Protein 6U7G (pdb70)

Radius of gyration: 47.39 Å; Cα contacts (8 Å, |Δi|>4): 4151; chains: 4; bounding box: 155×133×92 Å

Foldseek 3Di:
DVVDQLVFQAHDPQKFWAEKEKEKEWDQAADPVRFTKMKMKMKIKMAGQHKDQKDKWAAAQKAWDDDPRAQKDKCFDPPFDAADWPYWDADHQNRIIMTGGPGIGDHGGMMMMMGIIMHTQDLFQAAFHWFWDDDPNDIGIKTKHACPPHRLNHHPIGRQFFQSWYKYKYKYKYFPQKDKDKQAAWPDDWAADVVDNRITMTIGDIDPRWHSRQIMIIIGNWDWDWDQAPQQAIEIETEHNVLVVLCQQVLVRLQLRVLLVVLCVLLVHHLPGRYAYEYETCRHFDAWAQRNRYIYGHLLQRTHDVQFADVVSSLSNLLVSQLSSQLSQQPTQEHANGLLLLLSRQLRSLQRSQVSSCVSVVQQNCNLCLCVPFQLVCLVVLQALLDAFNRHPRVVARGPLSSVLNVDSSSHRLSNLLVLLVCVLPPVSLLSQLVSVLRVVQGSRHDDPVSSQVSSQVSCVVVVPDDPDGSVVQCCLRGHGTAAWEWEAEQQFQKIAIDGRHLAPPHDNDDDDPVRNDHWWWKWKAKLLHTDDIDIDDDRMDGDNVRHDDDLIAMDICQSVSINYAYHYDPVNLVSLLVCLQVPPVSRPPSVLLNLQLRLLSCCSHVNDPNLSNVSSCQSLLVDQFQRNVVSNVVSCVLVCLQPVVHPLLLLQLLLLLNSLVSNQVVVCVVCVNPVRADPHPRNNNSNLVSLLSNLVSDVPVSLVSLLVQLVVCVVPVVDRSHRNSNLLRSLQSNQQVDDDVSLVVLLVCLVPPPRVSSNVSSLLSSLSHPDLVSLLVNLVQLPPCVRHNLSCSLVSLLSNCSHVSSLVVSLVVCLVCVVVPVVDVHPLQVNLLRSLSSQQDVVSLVSLVVSCVVCVVVHSRSNNSSSVSSNSNNVSSNVSCVVCVVVSSVSSNVSSD/DVVDQLVFQAHDPFKFWAEKEKEKEWDQAADPVRFTKMKMKMKIKIAGQDKDQKDKWAAAQKAWDQDPRARKDKAFDPPFDFAAFDDWDADHQNRIIMTGGPGIGDHGGMMMMMIIIMHTQDPPQAAFHWDWDDDDPDIFIKTKHQCPPPRVSHRPIGRQFFQSWYKYKYKYKYFPQKDKDWQAAFPDDWAADVVDNRITMTIGDIDFTWHSRQIMIIIGNWDWDWDQAPLREIEIETEHNVQVVLCQQVLLRLLLRQLQVQLCVLLVHHQPGRYAYEYAGCDRLDAWGLRNRHIYHHNQLRTHDQFFADLVSVVSNQLVSSLSSNCSQQDIQENANGLLQLLLRQLQSLQCSQVSSCSSVVQFVSNLCLCVPFLLVVLVVLQALPDWFSGDPRVVQRGPVSSVVNPDSCSHRVSNLLVLLLCVLPPVVLLSQLSNVLRVVQGSGHDHVVSSQVSSQVSCVVPVHDDPDRSVVQCCLRGQGTAAWEWEAEQAQQKTAIDGRHLQLPHDRDDDGPVNNFHFWWKWKAKQLHTDDIDTDRDRMDHDNVRHDDDLIAMAICQSVSTSYAYHYDVVSLVSLLVCLQVPVVSHDPSSLLRLLLRLLSCCSNVNDPNVSNVSSCQSLLVPQFQRNLVSNVVSCLLVCLQPVVHPLVLLVLLLLLNSLVSVQVVVCVVQVNVVRADDHSRNNNSNLSSLLSNLVSDVVVSLVSLLVLLVVCVVVVVDRPHRNSNLLSSLQSNQQVDDDVSLVSLLVCLQPPPNPSSNVSSLLSSLNHPDLVSNVVNLVQLPPCVRHNLSCSLVSLLSNCSHPSSLVVSLVVCLVCVLVVCVPSCPQLLVSLLSNLSSQAAPVSLVVLVCSCVVCVVVDRVNNNVSSVVSNSNNVSSNVSCVVPVVVSSVSSNVSSD/DEEWEKEWDFAFDDDDVTDPQDDGPGIDIDTPPDDVVVDWDKDPDPDYFYYYHWDDDDQKIKDKACAPHPDGGGPDDDFPMKTKDQDDDPPWGKIFIWIDRHPDDIGGDGIMTMDGDGD/DEWEWDFAADDDPPGDGPDDTDDIDIDDPPADVVVDWDKDALVGDAFYYHWDDDDQKIKDKAQAFHPDDRRHDDGMKTKDQDDDPPWGKIFIWIDGPPDDIDGDGIITMDD

Sequence (2027 aa):
DQSKAWNRYRLPNTLKPDSYRVTLRPYLTPNDRGLYVFKGSSTVRFTCKEATDVIIIHSKKLNYTLSQGHRVVLRGVGGSQPPDIDKTELVEPTEYLVVHLKGSLVKDSQYEMDSEFEGELADDLAGFYRSEYMEGNVRKVVATTQMQAADARKSFPCFDEPAMKAEFNITLIHPKDLTALSNMLPKGPSTPLPEDPNWNVTEFHTTPKMSTYLLAFIVSEFDYVEKQASNGVLIRIWARPSAIAAGHGDYALNVTGPILNFFAGHYDTPYPLPKSDQIGLPDFNAGAMENWGLVTYRENSLLFDPLSSSSSNKERVVTVIAHELAHQWFGNLVTIEWWNDLWLNEGFASYVEYLGADYAEPTWNLKDLMVLNDVYRVMAVDALASSHPLSTPASEINTPAQISELFDAISYSKGASVLRMLSSFLSEDVFKQGLASYLHTFAYQNTIYLNLWDHLQEAVNNRSIQLPTTVRDIMNRWTLQMGFPVITVDTSTGTLSQEHFLLDPDSNVTRPSEFNYVWIVPITSIRDGRQQQDYWLIDVRAQNDLFSTSGNEWVLLNLNVTGYYRVNYDEENWRKIQTQLQRDHSAIPVINRAQIINDAFNLASAHKVPVTLALNNTLFLIEERQYMPWEAALSSLSYFKLMFDRSEVYGPMKNYLKKQVTPLFIHFRNNTNNWREIPENLMDQYSEVNAISTACSNGVPECEEMVSGLFKQWMENPNNNPIHPNLRSTVYCNAIAQGGEEEWDFAWEQFRNATLVNEADKLRAALACSKELWILNRYLSYTLNPDLIRKQDATSTIISITNNVIGQGLVWDFVQSNWKKLFNDSFSFSNLIQAVTRRFSTEYELQQLEQFKKDNEETGFGSGTRALEQALEKTKANIKWVKENKEVVLQWFTENSKDQSKAWNRYRLPNTLKPDSYRVTLRPYLTPNDRGLYVFKGSSTVRFTCKEATDVIIIHSKKLNYTLSQGHRVVLRGVGGSQPPDIDKTELVEPTEYLVVHLKGSLVKDSQYEMDSEFEGELADDLAGFYRSEYMEGNVRKVVATTQMQAADARKSFPCFDEPAMKAEFNITLIHPKDLTALSNMLPKGPSTPLPEDPNWNVTEFHTTPKMSTYLLAFIVSEFDYVEKQASNGVLIRIWARPSAIAAGHGDYALNVTGPILNFFAGHYDTPYPLPKSDQIGLPDFNAGAMENWGLVTYRENSLLFDPLSSSSSNKERVVTVIAHELAHQWFGNLVTIEWWNDLWLNEGFASYVEYLGADYAEPTWNLKDLMVLNDVYRVMAVDALASSHPLSTPASEINTPAQISELFDAISYSKGASVLRMLSSFLSEDVFKQGLASYLHTFAYQNTIYLNLWDHLQEAVNNRSIQLPTTVRDIMNRWTLQMGFPVITVDTSTGTLSQEHFLLDPDSNVTRPSEFNYVWIVPITSIRDGRQQQDYWLIDVRAQNDLFSTSGNEWVLLNLNVTGYYRVNYDEENWRKIQTQLQRDHSAIPVINRAQIINDAFNLASAHKVPVTLALNNTLFLIEERQYMPWEAALSSLSYFKLMFDRSEVYGPMKNYLKKQVTPLFIHFRNNTNNWREIPENLMDQYSEVNAISTACSNGVPECEEMVSGLFKQWMENPNNNPIHPNLRSTVYCNAIAQGGEEEWDFAWEQFRNATLVNEADKLRAALACSKELWILNRYLSYTLNPDLIRKQDATSTIISITNNVIGQGLVWDFVQSNWKKLFNDYGFSFSNLIQAVTRRFSTEYELQQLEQFKKDNEETGFGSGTRALEQALEKTKANIKWVKENKEVVLQWFTENSKHMFIVLYVNFELRRGPGRCYNCRPAVVNITLANFNETKGPLCVDTSHFTTQFVGVKFDRWSASINTGNCPFSFGKVVKFGSVCFSLKDIPGGCAMPIMANLANLNSHNIGTLYVSWSDGIVLYVNFELRRGPGRCYNCRPAVVNITLANFNETKGPLCVDTSHFTTQFVGVKFDRWSASINTGNCPFSFGKVNGSVCFSLKDIPGGCAMPIMANLANLNSHNIGTLYVSW

CATH classification: 2.60.40.1730 (+3 more: 1.10.390.10, 2.60.40.1910, 1.25.50.20)

Organism: Homo sapiens (NCBI:txid9606)

Secondary structure (DSSP, 8-state):
-TTSGGGSSSPPSSEEEEEEEEEEEEE-S--TTS--EEEEEEEEEEEESS--SEEEEE--S-EEPPBTTBSEEEEESTT--PPPEEEEEEETTTTEEEEEESS-PPTT-EEEEEEEEEEE--SSSSEEEEEEEEETTEEEEEEEEE-TTTTGGGTS-B--STTS-BEEEEEEEEETTSEEEESS-BSSPPEEETTEEEEEEEEBPPPPSB-GGG--EEEE--EEEEEE-TTS-EEEEEE-HHHHHHTTTHHHHHHHHHHHHHHHHHTT----SSEEEEEEESS-SSSEE--TTEEEEEGGGT---TTTS-HHHHHHHHHHHHHHHHHTTBTTTEEESSGGGTHHHHHHHHHHHHHHHHHH-TTT-GGGGHIIIIIHHHHHHHTSTT---SS--GGG--SHHHHHHTSSHIIIIIHHHHHHHHHHHS-HHHHHHHHHHHHHHTTTEEE-HHHHHHHHHHHHHHTT---SS-HHHHHHHHHTS-S-EEEEEETTTTEEEEEE--SSTT----S--TT-S---EEE-EEESS-B---EEE-SSEEE-GGG---TT--EEESGGG-SS-EEEE-HHHHHHHHHHHHHHGGGS-HHHHHHHHHHHHHHHHTTSS-HHHHHHTTGGGGG---HHHHHHHHHHHHHHHHHHTTSTTHHHHHHHHHHHHHHHHHHHHHHTTTTTS--SSHHHHHHHHHHHHHHHHTT-HHHHHHHHHHHHHHHHSTTS--S-HHHHHHHHHHHHHHS-HHHHHHHHHHHHT-S-HHHHHHHHHHGGG-S-HHHHHHHHHHHT-TTTS-GGGHHHHHHHHHHSHHHHHHHHHHHHHHHHHHHH----HHHHHHHHHTT--SHHHHHHHHHHHHHTTTT--GGGHHHHHHHHHHHHHHHHHHHHHHHHHHHHHHHHT-/-TTSGGGSSSPPSSEEEEEEEEEEEE--S--TTS--EEEEEEEEEEEESS--SEEEEE--S-EE--BTTBS-EEEESTT-----EEEEEEETTTTEEEEEESS-PPTT-EEEEEEEEEEE--SSSSEEEEEEEEETTEEEEEEEEE-TTTTGGGTS-B--STT--BEEEEEEEEETTSEEE-SS-BSSPPEEETTEEEEEEEEBPPPPSB-GGG---EEE--EEEEEE-TTS-EEEEEE-HHHHHHTTTHHHHHHHHHHHHHHHHHTTS--SSSEEEEEEES--SS-EE--TTEEEEEHHHH---TTT--HHHHHHHHHHHHHHHHHTTBTTTEEESSGGGHHHHHHHHHHHHHHHHHHHSTTS-GGGGHIIIIIHHHHHHHTSTT---S---GGG--SHHHHHHTSSHIIIIIHHHHHHHHHHHS-HHHHHHHHHHHHHHHTTEEE-HHHHHHHHHHHHHTTT---SS-HHHHHHHHHSS-S-EEEEEETTTTEEEEEE--SSTT-------TTSS---EEE-EEETTEE---EEE-SSEEE-GGG---TT--EEESGGG-SS-EEEE-HHHHHHHHHHHHHHGGGS-HHHHHHHHHHHHHHHHTTSS-HHHHHHTTGGGGG---HHHHHHHHHHHHHHHHHHTTSTTHHHHHHHHHHHHHHHHHHHHHHTTTTTS--SSHHHHHHHHHHHHHHHHTT-HHHHHHHHHHHHHHHHSTTS--S-HHHHHHHHHHHHHHS-HHHHHHHHHHHHT---HHHHHHHHHHGGG---HHHHHHHHHHHT-TTTS-GGGHHHHHHHHHHSHHHHHHHHHHHHHHHHHHHHHH---HHHHHHHHHTT--SHHHHHHHHHHHHHTTTT--GGGHHHHHHHHHHHHHHHHHHHHHHHHHHHHHHHHT-/-EEEEEEEEEEPPPSSS-BTTSPPSEEEEEETT--TTT--EE--SSSEEEEEEE-EETTEEEEE--TT-SS-TTT----SEEEEESS--TTSEEEEEEEEETTS-EEEEEEEEEEEE--/-EEEEEEE---STT-BTTS--SEEEEEETT--TTT--EEEETTS---EEEE-EETTEEEEE--TT-SSBTTB---EEEEESS--TT-EEEEEEEEETTS-EEEEEEEEEE-

B-factor: mean 43.28, std 17.55, range [12.71, 149.15]

InterPro domains:
  IPR001930 Peptidase M1, alanine aminopeptidase/leukotriene A4 hydrolase [PR00756] (218-233)
  IPR001930 Peptidase M1, alanine aminopeptidase/leukotriene A4 hydrolase [PR00756] (269-284)
  IPR001930 Peptidase M1, alanine aminopeptidase/leukotriene A4 hydrolase [PR00756] (349-359)
  IPR001930 Peptidase M1, alanine aminopeptidase/leukotriene A4 hydrolase [PR00756] (385-400)
  IPR001930 Peptidase M1, alanine aminopeptidase/leukotriene A4 hydrolase [PR00756] (404-416)
  IPR014782 Peptidase M1, membrane alanine aminopeptidase [PF01433] (316-543)
  IPR024571 ERAP1-like C-terminal domain [PF11838] (619-945)
  IPR027268 Peptidase M4/M1, CTD superfamily [G3DSA:1.10.390.10] (288-548)
  IPR034016 Aminopeptidase N-type [cd09601] (84-545)
  IPR042097 Aminopeptidase N-like , N-terminal domain superfamliy [G3DSA:2.60.40.1730] (65-287)
  IPR042097 Aminopeptidase N-like , N-terminal domain superfamliy [SSF63737] (68-286)
  IPR045357 Aminopeptidase N-like , N-terminal domain [PF17900] (81-279)
  IPR050344 Peptidase M1 family aminopeptidases [PTHR11533] (34-963)

Solvent-accessible surface area: 79122 Å² total; per-residue (Å²): 101,71,90,105,25,55,55,112,80,85,19,35,114,19,6,78,3,37,22,1,117,1,40,0,38,0,50,22,101,73,67,164,194,51,50,34,17,2,101,7,44,9,11,5,75,0,19,0,95,84,59,19,77,18,0,3,0,4,7,54,152,5,108,26,73,114,45,146,58,43,66,2,28,19,86,27,38,87,70,21,156,33,28,96,23,80,109,15,53,68,18,132,101,6,23,1,0,0,0,27,13,141,27,67,1,94,118,101,31,56,4,15,4,36,10,98,6,66,8,78,0,15,44,43,6,22,0,0,0,39,0,26,10,110,56,72,140,73,127,49,24,1,0,0,0,19,0,27,14,11,20,0,15,18,0,0,5,0,2,6,12,3,29,18,12,0,60,0,42,1,21,0,23,4,28,120,73,20,32,7,10,1,1,16,58,54,98,39,123,49,69,84,20,130,140,38,95,91,35,24,31,8,78,2,89,55,5,28,71,0,0,1,1,0,0,0,0,0,0,0,46,0,6,22,1,51,99,119,10,100,50,46,6,43,2,28,0,5,0,34,21,71,3,1,22,53,7,20,0,17,21,0,4,74,8,0,4,50,0,0,50,46,0,11,52,34,2,100,8,100,13,61,11,75,3,0,0,0,0,0,1,7,17,0,66,52,19,14,4,4,0,1,0,0,0,0,0,30,9,27,0,0,5,10,25,97,151,29,5,7,23,63,27,58,27,104,0,0,26,14,0,0,18,8,0,1,1,3,4,4,0,0,7,4,1,1,74,13,4,16,3,1,0,6,2,3,0,0,0,5,14,0,18,15,8,0,0,32,108,25,33,86,104,31,86,2,82,60,4,3,0,20,64,11,2,16,123,0,1,48,34,0,1,5,16,26,3,2,2,3,6,4,66,45,95,73,10,46,32,45,36,65,5,57,27,5,59,40,17,1,3,60,1,0,0,0,1,0,0,30,2,0,10,58,38,1,60,47,69,2,0,52,65,1,0,12,32,4,0,92,72,33,23,84,84,30,2,67,41,67,36,0,3,82,18,0,37,93,4,6,96,112,86,99,54,167,23,59,53,43,0,100,63,0,0,16,49,0,0,44,3,0,0,0,0,0,0,46,1,48,4,91,62,0,43,1,32,6,93,25,0,29,26,12,78,103,22,124,47,115,57,124,16,136,44,121,29,27,0,10,0,16,1,24,0,6,35,58,40,149,101,32,138,80,40,55,0,98,83,60,160,26,95,46,112,38,0,30,28,83,62,138,48,8,0,1,0,1,31,54,1,30,2,0,3,3,1,11,12,36,123,96,0,5,135,40,0,30,68,15,3,98,167,72,32,83,38,0,38,55,12,0,8,0,5,3,0,12,2,0,12,24,0,6,25,5,104,62,15,84,11,47,24,0,0,48,1,2,52,6,4,59,130,3,137,69,29,9,0,5,44,0,0,35,59,14,8,52,50,5,77,36,14,2,4,58,31,50,0,25,0,24,3,41,50,2,19,69,83,7,0,37,56,7,0,70,44,5,68,116,81,1,110,99,31,171,91,54,13,177,66,10,24,45,16,23,1,0,35,27,1,0,39,6,0,6,57,10,22,8,78,59,0,59,122,27,0,44,37,34,2,105,96,5,36,123,73,61,145,93,44,50,3,69,8,12,4,15,58,13,0,0,37,23,3,4,23,82,36,24,46,114,40,2,59,34,0,26,106,52,25,124,128,38,113,14,39,5,21,14,31,17,0,18,46,1,0,2,28,4,89,48,25,8,1,0,46,34,0,7,65,37,2,77,58,66,94,38,1,81,58,20,13,6,16,51,0,0,32,25,0,1,65,23,37,16,0,5,40,26,0,13,54,32,1,44,56,52,2,101,160,17,47,131,112,52,23,38,24,27,72,0,2,90,4,1,6,74,4,1,14,63,101,35,16,22,117,25,0,50,96,7,46,106,85,8,79,168,70,18,13,26,35,0,62,57,11,1,61,18,6,10,28,64,1,90,20,4,14,70,12,28,161,87,10,75,124,60,0,40,107,21,0,62,118,40,26,186,143,112,90,103,25,54,43,100,75,81,20,34,112,15,7,84,2,41,18,1,114,0,31,0,38,0,48,22,100,69,60,157,180,52,61,36,17,2,84,11,39,6,12,5,80,0,19,0,98,90,58,19,77,16,0,3,0,4,8,52,167,4,114,24,74,122,44,156,59,50,67,3,25,20,87,27,37,88,75,20,158,26,30,96,26,54,126,21,64,74,24,141,96,6,26,1,0,0,0,32,13,147,28,70,2,91,127,99,32,57,3,15,6,37,8,98,2,73,9,81,0,16,90,60,58,16,0,0,2,37,5,48,17,89,55,70,149,80,146,63,29,4,0,0,0,17,0,39,18,12,22,0,14,22,0,0,6,0,3,5,10,3,25,22,12,0,50,0,43,1,23,0,22,3,27,115,86,25,32,6,9,1,1,14,50,53,123,34,125,50,74,85,10,126,142,42,98,87,31,22,32,6,80,4,83,67,4,31,88,0,0,1,3,0,0,0,0,0,0,1,48,0,6,22,0,41,110,111,14,128,80,54,11,26,0,24,0,4,0,52,37,65,1,1,28,52,9,40,0,14,24,0,10,81,6,0,11,46,0,2,69,46,0,23,47,8,0,92,20,107,17,31,6,65,2,1,0,0,0,0,0,31,59,1,85,38,40,22,2,4,1,0,0,0,0,0,0,72,24,26,5,1,17,19,15,95,149,9,7,8,20,67,20,54,26,72,0,0,24,28,0,0,18,7,0,0,0,1,0,7,1,0,4,4,1,7,72,13,6,20,4,2,2,3,3,3,0,0,1,6,16,0,18,8,11,0,0,38,111,19,32,91,93,20,84,0,95,38,5,1,0,26,64,16,2,16,123,0,1,49,67,0,0,37,30,84,5,52,18,6,18,20,72,44,92,101,10,43,32,53,75,72,6,72,94,20,64,45,23,2,4,62,0,0,0,0,2,0,0,29,1,0,7,51,28,3,45,85,93,0,2,62,72,0,0,11,42,4,0,95,73,35,25,90,88,26,4,76,19,46,37,0,1,56,20,0,43,88,4,4,99,118,91,109,48,163,25,53,52,60,0,95,65,0,0,26,48,0,0,79,3,0,0,0,0,1,0,51,1,58,5,84,74,0,23,1,38,9,94,21,0,29,29,32,71,88,39,118,46,106,100,122,18,165,55,128,25,29,0,11,0,17,1,22,0,5,39,52,33,160,114,29,140,86,42,53,0,86,81,77,171,24,97,46,109,38,0,28,21,87,68,132,57,6,0,0,0,1,29,54,2,32,3,1,2,3,1,12,10,41,78,102,0,3,113,30,0,30,69,39,4,88,204,72,38,78,37,0,40,40,8,0,13,0,5,2,0,12,3,0,10,24,0,7,26,6,128,69,14,66,8,40,9,0,0,48,0,1,54,4,4,51,111,3,133,72,31,8,0,5,44,1,1,37,65,15,7,54,41,5,77,32,12,2,4,59,27,55,0,24,1,20,4,40,40,2,14,63,83,7,0,40,57,7,2,57,52,5,90,121,79,1,84,93,44,164,115,59,12,172,46,6,15,49,15,21,1,1,32,26,1,1,38,7,0,8,65,10,23,2,68,68,0,55,118,28,0,40,28,26,2,126,93,5,48,130,74,64,146,92,42,55,3,71,12,15,7,19,51,14,0,0,36,18,3,4,17,70,31,24,54,130,47,2,57,32,0,24,106,51,25,120,123,32,133,57,75,12,17,17,52,23,1,19,44,2,0,2,27,4,91,37,25,8,1,0,46,30,0,6,55,41,2,36,55,64,118,43,1,161,135,83,32,0,17,52,0,0,32,24,0,1,68,22,38,16,0,4,41,24,0,15,60,26,1,43,53,50,2,135,81,0,43,108,92,40,85,69,42,7,35,79,0,2,100,3,1,7,82,3,1,7,61,110,31,16,21,109,20,0,62,104,7,48,108,100,18,114,181,42,20,14,47,73,0,67,166,17,1,76,44,8,10,97,80,1,107,19,1,20,102,18,10,135,93,19,32,104,61,0,36,103,17,0,54,92,35,30,182,142,45,111,1,17,0,98,3,61,2,96,26,113,218,41,49,8,62,8,4,2,41,128,6,67,74,58,81,38,61,4,24,136,42,73,108,130,178,21,61,31,58,21,96,27,94,54,33,59,22,74,68,70,18,34,165,59,130,51,1,43,13,33,31,63,69,36,114,12,113,40,42,21,53,76,39,125,90,66,37,45,10,20,1,3,42,122,97,25,122,84,33,3,28,0,37,0,32,0,34,4,43,148,45,46,71,32,70,13,19,37,0,48,0,22,106,54,139,70,40,31,0,111,3,70,5,93,33,94,209,49,64,14,45,3,7,4,25,114,4,63,76,56,96,33,60,6,25,140,37,62,105,132,175,20,62,53,58,56,50,66,113,64,45,113,34,100,60,60,27,34,158,61,132,53,1,29,12,32,36,68,65,54,112,15,95,89,52,10,54,62,19,143,90,68,10,24,1,0,50,105,104,8,124,82,19,8,24,3,28,0,28,0,38,3,42,143,48,48,53,38,76,11,18,35,0,41,7,19,182

Structure (mmCIF, N/CA/C/O backbone):
data_6U7G
#
_entry.id   6U7G
#
_cell.length_a   99.555
_cell.length_b   98.682
_cell.length_c   147.525
_cell.angle_alpha   90.000
_cell.angle_beta   104.600
_cell.angle_gamma   90.000
#
_symmetry.space_group_name_H-M   'P 1 21 1'
#
loop_
_entity.id
_entity.type
_entity.pdbx_description
1 polymer 'Aminopeptidase N'
2 polymer 'Spike protein'
3 branched 2-acetamido-2-deoxy-beta-D-glucopyranose-(1-4)-2-acetamido-2-deoxy-beta-D-glucopyranose
4 non-polymer 'ZINC ION'
5 non-polymer 2-acetamido-2-deoxy-beta-D-glucopyranose
6 water water
#
loop_
_atom_site.group_PDB
_atom_site.id
_atom_site.type_symbol
_atom_site.label_atom_id
_atom_site.label_alt_id
_atom_site.label_comp_id
_atom_site.label_asym_id
_atom_site.label_entity_id
_atom_site.label_seq_id
_atom_site.pdbx_PDB_ins_code
_atom_site.Cartn_x
_atom_site.Cartn_y
_atom_site.Cartn_z
_atom_site.occupancy
_atom_site.B_iso_or_equiv
_atom_site.auth_seq_id
_atom_site.auth_comp_id
_atom_site.auth_asym_id
_atom_site.auth_atom_id
_atom_site.pdbx_PDB_model_num
ATOM 1 N N . ASP A 1 5 ? 10.500 20.416 -55.908 1.00 68.52 66 ASP A N 1
ATOM 2 C CA . ASP A 1 5 ? 9.828 19.428 -55.064 1.00 66.66 66 ASP A CA 1
ATOM 3 C C . ASP A 1 5 ? 9.151 20.033 -53.821 1.00 62.70 66 ASP A C 1
ATOM 4 O O . ASP A 1 5 ? 7.961 20.319 -53.806 1.00 62.38 66 ASP A O 1
ATOM 7 N N . GLN A 1 6 ? 10.011 20.311 -52.840 1.00 58.97 67 GLN A N 1
ATOM 8 C CA . GLN A 1 6 ? 9.574 20.886 -51.567 1.00 53.92 67 GLN A CA 1
ATOM 9 C C . GLN A 1 6 ? 8.906 22.232 -51.754 1.00 51.38 67 GLN A C 1
ATOM 10 O O . GLN A 1 6 ? 8.220 22.706 -50.844 1.00 47.98 67 GLN A O 1
ATOM 14 N N . SER A 1 7 ? 9.091 22.854 -52.920 1.00 53.44 68 SER A N 1
ATOM 15 C CA . SER A 1 7 ? 8.405 24.109 -53.195 1.00 55.58 68 SER A CA 1
ATOM 16 C C . SER A 1 7 ? 6.893 23.916 -53.194 1.00 53.30 68 SER A C 1
ATOM 17 O O . SER A 1 7 ? 6.147 24.806 -52.771 1.00 53.43 68 SER A O 1
ATOM 25 N N . LYS A 1 8 ? 6.424 22.764 -53.668 1.00 48.14 69 LYS A N 1
ATOM 26 C CA . LYS A 1 8 ? 4.997 22.494 -53.774 1.00 43.26 69 LYS A CA 1
ATOM 27 C C . LYS A 1 8 ? 4.474 21.914 -52.467 1.00 36.60 69 LYS A C 1
ATOM 28 O O . LYS A 1 8 ? 5.118 21.065 -51.846 1.00 36.45 69 LYS A O 1
ATOM 47 N N . ALA A 1 9 ? 3.289 22.376 -52.059 1.00 32.62 70 ALA A N 1
ATOM 48 C CA . ALA A 1 9 ? 2.732 21.951 -50.781 1.00 30.39 70 ALA A CA 1
ATOM 49 C C . ALA A 1 9 ? 2.404 20.464 -50.772 1.00 32.87 70 ALA A C 1
ATOM 50 O O . ALA A 1 9 ? 2.529 19.813 -49.728 1.00 34.18 70 ALA A O 1
ATOM 57 N N . TRP A 1 10 ? 1.992 19.907 -51.912 1.00 33.47 71 TRP A N 1
ATOM 58 C CA . TRP A 1 10 ? 1.623 18.495 -51.945 1.00 31.22 71 TRP A CA 1
ATOM 59 C C . TRP A 1 10 ? 2.827 17.565 -51.897 1.00 30.58 71 TRP A C 1
ATOM 60 O O . TRP A 1 10 ? 2.638 16.343 -51.886 1.00 29.59 71 TRP A O 1
ATOM 81 N N . ASN A 1 11 ? 4.048 18.097 -51.873 1.00 30.08 72 ASN A N 1
ATOM 82 C CA . ASN A 1 11 ? 5.247 17.295 -51.674 1.00 27.71 72 ASN A CA 1
ATOM 83 C C . ASN A 1 11 ? 5.817 17.446 -50.268 1.00 26.20 72 ASN A C 1
ATOM 84 O O . ASN A 1 11 ? 6.917 16.954 -49.999 1.00 28.41 72 ASN A O 1
ATOM 95 N N . ARG A 1 12 ? 5.098 18.121 -49.375 1.00 29.10 73 ARG A N 1
ATOM 96 C CA . ARG A 1 12 ? 5.481 18.269 -47.979 1.00 35.07 73 ARG A CA 1
ATOM 97 C C . ARG A 1 12 ? 4.549 17.436 -47.108 1.00 33.23 73 ARG A C 1
ATOM 98 O O . ARG A 1 12 ? 3.379 17.229 -47.442 1.00 34.26 73 ARG A O 1
ATOM 119 N N . TYR A 1 13 ? 5.073 16.965 -45.978 1.00 27.56 74 TYR A N 1
ATOM 120 C CA . TYR A 1 13 ? 4.388 15.936 -45.209 1.00 28.75 74 TYR A CA 1
ATOM 121 C C . TYR A 1 13 ? 3.351 16.476 -44.233 1.00 30.47 74 TYR A C 1
ATOM 122 O O . TYR A 1 13 ? 2.437 15.732 -43.862 1.00 35.25 74 TYR A O 1
ATOM 140 N N . ARG A 1 14 ? 3.455 17.733 -43.812 1.00 28.05 75 ARG A N 1
ATOM 141 C CA . ARG A 1 14 ? 2.442 18.328 -42.952 1.00 27.66 75 ARG A CA 1
ATOM 142 C C . ARG A 1 14 ? 1.382 19.015 -43.803 1.00 30.20 75 ARG A C 1
ATOM 143 O O . ARG A 1 14 ? 1.692 19.628 -44.828 1.00 31.31 75 ARG A O 1
ATOM 164 N N . LEU A 1 15 ? 0.128 18.908 -43.371 1.00 31.72 76 LEU A N 1
ATOM 165 C CA . LEU A 1 15 ? -0.964 19.531 -44.098 1.00 31.24 76 LEU A CA 1
ATOM 166 C C . LEU A 1 15 ? -0.812 21.052 -44.079 1.00 36.29 76 LEU A C 1
ATOM 167 O O . LEU A 1 15 ? -0.252 21.616 -43.133 1.00 37.12 76 LEU A O 1
ATOM 183 N N . PRO A 1 16 ? -1.298 21.741 -45.109 1.00 36.33 77 PRO A N 1
ATOM 184 C CA . PRO A 1 16 ? -1.360 23.206 -45.044 1.00 39.06 77 PRO A CA 1
ATOM 185 C C . PRO A 1 16 ? -2.354 23.663 -43.985 1.00 39.73 77 PRO A C 1
ATOM 186 O O . PRO A 1 16 ? -3.226 22.912 -43.542 1.00 40.98 77 PRO A O 1
ATOM 197 N N . ASN A 1 17 ? -2.201 24.919 -43.570 1.00 40.76 78 ASN A N 1
ATOM 198 C CA . ASN A 1 17 ? -3.105 25.535 -42.607 1.00 41.27 78 ASN A CA 1
ATOM 199 C C . ASN A 1 17 ? -4.301 26.199 -43.275 1.00 38.18 78 ASN A C 1
ATOM 200 O O . ASN A 1 17 ? -5.083 26.872 -42.597 1.00 38.74 78 ASN A O 1
ATOM 211 N N . THR A 1 18 ? -4.459 26.021 -44.585 1.00 39.24 79 THR A N 1
ATOM 212 C CA . THR A 1 18 ? -5.446 26.788 -45.334 1.00 39.14 79 THR A CA 1
ATOM 213 C C . THR A 1 18 ? -6.865 26.277 -45.127 1.00 34.49 79 THR A C 1
ATOM 214 O O . THR A 1 18 ? -7.814 27.067 -45.191 1.00 36.84 79 THR A O 1
ATOM 225 N N . LEU A 1 19 ? -7.037 24.982 -44.878 1.00 34.79 80 LEU A N 1
ATOM 226 C CA . LEU A 1 19 ? -8.357 24.383 -44.744 1.00 37.16 80 LEU A CA 1
ATOM 227 C C . LEU A 1 19 ? -8.464 23.643 -43.419 1.00 35.15 80 LEU A C 1
ATOM 228 O O . LEU A 1 19 ? -7.493 23.041 -42.953 1.00 40.28 80 LEU A O 1
ATOM 244 N N . LYS A 1 20 ? -9.653 23.689 -42.820 1.00 34.66 81 LYS A N 1
ATOM 245 C CA . LYS A 1 20 ? -9.919 23.048 -41.538 1.00 37.86 81 LYS A CA 1
ATOM 246 C C . LYS A 1 20 ? -11.270 22.346 -41.591 1.00 33.80 81 LYS A C 1
ATOM 247 O O . LYS A 1 20 ? -12.301 23.008 -41.776 1.00 35.66 81 LYS A O 1
ATOM 266 N N . PRO A 1 21 ? -11.321 21.023 -41.434 1.00 31.20 82 PRO A N 1
ATOM 267 C CA . PRO A 1 21 ? -12.611 20.332 -41.538 1.00 30.46 82 PRO A CA 1
ATOM 268 C C . PRO A 1 21 ? -13.492 20.609 -40.332 1.00 31.68 82 PRO A C 1
ATOM 269 O O . PRO A 1 21 ? -13.014 20.852 -39.221 1.00 29.49 82 PRO A O 1
ATOM 280 N N . ASP A 1 22 ? -14.800 20.575 -40.572 1.00 34.27 83 ASP A N 1
ATOM 281 C CA . ASP A 1 22 ? -15.802 20.730 -39.527 1.00 37.89 83 ASP A CA 1
ATOM 282 C C . ASP A 1 22 ? -16.569 19.449 -39.241 1.00 34.69 83 ASP A C 1
ATOM 283 O O . ASP A 1 22 ? -16.884 19.172 -38.082 1.00 32.72 83 ASP A O 1
ATOM 292 N N . SER A 1 23 ? -16.872 18.654 -40.265 1.00 35.71 84 SER A N 1
ATOM 293 C CA . SER A 1 23 ? -17.766 17.518 -40.097 1.00 38.91 84 SER A CA 1
ATOM 294 C C . SER A 1 23 ? -17.675 16.619 -41.319 1.00 35.88 84 SER A C 1
ATOM 295 O O . SER A 1 23 ? -17.619 17.106 -42.453 1.00 35.93 84 SER A O 1
ATOM 303 N N . TYR A 1 24 ? -17.649 15.312 -41.075 1.00 33.81 85 TYR A N 1
ATOM 304 C CA . TYR A 1 24 ? -17.620 14.309 -42.128 1.00 32.60 85 TYR A CA 1
ATOM 305 C C . TYR A 1 24 ? -18.870 13.437 -42.061 1.00 32.78 85 TYR A C 1
ATOM 306 O O . TYR A 1 24 ? -19.487 13.282 -41.005 1.00 33.65 85 TYR A O 1
ATOM 324 N N . ARG A 1 25 ? -19.211 12.822 -43.194 1.00 34.00 86 ARG A N 1
ATOM 325 C CA . ARG A 1 25 ? -20.099 11.666 -43.225 1.00 35.72 86 ARG A CA 1
ATOM 326 C C . ARG A 1 25 ? -19.461 10.618 -44.124 1.00 34.02 86 ARG A C 1
ATOM 327 O O . ARG A 1 25 ? -18.950 10.941 -45.200 1.00 31.28 86 ARG A O 1
ATOM 348 N N . VAL A 1 26 ? -19.463 9.368 -43.665 1.00 33.54 87 VAL A N 1
ATOM 349 C CA . VAL A 1 26 ? -18.766 8.284 -44.349 1.00 30.32 87 VAL A CA 1
ATOM 350 C C . VAL A 1 26 ? -19.676 7.065 -44.405 1.00 31.18 87 VAL A C 1
ATOM 351 O O . VAL A 1 26 ? -20.288 6.694 -43.399 1.00 32.78 87 VAL A O 1
ATOM 364 N N . THR A 1 27 ? -19.753 6.437 -45.576 1.00 30.43 88 THR A N 1
ATOM 365 C CA . THR A 1 27 ? -20.451 5.174 -45.763 1.00 30.56 88 THR A CA 1
ATOM 366 C C . THR A 1 27 ? -19.450 4.154 -46.285 1.00 31.27 88 THR A C 1
ATOM 367 O O . THR A 1 27 ? -18.774 4.404 -47.288 1.00 33.44 88 THR A O 1
ATOM 378 N N . LEU A 1 28 ? -19.343 3.018 -45.598 1.00 29.16 89 LEU A N 1
ATOM 379 C CA . LEU A 1 28 ? -18.406 1.966 -45.968 1.00 28.02 89 LEU A CA 1
ATOM 380 C C . LEU A 1 28 ? -19.138 0.637 -46.072 1.00 27.76 89 LEU A C 1
ATOM 381 O O . LEU A 1 28 ? -20.039 0.350 -45.280 1.00 29.11 89 LEU A O 1
ATOM 397 N N . ARG A 1 29 ? -18.731 -0.178 -47.043 1.00 30.14 90 ARG A N 1
ATOM 398 C CA . ARG A 1 29 ? -19.382 -1.457 -47.319 1.00 30.25 90 ARG A CA 1
ATOM 399 C C . ARG A 1 29 ? -18.318 -2.524 -47.531 1.00 25.46 90 ARG A C 1
ATOM 400 O O . ARG A 1 29 ? -17.764 -2.648 -48.637 1.00 25.29 90 ARG A O 1
ATOM 421 N N . PRO A 1 30 ? -18.001 -3.309 -46.502 1.00 22.38 91 PRO A N 1
ATOM 422 C CA . PRO A 1 30 ? -17.036 -4.401 -46.682 1.00 23.73 91 PRO A CA 1
ATOM 423 C C . PRO A 1 30 ? -17.637 -5.578 -47.439 1.00 25.25 91 PRO A C 1
ATOM 424 O O . PRO A 1 30 ? -18.804 -5.932 -47.259 1.00 29.27 91 PRO A O 1
ATOM 435 N N . TYR A 1 31 ? -16.818 -6.186 -48.292 1.00 24.76 92 TYR A N 1
ATOM 436 C CA . TYR A 1 31 ? -17.188 -7.383 -49.043 1.00 26.47 92 TYR A CA 1
ATOM 437 C C . TYR A 1 31 ? -16.354 -8.534 -48.491 1.00 29.07 92 TYR A C 1
ATOM 438 O O . TYR A 1 31 ? -15.177 -8.681 -48.832 1.00 30.56 92 TYR A O 1
ATOM 456 N N . LEU A 1 32 ? -16.972 -9.348 -47.635 1.00 28.10 93 LEU A N 1
ATOM 457 C CA . LEU A 1 32 ? -16.274 -10.387 -46.889 1.00 27.89 93 LEU A CA 1
ATOM 458 C C . LEU A 1 32 ? -16.060 -11.664 -47.694 1.00 34.56 93 LEU A C 1
ATOM 459 O O . LEU A 1 32 ? -15.675 -12.686 -47.112 1.00 38.08 93 LEU A O 1
ATOM 475 N N . THR A 1 33 ? -16.294 -11.629 -49.004 1.00 35.70 94 THR A N 1
ATOM 476 C CA . THR A 1 33 ? -15.918 -12.704 -49.906 1.00 36.02 94 THR A CA 1
ATOM 477 C C . THR A 1 33 ? -15.016 -12.149 -51.004 1.00 36.01 94 THR A C 1
ATOM 478 O O . THR A 1 33 ? -15.207 -11.008 -51.439 1.00 34.99 94 THR A O 1
ATOM 489 N N . PRO A 1 34 ? -14.030 -12.916 -51.466 1.00 35.15 95 PRO A N 1
ATOM 490 C CA . PRO A 1 34 ? -13.107 -12.386 -52.479 1.00 36.95 95 PRO A CA 1
ATOM 491 C C . PRO A 1 34 ? -13.770 -12.268 -53.843 1.00 35.90 95 PRO A C 1
ATOM 492 O O . PRO A 1 34 ? -14.716 -12.990 -54.168 1.00 39.05 95 PRO A O 1
ATOM 503 N N . ASN A 1 35 ? -13.259 -11.332 -54.643 1.00 33.85 96 ASN A N 1
ATOM 504 C CA . ASN A 1 35 ? -13.763 -11.118 -55.990 1.00 32.99 96 ASN A CA 1
ATOM 505 C C . ASN A 1 35 ? -12.991 -11.988 -56.981 1.00 35.05 96 ASN A C 1
ATOM 506 O O . ASN A 1 35 ? -12.087 -12.743 -56.615 1.00 34.71 96 ASN A O 1
ATOM 517 N N . ASP A 1 36 ? -13.345 -11.873 -58.262 1.00 45.24 97 ASP A N 1
ATOM 518 C CA . ASP A 1 36 ? -12.750 -12.738 -59.275 1.00 51.91 97 ASP A CA 1
ATOM 519 C C . ASP A 1 36 ? -11.247 -12.533 -59.407 1.00 51.08 97 ASP A C 1
ATOM 520 O O . ASP A 1 36 ? -10.563 -13.401 -59.961 1.00 53.99 97 ASP A O 1
ATOM 529 N N . ARG A 1 37 ? -10.718 -11.416 -58.915 1.00 46.90 98 ARG A N 1
ATOM 530 C CA . ARG A 1 37 ? -9.278 -11.213 -58.845 1.00 45.07 98 ARG A CA 1
ATOM 531 C C . ARG A 1 37 ? -8.681 -11.736 -57.545 1.00 40.82 98 ARG A C 1
ATOM 532 O O . ARG A 1 37 ? -7.461 -11.663 -57.363 1.00 38.30 98 ARG A O 1
ATOM 553 N N . GLY A 1 38 ? -9.509 -12.257 -56.643 1.00 38.59 99 GLY A N 1
ATOM 554 C CA . GLY A 1 38 ? -9.024 -12.829 -55.405 1.00 31.28 99 GLY A CA 1
ATOM 555 C C . GLY A 1 38 ? -8.883 -11.857 -54.262 1.00 33.11 99 GLY A C 1
ATOM 556 O O . GLY A 1 38 ? -8.208 -12.177 -53.277 1.00 36.58 99 GLY A O 1
ATOM 560 N N . LEU A 1 39 ? -9.514 -10.693 -54.345 1.00 36.01 100 LEU A N 1
ATOM 561 C CA . LEU A 1 39 ? -9.317 -9.628 -53.377 1.00 35.27 100 LEU A CA 1
ATOM 562 C C . LEU A 1 39 ? -10.564 -9.424 -52.529 1.00 31.23 100 LEU A C 1
ATOM 563 O O . LEU A 1 39 ? -11.687 -9.439 -53.043 1.00 34.37 100 LEU A O 1
ATOM 579 N N . TYR A 1 40 ? -10.354 -9.250 -51.225 1.00 28.98 101 TYR A N 1
ATOM 580 C CA . TYR A 1 40 ? -11.376 -8.685 -50.356 1.00 26.02 101 TYR A CA 1
ATOM 581 C C . TYR A 1 40 ? -11.313 -7.168 -50.475 1.00 26.83 101 TYR A C 1
ATOM 582 O O . TYR A 1 40 ? -10.238 -6.574 -50.350 1.00 30.19 101 TYR A O 1
ATOM 600 N N . VAL A 1 41 ? -12.457 -6.538 -50.733 1.00 26.45 102 VAL A N 1
ATOM 601 C CA . VAL A 1 41 ? -12.497 -5.103 -50.974 1.00 24.16 102 VAL A CA 1
ATOM 602 C C . VAL A 1 41 ? -13.616 -4.480 -50.154 1.00 23.84 102 VAL A C 1
ATOM 603 O O . VAL A 1 41 ? -14.537 -5.157 -49.693 1.00 29.86 102 VAL A O 1
ATOM 616 N N . PHE A 1 42 ? -13.515 -3.165 -49.967 1.00 21.07 103 PHE A N 1
ATOM 617 C CA . PHE A 1 42 ? -14.588 -2.367 -49.395 1.00 22.09 103 PHE A CA 1
ATOM 618 C C . PHE A 1 42 ? -14.866 -1.196 -50.323 1.00 22.94 103 PHE A C 1
ATOM 619 O O . PHE A 1 42 ? -13.942 -0.616 -50.901 1.00 23.14 103 PHE A O 1
ATOM 636 N N . LYS A 1 43 ? -16.144 -0.872 -50.483 1.00 27.07 104 LYS A N 1
ATOM 637 C CA . LYS A 1 43 ? -16.582 0.279 -51.255 1.00 32.80 104 LYS A CA 1
ATOM 638 C C . LYS A 1 43 ? -17.103 1.341 -50.300 1.00 33.58 104 LYS A C 1
ATOM 639 O O . LYS A 1 43 ? -17.756 1.022 -49.300 1.00 34.74 104 LYS A O 1
ATOM 658 N N . GLY A 1 44 ? -16.807 2.604 -50.602 1.00 30.29 105 GLY A N 1
ATOM 659 C CA . GLY A 1 44 ? -17.204 3.679 -49.717 1.00 29.55 105 GLY A CA 1
ATOM 660 C C . GLY A 1 44 ? -17.442 4.980 -50.450 1.00 27.83 105 GLY A C 1
ATOM 661 O O . GLY A 1 44 ? -17.068 5.154 -51.612 1.00 30.25 105 GLY A O 1
ATOM 665 N N . SER A 1 45 ? -18.091 5.896 -49.738 1.00 25.34 106 SER A N 1
ATOM 666 C CA . SER A 1 45 ? -18.285 7.267 -50.177 1.00 30.89 106 SER A CA 1
ATOM 667 C C . SER A 1 45 ? -18.129 8.162 -48.958 1.00 34.25 106 SER A C 1
ATOM 668 O O . SER A 1 45 ? -18.156 7.696 -47.814 1.00 32.08 106 SER A O 1
ATOM 676 N N . SER A 1 46 ? -17.967 9.460 -49.199 1.00 32.19 107 SER A N 1
ATOM 677 C CA . SER A 1 46 ? -17.755 10.376 -48.091 1.00 32.08 107 SER A CA 1
ATOM 678 C C . SER A 1 46 ? -17.989 11.809 -48.541 1.00 32.67 107 SER A C 1
ATOM 679 O O . SER A 1 46 ? -17.740 12.166 -49.696 1.00 32.17 107 SER A O 1
ATOM 687 N N . THR A 1 47 ? -18.481 12.618 -47.606 1.00 30.61 108 THR A N 1
ATOM 688 C CA . THR A 1 47 ? -18.586 14.060 -47.771 1.00 32.18 108 THR A CA 1
ATOM 689 C C . THR A 1 47 ? -17.920 14.716 -46.573 1.00 32.04 108 THR A C 1
ATOM 690 O O . THR A 1 47 ? -18.263 14.409 -45.427 1.00 33.72 108 THR A O 1
ATOM 701 N N . VAL A 1 48 ? -16.970 15.608 -46.830 1.00 34.55 109 VAL A N 1
ATOM 702 C CA . VAL A 1 48 ? -16.321 16.388 -45.782 1.00 34.07 109 VAL A CA 1
ATOM 703 C C . VAL A 1 48 ? -16.740 17.842 -45.952 1.00 34.56 109 VAL A C 1
ATOM 704 O O . VAL A 1 48 ? -16.580 18.419 -47.035 1.00 34.39 109 VAL A O 1
ATOM 717 N N . ARG A 1 49 ? -17.298 18.423 -44.893 1.00 35.86 110 ARG A N 1
ATOM 718 C CA . ARG A 1 49 ? -17.542 19.858 -44.827 1.00 35.78 110 ARG A CA 1
ATOM 719 C C . ARG A 1 49 ? -16.345 20.512 -44.149 1.00 35.33 110 ARG A C 1
ATOM 720 O O . ARG A 1 49 ? -15.951 20.105 -43.051 1.00 35.05 110 ARG A O 1
ATOM 741 N N . PHE A 1 50 ? -15.755 21.506 -44.807 1.00 36.68 111 PHE A N 1
ATOM 742 C CA . PHE A 1 50 ? -14.570 22.163 -44.276 1.00 36.93 111 PHE A CA 1
ATOM 743 C C . PHE A 1 50 ? -14.688 23.666 -44.472 1.00 37.12 111 PHE A C 1
ATOM 744 O O . PHE A 1 50 ? -15.487 24.153 -45.276 1.00 38.23 111 PHE A O 1
ATOM 761 N N . THR A 1 51 ? -13.879 24.395 -43.710 1.00 39.08 112 THR A N 1
ATOM 762 C CA . THR A 1 51 ? -13.848 25.848 -43.729 1.00 39.44 112 THR A CA 1
ATOM 763 C C . THR A 1 51 ? -12.519 26.319 -44.300 1.00 39.34 112 THR A C 1
ATOM 764 O O . THR A 1 51 ? -11.461 25.778 -43.962 1.00 40.45 112 THR A O 1
ATOM 775 N N . CYS A 1 52 ? -12.576 27.328 -45.163 1.00 43.87 113 CYS A N 1
ATOM 776 C CA . CYS A 1 52 ? -11.369 27.933 -45.714 1.00 46.70 113 CYS A CA 1
ATOM 777 C C . CYS A 1 52 ? -10.859 28.981 -44.733 1.00 47.25 113 CYS A C 1
ATOM 778 O O . CYS A 1 52 ? -11.446 30.060 -44.606 1.00 48.78 113 CYS A O 1
ATOM 786 N N . LYS A 1 53 ? -9.774 28.660 -44.025 1.00 49.21 114 LYS A N 1
ATOM 787 C CA . LYS A 1 53 ? -9.171 29.626 -43.114 1.00 51.06 114 LYS A CA 1
ATOM 788 C C . LYS A 1 53 ? -8.300 30.634 -43.855 1.00 53.81 114 LYS A C 1
ATOM 789 O O . LYS A 1 53 ? -8.109 31.755 -43.373 1.00 56.74 114 LYS A O 1
ATOM 808 N N . GLU A 1 54 ? -7.771 30.256 -45.017 1.00 56.79 115 GLU A N 1
ATOM 809 C CA . GLU A 1 54 ? -6.903 31.119 -45.804 1.00 58.77 115 GLU A CA 1
ATOM 810 C C . GLU A 1 54 ? -7.118 30.787 -47.272 1.00 56.84 115 GLU A C 1
ATOM 811 O O . GLU A 1 54 ? -7.166 29.611 -47.639 1.00 56.81 115 GLU A O 1
ATOM 823 N N . ALA A 1 55 ? -7.255 31.821 -48.100 1.00 56.48 116 ALA A N 1
ATOM 824 C CA . ALA A 1 55 ? -7.561 31.617 -49.509 1.00 54.00 116 ALA A CA 1
ATOM 825 C C . ALA A 1 55 ? -6.506 30.737 -50.167 1.00 50.39 116 ALA A C 1
ATOM 826 O O . ALA A 1 55 ? -5.302 30.951 -49.994 1.00 49.40 116 ALA A O 1
ATOM 833 N N . THR A 1 56 ? -6.966 29.745 -50.925 1.00 49.37 117 THR A N 1
ATOM 834 C CA . THR A 1 56 ? -6.076 28.822 -51.613 1.00 46.40 117 THR A CA 1
ATOM 835 C C . THR A 1 56 ? -6.812 28.242 -52.812 1.00 46.89 117 THR A C 1
ATOM 836 O O . THR A 1 56 ? -8.039 28.114 -52.801 1.00 47.10 117 THR A O 1
ATOM 847 N N . ASP A 1 57 ? -6.046 27.903 -53.850 1.00 44.85 118 ASP A N 1
ATOM 848 C CA . ASP A 1 57 ? -6.588 27.336 -55.077 1.00 44.22 118 ASP A CA 1
ATOM 849 C C . ASP A 1 57 ? -6.338 25.836 -55.177 1.00 42.34 118 ASP A C 1
ATOM 850 O O . ASP A 1 57 ? -6.338 25.282 -56.282 1.00 39.96 118 ASP A O 1
ATOM 859 N N . VAL A 1 58 ? -6.120 25.171 -54.048 1.00 41.84 119 VAL A N 1
ATOM 860 C CA . VAL A 1 58 ? -5.856 23.738 -54.031 1.00 40.83 119 VAL A CA 1
ATOM 861 C C . VAL A 1 58 ? -6.448 23.161 -52.756 1.00 40.62 119 VAL A C 1
ATOM 862 O O . VAL A 1 58 ? -6.439 23.806 -51.703 1.00 41.45 119 VAL A O 1
ATOM 875 N N . ILE A 1 59 ? -6.975 21.945 -52.857 1.00 39.21 120 ILE A N 1
ATOM 876 C CA . ILE A 1 59 ? -7.427 21.178 -51.703 1.00 34.54 120 ILE A CA 1
ATOM 877 C C . ILE A 1 59 ? -6.495 19.985 -51.557 1.00 35.06 120 ILE A C 1
ATOM 878 O O . ILE A 1 59 ? -6.406 19.145 -52.461 1.00 36.06 120 ILE A O 1
ATOM 894 N N . ILE A 1 60 ? -5.792 19.916 -50.431 1.00 33.97 121 ILE A N 1
ATOM 895 C CA . ILE A 1 60 ? -4.883 18.816 -50.130 1.00 32.87 121 ILE A CA 1
ATOM 896 C C . ILE A 1 60 ? -5.462 18.043 -48.952 1.00 32.66 121 ILE A C 1
ATOM 897 O O . ILE A 1 60 ? -5.654 18.600 -47.864 1.00 31.23 121 ILE A O 1
ATOM 913 N N . ILE A 1 61 ? -5.743 16.762 -49.176 1.00 29.47 122 ILE A N 1
ATOM 914 C CA . ILE A 1 61 ? -6.360 15.888 -48.190 1.00 27.50 122 ILE A CA 1
ATOM 915 C C . ILE A 1 61 ? -5.679 14.533 -48.301 1.00 26.17 122 ILE A C 1
ATOM 916 O O . ILE A 1 61 ? -5.162 14.166 -49.360 1.00 26.77 122 ILE A O 1
ATOM 932 N N . HIS A 1 62 ? -5.658 13.794 -47.196 1.00 25.57 123 HIS A N 1
ATOM 933 C CA . HIS A 1 62 ? -4.928 12.535 -47.150 1.00 24.12 123 HIS A CA 1
ATOM 934 C C . HIS A 1 62 ? -5.713 11.419 -47.831 1.00 23.05 123 HIS A C 1
ATOM 935 O O . HIS A 1 62 ? -6.939 11.341 -47.718 1.00 26.59 123 HIS A O 1
ATOM 949 N N . SER A 1 63 ? -4.990 10.548 -48.536 1.00 23.50 124 SER A N 1
ATOM 950 C CA . SER A 1 63 ? -5.589 9.402 -49.211 1.00 25.34 124 SER A CA 1
ATOM 951 C C . SER A 1 63 ? -4.505 8.356 -49.419 1.00 25.33 124 SER A C 1
ATOM 952 O O . SER A 1 63 ? -3.416 8.682 -49.902 1.00 24.53 124 SER A O 1
ATOM 960 N N . LYS A 1 64 ? -4.806 7.106 -49.066 1.00 25.42 125 LYS A N 1
ATOM 961 C CA . LYS A 1 64 ? -3.815 6.033 -49.094 1.00 24.35 125 LYS A CA 1
ATOM 962 C C . LYS A 1 64 ? -4.463 4.749 -49.585 1.00 27.02 125 LYS A C 1
ATOM 963 O O . LYS A 1 64 ? -5.372 4.221 -48.936 1.00 28.96 125 LYS A O 1
ATOM 982 N N . LYS A 1 65 ? -3.987 4.248 -50.725 1.00 25.73 126 LYS A N 1
ATOM 983 C CA . LYS A 1 65 ? -4.422 2.962 -51.269 1.00 27.81 126 LYS A CA 1
ATOM 984 C C . LYS A 1 65 ? -5.925 2.945 -51.535 1.00 23.62 126 LYS A C 1
ATOM 985 O O . LYS A 1 65 ? -6.599 1.934 -51.331 1.00 29.39 126 LYS A O 1
ATOM 1004 N N . LEU A 1 66 ? -6.453 4.070 -52.003 1.00 21.92 127 LEU A N 1
ATOM 1005 C CA . LEU A 1 66 ? -7.862 4.199 -52.349 1.00 24.76 127 LEU A CA 1
ATOM 1006 C C . LEU A 1 66 ? -7.984 4.491 -53.836 1.00 28.35 127 LEU A C 1
ATOM 1007 O O . LEU A 1 66 ? -7.283 5.363 -54.361 1.00 29.22 127 LEU A O 1
ATOM 1023 N N . ASN A 1 67 ? -8.868 3.758 -54.509 1.00 28.19 128 ASN A N 1
ATOM 1024 C CA . ASN A 1 67 ? -9.143 3.942 -55.928 1.00 22.91 128 ASN A CA 1
ATOM 1025 C C . ASN A 1 67 ? -10.485 4.637 -56.077 1.00 25.20 128 ASN A C 1
ATOM 1026 O O . ASN A 1 67 ? -11.496 4.164 -55.545 1.00 26.28 128 ASN A O 1
ATOM 1036 N N . TYR A 1 68 ? -10.494 5.749 -56.802 1.00 24.37 129 TYR A N 1
ATOM 1037 C CA . TYR A 1 68 ? -11.644 6.637 -56.847 1.00 24.93 129 TYR A CA 1
ATOM 1038 C C . TYR A 1 68 ? -12.450 6.428 -58.120 1.00 31.76 129 TYR A C 1
ATOM 1039 O O . TYR A 1 68 ? -11.890 6.229 -59.203 1.00 34.28 129 TYR A O 1
ATOM 1057 N N . THR A 1 69 ? -13.772 6.458 -57.971 1.00 35.49 130 THR A N 1
ATOM 1058 C CA . THR A 1 69 ? -14.672 6.496 -59.111 1.00 36.17 130 THR A CA 1
ATOM 1059 C C . THR A 1 69 ? -14.762 7.930 -59.613 1.00 34.11 130 THR A C 1
ATOM 1060 O O . THR A 1 69 ? -14.993 8.856 -58.830 1.00 36.71 130 THR A O 1
ATOM 1071 N N . LEU A 1 70 ? -14.561 8.120 -60.911 1.00 34.63 131 LEU A N 1
ATOM 1072 C CA . LEU A 1 70 ? -14.589 9.458 -61.478 1.00 37.45 131 LEU A CA 1
ATOM 1073 C C . LEU A 1 70 ? -16.026 9.941 -61.620 1.00 37.96 131 LEU A C 1
ATOM 1074 O O . LEU A 1 70 ? -16.911 9.197 -62.051 1.00 38.08 131 LEU A O 1
ATOM 1090 N N . SER A 1 71 ? -16.253 11.192 -61.231 1.00 36.47 132 SER A N 1
ATOM 1091 C CA . SER A 1 71 ? -17.557 11.833 -61.331 1.00 40.06 132 SER A CA 1
ATOM 1092 C C . SER A 1 71 ? -17.362 13.164 -62.038 1.00 44.37 132 SER A C 1
ATOM 1093 O O . SER A 1 71 ? -16.680 14.052 -61.514 1.00 42.40 132 SER A O 1
ATOM 1101 N N . GLN A 1 72 ? -17.942 13.296 -63.230 1.00 47.64 133 GLN A N 1
ATOM 1102 C CA . GLN A 1 72 ? -17.798 14.513 -64.028 1.00 47.34 133 GLN A CA 1
ATOM 1103 C C . GLN A 1 72 ? -16.331 14.760 -64.368 1.00 42.43 133 GLN A C 1
ATOM 1104 O O . GLN A 1 72 ? -15.853 15.896 -64.364 1.00 45.79 133 GLN A O 1
ATOM 1118 N N . GLY A 1 73 ? -15.605 13.678 -64.640 1.00 37.64 134 GLY A N 1
ATOM 1119 C CA . GLY A 1 73 ? -14.225 13.758 -65.066 1.00 34.12 134 GLY A CA 1
ATOM 1120 C C . GLY A 1 73 ? -13.197 13.835 -63.960 1.00 35.32 134 GLY A C 1
ATOM 1121 O O . GLY A 1 73 ? -11.996 13.853 -64.260 1.00 37.67 134 GLY A O 1
ATOM 1125 N N . HIS A 1 74 ? -13.615 13.865 -62.696 1.00 35.83 135 HIS A N 1
ATOM 1126 C CA . HIS A 1 74 ? -12.686 14.088 -61.598 1.00 35.20 135 HIS A CA 1
ATOM 1127 C C . HIS A 1 74 ? -12.990 13.145 -60.442 1.00 34.50 135 HIS A C 1
ATOM 1128 O O . HIS A 1 74 ? -14.086 12.592 -60.326 1.00 33.44 135 HIS A O 1
ATOM 1142 N N . ARG A 1 75 ? -11.989 12.978 -59.575 1.00 34.24 136 ARG A N 1
ATOM 1143 C CA . ARG A 1 75 ? -12.093 12.059 -58.451 1.00 29.21 136 ARG A CA 1
ATOM 1144 C C . ARG A 1 75 ? -12.978 12.586 -57.333 1.00 30.43 136 ARG A C 1
ATOM 1145 O O . ARG A 1 75 ? -13.341 11.812 -56.441 1.00 28.94 136 ARG A O 1
ATOM 1166 N N . VAL A 1 76 ? -13.326 13.872 -57.345 1.00 32.06 137 VAL A N 1
ATOM 1167 C CA . VAL A 1 76 ? -14.216 14.440 -56.343 1.00 31.70 137 VAL A CA 1
ATOM 1168 C C . VAL A 1 76 ? -15.185 15.395 -57.024 1.00 32.01 137 VAL A C 1
ATOM 1169 O O . VAL A 1 76 ? -14.950 15.875 -58.134 1.00 38.50 137 VAL A O 1
ATOM 1182 N N . VAL A 1 77 ? -16.288 15.661 -56.333 1.00 33.35 138 VAL A N 1
ATOM 1183 C CA . VAL A 1 77 ? -17.200 16.747 -56.665 1.00 30.87 138 VAL A CA 1
ATOM 1184 C C . VAL A 1 77 ? -17.118 17.765 -55.537 1.00 36.26 138 VAL A C 1
ATOM 1185 O O . VAL A 1 77 ? -17.064 17.392 -54.359 1.00 33.36 138 VAL A O 1
ATOM 1198 N N . LEU A 1 78 ? -17.091 19.045 -55.895 1.00 45.18 139 LEU A N 1
ATOM 1199 C CA . LEU A 1 78 ? -17.010 20.132 -54.930 1.00 46.93 139 LEU A CA 1
ATOM 1200 C C . LEU A 1 78 ? -18.284 20.956 -55.011 1.00 51.47 139 LEU A C 1
ATOM 1201 O O . LEU A 1 78 ? -18.693 21.370 -56.101 1.00 53.68 139 LEU A O 1
ATOM 1217 N N . ARG A 1 79 ? -18.911 21.181 -53.860 1.00 51.65 140 ARG A N 1
ATOM 1218 C CA . ARG A 1 79 ? -20.157 21.923 -53.776 1.00 47.50 140 ARG A CA 1
ATOM 1219 C C . ARG A 1 79 ? -20.020 23.032 -52.744 1.00 45.57 140 ARG A C 1
ATOM 1220 O O . ARG A 1 79 ? -19.122 23.019 -51.897 1.00 43.76 140 ARG A O 1
ATOM 1241 N N . GLY A 1 80 ? -20.937 23.996 -52.823 1.00 45.33 141 GLY A N 1
ATOM 1242 C CA . GLY A 1 80 ? -20.945 25.103 -51.893 1.00 42.14 141 GLY A CA 1
ATOM 1243 C C . GLY A 1 80 ? -21.838 24.853 -50.695 1.00 44.20 141 GLY A C 1
ATOM 1244 O O . GLY A 1 80 ? -22.665 23.943 -50.681 1.00 47.54 141 GLY A O 1
ATOM 1248 N N . VAL A 1 81 ? -21.659 25.690 -49.675 1.00 43.46 142 VAL A N 1
ATOM 1249 C CA . VAL A 1 81 ? -22.421 25.602 -48.436 1.00 42.90 142 VAL A CA 1
ATOM 1250 C C . VAL A 1 81 ? -22.976 26.980 -48.113 1.00 46.95 142 VAL A C 1
ATOM 1251 O O . VAL A 1 81 ? -22.220 27.955 -48.028 1.00 45.73 142 VAL A O 1
ATOM 1264 N N . GLY A 1 82 ? -24.292 27.058 -47.935 1.00 48.94 143 GLY A N 1
ATOM 1265 C CA . GLY A 1 82 ? -24.939 28.290 -47.529 1.00 52.13 143 GLY A CA 1
ATOM 1266 C C . GLY A 1 82 ? -24.591 29.488 -48.384 1.00 53.71 143 GLY A C 1
ATOM 1267 O O . GLY A 1 82 ? -24.236 30.548 -47.859 1.00 56.68 143 GLY A O 1
ATOM 1271 N N . GLY A 1 83 ? -24.690 29.334 -49.701 1.00 52.01 144 GLY A N 1
ATOM 1272 C CA . GLY A 1 83 ? -24.432 30.405 -50.632 1.00 52.23 144 GLY A CA 1
ATOM 1273 C C . GLY A 1 83 ? -23.067 30.361 -51.284 1.00 51.10 144 GLY A C 1
ATOM 1274 O O . GLY A 1 83 ? -22.893 30.944 -52.361 1.00 51.90 144 GLY A O 1
ATOM 1278 N N . SER A 1 84 ? -22.096 29.698 -50.661 1.00 48.46 145 SER A N 1
ATOM 1279 C CA . SER A 1 84 ? -20.770 29.598 -51.248 1.00 50.12 145 SER A CA 1
ATOM 1280 C C . SER A 1 84 ? -20.853 28.996 -52.646 1.00 51.51 145 SER A C 1
ATOM 1281 O O . SER A 1 84 ? -21.733 28.185 -52.949 1.00 48.54 145 SER A O 1
ATOM 1289 N N . GLN A 1 85 ? -19.929 29.409 -53.505 1.00 59.07 146 GLN A N 1
ATOM 1290 C CA . GLN A 1 85 ? -19.881 28.955 -54.893 1.00 67.76 146 GLN A CA 1
ATOM 1291 C C . GLN A 1 85 ? -18.472 28.461 -55.185 1.00 64.85 146 GLN A C 1
ATOM 1292 O O . GLN A 1 85 ? -17.530 29.280 -55.235 1.00 63.72 146 GLN A O 1
ATOM 1306 N N . PRO A 1 86 ? -18.272 27.159 -55.378 1.00 60.32 147 PRO A N 1
ATOM 1307 C CA . PRO A 1 86 ? -16.911 26.627 -55.471 1.00 56.40 147 PRO A CA 1
ATOM 1308 C C . PRO A 1 86 ? -16.365 26.749 -56.881 1.00 48.43 147 PRO A C 1
ATOM 1309 O O . PRO A 1 86 ? -17.098 26.546 -57.862 1.00 47.35 147 PRO A O 1
ATOM 1320 N N . PRO A 1 87 ? -15.083 27.086 -57.027 1.00 42.90 148 PRO A N 1
ATOM 1321 C CA . PRO A 1 87 ? -14.485 27.116 -58.366 1.00 42.34 148 PRO A CA 1
ATOM 1322 C C . PRO A 1 87 ? -14.482 25.735 -59.009 1.00 42.85 148 PRO A C 1
ATOM 1323 O O . PRO A 1 87 ? -14.657 24.706 -58.352 1.00 42.42 148 PRO A O 1
ATOM 1334 N N . ASP A 1 88 ? -14.282 25.729 -60.323 1.00 42.58 149 ASP A N 1
ATOM 1335 C CA . ASP A 1 88 ? -14.222 24.481 -61.066 1.00 44.24 149 ASP A CA 1
ATOM 1336 C C . ASP A 1 88 ? -12.924 23.743 -60.765 1.00 46.56 149 ASP A C 1
ATOM 1337 O O . ASP A 1 88 ? -11.899 24.346 -60.436 1.00 49.11 149 ASP A O 1
ATOM 1346 N N . ILE A 1 89 ? -12.978 22.422 -60.883 1.00 42.49 150 ILE A N 1
ATOM 1347 C CA . ILE A 1 89 ? -11.791 21.595 -60.710 1.00 36.65 150 ILE A CA 1
ATOM 1348 C C . ILE A 1 89 ? -11.016 21.576 -62.019 1.00 37.69 150 ILE A C 1
ATOM 1349 O O . ILE A 1 89 ? -11.585 21.329 -63.089 1.00 38.94 150 ILE A O 1
ATOM 1365 N N . ASP A 1 90 ? -9.714 21.855 -61.940 1.00 37.97 151 ASP A N 1
ATOM 1366 C CA . ASP A 1 90 ? -8.854 21.704 -63.106 1.00 37.33 151 ASP A CA 1
ATOM 1367 C C . ASP A 1 90 ? -8.424 20.252 -63.273 1.00 37.84 151 ASP A C 1
ATOM 1368 O O . ASP A 1 90 ? -8.509 19.690 -64.371 1.00 35.23 151 ASP A O 1
ATOM 1377 N N . LYS A 1 91 ? -7.969 19.627 -62.190 1.00 41.88 152 LYS A N 1
ATOM 1378 C CA . LYS A 1 91 ? -7.619 18.215 -62.209 1.00 41.72 152 LYS A CA 1
ATOM 1379 C C . LYS A 1 91 ? -7.386 17.752 -60.778 1.00 39.03 152 LYS A C 1
ATOM 1380 O O . LYS A 1 91 ? -7.118 18.558 -59.882 1.00 38.62 152 LYS A O 1
ATOM 1399 N N . THR A 1 92 ? -7.489 16.441 -60.580 1.00 33.74 153 THR A N 1
ATOM 1400 C CA . THR A 1 92 ? -7.109 15.799 -59.333 1.00 32.85 153 THR A CA 1
ATOM 1401 C C . THR A 1 92 ? -5.942 14.860 -59.601 1.00 32.17 153 THR A C 1
ATOM 1402 O O . THR A 1 92 ? -5.758 14.374 -60.721 1.00 29.17 153 THR A O 1
ATOM 1413 N N . GLU A 1 93 ? -5.145 14.617 -58.564 1.00 32.72 154 GLU A N 1
ATOM 1414 C CA . GLU A 1 93 ? -4.033 13.687 -58.663 1.00 32.52 154 GLU A CA 1
ATOM 1415 C C . GLU A 1 93 ? -3.775 13.080 -57.293 1.00 29.81 154 GLU A C 1
ATOM 1416 O O . GLU A 1 93 ? -4.159 13.636 -56.262 1.00 30.60 154 GLU A O 1
ATOM 1428 N N . LEU A 1 94 ? -3.116 11.926 -57.298 1.00 26.28 155 LEU A N 1
ATOM 1429 C CA . LEU A 1 94 ? -2.688 11.252 -56.083 1.00 29.08 155 LEU A CA 1
ATOM 1430 C C . LEU A 1 94 ? -1.173 11.353 -55.981 1.00 30.63 155 LEU A C 1
ATOM 1431 O O . LEU A 1 94 ? -0.459 11.025 -56.935 1.00 35.09 155 LEU A O 1
ATOM 1447 N N . VAL A 1 95 ? -0.693 11.828 -54.838 1.00 29.11 156 VAL A N 1
ATOM 1448 C CA . VAL A 1 95 ? 0.732 11.961 -54.562 1.00 28.94 156 VAL A CA 1
ATOM 1449 C C . VAL A 1 95 ? 1.069 10.901 -53.521 1.00 30.19 156 VAL A C 1
ATOM 1450 O O . VAL A 1 95 ? 0.776 11.060 -52.331 1.00 32.56 156 VAL A O 1
ATOM 1463 N N . GLU A 1 96 ? 1.695 9.813 -53.970 1.00 31.11 157 GLU A N 1
ATOM 1464 C CA . GLU A 1 96 ? 1.828 8.643 -53.104 1.00 36.29 157 GLU A CA 1
ATOM 1465 C C . GLU A 1 96 ? 2.790 8.878 -51.948 1.00 34.95 157 GLU A C 1
ATOM 1466 O O . GLU A 1 96 ? 2.453 8.508 -50.809 1.00 34.47 157 GLU A O 1
ATOM 1478 N N . PRO A 1 97 ? 3.979 9.459 -52.147 1.00 33.72 158 PRO A N 1
ATOM 1479 C CA . PRO A 1 97 ? 4.911 9.589 -51.008 1.00 30.18 158 PRO A CA 1
ATOM 1480 C C . PRO A 1 97 ? 4.309 10.307 -49.812 1.00 29.10 158 PRO A C 1
ATOM 1481 O O . PRO A 1 97 ? 4.503 9.873 -48.670 1.00 30.40 158 PRO A O 1
ATOM 1492 N N . THR A 1 98 ? 3.582 11.397 -50.040 1.00 29.62 159 THR A N 1
ATOM 1493 C CA . THR A 1 98 ? 2.932 12.140 -48.968 1.00 28.57 159 THR A CA 1
ATOM 1494 C C . THR A 1 98 ? 1.506 11.670 -48.705 1.00 28.13 159 THR A C 1
ATOM 1495 O O . THR A 1 98 ? 0.846 12.209 -47.811 1.00 27.88 159 THR A O 1
ATOM 1506 N N . GLU A 1 99 ? 1.018 10.689 -49.463 1.00 27.98 160 GLU A N 1
ATOM 1507 C CA . GLU A 1 99 ? -0.312 10.117 -49.272 1.00 24.16 160 GLU A CA 1
ATOM 1508 C C . GLU A 1 99 ? -1.379 11.209 -49.297 1.00 22.11 160 GLU A C 1
ATOM 1509 O O . GLU A 1 99 ? -2.176 11.370 -48.369 1.00 22.28 160 GLU A O 1
ATOM 1521 N N . TYR A 1 100 ? -1.385 11.959 -50.397 1.00 24.13 161 TYR A N 1
ATOM 1522 C CA . TYR A 1 100 ? -2.324 13.052 -50.599 1.00 26.94 161 TYR A CA 1
ATOM 1523 C C . TYR A 1 100 ? -3.219 12.784 -51.802 1.00 28.40 161 TYR A C 1
ATOM 1524 O O . TYR A 1 100 ? -2.800 12.163 -52.784 1.00 28.68 161 TYR A O 1
ATOM 1542 N N . LEU A 1 101 ? -4.453 13.277 -51.718 1.00 29.09 162 LEU A N 1
ATOM 1543 C CA . LEU A 1 101 ? -5.312 13.515 -52.873 1.00 27.15 162 LEU A CA 1
ATOM 1544 C C . LEU A 1 101 ? -5.385 15.025 -53.053 1.00 28.71 162 LEU A C 1
ATOM 1545 O O . LEU A 1 101 ? -5.796 15.739 -52.132 1.00 30.08 162 LEU A O 1
ATOM 1561 N N . VAL A 1 102 ? -4.976 15.511 -54.222 1.00 29.56 163 VAL A N 1
ATOM 1562 C CA . VAL A 1 102 ? -4.809 16.940 -54.467 1.00 30.77 163 VAL A CA 1
ATOM 1563 C C . VAL A 1 102 ? -5.801 17.366 -55.536 1.00 33.69 163 VAL A C 1
ATOM 1564 O O . VAL A 1 102 ? -5.803 16.815 -56.643 1.00 34.90 163 VAL A O 1
ATOM 1577 N N . VAL A 1 103 ? -6.629 18.357 -55.212 1.00 33.26 164 VAL A N 1
ATOM 1578 C CA . VAL A 1 103 ? -7.626 18.897 -56.129 1.00 33.65 164 VAL A CA 1
ATOM 1579 C C . VAL A 1 103 ? -7.175 20.298 -56.525 1.00 37.80 164 VAL A C 1
ATOM 1580 O O . VAL A 1 103 ? -7.263 21.240 -55.726 1.00 36.99 164 VAL A O 1
ATOM 1593 N N . HIS A 1 104 ? -6.695 20.437 -57.758 1.00 36.57 165 HIS A N 1
ATOM 1594 C CA . HIS A 1 104 ? -6.251 21.726 -58.270 1.00 32.00 165 HIS A CA 1
ATOM 1595 C C . HIS A 1 104 ? -7.449 22.497 -58.807 1.00 34.72 165 HIS A C 1
ATOM 1596 O O . HIS A 1 104 ? -8.149 22.023 -59.709 1.00 34.15 165 HIS A O 1
ATOM 1610 N N . LEU A 1 105 ? -7.684 23.680 -58.256 1.00 36.95 166 LEU A N 1
ATOM 1611 C CA . LEU A 1 105 ? -8.830 24.495 -58.618 1.00 39.74 166 LEU A CA 1
ATOM 1612 C C . LEU A 1 105 ? -8.448 25.530 -59.668 1.00 41.25 166 LEU A C 1
ATOM 1613 O O . LEU A 1 105 ? -7.276 25.871 -59.848 1.00 38.96 166 LEU A O 1
ATOM 1629 N N . LYS A 1 106 ? -9.465 26.020 -60.375 1.00 44.82 167 LYS A N 1
ATOM 1630 C CA . LYS A 1 106 ? -9.285 27.100 -61.333 1.00 47.76 167 LYS A CA 1
ATOM 1631 C C . LYS A 1 106 ? -9.414 28.472 -60.692 1.00 48.74 167 LYS A C 1
ATOM 1632 O O . LYS A 1 106 ? -8.925 29.457 -61.257 1.00 49.01 167 LYS A O 1
ATOM 1651 N N . GLY A 1 107 ? -10.062 28.554 -59.535 1.00 49.90 168 GLY A N 1
ATOM 1652 C CA . GLY A 1 107 ? -10.109 29.777 -58.762 1.00 50.44 168 GLY A CA 1
ATOM 1653 C C . GLY A 1 107 ? -9.662 29.526 -57.338 1.00 46.90 168 GLY A C 1
ATOM 1654 O O . GLY A 1 107 ? -9.228 28.419 -57.007 1.00 45.89 168 GLY A O 1
ATOM 1658 N N . SER A 1 108 ? -9.762 30.540 -56.487 1.00 45.77 169 SER A N 1
ATOM 1659 C CA . SER A 1 108 ? -9.368 30.430 -55.091 1.00 44.00 169 SER A CA 1
ATOM 1660 C C . SER A 1 108 ? -10.603 30.320 -54.208 1.00 49.53 169 SER A C 1
ATOM 1661 O O . SER A 1 108 ? -11.623 30.966 -54.466 1.00 47.72 169 SER A O 1
ATOM 1669 N N . LEU A 1 109 ? -10.509 29.488 -53.174 1.00 56.00 170 LEU A N 1
ATOM 1670 C CA . LEU A 1 109 ? -11.554 29.432 -52.163 1.00 61.55 170 LEU A CA 1
ATOM 1671 C C . LEU A 1 109 ? -11.538 30.710 -51.331 1.00 57.58 170 LEU A C 1
ATOM 1672 O O . LEU A 1 109 ? -10.489 31.323 -51.114 1.00 61.83 170 LEU A O 1
ATOM 1688 N N . VAL A 1 110 ? -12.714 31.115 -50.868 1.00 51.66 171 VAL A N 1
ATOM 1689 C CA . VAL A 1 110 ? -12.879 32.399 -50.194 1.00 51.58 171 VAL A CA 1
ATOM 1690 C C . VAL A 1 110 ? -12.756 32.202 -48.689 1.00 53.78 171 VAL A C 1
ATOM 1691 O O . VAL A 1 110 ? -13.401 31.321 -48.109 1.00 53.31 171 VAL A O 1
ATOM 1704 N N . LYS A 1 111 ? -11.933 33.039 -48.058 1.00 53.94 172 LYS A N 1
ATOM 1705 C CA . LYS A 1 111 ? -11.675 32.933 -46.629 1.00 54.41 172 LYS A CA 1
ATOM 1706 C C . LYS A 1 111 ? -12.974 32.960 -45.835 1.00 53.80 172 LYS A C 1
ATOM 1707 O O . LYS A 1 111 ? -13.873 33.761 -46.102 1.00 53.65 172 LYS A O 1
ATOM 1726 N N . ASP A 1 112 ? -13.056 32.067 -44.849 1.00 50.41 173 ASP A N 1
ATOM 1727 C CA . ASP A 1 112 ? -14.152 31.935 -43.895 1.00 48.32 173 ASP A CA 1
ATOM 1728 C C . ASP A 1 112 ? -15.407 31.322 -44.502 1.00 42.31 173 ASP A C 1
ATOM 1729 O O . ASP A 1 112 ? -16.405 31.161 -43.786 1.00 40.49 173 ASP A O 1
ATOM 1738 N N . SER A 1 113 ? -15.402 30.979 -45.785 1.00 39.25 174 SER A N 1
ATOM 1739 C CA . SER A 1 113 ? -16.523 30.281 -46.393 1.00 43.09 174 SER A CA 1
ATOM 1740 C C . SER A 1 113 ? -16.366 28.774 -46.205 1.00 40.78 174 SER A C 1
ATOM 1741 O O . SER A 1 113 ? -15.267 28.259 -45.987 1.00 37.08 174 SER A O 1
ATOM 1749 N N . GLN A 1 114 ? -17.489 28.068 -46.290 1.00 41.35 175 GLN A N 1
ATOM 1750 C CA . GLN A 1 114 ? -17.527 26.626 -46.103 1.00 40.55 175 GLN A CA 1
ATOM 1751 C C . GLN A 1 114 ? -17.780 25.925 -47.431 1.00 36.41 175 GLN A C 1
ATOM 1752 O O . GLN A 1 114 ? -18.400 26.482 -48.341 1.00 34.55 175 GLN A O 1
ATOM 1766 N N . TYR A 1 115 ? -17.286 24.694 -47.530 1.00 35.39 176 TYR A N 1
ATOM 1767 C CA . TYR A 1 115 ? -17.415 23.894 -48.738 1.00 36.15 176 TYR A CA 1
ATOM 1768 C C . TYR A 1 115 ? -17.592 22.435 -48.346 1.00 36.06 176 TYR A C 1
ATOM 1769 O O . TYR A 1 115 ? -17.279 22.030 -47.224 1.00 40.47 176 TYR A O 1
ATOM 1787 N N . GLU A 1 116 ? -18.111 21.649 -49.285 1.00 37.91 177 GLU A N 1
ATOM 1788 C CA . GLU A 1 116 ? -18.323 20.222 -49.093 1.00 40.53 177 GLU A CA 1
ATOM 1789 C C . GLU A 1 116 ? -17.736 19.470 -50.278 1.00 37.31 177 GLU A C 1
ATOM 1790 O O . GLU A 1 116 ? -17.916 19.874 -51.431 1.00 35.37 177 GLU A O 1
ATOM 1802 N N . MET A 1 117 ? -17.036 18.376 -49.989 1.00 33.24 178 MET A N 1
ATOM 1803 C CA . MET A 1 117 ? -16.324 17.607 -51.002 1.00 37.72 178 MET A CA 1
ATOM 1804 C C . MET A 1 117 ? -16.807 16.165 -50.979 1.00 38.95 178 MET A C 1
ATOM 1805 O O . MET A 1 117 ? -16.609 15.455 -49.986 1.00 40.36 178 MET A O 1
ATOM 1819 N N . ASP A 1 118 ? -17.420 15.732 -52.076 1.00 35.44 179 ASP A N 1
ATOM 1820 C CA . ASP A 1 118 ? -17.923 14.374 -52.215 1.00 33.22 179 ASP A CA 1
ATOM 1821 C C . ASP A 1 118 ? -16.904 13.513 -52.948 1.00 36.31 179 ASP A C 1
ATOM 1822 O O . ASP A 1 118 ? -16.280 13.957 -53.917 1.00 38.03 179 ASP A O 1
ATOM 1831 N N . SER A 1 119 ? -16.747 12.274 -52.485 1.00 31.98 180 SER A N 1
ATOM 1832 C CA . SER A 1 119 ? -15.853 11.319 -53.120 1.00 31.29 180 SER A CA 1
ATOM 1833 C C . SER A 1 119 ? -16.477 9.931 -53.069 1.00 31.49 180 SER A C 1
ATOM 1834 O O . SER A 1 119 ? -17.297 9.631 -52.198 1.00 30.57 180 SER A O 1
ATOM 1842 N N . GLU A 1 120 ? -16.080 9.094 -54.026 1.00 33.52 181 GLU A N 1
ATOM 1843 C CA . GLU A 1 120 ? -16.524 7.710 -54.130 1.00 35.09 181 GLU A CA 1
ATOM 1844 C C . GLU A 1 120 ? -15.299 6.866 -54.436 1.00 34.23 181 GLU A C 1
ATOM 1845 O O . GLU A 1 120 ? -14.588 7.136 -55.409 1.00 30.89 181 GLU A O 1
ATOM 1857 N N . PHE A 1 121 ? -15.046 5.854 -53.610 1.00 32.97 182 PHE A N 1
ATOM 1858 C CA . PHE A 1 121 ? -13.751 5.192 -53.631 1.00 28.67 182 PHE A CA 1
ATOM 1859 C C . PHE A 1 121 ? -13.900 3.710 -53.322 1.00 28.22 182 PHE A C 1
ATOM 1860 O O . PHE A 1 121 ? -14.950 3.243 -52.876 1.00 28.38 182 PHE A O 1
ATOM 1877 N N . GLU A 1 122 ? -12.811 2.980 -53.560 1.00 29.69 183 GLU A N 1
ATOM 1878 C CA . GLU A 1 122 ? -12.716 1.554 -53.294 1.00 30.19 183 GLU A CA 1
ATOM 1879 C C . GLU A 1 122 ? -11.340 1.268 -52.713 1.00 28.78 183 GLU A C 1
ATOM 1880 O O . GLU A 1 122 ? -10.367 1.963 -53.017 1.00 28.53 183 GLU A O 1
ATOM 1892 N N . GLY A 1 123 ? -11.267 0.243 -51.865 1.00 30.42 184 GLY A N 1
ATOM 1893 C CA . GLY A 1 123 ? -10.010 -0.141 -51.255 1.00 25.69 184 GLY A CA 1
ATOM 1894 C C . GLY A 1 123 ? -9.999 -1.620 -50.941 1.00 24.92 184 GLY A C 1
ATOM 1895 O O . GLY A 1 123 ? -11.017 -2.308 -51.042 1.00 27.36 184 GLY A O 1
ATOM 1899 N N . GLU A 1 124 ? -8.825 -2.104 -50.548 1.00 25.71 185 GLU A N 1
ATOM 1900 C CA . GLU A 1 124 ? -8.646 -3.514 -50.230 1.00 27.33 185 GLU A CA 1
ATOM 1901 C C . GLU A 1 124 ? -8.861 -3.752 -48.741 1.00 26.89 185 GLU A C 1
ATOM 1902 O O . GLU A 1 124 ? -8.344 -3.005 -47.904 1.00 24.71 185 GLU A O 1
ATOM 1914 N N . LEU A 1 125 ? -9.628 -4.793 -48.418 1.00 27.88 186 LEU A N 1
ATOM 1915 C CA . LEU A 1 125 ? -9.698 -5.317 -47.054 1.00 26.32 186 LEU A CA 1
ATOM 1916 C C . LEU A 1 125 ? -8.561 -6.320 -46.860 1.00 24.94 186 LEU A C 1
ATOM 1917 O O . LEU A 1 125 ? -8.754 -7.535 -46.783 1.00 23.59 186 LEU A O 1
ATOM 1933 N N . ALA A 1 126 ? -7.347 -5.782 -46.809 1.00 24.42 187 ALA A N 1
ATOM 1934 C CA . ALA A 1 126 ? -6.156 -6.611 -46.751 1.00 23.65 187 ALA A CA 1
ATOM 1935 C C . ALA A 1 126 ? -5.974 -7.195 -45.353 1.00 22.39 187 ALA A C 1
ATOM 1936 O O . ALA A 1 126 ? -6.644 -6.808 -44.393 1.00 22.50 187 ALA A O 1
ATOM 1943 N N . ASP A 1 127 ? -5.052 -8.155 -45.246 1.00 23.63 188 ASP A N 1
ATOM 1944 C CA . ASP A 1 127 ? -4.682 -8.741 -43.963 1.00 28.40 188 ASP A CA 1
ATOM 1945 C C . ASP A 1 127 ? -3.488 -8.035 -43.331 1.00 25.86 188 ASP A C 1
ATOM 1946 O O . ASP A 1 127 ? -2.700 -8.670 -42.614 1.00 22.77 188 ASP A O 1
ATOM 1955 N N . ASP A 1 128 ? -3.343 -6.733 -43.574 1.00 24.05 189 ASP A N 1
ATOM 1956 C CA . ASP A 1 128 ? -2.183 -5.965 -43.141 1.00 19.60 189 ASP A CA 1
ATOM 1957 C C . ASP A 1 128 ? -2.370 -5.301 -41.784 1.00 20.08 189 ASP A C 1
ATOM 1958 O O . ASP A 1 128 ? -1.455 -4.617 -41.317 1.00 22.31 189 ASP A O 1
ATOM 1967 N N . LEU A 1 129 ? -3.530 -5.467 -41.150 1.00 22.18 190 LEU A N 1
ATOM 1968 C CA . LEU A 1 129 ? -3.784 -4.978 -39.799 1.00 22.95 190 LEU A CA 1
ATOM 1969 C C . LEU A 1 129 ? -3.776 -3.457 -39.704 1.00 23.48 190 LEU A C 1
ATOM 1970 O O . LEU A 1 129 ? -3.574 -2.907 -38.614 1.00 18.75 190 LEU A O 1
ATOM 1986 N N . ALA A 1 130 ? -4.006 -2.763 -40.818 1.00 23.16 191 ALA A N 1
ATOM 1987 C CA . ALA A 1 130 ? -3.966 -1.309 -40.856 1.00 23.81 191 ALA A CA 1
ATOM 1988 C C . ALA A 1 130 ? -5.123 -0.792 -41.698 1.00 24.39 191 ALA A C 1
ATOM 1989 O O . ALA A 1 130 ? -5.531 -1.422 -42.678 1.00 23.52 191 ALA A O 1
ATOM 1996 N N . GLY A 1 131 ? -5.642 0.370 -41.308 1.00 24.37 192 GLY A N 1
ATOM 1997 C CA . GLY A 1 131 ? -6.807 0.915 -41.983 1.00 26.27 192 GLY A CA 1
ATOM 1998 C C . GLY A 1 131 ? -8.022 0.031 -41.778 1.00 24.41 192 GLY A C 1
ATOM 1999 O O . GLY A 1 131 ? -8.220 -0.554 -40.709 1.00 23.39 192 GLY A O 1
ATOM 2003 N N . PHE A 1 132 ? -8.858 -0.054 -42.813 1.00 21.92 193 PHE A N 1
ATOM 2004 C CA . PHE A 1 132 ? -9.999 -0.964 -42.850 1.00 22.68 193 PHE A CA 1
ATOM 2005 C C . PHE A 1 132 ? -9.493 -2.304 -43.377 1.00 21.21 193 PHE A C 1
ATOM 2006 O O . PHE A 1 132 ? -9.221 -2.445 -44.574 1.00 25.22 193 PHE A O 1
ATOM 2023 N N . TYR A 1 133 ? -9.337 -3.280 -42.484 1.00 19.33 194 TYR A N 1
ATOM 2024 C CA . TYR A 1 133 ? -8.682 -4.538 -42.820 1.00 18.92 194 TYR A CA 1
ATOM 2025 C C . TYR A 1 133 ? -9.535 -5.712 -42.353 1.00 21.36 194 TYR A C 1
ATOM 2026 O O . TYR A 1 133 ? -10.581 -5.541 -41.720 1.00 21.50 194 TYR A O 1
ATOM 2044 N N . ARG A 1 134 ? -9.079 -6.919 -42.676 1.00 23.37 195 ARG A N 1
ATOM 2045 C CA . ARG A 1 134 ? -9.834 -8.131 -42.401 1.00 22.22 195 ARG A CA 1
ATOM 2046 C C . ARG A 1 134 ? -9.103 -9.010 -41.397 1.00 21.97 195 ARG A C 1
ATOM 2047 O O . ARG A 1 134 ? -7.870 -9.068 -41.373 1.00 25.06 195 ARG A O 1
ATOM 2068 N N . SER A 1 135 ? -9.894 -9.685 -40.563 1.00 22.00 196 SER A N 1
ATOM 2069 C CA . SER A 1 135 ? -9.425 -10.668 -39.599 1.00 21.18 196 SER A CA 1
ATOM 2070 C C . SER A 1 135 ? -10.237 -11.941 -39.794 1.00 19.95 196 SER A C 1
ATOM 2071 O O . SER A 1 135 ? -11.415 -11.889 -40.159 1.00 20.48 196 SER A O 1
ATOM 2079 N N . GLU A 1 136 ? -9.603 -13.088 -39.563 1.00 20.27 197 GLU A N 1
ATOM 2080 C CA . GLU A 1 136 ? -10.226 -14.374 -39.842 1.00 18.44 197 GLU A CA 1
ATOM 2081 C C . GLU A 1 136 ? -10.072 -15.317 -38.657 1.00 22.65 197 GLU A C 1
ATOM 2082 O O . GLU A 1 136 ? -9.145 -15.191 -37.853 1.00 26.52 197 GLU A O 1
ATOM 2094 N N . TYR A 1 137 ? -11.006 -16.260 -38.557 1.00 24.81 198 TYR A N 1
ATOM 2095 C CA . TYR A 1 137 ? -10.993 -17.263 -37.503 1.00 21.83 198 TYR A CA 1
ATOM 2096 C C . TYR A 1 137 ? -11.887 -18.418 -37.929 1.00 23.57 198 TYR A C 1
ATOM 2097 O O . TYR A 1 137 ? -12.770 -18.264 -38.777 1.00 22.96 198 TYR A O 1
ATOM 2115 N N . MET A 1 138 ? -11.645 -19.579 -37.328 1.00 22.71 199 MET A N 1
ATOM 2116 C CA . MET A 1 138 ? -12.415 -20.777 -37.631 1.00 24.68 199 MET A CA 1
ATOM 2117 C C . MET A 1 138 ? -13.564 -20.922 -36.641 1.00 25.05 199 MET A C 1
ATOM 2118 O O . MET A 1 138 ? -13.377 -20.753 -35.432 1.00 26.30 199 MET A O 1
ATOM 2132 N N . GLU A 1 139 ? -14.754 -21.219 -37.160 1.00 26.70 200 GLU A N 1
ATOM 2133 C CA . GLU A 1 139 ? -15.897 -21.630 -36.349 1.00 26.89 200 GLU A CA 1
ATOM 2134 C C . GLU A 1 139 ? -16.440 -22.906 -36.976 1.00 27.13 200 GLU A C 1
ATOM 2135 O O . GLU A 1 139 ? -17.057 -22.861 -38.045 1.00 26.21 200 GLU A O 1
ATOM 2147 N N . GLY A 1 140 ? -16.206 -24.041 -36.321 1.00 28.13 201 GLY A N 1
ATOM 2148 C CA . GLY A 1 140 ? -16.443 -25.310 -36.985 1.00 27.07 201 GLY A CA 1
ATOM 2149 C C . GLY A 1 140 ? -15.467 -25.464 -38.134 1.00 27.05 201 GLY A C 1
ATOM 2150 O O . GLY A 1 140 ? -14.273 -25.170 -38.008 1.00 28.70 201 GLY A O 1
ATOM 2154 N N . ASN A 1 141 ? -15.978 -25.907 -39.279 1.00 26.66 202 ASN A N 1
ATOM 2155 C CA . ASN A 1 141 ? -15.177 -26.035 -40.488 1.00 27.21 202 ASN A CA 1
ATOM 2156 C C . ASN A 1 141 ? -15.264 -24.804 -41.383 1.00 26.35 202 ASN A C 1
ATOM 2157 O O . ASN A 1 141 ? -14.823 -24.857 -42.534 1.00 26.98 202 ASN A O 1
ATOM 2168 N N . VAL A 1 142 ? -15.817 -23.701 -40.882 1.00 29.63 203 VAL A N 1
ATOM 2169 C CA . VAL A 1 142 ? -16.055 -22.498 -41.673 1.00 32.47 203 VAL A CA 1
ATOM 2170 C C . VAL A 1 142 ? -15.073 -21.421 -41.235 1.00 30.15 203 VAL A C 1
ATOM 2171 O O . VAL A 1 142 ? -14.952 -21.131 -40.038 1.00 28.73 203 VAL A O 1
ATOM 2184 N N . ARG A 1 143 ? -14.381 -20.823 -42.202 1.00 32.17 204 ARG A N 1
ATOM 2185 C CA . ARG A 1 143 ? -13.477 -19.707 -41.938 1.00 35.15 204 ARG A CA 1
ATOM 2186 C C . ARG A 1 143 ? -14.283 -18.414 -41.994 1.00 27.94 204 ARG A C 1
ATOM 2187 O O . ARG A 1 143 ? -14.720 -17.992 -43.069 1.00 29.33 204 ARG A O 1
ATOM 2208 N N . LYS A 1 144 ? -14.488 -17.792 -40.837 1.00 25.74 205 LYS A N 1
ATOM 2209 C CA . LYS A 1 144 ? -15.218 -16.536 -40.769 1.00 25.49 205 LYS A CA 1
ATOM 2210 C C . LYS A 1 144 ? -14.289 -15.367 -41.073 1.00 26.44 205 LYS A C 1
ATOM 2211 O O . LYS A 1 144 ? -13.099 -15.392 -40.746 1.00 24.65 205 LYS A O 1
ATOM 2230 N N . VAL A 1 145 ? -14.845 -14.335 -41.701 1.00 28.39 206 VAL A N 1
ATOM 2231 C CA . VAL A 1 145 ? -14.101 -13.138 -42.071 1.00 27.52 206 VAL A CA 1
ATOM 2232 C C . VAL A 1 145 ? -14.724 -11.947 -41.360 1.00 28.45 206 VAL A C 1
ATOM 2233 O O . VAL A 1 145 ? -15.948 -11.774 -41.382 1.00 30.12 206 VAL A O 1
ATOM 2246 N N . VAL A 1 146 ? -13.880 -11.129 -40.738 1.00 28.03 207 VAL A N 1
ATOM 2247 C CA . VAL A 1 146 ? -14.305 -9.960 -39.982 1.00 25.24 207 VAL A CA 1
ATOM 2248 C C . VAL A 1 146 ? -13.697 -8.723 -40.625 1.00 21.79 207 VAL A C 1
ATOM 2249 O O . VAL A 1 146 ? -12.527 -8.734 -41.018 1.00 25.27 207 VAL A O 1
ATOM 2262 N N . ALA A 1 147 ? -14.491 -7.662 -40.732 1.00 20.26 208 ALA A N 1
ATOM 2263 C CA . ALA A 1 147 ? -14.011 -6.354 -41.160 1.00 20.95 208 ALA A CA 1
ATOM 2264 C C . ALA A 1 147 ? -13.839 -5.488 -39.918 1.00 22.97 208 ALA A C 1
ATOM 2265 O O . ALA A 1 147 ? -14.785 -5.321 -39.141 1.00 25.15 208 ALA A O 1
ATOM 2272 N N . THR A 1 148 ? -12.636 -4.953 -39.725 1.00 23.93 209 THR A N 1
ATOM 2273 C CA . THR A 1 148 ? -12.314 -4.179 -38.534 1.00 23.43 209 THR A CA 1
ATOM 2274 C C . THR A 1 148 ? -11.293 -3.119 -38.924 1.00 21.88 209 THR A C 1
ATOM 2275 O O . THR A 1 148 ? -10.837 -3.063 -40.071 1.00 23.51 209 THR A O 1
ATOM 2286 N N . THR A 1 149 ? -10.932 -2.269 -37.965 1.00 20.12 210 THR A N 1
ATOM 2287 C CA . THR A 1 149 ? -10.149 -1.081 -38.264 1.00 22.74 210 THR A CA 1
ATOM 2288 C C . THR A 1 149 ? -9.006 -0.892 -37.278 1.00 25.80 210 THR A C 1
ATOM 2289 O O . THR A 1 149 ? -9.057 -1.352 -36.135 1.00 22.59 210 THR A O 1
ATOM 2300 N N . GLN A 1 150 ? -7.975 -0.191 -37.749 1.00 25.50 211 GLN A N 1
ATOM 2301 C CA . GLN A 1 150 ? -6.892 0.310 -36.907 1.00 25.76 211 GLN A CA 1
ATOM 2302 C C . GLN A 1 150 ? -6.326 1.526 -37.627 1.00 25.33 211 GLN A C 1
ATOM 2303 O O . GLN A 1 150 ? -5.669 1.378 -38.662 1.00 25.29 211 GLN A O 1
ATOM 2317 N N . MET A 1 151 ? -6.581 2.720 -37.094 1.00 26.62 212 MET A N 1
ATOM 2318 C CA . MET A 1 151 ? -6.215 3.954 -37.782 1.00 27.33 212 MET A CA 1
ATOM 2319 C C . MET A 1 151 ? -4.941 4.602 -37.256 1.00 25.71 212 MET A C 1
ATOM 2320 O O . MET A 1 151 ? -4.241 5.264 -38.027 1.00 26.56 212 MET A O 1
ATOM 2334 N N . GLN A 1 152 ? -4.628 4.459 -35.971 1.00 21.76 213 GLN A N 1
ATOM 2335 C CA . GLN A 1 152 ? -3.428 5.086 -35.433 1.00 24.69 213 GLN A CA 1
ATOM 2336 C C . GLN A 1 152 ? -2.182 4.495 -36.091 1.00 22.75 213 GLN A C 1
ATOM 2337 O O . GLN A 1 152 ? -2.073 3.278 -36.253 1.00 25.63 213 GLN A O 1
ATOM 2351 N N . ALA A 1 153 ? -1.239 5.353 -36.487 1.00 25.52 214 ALA A N 1
ATOM 2352 C CA . ALA A 1 153 ? -1.316 6.799 -36.303 1.00 28.96 214 ALA A CA 1
ATOM 2353 C C . ALA A 1 153 ? -1.971 7.491 -37.488 1.00 26.47 214 ALA A C 1
ATOM 2354 O O . ALA A 1 153 ? -2.762 8.423 -37.316 1.00 27.32 214 ALA A O 1
ATOM 2361 N N . ALA A 1 154 ? -1.638 7.034 -38.692 1.00 26.62 215 ALA A N 1
ATOM 2362 C CA . ALA A 1 154 ? -1.977 7.737 -39.925 1.00 28.95 215 ALA A CA 1
ATOM 2363 C C . ALA A 1 154 ? -2.541 6.781 -40.966 1.00 26.34 215 ALA A C 1
ATOM 2364 O O . ALA A 1 154 ? -2.123 6.770 -42.126 1.00 23.99 215 ALA A O 1
ATOM 2371 N N . ASP A 1 155 ? -3.532 5.982 -40.569 1.00 23.72 216 ASP A N 1
ATOM 2372 C CA . ASP A 1 155 ? -4.169 5.046 -41.483 1.00 24.83 216 ASP A CA 1
ATOM 2373 C C . ASP A 1 155 ? -5.661 5.290 -41.665 1.00 22.81 216 ASP A C 1
ATOM 2374 O O . ASP A 1 155 ? -6.295 4.574 -42.448 1.00 22.45 216 ASP A O 1
ATOM 2383 N N . ALA A 1 156 ? -6.247 6.267 -40.968 1.00 21.07 217 ALA A N 1
ATOM 2384 C CA . ALA A 1 156 ? -7.616 6.659 -41.285 1.00 22.36 217 ALA A CA 1
ATOM 2385 C C . ALA A 1 156 ? -7.737 7.026 -42.758 1.00 23.86 217 ALA A C 1
ATOM 2386 O O . ALA A 1 156 ? -8.753 6.739 -43.403 1.00 22.90 217 ALA A O 1
ATOM 2393 N N . ARG A 1 157 ? -6.692 7.647 -43.310 1.00 22.81 218 ARG A N 1
ATOM 2394 C CA . ARG A 1 157 ? -6.634 7.944 -44.734 1.00 22.55 218 ARG A CA 1
ATOM 2395 C C . ARG A 1 157 ? -6.709 6.692 -45.599 1.00 23.19 218 ARG A C 1
ATOM 2396 O O . ARG A 1 157 ? -6.998 6.797 -46.795 1.00 23.72 218 ARG A O 1
ATOM 2417 N N . LYS A 1 158 ? -6.448 5.514 -45.032 1.00 23.88 219 LYS A N 1
ATOM 2418 C CA . LYS A 1 158 ? -6.507 4.279 -45.805 1.00 22.81 219 LYS A CA 1
ATOM 2419 C C . LYS A 1 158 ? -7.923 3.734 -45.948 1.00 21.42 219 LYS A C 1
ATOM 2420 O O . LYS A 1 158 ? -8.134 2.811 -46.743 1.00 23.71 219 LYS A O 1
ATOM 2439 N N . SER A 1 159 ? -8.890 4.278 -45.210 1.00 21.15 220 SER A N 1
ATOM 2440 C CA . SER A 1 159 ? -10.281 3.853 -45.300 1.00 24.13 220 SER A CA 1
ATOM 2441 C C . SER A 1 159 ? -11.194 4.894 -45.929 1.00 24.90 220 SER A C 1
ATOM 2442 O O . SER A 1 159 ? -12.220 4.524 -46.506 1.00 22.24 220 SER A O 1
ATOM 2450 N N . PHE A 1 160 ? -10.855 6.180 -45.830 1.00 25.71 221 PHE A N 1
ATOM 2451 C CA . PHE A 1 160 ? -11.585 7.228 -46.531 1.00 26.68 221 PHE A CA 1
ATOM 2452 C C . PHE A 1 160 ? -10.739 8.491 -46.519 1.00 27.57 221 PHE A C 1
ATOM 2453 O O . PHE A 1 160 ? -9.892 8.652 -45.637 1.00 31.58 221 PHE A O 1
ATOM 2470 N N . PRO A 1 161 ? -10.923 9.389 -47.489 1.00 28.30 222 PRO A N 1
ATOM 2471 C CA . PRO A 1 161 ? -10.103 10.614 -47.525 1.00 25.06 222 PRO A CA 1
ATOM 2472 C C . PRO A 1 161 ? -10.481 11.560 -46.394 1.00 24.26 222 PRO A C 1
ATOM 2473 O O . PRO A 1 161 ? -11.662 11.807 -46.141 1.00 27.19 222 PRO A O 1
ATOM 2484 N N . CYS A 1 162 ? -9.466 12.094 -45.716 1.00 24.18 223 CYS A N 1
ATOM 2485 C CA . CYS A 1 162 ? -9.689 12.956 -44.563 1.00 26.24 223 CYS A CA 1
ATOM 2486 C C . CYS A 1 162 ? -8.437 13.781 -44.297 1.00 27.67 223 CYS A C 1
ATOM 2487 O O . CYS A 1 162 ? -7.346 13.454 -44.766 1.00 26.22 223 CYS A O 1
ATOM 2495 N N . PHE A 1 163 ? -8.614 14.867 -43.545 1.00 31.70 224 PHE A N 1
ATOM 2496 C CA . PHE A 1 163 ? -7.493 15.669 -43.053 1.00 30.46 224 PHE A CA 1
ATOM 2497 C C . PHE A 1 163 ? -6.942 14.935 -41.838 1.00 29.78 224 PHE A C 1
ATOM 2498 O O . PHE A 1 163 ? -7.366 15.149 -40.702 1.00 31.31 224 PHE A O 1
ATOM 2515 N N . ASP A 1 164 ? -5.979 14.051 -42.091 1.00 29.53 225 ASP A N 1
ATOM 2516 C CA . ASP A 1 164 ? -5.612 12.998 -41.146 1.00 27.22 225 ASP A CA 1
ATOM 2517 C C . ASP A 1 164 ? -4.429 13.438 -40.282 1.00 29.77 225 ASP A C 1
ATOM 2518 O O . ASP A 1 164 ? -3.323 12.900 -40.355 1.00 32.15 225 ASP A O 1
ATOM 2527 N N . GLU A 1 165 ? -4.696 14.433 -39.437 1.00 26.65 226 GLU A N 1
ATOM 2528 C CA . GLU A 1 165 ? -3.784 14.860 -38.388 1.00 26.67 226 GLU A CA 1
ATOM 2529 C C . GLU A 1 165 ? -4.578 15.026 -37.099 1.00 26.58 226 GLU A C 1
ATOM 2530 O O . GLU A 1 165 ? -5.731 15.476 -37.136 1.00 27.62 226 GLU A O 1
ATOM 2542 N N . PRO A 1 166 ? -4.002 14.668 -35.948 1.00 29.10 227 PRO A N 1
ATOM 2543 C CA . PRO A 1 166 ? -4.808 14.627 -34.712 1.00 29.46 227 PRO A CA 1
ATOM 2544 C C . PRO A 1 166 ? -5.415 15.963 -34.311 1.00 29.84 227 PRO A C 1
ATOM 2545 O O . PRO A 1 166 ? -6.407 15.972 -33.570 1.00 31.01 227 PRO A O 1
ATOM 2556 N N . ALA A 1 167 ? -4.864 17.086 -34.765 1.00 29.17 228 ALA A N 1
ATOM 2557 C CA . ALA A 1 167 ? -5.371 18.397 -34.381 1.00 31.32 228 ALA A CA 1
ATOM 2558 C C . ALA A 1 167 ? -6.475 18.904 -35.300 1.00 33.91 228 ALA A C 1
ATOM 2559 O O . ALA A 1 167 ? -7.008 19.992 -35.060 1.00 38.99 228 ALA A O 1
ATOM 2566 N N . MET A 1 168 ? -6.821 18.159 -36.343 1.00 31.60 229 MET A N 1
ATOM 2567 C CA . MET A 1 168 ? -7.952 18.503 -37.203 1.00 31.32 229 MET A CA 1
ATOM 2568 C C . MET A 1 168 ? -9.203 17.757 -36.742 1.00 27.87 229 MET A C 1
ATOM 2569 O O . MET A 1 168 ? -9.798 16.963 -37.469 1.00 26.65 229 MET A O 1
ATOM 2583 N N . LYS A 1 169 ? -9.586 18.014 -35.492 1.00 30.34 230 LYS A N 1
ATOM 2584 C CA . LYS A 1 169 ? -10.727 17.328 -34.903 1.00 36.06 230 LYS A CA 1
ATOM 2585 C C . LYS A 1 169 ? -12.009 17.683 -35.646 1.00 31.13 230 LYS A C 1
ATOM 2586 O O . LYS A 1 169 ? -12.147 18.770 -36.214 1.00 30.15 230 LYS A O 1
ATOM 2605 N N . ALA A 1 170 ? -12.954 16.748 -35.641 1.00 31.27 231 ALA A N 1
ATOM 2606 C CA . ALA A 1 170 ? -14.205 16.928 -36.362 1.00 34.19 231 ALA A CA 1
ATOM 2607 C C . ALA A 1 170 ? -15.221 15.916 -35.852 1.00 35.67 231 ALA A C 1
ATOM 2608 O O . ALA A 1 170 ? -14.892 14.998 -35.098 1.00 38.06 231 ALA A O 1
ATOM 2615 N N . GLU A 1 171 ? -16.468 16.105 -36.272 1.00 34.86 232 GLU A N 1
ATOM 2616 C CA . GLU A 1 171 ? -17.544 15.161 -36.015 1.00 37.01 232 GLU A CA 1
ATOM 2617 C C . GLU A 1 171 ? -17.710 14.245 -37.220 1.00 33.16 232 GLU A C 1
ATOM 2618 O O . GLU A 1 171 ? -17.464 14.643 -38.362 1.00 35.87 232 GLU A O 1
ATOM 2630 N N . PHE A 1 172 ? -18.139 13.012 -36.959 1.00 28.62 233 PHE A N 1
ATOM 2631 C CA . PHE A 1 172 ? -18.224 11.986 -37.990 1.00 29.17 233 PHE A CA 1
ATOM 2632 C C . PHE A 1 172 ? -19.577 11.295 -37.925 1.00 31.04 233 PHE A C 1
ATOM 2633 O O . PHE A 1 172 ? -20.036 10.916 -36.842 1.00 33.63 233 PHE A O 1
ATOM 2650 N N . ASN A 1 173 ? -20.210 11.144 -39.087 1.00 27.08 234 ASN A N 1
ATOM 2651 C CA . ASN A 1 173 ? -21.488 10.452 -39.237 1.00 27.26 234 ASN A CA 1
ATOM 2652 C C . ASN A 1 173 ? -21.220 9.172 -40.024 1.00 29.06 234 ASN A C 1
ATOM 2653 O O . ASN A 1 173 ? -21.081 9.203 -41.250 1.00 31.79 234 ASN A O 1
ATOM 2663 N N . ILE A 1 174 ? -21.152 8.052 -39.320 1.00 28.26 235 ILE A N 1
ATOM 2664 C CA . ILE A 1 174 ? -20.758 6.783 -39.919 1.00 30.41 235 ILE A CA 1
ATOM 2665 C C . ILE A 1 174 ? -21.996 6.006 -40.344 1.00 31.37 235 ILE A C 1
ATOM 2666 O O . ILE A 1 174 ? -22.984 5.924 -39.605 1.00 30.25 235 ILE A O 1
ATOM 2682 N N . THR A 1 175 ? -21.939 5.430 -41.543 1.00 29.61 236 THR A N 1
ATOM 2683 C CA . THR A 1 175 ? -22.920 4.459 -42.007 1.00 29.88 236 THR A CA 1
ATOM 2684 C C . THR A 1 175 ? -22.166 3.231 -42.492 1.00 30.62 236 THR A C 1
ATOM 2685 O O . THR A 1 175 ? -21.175 3.359 -43.217 1.00 26.57 236 THR A O 1
ATOM 2696 N N . LEU A 1 176 ? -22.623 2.049 -42.090 1.00 30.37 237 LEU A N 1
ATOM 2697 C CA . LEU A 1 176 ? -22.019 0.792 -42.510 1.00 27.92 237 LEU A CA 1
ATOM 2698 C C . LEU A 1 176 ? -23.065 -0.055 -43.220 1.00 28.03 237 LEU A C 1
ATOM 2699 O O . LEU A 1 176 ? -24.175 -0.233 -42.710 1.00 27.42 237 LEU A O 1
ATOM 2715 N N . ILE A 1 177 ? -22.710 -0.557 -44.400 1.00 28.69 238 ILE A N 1
ATOM 2716 C CA . ILE A 1 177 ? -23.539 -1.479 -45.167 1.00 28.66 238 ILE A CA 1
ATOM 2717 C C . ILE A 1 177 ? -22.898 -2.854 -45.052 1.00 30.21 238 ILE A C 1
ATOM 2718 O O . ILE A 1 177 ? -21.724 -3.029 -45.401 1.00 28.95 238 ILE A O 1
ATOM 2734 N N . HIS A 1 178 ? -23.663 -3.828 -44.570 1.00 32.41 239 HIS A N 1
ATOM 2735 C CA . HIS A 1 178 ? -23.100 -5.098 -44.139 1.00 32.98 239 HIS A CA 1
ATOM 2736 C C . HIS A 1 178 ? -24.085 -6.212 -44.447 1.00 31.78 239 HIS A C 1
ATOM 2737 O O . HIS A 1 178 ? -25.284 -5.958 -44.614 1.00 33.92 239 HIS A O 1
ATOM 2751 N N . PRO A 1 179 ? -23.614 -7.459 -44.521 1.00 31.07 240 PRO A N 1
ATOM 2752 C CA . PRO A 1 179 ? -24.541 -8.590 -44.653 1.00 31.05 240 PRO A CA 1
ATOM 2753 C C . PRO A 1 179 ? -25.588 -8.571 -43.546 1.00 31.90 240 PRO A C 1
ATOM 2754 O O . PRO A 1 179 ? -25.321 -8.157 -42.416 1.00 28.95 240 PRO A O 1
ATOM 2765 N N . LYS A 1 180 ? -26.792 -9.034 -43.887 1.00 33.68 241 LYS A N 1
ATOM 2766 C CA . LYS A 1 180 ? -27.917 -8.912 -42.966 1.00 38.86 241 LYS A CA 1
ATOM 2767 C C . LYS A 1 180 ? -27.715 -9.739 -41.704 1.00 40.56 241 LYS A C 1
ATOM 2768 O O . LYS A 1 180 ? -28.278 -9.407 -40.654 1.00 40.23 241 LYS A O 1
ATOM 2787 N N . ASP A 1 181 ? -26.924 -10.805 -41.779 1.00 43.73 242 ASP A N 1
ATOM 2788 C CA . ASP A 1 181 ? -26.702 -11.693 -40.647 1.00 52.58 242 ASP A CA 1
ATOM 2789 C C . ASP A 1 181 ? -25.511 -11.280 -39.790 1.00 53.03 242 ASP A C 1
ATOM 2790 O O . ASP A 1 181 ? -25.072 -12.067 -38.944 1.00 55.78 242 ASP A O 1
ATOM 2799 N N . LEU A 1 182 ? -24.984 -10.072 -39.977 1.00 44.07 243 LEU A N 1
ATOM 2800 C CA . LEU A 1 182 ? -23.825 -9.603 -39.232 1.00 36.77 243 LEU A CA 1
ATOM 2801 C C . LEU A 1 182 ? -24.152 -8.304 -38.510 1.00 35.88 243 LEU A C 1
ATOM 2802 O O . LEU A 1 182 ? -24.979 -7.510 -38.967 1.00 39.14 243 LEU A O 1
ATOM 2818 N N . THR A 1 183 ? -23.488 -8.092 -37.376 1.00 31.22 244 THR A N 1
ATOM 2819 C CA . THR A 1 183 ? -23.641 -6.864 -36.609 1.00 32.01 244 THR A CA 1
ATOM 2820 C C . THR A 1 183 ? -22.577 -5.858 -37.025 1.00 28.75 244 THR A C 1
ATOM 2821 O O . THR A 1 183 ? -21.434 -6.228 -37.307 1.00 29.56 244 THR A O 1
ATOM 2832 N N . ALA A 1 184 ? -22.960 -4.586 -37.064 1.00 27.47 245 ALA A N 1
ATOM 2833 C CA . ALA A 1 184 ? -22.050 -3.490 -37.363 1.00 27.00 245 ALA A CA 1
ATOM 2834 C C . ALA A 1 184 ? -21.873 -2.632 -36.118 1.00 29.53 245 ALA A C 1
ATOM 2835 O O . ALA A 1 184 ? -22.844 -2.336 -35.414 1.00 30.54 245 ALA A O 1
ATOM 2842 N N . LEU A 1 185 ? -20.630 -2.238 -35.852 1.00 26.17 246 LEU A N 1
ATOM 2843 C CA . LEU A 1 185 ? -20.292 -1.461 -34.671 1.00 24.06 246 LEU A CA 1
ATOM 2844 C C . LEU A 1 185 ? -19.407 -0.287 -35.060 1.00 26.49 246 LEU A C 1
ATOM 2845 O O . LEU A 1 185 ? -18.651 -0.352 -36.034 1.00 26.99 246 LEU A O 1
ATOM 2861 N N . SER A 1 186 ? -19.514 0.789 -34.287 1.00 26.37 247 SER A N 1
ATOM 2862 C CA . SER A 1 186 ? -18.697 1.976 -34.488 1.00 26.84 247 SER A CA 1
ATOM 2863 C C . SER A 1 186 ? -18.538 2.677 -33.143 1.00 28.52 247 SER A C 1
ATOM 2864 O O . SER A 1 186 ? -18.884 2.129 -32.093 1.00 29.62 247 SER A O 1
ATOM 2872 N N . ASN A 1 187 ? -18.018 3.905 -33.176 1.00 28.89 248 ASN A N 1
ATOM 2873 C CA . ASN A 1 187 ? -17.775 4.636 -31.936 1.00 29.57 248 ASN A CA 1
ATOM 2874 C C . ASN A 1 187 ? -19.070 4.863 -31.166 1.00 30.01 248 ASN A C 1
ATOM 2875 O O . ASN A 1 187 ? -19.124 4.663 -29.947 1.00 30.45 248 ASN A O 1
ATOM 2886 N N . MET A 1 188 ? -20.124 5.287 -31.857 1.00 31.49 249 MET A N 1
ATOM 2887 C CA . MET A 1 188 ? -21.386 5.619 -31.212 1.00 34.02 249 MET A CA 1
ATOM 2888 C C . MET A 1 188 ? -22.388 4.475 -31.340 1.00 32.90 249 MET A C 1
ATOM 2889 O O . MET A 1 188 ? -22.156 3.472 -32.018 1.00 32.60 249 MET A O 1
ATOM 2903 N N . LEU A 1 189 ? -23.529 4.650 -30.677 1.00 31.38 250 LEU A N 1
ATOM 2904 C CA . LEU A 1 189 ? -24.632 3.722 -30.821 1.00 32.79 250 LEU A CA 1
ATOM 2905 C C . LEU A 1 189 ? -25.327 3.941 -32.162 1.00 33.76 250 LEU A C 1
ATOM 2906 O O . LEU A 1 189 ? -25.246 5.025 -32.746 1.00 34.52 250 LEU A O 1
ATOM 2922 N N . PRO A 1 190 ? -26.003 2.918 -32.682 1.00 36.90 251 PRO A N 1
ATOM 2923 C CA . PRO A 1 190 ? -26.733 3.099 -33.944 1.00 40.98 251 PRO A CA 1
ATOM 2924 C C . PRO A 1 190 ? -27.863 4.108 -33.793 1.00 45.41 251 PRO A C 1
ATOM 2925 O O . PRO A 1 190 ? -28.498 4.213 -32.742 1.00 46.27 251 PRO A O 1
ATOM 2936 N N . LYS A 1 191 ? -28.098 4.865 -34.865 1.00 51.70 252 LYS A N 1
ATOM 2937 C CA . LYS A 1 191 ? -29.166 5.866 -34.901 1.00 61.33 252 LYS A CA 1
ATOM 2938 C C . LYS A 1 191 ? -30.429 5.218 -35.472 1.00 61.06 252 LYS A C 1
ATOM 2939 O O . LYS A 1 191 ? -30.897 5.527 -36.570 1.00 69.52 252 LYS A O 1
ATOM 2958 N N . GLY A 1 192 ? -30.973 4.287 -34.693 1.00 52.91 253 GLY A N 1
ATOM 2959 C CA . GLY A 1 192 ? -32.121 3.521 -35.114 1.00 49.32 253 GLY A CA 1
ATOM 2960 C C . GLY A 1 192 ? -31.744 2.099 -35.475 1.00 49.54 253 GLY A C 1
ATOM 2961 O O . GLY A 1 192 ? -30.563 1.758 -35.592 1.00 45.56 253 GLY A O 1
ATOM 2965 N N . PRO A 1 193 ? -32.743 1.239 -35.662 1.00 56.64 254 PRO A N 1
ATOM 2966 C CA . PRO A 1 193 ? -32.446 -0.168 -35.962 1.00 57.82 254 PRO A CA 1
ATOM 2967 C C . PRO A 1 193 ? -31.923 -0.358 -37.378 1.00 51.89 254 PRO A C 1
ATOM 2968 O O . PRO A 1 193 ? -32.209 0.424 -38.288 1.00 52.32 254 PRO A O 1
ATOM 2979 N N . SER A 1 194 ? -31.149 -1.425 -37.551 1.00 47.86 255 SER A N 1
ATOM 2980 C CA . SER A 1 194 ? -30.550 -1.743 -38.841 1.00 48.49 255 SER A CA 1
ATOM 2981 C C . SER A 1 194 ? -31.638 -2.092 -39.851 1.00 53.04 255 SER A C 1
ATOM 2982 O O . SER A 1 194 ? -32.431 -3.013 -39.628 1.00 54.59 255 SER A O 1
ATOM 2990 N N . THR A 1 195 ? -31.673 -1.355 -40.965 1.00 53.31 256 THR A N 1
ATOM 2991 C CA . THR A 1 195 ? -32.672 -1.527 -42.008 1.00 54.66 256 THR A CA 1
ATOM 2992 C C . THR A 1 195 ? -32.102 -2.310 -43.181 1.00 52.75 256 THR A C 1
ATOM 2993 O O . THR A 1 195 ? -30.887 -2.329 -43.401 1.00 52.96 256 THR A O 1
ATOM 3004 N N . PRO A 1 196 ? -32.954 -2.970 -43.964 1.00 48.14 257 PRO A N 1
ATOM 3005 C CA . PRO A 1 196 ? -32.461 -3.656 -45.165 1.00 45.79 257 PRO A CA 1
ATOM 3006 C C . PRO A 1 196 ? -32.096 -2.668 -46.264 1.00 44.38 257 PRO A C 1
ATOM 3007 O O . PRO A 1 196 ? -32.729 -1.623 -46.432 1.00 44.15 257 PRO A O 1
ATOM 3018 N N . LEU A 1 197 ? -31.051 -3.004 -47.007 1.00 42.49 258 LEU A N 1
ATOM 3019 C CA . LEU A 1 197 ? -30.623 -2.171 -48.125 1.00 41.30 258 LEU A CA 1
ATOM 3020 C C . LEU A 1 197 ? -31.637 -2.292 -49.254 1.00 41.36 258 LEU A C 1
ATOM 3021 O O . LEU A 1 197 ? -31.802 -3.388 -49.807 1.00 36.68 258 LEU A O 1
ATOM 3037 N N . PRO A 1 198 ? -32.337 -1.216 -49.626 1.00 50.03 259 PRO A N 1
ATOM 3038 C CA . PRO A 1 198 ? -33.385 -1.361 -50.655 1.00 53.40 259 PRO A CA 1
ATOM 3039 C C . PRO A 1 198 ? -32.885 -2.008 -51.936 1.00 52.89 259 PRO A C 1
ATOM 3040 O O . PRO A 1 198 ? -33.598 -2.823 -52.534 1.00 52.86 259 PRO A O 1
ATOM 3051 N N . GLU A 1 199 ? -31.667 -1.674 -52.371 1.00 55.29 260 GLU A N 1
ATOM 3052 C CA . GLU A 1 199 ? -31.134 -2.265 -53.595 1.00 58.31 260 GLU A CA 1
ATOM 3053 C C . GLU A 1 199 ? -31.006 -3.779 -53.469 1.00 57.80 260 GLU A C 1
ATOM 3054 O O . GLU A 1 199 ? -31.233 -4.510 -54.440 1.00 58.36 260 GLU A O 1
ATOM 3066 N N . ASP A 1 200 ? -30.644 -4.269 -52.283 1.00 54.73 261 ASP A N 1
ATOM 3067 C CA . ASP A 1 200 ? -30.433 -5.696 -52.070 1.00 52.69 261 ASP A CA 1
ATOM 3068 C C . ASP A 1 200 ? -30.796 -6.068 -50.637 1.00 56.06 261 ASP A C 1
ATOM 3069 O O . ASP A 1 200 ? -30.093 -5.669 -49.699 1.00 57.63 261 ASP A O 1
ATOM 3078 N N . PRO A 1 201 ? -31.868 -6.840 -50.422 1.00 56.58 262 PRO A N 1
ATOM 3079 C CA . PRO A 1 201 ? -32.266 -7.165 -49.041 1.00 53.44 262 PRO A CA 1
ATOM 3080 C C . PRO A 1 201 ? -31.275 -8.059 -48.314 1.00 47.58 262 PRO A C 1
ATOM 3081 O O . PRO A 1 201 ? -31.360 -8.169 -47.084 1.00 47.16 262 PRO A O 1
ATOM 3092 N N . ASN A 1 202 ? -30.344 -8.699 -49.025 1.00 43.56 263 ASN A N 1
ATOM 3093 C CA . ASN A 1 202 ? -29.323 -9.508 -48.371 1.00 42.93 263 ASN A CA 1
ATOM 3094 C C . ASN A 1 202 ? -28.318 -8.666 -47.598 1.00 41.26 263 ASN A C 1
ATOM 3095 O O . ASN A 1 202 ? -27.468 -9.232 -46.901 1.00 43.98 263 ASN A O 1
ATOM 3106 N N . TRP A 1 203 ? -28.392 -7.342 -47.705 1.00 37.47 264 TRP A N 1
ATOM 3107 C CA . TRP A 1 203 ? -27.557 -6.438 -46.932 1.00 35.46 264 TRP A CA 1
ATOM 3108 C C . TRP A 1 203 ? -28.440 -5.529 -46.086 1.00 32.83 264 TRP A C 1
ATOM 3109 O O . TRP A 1 203 ? -29.574 -5.218 -46.459 1.00 35.57 264 TRP A O 1
ATOM 3130 N N . ASN A 1 204 ? -27.908 -5.101 -44.943 1.00 32.39 265 ASN A N 1
ATOM 3131 C CA . ASN A 1 204 ? -28.562 -4.122 -44.089 1.00 34.28 265 ASN A CA 1
ATOM 3132 C C . ASN A 1 204 ? -27.719 -2.854 -44.037 1.00 34.16 265 ASN A C 1
ATOM 3133 O O . ASN A 1 204 ? -26.538 -2.851 -44.394 1.00 34.08 265 ASN A O 1
ATOM 3143 N N . VAL A 1 205 ? -28.344 -1.772 -43.583 1.00 37.69 266 VAL A N 1
ATOM 3144 C CA . VAL A 1 205 ? -27.684 -0.484 -43.408 1.00 39.21 266 VAL A CA 1
ATOM 3145 C C . VAL A 1 205 ? -27.817 -0.088 -41.945 1.00 39.27 266 VAL A C 1
ATOM 3146 O O . VAL A 1 205 ? -28.926 -0.079 -41.398 1.00 45.11 266 VAL A O 1
ATOM 3159 N N . THR A 1 206 ? -26.690 0.231 -41.313 1.00 33.60 267 THR A N 1
ATOM 3160 C CA . THR A 1 206 ? -26.665 0.704 -39.934 1.00 30.77 267 THR A CA 1
ATOM 3161 C C . THR A 1 206 ? -26.056 2.097 -39.915 1.00 28.83 267 THR A C 1
ATOM 3162 O O . THR A 1 206 ? -24.896 2.275 -40.302 1.00 34.01 267 THR A O 1
ATOM 3173 N N . GLU A 1 207 ? -26.839 3.079 -39.480 1.00 29.60 268 GLU A N 1
ATOM 3174 C CA . GLU A 1 207 ? -26.363 4.444 -39.306 1.00 34.68 268 GLU A CA 1
ATOM 3175 C C . GLU A 1 207 ? -26.112 4.688 -37.827 1.00 34.63 268 GLU A C 1
ATOM 3176 O O . GLU A 1 207 ? -26.873 4.221 -36.974 1.00 33.53 268 GLU A O 1
ATOM 3188 N N . PHE A 1 208 ? -25.036 5.408 -37.524 1.00 36.39 269 PHE A N 1
ATOM 3189 C CA . PHE A 1 208 ? -24.616 5.644 -36.152 1.00 34.77 269 PHE A CA 1
ATOM 3190 C C . PHE A 1 208 ? -24.721 7.124 -35.817 1.00 33.05 269 PHE A C 1
ATOM 3191 O O . PHE A 1 208 ? -24.558 7.988 -36.682 1.00 33.50 269 PHE A O 1
ATOM 3208 N N . HIS A 1 209 ? -24.999 7.404 -34.547 1.00 33.54 270 HIS A N 1
ATOM 3209 C CA . HIS A 1 209 ? -25.087 8.779 -34.090 1.00 35.10 270 HIS A CA 1
ATOM 3210 C C . HIS A 1 209 ? -23.790 9.522 -34.390 1.00 32.31 270 HIS A C 1
ATOM 3211 O O . HIS A 1 209 ? -22.717 8.929 -34.534 1.00 32.90 270 HIS A O 1
ATOM 3225 N N . THR A 1 210 ? -23.903 10.841 -34.490 1.00 30.33 271 THR A N 1
ATOM 3226 C CA . THR A 1 210 ? -22.739 11.674 -34.746 1.00 30.54 271 THR A CA 1
ATOM 3227 C C . THR A 1 210 ? -21.773 11.592 -33.571 1.00 33.45 271 THR A C 1
ATOM 3228 O O . THR A 1 210 ? -22.178 11.716 -32.410 1.00 34.80 271 THR A O 1
ATOM 3239 N N . THR A 1 211 ? -20.495 11.374 -33.871 1.00 30.34 272 THR A N 1
ATOM 3240 C CA . THR A 1 211 ? -19.482 11.338 -32.834 1.00 30.46 272 THR A CA 1
ATOM 3241 C C . THR A 1 211 ? -19.262 12.739 -32.268 1.00 32.63 272 THR A C 1
ATOM 3242 O O . THR A 1 211 ? -19.689 13.734 -32.860 1.00 32.71 272 THR A O 1
ATOM 3253 N N . PRO A 1 212 ? -18.606 12.843 -31.115 1.00 34.07 273 PRO A N 1
ATOM 3254 C CA . PRO A 1 212 ? -18.123 14.153 -30.654 1.00 31.98 273 PRO A CA 1
ATOM 3255 C C . PRO A 1 212 ? -16.943 14.617 -31.498 1.00 32.94 273 PRO A C 1
ATOM 3256 O O . PRO A 1 212 ? -16.385 13.869 -32.304 1.00 29.60 273 PRO A O 1
ATOM 3267 N N . LYS A 1 213 ? -16.567 15.883 -31.307 1.00 33.88 274 LYS A N 1
ATOM 3268 C CA . LYS A 1 213 ? -15.344 16.397 -31.914 1.00 35.38 274 LYS A CA 1
ATOM 3269 C C . LYS A 1 213 ? -14.183 15.477 -31.566 1.00 36.95 274 LYS A C 1
ATOM 3270 O O . LYS A 1 213 ? -13.880 15.262 -30.387 1.00 37.04 274 LYS A O 1
ATOM 3289 N N . MET A 1 214 ? -13.537 14.924 -32.592 1.00 38.84 275 MET A N 1
ATOM 3290 C CA . MET A 1 214 ? -12.653 13.784 -32.398 1.00 36.04 275 MET A CA 1
ATOM 3291 C C . MET A 1 214 ? -11.565 13.779 -33.462 1.00 30.48 275 MET A C 1
ATOM 3292 O O . MET A 1 214 ? -11.731 14.327 -34.554 1.00 29.48 275 MET A O 1
ATOM 3306 N N . SER A 1 215 ? -10.446 13.144 -33.120 1.00 27.64 276 SER A N 1
ATOM 3307 C CA . SER A 1 215 ? -9.369 12.914 -34.067 1.00 25.47 276 SER A CA 1
ATOM 3308 C C . SER A 1 215 ? -9.704 11.737 -34.976 1.00 25.73 276 SER A C 1
ATOM 3309 O O . SER A 1 215 ? -10.364 10.776 -34.569 1.00 27.55 276 SER A O 1
ATOM 3317 N N . THR A 1 216 ? -9.232 11.819 -36.222 1.00 24.18 277 THR A N 1
ATOM 3318 C CA . THR A 1 216 ? -9.509 10.759 -37.186 1.00 25.07 277 THR A CA 1
ATOM 3319 C C . THR A 1 216 ? -8.921 9.425 -36.746 1.00 24.80 277 THR A C 1
ATOM 3320 O O . THR A 1 216 ? -9.481 8.368 -37.060 1.00 22.80 277 THR A O 1
ATOM 3331 N N . TYR A 1 217 ? -7.790 9.444 -36.036 1.00 26.00 278 TYR A N 1
ATOM 3332 C CA . TYR A 1 217 ? -7.121 8.199 -35.670 1.00 24.19 278 TYR A CA 1
ATOM 3333 C C . TYR A 1 217 ? -7.873 7.413 -34.606 1.00 24.49 278 TYR A C 1
ATOM 3334 O O . TYR A 1 217 ? -7.415 6.327 -34.233 1.00 29.00 278 TYR A O 1
ATOM 3352 N N . LEU A 1 218 ? -9.007 7.915 -34.120 1.00 23.71 279 LEU A N 1
ATOM 3353 C CA . LEU A 1 218 ? -9.798 7.221 -33.114 1.00 23.18 279 LEU A CA 1
ATOM 3354 C C . LEU A 1 218 ? -11.083 6.627 -33.673 1.00 25.78 279 LEU A C 1
ATOM 3355 O O . LEU A 1 218 ? -11.884 6.088 -32.904 1.00 26.95 279 LEU A O 1
ATOM 3371 N N . LEU A 1 219 ? -11.300 6.706 -34.983 1.00 26.65 280 LEU A N 1
ATOM 3372 C CA . LEU A 1 219 ? -12.478 6.103 -35.585 1.00 23.81 280 LEU A CA 1
ATOM 3373 C C . LEU A 1 219 ? -12.336 4.586 -35.632 1.00 24.02 280 LEU A C 1
ATOM 3374 O O . LEU A 1 219 ? -11.228 4.045 -35.676 1.00 28.32 280 LEU A O 1
ATOM 3390 N N . ALA A 1 220 ? -13.476 3.896 -35.630 1.00 24.76 281 ALA A N 1
ATOM 3391 C CA . ALA A 1 220 ? -13.477 2.440 -35.673 1.00 24.15 281 ALA A CA 1
ATOM 3392 C C . ALA A 1 220 ? -14.748 1.947 -36.346 1.00 26.63 281 ALA A C 1
ATOM 3393 O O . ALA A 1 220 ? -15.844 2.428 -36.041 1.00 28.75 281 ALA A O 1
ATOM 3400 N N . PHE A 1 221 ? -14.588 1.002 -37.272 1.00 30.68 282 PHE A N 1
ATOM 3401 C CA . PHE A 1 221 ? -15.696 0.351 -37.962 1.00 31.56 282 PHE A CA 1
ATOM 3402 C C . PHE A 1 221 ? -15.480 -1.154 -37.895 1.00 28.30 282 PHE A C 1
ATOM 3403 O O . PHE A 1 221 ? -14.405 -1.639 -38.259 1.00 29.09 282 PHE A O 1
ATOM 3420 N N . ILE A 1 222 ? -16.493 -1.895 -37.447 1.00 26.73 283 ILE A N 1
ATOM 3421 C CA . ILE A 1 222 ? -16.374 -3.343 -37.297 1.00 27.21 283 ILE A CA 1
ATOM 3422 C C . ILE A 1 222 ? -17.659 -4.011 -37.768 1.00 27.06 283 ILE A C 1
ATOM 3423 O O . ILE A 1 222 ? -18.760 -3.577 -37.414 1.00 30.32 283 ILE A O 1
ATOM 3439 N N . VAL A 1 223 ? -17.512 -5.068 -38.564 1.00 26.70 284 VAL A N 1
ATOM 3440 C CA . VAL A 1 223 ? -18.619 -5.895 -39.029 1.00 23.54 284 VAL A CA 1
ATOM 3441 C C . VAL A 1 223 ? -18.264 -7.338 -38.707 1.00 23.76 284 VAL A C 1
ATOM 3442 O O . VAL A 1 223 ? -17.239 -7.847 -39.179 1.00 23.40 284 VAL A O 1
ATOM 3455 N N . SER A 1 224 ? -19.106 -7.999 -37.918 1.00 24.45 285 SER A N 1
ATOM 3456 C CA . SER A 1 224 ? -18.740 -9.301 -37.384 1.00 24.05 285 SER A CA 1
ATOM 3457 C C . SER A 1 224 ? -19.983 -10.079 -36.983 1.00 24.80 285 SER A C 1
ATOM 3458 O O . SER A 1 224 ? -21.069 -9.518 -36.815 1.00 24.30 285 SER A O 1
ATOM 3466 N N . GLU A 1 225 ? -19.792 -11.389 -36.820 1.00 24.09 286 GLU A N 1
ATOM 3467 C CA . GLU A 1 225 ? -20.782 -12.289 -36.249 1.00 29.97 286 GLU A CA 1
ATOM 3468 C C . GLU A 1 225 ? -20.573 -12.493 -34.753 1.00 28.20 286 GLU A C 1
ATOM 3469 O O . GLU A 1 225 ? -21.041 -13.493 -34.196 1.00 25.79 286 GLU A O 1
ATOM 3481 N N . PHE A 1 226 ? -19.884 -11.564 -34.095 1.00 26.15 287 PHE A N 1
ATOM 3482 C CA . PHE A 1 226 ? -19.512 -11.731 -32.700 1.00 25.92 287 PHE A CA 1
ATOM 3483 C C . PHE A 1 226 ? -20.738 -11.662 -31.791 1.00 29.28 287 PHE A C 1
ATOM 3484 O O . PHE A 1 226 ? -21.771 -11.079 -32.132 1.00 28.99 287 PHE A O 1
ATOM 3501 N N . ASP A 1 227 ? -20.605 -12.272 -30.616 1.00 27.64 288 ASP A N 1
ATOM 3502 C CA . ASP A 1 227 ? -21.538 -12.130 -29.508 1.00 29.42 288 ASP A CA 1
ATOM 3503 C C . ASP A 1 227 ? -20.873 -11.302 -28.412 1.00 27.40 288 ASP A C 1
ATOM 3504 O O . ASP A 1 227 ? -19.739 -10.837 -28.557 1.00 28.03 288 ASP A O 1
ATOM 3513 N N . TYR A 1 228 ? -21.578 -11.124 -27.297 1.00 27.29 289 TYR A N 1
ATOM 3514 C CA . TYR A 1 228 ? -21.042 -10.296 -26.226 1.00 26.74 289 TYR A CA 1
ATOM 3515 C C . TYR A 1 228 ? -21.727 -10.629 -24.908 1.00 28.80 289 TYR A C 1
ATOM 3516 O O . TYR A 1 228 ? -22.740 -11.330 -24.862 1.00 31.09 289 TYR A O 1
ATOM 3534 N N . VAL A 1 229 ? -21.125 -10.131 -23.828 1.00 26.50 290 VAL A N 1
ATOM 3535 C CA . VAL A 1 229 ? -21.733 -10.051 -22.509 1.00 26.36 290 VAL A CA 1
ATOM 3536 C C . VAL A 1 229 ? -21.740 -8.580 -22.123 1.00 28.93 290 VAL A C 1
ATOM 3537 O O . VAL A 1 229 ? -20.865 -7.814 -22.538 1.00 24.59 290 VAL A O 1
ATOM 3550 N N . GLU A 1 230 ? -22.730 -8.176 -21.331 1.00 30.85 291 GLU A N 1
ATOM 3551 C CA . GLU A 1 230 ? -22.900 -6.768 -21.006 1.00 31.37 291 GLU A CA 1
ATOM 3552 C C . GLU A 1 230 ? -23.145 -6.579 -19.516 1.00 32.69 291 GLU A C 1
ATOM 3553 O O . GLU A 1 230 ? -23.640 -7.472 -18.825 1.00 27.84 291 GLU A O 1
ATOM 3565 N N . LYS A 1 231 ? -22.779 -5.391 -19.039 1.00 38.97 292 LYS A N 1
ATOM 3566 C CA . LYS A 1 231 ? -23.048 -4.963 -17.673 1.00 45.89 292 LYS A CA 1
ATOM 3567 C C . LYS A 1 231 ? -22.979 -3.444 -17.653 1.00 44.07 292 LYS A C 1
ATOM 3568 O O . LYS A 1 231 ? -22.046 -2.861 -18.215 1.00 42.26 292 LYS A O 1
ATOM 3587 N N . GLN A 1 232 ? -23.966 -2.810 -17.027 1.00 38.37 293 GLN A N 1
ATOM 3588 C CA . GLN A 1 232 ? -23.978 -1.359 -16.915 1.00 40.39 293 GLN A CA 1
ATOM 3589 C C . GLN A 1 232 ? -23.053 -0.923 -15.785 1.00 41.01 293 GLN A C 1
ATOM 3590 O O . GLN A 1 232 ? -23.142 -1.437 -14.666 1.00 42.89 293 GLN A O 1
ATOM 3604 N N . ALA A 1 233 ? -22.158 0.014 -16.084 1.00 38.65 294 ALA A N 1
ATOM 3605 C CA . ALA A 1 233 ? -21.249 0.525 -15.073 1.00 38.16 294 ALA A CA 1
ATOM 3606 C C . ALA A 1 233 ? -22.009 1.372 -14.057 1.00 42.31 294 ALA A C 1
ATOM 3607 O O . ALA A 1 233 ? -23.121 1.847 -14.308 1.00 41.88 294 ALA A O 1
ATOM 3614 N N . SER A 1 234 ? -21.386 1.565 -12.894 1.00 42.50 295 SER A N 1
ATOM 3615 C CA . SER A 1 234 ? -22.000 2.336 -11.820 1.00 44.41 295 SER A CA 1
ATOM 3616 C C . SER A 1 234 ? -22.104 3.820 -12.139 1.00 47.02 295 SER A C 1
ATOM 3617 O O . SER A 1 234 ? -22.675 4.566 -11.335 1.00 49.84 295 SER A O 1
ATOM 3625 N N . ASN A 1 235 ? -21.572 4.270 -13.276 1.00 45.22 296 ASN A N 1
ATOM 3626 C CA . ASN A 1 235 ? -21.702 5.657 -13.704 1.00 42.08 296 ASN A CA 1
ATOM 3627 C C . ASN A 1 235 ? -22.609 5.796 -14.921 1.00 41.76 296 ASN A C 1
ATOM 3628 O O . ASN A 1 235 ? -22.526 6.794 -15.644 1.00 43.13 296 ASN A O 1
ATOM 3639 N N . GLY A 1 236 ? -23.470 4.808 -15.167 1.00 44.48 297 GLY A N 1
ATOM 3640 C CA . GLY A 1 236 ? -24.439 4.867 -16.236 1.00 47.65 297 GLY A CA 1
ATOM 3641 C C . GLY A 1 236 ? -23.970 4.319 -17.567 1.00 45.81 297 GLY A C 1
ATOM 3642 O O . GLY A 1 236 ? -24.809 3.990 -18.413 1.00 49.47 297 GLY A O 1
ATOM 3646 N N . VAL A 1 237 ? -22.659 4.207 -17.776 1.00 41.21 298 VAL A N 1
ATOM 3647 C CA . VAL A 1 237 ? -22.139 3.775 -19.066 1.00 32.70 298 VAL A CA 1
ATOM 3648 C C . VAL A 1 237 ? -22.371 2.282 -19.246 1.00 30.29 298 VAL A C 1
ATOM 3649 O O . VAL A 1 237 ? -22.158 1.482 -18.324 1.00 30.05 298 VAL A O 1
ATOM 3662 N N . LEU A 1 238 ? -22.806 1.895 -20.442 1.00 32.49 299 LEU A N 1
ATOM 3663 C CA . LEU A 1 238 ? -23.011 0.491 -20.769 1.00 37.56 299 LEU A CA 1
ATOM 3664 C C . LEU A 1 238 ? -21.715 -0.111 -21.298 1.00 36.45 299 LEU A C 1
ATOM 3665 O O . LEU A 1 238 ? -21.117 0.418 -22.240 1.00 36.62 299 LEU A O 1
ATOM 3681 N N . ILE A 1 239 ? -21.298 -1.225 -20.701 1.00 34.02 300 ILE A N 1
ATOM 3682 C CA . ILE A 1 239 ? -20.091 -1.942 -21.099 1.00 32.02 300 ILE A CA 1
ATOM 3683 C C . ILE A 1 239 ? -20.507 -3.239 -21.777 1.00 29.23 300 ILE A C 1
ATOM 3684 O O . ILE A 1 239 ? -21.382 -3.954 -21.275 1.00 28.55 300 ILE A O 1
ATOM 3700 N N . ARG A 1 240 ? -19.879 -3.545 -22.911 1.00 30.01 301 ARG A N 1
ATOM 3701 C CA . ARG A 1 240 ? -20.072 -4.810 -23.606 1.00 29.84 301 ARG A CA 1
ATOM 3702 C C . ARG A 1 240 ? -18.713 -5.362 -24.012 1.00 28.55 301 ARG A C 1
ATOM 3703 O O . ARG A 1 240 ? -17.856 -4.621 -24.504 1.00 26.96 301 ARG A O 1
ATOM 3724 N N . ILE A 1 241 ? -18.519 -6.659 -23.794 1.00 27.44 302 ILE A N 1
ATOM 3725 C CA . ILE A 1 241 ? -17.302 -7.363 -24.182 1.00 26.79 302 ILE A CA 1
ATOM 3726 C C . ILE A 1 241 ? -17.649 -8.232 -25.382 1.00 27.68 302 ILE A C 1
ATOM 3727 O O . ILE A 1 241 ? -18.377 -9.223 -25.248 1.00 26.02 302 ILE A O 1
ATOM 3743 N N . TRP A 1 242 ? -17.129 -7.871 -26.553 1.00 26.45 303 TRP A N 1
ATOM 3744 C CA . TRP A 1 242 ? -17.410 -8.580 -27.794 1.00 25.98 303 TRP A CA 1
ATOM 3745 C C . TRP A 1 242 ? -16.266 -9.529 -28.135 1.00 24.54 303 TRP A C 1
ATOM 3746 O O . TRP A 1 242 ? -15.094 -9.210 -27.912 1.00 21.89 303 TRP A O 1
ATOM 3767 N N . ALA A 1 243 ? -16.609 -10.687 -28.695 1.00 22.28 304 ALA A N 1
ATOM 3768 C CA . ALA A 1 243 ? -15.606 -11.668 -29.097 1.00 23.17 304 ALA A CA 1
ATOM 3769 C C . ALA A 1 243 ? -16.294 -12.771 -29.891 1.00 24.26 304 ALA A C 1
ATOM 3770 O O . ALA A 1 243 ? -17.521 -12.800 -30.015 1.00 27.12 304 ALA A O 1
ATOM 3777 N N . ARG A 1 244 ? -15.481 -13.677 -30.429 1.00 21.54 305 ARG A N 1
ATOM 3778 C CA . ARG A 1 244 ? -16.012 -14.839 -31.125 1.00 22.56 305 ARG A CA 1
ATOM 3779 C C . ARG A 1 244 ? -17.086 -15.509 -30.268 1.00 26.77 305 ARG A C 1
ATOM 3780 O O . ARG A 1 244 ? -16.944 -15.573 -29.039 1.00 24.03 305 ARG A O 1
ATOM 3801 N N . PRO A 1 245 ? -18.165 -16.017 -30.872 1.00 26.17 306 PRO A N 1
ATOM 3802 C CA . PRO A 1 245 ? -19.238 -16.619 -30.056 1.00 24.63 306 PRO A CA 1
ATOM 3803 C C . PRO A 1 245 ? -18.759 -17.704 -29.103 1.00 25.75 306 PRO A C 1
ATOM 3804 O O . PRO A 1 245 ? -19.245 -17.779 -27.968 1.00 28.07 306 PRO A O 1
ATOM 3815 N N . SER A 1 246 ? -17.824 -18.554 -29.532 1.00 23.86 307 SER A N 1
ATOM 3816 C CA . SER A 1 246 ? -17.369 -19.634 -28.663 1.00 26.33 307 SER A CA 1
ATOM 3817 C C . SER A 1 246 ? -16.642 -19.091 -27.439 1.00 23.89 307 SER A C 1
ATOM 3818 O O . SER A 1 246 ? -16.786 -19.629 -26.335 1.00 26.38 307 SER A O 1
ATOM 3826 N N . ALA A 1 247 ? -15.852 -18.029 -27.613 1.00 22.79 308 ALA A N 1
ATOM 3827 C CA . ALA A 1 247 ? -15.134 -17.455 -26.480 1.00 24.76 308 ALA A CA 1
ATOM 3828 C C . ALA A 1 247 ? -16.098 -16.834 -25.478 1.00 23.29 308 ALA A C 1
ATOM 3829 O O . ALA A 1 247 ? -15.942 -17.010 -24.264 1.00 25.41 308 ALA A O 1
ATOM 3836 N N . ILE A 1 248 ? -17.104 -16.107 -25.970 1.00 22.95 309 ILE A N 1
ATOM 3837 C CA . ILE A 1 248 ? -18.092 -15.500 -25.081 1.00 23.88 309 ILE A CA 1
ATOM 3838 C C . ILE A 1 248 ? -18.841 -16.580 -24.311 1.00 24.61 309 ILE A C 1
ATOM 3839 O O . ILE A 1 248 ? -18.956 -16.527 -23.080 1.00 27.96 309 ILE A O 1
ATOM 3855 N N . ALA A 1 249 ? -19.358 -17.582 -25.026 1.00 25.72 310 ALA A N 1
ATOM 3856 C CA . ALA A 1 249 ? -20.102 -18.653 -24.368 1.00 28.88 310 ALA A CA 1
ATOM 3857 C C . ALA A 1 249 ? -19.260 -19.329 -23.295 1.00 26.88 310 ALA A C 1
ATOM 3858 O O . ALA A 1 249 ? -19.750 -19.610 -22.194 1.00 28.62 310 ALA A O 1
ATOM 3865 N N . ALA A 1 250 ? -17.991 -19.604 -23.598 1.00 25.33 311 ALA A N 1
ATOM 3866 C CA . ALA A 1 250 ? -17.108 -20.250 -22.636 1.00 23.50 311 ALA A CA 1
ATOM 3867 C C . ALA A 1 250 ? -16.782 -19.356 -21.449 1.00 26.54 311 ALA A C 1
ATOM 3868 O O . ALA A 1 250 ? -16.242 -19.852 -20.455 1.00 26.72 311 ALA A O 1
ATOM 3875 N N . GLY A 1 251 ? -17.097 -18.066 -21.525 1.00 26.96 312 GLY A N 1
ATOM 3876 C CA . GLY A 1 251 ? -16.843 -17.151 -20.436 1.00 26.72 312 GLY A CA 1
ATOM 3877 C C . GLY A 1 251 ? -15.508 -16.448 -20.483 1.00 26.22 312 GLY A C 1
ATOM 3878 O O . GLY A 1 251 ? -15.111 -15.843 -19.480 1.00 26.00 312 GLY A O 1
ATOM 3882 N N . HIS A 1 252 ? -14.804 -16.496 -21.612 1.00 25.24 313 HIS A N 1
ATOM 3883 C CA . HIS A 1 252 ? -13.477 -15.903 -21.687 1.00 26.46 313 HIS A CA 1
ATOM 3884 C C . HIS A 1 252 ? -13.509 -14.382 -21.665 1.00 27.19 313 HIS A C 1
ATOM 3885 O O . HIS A 1 252 ? -12.454 -13.761 -21.500 1.00 26.85 313 HIS A O 1
ATOM 3899 N N . GLY A 1 253 ? -14.680 -13.772 -21.811 1.00 25.30 314 GLY A N 1
ATOM 3900 C CA . GLY A 1 253 ? -14.827 -12.342 -21.661 1.00 22.13 314 GLY A CA 1
ATOM 3901 C C . GLY A 1 253 ? -15.358 -11.901 -20.318 1.00 24.39 314 GLY A C 1
ATOM 3902 O O . GLY A 1 253 ? -15.539 -10.699 -20.104 1.00 25.12 314 GLY A O 1
ATOM 3906 N N . ASP A 1 254 ? -15.644 -12.829 -19.412 1.00 22.76 315 ASP A N 1
ATOM 3907 C CA . ASP A 1 254 ? -16.274 -12.542 -18.100 1.00 25.48 315 ASP A CA 1
ATOM 3908 C C . ASP A 1 254 ? -15.374 -11.673 -17.219 1.00 27.21 315 ASP A C 1
ATOM 3909 O O . ASP A 1 254 ? -15.887 -10.756 -16.629 1.00 26.17 315 ASP A O 1
ATOM 3918 N N . TYR A 1 255 ? -14.067 -11.927 -17.175 1.00 27.73 316 TYR A N 1
ATOM 3919 C CA . TYR A 1 255 ? -13.105 -11.166 -16.347 1.00 24.23 316 TYR A CA 1
ATOM 3920 C C . TYR A 1 255 ? -13.034 -9.729 -16.856 1.00 23.43 316 TYR A C 1
ATOM 3921 O O . TYR A 1 255 ? -12.972 -8.843 -16.052 1.00 27.43 316 TYR A O 1
ATOM 3939 N N . ALA A 1 256 ? -13.001 -9.522 -18.163 1.00 22.50 317 ALA A N 1
ATOM 3940 C CA . ALA A 1 256 ? -13.015 -8.169 -18.708 1.00 24.27 317 ALA A CA 1
ATOM 3941 C C . ALA A 1 256 ? -14.274 -7.427 -18.282 1.00 23.12 317 ALA A C 1
ATOM 3942 O O . ALA A 1 256 ? -14.221 -6.241 -17.935 1.00 24.37 317 ALA A O 1
ATOM 3949 N N . LEU A 1 257 ? -15.419 -8.112 -18.298 1.00 23.62 318 LEU A N 1
ATOM 3950 C CA . LEU A 1 257 ? -16.657 -7.485 -17.851 1.00 26.96 318 LEU A CA 1
ATOM 3951 C C . LEU A 1 257 ? -16.579 -7.118 -16.376 1.00 28.15 318 LEU A C 1
ATOM 3952 O O . LEU A 1 257 ? -17.094 -6.075 -15.958 1.00 29.47 318 LEU A O 1
ATOM 3968 N N . ASN A 1 258 ? -15.991 -7.961 -15.568 1.00 26.96 319 ASN A N 1
ATOM 3969 C CA . ASN A 1 258 ? -15.880 -7.721 -14.116 1.00 28.49 319 ASN A CA 1
ATOM 3970 C C . ASN A 1 258 ? -15.062 -6.478 -13.789 1.00 28.08 319 ASN A C 1
ATOM 3971 O O . ASN A 1 258 ? -15.371 -5.869 -12.830 1.00 28.87 319 ASN A O 1
ATOM 3981 N N . VAL A 1 259 ? -14.075 -6.107 -14.580 1.00 27.48 320 VAL A N 1
ATOM 3982 C CA . VAL A 1 259 ? -13.170 -5.023 -14.218 1.00 25.98 320 VAL A CA 1
ATOM 3983 C C . VAL A 1 259 ? -13.347 -3.771 -15.071 1.00 25.97 320 VAL A C 1
ATOM 3984 O O . VAL A 1 259 ? -12.950 -2.683 -14.626 1.00 29.55 320 VAL A O 1
ATOM 3997 N N . THR A 1 260 ? -13.919 -3.876 -16.271 1.00 25.49 321 THR A N 1
ATOM 3998 C CA . THR A 1 260 ? -13.924 -2.731 -17.177 1.00 24.14 321 THR A CA 1
ATOM 3999 C C . THR A 1 260 ? -14.750 -1.581 -16.611 1.00 25.78 321 THR A C 1
ATOM 4000 O O . THR A 1 260 ? -14.256 -0.454 -16.480 1.00 24.96 321 THR A O 1
ATOM 4011 N N . GLY A 1 261 ? -16.007 -1.843 -16.268 1.00 29.82 322 GLY A N 1
ATOM 4012 C CA . GLY A 1 261 ? -16.877 -0.830 -15.723 1.00 30.62 322 GLY A CA 1
ATOM 4013 C C . GLY A 1 261 ? -16.295 -0.141 -14.505 1.00 28.29 322 GLY A C 1
ATOM 4014 O O . GLY A 1 261 ? -16.179 1.089 -14.454 1.00 26.55 322 GLY A O 1
ATOM 4018 N N . PRO A 1 262 ? -15.926 -0.926 -13.488 1.00 26.26 323 PRO A N 1
ATOM 4019 C CA . PRO A 1 262 ? -15.361 -0.309 -12.273 1.00 28.31 323 PRO A CA 1
ATOM 4020 C C . PRO A 1 262 ? -14.154 0.574 -12.544 1.00 30.54 323 PRO A C 1
ATOM 4021 O O . PRO A 1 262 ? -14.050 1.663 -11.966 1.00 36.40 323 PRO A O 1
ATOM 4032 N N . ILE A 1 263 ? -13.236 0.138 -13.408 1.00 27.13 324 ILE A N 1
ATOM 4033 C CA . ILE A 1 263 ? -12.058 0.950 -13.702 1.00 26.72 324 ILE A CA 1
ATOM 4034 C C . ILE A 1 263 ? -12.468 2.248 -14.381 1.00 28.81 324 ILE A C 1
ATOM 4035 O O . ILE A 1 263 ? -11.925 3.321 -14.088 1.00 27.83 324 ILE A O 1
ATOM 4051 N N . LEU A 1 264 ? -13.436 2.176 -15.297 1.00 32.89 325 LEU A N 1
ATOM 4052 C CA . LEU A 1 264 ? -13.885 3.385 -15.984 1.00 34.59 325 LEU A CA 1
ATOM 4053 C C . LEU A 1 264 ? -14.438 4.404 -14.997 1.00 32.61 325 LEU A C 1
ATOM 4054 O O . LEU A 1 264 ? -14.124 5.597 -15.082 1.00 32.96 325 LEU A O 1
ATOM 4070 N N . ASN A 1 265 ? -15.276 3.960 -14.053 1.00 34.30 326 ASN A N 1
ATOM 4071 C CA . ASN A 1 265 ? -15.832 4.928 -13.117 1.00 33.79 326 ASN A CA 1
ATOM 4072 C C . ASN A 1 265 ? -14.793 5.368 -12.100 1.00 30.16 326 ASN A C 1
ATOM 4073 O O . ASN A 1 265 ? -14.853 6.508 -11.612 1.00 30.22 326 ASN A O 1
ATOM 4084 N N . PHE A 1 266 ? -13.837 4.499 -11.745 1.00 31.65 327 PHE A N 1
ATOM 4085 C CA . PHE A 1 266 ? -12.745 4.927 -10.877 1.00 32.58 327 PHE A CA 1
ATOM 4086 C C . PHE A 1 266 ? -11.996 6.097 -11.502 1.00 33.58 327 PHE A C 1
ATOM 4087 O O . PHE A 1 266 ? -11.733 7.107 -10.836 1.00 32.33 327 PHE A O 1
ATOM 4104 N N . PHE A 1 267 ? -11.630 5.973 -12.782 1.00 32.11 328 PHE A N 1
ATOM 4105 C CA . PHE A 1 267 ? -10.947 7.064 -13.472 1.00 31.24 328 PHE A CA 1
ATOM 4106 C C . PHE A 1 267 ? -11.806 8.324 -13.483 1.00 29.37 328 PHE A C 1
ATOM 4107 O O . PHE A 1 267 ? -11.316 9.427 -13.211 1.00 29.94 328 PHE A O 1
ATOM 4124 N N . ALA A 1 268 ? -13.096 8.179 -13.804 1.00 28.19 329 ALA A N 1
ATOM 4125 C CA . ALA A 1 268 ? -13.988 9.336 -13.832 1.00 29.00 329 ALA A CA 1
ATOM 4126 C C . ALA A 1 268 ? -13.968 10.068 -12.497 1.00 32.81 329 ALA A C 1
ATOM 4127 O O . ALA A 1 268 ? -13.842 11.297 -12.449 1.00 34.66 329 ALA A O 1
ATOM 4134 N N . GLY A 1 269 ? -14.081 9.324 -11.397 1.00 36.76 330 GLY A N 1
ATOM 4135 C CA . GLY A 1 269 ? -14.064 9.954 -10.089 1.00 35.46 330 GLY A CA 1
ATOM 4136 C C . GLY A 1 269 ? -12.691 10.468 -9.706 1.00 36.14 330 GLY A C 1
ATOM 4137 O O . GLY A 1 269 ? -12.565 11.540 -9.107 1.00 37.39 330 GLY A O 1
ATOM 4141 N N . HIS A 1 270 ? -11.641 9.719 -10.050 1.00 39.36 331 HIS A N 1
ATOM 4142 C CA . HIS A 1 270 ? -10.296 10.106 -9.638 1.00 40.58 331 HIS A CA 1
ATOM 4143 C C . HIS A 1 270 ? -9.894 11.446 -10.242 1.00 38.74 331 HIS A C 1
ATOM 4144 O O . HIS A 1 270 ? -9.267 12.274 -9.570 1.00 40.33 331 HIS A O 1
ATOM 4158 N N . TYR A 1 271 ? -10.242 11.677 -11.506 1.00 34.10 332 TYR A N 1
ATOM 4159 C CA . TYR A 1 271 ? -9.903 12.914 -12.196 1.00 36.33 332 TYR A CA 1
ATOM 4160 C C . TYR A 1 271 ? -11.081 13.872 -12.292 1.00 38.49 332 TYR A C 1
ATOM 4161 O O . TYR A 1 271 ? -11.000 14.866 -13.022 1.00 41.54 332 TYR A O 1
ATOM 4179 N N . ASP A 1 272 ? -12.168 13.599 -11.569 1.00 38.52 333 ASP A N 1
ATOM 4180 C CA . ASP A 1 272 ? -13.309 14.511 -11.493 1.00 41.73 333 ASP A CA 1
ATOM 4181 C C . ASP A 1 272 ? -13.771 14.930 -12.886 1.00 37.30 333 ASP A C 1
ATOM 4182 O O . ASP A 1 272 ? -14.052 16.101 -13.146 1.00 33.35 333 ASP A O 1
ATOM 4191 N N . THR A 1 273 ? -13.855 13.956 -13.791 1.00 41.15 334 THR A N 1
ATOM 4192 C CA . THR A 1 273 ? -14.201 14.219 -15.182 1.00 41.56 334 THR A CA 1
ATOM 4193 C C . THR A 1 273 ? -15.052 13.080 -15.729 1.00 39.87 334 THR A C 1
ATOM 4194 O O . THR A 1 273 ? -14.584 11.936 -15.799 1.00 43.19 334 THR A O 1
ATOM 4205 N N . PRO A 1 274 ? -16.294 13.342 -16.130 1.00 37.48 335 PRO A N 1
ATOM 4206 C CA . PRO A 1 274 ? -17.150 12.245 -16.600 1.00 39.00 335 PRO A CA 1
ATOM 4207 C C . PRO A 1 274 ? -16.698 11.690 -17.946 1.00 37.99 335 PRO A C 1
ATOM 4208 O O . PRO A 1 274 ? -16.061 12.373 -18.751 1.00 40.29 335 PRO A O 1
ATOM 4219 N N . TYR A 1 275 ? -17.027 10.417 -18.172 1.00 35.85 336 TYR A N 1
ATOM 4220 C CA . TYR A 1 275 ? -16.885 9.778 -19.474 1.00 36.41 336 TYR A CA 1
ATOM 4221 C C . TYR A 1 275 ? -18.100 10.181 -20.304 1.00 39.72 336 TYR A C 1
ATOM 4222 O O . TYR A 1 275 ? -19.229 9.791 -19.972 1.00 41.37 336 TYR A O 1
ATOM 4240 N N . PRO A 1 276 ? -17.922 10.958 -21.380 1.00 40.10 337 PRO A N 1
ATOM 4241 C CA . PRO A 1 276 ? -19.079 11.626 -21.999 1.00 40.54 337 PRO A CA 1
ATOM 4242 C C . PRO A 1 276 ? -19.916 10.753 -22.917 1.00 42.30 337 PRO A C 1
ATOM 4243 O O . PRO A 1 276 ? -20.953 11.225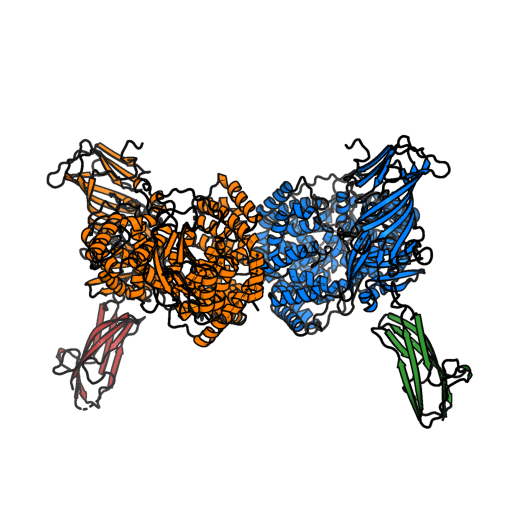 -23.397 1.00 45.42 337 PRO A O 1
ATOM 4254 N N . LEU A 1 277 ? -19.523 9.519 -23.174 1.00 40.20 338 LEU A N 1
ATOM 4255 C CA . LEU A 1 277 ? -20.261 8.678 -24.101 1.00 35.43 338 LEU A CA 1
ATOM 4256 C C . LEU A 1 277 ? -21.202 7.745 -23.355 1.00 36.93 338 LEU A C 1
ATOM 4257 O O . LEU A 1 277 ? -20.998 7.446 -22.174 1.00 37.22 338 LEU A O 1
ATOM 4273 N N . PRO A 1 278 ? -22.258 7.263 -24.021 1.00 38.59 339 PRO A N 1
ATOM 4274 C CA . PRO A 1 278 ? -23.225 6.390 -23.337 1.00 40.35 339 PRO A CA 1
ATOM 4275 C C . PRO A 1 278 ? -22.801 4.934 -23.258 1.00 39.17 339 PRO A C 1
ATOM 4276 O O . PRO A 1 278 ? -23.408 4.175 -22.490 1.00 34.58 339 PRO A O 1
ATOM 4287 N N . LYS A 1 279 ? -21.793 4.517 -24.021 1.00 37.46 340 LYS A N 1
ATOM 4288 C CA . LYS A 1 279 ? -21.331 3.139 -23.977 1.00 34.16 340 LYS A CA 1
ATOM 4289 C C . LYS A 1 279 ? -19.838 3.095 -24.263 1.00 33.29 340 LYS A C 1
ATOM 4290 O O . LYS A 1 279 ? -19.253 4.050 -24.781 1.00 31.89 340 LYS A O 1
ATOM 4309 N N . SER A 1 280 ? -19.228 1.963 -23.914 1.00 30.08 341 SER A N 1
ATOM 4310 C CA . SER A 1 280 ? -17.820 1.700 -24.206 1.00 29.44 341 SER A CA 1
ATOM 4311 C C . SER A 1 280 ? -17.706 0.212 -24.522 1.00 28.72 341 SER A C 1
ATOM 4312 O O . SER A 1 280 ? -17.737 -0.625 -23.614 1.00 27.88 341 SER A O 1
ATOM 4320 N N . ASP A 1 281 ? -17.595 -0.112 -25.807 1.00 26.16 342 ASP A N 1
ATOM 4321 C CA . ASP A 1 281 ? -17.475 -1.493 -26.251 1.00 28.63 342 ASP A CA 1
ATOM 4322 C C . ASP A 1 281 ? -16.015 -1.929 -26.201 1.00 28.45 342 ASP A C 1
ATOM 4323 O O . ASP A 1 281 ? -15.128 -1.203 -26.661 1.00 26.31 342 ASP A O 1
ATOM 4332 N N . GLN A 1 282 ? -15.773 -3.111 -25.641 1.00 26.55 343 GLN A N 1
ATOM 4333 C CA . GLN A 1 282 ? -14.480 -3.779 -25.708 1.00 26.12 343 GLN A CA 1
ATOM 4334 C C . GLN A 1 282 ? -14.623 -4.983 -26.628 1.00 26.44 343 GLN A C 1
ATOM 4335 O O . GLN A 1 282 ? -15.509 -5.819 -26.424 1.00 27.32 343 GLN A O 1
ATOM 4349 N N . ILE A 1 283 ? -13.763 -5.070 -27.642 1.00 23.41 344 ILE A N 1
ATOM 4350 C CA . ILE A 1 283 ? -13.857 -6.119 -28.651 1.00 22.18 344 ILE A CA 1
ATOM 4351 C C . ILE A 1 283 ? -12.473 -6.710 -28.877 1.00 21.03 344 ILE A C 1
ATOM 4352 O O . ILE A 1 283 ? -11.495 -5.978 -29.048 1.00 23.32 344 ILE A O 1
ATOM 4368 N N . GLY A 1 284 ? -12.394 -8.044 -28.867 1.00 20.35 345 GLY A N 1
ATOM 4369 C CA . GLY A 1 284 ? -11.150 -8.745 -29.112 1.00 24.22 345 GLY A CA 1
ATOM 4370 C C . GLY A 1 284 ? -11.120 -9.309 -30.525 1.00 22.57 345 GLY A C 1
ATOM 4371 O O . GLY A 1 284 ? -12.029 -10.032 -30.935 1.00 21.37 345 GLY A O 1
ATOM 4375 N N . LEU A 1 285 ? -10.059 -8.969 -31.253 1.00 19.66 346 LEU A N 1
ATOM 4376 C CA . LEU A 1 285 ? -9.945 -9.382 -32.644 1.00 20.11 346 LEU A CA 1
ATOM 4377 C C . LEU A 1 285 ? -8.952 -10.528 -32.789 1.00 21.60 346 LEU A C 1
ATOM 4378 O O . LEU A 1 285 ? -7.924 -10.550 -32.100 1.00 19.38 346 LEU A O 1
ATOM 4394 N N . PRO A 1 286 ? -9.230 -11.501 -33.665 1.00 22.42 347 PRO A N 1
ATOM 4395 C CA . PRO A 1 286 ? -8.236 -12.560 -33.909 1.00 19.16 347 PRO A CA 1
ATOM 4396 C C . PRO A 1 286 ? -6.957 -12.057 -34.557 1.00 20.14 347 PRO A C 1
ATOM 4397 O O . PRO A 1 286 ? -5.913 -12.705 -34.404 1.00 20.88 347 PRO A O 1
ATOM 4408 N N . ASP A 1 287 ? -6.999 -10.936 -35.278 1.00 19.21 348 ASP A N 1
ATOM 4409 C CA . ASP A 1 287 ? -5.828 -10.377 -35.949 1.00 20.45 348 ASP A CA 1
ATOM 4410 C C . ASP A 1 287 ? -5.714 -8.905 -35.581 1.00 19.99 348 ASP A C 1
ATOM 4411 O O . ASP A 1 287 ? -6.632 -8.126 -35.854 1.00 20.68 348 ASP A O 1
ATOM 4420 N N . PHE A 1 288 ? -4.586 -8.523 -34.980 1.00 17.47 349 PHE A N 1
ATOM 4421 C CA . PHE A 1 288 ? -4.430 -7.180 -34.439 1.00 17.65 349 PHE A CA 1
ATOM 4422 C C . PHE A 1 288 ? -2.956 -6.935 -34.165 1.00 21.21 349 PHE A C 1
ATOM 4423 O O . PHE A 1 288 ? -2.296 -7.764 -33.528 1.00 23.45 349 PHE A O 1
ATOM 4440 N N . ASN A 1 289 ? -2.452 -5.790 -34.629 1.00 20.56 350 ASN A N 1
ATOM 4441 C CA . ASN A 1 289 ? -1.014 -5.542 -34.613 1.00 24.53 350 ASN A CA 1
ATOM 4442 C C . ASN A 1 289 ? -0.510 -5.285 -33.198 1.00 24.73 350 ASN A C 1
ATOM 4443 O O . ASN A 1 289 ? 0.297 -6.054 -32.663 1.00 21.50 350 ASN A O 1
ATOM 4454 N N . ALA A 1 290 ? -0.961 -4.195 -32.578 1.00 21.92 351 ALA A N 1
ATOM 4455 C CA . ALA A 1 290 ? -0.511 -3.840 -31.237 1.00 20.50 351 ALA A CA 1
ATOM 4456 C C . ALA A 1 290 ? -1.238 -4.671 -30.186 1.00 21.03 351 ALA A C 1
ATOM 4457 O O . ALA A 1 290 ? -1.829 -5.706 -30.504 1.00 22.49 351 ALA A O 1
ATOM 4464 N N . GLY A 1 291 ? -1.189 -4.234 -28.931 1.00 20.27 352 GLY A N 1
ATOM 4465 C CA . GLY A 1 291 ? -1.888 -4.926 -27.867 1.00 18.65 352 GLY A CA 1
ATOM 4466 C C . GLY A 1 291 ? -3.355 -4.553 -27.812 1.00 20.63 352 GLY A C 1
ATOM 4467 O O . GLY A 1 291 ? -4.212 -5.401 -27.546 1.00 19.64 352 GLY A O 1
ATOM 4471 N N . ALA A 1 292 ? -3.653 -3.283 -28.069 1.00 21.63 353 ALA A N 1
ATOM 4472 C CA . ALA A 1 292 ? -5.018 -2.774 -28.056 1.00 25.73 353 ALA A CA 1
ATOM 4473 C C . ALA A 1 292 ? -4.986 -1.358 -28.615 1.00 24.75 353 ALA A C 1
ATOM 4474 O O . ALA A 1 292 ? -3.917 -0.785 -28.842 1.00 26.15 353 ALA A O 1
ATOM 4481 N N . MET A 1 293 ? -6.173 -0.799 -28.838 1.00 24.15 354 MET A N 1
ATOM 4482 C CA . MET A 1 293 ? -6.297 0.541 -29.395 1.00 26.12 354 MET A CA 1
ATOM 4483 C C . MET A 1 293 ? -7.514 1.217 -28.780 1.00 25.92 354 MET A C 1
ATOM 4484 O O . MET A 1 293 ? -8.590 0.617 -28.691 1.00 26.35 354 MET A O 1
ATOM 4498 N N . GLU A 1 294 ? -7.337 2.471 -28.377 1.00 25.42 355 GLU A N 1
ATOM 4499 C CA . GLU A 1 294 ? -8.288 3.180 -27.520 1.00 26.97 355 GLU A CA 1
ATOM 4500 C C . GLU A 1 294 ? -9.400 3.877 -28.292 1.00 29.63 355 GLU A C 1
ATOM 4501 O O . GLU A 1 294 ? -9.833 4.963 -27.893 1.00 29.93 355 GLU A O 1
ATOM 4513 N N . ASN A 1 295 ? -9.894 3.291 -29.381 1.00 30.70 356 ASN A N 1
ATOM 4514 C CA . ASN A 1 295 ? -10.927 3.947 -30.175 1.00 28.04 356 ASN A CA 1
ATOM 4515 C C . ASN A 1 295 ? -12.116 4.325 -29.299 1.00 30.07 356 ASN A C 1
ATOM 4516 O O . ASN A 1 295 ? -12.688 3.480 -28.606 1.00 32.12 356 ASN A O 1
ATOM 4527 N N . TRP A 1 296 ? -12.482 5.608 -29.340 1.00 29.35 357 TRP A N 1
ATOM 4528 C CA . TRP A 1 296 ? -13.482 6.182 -28.445 1.00 29.44 357 TRP A CA 1
ATOM 4529 C C . TRP A 1 296 ? -14.823 5.472 -28.561 1.00 27.21 357 TRP A C 1
ATOM 4530 O O . TRP A 1 296 ? -15.528 5.618 -29.565 1.00 27.60 357 TRP A O 1
ATOM 4551 N N . GLY A 1 297 ? -15.186 4.714 -27.529 1.00 26.83 358 GLY A N 1
ATOM 4552 C CA . GLY A 1 297 ? -16.435 3.988 -27.508 1.00 30.03 358 GLY A CA 1
ATOM 4553 C C . GLY A 1 297 ? -16.379 2.594 -28.094 1.00 31.79 358 GLY A C 1
ATOM 4554 O O . GLY A 1 297 ? -17.370 1.858 -27.990 1.00 31.22 358 GLY A O 1
ATOM 4558 N N . LEU A 1 298 ? -15.255 2.201 -28.701 1.00 28.66 359 LEU A N 1
ATOM 4559 C CA . LEU A 1 298 ? -15.120 0.908 -29.361 1.00 28.52 359 LEU A CA 1
ATOM 4560 C C . LEU A 1 298 ? -13.656 0.468 -29.254 1.00 28.47 359 LEU A C 1
ATOM 4561 O O . LEU A 1 298 ? -12.903 0.435 -30.222 1.00 28.43 359 LEU A O 1
ATOM 4577 N N . VAL A 1 299 ? -13.250 0.102 -28.043 1.00 28.58 360 VAL A N 1
ATOM 4578 C CA . VAL A 1 299 ? -11.860 -0.253 -27.773 1.00 25.84 360 VAL A CA 1
ATOM 4579 C C . VAL A 1 299 ? -11.573 -1.639 -28.334 1.00 25.64 360 VAL A C 1
ATOM 4580 O O . VAL A 1 299 ? -12.275 -2.610 -28.022 1.00 27.16 360 VAL A O 1
ATOM 4593 N N . THR A 1 300 ? -10.529 -1.737 -29.152 1.00 21.43 361 THR A N 1
ATOM 4594 C CA . THR A 1 300 ? -10.138 -2.979 -29.798 1.00 20.39 361 THR A CA 1
ATOM 4595 C C . THR A 1 300 ? -8.942 -3.591 -29.081 1.00 20.28 361 THR A C 1
ATOM 4596 O O . THR A 1 300 ? -8.072 -2.883 -28.564 1.00 20.02 361 THR A O 1
ATOM 4607 N N . TYR A 1 301 ? -8.905 -4.922 -29.061 1.00 20.42 362 TYR A N 1
ATOM 4608 C CA . TYR A 1 301 ? -7.892 -5.648 -28.310 1.00 19.56 362 TYR A CA 1
ATOM 4609 C C . TYR A 1 301 ? -7.382 -6.843 -29.101 1.00 22.34 362 TYR A C 1
ATOM 4610 O O . TYR A 1 301 ? -8.127 -7.471 -29.857 1.00 23.88 362 TYR A O 1
ATOM 4628 N N . ARG A 1 302 ? -6.108 -7.171 -28.892 1.00 26.34 363 ARG A N 1
ATOM 4629 C CA . ARG A 1 302 ? -5.646 -8.529 -29.138 1.00 23.47 363 ARG A CA 1
ATOM 4630 C C . ARG A 1 302 ? -6.402 -9.472 -28.212 1.00 25.04 363 ARG A C 1
ATOM 4631 O O . ARG A 1 302 ? -6.701 -9.124 -27.067 1.00 22.28 363 ARG A O 1
ATOM 4652 N N . GLU A 1 303 ? -6.720 -10.671 -28.705 1.00 22.20 364 GLU A N 1
ATOM 4653 C CA . GLU A 1 303 ? -7.426 -11.631 -27.861 1.00 23.47 364 GLU A CA 1
ATOM 4654 C C . GLU A 1 303 ? -6.660 -11.893 -26.568 1.00 22.79 364 GLU A C 1
ATOM 4655 O O . GLU A 1 303 ? -7.266 -12.053 -25.501 1.00 21.41 364 GLU A O 1
ATOM 4667 N N . ASN A 1 304 ? -5.329 -11.926 -26.637 1.00 22.21 365 ASN A N 1
ATOM 4668 C CA . ASN A 1 304 ? -4.522 -12.225 -25.459 1.00 22.05 365 ASN A CA 1
ATOM 4669 C C . ASN A 1 304 ? -4.377 -11.035 -24.519 1.00 20.08 365 ASN A C 1
ATOM 4670 O O . ASN A 1 304 ? -3.661 -11.142 -23.517 1.00 27.11 365 ASN A O 1
ATOM 4681 N N . SER A 1 305 ? -5.027 -9.913 -24.814 1.00 21.14 366 SER A N 1
ATOM 4682 C CA . SER A 1 305 ? -5.058 -8.766 -23.919 1.00 22.88 366 SER A CA 1
ATOM 4683 C C . SER A 1 305 ? -6.448 -8.503 -23.360 1.00 24.77 366 SER A C 1
ATOM 4684 O O . SER A 1 305 ? -6.627 -7.538 -22.608 1.00 29.37 366 SER A O 1
ATOM 4692 N N . LEU A 1 306 ? -7.429 -9.331 -23.701 1.00 23.62 367 LEU A N 1
ATOM 4693 C CA . LEU A 1 306 ? -8.807 -9.137 -23.259 1.00 24.17 367 LEU A CA 1
ATOM 4694 C C . LEU A 1 306 ? -9.467 -10.414 -22.763 1.00 22.18 367 LEU A C 1
ATOM 4695 O O . LEU A 1 306 ? -10.221 -10.364 -21.790 1.00 23.40 367 LEU A O 1
ATOM 4711 N N . LEU A 1 307 ? -9.210 -11.549 -23.405 1.00 21.32 368 LEU A N 1
ATOM 4712 C CA . LEU A 1 307 ? -9.861 -12.799 -23.047 1.00 23.24 368 LEU A CA 1
ATOM 4713 C C . LEU A 1 307 ? -9.038 -13.559 -22.014 1.00 31.37 368 LEU A C 1
ATOM 4714 O O . LEU A 1 307 ? -7.804 -13.515 -22.015 1.00 33.70 368 LEU A O 1
ATOM 4730 N N . PHE A 1 308 ? -9.711 -14.252 -21.098 1.00 30.08 369 PHE A N 1
ATOM 4731 C CA . PHE A 1 308 ? -9.089 -14.932 -19.953 1.00 29.11 369 PHE A CA 1
ATOM 4732 C C . PHE A 1 308 ? -9.847 -16.199 -19.566 1.00 27.40 369 PHE A C 1
ATOM 4733 O O . PHE A 1 308 ? -10.995 -16.121 -19.319 1.00 28.80 369 PHE A O 1
ATOM 4750 N N . ASP A 1 309 ? -9.214 -17.350 -19.543 1.00 25.76 370 ASP A N 1
ATOM 4751 C CA . ASP A 1 309 ? -9.843 -18.602 -19.102 1.00 30.20 370 ASP A CA 1
ATOM 4752 C C . ASP A 1 309 ? -9.341 -18.878 -17.679 1.00 26.37 370 ASP A C 1
ATOM 4753 O O . ASP A 1 309 ? -8.204 -19.092 -17.540 1.00 22.35 370 ASP A O 1
ATOM 4762 N N . PRO A 1 310 ? -10.141 -18.856 -16.599 1.00 24.49 371 PRO A N 1
ATOM 4763 C CA . PRO A 1 310 ? -9.627 -19.174 -15.260 1.00 26.27 371 PRO A CA 1
ATOM 4764 C C . PRO A 1 310 ? -8.866 -20.492 -15.087 1.00 29.57 371 PRO A C 1
ATOM 4765 O O . PRO A 1 310 ? -7.984 -20.517 -14.354 1.00 35.02 371 PRO A O 1
ATOM 4776 N N . LEU A 1 311 ? -9.219 -21.523 -15.822 1.00 32.73 372 LEU A N 1
ATOM 4777 C CA . LEU A 1 311 ? -8.597 -22.854 -15.715 1.00 33.83 372 LEU A CA 1
ATOM 4778 C C . LEU A 1 311 ? -7.367 -23.023 -16.599 1.00 32.34 372 LEU A C 1
ATOM 4779 O O . LEU A 1 311 ? -6.628 -23.902 -16.316 1.00 34.63 372 LEU A O 1
ATOM 4795 N N . SER A 1 312 ? -7.210 -22.261 -17.665 1.00 34.75 373 SER A N 1
ATOM 4796 C CA . SER A 1 312 ? -6.097 -22.405 -18.634 1.00 32.39 373 SER A CA 1
ATOM 4797 C C . SER A 1 312 ? -5.214 -21.164 -18.772 1.00 30.57 373 SER A C 1
ATOM 4798 O O . SER A 1 312 ? -4.154 -21.316 -19.256 1.00 29.23 373 SER A O 1
ATOM 4806 N N . SER A 1 313 ? -5.674 -19.975 -18.453 1.00 27.59 374 SER A N 1
ATOM 4807 C CA . SER A 1 313 ? -4.838 -18.786 -18.470 1.00 22.62 374 SER A CA 1
ATOM 4808 C C . SER A 1 313 ? -4.081 -18.670 -17.151 1.00 22.78 374 SER A C 1
ATOM 4809 O O . SER A 1 313 ? -4.523 -19.161 -16.109 1.00 20.37 374 SER A O 1
ATOM 4817 N N . SER A 1 314 ? -2.931 -18.011 -17.206 1.00 24.95 375 SER A N 1
ATOM 4818 C CA . SER A 1 314 ? -2.080 -17.860 -16.038 1.00 27.37 375 SER A CA 1
ATOM 4819 C C . SER A 1 314 ? -2.368 -16.539 -15.330 1.00 29.07 375 SER A C 1
ATOM 4820 O O . SER A 1 314 ? -3.087 -15.673 -15.834 1.00 28.04 375 SER A O 1
ATOM 4828 N N . SER A 1 315 ? -1.783 -16.391 -14.138 1.00 24.68 376 SER A N 1
ATOM 4829 C CA . SER A 1 315 ? -1.911 -15.137 -13.404 1.00 25.28 376 SER A CA 1
ATOM 4830 C C . SER A 1 315 ? -1.257 -13.986 -14.155 1.00 25.41 376 SER A C 1
ATOM 4831 O O . SER A 1 315 ? -1.735 -12.848 -14.089 1.00 26.58 376 SER A O 1
ATOM 4839 N N . SER A 1 316 ? -0.165 -14.259 -14.872 1.00 23.43 377 SER A N 1
ATOM 4840 C CA . SER A 1 316 ? 0.463 -13.218 -15.677 1.00 22.45 377 SER A CA 1
ATOM 4841 C C . SER A 1 316 ? -0.436 -12.804 -16.836 1.00 19.81 377 SER A C 1
ATOM 4842 O O . SER A 1 316 ? -0.472 -11.624 -17.207 1.00 21.72 377 SER A O 1
ATOM 4850 N N . ASN A 1 317 ? -1.168 -13.757 -17.425 1.00 19.27 378 ASN A N 1
ATOM 4851 C CA . ASN A 1 317 ? -2.169 -13.393 -18.427 1.00 19.24 378 ASN A CA 1
ATOM 4852 C C . ASN A 1 317 ? -3.239 -12.495 -17.818 1.00 23.03 378 ASN A C 1
ATOM 4853 O O . ASN A 1 317 ? -3.649 -11.499 -18.425 1.00 24.60 378 ASN A O 1
ATOM 4864 N N . LYS A 1 318 ? -3.678 -12.809 -16.606 1.00 22.64 379 LYS A N 1
ATOM 4865 C CA . LYS A 1 318 ? -4.727 -12.053 -15.893 1.00 26.26 379 LYS A CA 1
ATOM 4866 C C . LYS A 1 318 ? -4.228 -10.639 -15.655 1.00 27.27 379 LYS A C 1
ATOM 4867 O O . LYS A 1 318 ? -4.998 -9.748 -15.829 1.00 24.10 379 LYS A O 1
ATOM 4886 N N . GLU A 1 319 ? -2.982 -10.481 -15.234 1.00 26.68 380 GLU A N 1
ATOM 4887 C CA . GLU A 1 319 ? -2.401 -9.157 -15.042 1.00 27.94 380 GLU A CA 1
ATOM 4888 C C . GLU A 1 319 ? -2.386 -8.375 -16.348 1.00 23.42 380 GLU A C 1
ATOM 4889 O O . GLU A 1 319 ? -2.707 -7.181 -16.370 1.00 27.82 380 GLU A O 1
ATOM 4901 N N . ARG A 1 320 ? -2.014 -9.032 -17.447 1.00 22.44 381 ARG A N 1
ATOM 4902 C CA . ARG A 1 320 ? -1.991 -8.367 -18.744 1.00 20.07 381 ARG A CA 1
ATOM 4903 C C . ARG A 1 320 ? -3.374 -7.835 -19.106 1.00 19.93 381 ARG A C 1
ATOM 4904 O O . ARG A 1 320 ? -3.513 -6.693 -19.560 1.00 20.09 381 ARG A O 1
ATOM 4925 N N . VAL A 1 321 ? -4.411 -8.651 -18.910 1.00 20.12 382 VAL A N 1
ATOM 4926 C CA . VAL A 1 321 ? -5.759 -8.247 -19.303 1.00 24.49 382 VAL A CA 1
ATOM 4927 C C . VAL A 1 321 ? -6.181 -6.991 -18.549 1.00 25.18 382 VAL A C 1
ATOM 4928 O O . VAL A 1 321 ? -6.589 -5.991 -19.151 1.00 20.97 382 VAL A O 1
ATOM 4941 N N . VAL A 1 322 ? -6.093 -7.023 -17.217 1.00 28.21 383 VAL A N 1
ATOM 4942 C CA . VAL A 1 322 ? -6.564 -5.885 -16.433 1.00 27.23 383 VAL A CA 1
ATOM 4943 C C . VAL A 1 322 ? -5.671 -4.673 -16.652 1.00 23.64 383 VAL A C 1
ATOM 4944 O O . VAL A 1 322 ? -6.133 -3.528 -16.558 1.00 25.13 383 VAL A O 1
ATOM 4957 N N . THR A 1 323 ? -4.390 -4.892 -16.950 1.00 21.25 384 THR A N 1
ATOM 4958 C CA . THR A 1 323 ? -3.483 -3.770 -17.158 1.00 22.86 384 THR A CA 1
ATOM 4959 C C . THR A 1 323 ? -3.757 -3.076 -18.486 1.00 23.32 384 THR A C 1
ATOM 4960 O O . THR A 1 323 ? -3.753 -1.842 -18.560 1.00 27.82 384 THR A O 1
ATOM 4971 N N . VAL A 1 324 ? -3.990 -3.849 -19.548 1.00 20.67 385 VAL A N 1
ATOM 4972 C CA . VAL A 1 324 ? -4.247 -3.244 -20.851 1.00 20.53 385 VAL A CA 1
ATOM 4973 C C . VAL A 1 324 ? -5.597 -2.538 -20.854 1.00 22.27 385 VAL A C 1
ATOM 4974 O O . VAL A 1 324 ? -5.723 -1.415 -21.357 1.00 26.13 385 VAL A O 1
ATOM 4987 N N . ILE A 1 325 ? -6.627 -3.179 -20.296 1.00 24.60 386 ILE A N 1
ATOM 4988 C CA . ILE A 1 325 ? -7.925 -2.519 -20.160 1.00 23.78 386 ILE A CA 1
ATOM 4989 C C . ILE A 1 325 ? -7.756 -1.185 -19.444 1.00 23.81 386 ILE A C 1
ATOM 4990 O O . ILE A 1 325 ? -8.228 -0.141 -19.909 1.00 22.65 386 ILE A O 1
ATOM 5006 N N . ALA A 1 326 ? -7.075 -1.204 -18.295 1.00 24.50 387 ALA A N 1
ATOM 5007 C CA . ALA A 1 326 ? -6.816 0.033 -17.567 1.00 25.04 387 ALA A CA 1
ATOM 5008 C C . ALA A 1 326 ? -6.064 1.032 -18.436 1.00 25.03 387 ALA A C 1
ATOM 5009 O O . ALA A 1 326 ? -6.353 2.234 -18.408 1.00 26.18 387 ALA A O 1
ATOM 5016 N N . HIS A 1 327 ? -5.094 0.550 -19.218 1.00 26.53 388 HIS A N 1
ATOM 5017 C CA . HIS A 1 327 ? -4.352 1.431 -20.114 1.00 22.96 388 HIS A CA 1
ATOM 5018 C C . HIS A 1 327 ? -5.275 2.043 -21.160 1.00 22.05 388 HIS A C 1
ATOM 5019 O O . HIS A 1 327 ? -5.241 3.254 -21.405 1.00 23.27 388 HIS A O 1
ATOM 5033 N N . GLU A 1 328 ? -6.119 1.218 -21.782 1.00 21.85 389 GLU A N 1
ATOM 5034 C CA . GLU A 1 328 ? -7.001 1.724 -22.828 1.00 22.02 389 GLU A CA 1
ATOM 5035 C C . GLU A 1 328 ? -8.054 2.666 -22.257 1.00 26.48 389 GLU A C 1
ATOM 5036 O O . GLU A 1 328 ? -8.404 3.670 -22.889 1.00 28.12 389 GLU A O 1
ATOM 5048 N N . LEU A 1 329 ? -8.575 2.362 -21.066 1.00 26.08 390 LEU A N 1
ATOM 5049 C CA . LEU A 1 329 ? -9.585 3.230 -20.471 1.00 26.29 390 LEU A CA 1
ATOM 5050 C C . LEU A 1 329 ? -8.986 4.570 -20.060 1.00 27.47 390 LEU A C 1
ATOM 5051 O O . LEU A 1 329 ? -9.631 5.614 -20.203 1.00 29.44 390 LEU A O 1
ATOM 5067 N N . ALA A 1 330 ? -7.754 4.563 -19.543 1.00 26.96 391 ALA A N 1
ATOM 5068 C CA . ALA A 1 330 ? -7.094 5.827 -19.234 1.00 27.02 391 ALA A CA 1
ATOM 5069 C C . ALA A 1 330 ? -7.006 6.715 -20.468 1.00 27.34 391 ALA A C 1
ATOM 5070 O O . ALA A 1 330 ? -7.110 7.942 -20.361 1.00 28.45 391 ALA A O 1
ATOM 5077 N N . HIS A 1 331 ? -6.836 6.110 -21.648 1.00 27.38 392 HIS A N 1
ATOM 5078 C CA . HIS A 1 331 ? -6.738 6.889 -22.879 1.00 29.03 392 HIS A CA 1
ATOM 5079 C C . HIS A 1 331 ? -8.015 7.670 -23.156 1.00 29.77 392 HIS A C 1
ATOM 5080 O O . HIS A 1 331 ? -7.975 8.701 -23.840 1.00 26.05 392 HIS A O 1
ATOM 5094 N N . GLN A 1 332 ? -9.159 7.193 -22.652 1.00 29.62 393 GLN A N 1
ATOM 5095 C CA . GLN A 1 332 ? -10.410 7.913 -22.863 1.00 28.36 393 GLN A CA 1
ATOM 5096 C C . GLN A 1 332 ? -10.301 9.356 -22.390 1.00 27.26 393 GLN A C 1
ATOM 5097 O O . GLN A 1 332 ? -10.948 10.248 -22.951 1.00 26.63 393 GLN A O 1
ATOM 5111 N N . TRP A 1 333 ? -9.493 9.603 -21.360 1.00 28.08 394 TRP A N 1
ATOM 5112 C CA . TRP A 1 333 ? -9.240 10.957 -20.878 1.00 28.93 394 TRP A CA 1
ATOM 5113 C C . TRP A 1 333 ? -7.980 11.536 -21.515 1.00 29.71 394 TRP A C 1
ATOM 5114 O O . TRP A 1 333 ? -8.025 12.592 -22.155 1.00 28.56 394 TRP A O 1
ATOM 5135 N N . PHE A 1 334 ? -6.850 10.849 -21.353 1.00 30.96 395 PHE A N 1
ATOM 5136 C CA . PHE A 1 334 ? -5.568 11.310 -21.883 1.00 32.02 395 PHE A CA 1
ATOM 5137 C C . PHE A 1 334 ? -5.374 10.700 -23.264 1.00 31.65 395 PHE A C 1
ATOM 5138 O O . PHE A 1 334 ? -4.737 9.658 -23.429 1.00 31.86 395 PHE A O 1
ATOM 5155 N N . GLY A 1 335 ? -5.933 11.368 -24.270 1.00 32.29 396 GLY A N 1
ATOM 5156 C CA . GLY A 1 335 ? -5.822 10.909 -25.640 1.00 32.82 396 GLY A CA 1
ATOM 5157 C C . GLY A 1 335 ? -7.062 11.184 -26.466 1.00 30.99 396 GLY A C 1
ATOM 5158 O O . GLY A 1 335 ? -6.976 11.752 -27.559 1.00 32.52 396 GLY A O 1
ATOM 5162 N N . ASN A 1 336 ? -8.224 10.791 -25.949 1.00 30.10 397 ASN A N 1
ATOM 5163 C CA . ASN A 1 336 ? -9.472 10.930 -26.689 1.00 26.27 397 ASN A CA 1
ATOM 5164 C C . ASN A 1 336 ? -10.176 12.246 -26.377 1.00 31.58 397 ASN A C 1
ATOM 5165 O O . ASN A 1 336 ? -10.502 13.009 -27.293 1.00 30.45 397 ASN A O 1
ATOM 5176 N N . LEU A 1 337 ? -10.419 12.527 -25.095 1.00 32.36 398 LEU A N 1
ATOM 5177 C CA . LEU A 1 337 ? -11.017 13.806 -24.726 1.00 32.39 398 LEU A CA 1
ATOM 5178 C C . LEU A 1 337 ? -10.019 14.944 -24.896 1.00 30.59 398 LEU A C 1
ATOM 5179 O O . LEU A 1 337 ? -10.365 16.008 -25.423 1.00 27.90 398 LEU A O 1
ATOM 5195 N N . VAL A 1 338 ? -8.782 14.740 -24.450 1.00 30.63 399 VAL A N 1
ATOM 5196 C CA . VAL A 1 338 ? -7.686 15.683 -24.644 1.00 30.82 399 VAL A CA 1
ATOM 5197 C C . VAL A 1 338 ? -6.627 14.972 -25.471 1.00 32.11 399 VAL A C 1
ATOM 5198 O O . VAL A 1 338 ? -6.144 13.902 -25.080 1.00 31.98 399 VAL A O 1
ATOM 5211 N N . THR A 1 339 ? -6.264 15.561 -26.607 1.00 32.42 400 THR A N 1
ATOM 5212 C CA . THR A 1 339 ? -5.413 14.911 -27.591 1.00 30.09 400 THR A CA 1
ATOM 5213 C C . THR A 1 339 ? -4.136 15.710 -27.809 1.00 31.42 400 THR A C 1
ATOM 5214 O O . THR A 1 339 ? -4.112 16.932 -27.643 1.00 34.64 400 THR A O 1
ATOM 5225 N N . ILE A 1 340 ? -3.069 15.004 -28.188 1.00 30.04 401 ILE A N 1
ATOM 5226 C CA . ILE A 1 340 ? -1.818 15.677 -28.507 1.00 29.89 401 ILE A CA 1
ATOM 5227 C C . ILE A 1 340 ? -2.022 16.582 -29.719 1.00 28.74 401 ILE A C 1
ATOM 5228 O O . ILE A 1 340 ? -2.840 16.303 -30.604 1.00 29.99 401 ILE A O 1
ATOM 5244 N N . GLU A 1 341 ? -1.260 17.678 -29.761 1.00 30.54 402 GLU A N 1
ATOM 5245 C CA . GLU A 1 341 ? -1.295 18.558 -30.925 1.00 34.64 402 GLU A CA 1
ATOM 5246 C C . GLU A 1 341 ? -0.600 17.912 -32.121 1.00 32.95 402 GLU A C 1
ATOM 5247 O O . GLU A 1 341 ? -1.086 18.008 -33.253 1.00 32.61 402 GLU A O 1
ATOM 5259 N N . TRP A 1 342 ? 0.534 17.254 -31.888 1.00 31.74 403 TRP A N 1
ATOM 5260 C CA . TRP A 1 342 ? 1.263 16.546 -32.931 1.00 30.42 403 TRP A CA 1
ATOM 5261 C C . TRP A 1 342 ? 2.014 15.397 -32.271 1.00 28.34 403 TRP A C 1
ATOM 5262 O O . TRP A 1 342 ? 2.214 15.379 -31.054 1.00 27.25 403 TRP A O 1
ATOM 5283 N N . TRP A 1 343 ? 2.421 14.427 -33.091 1.00 26.24 404 TRP A N 1
ATOM 5284 C CA . TRP A 1 343 ? 2.959 13.179 -32.563 1.00 25.24 404 TRP A CA 1
ATOM 5285 C C . TRP A 1 343 ? 4.256 13.373 -31.793 1.00 26.70 404 TRP A C 1
ATOM 5286 O O . TRP A 1 343 ? 4.646 12.481 -31.031 1.00 23.83 404 TRP A O 1
ATOM 5307 N N . ASN A 1 344 ? 4.930 14.511 -31.962 1.00 30.48 405 ASN A N 1
ATOM 5308 C CA . ASN A 1 344 ? 6.165 14.748 -31.227 1.00 34.59 405 ASN A CA 1
ATOM 5309 C C . ASN A 1 344 ? 5.948 14.747 -29.719 1.00 39.30 405 ASN A C 1
ATOM 5310 O O . ASN A 1 344 ? 6.898 14.496 -28.968 1.00 39.59 405 ASN A O 1
ATOM 5321 N N . ASP A 1 345 ? 4.726 15.029 -29.260 1.00 37.72 406 ASP A N 1
ATOM 5322 C CA . ASP A 1 345 ? 4.389 15.034 -27.841 1.00 36.02 406 ASP A CA 1
ATOM 5323 C C . ASP A 1 345 ? 3.641 13.772 -27.424 1.00 34.82 406 ASP A C 1
ATOM 5324 O O . ASP A 1 345 ? 2.871 13.793 -26.458 1.00 33.30 406 ASP A O 1
ATOM 5333 N N . LEU A 1 346 ? 3.865 12.664 -28.134 1.00 33.19 407 LEU A N 1
ATOM 5334 C CA . LEU A 1 346 ? 3.066 11.461 -27.925 1.00 26.79 407 LEU A CA 1
ATOM 5335 C C . LEU A 1 346 ? 2.979 11.064 -26.457 1.00 30.02 407 LEU A C 1
ATOM 5336 O O . LEU A 1 346 ? 1.985 10.460 -26.038 1.00 27.07 407 LEU A O 1
ATOM 5352 N N . TRP A 1 347 ? 3.998 11.393 -25.660 1.00 28.55 408 TRP A N 1
ATOM 5353 C CA . TRP A 1 347 ? 3.995 10.971 -24.264 1.00 28.18 408 TRP A CA 1
ATOM 5354 C C . TRP A 1 347 ? 2.794 11.529 -23.507 1.00 28.61 408 TRP A C 1
ATOM 5355 O O . TRP A 1 347 ? 2.338 10.915 -22.535 1.00 28.28 408 TRP A O 1
ATOM 5376 N N . LEU A 1 348 ? 2.264 12.680 -23.931 1.00 28.10 409 LEU A N 1
ATOM 5377 C CA . LEU A 1 348 ? 1.050 13.191 -23.300 1.00 28.82 409 LEU A CA 1
ATOM 5378 C C . LEU A 1 348 ? -0.090 12.187 -23.408 1.00 29.03 409 LEU A C 1
ATOM 5379 O O . LEU A 1 348 ? -1.008 12.195 -22.581 1.00 30.09 409 LEU A O 1
ATOM 5395 N N . ASN A 1 349 ? -0.051 11.321 -24.421 1.00 29.83 410 ASN A N 1
ATOM 5396 C CA . ASN A 1 349 ? -1.013 10.234 -24.560 1.00 31.40 410 ASN A CA 1
ATOM 5397 C C . ASN A 1 349 ? -0.520 8.973 -23.853 1.00 31.06 410 ASN A C 1
ATOM 5398 O O . ASN A 1 349 ? -1.177 8.463 -22.939 1.00 30.45 410 ASN A O 1
ATOM 5409 N N . GLU A 1 350 ? 0.649 8.476 -24.260 1.00 31.11 411 GLU A N 1
ATOM 5410 C CA . GLU A 1 350 ? 1.105 7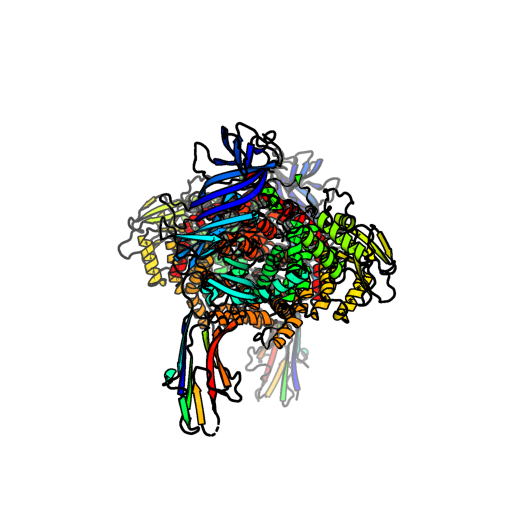.157 -23.844 1.00 24.55 411 GLU A CA 1
ATOM 5411 C C . GLU A 1 350 ? 1.831 7.183 -22.508 1.00 22.87 411 GLU A C 1
ATOM 5412 O O . GLU A 1 350 ? 1.828 6.179 -21.786 1.00 22.36 411 GLU A O 1
ATOM 5424 N N . GLY A 1 351 ? 2.475 8.298 -22.168 1.00 26.42 412 GLY A N 1
ATOM 5425 C CA . GLY A 1 351 ? 3.084 8.404 -20.852 1.00 28.66 412 GLY A CA 1
ATOM 5426 C C . GLY A 1 351 ? 2.053 8.359 -19.742 1.00 30.60 412 GLY A C 1
ATOM 5427 O O . GLY A 1 351 ? 2.212 7.640 -18.752 1.00 32.63 412 GLY A O 1
ATOM 5431 N N . PHE A 1 352 ? 0.972 9.125 -19.896 1.00 29.51 413 PHE A N 1
ATOM 5432 C CA . PHE A 1 352 ? -0.081 9.118 -18.888 1.00 30.96 413 PHE A CA 1
ATOM 5433 C C . PHE A 1 352 ? -0.788 7.771 -18.843 1.00 30.24 413 PHE A C 1
ATOM 5434 O O . PHE A 1 352 ? -1.050 7.238 -17.759 1.00 32.31 413 PHE A O 1
ATOM 5451 N N . ALA A 1 353 ? -1.103 7.204 -20.008 1.00 27.93 414 ALA A N 1
ATOM 5452 C CA . ALA A 1 353 ? -1.775 5.910 -20.034 1.00 26.24 414 ALA A CA 1
ATOM 5453 C C . ALA A 1 353 ? -0.918 4.834 -19.381 1.00 27.00 414 ALA A C 1
ATOM 5454 O O . ALA A 1 353 ? -1.430 3.986 -18.642 1.00 24.89 414 ALA A O 1
ATOM 5461 N N . SER A 1 354 ? 0.393 4.854 -19.637 1.00 25.04 415 SER A N 1
ATOM 5462 C CA . SER A 1 354 ? 1.271 3.846 -19.059 1.00 25.90 415 SER A CA 1
ATOM 5463 C C . SER A 1 354 ? 1.481 4.051 -17.565 1.00 27.99 415 SER A C 1
ATOM 5464 O O . SER A 1 354 ? 1.847 3.098 -16.868 1.00 32.37 415 SER A O 1
ATOM 5472 N N . TYR A 1 355 ? 1.262 5.263 -17.058 1.00 23.89 416 TYR A N 1
ATOM 5473 C CA . TYR A 1 355 ? 1.290 5.487 -15.618 1.00 26.64 416 TYR A CA 1
ATOM 5474 C C . TYR A 1 355 ? -0.077 5.233 -14.991 1.00 26.84 416 TYR A C 1
ATOM 5475 O O . TYR A 1 355 ? -0.186 4.506 -13.998 1.00 29.85 416 TYR A O 1
ATOM 5493 N N . VAL A 1 356 ? -1.127 5.820 -15.568 1.00 25.53 417 VAL A N 1
ATOM 5494 C CA . VAL A 1 356 ? -2.461 5.709 -14.988 1.00 26.60 417 VAL A CA 1
ATOM 5495 C C . VAL A 1 356 ? -2.953 4.270 -15.012 1.00 28.34 417 VAL A C 1
ATOM 5496 O O . VAL A 1 356 ? -3.769 3.873 -14.171 1.00 29.51 417 VAL A O 1
ATOM 5509 N N . GLU A 1 357 ? -2.467 3.463 -15.958 1.00 28.56 418 GLU A N 1
ATOM 5510 C CA . GLU A 1 357 ? -2.886 2.067 -16.019 1.00 26.46 418 GLU A CA 1
ATOM 5511 C C . GLU A 1 357 ? -2.677 1.359 -14.687 1.00 26.13 418 GLU A C 1
ATOM 5512 O O . GLU A 1 357 ? -3.433 0.442 -14.344 1.00 26.76 418 GLU A O 1
ATOM 5524 N N . TYR A 1 358 ? -1.659 1.763 -13.926 1.00 27.03 419 TYR A N 1
ATOM 5525 C CA . TYR A 1 358 ? -1.377 1.100 -12.658 1.00 23.71 419 TYR A CA 1
ATOM 5526 C C . TYR A 1 358 ? -2.377 1.504 -11.583 1.00 25.38 419 TYR A C 1
ATOM 5527 O O . TYR A 1 358 ? -2.755 0.678 -10.745 1.00 26.23 419 TYR A O 1
ATOM 5545 N N . LEU A 1 359 ? -2.816 2.764 -11.587 1.00 27.29 420 LEU A N 1
ATOM 5546 C CA . LEU A 1 359 ? -3.838 3.183 -10.635 1.00 28.47 420 LEU A CA 1
ATOM 5547 C C . LEU A 1 359 ? -5.144 2.436 -10.882 1.00 29.49 420 LEU A C 1
ATOM 5548 O O . LEU A 1 359 ? -5.763 1.915 -9.948 1.00 31.07 420 LEU A O 1
ATOM 5564 N N . GLY A 1 360 ? -5.572 2.363 -12.143 1.00 32.67 421 GLY A N 1
ATOM 5565 C CA . GLY A 1 360 ? -6.803 1.655 -12.454 1.00 32.43 421 GLY A CA 1
ATOM 5566 C C . GLY A 1 360 ? -6.713 0.168 -12.173 1.00 30.16 421 GLY A C 1
ATOM 5567 O O . GLY A 1 360 ? -7.641 -0.425 -11.614 1.00 28.63 421 GLY A O 1
ATOM 5571 N N . ALA A 1 361 ? -5.599 -0.459 -12.558 1.00 29.84 422 ALA A N 1
ATOM 5572 C CA . ALA A 1 361 ? -5.436 -1.886 -12.303 1.00 28.60 422 ALA A CA 1
ATOM 5573 C C . ALA A 1 361 ? -5.323 -2.168 -10.810 1.00 28.72 422 ALA A C 1
ATOM 5574 O O . ALA A 1 361 ? -5.806 -3.201 -10.330 1.00 29.10 422 ALA A O 1
ATOM 5581 N N . ASP A 1 362 ? -4.685 -1.265 -10.059 1.00 30.74 423 ASP A N 1
ATOM 5582 C CA . ASP A 1 362 ? -4.579 -1.451 -8.615 1.00 31.28 423 ASP A CA 1
ATOM 5583 C C . ASP A 1 362 ? -5.939 -1.338 -7.938 1.00 29.08 423 ASP A C 1
ATOM 5584 O O . ASP A 1 362 ? -6.202 -2.044 -6.957 1.00 29.78 423 ASP A O 1
ATOM 5593 N N . TYR A 1 363 ? -6.814 -0.466 -8.445 1.00 29.49 424 TYR A N 1
ATOM 5594 C CA . TYR A 1 363 ? -8.157 -0.363 -7.885 1.00 31.92 424 TYR A CA 1
ATOM 5595 C C . TYR A 1 363 ? -8.943 -1.648 -8.108 1.00 31.13 424 TYR A C 1
ATOM 5596 O O . TYR A 1 363 ? -9.728 -2.064 -7.248 1.00 29.79 424 TYR A O 1
ATOM 5614 N N . ALA A 1 364 ? -8.752 -2.287 -9.263 1.00 28.77 425 ALA A N 1
ATOM 5615 C CA . ALA A 1 364 ? -9.517 -3.488 -9.579 1.00 30.55 425 ALA A CA 1
ATOM 5616 C C . ALA A 1 364 ? -9.004 -4.701 -8.812 1.00 31.94 425 ALA A C 1
ATOM 5617 O O . ALA A 1 364 ? -9.799 -5.534 -8.361 1.00 30.05 425 ALA A O 1
ATOM 5624 N N . GLU A 1 365 ? -7.685 -4.820 -8.658 1.00 28.51 426 GLU A N 1
ATOM 5625 C CA . GLU A 1 365 ? -7.059 -5.942 -7.957 1.00 28.30 426 GLU A CA 1
ATOM 5626 C C . GLU A 1 365 ? -6.137 -5.372 -6.887 1.00 31.14 426 GLU A C 1
ATOM 5627 O O . GLU A 1 365 ? -4.907 -5.372 -7.040 1.00 30.38 426 GLU A O 1
ATOM 5639 N N . PRO A 1 366 ? -6.701 -4.881 -5.779 1.00 31.01 427 PRO A N 1
ATOM 5640 C CA . PRO A 1 366 ? -5.859 -4.222 -4.763 1.00 32.43 427 PRO A CA 1
ATOM 5641 C C . PRO A 1 366 ? -4.909 -5.163 -4.041 1.00 34.39 427 PRO A C 1
ATOM 5642 O O . PRO A 1 366 ? -3.928 -4.688 -3.455 1.00 33.90 427 PRO A O 1
ATOM 5653 N N . THR A 1 367 ? -5.160 -6.472 -4.060 1.00 36.35 428 THR A N 1
ATOM 5654 C CA . THR A 1 367 ? -4.307 -7.414 -3.346 1.00 35.64 428 THR A CA 1
ATOM 5655 C C . THR A 1 367 ? -3.009 -7.720 -4.082 1.00 38.27 428 THR A C 1
ATOM 5656 O O . THR A 1 367 ? -2.107 -8.324 -3.490 1.00 38.71 428 THR A O 1
ATOM 5667 N N . TRP A 1 368 ? -2.888 -7.321 -5.348 1.00 36.28 429 TRP A N 1
ATOM 5668 C CA . TRP A 1 368 ? -1.719 -7.693 -6.134 1.00 37.97 429 TRP A CA 1
ATOM 5669 C C . TRP A 1 368 ? -0.545 -6.748 -5.908 1.00 41.08 429 TRP A C 1
ATOM 5670 O O . TRP A 1 368 ? 0.611 -7.166 -6.042 1.00 37.40 429 TRP A O 1
ATOM 5691 N N . ASN A 1 369 ? -0.813 -5.490 -5.557 1.00 45.28 430 ASN A N 1
ATOM 5692 C CA . ASN A 1 369 ? 0.224 -4.469 -5.420 1.00 49.43 430 ASN A CA 1
ATOM 5693 C C . ASN A 1 369 ? 1.013 -4.332 -6.724 1.00 44.77 430 ASN A C 1
ATOM 5694 O O . ASN A 1 369 ? 2.236 -4.483 -6.771 1.00 41.51 430 ASN A O 1
ATOM 5705 N N . LEU A 1 370 ? 0.275 -4.038 -7.797 1.00 39.53 431 LEU A N 1
ATOM 5706 C CA . LEU A 1 370 ? 0.882 -3.935 -9.117 1.00 36.43 431 LEU A CA 1
ATOM 5707 C C . LEU A 1 370 ? 1.743 -2.689 -9.273 1.00 33.28 431 LEU A C 1
ATOM 5708 O O . LEU A 1 370 ? 2.647 -2.679 -10.115 1.00 33.14 431 LEU A O 1
ATOM 5724 N N . LYS A 1 371 ? 1.482 -1.639 -8.492 1.00 33.83 432 LYS A N 1
ATOM 5725 C CA . LYS A 1 371 ? 2.200 -0.383 -8.681 1.00 35.63 432 LYS A CA 1
ATOM 5726 C C . LYS A 1 371 ? 3.695 -0.548 -8.443 1.00 35.82 432 LYS A C 1
ATOM 5727 O O . LYS A 1 371 ? 4.500 0.195 -9.018 1.00 35.45 432 LYS A O 1
ATOM 5746 N N . ASP A 1 372 ? 4.089 -1.514 -7.611 1.00 36.96 433 ASP A N 1
ATOM 5747 C CA . ASP A 1 372 ? 5.510 -1.740 -7.376 1.00 41.80 433 ASP A CA 1
ATOM 5748 C C . ASP A 1 372 ? 6.210 -2.254 -8.627 1.00 42.70 433 ASP A C 1
ATOM 5749 O O . ASP A 1 372 ? 7.397 -1.974 -8.833 1.00 44.52 433 ASP A O 1
ATOM 5758 N N . LEU A 1 373 ? 5.498 -3.001 -9.472 1.00 38.96 434 LEU A N 1
ATOM 5759 C CA . LEU A 1 373 ? 6.101 -3.554 -10.676 1.00 35.22 434 LEU A CA 1
ATOM 5760 C C . LEU A 1 373 ? 6.499 -2.486 -11.684 1.00 33.71 434 LEU A C 1
ATOM 5761 O O . LEU A 1 373 ? 7.184 -2.806 -12.662 1.00 34.36 434 LEU A O 1
ATOM 5777 N N . MET A 1 374 ? 6.087 -1.234 -11.480 1.00 37.38 435 MET A N 1
ATOM 5778 C CA . MET A 1 374 ? 6.445 -0.174 -12.414 1.00 39.27 435 MET A CA 1
ATOM 5779 C C . MET A 1 374 ? 7.946 0.074 -12.451 1.00 33.43 435 MET A C 1
ATOM 5780 O O . MET A 1 374 ? 8.455 0.586 -13.454 1.00 32.48 435 MET A O 1
ATOM 5794 N N . VAL A 1 375 ? 8.668 -0.279 -11.386 1.00 27.97 436 VAL A N 1
ATOM 5795 C CA . VAL A 1 375 ? 10.108 -0.052 -11.366 1.00 28.52 436 VAL A CA 1
ATOM 5796 C C . VAL A 1 375 ? 10.811 -1.001 -12.327 1.00 26.96 436 VAL A C 1
ATOM 5797 O O . VAL A 1 375 ? 11.764 -0.617 -13.015 1.00 27.22 436 VAL A O 1
ATOM 5810 N N . LEU A 1 376 ? 10.355 -2.252 -12.393 1.00 31.33 437 LEU A N 1
ATOM 5811 C CA . LEU A 1 376 ? 10.963 -3.212 -13.307 1.00 34.54 437 LEU A CA 1
ATOM 5812 C C . LEU A 1 376 ? 10.444 -3.031 -14.729 1.00 34.45 437 LEU A C 1
ATOM 5813 O O . LEU A 1 376 ? 11.229 -2.936 -15.679 1.00 35.23 437 LEU A O 1
ATOM 5829 N N . ASN A 1 377 ? 9.123 -2.980 -14.893 1.00 31.88 438 ASN A N 1
ATOM 5830 C CA . ASN A 1 377 ? 8.513 -3.037 -16.214 1.00 31.31 438 ASN A CA 1
ATOM 5831 C C . ASN A 1 377 ? 8.557 -1.713 -16.962 1.00 32.53 438 ASN A C 1
ATOM 5832 O O . ASN A 1 377 ? 8.310 -1.703 -18.173 1.00 33.60 438 ASN A O 1
ATOM 5843 N N . ASP A 1 378 ? 8.876 -0.609 -16.288 1.00 31.50 439 ASP A N 1
ATOM 5844 C CA . ASP A 1 378 ? 8.903 0.686 -16.953 1.00 30.87 439 ASP A CA 1
ATOM 5845 C C . ASP A 1 378 ? 10.219 1.417 -16.713 1.00 31.12 439 ASP A C 1
ATOM 5846 O O . ASP A 1 378 ? 10.928 1.751 -17.667 1.00 30.35 439 ASP A O 1
ATOM 5855 N N . VAL A 1 379 ? 10.558 1.667 -15.447 1.00 29.01 440 VAL A N 1
ATOM 5856 C CA . VAL A 1 379 ? 11.713 2.511 -15.141 1.00 27.92 440 VAL A CA 1
ATOM 5857 C C . VAL A 1 379 ? 12.993 1.883 -15.683 1.00 31.31 440 VAL A C 1
ATOM 5858 O O . VAL A 1 379 ? 13.689 2.469 -16.521 1.00 32.21 440 VAL A O 1
ATOM 5871 N N . TYR A 1 380 ? 13.334 0.687 -15.197 1.00 29.18 441 TYR A N 1
ATOM 5872 C CA . TYR A 1 380 ? 14.574 0.049 -15.623 1.00 33.61 441 TYR A CA 1
ATOM 5873 C C . TYR A 1 380 ? 14.485 -0.489 -17.044 1.00 35.13 441 TYR A C 1
ATOM 5874 O O . TYR A 1 380 ? 15.524 -0.720 -17.673 1.00 35.98 441 TYR A O 1
ATOM 5892 N N . ARG A 1 381 ? 13.276 -0.692 -17.569 1.00 35.86 442 ARG A N 1
ATOM 5893 C CA . ARG A 1 381 ? 13.151 -1.122 -18.957 1.00 36.61 442 ARG A CA 1
ATOM 5894 C C . ARG A 1 381 ? 13.607 -0.028 -19.913 1.00 34.89 442 ARG A C 1
ATOM 5895 O O . ARG A 1 381 ? 14.314 -0.303 -20.889 1.00 37.14 442 ARG A O 1
ATOM 5916 N N . VAL A 1 382 ? 13.217 1.219 -19.650 1.00 28.23 443 VAL A N 1
ATOM 5917 C CA . VAL A 1 382 ? 13.561 2.308 -20.555 1.00 26.26 443 VAL A CA 1
ATOM 5918 C C . VAL A 1 382 ? 14.931 2.910 -20.263 1.00 26.73 443 VAL A C 1
ATOM 5919 O O . VAL A 1 382 ? 15.541 3.502 -21.166 1.00 26.00 443 VAL A O 1
ATOM 5932 N N . MET A 1 383 ? 15.433 2.784 -19.032 1.00 24.64 444 MET A N 1
ATOM 5933 C CA . MET A 1 383 ? 16.765 3.299 -18.736 1.00 30.57 444 MET A CA 1
ATOM 5934 C C . MET A 1 383 ? 17.826 2.598 -19.574 1.00 30.06 444 MET A C 1
ATOM 5935 O O . MET A 1 383 ? 18.891 3.171 -19.832 1.00 30.17 444 MET A O 1
ATOM 5949 N N . ALA A 1 384 ? 17.553 1.368 -20.019 1.00 26.99 445 ALA A N 1
ATOM 5950 C CA . ALA A 1 384 ? 18.506 0.668 -20.875 1.00 28.20 445 ALA A CA 1
ATOM 5951 C C . ALA A 1 384 ? 18.731 1.424 -22.179 1.00 25.90 445 ALA A C 1
ATOM 5952 O O . ALA A 1 384 ? 19.868 1.541 -22.650 1.00 27.97 445 ALA A O 1
ATOM 5959 N N . VAL A 1 385 ? 17.661 1.950 -22.770 1.00 24.36 446 VAL A N 1
ATOM 5960 C CA . VAL A 1 385 ? 17.774 2.692 -24.019 1.00 27.42 446 VAL A CA 1
ATOM 5961 C C . VAL A 1 385 ? 18.032 4.177 -23.777 1.00 28.74 446 VAL A C 1
ATOM 5962 O O . VAL A 1 385 ? 18.726 4.820 -24.572 1.00 30.26 446 VAL A O 1
ATOM 5975 N N . ASP A 1 386 ? 17.479 4.742 -22.704 1.00 26.56 447 ASP A N 1
ATOM 5976 C CA . ASP A 1 386 ? 17.685 6.155 -22.418 1.00 28.53 447 ASP A CA 1
ATOM 5977 C C . ASP A 1 386 ? 19.115 6.464 -21.994 1.00 27.35 447 ASP A C 1
ATOM 5978 O O . ASP A 1 386 ? 19.471 7.643 -21.898 1.00 27.20 447 ASP A O 1
ATOM 5987 N N . ALA A 1 387 ? 19.935 5.443 -21.740 1.00 30.27 448 ALA A N 1
ATOM 5988 C CA . ALA A 1 387 ? 21.342 5.625 -21.412 1.00 31.50 448 ALA A CA 1
ATOM 5989 C C . ALA A 1 387 ? 22.237 5.586 -22.646 1.00 32.23 448 ALA A C 1
ATOM 5990 O O . ALA A 1 387 ? 23.447 5.362 -22.521 1.00 31.60 448 ALA A O 1
ATOM 5997 N N . LEU A 1 388 ? 21.669 5.794 -23.829 1.00 31.53 449 LEU A N 1
ATOM 5998 C CA . LEU A 1 388 ? 22.418 5.823 -25.073 1.00 26.43 449 LEU A CA 1
ATOM 5999 C C . LEU A 1 388 ? 22.501 7.249 -25.596 1.00 29.03 449 LEU A C 1
ATOM 6000 O O . LEU A 1 388 ? 21.632 8.082 -25.323 1.00 28.56 449 LEU A O 1
ATOM 6016 N N . ALA A 1 389 ? 23.561 7.525 -26.357 1.00 29.50 450 ALA A N 1
ATOM 6017 C CA . ALA A 1 389 ? 23.648 8.795 -27.062 1.00 31.96 450 ALA A CA 1
ATOM 6018 C C . ALA A 1 389 ? 22.626 8.889 -28.187 1.00 30.04 450 ALA A C 1
ATOM 6019 O O . ALA A 1 389 ? 22.322 9.997 -28.641 1.00 31.42 450 ALA A O 1
ATOM 6026 N N . SER A 1 390 ? 22.084 7.757 -28.640 1.00 27.93 451 SER A N 1
ATOM 6027 C CA . SER A 1 390 ? 21.115 7.736 -29.727 1.00 28.21 451 SER A CA 1
ATOM 6028 C C . SER A 1 390 ? 19.676 7.654 -29.229 1.00 31.48 451 SER A C 1
ATOM 6029 O O . SER A 1 390 ? 18.773 7.339 -30.012 1.00 36.39 451 SER A O 1
ATOM 6037 N N . SER A 1 391 ? 19.441 7.923 -27.950 1.00 29.71 452 SER A N 1
ATOM 6038 C CA . SER A 1 391 ? 18.078 8.049 -27.452 1.00 29.93 452 SER A CA 1
ATOM 6039 C C . SER A 1 391 ? 17.490 9.352 -27.996 1.00 29.31 452 SER A C 1
ATOM 6040 O O . SER A 1 391 ? 18.040 9.984 -28.901 1.00 30.23 452 SER A O 1
ATOM 6048 N N . HIS A 1 392 ? 16.362 9.783 -27.434 1.00 31.83 453 HIS A N 1
ATOM 6049 C CA . HIS A 1 392 ? 15.728 11.018 -27.873 1.00 34.09 453 HIS A CA 1
ATOM 6050 C C . HIS A 1 392 ? 14.871 11.556 -26.741 1.00 33.39 453 HIS A C 1
ATOM 6051 O O . HIS A 1 392 ? 14.399 10.777 -25.903 1.00 29.82 453 HIS A O 1
ATOM 6066 N N . PRO A 1 393 ? 14.652 12.867 -26.683 1.00 35.31 454 PRO A N 1
ATOM 6067 C CA . PRO A 1 393 ? 13.886 13.437 -25.568 1.00 35.86 454 PRO A CA 1
ATOM 6068 C C . PRO A 1 393 ? 12.431 12.989 -25.582 1.00 32.23 454 PRO A C 1
ATOM 6069 O O . PRO A 1 393 ? 11.862 12.624 -26.616 1.00 26.18 454 PRO A O 1
ATOM 6080 N N . LEU A 1 394 ? 11.831 13.014 -24.391 1.00 31.97 455 LEU A N 1
ATOM 6081 C CA . LEU A 1 394 ? 10.413 12.699 -24.265 1.00 29.41 455 LEU A CA 1
ATOM 6082 C C . LEU A 1 394 ? 9.576 13.560 -25.202 1.00 31.39 455 LEU A C 1
ATOM 6083 O O . LEU A 1 394 ? 8.664 13.059 -25.871 1.00 29.83 455 LEU A O 1
ATOM 6099 N N . SER A 1 395 ? 9.878 14.854 -25.274 1.00 33.82 456 SER A N 1
ATOM 6100 C CA . SER A 1 395 ? 9.199 15.781 -26.176 1.00 37.75 456 SER A CA 1
ATOM 6101 C C . SER A 1 395 ? 10.196 16.212 -27.250 1.00 40.79 456 SER A C 1
ATOM 6102 O O . SER A 1 395 ? 11.001 17.121 -27.034 1.00 40.46 456 SER A O 1
ATOM 6110 N N . THR A 1 396 ? 10.142 15.546 -28.401 1.00 42.44 457 THR A N 1
ATOM 6111 C CA . THR A 1 396 ? 10.985 15.907 -29.528 1.00 44.67 457 THR A CA 1
ATOM 6112 C C . THR A 1 396 ? 10.465 17.189 -30.180 1.00 43.37 457 THR A C 1
ATOM 6113 O O . THR A 1 396 ? 9.268 17.480 -30.121 1.00 46.25 457 THR A O 1
ATOM 6124 N N . PRO A 1 397 ? 11.345 17.990 -30.782 1.00 38.81 458 PRO A N 1
ATOM 6125 C CA . PRO A 1 397 ? 10.862 19.165 -31.523 1.00 38.31 458 PRO A CA 1
ATOM 6126 C C . PRO A 1 397 ? 9.953 18.744 -32.670 1.00 38.00 458 PRO A C 1
ATOM 6127 O O . PRO A 1 397 ? 10.256 17.812 -33.418 1.00 39.14 458 PRO A O 1
ATOM 6138 N N . ALA A 1 398 ? 8.825 19.447 -32.800 1.00 37.31 459 ALA A N 1
ATOM 6139 C CA . ALA A 1 398 ? 7.818 19.064 -33.786 1.00 39.58 459 ALA A CA 1
ATOM 6140 C C . ALA A 1 398 ? 8.367 19.112 -35.205 1.00 42.17 459 ALA A C 1
ATOM 6141 O O . ALA A 1 398 ? 7.944 18.327 -36.061 1.00 38.62 459 ALA A O 1
ATOM 6148 N N . SER A 1 399 ? 9.304 20.023 -35.473 1.00 47.04 460 SER A N 1
ATOM 6149 C CA . SER A 1 399 ? 9.912 20.111 -36.795 1.00 51.29 460 SER A CA 1
ATOM 6150 C C . SER A 1 399 ? 10.549 18.797 -37.230 1.00 47.12 460 SER A C 1
ATOM 6151 O O . SER A 1 399 ? 10.694 18.560 -38.433 1.00 47.48 460 SER A O 1
ATOM 6159 N N . GLU A 1 400 ? 10.919 17.938 -36.283 1.00 43.95 461 GLU A N 1
ATOM 6160 C CA . GLU A 1 400 ? 11.666 16.726 -36.584 1.00 40.93 461 GLU A CA 1
ATOM 6161 C C . GLU A 1 400 ? 10.778 15.527 -36.890 1.00 38.50 461 GLU A C 1
ATOM 6162 O O . GLU A 1 400 ? 11.295 14.493 -37.325 1.00 38.49 461 GLU A O 1
ATOM 6174 N N . ILE A 1 401 ? 9.469 15.635 -36.682 1.00 39.20 462 ILE A N 1
ATOM 6175 C CA . ILE A 1 401 ? 8.544 14.517 -36.839 1.00 35.09 462 ILE A CA 1
ATOM 6176 C C . ILE A 1 401 ? 7.596 14.863 -37.977 1.00 31.32 462 ILE A C 1
ATOM 6177 O O . ILE A 1 401 ? 6.759 15.765 -37.841 1.00 30.02 462 ILE A O 1
ATOM 6193 N N . ASN A 1 402 ? 7.714 14.141 -39.092 1.00 31.35 463 ASN A N 1
ATOM 6194 C CA . ASN A 1 402 ? 6.930 14.471 -40.276 1.00 32.83 463 ASN A CA 1
ATOM 6195 C C . ASN A 1 402 ? 6.374 13.243 -40.988 1.00 28.60 463 ASN A C 1
ATOM 6196 O O . ASN A 1 402 ? 5.186 13.204 -41.323 1.00 31.47 463 ASN A O 1
ATOM 6207 N N . THR A 1 403 ? 7.213 12.246 -41.235 1.00 28.44 464 THR A N 1
ATOM 6208 C CA . THR A 1 403 ? 6.791 11.098 -42.020 1.00 27.87 464 THR A CA 1
ATOM 6209 C C . THR A 1 403 ? 6.073 10.069 -41.153 1.00 26.69 464 THR A C 1
ATOM 6210 O O . THR A 1 403 ? 6.214 10.063 -39.926 1.00 27.61 464 THR A O 1
ATOM 6221 N N . PRO A 1 404 ? 5.282 9.186 -41.771 1.00 27.31 465 PRO A N 1
ATOM 6222 C CA . PRO A 1 404 ? 4.679 8.089 -40.993 1.00 27.26 465 PRO A CA 1
ATOM 6223 C C . PRO A 1 404 ? 5.705 7.191 -40.322 1.00 27.37 465 PRO A C 1
ATOM 6224 O O . PRO A 1 404 ? 5.427 6.644 -39.248 1.00 24.79 465 PRO A O 1
ATOM 6235 N N . ALA A 1 405 ? 6.885 7.017 -40.923 1.00 26.85 466 ALA A N 1
ATOM 6236 C CA . ALA A 1 405 ? 7.915 6.202 -40.286 1.00 28.14 466 ALA A CA 1
ATOM 6237 C C . ALA A 1 405 ? 8.470 6.889 -39.044 1.00 27.02 466 ALA A C 1
ATOM 6238 O O . ALA A 1 405 ? 8.652 6.248 -38.002 1.00 26.58 466 ALA A O 1
ATOM 6245 N N . GLN A 1 406 ? 8.748 8.192 -39.135 1.00 25.45 467 GLN A N 1
ATOM 6246 C CA . GLN A 1 406 ? 9.187 8.932 -37.957 1.00 24.63 467 GLN A CA 1
ATOM 6247 C C . GLN A 1 406 ? 8.134 8.875 -36.858 1.00 24.62 467 GLN A C 1
ATOM 6248 O O . GLN A 1 406 ? 8.465 8.744 -35.675 1.00 28.81 467 GLN A O 1
ATOM 6262 N N . ILE A 1 407 ? 6.857 8.967 -37.234 1.00 26.84 468 ILE A N 1
ATOM 6263 C CA . ILE A 1 407 ? 5.782 8.949 -36.246 1.00 26.81 468 ILE A CA 1
ATOM 6264 C C . ILE A 1 407 ? 5.704 7.586 -35.570 1.00 25.95 468 ILE A C 1
ATOM 6265 O O . ILE A 1 407 ? 5.665 7.486 -34.338 1.00 24.38 468 ILE A O 1
ATOM 6281 N N . SER A 1 408 ? 5.654 6.517 -36.368 1.00 25.52 469 SER A N 1
ATOM 6282 C CA . SER A 1 408 ? 5.579 5.175 -35.798 1.00 27.93 469 SER A CA 1
ATOM 6283 C C . SER A 1 408 ? 6.753 4.911 -34.867 1.00 26.44 469 SER A C 1
ATOM 6284 O O . SER A 1 408 ? 6.609 4.227 -33.848 1.00 29.59 469 SER A O 1
ATOM 6292 N N . GLU A 1 409 ? 7.923 5.458 -35.197 1.00 24.71 470 GLU A N 1
ATOM 6293 C CA . GLU A 1 409 ? 9.117 5.192 -34.406 1.00 28.44 470 GLU A CA 1
ATOM 6294 C C . GLU A 1 409 ? 8.958 5.648 -32.962 1.00 25.55 470 GLU A C 1
ATOM 6295 O O . GLU A 1 409 ? 9.605 5.096 -32.066 1.00 26.44 470 GLU A O 1
ATOM 6307 N N . LEU A 1 410 ? 8.115 6.646 -32.711 1.00 22.77 471 LEU A N 1
ATOM 6308 C CA . LEU A 1 410 ? 7.994 7.208 -31.374 1.00 22.24 471 LEU A CA 1
ATOM 6309 C C . LEU A 1 410 ? 7.029 6.439 -30.483 1.00 21.07 471 LEU A C 1
ATOM 6310 O O . LEU A 1 410 ? 6.879 6.793 -29.309 1.00 22.51 471 LEU A O 1
ATOM 6326 N N . PHE A 1 411 ? 6.358 5.413 -31.006 1.00 20.46 472 PHE A N 1
ATOM 6327 C CA . PHE A 1 411 ? 5.622 4.467 -30.169 1.00 27.18 472 PHE A CA 1
ATOM 6328 C C . PHE A 1 411 ? 6.651 3.481 -29.624 1.00 29.55 472 PHE A C 1
ATOM 6329 O O . PHE A 1 411 ? 6.789 2.346 -30.085 1.00 30.78 472 PHE A O 1
ATOM 6346 N N . ASP A 1 412 ? 7.410 3.947 -28.632 1.00 30.04 473 ASP A N 1
ATOM 6347 C CA . ASP A 1 412 ? 8.597 3.239 -28.166 1.00 25.74 473 ASP A CA 1
ATOM 6348 C C . ASP A 1 412 ? 8.681 3.355 -26.646 1.00 22.87 473 ASP A C 1
ATOM 6349 O O . ASP A 1 412 ? 7.772 3.870 -25.988 1.00 28.04 473 ASP A O 1
ATOM 6358 N N . ALA A 1 413 ? 9.797 2.880 -26.085 1.00 18.77 474 ALA A N 1
ATOM 6359 C CA . ALA A 1 413 ? 9.940 2.828 -24.636 1.00 19.91 474 ALA A CA 1
ATOM 6360 C C . ALA A 1 413 ? 10.082 4.209 -24.016 1.00 19.64 474 ALA A C 1
ATOM 6361 O O . ALA A 1 413 ? 9.776 4.376 -22.831 1.00 24.63 474 ALA A O 1
ATOM 6368 N N . ILE A 1 414 ? 10.545 5.199 -24.778 1.00 22.25 475 ILE A N 1
ATOM 6369 C CA . ILE A 1 414 ? 10.607 6.561 -24.258 1.00 23.53 475 ILE A CA 1
ATOM 6370 C C . ILE A 1 414 ? 9.199 7.099 -24.028 1.00 26.54 475 ILE A C 1
ATOM 6371 O O . ILE A 1 414 ? 8.808 7.412 -22.898 1.00 25.13 475 ILE A O 1
ATOM 6387 N N . SER A 1 415 ? 8.411 7.198 -25.101 1.00 23.15 476 SER A N 1
ATOM 6388 C CA . SER A 1 415 ? 7.079 7.783 -24.988 1.00 28.70 476 SER A CA 1
ATOM 6389 C C . SER A 1 415 ? 6.212 7.030 -23.988 1.00 28.85 476 SER A C 1
ATOM 6390 O O . SER A 1 415 ? 5.373 7.638 -23.314 1.00 30.39 476 SER A O 1
ATOM 6398 N N . TYR A 1 416 ? 6.400 5.716 -23.867 1.00 27.71 477 TYR A N 1
ATOM 6399 C CA . TYR A 1 416 ? 5.598 4.907 -22.940 1.00 24.43 477 TYR A CA 1
ATOM 6400 C C . TYR A 1 416 ? 6.231 4.881 -21.551 1.00 25.11 477 TYR A C 1
ATOM 6401 O O . TYR A 1 416 ? 5.715 5.486 -20.607 1.00 27.14 477 TYR A O 1
ATOM 6419 N N . SER A 1 417 ? 7.357 4.177 -21.419 1.00 23.63 478 SER A N 1
ATOM 6420 C CA . SER A 1 417 ? 7.871 3.844 -20.096 1.00 24.11 478 SER A CA 1
ATOM 6421 C C . SER A 1 417 ? 8.549 5.031 -19.423 1.00 26.42 478 SER A C 1
ATOM 6422 O O . SER A 1 417 ? 8.366 5.243 -18.219 1.00 29.46 478 SER A O 1
ATOM 6430 N N . LYS A 1 418 ? 9.342 5.812 -20.162 1.00 28.27 479 LYS A N 1
ATOM 6431 C CA . LYS A 1 418 ? 9.927 6.998 -19.545 1.00 32.54 479 LYS A CA 1
ATOM 6432 C C . LYS A 1 418 ? 8.845 8.008 -19.188 1.00 30.19 479 LYS A C 1
ATOM 6433 O O . LYS A 1 418 ? 8.874 8.606 -18.105 1.00 34.52 479 LYS A O 1
ATOM 6452 N N . GLY A 1 419 ? 7.886 8.217 -20.090 1.00 27.16 480 GLY A N 1
ATOM 6453 C CA . GLY A 1 419 ? 6.750 9.058 -19.757 1.00 27.70 480 GLY A CA 1
ATOM 6454 C C . GLY A 1 419 ? 6.060 8.608 -18.488 1.00 25.42 480 GLY A C 1
ATOM 6455 O O . GLY A 1 419 ? 5.677 9.428 -17.652 1.00 30.70 480 GLY A O 1
ATOM 6459 N N . ALA A 1 420 ? 5.906 7.294 -18.318 1.00 23.17 481 ALA A N 1
ATOM 6460 C CA . ALA A 1 420 ? 5.327 6.775 -17.086 1.00 26.24 481 ALA A CA 1
ATOM 6461 C C . ALA A 1 420 ? 6.218 7.082 -15.889 1.00 28.32 481 ALA A C 1
ATOM 6462 O O . ALA A 1 420 ? 5.721 7.394 -14.801 1.00 23.89 481 ALA A O 1
ATOM 6469 N N . SER A 1 421 ? 7.538 7.006 -16.072 1.00 28.44 482 SER A N 1
ATOM 6470 C CA . SER A 1 421 ? 8.448 7.152 -14.941 1.00 29.51 482 SER A CA 1
ATOM 6471 C C . SER A 1 421 ? 8.580 8.605 -14.500 1.00 33.20 482 SER A C 1
ATOM 6472 O O . SER A 1 421 ? 8.717 8.880 -13.303 1.00 34.50 482 SER A O 1
ATOM 6480 N N . VAL A 1 422 ? 8.554 9.549 -15.444 1.00 32.87 483 VAL A N 1
ATOM 6481 C CA . VAL A 1 422 ? 8.597 10.954 -15.051 1.00 33.55 483 VAL A CA 1
ATOM 6482 C C . VAL A 1 422 ? 7.291 11.353 -14.379 1.00 36.36 483 VAL A C 1
ATOM 6483 O O . VAL A 1 422 ? 7.274 12.231 -13.507 1.00 41.86 483 VAL A O 1
ATOM 6496 N N . LEU A 1 423 ? 6.179 10.730 -14.770 1.00 36.09 484 LEU A N 1
ATOM 6497 C CA . LEU A 1 423 ? 4.918 10.978 -14.078 1.00 33.43 484 LEU A CA 1
ATOM 6498 C C . LEU A 1 423 ? 4.919 10.338 -12.695 1.00 35.49 484 LEU A C 1
ATOM 6499 O O . LEU A 1 423 ? 4.424 10.932 -11.730 1.00 35.95 484 LEU A O 1
ATOM 6515 N N . ARG A 1 424 ? 5.465 9.125 -12.582 1.00 36.88 485 ARG A N 1
ATOM 6516 C CA . ARG A 1 424 ? 5.616 8.501 -11.271 1.00 40.33 485 ARG A CA 1
ATOM 6517 C C . ARG A 1 424 ? 6.415 9.395 -10.333 1.00 41.58 485 ARG A C 1
ATOM 6518 O O . ARG A 1 424 ? 6.091 9.512 -9.146 1.00 41.72 485 ARG A O 1
ATOM 6539 N N . MET A 1 425 ? 7.468 10.033 -10.850 1.00 41.68 486 MET A N 1
ATOM 6540 C CA . MET A 1 425 ? 8.256 10.952 -10.037 1.00 39.58 486 MET A CA 1
ATOM 6541 C C . MET A 1 425 ? 7.522 12.271 -9.826 1.00 38.44 486 MET A C 1
ATOM 6542 O O . MET A 1 425 ? 7.495 12.796 -8.708 1.00 41.54 486 MET A O 1
ATOM 6556 N N . LEU A 1 426 ? 6.929 12.820 -10.889 1.00 37.57 487 LEU A N 1
ATOM 6557 C CA . LEU A 1 426 ? 6.162 14.053 -10.757 1.00 35.67 487 LEU A CA 1
ATOM 6558 C C . LEU A 1 426 ? 5.080 13.911 -9.699 1.00 37.06 487 LEU A C 1
ATOM 6559 O O . LEU A 1 426 ? 4.888 14.805 -8.866 1.00 37.15 487 LEU A O 1
ATOM 6575 N N . SER A 1 427 ? 4.337 12.812 -9.772 1.00 38.18 488 SER A N 1
ATOM 6576 C CA . SER A 1 427 ? 3.237 12.476 -8.841 1.00 44.12 488 SER A CA 1
ATOM 6577 C C . SER A 1 427 ? 3.779 12.055 -7.476 1.00 48.53 488 SER A C 1
ATOM 6578 O O . SER A 1 427 ? 2.961 11.663 -6.647 1.00 49.66 488 SER A O 1
ATOM 6586 N N . SER A 1 428 ? 5.092 12.126 -7.246 1.00 50.06 489 SER A N 1
ATOM 6587 C CA . SER A 1 428 ? 5.726 11.744 -5.961 1.00 49.15 489 SER A CA 1
ATOM 6588 C C . SER A 1 428 ? 6.203 12.980 -5.197 1.00 45.33 489 SER A C 1
ATOM 6589 O O . SER A 1 428 ? 5.891 13.044 -4.012 1.00 45.77 489 SER A O 1
ATOM 6597 N N . PHE A 1 429 ? 6.890 13.934 -5.833 1.00 42.01 490 PHE A N 1
ATOM 6598 C CA . PHE A 1 429 ? 7.359 15.165 -5.145 1.00 41.16 490 PHE A CA 1
ATOM 6599 C C . PHE A 1 429 ? 6.105 15.982 -4.801 1.00 45.29 490 PHE A C 1
ATOM 6600 O O . PHE A 1 429 ? 6.025 16.466 -3.673 1.00 45.50 490 PHE A O 1
ATOM 6617 N N . LEU A 1 430 ? 5.164 16.128 -5.732 1.00 48.53 491 LEU A N 1
ATOM 6618 C CA . LEU A 1 430 ? 3.813 16.660 -5.414 1.00 52.22 491 LEU A CA 1
ATOM 6619 C C . LEU A 1 430 ? 3.008 15.456 -4.912 1.00 57.59 491 LEU A C 1
ATOM 6620 O O . LEU A 1 430 ? 3.317 14.344 -5.279 1.00 67.28 491 LEU A O 1
ATOM 6636 N N . SER A 1 431 ? 1.922 15.608 -4.181 1.00 51.03 492 SER A N 1
ATOM 6637 C CA . SER A 1 431 ? 1.146 14.403 -3.787 1.00 46.52 492 SER A CA 1
ATOM 6638 C C . SER A 1 431 ? 0.316 13.908 -4.985 1.00 43.06 492 SER A C 1
ATOM 6639 O O . SER A 1 431 ? 0.078 14.682 -5.920 1.00 41.28 492 SER A O 1
ATOM 6647 N N . GLU A 1 432 ? -0.134 12.657 -4.964 1.00 39.82 493 GLU A N 1
ATOM 6648 C CA . GLU A 1 432 ? -1.016 12.134 -6.021 1.00 41.84 493 GLU A CA 1
ATOM 6649 C C . GLU A 1 432 ? -2.307 12.957 -5.970 1.00 44.76 493 GLU A C 1
ATOM 6650 O O . GLU A 1 432 ? -2.897 13.145 -6.997 1.00 38.41 493 GLU A O 1
ATOM 6662 N N . ASP A 1 433 ? -2.727 13.449 -4.809 1.00 48.58 494 ASP A N 1
ATOM 6663 C CA . ASP A 1 433 ? -3.952 14.239 -4.738 1.00 54.93 494 ASP A CA 1
ATOM 6664 C C . ASP A 1 433 ? -3.752 15.635 -5.317 1.00 49.39 494 ASP A C 1
ATOM 6665 O O . ASP A 1 433 ? -4.686 16.206 -5.892 1.00 48.34 494 ASP A O 1
ATOM 6674 N N . VAL A 1 434 ? -2.553 16.204 -5.173 1.00 45.41 495 VAL A N 1
ATOM 6675 C CA . VAL A 1 434 ? -2.252 17.463 -5.847 1.00 45.29 495 VAL A CA 1
ATOM 6676 C C . VAL A 1 434 ? -2.111 17.235 -7.347 1.00 46.81 495 VAL A C 1
ATOM 6677 O O . VAL A 1 434 ? -2.623 18.014 -8.160 1.00 45.96 495 VAL A O 1
ATOM 6690 N N . PHE A 1 435 ? -1.406 16.170 -7.733 1.00 43.60 496 PHE A N 1
ATOM 6691 C CA . PHE A 1 435 ? -1.266 15.811 -9.141 1.00 42.91 496 PHE A CA 1
ATOM 6692 C C . PHE A 1 435 ? -2.629 15.672 -9.809 1.00 42.42 496 PHE A C 1
ATOM 6693 O O . PHE A 1 435 ? -2.907 16.320 -10.825 1.00 36.34 496 PHE A O 1
ATOM 6710 N N . LYS A 1 436 ? -3.502 14.841 -9.236 1.00 42.59 497 LYS A N 1
ATOM 6711 C CA . LYS A 1 436 ? -4.795 14.595 -9.862 1.00 43.87 497 LYS A CA 1
ATOM 6712 C C . LYS A 1 436 ? -5.651 15.854 -9.900 1.00 45.54 497 LYS A C 1
ATOM 6713 O O . LYS A 1 436 ? -6.510 15.990 -10.779 1.00 45.72 497 LYS A O 1
ATOM 6732 N N . GLN A 1 437 ? -5.438 16.784 -8.966 1.00 43.72 498 GLN A N 1
ATOM 6733 C CA . GLN A 1 437 ? -6.181 18.039 -9.014 1.00 42.46 498 GLN A CA 1
ATOM 6734 C C . GLN A 1 437 ? -5.744 18.888 -10.202 1.00 42.56 498 GLN A C 1
ATOM 6735 O O . GLN A 1 437 ? -6.584 19.459 -10.908 1.00 40.48 498 GLN A O 1
ATOM 6749 N N . GLY A 1 438 ? -4.435 18.987 -10.435 1.00 41.24 499 GLY A N 1
ATOM 6750 C CA . GLY A 1 438 ? -3.959 19.724 -11.593 1.00 41.37 499 GLY A CA 1
ATOM 6751 C C . GLY A 1 438 ? -4.443 19.124 -12.898 1.00 41.29 499 GLY A C 1
ATOM 6752 O O . GLY A 1 438 ? -4.819 19.845 -13.825 1.00 42.12 499 GLY A O 1
ATOM 6756 N N . LEU A 1 439 ? -4.451 17.793 -12.984 1.00 39.41 500 LEU A N 1
ATOM 6757 C CA . LEU A 1 439 ? -4.914 17.140 -14.202 1.00 39.38 500 LEU A CA 1
ATOM 6758 C C . LEU A 1 439 ? -6.409 17.351 -14.410 1.00 40.40 500 LEU A C 1
ATOM 6759 O O . LEU A 1 439 ? -6.863 17.514 -15.549 1.00 38.91 500 LEU A O 1
ATOM 6775 N N . ALA A 1 440 ? -7.190 17.343 -13.326 1.00 39.62 501 ALA A N 1
ATOM 6776 C CA . ALA A 1 440 ? -8.621 17.599 -13.451 1.00 37.65 501 ALA A CA 1
ATOM 6777 C C . ALA A 1 440 ? -8.879 18.929 -14.147 1.00 35.49 501 ALA A C 1
ATOM 6778 O O . ALA A 1 440 ? -9.744 19.023 -15.027 1.00 32.10 501 ALA A O 1
ATOM 6785 N N . SER A 1 441 ? -8.134 19.971 -13.770 1.00 34.78 502 SER A N 1
ATOM 6786 C CA . SER A 1 441 ? -8.270 21.258 -14.444 1.00 39.46 502 SER A CA 1
ATOM 6787 C C . SER A 1 441 ? -7.789 21.174 -15.889 1.00 39.99 502 SER A C 1
ATOM 6788 O O . SER A 1 441 ? -8.437 21.708 -16.797 1.00 40.83 502 SER A O 1
ATOM 6796 N N . TYR A 1 442 ? -6.654 20.509 -16.114 1.00 40.59 503 TYR A N 1
ATOM 6797 C CA . TYR A 1 442 ? -6.126 20.332 -17.464 1.00 40.25 503 TYR A CA 1
ATOM 6798 C C . TYR A 1 442 ? -7.144 19.646 -18.366 1.00 39.36 503 TYR A C 1
ATOM 6799 O O . TYR A 1 442 ? -7.332 20.048 -19.521 1.00 36.56 503 TYR A O 1
ATOM 6817 N N . LEU A 1 443 ? -7.837 18.632 -17.847 1.00 39.01 504 LEU A N 1
ATOM 6818 C CA . LEU A 1 443 ? -8.816 17.921 -18.661 1.00 41.55 504 LEU A CA 1
ATOM 6819 C C . LEU A 1 443 ? -10.044 18.782 -18.932 1.00 43.47 504 LEU A C 1
ATOM 6820 O O . LEU A 1 443 ? -10.563 18.795 -20.055 1.00 42.58 504 LEU A O 1
ATOM 6836 N N . HIS A 1 444 ? -10.527 19.502 -17.916 1.00 41.09 505 HIS A N 1
ATOM 6837 C CA . HIS A 1 444 ? -11.720 20.323 -18.102 1.00 43.51 505 HIS A CA 1
ATOM 6838 C C . HIS A 1 444 ? -11.466 21.453 -19.092 1.00 38.64 505 HIS A C 1
ATOM 6839 O O . HIS A 1 444 ? -12.311 21.739 -19.947 1.00 41.42 505 HIS A O 1
ATOM 6853 N N . THR A 1 445 ? -10.309 22.110 -18.990 1.00 34.26 506 THR A N 1
ATOM 6854 C CA . THR A 1 445 ? -10.047 23.268 -19.838 1.00 36.98 506 THR A CA 1
ATOM 6855 C C . THR A 1 445 ? -9.869 22.862 -21.297 1.00 40.26 506 THR A C 1
ATOM 6856 O O . THR A 1 445 ? -10.307 23.581 -22.204 1.00 43.26 506 THR A O 1
ATOM 6867 N N . PHE A 1 446 ? -9.231 21.718 -21.549 1.00 36.36 507 PHE A N 1
ATOM 6868 C CA . PHE A 1 446 ? -8.855 21.324 -22.901 1.00 34.85 507 PHE A CA 1
ATOM 6869 C C . PHE A 1 446 ? -9.713 20.188 -23.447 1.00 35.19 507 PHE A C 1
ATOM 6870 O O . PHE A 1 446 ? -9.304 19.509 -24.394 1.00 36.41 507 PHE A O 1
ATOM 6887 N N . ALA A 1 447 ? -10.901 19.984 -22.889 1.00 38.59 508 ALA A N 1
ATOM 6888 C CA . ALA A 1 447 ? -11.796 18.957 -23.400 1.00 40.98 508 ALA A CA 1
ATOM 6889 C C . ALA A 1 447 ? -12.115 19.210 -24.869 1.00 34.71 508 ALA A C 1
ATOM 6890 O O . ALA A 1 447 ? -12.418 20.338 -25.269 1.00 32.92 508 ALA A O 1
ATOM 6897 N N . TYR A 1 448 ? -12.041 18.150 -25.675 1.00 34.99 509 TYR A N 1
ATOM 6898 C CA . TYR A 1 448 ? -12.319 18.221 -27.110 1.00 33.12 509 TYR A CA 1
ATOM 6899 C C . TYR A 1 448 ? -11.353 19.161 -27.825 1.00 32.71 509 TYR A C 1
ATOM 6900 O O . TYR A 1 448 ? -11.699 19.767 -28.842 1.00 35.61 509 TYR A O 1
ATOM 6918 N N . GLN A 1 449 ? -10.134 19.279 -27.307 1.00 33.39 510 GLN A N 1
ATOM 6919 C CA . GLN A 1 449 ? -9.132 20.166 -27.880 1.00 34.19 510 GLN A CA 1
ATOM 6920 C C . GLN A 1 449 ? -7.806 19.415 -27.941 1.00 31.02 510 GLN A C 1
ATOM 6921 O O . GLN A 1 449 ? -7.748 18.200 -27.737 1.00 30.95 510 GLN A O 1
ATOM 6935 N N . ASN A 1 450 ? -6.727 20.148 -28.215 1.00 32.99 511 ASN A N 1
ATOM 6936 C CA . ASN A 1 450 ? -5.391 19.584 -28.323 1.00 33.08 511 ASN A CA 1
ATOM 6937 C C . ASN A 1 450 ? -4.434 20.375 -27.447 1.00 37.24 511 ASN A C 1
ATOM 6938 O O . ASN A 1 450 ? -4.627 21.572 -27.210 1.00 38.57 511 ASN A O 1
ATOM 6949 N N . THR A 1 451 ? -3.394 19.695 -26.969 1.00 37.47 512 THR A N 1
ATOM 6950 C CA . THR A 1 451 ? -2.483 20.266 -25.991 1.00 37.10 512 THR A CA 1
ATOM 6951 C C . THR A 1 451 ? -1.034 20.007 -26.381 1.00 34.44 512 THR A C 1
ATOM 6952 O O . THR A 1 451 ? -0.717 19.058 -27.102 1.00 31.89 512 THR A O 1
ATOM 6963 N N . ILE A 1 452 ? -0.156 20.876 -25.881 1.00 33.10 513 ILE A N 1
ATOM 6964 C CA . ILE A 1 452 ? 1.281 20.651 -25.884 1.00 33.11 513 ILE A CA 1
ATOM 6965 C C . ILE A 1 452 ? 1.750 20.619 -24.432 1.00 37.71 513 ILE A C 1
ATOM 6966 O O . ILE A 1 452 ? 1.011 20.967 -23.510 1.00 39.09 513 ILE A O 1
ATOM 6982 N N . TYR A 1 453 ? 3.007 20.212 -24.240 1.00 38.91 514 TYR A N 1
ATOM 6983 C CA . TYR A 1 453 ? 3.497 19.940 -22.891 1.00 39.25 514 TYR A CA 1
ATOM 6984 C C . TYR A 1 453 ? 3.362 21.160 -21.985 1.00 40.82 514 TYR A C 1
ATOM 6985 O O . TYR A 1 453 ? 3.075 21.023 -20.790 1.00 42.52 514 TYR A O 1
ATOM 7003 N N . LEU A 1 454 ? 3.558 22.362 -22.530 1.00 39.60 515 LEU A N 1
ATOM 7004 C CA . LEU A 1 454 ? 3.470 23.555 -21.694 1.00 41.92 515 LEU A CA 1
ATOM 7005 C C . LEU A 1 454 ? 2.065 23.748 -21.136 1.00 44.87 515 LEU A C 1
ATOM 7006 O O . LEU A 1 454 ? 1.900 24.346 -20.066 1.00 47.05 515 LEU A O 1
ATOM 7022 N N . ASN A 1 455 ? 1.043 23.258 -21.843 1.00 44.12 516 ASN A N 1
ATOM 7023 C CA . ASN A 1 455 ? -0.321 23.379 -21.338 1.00 43.65 516 ASN A CA 1
ATOM 7024 C C . ASN A 1 455 ? -0.503 22.605 -20.039 1.00 44.85 516 ASN A C 1
ATOM 7025 O O . ASN A 1 455 ? -1.324 22.987 -19.198 1.00 46.34 516 ASN A O 1
ATOM 7036 N N . LEU A 1 456 ? 0.239 21.512 -19.862 1.00 41.67 517 LEU A N 1
ATOM 7037 C CA . LEU A 1 456 ? 0.085 20.702 -18.660 1.00 40.90 517 LEU A CA 1
ATOM 7038 C C . LEU A 1 456 ? 0.811 21.322 -17.475 1.00 41.25 517 LEU A C 1
ATOM 7039 O O . LEU A 1 456 ? 0.278 21.335 -16.359 1.00 36.26 517 LEU A O 1
ATOM 7055 N N . TRP A 1 457 ? 2.026 21.835 -17.690 1.00 40.43 518 TRP A N 1
ATOM 7056 C CA . TRP A 1 457 ? 2.739 22.486 -16.595 1.00 42.73 518 TRP A CA 1
ATOM 7057 C C . TRP A 1 457 ? 1.890 23.592 -15.977 1.00 43.76 518 TRP A C 1
ATOM 7058 O O . TRP A 1 457 ? 1.862 23.758 -14.751 1.00 46.06 518 TRP A O 1
ATOM 7079 N N . ASP A 1 458 ? 1.193 24.364 -16.816 1.00 42.49 519 ASP A N 1
ATOM 7080 C CA . ASP A 1 458 ? 0.417 25.498 -16.320 1.00 45.11 519 ASP A CA 1
ATOM 7081 C C . ASP A 1 458 ? -0.626 25.047 -15.305 1.00 41.78 519 ASP A C 1
ATOM 7082 O O . ASP A 1 458 ? -0.784 25.661 -14.244 1.00 40.76 519 ASP A O 1
ATOM 7091 N N . HIS A 1 459 ? -1.348 23.968 -15.613 1.00 39.31 520 HIS A N 1
ATOM 7092 C CA . HIS A 1 459 ? -2.411 23.513 -14.727 1.00 42.95 520 HIS A CA 1
ATOM 7093 C C . HIS A 1 459 ? -1.867 22.754 -13.523 1.00 44.90 520 HIS A C 1
ATOM 7094 O O . HIS A 1 459 ? -2.529 22.701 -12.479 1.00 44.68 520 HIS A O 1
ATOM 7108 N N . LEU A 1 460 ? -0.680 22.157 -13.643 1.00 41.09 521 LEU A N 1
ATOM 7109 C CA . LEU A 1 460 ? -0.024 21.619 -12.456 1.00 40.26 521 LEU A CA 1
ATOM 7110 C C . LEU A 1 460 ? 0.510 22.739 -11.572 1.00 39.11 521 LEU A C 1
ATOM 7111 O O . LEU A 1 460 ? 0.574 22.588 -10.346 1.00 40.10 521 LEU A O 1
ATOM 7127 N N . GLN A 1 461 ? 0.898 23.867 -12.173 1.00 38.83 522 GLN A N 1
ATOM 7128 C CA . GLN A 1 461 ? 1.276 25.031 -11.381 1.00 41.16 522 GLN A CA 1
ATOM 7129 C C . GLN A 1 461 ? 0.067 25.612 -10.658 1.00 41.39 522 GLN A C 1
ATOM 7130 O O . GLN A 1 461 ? 0.174 26.047 -9.506 1.00 40.94 522 GLN A O 1
ATOM 7144 N N . GLU A 1 462 ? -1.094 25.621 -11.317 1.00 45.75 523 GLU A N 1
ATOM 7145 C CA . GLU A 1 462 ? -2.308 26.097 -10.663 1.00 54.47 523 GLU A CA 1
ATOM 7146 C C . GLU A 1 462 ? -2.616 25.272 -9.421 1.00 53.09 523 GLU A C 1
ATOM 7147 O O . GLU A 1 462 ? -3.073 25.809 -8.404 1.00 50.65 523 GLU A O 1
ATOM 7159 N N . ALA A 1 463 ? -2.371 23.960 -9.483 1.00 52.49 524 ALA A N 1
ATOM 7160 C CA . ALA A 1 463 ? -2.598 23.109 -8.320 1.00 50.31 524 ALA A CA 1
ATOM 7161 C C . ALA A 1 463 ? -1.541 23.350 -7.251 1.00 49.91 524 ALA A C 1
ATOM 7162 O O . ALA A 1 463 ? -1.859 23.415 -6.058 1.00 49.23 524 ALA A O 1
ATOM 7169 N N . VAL A 1 464 ? -0.276 23.482 -7.659 1.00 49.78 525 VAL A N 1
ATOM 7170 C CA . VAL A 1 464 ? 0.787 23.796 -6.708 1.00 47.19 525 VAL A CA 1
ATOM 7171 C C . VAL A 1 464 ? 0.435 25.049 -5.919 1.00 50.20 525 VAL A C 1
ATOM 7172 O O . VAL A 1 464 ? 0.625 25.112 -4.697 1.00 52.15 525 VAL A O 1
ATOM 7185 N N . ASN A 1 465 ? -0.083 26.069 -6.606 1.00 49.35 526 ASN A N 1
ATOM 7186 C CA . ASN A 1 465 ? -0.358 27.342 -5.948 1.00 45.13 526 ASN A CA 1
ATOM 7187 C C . ASN A 1 465 ? -1.567 27.235 -5.027 1.00 44.67 526 ASN A C 1
ATOM 7188 O O . ASN A 1 465 ? -1.533 27.707 -3.885 1.00 45.18 526 ASN A O 1
ATOM 7199 N N . ASN A 1 466 ? -2.644 26.608 -5.503 1.00 48.39 527 ASN A N 1
ATOM 7200 C CA . ASN A 1 466 ? -3.858 26.517 -4.699 1.00 51.53 527 ASN A CA 1
ATOM 7201 C C . ASN A 1 466 ? -3.653 25.668 -3.452 1.00 55.70 527 ASN A C 1
ATOM 7202 O O . ASN A 1 466 ? -4.346 25.871 -2.448 1.00 53.96 527 ASN A O 1
ATOM 7212 N N . ARG A 1 467 ? -2.731 24.708 -3.498 1.00 53.37 528 ARG A N 1
ATOM 7213 C CA . ARG A 1 467 ? -2.488 23.803 -2.383 1.00 56.04 528 ARG A CA 1
ATOM 7214 C C . ARG A 1 467 ? -1.281 24.212 -1.543 1.00 55.90 528 ARG A C 1
ATOM 7215 O O . ARG A 1 467 ? -0.944 23.512 -0.582 1.00 58.06 528 ARG A O 1
ATOM 7236 N N . SER A 1 468 ? -0.630 25.329 -1.874 1.00 53.95 529 SER A N 1
ATOM 7237 C CA . SER A 1 468 ? 0.478 25.867 -1.082 1.00 54.53 529 SER A CA 1
ATOM 7238 C C . SER A 1 468 ? 1.648 24.885 -1.016 1.00 55.38 529 SER A C 1
ATOM 7239 O O . SER A 1 468 ? 2.204 24.614 0.050 1.00 55.31 529 SER A O 1
ATOM 7247 N N . ILE A 1 469 ? 2.028 24.357 -2.174 1.00 56.85 530 ILE A N 1
ATOM 7248 C CA . ILE A 1 469 ? 3.161 23.444 -2.276 1.00 56.97 530 ILE A CA 1
ATOM 7249 C C . ILE A 1 469 ? 4.408 24.252 -2.603 1.00 59.07 530 ILE A C 1
ATOM 7250 O O . ILE A 1 469 ? 4.411 25.054 -3.545 1.00 62.96 530 ILE A O 1
ATOM 7266 N N . GLN A 1 470 ? 5.472 24.039 -1.834 1.00 56.09 531 GLN A N 1
ATOM 7267 C CA . GLN A 1 470 ? 6.722 24.770 -2.006 1.00 55.86 531 GLN A CA 1
ATOM 7268 C C . GLN A 1 470 ? 7.699 23.902 -2.793 1.00 54.74 531 GLN A C 1
ATOM 7269 O O . GLN A 1 470 ? 8.144 22.856 -2.310 1.00 53.04 531 GLN A O 1
ATOM 7283 N N . LEU A 1 471 ? 8.020 24.336 -4.004 1.00 52.86 532 LEU A N 1
ATOM 7284 C CA . LEU A 1 471 ? 9.007 23.707 -4.861 1.00 49.88 532 LEU A CA 1
ATOM 7285 C C . LEU A 1 471 ? 10.197 24.638 -5.048 1.00 50.42 532 LEU A C 1
ATOM 7286 O O . LEU A 1 471 ? 10.093 25.848 -4.817 1.00 48.86 532 LEU A O 1
ATOM 7302 N N . PRO A 1 472 ? 11.357 24.110 -5.449 1.00 51.07 533 PRO A N 1
ATOM 7303 C CA . PRO A 1 472 ? 12.515 24.995 -5.675 1.00 48.59 533 PRO A CA 1
ATOM 7304 C C . PRO A 1 472 ? 12.300 25.992 -6.801 1.00 45.81 533 PRO A C 1
ATOM 7305 O O . PRO A 1 472 ? 13.008 27.006 -6.857 1.00 44.30 533 PRO A O 1
ATOM 7316 N N . THR A 1 473 ? 11.356 25.738 -7.700 1.00 43.50 534 THR A N 1
ATOM 7317 C CA . THR A 1 473 ? 11.042 26.674 -8.771 1.00 45.02 534 THR A CA 1
ATOM 7318 C C . THR A 1 473 ? 9.695 26.269 -9.367 1.00 45.63 534 THR A C 1
ATOM 7319 O O . THR A 1 473 ? 8.918 25.548 -8.731 1.00 47.18 534 THR A O 1
ATOM 7330 N N . THR A 1 474 ? 9.421 26.727 -10.585 1.00 44.94 535 THR A N 1
ATOM 7331 C CA . THR A 1 474 ? 8.160 26.407 -11.236 1.00 46.08 535 THR A CA 1
ATOM 7332 C C . THR A 1 474 ? 8.127 24.943 -11.664 1.00 42.24 535 THR A C 1
ATOM 7333 O O . THR A 1 474 ? 9.163 24.316 -11.901 1.00 40.84 535 THR A O 1
ATOM 7344 N N . VAL A 1 475 ? 6.912 24.399 -11.757 1.00 42.78 536 VAL A N 1
ATOM 7345 C CA . VAL A 1 475 ? 6.739 23.076 -12.349 1.00 43.96 536 VAL A CA 1
ATOM 7346 C C . VAL A 1 475 ? 7.327 23.053 -13.754 1.00 43.50 536 VAL A C 1
ATOM 7347 O O . VAL A 1 475 ? 7.914 22.053 -14.185 1.00 45.63 536 VAL A O 1
ATOM 7360 N N . ARG A 1 476 ? 7.178 24.159 -14.485 1.00 44.48 537 ARG A N 1
ATOM 7361 C CA . ARG A 1 476 ? 7.704 24.248 -15.843 1.00 45.14 537 ARG A CA 1
ATOM 7362 C C . ARG A 1 476 ? 9.209 24.010 -15.867 1.00 43.01 537 ARG A C 1
ATOM 7363 O O . ARG A 1 476 ? 9.702 23.151 -16.607 1.00 38.43 537 ARG A O 1
ATOM 7384 N N . ASP A 1 477 ? 9.957 24.764 -15.060 1.00 42.87 538 ASP A N 1
ATOM 7385 C CA . ASP A 1 477 ? 11.412 24.693 -15.138 1.00 44.13 538 ASP A CA 1
ATOM 7386 C C . ASP A 1 477 ? 11.948 23.379 -14.585 1.00 44.33 538 ASP A C 1
ATOM 7387 O O . ASP A 1 477 ? 13.010 22.917 -15.018 1.00 47.36 538 ASP A O 1
ATOM 7396 N N . ILE A 1 478 ? 11.239 22.762 -13.640 1.00 41.98 539 ILE A N 1
ATOM 7397 C CA . ILE A 1 478 ? 11.681 21.471 -13.120 1.00 37.49 539 ILE A CA 1
ATOM 7398 C C . ILE A 1 478 ? 11.484 20.383 -14.168 1.00 38.92 539 ILE A C 1
ATOM 7399 O O . ILE A 1 478 ? 12.393 19.594 -14.451 1.00 38.32 539 ILE A O 1
ATOM 7415 N N . MET A 1 479 ? 10.290 20.327 -14.762 1.00 39.43 540 MET A N 1
ATOM 7416 C CA . MET A 1 479 ? 9.926 19.206 -15.618 1.00 39.57 540 MET A CA 1
ATOM 7417 C C . MET A 1 479 ? 10.430 19.353 -17.046 1.00 37.38 540 MET A C 1
ATOM 7418 O O . MET A 1 479 ? 10.524 18.348 -17.757 1.00 37.14 540 MET A O 1
ATOM 7432 N N . ASN A 1 480 ? 10.755 20.570 -17.487 1.00 40.56 541 ASN A N 1
ATOM 7433 C CA . ASN A 1 480 ? 11.404 20.716 -18.785 1.00 40.44 541 ASN A CA 1
ATOM 7434 C C . ASN A 1 480 ? 12.740 19.985 -18.814 1.00 41.75 541 ASN A C 1
ATOM 7435 O O . ASN A 1 480 ? 13.157 19.491 -19.868 1.00 42.49 541 ASN A O 1
ATOM 7446 N N . ARG A 1 481 ? 13.421 19.904 -17.667 1.00 40.11 542 ARG A N 1
ATOM 7447 C CA . ARG A 1 481 ? 14.692 19.190 -17.609 1.00 37.26 542 ARG A CA 1
ATOM 7448 C C . ARG A 1 481 ? 14.514 17.713 -17.926 1.00 35.66 542 ARG A C 1
ATOM 7449 O O . ARG A 1 481 ? 15.433 17.073 -18.451 1.00 31.58 542 ARG A O 1
ATOM 7470 N N . TRP A 1 482 ? 13.351 17.153 -17.606 1.00 37.04 543 TRP A N 1
ATOM 7471 C CA . TRP A 1 482 ? 13.065 15.745 -17.834 1.00 33.11 543 TRP A CA 1
ATOM 7472 C C . TRP A 1 482 ? 12.286 15.504 -19.118 1.00 30.98 543 TRP A C 1
ATOM 7473 O O . TRP A 1 482 ? 12.025 14.347 -19.460 1.00 29.69 543 TRP A O 1
ATOM 7494 N N . THR A 1 483 ? 11.922 16.561 -19.836 1.00 30.71 544 THR A N 1
ATOM 7495 C CA . THR A 1 483 ? 11.056 16.455 -20.999 1.00 33.38 544 THR A CA 1
ATOM 7496 C C . THR A 1 483 ? 11.705 16.912 -22.294 1.00 31.75 544 THR A C 1
ATOM 7497 O O . THR A 1 483 ? 11.419 16.332 -23.342 1.00 29.75 544 THR A O 1
ATOM 7508 N N . LEU A 1 484 ? 12.571 17.923 -22.252 1.00 33.14 545 LEU A N 1
ATOM 7509 C CA . LEU A 1 484 ? 13.130 18.505 -23.464 1.00 32.34 545 LEU A CA 1
ATOM 7510 C C . LEU A 1 484 ? 14.534 18.011 -23.783 1.00 33.34 545 LEU A C 1
ATOM 7511 O O . LEU A 1 484 ? 14.997 18.207 -24.912 1.00 33.32 545 LEU A O 1
ATOM 7527 N N . GLN A 1 485 ? 15.216 17.382 -22.831 1.00 34.12 546 GLN A N 1
ATOM 7528 C CA . GLN A 1 485 ? 16.506 16.756 -23.068 1.00 34.58 546 GLN A CA 1
ATOM 7529 C C . GLN A 1 485 ? 16.402 15.268 -22.764 1.00 33.16 546 GLN A C 1
ATOM 7530 O O . GLN A 1 485 ? 15.637 14.847 -21.890 1.00 32.31 546 GLN A O 1
ATOM 7544 N N . MET A 1 486 ? 17.175 14.476 -23.498 1.00 33.05 547 MET A N 1
ATOM 7545 C CA . MET A 1 486 ? 17.117 13.031 -23.372 1.00 36.62 547 MET A CA 1
ATOM 7546 C C . MET A 1 486 ? 17.864 12.568 -22.124 1.00 34.29 547 MET A C 1
ATOM 7547 O O . MET A 1 486 ? 18.592 13.325 -21.478 1.00 36.48 547 MET A O 1
ATOM 7561 N N . GLY A 1 487 ? 17.666 11.301 -21.788 1.00 30.78 548 GLY A N 1
ATOM 7562 C CA . GLY A 1 487 ? 18.485 10.658 -20.787 1.00 27.06 548 GLY A CA 1
ATOM 7563 C C . GLY A 1 487 ? 18.073 10.967 -19.360 1.00 25.16 548 GLY A C 1
ATOM 7564 O O . GLY A 1 487 ? 16.973 11.449 -19.068 1.00 23.58 548 GLY A O 1
ATOM 7568 N N . PHE A 1 488 ? 18.999 10.669 -18.455 1.00 25.06 549 PHE A N 1
ATOM 7569 C CA . PHE A 1 488 ? 18.793 10.811 -17.023 1.00 29.35 549 PHE A CA 1
ATOM 7570 C C . PHE A 1 488 ? 20.155 10.926 -16.362 1.00 30.71 549 PHE A C 1
ATOM 7571 O O . PHE A 1 488 ? 21.176 10.592 -16.977 1.00 26.03 549 PHE A O 1
ATOM 7588 N N . PRO A 1 489 ? 20.209 11.385 -15.117 1.00 30.77 550 PRO A N 1
ATOM 7589 C CA . PRO A 1 489 ? 21.494 11.517 -14.430 1.00 30.67 550 PRO A CA 1
ATOM 7590 C C . PRO A 1 489 ? 21.834 10.293 -13.591 1.00 30.85 550 PRO A C 1
ATOM 7591 O O . PRO A 1 489 ? 20.986 9.455 -13.277 1.00 30.33 550 PRO A O 1
ATOM 7602 N N . VAL A 1 490 ? 23.113 10.202 -13.243 1.00 31.99 551 VAL A N 1
ATOM 7603 C CA . VAL A 1 490 ? 23.590 9.307 -12.197 1.00 32.70 551 VAL A CA 1
ATOM 7604 C C . VAL A 1 490 ? 24.009 10.188 -11.028 1.00 33.93 551 VAL A C 1
ATOM 7605 O O . VAL A 1 490 ? 24.835 11.095 -11.191 1.00 36.16 551 VAL A O 1
ATOM 7618 N N . ILE A 1 491 ? 23.418 9.949 -9.863 1.00 34.00 552 ILE A N 1
ATOM 7619 C CA . ILE A 1 491 ? 23.716 10.711 -8.657 1.00 35.58 552 ILE A CA 1
ATOM 7620 C C . ILE A 1 491 ? 24.762 9.933 -7.870 1.00 37.31 552 ILE A C 1
ATOM 7621 O O . ILE A 1 491 ? 24.471 8.863 -7.324 1.00 36.06 552 ILE A O 1
ATOM 7637 N N . THR A 1 492 ? 25.981 10.461 -7.813 1.00 36.81 553 THR A N 1
ATOM 7638 C CA . THR A 1 492 ? 27.070 9.843 -7.068 1.00 36.10 553 THR A CA 1
ATOM 7639 C C . THR A 1 492 ? 27.146 10.465 -5.681 1.00 39.91 553 THR A C 1
ATOM 7640 O O . THR A 1 492 ? 27.207 11.692 -5.547 1.00 38.19 553 THR A O 1
ATOM 7651 N N . VAL A 1 493 ? 27.145 9.618 -4.656 1.00 47.00 554 VAL A N 1
ATOM 7652 C CA . VAL A 1 493 ? 27.122 10.048 -3.264 1.00 52.02 554 VAL A CA 1
ATOM 7653 C C . VAL A 1 493 ? 28.479 9.753 -2.641 1.00 51.46 554 VAL A C 1
ATOM 7654 O O . VAL A 1 493 ? 29.013 8.648 -2.797 1.00 52.58 554 VAL A O 1
ATOM 7667 N N . ASP A 1 494 ? 29.033 10.739 -1.941 1.00 51.74 555 ASP A N 1
ATOM 7668 C CA . ASP A 1 494 ? 30.238 10.571 -1.131 1.00 52.55 555 ASP A CA 1
ATOM 7669 C C . ASP A 1 494 ? 29.814 10.748 0.325 1.00 48.53 555 ASP A C 1
ATOM 7670 O O . ASP A 1 494 ? 29.679 11.876 0.808 1.00 44.35 555 ASP A O 1
ATOM 7679 N N . THR A 1 495 ? 29.595 9.629 1.021 1.00 48.93 556 THR A N 1
ATOM 7680 C CA . THR A 1 495 ? 29.080 9.688 2.385 1.00 52.08 556 THR A CA 1
ATOM 7681 C C . THR A 1 495 ? 30.126 10.165 3.383 1.00 54.16 556 THR A C 1
ATOM 7682 O O . THR A 1 495 ? 29.764 10.581 4.489 1.00 55.00 556 THR A O 1
ATOM 7693 N N . SER A 1 496 ? 31.412 10.100 3.030 1.00 54.41 557 SER A N 1
ATOM 7694 C CA . SER A 1 496 ? 32.435 10.687 3.889 1.00 54.72 557 SER A CA 1
ATOM 7695 C C . SER A 1 496 ? 32.271 12.196 3.982 1.00 59.66 557 SER A C 1
ATOM 7696 O O . SER A 1 496 ? 32.538 12.789 5.034 1.00 61.06 557 SER A O 1
ATOM 7704 N N . THR A 1 497 ? 31.826 12.829 2.898 1.00 63.35 558 THR A N 1
ATOM 7705 C CA . THR A 1 497 ? 31.660 14.273 2.831 1.00 63.95 558 THR A CA 1
ATOM 7706 C C . THR A 1 497 ? 30.210 14.719 2.856 1.00 60.77 558 THR A C 1
ATOM 7707 O O . THR A 1 497 ? 29.921 15.810 3.350 1.00 58.11 558 THR A O 1
ATOM 7718 N N . GLY A 1 498 ? 29.296 13.905 2.334 1.00 61.60 559 GLY A N 1
ATOM 7719 C CA . GLY A 1 498 ? 27.930 14.342 2.146 1.00 59.65 559 GLY A CA 1
ATOM 7720 C C . GLY A 1 498 ? 27.701 15.119 0.873 1.00 56.89 559 GLY A C 1
ATOM 7721 O O . GLY A 1 498 ? 26.710 15.850 0.776 1.00 55.34 559 GLY A O 1
ATOM 7725 N N . THR A 1 499 ? 28.589 14.988 -0.109 1.00 52.61 560 THR A N 1
ATOM 7726 C CA . THR A 1 499 ? 28.469 15.719 -1.362 1.00 50.95 560 THR A CA 1
ATOM 7727 C C . THR A 1 499 ? 27.753 14.870 -2.403 1.00 48.57 560 THR A C 1
ATOM 7728 O O . THR A 1 499 ? 27.942 13.651 -2.468 1.00 45.70 560 THR A O 1
ATOM 7739 N N . LEU A 1 500 ? 26.932 15.525 -3.218 1.00 49.54 561 LEU A N 1
ATOM 7740 C CA . LEU A 1 500 ? 26.202 14.878 -4.298 1.00 48.90 561 LEU A CA 1
ATOM 7741 C C . LEU A 1 500 ? 26.684 15.434 -5.628 1.00 48.54 561 LEU A C 1
ATOM 7742 O O . LEU A 1 500 ? 26.940 16.636 -5.753 1.00 50.58 561 LEU A O 1
ATOM 7758 N N . SER A 1 501 ? 26.809 14.554 -6.619 1.00 44.14 562 SER A N 1
ATOM 7759 C CA . SER A 1 501 ? 27.260 14.933 -7.951 1.00 40.10 562 SER A CA 1
ATOM 7760 C C . SER A 1 501 ? 26.398 14.227 -8.984 1.00 41.68 562 SER A C 1
ATOM 7761 O O . SER A 1 501 ? 26.211 13.009 -8.910 1.00 40.02 562 SER A O 1
ATOM 7769 N N . GLN A 1 502 ? 25.882 14.989 -9.944 1.00 43.09 563 GLN A N 1
ATOM 7770 C CA . GLN A 1 502 ? 25.066 14.452 -11.020 1.00 42.51 563 GLN A CA 1
ATOM 7771 C C . GLN A 1 502 ? 25.776 14.647 -12.352 1.00 43.06 563 GLN A C 1
ATOM 7772 O O . GLN A 1 502 ? 26.571 15.576 -12.522 1.00 42.17 563 GLN A O 1
ATOM 7786 N N . GLU A 1 503 ? 25.479 13.760 -13.297 1.00 43.78 564 GLU A N 1
ATOM 7787 C CA . GLU A 1 503 ? 26.018 13.864 -14.645 1.00 43.71 564 GLU A CA 1
ATOM 7788 C C . GLU A 1 503 ? 25.226 12.931 -15.547 1.00 37.78 564 GLU A C 1
ATOM 7789 O O . GLU A 1 503 ? 24.640 11.946 -15.088 1.00 32.56 564 GLU A O 1
ATOM 7801 N N . HIS A 1 504 ? 25.215 13.258 -16.836 1.00 36.68 565 HIS A N 1
ATOM 7802 C CA . HIS A 1 504 ? 24.527 12.434 -17.819 1.00 34.61 565 HIS A CA 1
ATOM 7803 C C . HIS A 1 504 ? 25.091 11.021 -17.801 1.00 33.67 565 HIS A C 1
ATOM 7804 O O . HIS A 1 504 ? 26.274 10.813 -18.090 1.00 39.83 565 HIS A O 1
ATOM 7818 N N . PHE A 1 505 ? 24.249 10.049 -17.456 1.00 29.41 566 PHE A N 1
ATOM 7819 C CA . PHE A 1 505 ? 24.682 8.658 -17.440 1.00 31.41 566 PHE A CA 1
ATOM 7820 C C . PHE A 1 505 ? 24.633 8.078 -18.848 1.00 31.11 566 PHE A C 1
ATOM 7821 O O . PHE A 1 505 ? 23.595 8.126 -19.515 1.00 32.10 566 PHE A O 1
ATOM 7838 N N . LEU A 1 506 ? 25.757 7.520 -19.293 1.00 33.06 567 LEU A N 1
ATOM 7839 C CA . LEU A 1 506 ? 25.862 6.875 -20.595 1.00 36.65 567 LEU A CA 1
ATOM 7840 C C . LEU A 1 506 ? 26.463 5.493 -20.398 1.00 39.11 567 LEU A C 1
ATOM 7841 O O . LEU A 1 506 ? 27.494 5.353 -19.732 1.00 42.15 567 LEU A O 1
ATOM 7857 N N . LEU A 1 507 ? 25.811 4.473 -20.963 1.00 42.96 568 LEU A N 1
ATOM 7858 C CA . LEU A 1 507 ? 26.271 3.103 -20.753 1.00 49.87 568 LEU A CA 1
ATOM 7859 C C . LEU A 1 507 ? 27.704 2.912 -21.234 1.00 49.88 568 LEU A C 1
ATOM 7860 O O . LEU A 1 507 ? 28.417 2.039 -20.728 1.00 50.56 568 LEU A O 1
ATOM 7876 N N . ASP A 1 508 ? 28.140 3.712 -22.204 1.00 50.70 569 ASP A N 1
ATOM 7877 C CA . ASP A 1 508 ? 29.499 3.673 -22.727 1.00 53.87 569 ASP A CA 1
ATOM 7878 C C . ASP A 1 508 ? 30.123 5.047 -22.528 1.00 55.23 569 ASP A C 1
ATOM 7879 O O . ASP A 1 508 ? 29.638 6.029 -23.117 1.00 55.69 569 ASP A O 1
ATOM 7888 N N . PRO A 1 509 ? 31.175 5.184 -21.715 1.00 59.33 570 PRO A N 1
ATOM 7889 C CA . PRO A 1 509 ? 31.771 6.520 -21.537 1.00 60.99 570 PRO A CA 1
ATOM 7890 C C . PRO A 1 509 ? 32.222 7.153 -22.843 1.00 61.29 570 PRO A C 1
ATOM 7891 O O . PRO A 1 509 ? 32.225 8.385 -22.957 1.00 63.73 570 PRO A O 1
ATOM 7902 N N . ASP A 1 510 ? 32.586 6.349 -23.837 1.00 63.52 571 ASP A N 1
ATOM 7903 C CA . ASP A 1 510 ? 33.132 6.854 -25.088 1.00 66.80 571 ASP A CA 1
ATOM 7904 C C . ASP A 1 510 ? 32.064 7.214 -26.114 1.00 68.74 571 ASP A C 1
ATOM 7905 O O . ASP A 1 510 ? 32.409 7.698 -27.196 1.00 68.07 571 ASP A O 1
ATOM 7914 N N . SER A 1 511 ? 30.786 6.989 -25.815 1.00 69.63 572 SER A N 1
ATOM 7915 C CA . SER A 1 511 ? 29.736 7.382 -26.743 1.00 71.35 572 SER A CA 1
ATOM 7916 C C . SER A 1 511 ? 29.749 8.894 -26.937 1.00 69.28 572 SER A C 1
ATOM 7917 O O . SER A 1 511 ? 30.076 9.657 -26.024 1.00 67.25 572 SER A O 1
ATOM 7925 N N . ASN A 1 512 ? 29.393 9.327 -28.143 1.00 68.38 573 ASN A N 1
ATOM 7926 C CA . ASN A 1 512 ? 29.437 10.736 -28.519 1.00 68.74 573 ASN A CA 1
ATOM 7927 C C . ASN A 1 512 ? 28.016 11.285 -28.543 1.00 61.27 573 ASN A C 1
ATOM 7928 O O . ASN A 1 512 ? 27.224 10.938 -29.426 1.00 62.96 573 ASN A O 1
ATOM 7939 N N . VAL A 1 513 ? 27.701 12.141 -27.575 1.00 52.57 574 VAL A N 1
ATOM 7940 C CA . VAL A 1 513 ? 26.402 12.803 -27.518 1.00 45.36 574 VAL A CA 1
ATOM 7941 C C . VAL A 1 513 ? 26.428 13.962 -28.508 1.00 43.64 574 VAL A C 1
ATOM 7942 O O . VAL A 1 513 ? 27.165 14.933 -28.323 1.00 40.10 574 VAL A O 1
ATOM 7955 N N . THR A 1 514 ? 25.625 13.859 -29.566 1.00 44.42 575 THR A N 1
ATOM 7956 C CA . THR A 1 514 ? 25.558 14.893 -30.590 1.00 48.91 575 THR A CA 1
ATOM 7957 C C . THR A 1 514 ? 24.331 15.783 -30.464 1.00 48.30 575 THR A C 1
ATOM 7958 O O . THR A 1 514 ? 24.370 16.936 -30.905 1.00 51.22 575 THR A O 1
ATOM 7969 N N . ARG A 1 515 ? 23.249 15.285 -29.878 1.00 42.47 576 ARG A N 1
ATOM 7970 C CA . ARG A 1 515 ? 22.059 16.105 -29.684 1.00 38.70 576 ARG A CA 1
ATOM 7971 C C . ARG A 1 515 ? 22.344 17.179 -28.642 1.00 38.91 576 ARG A C 1
ATOM 7972 O O . ARG A 1 515 ? 22.705 16.841 -27.506 1.00 38.58 576 ARG A O 1
ATOM 7993 N N . PRO A 1 516 ? 22.209 18.462 -28.968 1.00 39.78 577 PRO A N 1
ATOM 7994 C CA . PRO A 1 516 ? 22.443 19.504 -27.964 1.00 39.53 577 PRO A CA 1
ATOM 7995 C C . PRO A 1 516 ? 21.276 19.619 -26.994 1.00 41.15 577 PRO A C 1
ATOM 7996 O O . PRO A 1 516 ? 20.136 19.257 -27.294 1.00 41.67 577 PRO A O 1
ATOM 8007 N N . SER A 1 517 ? 21.588 20.133 -25.807 1.00 40.40 578 SER A N 1
ATOM 8008 C CA . SER A 1 517 ? 20.603 20.336 -24.755 1.00 42.10 578 SER A CA 1
ATOM 8009 C C . SER A 1 517 ? 20.723 21.757 -24.231 1.00 42.01 578 SER A C 1
ATOM 8010 O O . SER A 1 517 ? 21.818 22.196 -23.864 1.00 41.60 578 SER A O 1
ATOM 8018 N N . GLU A 1 518 ? 19.598 22.472 -24.193 1.00 42.35 579 GLU A N 1
ATOM 8019 C CA . GLU A 1 518 ? 19.594 23.827 -23.660 1.00 46.88 579 GLU A CA 1
ATOM 8020 C C . GLU A 1 518 ? 19.902 23.872 -22.169 1.00 41.83 579 GLU A C 1
ATOM 8021 O O . GLU A 1 518 ? 20.139 24.961 -21.636 1.00 42.10 579 GLU A O 1
ATOM 8033 N N . PHE A 1 519 ? 19.898 22.727 -21.488 1.00 39.33 580 PHE A N 1
ATOM 8034 C CA . PHE A 1 519 ? 20.250 22.649 -20.077 1.00 37.06 580 PHE A CA 1
ATOM 8035 C C . PHE A 1 519 ? 21.597 21.975 -19.857 1.00 38.98 580 PHE A C 1
ATOM 8036 O O . PHE A 1 519 ? 21.985 21.746 -18.706 1.00 40.09 580 PHE A O 1
ATOM 8053 N N . ASN A 1 520 ? 22.314 21.648 -20.932 1.00 39.31 581 ASN A N 1
ATOM 8054 C CA . ASN A 1 520 ? 23.634 21.029 -20.832 1.00 39.29 581 ASN A CA 1
ATOM 8055 C C . ASN A 1 520 ? 23.585 19.774 -19.965 1.00 40.61 581 ASN A C 1
ATOM 8056 O O . ASN A 1 520 ? 24.503 19.483 -19.195 1.00 40.96 581 ASN A O 1
ATOM 8067 N N . TYR A 1 521 ? 22.490 19.027 -20.095 1.00 37.87 582 TYR A N 1
ATOM 8068 C CA . TYR A 1 521 ? 22.320 17.740 -19.428 1.00 37.09 582 TYR A CA 1
ATOM 8069 C C . TYR A 1 521 ? 22.570 17.856 -17.927 1.00 36.90 582 TYR A C 1
ATOM 8070 O O . TYR A 1 521 ? 23.375 17.130 -17.338 1.00 35.15 582 TYR A O 1
ATOM 8088 N N . VAL A 1 522 ? 21.856 18.793 -17.311 1.00 35.82 583 VAL A N 1
ATOM 8089 C CA . VAL A 1 522 ? 21.769 18.917 -15.864 1.00 36.85 583 VAL A CA 1
ATOM 8090 C C . VAL A 1 522 ? 20.293 18.960 -15.500 1.00 38.18 583 VAL A C 1
ATOM 8091 O O . VAL A 1 522 ? 19.504 19.656 -16.149 1.00 39.22 583 VAL A O 1
ATOM 8104 N N . TRP A 1 523 ? 19.917 18.205 -14.474 1.00 36.79 584 TRP A N 1
ATOM 8105 C CA . TRP A 1 523 ? 18.526 18.075 -14.072 1.00 37.62 584 TRP A CA 1
ATOM 8106 C C . TRP A 1 523 ? 18.300 18.696 -12.698 1.00 41.52 584 TRP A C 1
ATOM 8107 O O . TRP A 1 523 ? 19.236 18.923 -11.928 1.00 39.05 584 TRP A O 1
ATOM 8128 N N . ILE A 1 524 ? 17.032 18.973 -12.407 1.00 41.95 585 ILE A N 1
ATOM 8129 C CA . ILE A 1 524 ? 16.572 19.282 -11.058 1.00 43.86 585 ILE A CA 1
ATOM 8130 C C . ILE A 1 524 ? 15.934 18.006 -10.523 1.00 44.34 585 ILE A C 1
ATOM 8131 O O . ILE A 1 524 ? 14.875 17.585 -11.003 1.00 44.26 585 ILE A O 1
ATOM 8147 N N . VAL A 1 525 ? 16.572 17.384 -9.543 1.00 42.78 586 VAL A N 1
ATOM 8148 C CA . VAL A 1 525 ? 16.263 16.016 -9.130 1.00 39.48 586 VAL A CA 1
ATOM 8149 C C . VAL A 1 525 ? 15.643 16.062 -7.738 1.00 42.33 586 VAL A C 1
ATOM 8150 O O . VAL A 1 525 ? 16.257 16.624 -6.821 1.00 45.68 586 VAL A O 1
ATOM 8163 N N . PRO A 1 526 ? 14.453 15.494 -7.536 1.00 41.57 587 PRO A N 1
ATOM 8164 C CA . PRO A 1 526 ? 13.934 15.309 -6.170 1.00 41.69 587 PRO A CA 1
ATOM 8165 C C . PRO A 1 526 ? 14.511 14.035 -5.571 1.00 42.58 587 PRO A C 1
ATOM 8166 O O . PRO A 1 526 ? 14.314 12.941 -6.105 1.00 43.53 587 PRO A O 1
ATOM 8177 N N . ILE A 1 527 ? 15.229 14.176 -4.461 1.00 40.09 588 ILE A N 1
ATOM 8178 C CA . ILE A 1 527 ? 15.989 13.078 -3.876 1.00 40.13 588 ILE A CA 1
ATOM 8179 C C . ILE A 1 527 ? 15.364 12.703 -2.540 1.00 40.09 588 ILE A C 1
ATOM 8180 O O . ILE A 1 527 ? 15.267 13.536 -1.631 1.00 44.65 588 ILE A O 1
ATOM 8196 N N . THR A 1 528 ? 14.943 11.448 -2.430 1.00 40.22 589 THR A N 1
ATOM 8197 C CA . THR A 1 528 ? 14.555 10.835 -1.171 1.00 41.33 589 THR A CA 1
ATOM 8198 C C . THR A 1 528 ? 15.712 9.987 -0.651 1.00 46.22 589 THR A C 1
ATOM 8199 O O . THR A 1 528 ? 16.692 9.731 -1.356 1.00 48.44 589 THR A O 1
ATOM 8210 N N . SER A 1 529 ? 15.591 9.547 0.600 1.00 44.42 590 SER A N 1
ATOM 8211 C CA . SER A 1 529 ? 16.704 8.855 1.233 1.00 44.80 590 SER A CA 1
ATOM 8212 C C . SER A 1 529 ? 16.221 8.076 2.446 1.00 41.46 590 SER A C 1
ATOM 8213 O O . SER A 1 529 ? 15.214 8.425 3.066 1.00 41.02 590 SER A O 1
ATOM 8221 N N . ILE A 1 530 ? 16.956 7.013 2.770 1.00 38.98 591 ILE A N 1
ATOM 8222 C CA . ILE A 1 530 ? 16.782 6.283 4.018 1.00 43.94 591 ILE A CA 1
ATOM 8223 C C . ILE A 1 530 ? 18.143 6.139 4.683 1.00 48.37 591 ILE A C 1
ATOM 8224 O O . ILE A 1 530 ? 19.172 6.003 4.013 1.00 49.15 591 ILE A O 1
ATOM 8240 N N . ARG A 1 531 ? 18.143 6.171 6.014 1.00 49.86 592 ARG A N 1
ATOM 8241 C CA . ARG A 1 531 ? 19.346 5.984 6.822 1.00 48.64 592 ARG A CA 1
ATOM 8242 C C . ARG A 1 531 ? 19.123 4.765 7.707 1.00 51.10 592 ARG A C 1
ATOM 8243 O O . ARG A 1 531 ? 18.269 4.790 8.601 1.00 48.56 592 ARG A O 1
ATOM 8264 N N . ASP A 1 532 ? 19.879 3.697 7.450 1.00 53.49 593 ASP A N 1
ATOM 8265 C CA . ASP A 1 532 ? 19.737 2.444 8.191 1.00 56.80 593 ASP A CA 1
ATOM 8266 C C . ASP A 1 532 ? 18.290 1.957 8.166 1.00 58.03 593 ASP A C 1
ATOM 8267 O O . ASP A 1 532 ? 17.770 1.423 9.148 1.00 56.90 593 ASP A O 1
ATOM 8276 N N . GLY A 1 533 ? 17.631 2.152 7.025 1.00 59.35 594 GLY A N 1
ATOM 8277 C CA . GLY A 1 533 ? 16.257 1.723 6.865 1.00 61.13 594 GLY A CA 1
ATOM 8278 C C . GLY A 1 533 ? 15.217 2.690 7.380 1.00 63.35 594 GLY A C 1
ATOM 8279 O O . GLY A 1 533 ? 14.098 2.269 7.688 1.00 65.41 594 GLY A O 1
ATOM 8283 N N . ARG A 1 534 ? 15.545 3.978 7.465 1.00 63.51 595 ARG A N 1
ATOM 8284 C CA . ARG A 1 534 ? 14.668 4.979 8.062 1.00 62.17 595 ARG A CA 1
ATOM 8285 C C . ARG A 1 534 ? 14.692 6.219 7.183 1.00 53.34 595 ARG A C 1
ATOM 8286 O O . ARG A 1 534 ? 15.750 6.826 6.993 1.00 51.35 595 ARG A O 1
ATOM 8307 N N . GLN A 1 535 ? 13.529 6.595 6.657 1.00 47.53 596 GLN A N 1
ATOM 8308 C CA . GLN A 1 535 ? 13.470 7.674 5.680 1.00 44.77 596 GLN A CA 1
ATOM 8309 C C . GLN A 1 535 ? 13.893 8.997 6.302 1.00 42.81 596 GLN A C 1
ATOM 8310 O O . GLN A 1 535 ? 13.440 9.362 7.391 1.00 47.48 596 GLN A O 1
ATOM 8324 N N . GLN A 1 536 ? 14.760 9.718 5.597 1.00 44.28 597 GLN A N 1
ATOM 8325 C CA . GLN A 1 536 ? 15.173 11.051 6.001 1.00 49.41 597 GLN A CA 1
ATOM 8326 C C . GLN A 1 536 ? 14.256 12.085 5.345 1.00 55.33 597 GLN A C 1
ATOM 8327 O O . GLN A 1 536 ? 13.249 11.748 4.718 1.00 57.35 597 GLN A O 1
ATOM 8341 N N . GLN A 1 537 ? 14.607 13.362 5.467 1.00 58.84 598 GLN A N 1
ATOM 8342 C CA . GLN A 1 537 ? 13.835 14.418 4.829 1.00 60.62 598 GLN A CA 1
ATOM 8343 C C . GLN A 1 537 ? 14.170 14.502 3.345 1.00 56.50 598 GLN A C 1
ATOM 8344 O O . GLN A 1 537 ? 15.284 14.187 2.917 1.00 56.11 598 GLN A O 1
ATOM 8358 N N . ASP A 1 538 ? 13.187 14.931 2.557 1.00 53.59 599 ASP A N 1
ATOM 8359 C CA . ASP A 1 538 ? 13.394 15.103 1.128 1.00 51.66 599 ASP A CA 1
ATOM 8360 C C . ASP A 1 538 ? 14.389 16.231 0.866 1.00 50.57 599 ASP A C 1
ATOM 8361 O O . ASP A 1 538 ? 14.567 17.145 1.676 1.00 52.09 599 ASP A O 1
ATOM 8370 N N . TYR A 1 539 ? 15.043 16.155 -0.291 1.00 48.08 600 TYR A N 1
ATOM 8371 C CA . TYR A 1 539 ? 16.038 17.142 -0.679 1.00 48.02 600 TYR A CA 1
ATOM 8372 C C . TYR A 1 539 ? 15.974 17.346 -2.184 1.00 47.49 600 TYR A C 1
ATOM 8373 O O . TYR A 1 539 ? 15.724 16.400 -2.936 1.00 45.70 600 TYR A O 1
ATOM 8391 N N . TRP A 1 540 ? 16.204 18.583 -2.614 1.00 47.73 601 TRP A N 1
ATOM 8392 C CA . TRP A 1 540 ? 16.187 18.951 -4.023 1.00 46.81 601 TRP A CA 1
ATOM 8393 C C . TRP A 1 540 ? 17.608 19.270 -4.471 1.00 44.38 601 TRP A C 1
ATOM 8394 O O . TRP A 1 540 ? 18.231 20.200 -3.948 1.00 47.21 601 TRP A O 1
ATOM 8415 N N . LEU A 1 541 ? 18.116 18.505 -5.434 1.00 41.96 602 LEU A N 1
ATOM 8416 C CA . LEU A 1 541 ? 19.389 18.812 -6.072 1.00 43.30 602 LEU A CA 1
ATOM 8417 C C . LEU A 1 541 ? 19.118 19.724 -7.262 1.00 46.60 602 LEU A C 1
ATOM 8418 O O . LEU A 1 541 ? 18.451 19.318 -8.220 1.00 45.77 602 LEU A O 1
ATOM 8434 N N . ILE A 1 542 ? 19.631 20.952 -7.200 1.00 52.08 603 ILE A N 1
ATOM 8435 C CA . ILE A 1 542 ? 19.366 21.958 -8.222 1.00 54.78 603 ILE A CA 1
ATOM 8436 C C . ILE A 1 542 ? 20.613 22.358 -8.987 1.00 57.61 603 ILE A C 1
ATOM 8437 O O . ILE A 1 542 ? 20.537 23.247 -9.849 1.00 59.24 603 ILE A O 1
ATOM 8453 N N . ASP A 1 543 ? 21.759 21.744 -8.703 1.00 59.61 604 ASP A N 1
ATOM 8454 C CA . ASP A 1 543 ? 23.003 22.092 -9.369 1.00 61.39 604 ASP A CA 1
ATOM 8455 C C . ASP A 1 543 ? 23.808 20.827 -9.625 1.00 51.53 604 ASP A C 1
ATOM 8456 O O . ASP A 1 543 ? 23.461 19.735 -9.167 1.00 48.64 604 ASP A O 1
ATOM 8465 N N . VAL A 1 544 ? 24.904 20.990 -10.370 1.00 46.64 605 VAL A N 1
ATOM 8466 C CA . VAL A 1 544 ? 25.744 19.849 -10.717 1.00 44.18 605 VAL A CA 1
ATOM 8467 C C . VAL A 1 544 ? 26.328 19.204 -9.468 1.00 46.58 605 VAL A C 1
ATOM 8468 O O . VAL A 1 544 ? 26.506 17.981 -9.417 1.00 47.26 605 VAL A O 1
ATOM 8481 N N . ARG A 1 545 ? 26.635 20.003 -8.447 1.00 48.92 606 ARG A N 1
ATOM 8482 C CA . ARG A 1 545 ? 27.318 19.522 -7.255 1.00 52.35 606 ARG A CA 1
ATOM 8483 C C . ARG A 1 545 ? 26.784 20.259 -6.036 1.00 49.75 606 ARG A C 1
ATOM 8484 O O . ARG A 1 545 ? 26.616 21.482 -6.064 1.00 50.34 606 ARG A O 1
ATOM 8505 N N . ALA A 1 546 ? 26.515 19.508 -4.970 1.00 49.12 607 ALA A N 1
ATOM 8506 C CA . ALA A 1 546 ? 25.988 20.084 -3.742 1.00 50.72 607 ALA A CA 1
ATOM 8507 C C . ALA A 1 546 ? 26.524 19.301 -2.551 1.00 47.74 607 ALA A C 1
ATOM 8508 O O . ALA A 1 546 ? 27.210 18.287 -2.702 1.00 47.54 607 ALA A O 1
ATOM 8515 N N . GLN A 1 547 ? 26.202 19.792 -1.355 1.00 45.81 608 GLN A N 1
ATOM 8516 C CA . GLN A 1 547 ? 26.616 19.155 -0.113 1.00 45.49 608 GLN A CA 1
ATOM 8517 C C . GLN A 1 547 ? 25.515 19.330 0.921 1.00 47.28 608 GLN A C 1
ATOM 8518 O O . GLN A 1 547 ? 24.917 20.404 1.026 1.00 50.06 608 GLN A O 1
ATOM 8532 N N . ASN A 1 548 ? 25.259 18.272 1.686 1.00 47.08 609 ASN A N 1
ATOM 8533 C CA . ASN A 1 548 ? 24.246 18.307 2.730 1.00 50.45 609 ASN A CA 1
ATOM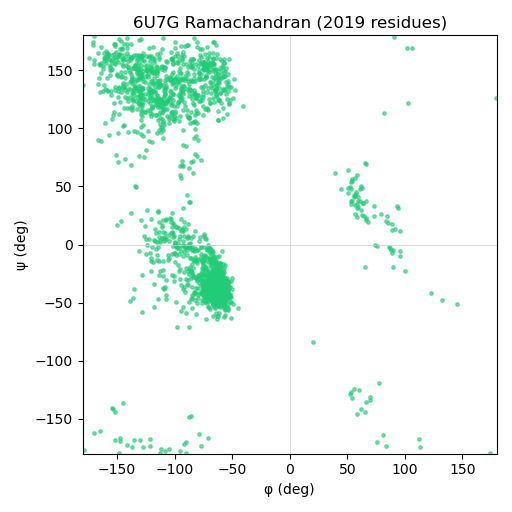 8534 C C . ASN A 1 548 ? 24.508 17.158 3.692 1.00 55.64 609 ASN A C 1
ATOM 8535 O O . ASN A 1 548 ? 24.805 16.041 3.263 1.00 55.09 609 ASN A O 1
ATOM 8546 N N . ASP A 1 549 ? 24.397 17.442 4.992 1.00 59.55 610 ASP A N 1
ATOM 8547 C CA . ASP A 1 549 ? 24.644 16.424 6.005 1.00 61.56 610 ASP A CA 1
ATOM 8548 C C . ASP A 1 549 ? 23.625 15.294 5.964 1.00 63.66 610 ASP A C 1
ATOM 8549 O O . ASP A 1 549 ? 23.822 14.281 6.644 1.00 64.98 610 ASP A O 1
ATOM 8558 N N . LEU A 1 550 ? 22.547 15.439 5.190 1.00 61.77 611 LEU A N 1
ATOM 8559 C CA . LEU A 1 550 ? 21.607 14.338 5.018 1.00 58.02 611 LEU A CA 1
ATOM 8560 C C . LEU A 1 550 ? 22.264 13.122 4.382 1.00 51.22 611 LEU A C 1
ATOM 8561 O O . LEU A 1 550 ? 21.759 12.005 4.535 1.00 50.83 611 LEU A O 1
ATOM 8577 N N . PHE A 1 551 ? 23.376 13.314 3.673 1.00 46.53 612 PHE A N 1
ATOM 8578 C CA . PHE A 1 551 ? 24.056 12.239 2.964 1.00 45.57 612 PHE A CA 1
ATOM 8579 C C . PHE A 1 551 ? 25.428 11.927 3.551 1.00 51.40 612 PHE A C 1
ATOM 8580 O O . PHE A 1 551 ? 26.199 11.183 2.938 1.00 53.35 612 PHE A O 1
ATOM 8597 N N . SER A 1 552 ? 25.744 12.470 4.724 1.00 54.18 613 SER A N 1
ATOM 8598 C CA . SER A 1 552 ? 26.968 12.143 5.437 1.00 55.65 613 SER A CA 1
ATOM 8599 C C . SER A 1 552 ? 26.697 11.034 6.445 1.00 53.76 613 SER A C 1
ATOM 8600 O O . SER A 1 552 ? 25.600 10.932 7.002 1.00 52.61 613 SER A O 1
ATOM 8608 N N . THR A 1 553 ? 27.706 10.196 6.678 1.00 55.15 614 THR A N 1
ATOM 8609 C CA . THR A 1 553 ? 27.530 9.045 7.553 1.00 55.97 614 THR A CA 1
ATOM 8610 C C . THR A 1 553 ? 28.707 8.906 8.507 1.00 58.37 614 THR A C 1
ATOM 8611 O O . THR A 1 553 ? 29.787 9.465 8.295 1.00 54.02 614 THR A O 1
ATOM 8622 N N . SER A 1 554 ? 28.473 8.121 9.558 1.00 63.74 615 SER A N 1
ATOM 8623 C CA . SER A 1 554 ? 29.420 7.926 10.648 1.00 66.94 615 SER A CA 1
ATOM 8624 C C . SER A 1 554 ? 29.372 6.472 11.089 1.00 67.52 615 SER A C 1
ATOM 8625 O O . SER A 1 554 ? 28.295 5.951 11.393 1.00 69.77 615 SER A O 1
ATOM 8633 N N . GLY A 1 555 ? 30.530 5.820 11.111 1.00 66.24 616 GLY A N 1
ATOM 8634 C CA . GLY A 1 555 ? 30.600 4.475 11.664 1.00 66.36 616 GLY A CA 1
ATOM 8635 C C . GLY A 1 555 ? 29.883 3.468 10.789 1.00 65.96 616 GLY A C 1
ATOM 8636 O O . GLY A 1 555 ? 30.087 3.413 9.572 1.00 68.81 616 GLY A O 1
ATOM 8640 N N . ASN A 1 556 ? 29.038 2.648 11.415 1.00 67.37 617 ASN A N 1
ATOM 8641 C CA . ASN A 1 556 ? 28.309 1.596 10.717 1.00 69.37 617 ASN A CA 1
ATOM 8642 C C . ASN A 1 556 ? 27.106 2.120 9.943 1.00 66.18 617 ASN A C 1
ATOM 8643 O O . ASN A 1 556 ? 26.334 1.316 9.407 1.00 66.80 617 ASN A O 1
ATOM 8654 N N . GLU A 1 557 ? 26.930 3.435 9.872 1.00 60.70 618 GLU A N 1
ATOM 8655 C CA . GLU A 1 557 ? 25.790 3.999 9.166 1.00 55.49 618 GLU A CA 1
ATOM 8656 C C . GLU A 1 557 ? 25.924 3.785 7.664 1.00 49.01 618 GLU A C 1
ATOM 8657 O O . GLU A 1 557 ? 27.013 3.906 7.097 1.00 47.21 618 GLU A O 1
ATOM 8669 N N . TRP A 1 558 ? 24.805 3.467 7.019 1.00 47.39 619 TRP A N 1
ATOM 8670 C CA . TRP A 1 558 ? 24.712 3.464 5.567 1.00 47.12 619 TRP A CA 1
ATOM 8671 C C . TRP A 1 558 ? 23.459 4.220 5.154 1.00 45.37 619 TRP A C 1
ATOM 8672 O O . TRP A 1 558 ? 22.467 4.259 5.889 1.00 43.02 619 TRP A O 1
ATOM 8693 N N . VAL A 1 559 ? 23.516 4.833 3.974 1.00 43.02 620 VAL A N 1
ATOM 8694 C CA . VAL A 1 559 ? 22.377 5.544 3.411 1.00 38.96 620 VAL A CA 1
ATOM 8695 C C . VAL A 1 559 ? 22.108 5.000 2.017 1.00 37.29 620 VAL A C 1
ATOM 8696 O O . VAL A 1 559 ? 23.006 4.482 1.346 1.00 36.90 620 VAL A O 1
ATOM 8709 N N . LEU A 1 560 ? 20.855 5.115 1.587 1.00 40.41 621 LEU A N 1
ATOM 8710 C CA . LEU A 1 560 ? 20.455 4.823 0.221 1.00 41.90 621 LEU A CA 1
ATOM 8711 C C . LEU A 1 560 ? 19.647 5.998 -0.306 1.00 38.78 621 LEU A C 1
ATOM 8712 O O . LEU A 1 560 ? 18.917 6.653 0.443 1.00 39.69 621 LEU A O 1
ATOM 8728 N N . LEU A 1 561 ? 19.790 6.268 -1.598 1.00 35.88 622 LEU A N 1
ATOM 8729 C CA . LEU A 1 561 ? 19.053 7.328 -2.266 1.00 35.93 622 LEU A CA 1
ATOM 8730 C C . LEU A 1 561 ? 17.974 6.728 -3.159 1.00 35.92 622 LEU A C 1
ATOM 8731 O O . LEU A 1 561 ? 18.056 5.572 -3.583 1.00 36.80 622 LEU A O 1
ATOM 8747 N N . ASN A 1 562 ? 16.951 7.538 -3.437 1.00 38.96 623 ASN A N 1
ATOM 8748 C CA . ASN A 1 562 ? 15.838 7.125 -4.285 1.00 36.18 623 ASN A CA 1
ATOM 8749 C C . ASN A 1 562 ? 15.046 5.999 -3.632 1.00 36.66 623 ASN A C 1
ATOM 8750 O O . ASN A 1 562 ? 15.081 4.852 -4.089 1.00 32.67 623 ASN A O 1
ATOM 8761 N N . LEU A 1 563 ? 14.328 6.325 -2.561 1.00 39.37 624 LEU A N 1
ATOM 8762 C CA . LEU A 1 563 ? 13.522 5.334 -1.863 1.00 38.14 624 LEU A CA 1
ATOM 8763 C C . LEU A 1 563 ? 12.424 4.803 -2.775 1.00 36.28 624 LEU A C 1
ATOM 8764 O O . LEU A 1 563 ? 11.653 5.573 -3.355 1.00 34.85 624 LEU A O 1
ATOM 8780 N N . ASN A 1 564 ? 12.361 3.477 -2.898 1.00 36.45 625 ASN A N 1
ATOM 8781 C CA . ASN A 1 564 ? 11.371 2.807 -3.741 1.00 35.70 625 ASN A CA 1
ATOM 8782 C C . ASN A 1 564 ? 11.444 3.287 -5.189 1.00 34.75 625 ASN A C 1
ATOM 8783 O O . ASN A 1 564 ? 10.456 3.220 -5.926 1.00 35.02 625 ASN A O 1
ATOM 8793 N N . VAL A 1 565 ? 12.621 3.761 -5.599 1.00 33.25 626 VAL A N 1
ATOM 8794 C CA . VAL A 1 565 ? 12.881 4.231 -6.957 1.00 36.35 626 VAL A CA 1
ATOM 8795 C C . VAL A 1 565 ? 11.691 5.004 -7.509 1.00 37.61 626 VAL A C 1
ATOM 8796 O O . VAL A 1 565 ? 11.090 4.609 -8.515 1.00 39.01 626 VAL A O 1
ATOM 8809 N N . THR A 1 566 ? 11.344 6.109 -6.852 1.00 37.20 627 THR A N 1
ATOM 8810 C CA . THR A 1 566 ? 10.319 6.996 -7.387 1.00 35.60 627 THR A CA 1
ATOM 8811 C C . THR A 1 566 ? 10.898 7.968 -8.406 1.00 34.43 627 THR A C 1
ATOM 8812 O O . THR A 1 566 ? 10.177 8.425 -9.302 1.00 36.33 627 THR A O 1
ATOM 8823 N N . GLY A 1 567 ? 12.182 8.289 -8.285 1.00 30.45 628 GLY A N 1
ATOM 8824 C CA . GLY A 1 567 ? 12.834 9.243 -9.157 1.00 28.53 628 GLY A CA 1
ATOM 8825 C C . GLY A 1 567 ? 13.539 8.559 -10.312 1.00 28.43 628 GLY A C 1
ATOM 8826 O O . GLY A 1 567 ? 13.984 7.420 -10.201 1.00 27.70 628 GLY A O 1
ATOM 8830 N N . TYR A 1 568 ? 13.648 9.283 -11.424 1.00 30.65 629 TYR A N 1
ATOM 8831 C CA . TYR A 1 568 ? 14.177 8.728 -12.670 1.00 30.97 629 TYR A CA 1
ATOM 8832 C C . TYR A 1 568 ? 15.677 9.015 -12.767 1.00 31.81 629 TYR A C 1
ATOM 8833 O O . TYR A 1 568 ? 16.146 9.829 -13.565 1.00 30.12 629 TYR A O 1
ATOM 8851 N N . TYR A 1 569 ? 16.436 8.311 -11.929 1.00 31.79 630 TYR A N 1
ATOM 8852 C CA . TYR A 1 569 ? 17.883 8.470 -11.917 1.00 29.26 630 TYR A CA 1
ATOM 8853 C C . TYR A 1 569 ? 18.524 7.257 -11.257 1.00 29.31 630 TYR A C 1
ATOM 8854 O O . TYR A 1 569 ? 17.875 6.508 -10.521 1.00 30.33 630 TYR A O 1
ATOM 8872 N N . ARG A 1 570 ? 19.810 7.075 -11.540 1.00 29.88 631 ARG A N 1
ATOM 8873 C CA . ARG A 1 570 ? 20.621 6.027 -10.939 1.00 30.59 631 ARG A CA 1
ATOM 8874 C C . ARG A 1 570 ? 21.504 6.618 -9.846 1.00 33.63 631 ARG A C 1
ATOM 8875 O O . ARG A 1 570 ? 21.772 7.822 -9.813 1.00 33.97 631 ARG A O 1
ATOM 8896 N N . VAL A 1 571 ? 21.962 5.751 -8.945 1.00 35.95 632 VAL A N 1
ATOM 8897 C CA . VAL A 1 571 ? 22.714 6.171 -7.768 1.00 38.38 632 VAL A CA 1
ATOM 8898 C C . VAL A 1 571 ? 24.002 5.366 -7.682 1.00 37.10 632 VAL A C 1
ATOM 8899 O O . VAL A 1 571 ? 23.986 4.141 -7.844 1.00 40.19 632 VAL A O 1
ATOM 8912 N N . ASN A 1 572 ? 25.110 6.054 -7.414 1.00 34.29 633 ASN A N 1
ATOM 8913 C CA . ASN A 1 572 ? 26.383 5.421 -7.112 1.00 34.54 633 ASN A CA 1
ATOM 8914 C C . ASN A 1 572 ? 26.886 5.916 -5.762 1.00 36.91 633 ASN A C 1
ATOM 8915 O O . ASN A 1 572 ? 26.606 7.048 -5.352 1.00 30.48 633 ASN A O 1
ATOM 8926 N N . TYR A 1 573 ? 27.633 5.058 -5.073 1.00 39.66 634 TYR A N 1
ATOM 8927 C CA . TYR A 1 573 ? 28.139 5.370 -3.746 1.00 42.86 634 TYR A CA 1
ATOM 8928 C C . TYR A 1 573 ? 29.648 5.180 -3.702 1.00 42.66 634 TYR A C 1
ATOM 8929 O O . TYR A 1 573 ? 30.230 4.455 -4.512 1.00 40.30 634 TYR A O 1
ATOM 8947 N N . ASP A 1 574 ? 30.273 5.847 -2.734 1.00 43.89 635 ASP A N 1
ATOM 8948 C CA . ASP A 1 574 ? 31.662 5.571 -2.408 1.00 44.02 635 ASP A CA 1
ATOM 8949 C C . ASP A 1 574 ? 31.820 4.106 -2.011 1.00 44.22 635 ASP A C 1
ATOM 8950 O O . ASP A 1 574 ? 30.866 3.438 -1.600 1.00 41.16 635 ASP A O 1
ATOM 8959 N N . GLU A 1 575 ? 33.052 3.608 -2.129 1.00 46.13 636 GLU A N 1
ATOM 8960 C CA . GLU A 1 575 ? 33.306 2.196 -1.864 1.00 50.87 636 GLU A CA 1
ATOM 8961 C C . GLU A 1 575 ? 32.781 1.784 -0.493 1.00 53.91 636 GLU A C 1
ATOM 8962 O O . GLU A 1 575 ? 32.126 0.746 -0.353 1.00 52.90 636 GLU A O 1
ATOM 8974 N N . GLU A 1 576 ? 33.050 2.593 0.534 1.00 57.82 637 GLU A N 1
ATOM 8975 C CA . GLU A 1 576 ? 32.741 2.167 1.897 1.00 62.58 637 GLU A CA 1
ATOM 8976 C C . GLU A 1 576 ? 31.241 1.988 2.103 1.00 55.58 637 GLU A C 1
ATOM 8977 O O . GLU A 1 576 ? 30.808 1.025 2.748 1.00 55.32 637 GLU A O 1
ATOM 8989 N N . ASN A 1 577 ? 30.427 2.898 1.565 1.00 49.86 638 ASN A N 1
ATOM 8990 C CA . ASN A 1 577 ? 28.981 2.736 1.687 1.00 46.53 638 ASN A CA 1
ATOM 8991 C C . ASN A 1 577 ? 28.523 1.451 1.007 1.00 43.91 638 ASN A C 1
ATOM 8992 O O . ASN A 1 577 ? 27.722 0.691 1.563 1.00 44.52 638 ASN A O 1
ATOM 9003 N N . TRP A 1 578 ? 29.027 1.191 -0.202 1.00 42.93 639 TRP A N 1
ATOM 9004 C CA . TRP A 1 578 ? 28.716 -0.062 -0.883 1.00 43.72 639 TRP A CA 1
ATOM 9005 C C . TRP A 1 578 ? 28.977 -1.252 0.031 1.00 47.10 639 TRP A C 1
ATOM 9006 O O . TRP A 1 578 ? 28.126 -2.134 0.189 1.00 47.59 639 TRP A O 1
ATOM 9027 N N . ARG A 1 579 ? 30.163 -1.288 0.646 1.00 50.70 640 ARG A N 1
ATOM 9028 C CA . ARG A 1 579 ? 30.535 -2.431 1.474 1.00 52.44 640 ARG A CA 1
ATOM 9029 C C . ARG A 1 579 ? 29.544 -2.632 2.613 1.00 48.24 640 ARG A C 1
ATOM 9030 O O . ARG A 1 579 ? 29.167 -3.768 2.924 1.00 51.95 640 ARG A O 1
ATOM 9051 N N . LYS A 1 580 ? 29.099 -1.540 3.241 1.00 41.75 641 LYS A N 1
ATOM 9052 C CA . LYS A 1 580 ? 28.128 -1.664 4.322 1.00 40.94 641 LYS A CA 1
ATOM 9053 C C . LYS A 1 580 ? 26.769 -2.108 3.800 1.00 41.25 641 LYS A C 1
ATOM 9054 O O . LYS A 1 580 ? 26.054 -2.845 4.487 1.00 43.21 641 LYS A O 1
ATOM 9073 N N . ILE A 1 581 ? 26.397 -1.679 2.592 1.00 41.06 642 ILE A N 1
ATOM 9074 C CA . ILE A 1 581 ? 25.199 -2.217 1.954 1.00 39.00 642 ILE A CA 1
ATOM 9075 C C . ILE A 1 581 ? 25.323 -3.727 1.807 1.00 38.27 642 ILE A C 1
ATOM 9076 O O . ILE A 1 581 ? 24.444 -4.489 2.230 1.00 36.29 642 ILE A O 1
ATOM 9092 N N . GLN A 1 582 ? 26.426 -4.180 1.207 1.00 37.91 643 GLN A N 1
ATOM 9093 C CA . GLN A 1 582 ? 26.633 -5.609 1.004 1.00 38.47 643 GLN A CA 1
ATOM 9094 C C . GLN A 1 582 ? 26.659 -6.357 2.329 1.00 42.70 643 GLN A C 1
ATOM 9095 O O . GLN A 1 582 ? 26.105 -7.457 2.441 1.00 44.10 643 GLN A O 1
ATOM 9109 N N . THR A 1 583 ? 27.296 -5.776 3.349 1.00 41.97 644 THR A N 1
ATOM 9110 C CA . THR A 1 583 ? 27.258 -6.386 4.673 1.00 40.91 644 THR A CA 1
ATOM 9111 C C . THR A 1 583 ? 25.829 -6.454 5.197 1.00 39.95 644 THR A C 1
ATOM 9112 O O . THR A 1 583 ? 25.438 -7.439 5.835 1.00 42.70 644 THR A O 1
ATOM 9123 N N . GLN A 1 584 ? 25.031 -5.416 4.933 1.00 39.71 645 GLN A N 1
ATOM 9124 C CA . GLN A 1 584 ? 23.636 -5.429 5.361 1.00 38.19 645 GLN A CA 1
ATOM 9125 C C . GLN A 1 584 ? 22.845 -6.501 4.622 1.00 40.04 645 GLN A C 1
ATOM 9126 O O . GLN A 1 584 ? 21.992 -7.172 5.215 1.00 39.34 645 GLN A O 1
ATOM 9140 N N . LEU A 1 585 ? 23.110 -6.673 3.326 1.00 40.17 646 LEU A N 1
ATOM 9141 C CA . LEU A 1 585 ? 22.407 -7.697 2.563 1.00 42.45 646 LEU A CA 1
ATOM 9142 C C . LEU A 1 585 ? 22.758 -9.097 3.048 1.00 45.62 646 LEU A C 1
ATOM 9143 O O . LEU A 1 585 ? 21.912 -9.997 3.003 1.00 46.22 646 LEU A O 1
ATOM 9159 N N . GLN A 1 586 ? 23.990 -9.302 3.516 1.00 47.18 647 GLN A N 1
ATOM 9160 C CA . GLN A 1 586 ? 24.388 -10.617 4.004 1.00 49.16 647 GLN A CA 1
ATOM 9161 C C . GLN A 1 586 ? 23.833 -10.887 5.398 1.00 48.19 647 GLN A C 1
ATOM 9162 O O . GLN A 1 586 ? 23.359 -11.994 5.676 1.00 44.01 647 GLN A O 1
ATOM 9176 N N . ARG A 1 587 ? 23.871 -9.887 6.282 1.00 52.13 648 ARG A N 1
ATOM 9177 C CA . ARG A 1 587 ? 23.407 -10.091 7.651 1.00 57.92 648 ARG A CA 1
ATOM 9178 C C . ARG A 1 587 ? 21.887 -10.199 7.711 1.00 58.09 648 ARG A C 1
ATOM 9179 O O . ARG A 1 587 ? 21.345 -11.117 8.337 1.00 58.55 648 ARG A O 1
ATOM 9200 N N . ASP A 1 588 ? 21.183 -9.266 7.070 1.00 57.82 649 ASP A N 1
ATOM 9201 C CA . ASP A 1 588 ? 19.726 -9.232 7.116 1.00 56.83 649 ASP A CA 1
ATOM 9202 C C . ASP A 1 588 ? 19.199 -8.288 6.041 1.00 52.68 649 ASP A C 1
ATOM 9203 O O . ASP A 1 588 ? 19.024 -7.089 6.287 1.00 50.81 649 ASP A O 1
ATOM 9212 N N . HIS A 1 589 ? 18.945 -8.819 4.844 1.00 48.38 650 HIS A N 1
ATOM 9213 C CA . HIS A 1 589 ? 18.561 -7.979 3.717 1.00 47.08 650 HIS A CA 1
ATOM 9214 C C . HIS A 1 589 ? 17.174 -7.371 3.871 1.00 49.88 650 HIS A C 1
ATOM 9215 O O . HIS A 1 589 ? 16.841 -6.441 3.128 1.00 50.89 650 HIS A O 1
ATOM 9229 N N . SER A 1 590 ? 16.362 -7.861 4.811 1.00 52.04 651 SER A N 1
ATOM 9230 C CA . SER A 1 590 ? 15.042 -7.278 5.020 1.00 51.46 651 SER A CA 1
ATOM 9231 C C . SER A 1 590 ? 15.119 -5.821 5.454 1.00 48.51 651 SER A C 1
ATOM 9232 O O . SER A 1 590 ? 14.145 -5.081 5.278 1.00 49.01 651 SER A O 1
ATOM 9240 N N . ALA A 1 591 ? 16.250 -5.392 6.019 1.00 47.95 652 ALA A N 1
ATOM 9241 C CA . ALA A 1 591 ? 16.378 -4.004 6.451 1.00 46.80 652 ALA A CA 1
ATOM 9242 C C . ALA A 1 591 ? 16.334 -3.039 5.272 1.00 46.52 652 ALA A C 1
ATOM 9243 O O . ALA A 1 591 ? 15.971 -1.871 5.444 1.00 45.63 652 ALA A O 1
ATOM 9250 N N . ILE A 1 592 ? 16.702 -3.499 4.081 1.00 47.35 653 ILE A N 1
ATOM 9251 C CA . ILE A 1 592 ? 16.615 -2.689 2.869 1.00 45.65 653 ILE A CA 1
ATOM 9252 C C . ILE A 1 592 ? 15.273 -2.981 2.206 1.00 42.51 653 ILE A C 1
ATOM 9253 O O . ILE A 1 592 ? 14.917 -4.158 2.038 1.00 40.71 653 ILE A O 1
ATOM 9269 N N . PRO A 1 593 ? 14.495 -1.966 1.824 1.00 42.86 654 PRO A N 1
ATOM 9270 C CA . PRO A 1 593 ? 13.206 -2.243 1.173 1.00 44.37 654 PRO A CA 1
ATOM 9271 C C . PRO A 1 593 ? 13.378 -3.126 -0.054 1.00 42.49 654 PRO A C 1
ATOM 9272 O O . PRO A 1 593 ? 14.423 -3.123 -0.709 1.00 38.68 654 PRO A O 1
ATOM 9283 N N . VAL A 1 594 ? 12.327 -3.887 -0.364 1.00 41.25 655 VAL A N 1
ATOM 9284 C CA . VAL A 1 594 ? 12.402 -4.848 -1.461 1.00 39.02 655 VAL A CA 1
ATOM 9285 C C . VAL A 1 594 ? 12.770 -4.143 -2.761 1.00 35.51 655 VAL A C 1
ATOM 9286 O O . VAL A 1 594 ? 13.653 -4.590 -3.503 1.00 32.11 655 VAL A O 1
ATOM 9299 N N . ILE A 1 595 ? 12.095 -3.031 -3.060 1.00 33.36 656 ILE A N 1
ATOM 9300 C CA . ILE A 1 595 ? 12.346 -2.341 -4.323 1.00 33.40 656 ILE A CA 1
ATOM 9301 C C . ILE A 1 595 ? 13.791 -1.865 -4.392 1.00 31.82 656 ILE A C 1
ATOM 9302 O O . ILE A 1 595 ? 14.419 -1.894 -5.457 1.00 30.74 656 ILE A O 1
ATOM 9318 N N . ASN A 1 596 ? 14.342 -1.413 -3.266 1.00 34.54 657 ASN A N 1
ATOM 9319 C CA . ASN A 1 596 ? 15.706 -0.901 -3.263 1.00 32.79 657 ASN A CA 1
ATOM 9320 C C . ASN A 1 596 ? 16.750 -2.009 -3.308 1.00 30.37 657 ASN A C 1
ATOM 9321 O O . ASN A 1 596 ? 17.894 -1.744 -3.692 1.00 31.37 657 ASN A O 1
ATOM 9332 N N . ARG A 1 597 ? 16.387 -3.239 -2.937 1.00 30.66 658 ARG A N 1
ATOM 9333 C CA . ARG A 1 597 ? 17.264 -4.371 -3.218 1.00 32.44 658 ARG A CA 1
ATOM 9334 C C . ARG A 1 597 ? 17.386 -4.597 -4.720 1.00 33.65 658 ARG A C 1
ATOM 9335 O O . ARG A 1 597 ? 18.473 -4.902 -5.225 1.00 35.79 658 ARG A O 1
ATOM 9356 N N . ALA A 1 598 ? 16.278 -4.445 -5.453 1.00 32.71 659 ALA A N 1
ATOM 9357 C CA . ALA A 1 598 ? 16.343 -4.499 -6.910 1.00 29.75 659 ALA A CA 1
ATOM 9358 C C . ALA A 1 598 ? 17.153 -3.333 -7.461 1.00 27.79 659 ALA A C 1
ATOM 9359 O O . ALA A 1 598 ? 17.899 -3.490 -8.436 1.00 25.42 659 ALA A O 1
ATOM 9366 N N . GLN A 1 599 ? 17.018 -2.156 -6.847 1.00 30.03 660 GLN A N 1
ATOM 9367 C CA . GLN A 1 599 ? 17.805 -1.000 -7.265 1.00 32.84 660 GLN A CA 1
ATOM 9368 C C . GLN A 1 599 ? 19.294 -1.262 -7.079 1.00 34.39 660 GLN A C 1
ATOM 9369 O O . GLN A 1 599 ? 20.101 -0.979 -7.971 1.00 35.24 660 GLN A O 1
ATOM 9383 N N . ILE A 1 600 ? 19.678 -1.797 -5.919 1.00 34.83 661 ILE A N 1
ATOM 9384 C CA . ILE A 1 600 ? 21.088 -2.075 -5.660 1.00 32.22 661 ILE A CA 1
ATOM 9385 C C . ILE A 1 600 ? 21.653 -2.993 -6.733 1.00 33.13 661 ILE A C 1
ATOM 9386 O O . ILE A 1 600 ? 22.774 -2.795 -7.217 1.00 34.30 661 ILE A O 1
ATOM 9402 N N . ILE A 1 601 ? 20.887 -4.011 -7.123 1.00 31.89 662 ILE A N 1
ATOM 9403 C CA . ILE A 1 601 ? 21.360 -4.957 -8.128 1.00 30.86 662 ILE A CA 1
ATOM 9404 C C . ILE A 1 601 ? 21.437 -4.284 -9.493 1.00 30.55 662 ILE A C 1
ATOM 9405 O O . ILE A 1 601 ? 22.489 -4.271 -10.142 1.00 30.20 662 ILE A O 1
ATOM 9421 N N . ASN A 1 602 ? 20.322 -3.705 -9.944 1.00 29.04 663 ASN A N 1
ATOM 9422 C CA . ASN A 1 602 ? 20.263 -3.182 -11.305 1.00 26.09 663 ASN A CA 1
ATOM 9423 C C . ASN A 1 602 ? 21.213 -2.006 -11.495 1.00 29.02 663 ASN A C 1
ATOM 9424 O O . ASN A 1 602 ? 21.885 -1.908 -12.528 1.00 29.18 663 ASN A O 1
ATOM 9435 N N . ASP A 1 603 ? 21.284 -1.101 -10.516 1.00 33.56 664 ASP A N 1
ATOM 9436 C CA . ASP A 1 603 ? 22.154 0.062 -10.660 1.00 32.21 664 ASP A CA 1
ATOM 9437 C C . ASP A 1 603 ? 23.616 -0.353 -10.774 1.00 31.91 664 ASP A C 1
ATOM 9438 O O . ASP A 1 603 ? 24.360 0.187 -11.601 1.00 34.12 664 ASP A O 1
ATOM 9447 N N . ALA A 1 604 ? 24.047 -1.311 -9.950 1.00 32.95 665 ALA A N 1
ATOM 9448 C CA . ALA A 1 604 ? 25.454 -1.700 -9.941 1.00 29.82 665 ALA A CA 1
ATOM 9449 C C . ALA A 1 604 ? 25.859 -2.352 -11.257 1.00 30.65 665 ALA A C 1
ATOM 9450 O O . ALA A 1 604 ? 26.949 -2.086 -11.779 1.00 29.35 665 ALA A O 1
ATOM 9457 N N . PHE A 1 605 ? 25.001 -3.213 -11.809 1.00 30.74 666 PHE A N 1
ATOM 9458 C CA . PHE A 1 605 ? 25.324 -3.847 -13.082 1.00 29.08 666 PHE A CA 1
ATOM 9459 C C . PHE A 1 605 ? 25.447 -2.814 -14.194 1.00 27.57 666 PHE A C 1
ATOM 9460 O O . PHE A 1 605 ? 26.341 -2.907 -15.043 1.00 27.89 666 PHE A O 1
ATOM 9477 N N . ASN A 1 606 ? 24.559 -1.819 -14.207 1.00 27.41 667 ASN A N 1
ATOM 9478 C CA . ASN A 1 606 ? 24.636 -0.784 -15.233 1.00 27.73 667 ASN A CA 1
ATOM 9479 C C . ASN A 1 606 ? 25.807 0.152 -14.976 1.00 29.27 667 ASN A C 1
ATOM 9480 O O . ASN A 1 606 ? 26.512 0.546 -15.913 1.00 30.17 667 ASN A O 1
ATOM 9491 N N . LEU A 1 607 ? 26.034 0.514 -13.712 1.00 29.02 668 LEU A N 1
ATOM 9492 C CA . LEU A 1 607 ? 27.217 1.297 -13.373 1.00 30.82 668 LEU A CA 1
ATOM 9493 C C . LEU A 1 607 ? 28.488 0.583 -13.815 1.00 26.31 668 LEU A C 1
ATOM 9494 O O . LEU A 1 607 ? 29.430 1.220 -14.300 1.00 25.55 668 LEU A O 1
ATOM 9510 N N . ALA A 1 608 ? 28.529 -0.743 -13.663 1.00 30.38 669 ALA A N 1
ATOM 9511 C CA . ALA A 1 608 ? 29.718 -1.497 -14.048 1.00 35.43 669 ALA A CA 1
ATOM 9512 C C . ALA A 1 608 ? 29.942 -1.444 -15.554 1.00 38.72 669 ALA A C 1
ATOM 9513 O O . ALA A 1 608 ? 31.084 -1.331 -16.014 1.00 40.06 669 ALA A O 1
ATOM 9520 N N . SER A 1 609 ? 28.866 -1.530 -16.340 1.00 39.69 670 SER A N 1
ATOM 9521 C CA . SER A 1 609 ? 29.009 -1.397 -17.786 1.00 42.63 670 SER A CA 1
ATOM 9522 C C . SER A 1 609 ? 29.544 -0.023 -18.165 1.00 44.02 670 SER A C 1
ATOM 9523 O O . SER A 1 609 ? 30.291 0.104 -19.143 1.00 49.52 670 SER A O 1
ATOM 9531 N N . ALA A 1 610 ? 29.183 1.010 -17.406 1.00 40.31 671 ALA A N 1
ATOM 9532 C CA . ALA A 1 610 ? 29.640 2.369 -17.661 1.00 39.73 671 ALA A CA 1
ATOM 9533 C C . ALA A 1 610 ? 31.009 2.656 -17.055 1.00 43.64 671 ALA A C 1
ATOM 9534 O O . ALA A 1 610 ? 31.452 3.809 -17.085 1.00 45.79 671 ALA A O 1
ATOM 9541 N N . HIS A 1 611 ? 31.683 1.645 -16.510 1.00 47.68 672 HIS A N 1
ATOM 9542 C CA . HIS A 1 611 ? 33.007 1.818 -15.912 1.00 54.03 672 HIS A CA 1
ATOM 9543 C C . HIS A 1 611 ? 32.971 2.826 -14.766 1.00 50.94 672 HIS A C 1
ATOM 9544 O O . HIS A 1 611 ? 33.869 3.657 -14.614 1.00 53.87 672 HIS A O 1
ATOM 9558 N N . LYS A 1 612 ? 31.923 2.749 -13.949 1.00 46.58 673 LYS A N 1
ATOM 9559 C CA . LYS A 1 612 ? 31.799 3.587 -12.767 1.00 42.02 673 LYS A CA 1
ATOM 9560 C C . LYS A 1 612 ? 31.872 2.794 -11.470 1.00 41.25 673 LYS A C 1
ATOM 9561 O O . LYS A 1 612 ? 32.059 3.395 -10.407 1.00 42.92 673 LYS A O 1
ATOM 9580 N N . VAL A 1 613 ? 31.738 1.473 -11.531 1.00 41.20 674 VAL A N 1
ATOM 9581 C CA . VAL A 1 613 ? 32.093 0.587 -10.424 1.00 38.75 674 VAL A CA 1
ATOM 9582 C C . VAL A 1 613 ? 32.689 -0.685 -11.003 1.00 37.70 674 VAL A C 1
ATOM 9583 O O . VAL A 1 613 ? 32.491 -1.001 -12.184 1.00 35.82 674 VAL A O 1
ATOM 9596 N N . PRO A 1 614 ? 33.438 -1.434 -10.195 1.00 37.90 675 PRO A N 1
ATOM 9597 C CA . PRO A 1 614 ? 33.985 -2.707 -10.686 1.00 35.08 675 PRO A CA 1
ATOM 9598 C C . PRO A 1 614 ? 32.875 -3.719 -10.918 1.00 32.40 675 PRO A C 1
ATOM 9599 O O . PRO A 1 614 ? 31.927 -3.816 -10.136 1.00 30.43 675 PRO A O 1
ATOM 9610 N N . VAL A 1 615 ? 33.001 -4.481 -12.007 1.00 32.61 676 VAL A N 1
ATOM 9611 C CA . VAL A 1 615 ? 31.995 -5.494 -12.306 1.00 32.41 676 VAL A CA 1
ATOM 9612 C C . VAL A 1 615 ? 31.873 -6.484 -11.156 1.00 32.37 676 VAL A C 1
ATOM 9613 O O . VAL A 1 615 ? 30.801 -7.064 -10.937 1.00 34.54 676 VAL A O 1
ATOM 9626 N N . THR A 1 616 ? 32.956 -6.697 -10.403 1.00 28.64 677 THR A N 1
ATOM 9627 C CA . THR A 1 616 ? 32.892 -7.633 -9.285 1.00 29.14 677 THR A CA 1
ATOM 9628 C C . THR A 1 616 ? 32.014 -7.099 -8.158 1.00 28.82 677 THR A C 1
ATOM 9629 O O . THR A 1 616 ? 31.463 -7.886 -7.381 1.00 29.01 677 THR A O 1
ATOM 9640 N N . LEU A 1 617 ? 31.878 -5.775 -8.045 1.00 33.50 678 LEU A N 1
ATOM 9641 C CA . LEU A 1 617 ? 30.946 -5.209 -7.074 1.00 38.63 678 LEU A CA 1
ATOM 9642 C C . LEU A 1 617 ? 29.509 -5.557 -7.440 1.00 37.42 678 LEU A C 1
ATOM 9643 O O . LEU A 1 617 ? 28.717 -5.961 -6.580 1.00 38.40 678 LEU A O 1
ATOM 9659 N N . ALA A 1 618 ? 29.152 -5.400 -8.717 1.00 34.90 679 ALA A N 1
ATOM 9660 C CA . ALA A 1 618 ? 27.803 -5.744 -9.153 1.00 32.25 679 ALA A CA 1
ATOM 9661 C C . ALA A 1 618 ? 27.514 -7.222 -8.926 1.00 34.47 679 ALA A C 1
ATOM 9662 O O . ALA A 1 618 ? 26.427 -7.588 -8.464 1.00 37.28 679 ALA A O 1
ATOM 9669 N N . LEU A 1 619 ? 28.478 -8.089 -9.241 1.00 31.70 680 LEU A N 1
ATOM 9670 C CA . LEU A 1 619 ? 28.265 -9.520 -9.056 1.00 25.37 680 LEU A CA 1
ATOM 9671 C C . LEU A 1 619 ? 28.194 -9.879 -7.578 1.00 26.55 680 LEU A C 1
ATOM 9672 O O . LEU A 1 619 ? 27.396 -10.736 -7.180 1.00 28.93 680 LEU A O 1
ATOM 9688 N N . ASN A 1 620 ? 29.013 -9.231 -6.746 1.00 27.13 681 ASN A N 1
ATOM 9689 C CA . ASN A 1 620 ? 28.939 -9.479 -5.310 1.00 34.24 681 ASN A CA 1
ATOM 9690 C C . ASN A 1 620 ? 27.566 -9.126 -4.753 1.00 31.37 681 ASN A C 1
ATOM 9691 O O . ASN A 1 620 ? 27.131 -9.713 -3.756 1.00 31.20 681 ASN A O 1
ATOM 9700 N N . ASN A 1 621 ? 26.869 -8.175 -5.380 1.00 30.67 682 ASN A N 1
ATOM 9701 C CA . ASN A 1 621 ? 25.528 -7.817 -4.936 1.00 33.41 682 ASN A CA 1
ATOM 9702 C C . ASN A 1 621 ? 24.513 -8.927 -5.174 1.00 33.91 682 ASN A C 1
ATOM 9703 O O . ASN A 1 621 ? 23.403 -8.851 -4.637 1.00 34.05 682 ASN A O 1
ATOM 9714 N N . THR A 1 622 ? 24.857 -9.945 -5.960 1.00 33.53 683 THR A N 1
ATOM 9715 C CA . THR A 1 622 ? 23.959 -11.063 -6.216 1.00 31.56 683 THR A CA 1
ATOM 9716 C C . THR A 1 622 ? 24.201 -12.242 -5.281 1.00 32.58 683 THR A C 1
ATOM 9717 O O . THR A 1 622 ? 23.482 -13.243 -5.370 1.00 32.78 683 THR A O 1
ATOM 9728 N N . LEU A 1 623 ? 25.188 -12.150 -4.388 1.00 29.59 684 LEU A N 1
ATOM 9729 C CA . LEU A 1 623 ? 25.514 -13.287 -3.534 1.00 30.25 684 LEU A CA 1
ATOM 9730 C C . LEU A 1 623 ? 24.405 -13.565 -2.526 1.00 32.09 684 LEU A C 1
ATOM 9731 O O . LEU A 1 623 ? 24.115 -14.727 -2.221 1.00 37.95 684 LEU A O 1
ATOM 9747 N N . PHE A 1 624 ? 23.773 -12.516 -1.997 1.00 30.49 685 PHE A N 1
ATOM 9748 C CA . PHE A 1 624 ? 22.706 -12.701 -1.019 1.00 31.57 685 PHE A CA 1
ATOM 9749 C C . PHE A 1 624 ? 21.455 -13.331 -1.620 1.00 34.01 685 PHE A C 1
ATOM 9750 O O . PHE A 1 624 ? 20.583 -13.772 -0.864 1.00 38.94 685 PHE A O 1
ATOM 9767 N N . LEU A 1 625 ? 21.345 -13.387 -2.948 1.00 32.65 686 LEU A N 1
ATOM 9768 C CA . LEU A 1 625 ? 20.134 -13.907 -3.569 1.00 31.29 686 LEU A CA 1
ATOM 9769 C C . LEU A 1 625 ? 19.863 -15.357 -3.194 1.00 27.16 686 LEU A C 1
ATOM 9770 O O . LEU A 1 625 ? 18.714 -15.802 -3.281 1.00 28.67 686 LEU A O 1
ATOM 9786 N N . ILE A 1 626 ? 20.888 -16.105 -2.780 1.00 27.57 687 ILE A N 1
ATOM 9787 C CA . ILE A 1 626 ? 20.678 -17.496 -2.402 1.00 30.36 687 ILE A CA 1
ATOM 9788 C C . ILE A 1 626 ? 19.767 -17.607 -1.187 1.00 32.54 687 ILE A C 1
ATOM 9789 O O . ILE A 1 626 ? 19.221 -18.682 -0.918 1.00 35.80 687 ILE A O 1
ATOM 9805 N N . GLU A 1 627 ? 19.588 -16.516 -0.443 1.00 30.67 688 GLU A N 1
ATOM 9806 C CA . GLU A 1 627 ? 18.644 -16.467 0.664 1.00 35.59 688 GLU A CA 1
ATOM 9807 C C . GLU A 1 627 ? 17.435 -15.589 0.363 1.00 36.79 688 GLU A C 1
ATOM 9808 O O . GLU A 1 627 ? 16.581 -15.412 1.239 1.00 32.71 688 GLU A O 1
ATOM 9820 N N . GLU A 1 628 ? 17.339 -15.040 -0.846 1.00 39.12 689 GLU A N 1
ATOM 9821 C CA . GLU A 1 628 ? 16.232 -14.172 -1.224 1.00 37.22 689 GLU A CA 1
ATOM 9822 C C . GLU A 1 628 ? 15.080 -15.007 -1.767 1.00 31.62 689 GLU A C 1
ATOM 9823 O O . GLU A 1 628 ? 15.288 -15.905 -2.590 1.00 30.46 689 GLU A O 1
ATOM 9835 N N . ARG A 1 629 ? 13.867 -14.697 -1.315 1.00 30.70 690 ARG A N 1
ATOM 9836 C CA . ARG A 1 629 ? 12.670 -15.372 -1.790 1.00 34.35 690 ARG A CA 1
ATOM 9837 C C . ARG A 1 629 ? 11.720 -14.455 -2.548 1.00 32.72 690 ARG A C 1
ATOM 9838 O O . ARG A 1 629 ? 10.811 -14.955 -3.218 1.00 28.13 690 ARG A O 1
ATOM 9859 N N . GLN A 1 630 ? 11.914 -13.140 -2.480 1.00 35.46 691 GLN A N 1
ATOM 9860 C CA . GLN A 1 630 ? 11.002 -12.206 -3.122 1.00 34.82 691 GLN A CA 1
ATOM 9861 C C . GLN A 1 630 ? 11.237 -12.158 -4.631 1.00 30.55 691 GLN A C 1
ATOM 9862 O O . GLN A 1 630 ? 12.318 -12.472 -5.136 1.00 28.27 691 GLN A O 1
ATOM 9876 N N . TYR A 1 631 ? 10.193 -11.743 -5.350 1.00 29.52 692 TYR A N 1
ATOM 9877 C CA . TYR A 1 631 ? 10.232 -11.761 -6.809 1.00 22.84 692 TYR A CA 1
ATOM 9878 C C . TYR A 1 631 ? 11.113 -10.645 -7.359 1.00 25.75 692 TYR A C 1
ATOM 9879 O O . TYR A 1 631 ? 11.954 -10.880 -8.234 1.00 25.83 692 TYR A O 1
ATOM 9897 N N . MET A 1 632 ? 10.935 -9.424 -6.856 1.00 28.26 693 MET A N 1
ATOM 9898 C CA . MET A 1 632 ? 11.548 -8.266 -7.502 1.00 32.28 693 MET A CA 1
ATOM 9899 C C . MET A 1 632 ? 13.069 -8.319 -7.495 1.00 28.40 693 MET A C 1
ATOM 9900 O O . MET A 1 632 ? 13.677 -8.084 -8.554 1.00 26.21 693 MET A O 1
ATOM 9914 N N . PRO A 1 633 ? 13.743 -8.595 -6.374 1.00 26.95 694 PRO A N 1
ATOM 9915 C CA . PRO A 1 633 ? 15.218 -8.635 -6.421 1.00 27.54 694 PRO A CA 1
ATOM 9916 C C . PRO A 1 633 ? 15.756 -9.712 -7.346 1.00 27.71 694 PRO A C 1
ATOM 9917 O O . PRO A 1 633 ? 16.727 -9.474 -8.076 1.00 26.13 694 PRO A O 1
ATOM 9928 N N . TRP A 1 634 ? 15.149 -10.900 -7.332 1.00 31.43 695 TRP A N 1
ATOM 9929 C CA . TRP A 1 634 ? 15.588 -11.961 -8.232 1.00 30.16 695 TRP A CA 1
ATOM 9930 C C . TRP A 1 634 ? 15.406 -11.554 -9.688 1.00 28.70 695 TRP A C 1
ATOM 9931 O O . TRP A 1 634 ? 16.299 -11.766 -10.517 1.00 27.15 695 TRP A O 1
ATOM 9952 N N . GLU A 1 635 ? 14.254 -10.962 -10.019 1.00 29.36 696 GLU A N 1
ATOM 9953 C CA . GLU A 1 635 ? 13.988 -10.576 -11.402 1.00 26.83 696 GLU A CA 1
ATOM 9954 C C . GLU A 1 635 ? 14.929 -9.467 -11.857 1.00 25.16 696 GLU A C 1
ATOM 9955 O O . GLU A 1 635 ? 15.339 -9.434 -13.023 1.00 25.82 696 GLU A O 1
ATOM 9967 N N . ALA A 1 636 ? 15.271 -8.541 -10.957 1.00 23.30 697 ALA A N 1
ATOM 9968 C CA . ALA A 1 636 ? 16.254 -7.519 -11.300 1.00 25.73 697 ALA A CA 1
ATOM 9969 C C . ALA A 1 636 ? 17.597 -8.152 -11.639 1.00 24.53 697 ALA A C 1
ATOM 9970 O O . ALA A 1 636 ? 18.260 -7.749 -12.602 1.00 29.98 697 ALA A O 1
ATOM 9977 N N . ALA A 1 637 ? 18.009 -9.156 -10.863 1.00 27.45 698 ALA A N 1
ATOM 9978 C CA . ALA A 1 637 ? 19.271 -9.835 -11.136 1.00 28.43 698 ALA A CA 1
ATOM 9979 C C . ALA A 1 637 ? 19.202 -10.613 -12.443 1.00 27.17 698 ALA A C 1
ATOM 9980 O O . ALA A 1 637 ? 20.109 -10.525 -13.279 1.00 28.05 698 ALA A O 1
ATOM 9987 N N . LEU A 1 638 ? 18.133 -11.388 -12.635 1.00 27.31 699 LEU A N 1
ATOM 9988 C CA . LEU A 1 638 ? 18.016 -12.183 -13.852 1.00 22.50 699 LEU A CA 1
ATOM 9989 C C . LEU A 1 638 ? 18.025 -11.298 -15.090 1.00 25.41 699 LEU A C 1
ATOM 9990 O O . LEU A 1 638 ? 18.614 -11.659 -16.116 1.00 28.80 699 LEU A O 1
ATOM 10006 N N . SER A 1 639 ? 17.386 -10.128 -15.014 1.00 27.42 700 SER A N 1
ATOM 10007 C CA . SER A 1 639 ? 17.329 -9.248 -16.176 1.00 31.25 700 SER A CA 1
ATOM 10008 C C . SER A 1 639 ? 18.689 -8.613 -16.446 1.00 29.19 700 SER A C 1
ATOM 10009 O O . SER A 1 639 ? 19.141 -8.550 -17.597 1.00 29.82 700 SER A O 1
ATOM 10017 N N . SER A 1 640 ? 19.355 -8.126 -15.397 1.00 22.36 701 SER A N 1
ATOM 10018 C CA . SER A 1 640 ? 20.692 -7.575 -15.579 1.00 22.95 701 SER A CA 1
ATOM 10019 C C . SER A 1 640 ? 21.646 -8.632 -16.122 1.00 19.47 701 SER A C 1
ATOM 10020 O O . SER A 1 640 ? 22.442 -8.357 -17.027 1.00 17.71 701 SER A O 1
ATOM 10028 N N . LEU A 1 641 ? 21.572 -9.853 -15.590 1.00 21.62 702 LEU A N 1
ATOM 10029 C CA . LEU A 1 641 ? 22.462 -10.920 -16.029 1.00 24.38 702 LEU A CA 1
ATOM 10030 C C . LEU A 1 641 ? 22.095 -11.472 -17.400 1.00 27.55 702 LEU A C 1
ATOM 10031 O O . LEU A 1 641 ? 22.903 -12.198 -17.988 1.00 30.44 702 LEU A O 1
ATOM 10047 N N . SER A 1 642 ? 20.905 -11.160 -17.922 1.00 25.71 703 SER A N 1
ATOM 10048 C CA . SER A 1 642 ? 20.592 -11.550 -19.293 1.00 25.32 703 SER A CA 1
ATOM 10049 C C . SER A 1 642 ? 21.560 -10.906 -20.277 1.00 24.22 703 SER A C 1
ATOM 10050 O O . SER A 1 642 ? 21.828 -11.467 -21.346 1.00 24.60 703 SER A O 1
ATOM 10058 N N . TYR A 1 643 ? 22.098 -9.733 -19.935 1.00 25.48 704 TYR A N 1
ATOM 10059 C CA . TYR A 1 643 ? 23.167 -9.152 -20.740 1.00 25.38 704 TYR A CA 1
ATOM 10060 C C . TYR A 1 643 ? 24.406 -10.040 -20.722 1.00 22.81 704 TYR A C 1
ATOM 10061 O O . TYR A 1 643 ? 25.044 -10.250 -21.760 1.00 22.85 704 TYR A O 1
ATOM 10079 N N . PHE A 1 644 ? 24.760 -10.573 -19.549 1.00 23.59 705 PHE A N 1
ATOM 10080 C CA . PHE A 1 644 ? 25.891 -11.494 -19.472 1.00 24.31 705 PHE A CA 1
ATOM 10081 C C . PHE A 1 644 ? 25.644 -12.732 -20.325 1.00 21.91 705 PHE A C 1
ATOM 10082 O O . PHE A 1 644 ? 26.554 -13.223 -21.005 1.00 20.96 705 PHE A O 1
ATOM 10099 N N . LYS A 1 645 ? 24.418 -13.257 -20.296 1.00 19.55 706 LYS A N 1
ATOM 10100 C CA . LYS A 1 645 ? 24.073 -14.383 -21.155 1.00 21.42 706 LYS A CA 1
ATOM 10101 C C . LYS A 1 645 ? 24.233 -14.010 -22.623 1.00 23.86 706 LYS A C 1
ATOM 10102 O O . LYS A 1 645 ? 24.808 -14.769 -23.413 1.00 21.00 706 LYS A O 1
ATOM 10121 N N . LEU A 1 646 ? 23.734 -12.834 -23.006 1.00 22.43 707 LEU A N 1
ATOM 10122 C CA . LEU A 1 646 ? 23.853 -12.404 -24.394 1.00 25.05 707 LEU A CA 1
ATOM 10123 C C . LEU A 1 646 ? 25.313 -12.318 -24.817 1.00 23.72 707 LEU A C 1
ATOM 10124 O O . LEU A 1 646 ? 25.664 -12.675 -25.948 1.00 21.87 707 LEU A O 1
ATOM 10140 N N . MET A 1 647 ? 26.180 -11.848 -23.922 1.00 21.74 708 MET A N 1
ATOM 10141 C CA . MET A 1 647 ? 27.577 -11.659 -24.287 1.00 22.26 708 MET A CA 1
ATOM 10142 C C . MET A 1 647 ? 28.363 -12.961 -24.244 1.00 23.88 708 MET A C 1
ATOM 10143 O O . MET A 1 647 ? 29.337 -13.113 -24.991 1.00 27.35 708 MET A O 1
ATOM 10157 N N . PHE A 1 648 ? 27.950 -13.918 -23.408 1.00 23.72 709 PHE A N 1
ATOM 10158 C CA . PHE A 1 648 ? 28.792 -15.062 -23.092 1.00 22.72 709 PHE A CA 1
ATOM 10159 C C . PHE A 1 648 ? 28.196 -16.426 -23.421 1.00 24.41 709 PHE A C 1
ATOM 10160 O O . PHE A 1 648 ? 28.915 -17.426 -23.307 1.00 23.92 709 PHE A O 1
ATOM 10177 N N . ASP A 1 649 ? 26.930 -16.514 -23.827 1.00 25.63 710 ASP A N 1
ATOM 10178 C CA . ASP A 1 649 ? 26.354 -17.859 -23.990 1.00 21.52 710 ASP A CA 1
ATOM 10179 C C . ASP A 1 649 ? 26.862 -18.593 -25.242 1.00 18.28 710 ASP A C 1
ATOM 10180 O O . ASP A 1 649 ? 26.352 -19.675 -25.560 1.00 23.81 710 ASP A O 1
ATOM 10189 N N . ARG A 1 650 ? 27.848 -18.047 -25.953 1.00 20.47 711 ARG A N 1
ATOM 10190 C CA . ARG A 1 650 ? 28.521 -18.750 -27.038 1.00 22.41 711 ARG A CA 1
ATOM 10191 C C . ARG A 1 650 ? 30.016 -18.890 -26.766 1.00 25.54 711 ARG A C 1
ATOM 10192 O O . ARG A 1 650 ? 30.800 -19.083 -27.700 1.00 26.58 711 ARG A O 1
ATOM 10213 N N . SER A 1 651 ? 30.422 -18.804 -25.499 1.00 24.88 712 SER A N 1
ATOM 10214 C CA . SER A 1 651 ? 31.829 -18.787 -25.128 1.00 24.29 712 SER A CA 1
ATOM 10215 C C . SER A 1 651 ? 32.053 -19.668 -23.907 1.00 24.94 712 SER A C 1
ATOM 10216 O O . SER A 1 651 ? 31.109 -20.144 -23.271 1.00 24.29 712 SER A O 1
ATOM 10224 N N . GLU A 1 652 ? 33.330 -19.861 -23.569 1.00 25.91 713 GLU A N 1
ATOM 10225 C CA . GLU A 1 652 ? 33.687 -20.711 -22.439 1.00 28.34 713 GLU A CA 1
ATOM 10226 C C . GLU A 1 652 ? 33.163 -20.168 -21.117 1.00 22.09 713 GLU A C 1
ATOM 10227 O O . GLU A 1 652 ? 33.098 -20.914 -20.133 1.00 23.83 713 GLU A O 1
ATOM 10239 N N . VAL A 1 653 ? 32.783 -18.891 -21.068 1.00 22.29 714 VAL A N 1
ATOM 10240 C CA . VAL A 1 653 ? 32.338 -18.310 -19.809 1.00 24.34 714 VAL A CA 1
ATOM 10241 C C . VAL A 1 653 ? 30.956 -18.806 -19.400 1.00 22.59 714 VAL A C 1
ATOM 10242 O O . VAL A 1 653 ? 30.602 -18.722 -18.218 1.00 24.80 714 VAL A O 1
ATOM 10255 N N . TYR A 1 654 ? 30.160 -19.328 -20.339 1.00 20.17 715 TYR A N 1
ATOM 10256 C CA . TYR A 1 654 ? 28.784 -19.686 -20.006 1.00 23.53 715 TYR A CA 1
ATOM 10257 C C . TYR A 1 654 ? 28.719 -20.835 -19.007 1.00 23.08 715 TYR A C 1
ATOM 10258 O O . TYR A 1 654 ? 27.815 -20.870 -18.165 1.00 23.51 715 TYR A O 1
ATOM 10276 N N . GLY A 1 655 ? 29.647 -21.783 -19.088 1.00 25.62 716 GLY A N 1
ATOM 10277 C CA . GLY A 1 655 ? 29.671 -22.893 -18.167 1.00 25.98 716 GLY A CA 1
ATOM 10278 C C . GLY A 1 655 ? 29.730 -22.419 -16.731 1.00 25.11 716 GLY A C 1
ATOM 10279 O O . GLY A 1 655 ? 28.843 -22.700 -15.918 1.00 29.86 716 GLY A O 1
ATOM 10283 N N . PRO A 1 656 ? 30.792 -21.684 -16.392 1.00 25.85 717 PRO A N 1
ATOM 10284 C CA . PRO A 1 656 ? 30.901 -21.167 -15.014 1.00 27.31 717 PRO A CA 1
ATOM 10285 C C . PRO A 1 656 ? 29.727 -20.300 -14.589 1.00 28.45 717 PRO A C 1
ATOM 10286 O O . PRO A 1 656 ? 29.314 -20.365 -13.424 1.00 23.99 717 PRO A O 1
ATOM 10297 N N . MET A 1 657 ? 29.172 -19.482 -15.489 1.00 28.71 718 MET A N 1
ATOM 10298 C CA . MET A 1 657 ? 28.025 -18.667 -15.100 1.00 31.32 718 MET A CA 1
ATOM 10299 C C . MET A 1 657 ? 26.827 -19.541 -14.751 1.00 25.82 718 MET A C 1
ATOM 10300 O O . MET A 1 657 ? 26.133 -19.290 -13.759 1.00 24.50 718 MET A O 1
ATOM 10314 N N . LYS A 1 658 ? 26.561 -20.568 -15.560 1.00 22.50 719 LYS A N 1
ATOM 10315 C CA . LYS A 1 658 ? 25.438 -21.455 -15.270 1.00 22.32 719 LYS A CA 1
ATOM 10316 C C . LYS A 1 658 ? 25.618 -22.136 -13.920 1.00 26.30 719 LYS A C 1
ATOM 10317 O O . LYS A 1 658 ? 24.665 -22.243 -13.139 1.00 28.45 719 LYS A O 1
ATOM 10336 N N . ASN A 1 659 ? 26.836 -22.597 -13.622 1.00 29.79 720 ASN A N 1
ATOM 10337 C CA . ASN A 1 659 ? 27.081 -23.236 -12.334 1.00 34.75 720 ASN A CA 1
ATOM 10338 C C . ASN A 1 659 ? 26.840 -22.264 -11.188 1.00 27.83 720 ASN A C 1
ATOM 10339 O O . ASN A 1 659 ? 26.320 -22.650 -10.134 1.00 24.46 720 ASN A O 1
ATOM 10350 N N . TYR A 1 660 ? 27.203 -20.993 -11.374 1.00 26.83 721 TYR A N 1
ATOM 10351 C CA . TYR A 1 660 ? 26.941 -20.003 -10.335 1.00 26.99 721 TYR A CA 1
ATOM 10352 C C . TYR A 1 660 ? 25.443 -19.824 -10.122 1.00 28.71 721 TYR A C 1
ATOM 10353 O O . TYR A 1 660 ? 24.959 -19.834 -8.984 1.00 31.22 721 TYR A O 1
ATOM 10371 N N . LEU A 1 661 ? 24.691 -19.644 -11.211 1.00 22.98 722 LEU A N 1
ATOM 10372 C CA . LEU A 1 661 ? 23.246 -19.487 -11.085 1.00 25.48 722 LEU A CA 1
ATOM 10373 C C . LEU A 1 661 ? 22.608 -20.747 -10.515 1.00 25.83 722 LEU A C 1
ATOM 10374 O O . LEU A 1 661 ? 21.673 -20.668 -9.710 1.00 23.69 722 LEU A O 1
ATOM 10390 N N . LYS A 1 662 ? 23.104 -21.920 -10.915 1.00 28.11 723 LYS A N 1
ATOM 10391 C CA . LYS A 1 662 ? 22.617 -23.164 -10.328 1.00 32.96 723 LYS A CA 1
ATOM 10392 C C . LYS A 1 662 ? 22.771 -23.139 -8.813 1.00 34.09 723 LYS A C 1
ATOM 10393 O O . LYS A 1 662 ? 21.824 -23.431 -8.073 1.00 30.35 723 LYS A O 1
ATOM 10412 N N . LYS A 1 663 ? 23.961 -22.778 -8.333 1.00 35.38 724 LYS A N 1
ATOM 10413 C CA . LYS A 1 663 ? 24.192 -22.712 -6.895 1.00 37.37 724 LYS A CA 1
ATOM 10414 C C . LYS A 1 663 ? 23.238 -21.727 -6.232 1.00 34.00 724 LYS A C 1
ATOM 10415 O O . LYS A 1 663 ? 22.652 -22.020 -5.184 1.00 34.71 724 LYS A O 1
ATOM 10434 N N . GLN A 1 664 ? 23.065 -20.551 -6.838 1.00 32.16 725 GLN A N 1
ATOM 10435 C CA . GLN A 1 664 ? 22.304 -19.491 -6.188 1.00 31.11 725 GLN A CA 1
ATOM 10436 C C . GLN A 1 664 ? 20.816 -19.807 -6.125 1.00 29.62 725 GLN A C 1
ATOM 10437 O O . GLN A 1 664 ? 20.138 -19.400 -5.174 1.00 29.01 725 GLN A O 1
ATOM 10451 N N . VAL A 1 665 ? 20.285 -20.521 -7.117 1.00 24.66 726 VAL A N 1
ATOM 10452 C CA . VAL A 1 665 ? 18.843 -20.717 -7.211 1.00 26.58 726 VAL A CA 1
ATOM 10453 C C . VAL A 1 665 ? 18.373 -22.043 -6.623 1.00 25.73 726 VAL A C 1
ATOM 10454 O O . VAL A 1 665 ? 17.172 -22.189 -6.346 1.00 26.63 726 VAL A O 1
ATOM 10467 N N . THR A 1 666 ? 19.268 -23.005 -6.420 1.00 25.84 727 THR A N 1
ATOM 10468 C CA . THR A 1 666 ? 18.821 -24.333 -6.007 1.00 29.92 727 THR A CA 1
ATOM 10469 C C . THR A 1 666 ? 18.068 -24.307 -4.685 1.00 31.47 727 THR A C 1
ATOM 10470 O O . THR A 1 666 ? 17.002 -24.940 -4.596 1.00 32.62 727 THR A O 1
ATOM 10481 N N . PRO A 1 667 ? 18.540 -23.623 -3.637 1.00 36.14 728 PRO A N 1
ATOM 10482 C CA . PRO A 1 667 ? 17.743 -23.585 -2.396 1.00 37.14 728 PRO A CA 1
ATOM 10483 C C . PRO A 1 667 ? 16.357 -22.999 -2.603 1.00 38.07 728 PRO A C 1
ATOM 10484 O O . PRO A 1 667 ? 15.382 -23.501 -2.028 1.00 39.64 728 PRO A O 1
ATOM 10495 N N . LEU A 1 668 ? 16.240 -21.944 -3.414 1.00 33.67 729 LEU A N 1
ATOM 10496 C CA . LEU A 1 668 ? 14.927 -21.371 -3.689 1.00 29.72 729 LEU A CA 1
ATOM 10497 C C . LEU A 1 668 ? 14.043 -22.363 -4.433 1.00 29.99 729 LEU A C 1
ATOM 10498 O O . LEU A 1 668 ? 12.851 -22.492 -4.133 1.00 31.30 729 LEU A O 1
ATOM 10514 N N . PHE A 1 669 ? 14.610 -23.069 -5.413 1.00 33.73 730 PHE A N 1
ATOM 10515 C CA . PHE A 1 669 ? 13.844 -24.076 -6.138 1.00 33.85 730 PHE A CA 1
ATOM 10516 C C . PHE A 1 669 ? 13.355 -25.172 -5.199 1.00 34.53 730 PHE A C 1
ATOM 10517 O O . PHE A 1 669 ? 12.198 -25.603 -5.282 1.00 28.30 730 PHE A O 1
ATOM 10534 N N . ILE A 1 670 ? 14.223 -25.638 -4.298 1.00 35.81 731 ILE A N 1
ATOM 10535 C CA . ILE A 1 670 ? 13.817 -26.662 -3.342 1.00 34.04 731 ILE A CA 1
ATOM 10536 C C . ILE A 1 670 ? 12.781 -26.108 -2.373 1.00 30.13 731 ILE A C 1
ATOM 10537 O O . ILE A 1 670 ? 11.869 -26.828 -1.949 1.00 27.07 731 ILE A O 1
ATOM 10553 N N . HIS A 1 671 ? 12.892 -24.828 -2.011 1.00 29.93 732 HIS A N 1
ATOM 10554 C CA . HIS A 1 671 ? 11.895 -24.215 -1.139 1.00 28.13 732 HIS A CA 1
ATOM 10555 C C . HIS A 1 671 ? 10.510 -24.271 -1.772 1.00 30.17 732 HIS A C 1
ATOM 10556 O O . HIS A 1 671 ? 9.534 -24.664 -1.122 1.00 31.16 732 HIS A O 1
ATOM 10570 N N . PHE A 1 672 ? 10.402 -23.882 -3.047 1.00 29.10 733 PHE A N 1
ATOM 10571 C CA . PHE A 1 672 ? 9.107 -23.933 -3.718 1.00 27.77 733 PHE A CA 1
ATOM 10572 C C . PHE A 1 672 ? 8.653 -25.369 -3.949 1.00 31.91 733 PHE A C 1
ATOM 10573 O O . PHE A 1 672 ? 7.453 -25.654 -3.885 1.00 34.66 733 PHE A O 1
ATOM 10590 N N . ARG A 1 673 ? 9.596 -26.277 -4.144 1.00 38.13 734 ARG A N 1
ATOM 10591 C CA . ARG A 1 673 ? 9.232 -27.697 -4.309 1.00 44.72 734 ARG A CA 1
ATOM 10592 C C . ARG A 1 673 ? 8.474 -28.133 -3.062 1.00 48.46 734 ARG A C 1
ATOM 10593 O O . ARG A 1 673 ? 7.492 -28.889 -3.200 1.00 45.20 734 ARG A O 1
ATOM 10614 N N . ASN A 1 674 ? 8.917 -27.670 -1.891 1.00 52.09 735 ASN A N 1
ATOM 10615 C CA . ASN A 1 674 ? 8.238 -27.990 -0.640 1.00 55.68 735 ASN A CA 1
ATOM 10616 C C . ASN A 1 674 ? 6.956 -27.178 -0.483 1.00 51.30 735 ASN A C 1
ATOM 10617 O O . ASN A 1 674 ? 5.888 -27.735 -0.209 1.00 51.44 735 ASN A O 1
ATOM 10628 N N . ASN A 1 675 ? 7.046 -25.860 -0.665 1.00 48.68 736 ASN A N 1
ATOM 10629 C CA . ASN A 1 675 ? 5.908 -24.979 -0.438 1.00 49.50 736 ASN A CA 1
ATOM 10630 C C . ASN A 1 675 ? 4.721 -25.306 -1.337 1.00 47.74 736 ASN A C 1
ATOM 10631 O O . ASN A 1 675 ? 3.602 -24.880 -1.034 1.00 51.38 736 ASN A O 1
ATOM 10642 N N . THR A 1 676 ? 4.920 -26.079 -2.406 1.00 40.81 737 THR A N 1
ATOM 10643 C CA . THR A 1 676 ? 3.850 -26.359 -3.357 1.00 37.84 737 THR A CA 1
ATOM 10644 C C . THR A 1 676 ? 3.399 -27.814 -3.369 1.00 45.80 73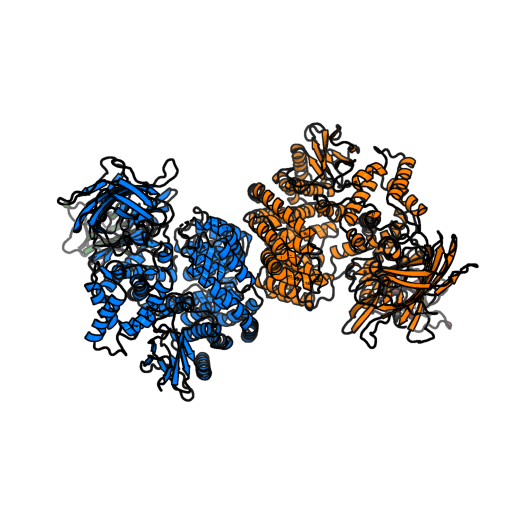7 THR A C 1
ATOM 10645 O O . THR A 1 676 ? 2.548 -28.173 -4.190 1.00 46.28 737 THR A O 1
ATOM 10656 N N . ASN A 1 677 ? 3.940 -28.662 -2.496 1.00 52.07 738 ASN A N 1
ATOM 10657 C CA . ASN A 1 677 ? 3.647 -30.096 -2.508 1.00 58.01 738 ASN A CA 1
ATOM 10658 C C . ASN A 1 677 ? 4.027 -30.713 -3.855 1.00 60.18 738 ASN A C 1
ATOM 10659 O O . ASN A 1 677 ? 3.193 -31.270 -4.572 1.00 62.50 738 ASN A O 1
ATOM 10670 N N . ASN A 1 678 ? 5.305 -30.607 -4.199 1.00 59.41 739 ASN A N 1
ATOM 10671 C CA . ASN A 1 678 ? 5.780 -31.103 -5.485 1.00 62.46 739 ASN A CA 1
ATOM 10672 C C . ASN A 1 678 ? 4.896 -30.573 -6.612 1.00 59.66 739 ASN A C 1
ATOM 10673 O O . ASN A 1 678 ? 4.411 -31.316 -7.468 1.00 60.49 739 ASN A O 1
ATOM 10684 N N . TRP A 1 679 ? 4.654 -29.264 -6.573 1.00 53.38 740 TRP A N 1
ATOM 10685 C CA . TRP A 1 679 ? 4.110 -28.501 -7.691 1.00 49.26 740 TRP A CA 1
ATOM 10686 C C . TRP A 1 679 ? 2.629 -28.756 -7.940 1.00 52.28 740 TRP A C 1
ATOM 10687 O O . TRP A 1 679 ? 2.149 -28.541 -9.057 1.00 50.87 740 TRP A O 1
ATOM 10708 N N . ARG A 1 680 ? 1.877 -29.183 -6.926 1.00 58.75 741 ARG A N 1
ATOM 10709 C CA . ARG A 1 680 ? 0.435 -29.339 -7.066 1.00 65.80 741 ARG A CA 1
ATOM 10710 C C . ARG A 1 680 ? -0.345 -28.134 -6.555 1.00 60.56 741 ARG A C 1
ATOM 10711 O O . ARG A 1 680 ? -1.563 -28.074 -6.753 1.00 65.65 741 ARG A O 1
ATOM 10732 N N . GLU A 1 681 ? 0.316 -27.182 -5.903 1.00 52.30 742 GLU A N 1
ATOM 10733 C CA . GLU A 1 681 ? -0.302 -25.930 -5.498 1.00 47.21 742 GLU A CA 1
ATOM 10734 C C . GLU A 1 681 ? 0.548 -24.776 -6.011 1.00 41.10 742 GLU A C 1
ATOM 10735 O O . GLU A 1 681 ? 1.699 -24.959 -6.413 1.00 39.66 742 GLU A O 1
ATOM 10747 N N . ILE A 1 682 ? -0.033 -23.580 -6.004 1.00 38.59 743 ILE A N 1
ATOM 10748 C CA . ILE A 1 682 ? 0.713 -22.370 -6.341 1.00 37.69 743 ILE A CA 1
ATOM 10749 C C . ILE A 1 682 ? 0.592 -21.395 -5.177 1.00 35.75 743 ILE A C 1
ATOM 10750 O O . ILE A 1 682 ? -0.410 -21.427 -4.447 1.00 33.48 743 ILE A O 1
ATOM 10766 N N . PRO A 1 683 ? 1.578 -20.525 -4.956 1.00 35.03 744 PRO A N 1
ATOM 10767 C CA . PRO A 1 683 ? 1.480 -19.577 -3.837 1.00 34.56 744 PRO A CA 1
ATOM 10768 C C . PRO A 1 683 ? 0.241 -18.701 -3.947 1.00 32.86 744 PRO A C 1
ATOM 10769 O O . PRO A 1 683 ? -0.270 -18.440 -5.039 1.00 32.38 744 PRO A O 1
ATOM 10780 N N . GLU A 1 684 ? -0.239 -18.240 -2.790 1.00 31.64 745 GLU A N 1
ATOM 10781 C CA . GLU A 1 684 ? -1.412 -17.372 -2.772 1.00 36.36 745 GLU A CA 1
ATOM 10782 C C . GLU A 1 684 ? -1.063 -15.962 -3.234 1.00 34.13 745 GLU A C 1
ATOM 10783 O O . GLU A 1 684 ? -1.830 -15.340 -3.977 1.00 33.54 745 GLU A O 1
ATOM 10795 N N . ASN A 1 685 ? 0.082 -15.440 -2.800 1.00 32.97 746 ASN A N 1
ATOM 10796 C CA . ASN A 1 685 ? 0.484 -14.087 -3.156 1.00 32.46 746 ASN A CA 1
ATOM 10797 C C . ASN A 1 685 ? 0.982 -14.041 -4.595 1.00 29.89 746 ASN A C 1
ATOM 10798 O O . ASN A 1 685 ? 1.750 -14.904 -5.031 1.00 22.96 746 ASN A O 1
ATOM 10809 N N . LEU A 1 686 ? 0.546 -13.017 -5.332 1.00 31.32 747 LEU A N 1
ATOM 10810 C CA . LEU A 1 686 ? 0.868 -12.940 -6.754 1.00 31.06 747 LEU A CA 1
ATOM 10811 C C . LEU A 1 686 ? 2.373 -12.850 -6.977 1.00 29.61 747 LEU A C 1
ATOM 10812 O O . LEU A 1 686 ? 2.928 -13.545 -7.834 1.00 27.36 747 LEU A O 1
ATOM 10828 N N . MET A 1 687 ? 3.053 -11.985 -6.223 1.00 30.94 748 MET A N 1
ATOM 10829 C CA . MET A 1 687 ? 4.494 -11.843 -6.396 1.00 33.37 748 MET A CA 1
ATOM 10830 C C . MET A 1 687 ? 5.211 -13.155 -6.109 1.00 29.81 748 MET A C 1
ATOM 10831 O O . MET A 1 687 ? 6.190 -13.499 -6.785 1.00 30.05 748 MET A O 1
ATOM 10845 N N . ASP A 1 688 ? 4.740 -13.902 -5.109 1.00 26.49 749 ASP A N 1
ATOM 10846 C CA . ASP A 1 688 ? 5.317 -15.212 -4.831 1.00 26.11 749 ASP A CA 1
ATOM 10847 C C . ASP A 1 688 ? 5.073 -16.185 -5.978 1.00 24.58 749 ASP A C 1
ATOM 10848 O O . ASP A 1 688 ? 5.913 -17.052 -6.241 1.00 28.81 749 ASP A O 1
ATOM 10857 N N . GLN A 1 689 ? 3.936 -16.063 -6.667 1.00 26.41 750 GLN A N 1
ATOM 10858 C CA . GLN A 1 689 ? 3.697 -16.896 -7.840 1.00 27.68 750 GLN A CA 1
ATOM 10859 C C . GLN A 1 689 ? 4.736 -16.622 -8.920 1.00 26.79 750 GLN A C 1
ATOM 10860 O O . GLN A 1 689 ? 5.233 -17.552 -9.567 1.00 26.74 750 GLN A O 1
ATOM 10874 N N . TYR A 1 690 ? 5.082 -15.348 -9.123 1.00 26.39 751 TYR A N 1
ATOM 10875 C CA . TYR A 1 690 ? 6.041 -14.995 -10.163 1.00 24.11 751 TYR A CA 1
ATOM 10876 C C . TYR A 1 690 ? 7.454 -15.416 -9.778 1.00 27.16 751 TYR A C 1
ATOM 10877 O O . TYR A 1 690 ? 8.246 -15.816 -10.640 1.00 26.78 751 TYR A O 1
ATOM 10895 N N . SER A 1 691 ? 7.797 -15.322 -8.491 1.00 29.98 752 SER A N 1
ATOM 10896 C CA . SER A 1 691 ? 9.108 -15.785 -8.055 1.00 34.68 752 SER A CA 1
ATOM 10897 C C . SER A 1 691 ? 9.238 -17.295 -8.208 1.00 26.19 752 SER A C 1
ATOM 10898 O O . SER A 1 691 ? 10.327 -17.795 -8.509 1.00 25.68 752 SER A O 1
ATOM 10906 N N . GLU A 1 692 ? 8.144 -18.035 -8.015 1.00 25.50 753 GLU A N 1
ATOM 10907 C CA . GLU A 1 692 ? 8.179 -19.472 -8.259 1.00 27.10 753 GLU A CA 1
ATOM 10908 C C . GLU A 1 692 ? 8.512 -19.763 -9.716 1.00 24.20 753 GLU A C 1
ATOM 10909 O O . GLU A 1 692 ? 9.352 -20.619 -10.016 1.00 23.96 753 GLU A O 1
ATOM 10921 N N . VAL A 1 693 ? 7.845 -19.068 -10.640 1.00 23.72 754 VAL A N 1
ATOM 10922 C CA . VAL A 1 693 ? 8.102 -19.295 -12.059 1.00 22.89 754 VAL A CA 1
ATOM 10923 C C . VAL A 1 693 ? 9.563 -19.013 -12.382 1.00 22.91 754 VAL A C 1
ATOM 10924 O O . VAL A 1 693 ? 10.214 -19.776 -13.104 1.00 24.57 754 VAL A O 1
ATOM 10937 N N . ASN A 1 694 ? 10.105 -17.916 -11.848 1.00 25.10 755 ASN A N 1
ATOM 10938 C CA . ASN A 1 694 ? 11.496 -17.579 -12.127 1.00 26.01 755 ASN A CA 1
ATOM 10939 C C . ASN A 1 694 ? 12.455 -18.571 -11.482 1.00 25.51 755 ASN A C 1
ATOM 10940 O O . ASN A 1 694 ? 13.512 -18.865 -12.050 1.00 24.57 755 ASN A O 1
ATOM 10951 N N . ALA A 1 695 ? 12.108 -19.098 -10.304 1.00 24.39 756 ALA A N 1
ATOM 10952 C CA . ALA A 1 695 ? 12.942 -20.121 -9.685 1.00 22.09 756 ALA A CA 1
ATOM 10953 C C . ALA A 1 695 ? 12.985 -21.377 -10.543 1.00 23.19 756 ALA A C 1
ATOM 10954 O O . ALA A 1 695 ? 14.056 -21.957 -10.761 1.00 20.82 756 ALA A O 1
ATOM 10961 N N . ILE A 1 696 ? 11.828 -21.807 -11.048 1.00 23.71 757 ILE A N 1
ATOM 10962 C CA . ILE A 1 696 ? 11.788 -22.975 -11.921 1.00 21.01 757 ILE A CA 1
ATOM 10963 C C . ILE A 1 696 ? 12.526 -22.685 -13.221 1.00 24.59 757 ILE A C 1
ATOM 10964 O O . ILE A 1 696 ? 13.334 -23.494 -13.691 1.00 26.68 757 ILE A O 1
ATOM 10980 N N . SER A 1 697 ? 12.256 -21.526 -13.823 1.00 26.86 758 SER A N 1
ATOM 10981 C CA . SER A 1 697 ? 12.887 -21.193 -15.096 1.00 25.49 758 SER A CA 1
ATOM 10982 C C . SER A 1 697 ? 14.400 -21.088 -14.950 1.00 22.06 758 SER A C 1
ATOM 10983 O O . SER A 1 697 ? 15.150 -21.589 -15.797 1.00 19.83 758 SER A O 1
ATOM 10991 N N . THR A 1 698 ? 14.868 -20.445 -13.878 1.00 21.53 759 THR A N 1
ATOM 10992 C CA . THR A 1 698 ? 16.305 -20.299 -13.673 1.00 22.39 759 THR A CA 1
ATOM 10993 C C . THR A 1 698 ? 16.955 -21.641 -13.356 1.00 21.21 759 THR A C 1
ATOM 10994 O O . THR A 1 698 ? 18.019 -21.965 -13.897 1.00 20.74 759 THR A O 1
ATOM 11005 N N . ALA A 1 699 ? 16.328 -22.436 -12.487 1.00 21.46 760 ALA A N 1
ATOM 11006 C CA . ALA A 1 699 ? 16.883 -23.741 -12.141 1.00 21.72 760 ALA A CA 1
ATOM 11007 C C . ALA A 1 699 ? 17.010 -24.629 -13.373 1.00 26.78 760 ALA A C 1
ATOM 11008 O O . ALA A 1 699 ? 18.062 -25.233 -13.615 1.00 27.69 760 ALA A O 1
ATOM 11015 N N . CYS A 1 700 ? 15.944 -24.723 -14.166 1.00 25.64 761 CYS A N 1
ATOM 11016 C CA . CYS A 1 700 ? 15.977 -25.573 -15.351 1.00 29.61 761 CYS A CA 1
ATOM 11017 C C . CYS A 1 700 ? 16.966 -25.045 -16.384 1.00 28.78 761 CYS A C 1
ATOM 11018 O O . CYS A 1 700 ? 17.715 -25.820 -16.990 1.00 29.31 761 CYS A O 1
ATOM 11025 N N . SER A 1 701 ? 16.988 -23.729 -16.592 1.00 29.10 762 SER A N 1
ATOM 11026 C CA . SER A 1 701 ? 17.836 -23.148 -17.625 1.00 29.85 762 SER A CA 1
ATOM 11027 C C . SER A 1 701 ? 19.320 -23.283 -17.308 1.00 30.52 762 SER A C 1
ATOM 11028 O O . SER A 1 701 ? 20.138 -23.273 -18.234 1.00 30.12 762 SER A O 1
ATOM 11036 N N . ASN A 1 702 ? 19.687 -23.421 -16.035 1.00 29.44 763 ASN A N 1
ATOM 11037 C CA . ASN A 1 702 ? 21.087 -23.513 -15.641 1.00 31.14 763 ASN A CA 1
ATOM 11038 C C . ASN A 1 702 ? 21.479 -24.910 -15.179 1.00 32.91 763 ASN A C 1
ATOM 11039 O O . ASN A 1 702 ? 22.575 -25.089 -14.637 1.00 30.54 763 ASN A O 1
ATOM 11050 N N . GLY A 1 703 ? 20.609 -25.898 -15.362 1.00 37.13 764 GLY A N 1
ATOM 11051 C CA . GLY A 1 703 ? 21.013 -27.282 -15.234 1.00 38.46 764 GLY A CA 1
ATOM 11052 C C . GLY A 1 703 ? 20.806 -27.939 -13.890 1.00 36.41 764 GLY A C 1
ATOM 11053 O O . GLY A 1 703 ? 21.587 -28.826 -13.527 1.00 37.24 764 GLY A O 1
ATOM 11057 N N . VAL A 1 704 ? 19.781 -27.549 -13.140 1.00 36.04 765 VAL A N 1
ATOM 11058 C CA . VAL A 1 704 ? 19.426 -28.264 -11.916 1.00 33.65 765 VAL A CA 1
ATOM 11059 C C . VAL A 1 704 ? 18.741 -29.561 -12.329 1.00 35.35 765 VAL A C 1
ATOM 11060 O O . VAL A 1 704 ? 17.623 -29.518 -12.866 1.00 31.79 765 VAL A O 1
ATOM 11073 N N . PRO A 1 705 ? 19.356 -30.729 -12.107 1.00 37.70 766 PRO A N 1
ATOM 11074 C CA . PRO A 1 705 ? 18.750 -31.970 -12.631 1.00 36.40 766 PRO A CA 1
ATOM 11075 C C . PRO A 1 705 ? 17.326 -32.206 -12.153 1.00 35.42 766 PRO A C 1
ATOM 11076 O O . PRO A 1 705 ? 16.504 -32.730 -12.916 1.00 35.18 766 PRO A O 1
ATOM 11087 N N . GLU A 1 706 ? 17.005 -31.839 -10.910 1.00 33.54 767 GLU A N 1
ATOM 11088 C CA . GLU A 1 706 ? 15.655 -32.072 -10.405 1.00 31.87 767 GLU A CA 1
ATOM 11089 C C . GLU A 1 706 ? 14.615 -31.351 -11.255 1.00 31.14 767 GLU A C 1
ATOM 11090 O O . GLU A 1 706 ? 13.563 -31.918 -11.570 1.00 32.12 767 GLU A O 1
ATOM 11102 N N . CYS A 1 707 ? 14.891 -30.099 -11.637 1.00 27.27 768 CYS A N 1
ATOM 11103 C CA . CYS A 1 707 ? 13.940 -29.349 -12.454 1.00 34.23 768 CYS A CA 1
ATOM 11104 C C . CYS A 1 707 ? 13.844 -29.931 -13.858 1.00 33.76 768 CYS A C 1
ATOM 11105 O O . CYS A 1 707 ? 12.749 -30.019 -14.426 1.00 26.47 768 CYS A O 1
ATOM 11112 N N . GLU A 1 708 ? 14.982 -30.329 -14.437 1.00 35.54 769 GLU A N 1
ATOM 11113 C CA . GLU A 1 708 ? 14.964 -30.937 -15.763 1.00 38.10 769 GLU A CA 1
ATOM 11114 C C . GLU A 1 708 ? 14.123 -32.206 -15.772 1.00 39.96 769 GLU A C 1
ATOM 11115 O O . GLU A 1 708 ? 13.369 -32.456 -16.720 1.00 38.11 769 GLU A O 1
ATOM 11127 N N . GLU A 1 709 ? 14.241 -33.025 -14.724 1.00 41.60 770 GLU A N 1
ATOM 11128 C CA . GLU A 1 709 ? 13.415 -34.223 -14.631 1.00 42.45 770 GLU A CA 1
ATOM 11129 C C . GLU A 1 709 ? 11.948 -33.861 -14.442 1.00 39.49 770 GLU A C 1
ATOM 11130 O O . GLU A 1 709 ? 11.061 -34.532 -14.982 1.00 40.06 770 GLU A O 1
ATOM 11142 N N . MET A 1 710 ? 11.673 -32.797 -13.686 1.00 33.30 771 MET A N 1
ATOM 11143 C CA . MET A 1 710 ? 10.292 -32.439 -13.389 1.00 32.84 771 MET A CA 1
ATOM 11144 C C . MET A 1 710 ? 9.557 -31.980 -14.643 1.00 33.03 771 MET A C 1
ATOM 11145 O O . MET A 1 710 ? 8.426 -32.409 -14.901 1.00 31.77 771 MET A O 1
ATOM 11159 N N . VAL A 1 711 ? 10.185 -31.111 -15.440 1.00 30.20 772 VAL A N 1
ATOM 11160 C CA . VAL A 1 711 ? 9.471 -30.510 -16.564 1.00 31.39 772 VAL A CA 1
ATOM 11161 C C . VAL A 1 711 ? 9.274 -31.525 -17.683 1.00 30.59 772 VAL A C 1
ATOM 11162 O O . VAL A 1 711 ? 8.220 -31.556 -18.328 1.00 33.95 772 VAL A O 1
ATOM 11175 N N . SER A 1 712 ? 10.279 -32.364 -17.942 1.00 31.06 773 SER A N 1
ATOM 11176 C CA . SER A 1 712 ? 10.104 -33.407 -18.947 1.00 34.13 773 SER A CA 1
ATOM 11177 C C . SER A 1 712 ? 9.103 -34.456 -18.484 1.00 34.55 773 SER A C 1
ATOM 11178 O O . SER A 1 712 ? 8.384 -35.036 -19.307 1.00 37.30 773 SER A O 1
ATOM 11186 N N . GLY A 1 713 ? 9.038 -34.711 -17.177 1.00 32.40 774 GLY A N 1
ATOM 11187 C CA . GLY A 1 713 ? 8.038 -35.633 -16.666 1.00 27.72 774 GLY A CA 1
ATOM 11188 C C . GLY A 1 713 ? 6.628 -35.102 -16.842 1.00 31.39 774 GLY A C 1
ATOM 11189 O O . GLY A 1 713 ? 5.731 -35.820 -17.294 1.00 33.88 774 GLY A O 1
ATOM 11193 N N . LEU A 1 714 ? 6.413 -33.833 -16.489 1.00 30.49 775 LEU A N 1
ATOM 11194 C CA . LEU A 1 714 ? 5.091 -33.240 -16.657 1.00 31.38 775 LEU A CA 1
ATOM 11195 C C . LEU A 1 714 ? 4.668 -33.251 -18.120 1.00 31.06 775 LEU A C 1
ATOM 11196 O O . LEU A 1 714 ? 3.512 -33.555 -18.438 1.00 28.57 775 LEU A O 1
ATOM 11212 N N . PHE A 1 715 ? 5.592 -32.925 -19.028 1.00 32.14 776 PHE A N 1
ATOM 11213 C CA . PHE A 1 715 ? 5.247 -32.869 -20.445 1.00 31.27 776 PHE A CA 1
ATOM 11214 C C . PHE A 1 715 ? 4.922 -34.254 -20.991 1.00 34.12 776 PHE A C 1
ATOM 11215 O O . PHE A 1 715 ? 3.958 -34.413 -21.750 1.00 34.78 776 PHE A O 1
ATOM 11232 N N . LYS A 1 716 ? 5.712 -35.269 -20.627 1.00 35.70 777 LYS A N 1
ATOM 11233 C CA . LYS A 1 716 ? 5.408 -36.623 -21.080 1.00 42.25 777 LYS A CA 1
ATOM 11234 C C . LYS A 1 716 ? 4.067 -37.094 -20.528 1.00 40.73 777 LYS A C 1
ATOM 11235 O O . LYS A 1 716 ? 3.275 -37.718 -21.244 1.00 42.08 777 LYS A O 1
ATOM 11254 N N . GLN A 1 717 ? 3.797 -36.805 -19.254 1.00 35.77 778 GLN A N 1
ATOM 11255 C CA . GLN A 1 717 ? 2.493 -37.119 -18.683 1.00 35.82 778 GLN A CA 1
ATOM 11256 C C . GLN A 1 717 ? 1.372 -36.447 -19.464 1.00 34.90 778 GLN A C 1
ATOM 11257 O O . GLN A 1 717 ? 0.288 -37.021 -19.612 1.00 33.48 778 GLN A O 1
ATOM 11271 N N . TRP A 1 718 ? 1.618 -35.244 -19.987 1.00 31.80 779 TRP A N 1
ATOM 11272 C CA . TRP A 1 718 ? 0.593 -34.563 -20.768 1.00 32.20 779 TRP A CA 1
ATOM 11273 C C . TRP A 1 718 ? 0.365 -35.258 -22.105 1.00 34.24 779 TRP A C 1
ATOM 11274 O O . TRP A 1 718 ? -0.784 -35.444 -22.524 1.00 33.13 779 TRP A O 1
ATOM 11295 N N . MET A 1 719 ? 1.441 -35.649 -22.794 1.00 33.52 780 MET A N 1
ATOM 11296 C CA . MET A 1 719 ? 1.272 -36.301 -24.090 1.00 38.48 780 MET A CA 1
ATOM 11297 C C . MET A 1 719 ? 0.531 -37.625 -23.954 1.00 41.71 780 MET A C 1
ATOM 11298 O O . MET A 1 719 ? -0.157 -38.051 -24.888 1.00 44.30 780 MET A O 1
ATOM 11312 N N . GLU A 1 720 ? 0.659 -38.291 -22.804 1.00 45.49 781 GLU A N 1
ATOM 11313 C CA . GLU A 1 720 ? -0.081 -39.521 -22.549 1.00 47.80 781 GLU A CA 1
ATOM 11314 C C . GLU A 1 720 ? -1.545 -39.269 -22.208 1.00 51.02 781 GLU A C 1
ATOM 11315 O O . GLU A 1 720 ? -2.341 -40.212 -22.244 1.00 52.89 781 GLU A O 1
ATOM 11327 N N . ASN A 1 721 ? -1.914 -38.030 -21.881 1.00 54.18 782 ASN A N 1
ATOM 11328 C CA . ASN A 1 721 ? -3.303 -37.654 -21.608 1.00 51.82 782 ASN A CA 1
ATOM 11329 C C . ASN A 1 721 ? -3.528 -36.253 -22.158 1.00 44.40 782 ASN A C 1
ATOM 11330 O O . ASN A 1 721 ? -3.629 -35.274 -21.408 1.00 42.83 782 ASN A O 1
ATOM 11341 N N . PRO A 1 722 ? -3.621 -36.121 -23.483 1.00 39.57 783 PRO A N 1
ATOM 11342 C CA . PRO A 1 722 ? -3.601 -34.773 -24.082 1.00 41.55 783 PRO A CA 1
ATOM 11343 C C . PRO A 1 722 ? -4.750 -33.880 -23.643 1.00 42.20 783 PRO A C 1
ATOM 11344 O O . PRO A 1 722 ? -4.568 -32.660 -23.545 1.00 42.31 783 PRO A O 1
ATOM 11355 N N . ASN A 1 723 ? -5.928 -34.441 -23.381 1.00 42.48 784 ASN A N 1
ATOM 11356 C CA . ASN A 1 723 ? -7.103 -33.635 -23.074 1.00 43.94 784 ASN A CA 1
ATOM 11357 C C . ASN A 1 723 ? -7.196 -33.236 -21.606 1.00 45.62 784 ASN A C 1
ATOM 11358 O O . ASN A 1 723 ? -8.136 -32.522 -21.237 1.00 45.24 784 ASN A O 1
ATOM 11369 N N . ASN A 1 724 ? -6.259 -33.671 -20.765 1.00 46.56 785 ASN A N 1
ATOM 11370 C CA . ASN A 1 724 ? -6.195 -33.266 -19.360 1.00 49.55 785 ASN A CA 1
ATOM 11371 C C . ASN A 1 724 ? -4.777 -32.760 -19.107 1.00 44.74 785 ASN A C 1
ATOM 11372 O O . ASN A 1 724 ? -3.872 -33.542 -18.806 1.00 46.52 785 ASN A O 1
ATOM 11383 N N . ASN A 1 725 ? -4.587 -31.457 -19.238 1.00 37.13 786 ASN A N 1
ATOM 11384 C CA . ASN A 1 725 ? -3.269 -30.861 -19.055 1.00 33.58 786 ASN A CA 1
ATOM 11385 C C . ASN A 1 725 ? -2.906 -30.843 -17.575 1.00 30.80 786 ASN A C 1
ATOM 11386 O O . ASN A 1 725 ? -3.590 -30.173 -16.790 1.00 31.70 786 ASN A O 1
ATOM 11397 N N . PRO A 1 726 ? -1.851 -31.543 -17.149 1.00 32.70 787 PRO A N 1
ATOM 11398 C CA . PRO A 1 726 ? -1.495 -31.551 -15.725 1.00 34.01 787 PRO A CA 1
ATOM 11399 C C . PRO A 1 726 ? -0.671 -30.354 -15.279 1.00 36.13 787 PRO A C 1
ATOM 11400 O O . PRO A 1 726 ? -0.395 -30.230 -14.081 1.00 40.80 787 PRO A O 1
ATOM 11411 N N . ILE A 1 727 ? -0.274 -29.477 -16.194 1.00 33.20 788 ILE A N 1
ATOM 11412 C CA . ILE A 1 727 ? 0.627 -28.374 -15.879 1.00 31.45 788 ILE A CA 1
ATOM 11413 C C . ILE A 1 727 ? -0.206 -27.138 -15.563 1.00 29.25 788 ILE A C 1
ATOM 11414 O O . ILE A 1 727 ? -1.025 -26.708 -16.381 1.00 30.97 788 ILE A O 1
ATOM 11430 N N . HIS A 1 728 ? 0.009 -26.561 -14.386 1.00 29.03 789 HIS A N 1
ATOM 11431 C CA . HIS A 1 728 ? -0.688 -25.333 -14.039 1.00 30.58 789 HIS A CA 1
ATOM 11432 C C . HIS A 1 728 ? -0.303 -24.230 -15.023 1.00 28.65 789 HIS A C 1
ATOM 11433 O O . HIS A 1 728 ? 0.861 -24.143 -15.433 1.00 24.07 789 HIS A O 1
ATOM 11447 N N . PRO A 1 729 ? -1.247 -23.374 -15.423 1.00 28.83 790 PRO A N 1
ATOM 11448 C CA . PRO A 1 729 ? -0.923 -22.357 -16.441 1.00 27.83 790 PRO A CA 1
ATOM 11449 C C . PRO A 1 729 ? 0.277 -21.491 -16.096 1.00 27.75 790 PRO A C 1
ATOM 11450 O O . PRO A 1 729 ? 0.963 -21.014 -17.010 1.00 26.07 790 PRO A O 1
ATOM 11461 N N . ASN A 1 730 ? 0.556 -21.267 -14.809 1.00 27.79 791 ASN A N 1
ATOM 11462 C CA . ASN A 1 730 ? 1.699 -20.436 -14.443 1.00 28.53 791 ASN A CA 1
ATOM 11463 C C . ASN A 1 730 ? 3.013 -21.058 -14.898 1.00 27.63 791 ASN A C 1
ATOM 11464 O O . ASN A 1 730 ? 3.969 -20.336 -15.208 1.00 25.73 791 ASN A O 1
ATOM 11475 N N . LEU A 1 731 ? 3.085 -22.386 -14.940 1.00 25.57 792 LEU A N 1
ATOM 11476 C CA . LEU A 1 731 ? 4.317 -23.095 -15.252 1.00 24.44 792 LEU A CA 1
ATOM 11477 C C . LEU A 1 731 ? 4.415 -23.516 -16.713 1.00 24.45 792 LEU A C 1
ATOM 11478 O O . LEU A 1 731 ? 5.409 -24.141 -17.097 1.00 26.39 792 LEU A O 1
ATOM 11494 N N . ARG A 1 732 ? 3.422 -23.184 -17.537 1.00 25.37 793 ARG A N 1
ATOM 11495 C CA . ARG A 1 732 ? 3.366 -23.751 -18.881 1.00 26.31 793 ARG A CA 1
ATOM 11496 C C . ARG A 1 732 ? 4.459 -23.185 -19.780 1.00 23.23 793 ARG A C 1
ATOM 11497 O O . ARG A 1 732 ? 5.094 -23.935 -20.531 1.00 23.63 793 ARG A O 1
ATOM 11518 N N . SER A 1 733 ? 4.703 -21.874 -19.722 1.00 25.47 794 SER A N 1
ATOM 11519 C CA . SER A 1 733 ? 5.749 -21.298 -20.562 1.00 29.85 794 SER A CA 1
ATOM 11520 C C . SER A 1 733 ? 7.095 -21.958 -20.290 1.00 29.71 794 SER A C 1
ATOM 11521 O O . SER A 1 733 ? 7.831 -22.297 -21.224 1.00 29.06 794 SER A O 1
ATOM 11529 N N . THR A 1 734 ? 7.433 -22.154 -19.014 1.00 25.96 795 THR A N 1
ATOM 11530 C CA . THR A 1 734 ? 8.726 -22.740 -18.678 1.00 28.01 795 THR A CA 1
ATOM 11531 C C . THR A 1 734 ? 8.753 -24.232 -18.990 1.00 21.53 795 THR A C 1
ATOM 11532 O O . THR A 1 734 ? 9.724 -24.738 -19.565 1.00 16.94 795 THR A O 1
ATOM 11543 N N . VAL A 1 735 ? 7.697 -24.955 -18.610 1.00 20.33 796 VAL A N 1
ATOM 11544 C CA . VAL A 1 735 ? 7.676 -26.401 -18.815 1.00 21.29 796 VAL A CA 1
ATOM 11545 C C . VAL A 1 735 ? 7.690 -26.728 -20.303 1.00 24.52 796 VAL A C 1
ATOM 11546 O O . VAL A 1 735 ? 8.421 -27.620 -20.751 1.00 26.53 796 VAL A O 1
ATOM 11559 N N . TYR A 1 736 ? 6.888 -26.011 -21.092 1.00 25.12 797 TYR A N 1
ATOM 11560 C CA . TYR A 1 736 ? 6.841 -26.271 -22.527 1.00 21.17 797 TYR A CA 1
ATOM 11561 C C . TYR A 1 736 ? 8.209 -26.064 -23.166 1.00 25.36 797 TYR A C 1
ATOM 11562 O O . TYR A 1 736 ? 8.702 -26.926 -23.905 1.00 21.93 797 TYR A O 1
ATOM 11580 N N . CYS A 1 737 ? 8.836 -24.914 -22.898 1.00 21.86 798 CYS A N 1
ATOM 11581 C CA . CYS A 1 737 ? 10.096 -24.588 -23.562 1.00 24.81 798 CYS A CA 1
ATOM 11582 C C . CYS A 1 737 ? 11.197 -25.566 -23.171 1.00 22.60 798 CYS A C 1
ATOM 11583 O O . CYS A 1 737 ? 11.971 -26.011 -24.027 1.00 20.41 798 CYS A O 1
ATOM 11590 N N . ASN A 1 738 ? 11.278 -25.927 -21.888 1.00 22.81 799 ASN A N 1
ATOM 11591 C CA . ASN A 1 738 ? 12.345 -26.824 -21.454 1.00 26.04 799 ASN A CA 1
ATOM 11592 C C . ASN A 1 738 ? 12.088 -28.262 -21.886 1.00 22.41 799 ASN A C 1
ATOM 11593 O O . ASN A 1 738 ? 13.037 -28.989 -22.201 1.00 19.45 799 ASN A O 1
ATOM 11604 N N . ALA A 1 739 ? 10.824 -28.693 -21.913 1.00 20.33 800 ALA A N 1
ATOM 11605 C CA . ALA A 1 739 ? 10.523 -30.021 -22.433 1.00 21.52 800 ALA A CA 1
ATOM 11606 C C . ALA A 1 739 ? 10.827 -30.114 -23.923 1.00 24.98 800 ALA A C 1
ATOM 11607 O O . ALA A 1 739 ? 11.244 -31.173 -24.406 1.00 27.19 800 ALA A O 1
ATOM 11614 N N . ILE A 1 740 ? 10.625 -29.022 -24.663 1.00 27.39 801 ILE A N 1
ATOM 11615 C CA . ILE A 1 740 ? 10.938 -29.022 -26.088 1.00 21.39 801 ILE A CA 1
ATOM 11616 C C . ILE A 1 740 ? 12.444 -29.090 -26.298 1.00 20.57 801 ILE A C 1
ATOM 11617 O O . ILE A 1 740 ? 12.935 -29.845 -27.146 1.00 18.31 801 ILE A O 1
ATOM 11633 N N . ALA A 1 741 ? 13.200 -28.295 -25.539 1.00 24.53 802 ALA A N 1
ATOM 11634 C CA . ALA A 1 741 ? 14.649 -28.276 -25.698 1.00 27.38 802 ALA A CA 1
ATOM 11635 C C . ALA A 1 741 ? 15.265 -29.616 -25.317 1.00 28.86 802 ALA A C 1
ATOM 11636 O O . ALA A 1 741 ? 16.212 -30.076 -25.965 1.00 30.62 802 ALA A O 1
ATOM 11643 N N . GLN A 1 742 ? 14.738 -30.259 -24.274 1.00 31.59 803 GLN A N 1
ATOM 11644 C CA . GLN A 1 742 ? 15.289 -31.534 -23.829 1.00 34.41 803 GLN A CA 1
ATOM 11645 C C . GLN A 1 742 ? 14.833 -32.692 -24.706 1.00 33.79 803 GLN A C 1
ATOM 11646 O O . GLN A 1 742 ? 15.539 -33.701 -24.809 1.00 36.51 803 GLN A O 1
ATOM 11660 N N . GLY A 1 743 ? 13.673 -32.572 -25.332 1.00 29.84 804 GLY A N 1
ATOM 11661 C CA . GLY A 1 743 ? 13.107 -33.630 -26.141 1.00 28.10 804 GLY A CA 1
ATOM 11662 C C . GLY A 1 743 ? 13.620 -33.618 -27.562 1.00 29.10 804 GLY A C 1
ATOM 11663 O O . GLY A 1 743 ? 14.764 -33.243 -27.834 1.00 31.47 804 GLY A O 1
ATOM 11667 N N . GLY A 1 744 ? 12.758 -34.036 -28.481 1.00 28.50 805 GLY A N 1
ATOM 11668 C CA . GLY A 1 744 ? 13.101 -34.090 -29.897 1.00 29.60 805 GLY A CA 1
ATOM 11669 C C . GLY A 1 744 ? 11.886 -33.921 -30.767 1.00 31.10 805 GLY A C 1
ATOM 11670 O O . GLY A 1 744 ? 10.962 -33.171 -30.425 1.00 31.24 805 GLY A O 1
ATOM 11674 N N . GLU A 1 745 ? 11.870 -34.632 -31.897 1.00 31.38 806 GLU A N 1
ATOM 11675 C CA . GLU A 1 745 ? 10.830 -34.427 -32.899 1.00 31.15 806 GLU A CA 1
ATOM 11676 C C . GLU A 1 745 ? 9.445 -34.762 -32.361 1.00 32.63 806 GLU A C 1
ATOM 11677 O O . GLU A 1 745 ? 8.460 -34.125 -32.750 1.00 30.05 806 GLU A O 1
ATOM 11689 N N . GLU A 1 746 ? 9.343 -35.756 -31.478 1.00 33.70 807 GLU A N 1
ATOM 11690 C CA . GLU A 1 746 ? 8.034 -36.152 -30.970 1.00 39.07 807 GLU A CA 1
ATOM 11691 C C . GLU A 1 746 ? 7.407 -35.042 -30.138 1.00 38.37 807 GLU A C 1
ATOM 11692 O O . GLU A 1 746 ? 6.218 -34.738 -30.289 1.00 39.75 807 GLU A O 1
ATOM 11704 N N . GLU A 1 747 ? 8.191 -34.428 -29.250 1.00 34.11 808 GLU A N 1
ATOM 11705 C CA . GLU A 1 747 ? 7.664 -33.351 -28.419 1.00 28.95 808 GLU A CA 1
ATOM 11706 C C . GLU A 1 747 ? 7.363 -32.111 -29.251 1.00 25.00 808 GLU A C 1
ATOM 11707 O O . GLU A 1 747 ? 6.371 -31.416 -29.002 1.00 23.29 808 GLU A O 1
ATOM 11719 N N . TRP A 1 748 ? 8.204 -31.817 -30.245 1.00 21.79 809 TRP A N 1
ATOM 11720 C CA . TRP A 1 748 ? 7.959 -30.651 -31.088 1.00 23.06 809 TRP A CA 1
ATOM 11721 C C . TRP A 1 748 ? 6.677 -30.818 -31.897 1.00 23.27 809 TRP A C 1
ATOM 11722 O O . TRP A 1 748 ? 5.874 -29.883 -31.997 1.00 23.43 809 TRP A O 1
ATOM 11743 N N . ASP A 1 749 ? 6.466 -32.004 -32.474 1.00 25.47 810 ASP A N 1
ATOM 11744 C CA . ASP A 1 749 ? 5.250 -32.246 -33.245 1.00 29.45 810 ASP A CA 1
ATOM 11745 C C . ASP A 1 749 ? 4.010 -32.159 -32.363 1.00 30.58 810 ASP A C 1
ATOM 11746 O O . ASP A 1 749 ? 2.998 -31.567 -32.758 1.00 24.01 810 ASP A O 1
ATOM 11755 N N . PHE A 1 750 ? 4.067 -32.748 -31.167 1.00 28.56 811 PHE A N 1
ATOM 11756 C CA . PHE A 1 750 ? 2.917 -32.713 -30.270 1.00 26.83 811 PHE A CA 1
ATOM 11757 C C . PHE A 1 750 ? 2.518 -31.277 -29.950 1.00 25.07 811 PHE A C 1
ATOM 11758 O O . PHE A 1 750 ? 1.333 -30.924 -29.990 1.00 27.96 811 PHE A O 1
ATOM 11775 N N . ALA A 1 751 ? 3.498 -30.432 -29.630 1.00 21.64 812 ALA A N 1
ATOM 11776 C CA . ALA A 1 751 ? 3.193 -29.041 -29.312 1.00 24.03 812 ALA A CA 1
ATOM 11777 C C . ALA A 1 751 ? 2.697 -28.288 -30.541 1.00 21.85 812 ALA A C 1
ATOM 11778 O O . ALA A 1 751 ? 1.817 -27.426 -30.433 1.00 21.20 812 ALA A O 1
ATOM 11785 N N . TRP A 1 752 ? 3.250 -28.597 -31.716 1.00 22.74 813 TRP A N 1
ATOM 11786 C CA . TRP A 1 752 ? 2.806 -27.942 -32.944 1.00 19.79 813 TRP A CA 1
ATOM 11787 C C . TRP A 1 752 ? 1.332 -28.226 -33.210 1.00 24.20 813 TRP A C 1
ATOM 11788 O O . TRP A 1 752 ? 0.562 -27.316 -33.542 1.00 21.76 813 TRP A O 1
ATOM 11809 N N . GLU A 1 753 ? 0.916 -29.488 -33.064 1.00 25.94 814 GLU A N 1
ATOM 11810 C CA . GLU A 1 753 ? -0.495 -29.813 -33.244 1.00 29.07 814 GLU A CA 1
ATOM 11811 C C . GLU A 1 753 ? -1.350 -29.118 -32.190 1.00 26.40 814 GLU A C 1
ATOM 11812 O O . GLU A 1 753 ? -2.438 -28.614 -32.495 1.00 25.18 814 GLU A O 1
ATOM 11824 N N . GLN A 1 754 ? -0.873 -29.075 -30.941 1.00 23.64 815 GLN A N 1
ATOM 11825 C CA . GLN A 1 754 ? -1.604 -28.360 -29.898 1.00 23.90 815 GLN A CA 1
ATOM 11826 C C . GLN A 1 754 ? -1.758 -26.886 -30.253 1.00 25.57 815 GLN A C 1
ATOM 11827 O O . GLN A 1 754 ? -2.794 -26.274 -29.968 1.00 23.56 815 GLN A O 1
ATOM 11841 N N . PHE A 1 755 ? -0.731 -26.297 -30.871 1.00 27.26 816 PHE A N 1
ATOM 11842 C CA . PHE A 1 755 ? -0.816 -24.899 -31.279 1.00 22.58 816 PHE A CA 1
ATOM 11843 C C . PHE A 1 755 ? -1.822 -24.721 -32.406 1.00 24.73 816 PHE A C 1
ATOM 11844 O O . PHE A 1 755 ? -2.592 -23.752 -32.414 1.00 27.24 816 PHE A O 1
ATOM 11861 N N . ARG A 1 756 ? -1.843 -25.656 -33.358 1.00 23.52 817 ARG A N 1
ATOM 11862 C CA . ARG A 1 756 ? -2.736 -25.529 -34.504 1.00 25.96 817 ARG A CA 1
ATOM 11863 C C . ARG A 1 756 ? -4.195 -25.672 -34.093 1.00 26.27 817 ARG A C 1
ATOM 11864 O O . ARG A 1 756 ? -5.070 -24.994 -34.643 1.00 25.31 817 ARG A O 1
ATOM 11885 N N . ASN A 1 757 ? -4.480 -26.554 -33.139 1.00 25.79 818 ASN A N 1
ATOM 11886 C CA . ASN A 1 757 ? -5.843 -26.816 -32.700 1.00 31.37 818 ASN A CA 1
ATOM 11887 C C . ASN A 1 757 ? -6.247 -25.968 -31.501 1.00 29.42 818 ASN A C 1
ATOM 11888 O O . ASN A 1 757 ? -7.280 -26.243 -30.881 1.00 30.75 818 ASN A O 1
ATOM 11899 N N . ALA A 1 758 ? -5.471 -24.942 -31.169 1.00 25.68 819 ALA A N 1
ATOM 11900 C CA . ALA A 1 758 ? -5.712 -24.186 -29.950 1.00 24.13 819 ALA A CA 1
ATOM 11901 C C . ALA A 1 758 ? -7.013 -23.398 -30.039 1.00 24.97 819 ALA A C 1
ATOM 11902 O O . ALA A 1 758 ? -7.318 -22.775 -31.059 1.00 25.34 819 ALA A O 1
ATOM 11909 N N . THR A 1 759 ? -7.780 -23.434 -28.952 1.00 25.64 820 THR A N 1
ATOM 11910 C CA . THR A 1 759 ? -8.997 -22.648 -28.814 1.00 28.74 820 THR A CA 1
ATOM 11911 C C . THR A 1 759 ? -8.797 -21.395 -27.969 1.00 28.35 820 THR A C 1
ATOM 11912 O O . THR A 1 759 ? -9.714 -20.571 -27.886 1.00 28.61 820 THR A O 1
ATOM 11923 N N . LEU A 1 760 ? -7.628 -21.237 -27.348 1.00 23.57 821 LEU A N 1
ATOM 11924 C CA . LEU A 1 760 ? -7.335 -20.120 -26.457 1.00 21.70 821 LEU A CA 1
ATOM 11925 C C . LEU A 1 760 ? -5.992 -19.529 -26.853 1.00 21.70 821 LEU A C 1
ATOM 11926 O O . LEU A 1 760 ? -4.977 -20.233 -26.847 1.00 26.79 821 LEU A O 1
ATOM 11942 N N . VAL A 1 761 ? -5.983 -18.238 -27.190 1.00 18.24 822 VAL A N 1
ATOM 11943 C CA . VAL A 1 761 ? -4.759 -17.618 -27.690 1.00 18.26 822 VAL A CA 1
ATOM 11944 C C . VAL A 1 761 ? -3.678 -17.621 -26.616 1.00 20.62 822 VAL A C 1
ATOM 11945 O O . VAL A 1 761 ? -2.486 -17.755 -26.919 1.00 22.54 822 VAL A O 1
ATOM 11958 N N . ASN A 1 762 ? -4.068 -17.456 -25.349 1.00 22.40 823 ASN A N 1
ATOM 11959 C CA . ASN A 1 762 ? -3.094 -17.546 -24.266 1.00 22.73 823 ASN A CA 1
ATOM 11960 C C . ASN A 1 762 ? -2.290 -18.837 -24.363 1.00 24.02 823 ASN A C 1
ATOM 11961 O O . ASN A 1 762 ? -1.063 -18.833 -24.199 1.00 22.40 823 ASN A O 1
ATOM 11972 N N . GLU A 1 763 ? -2.970 -19.957 -24.627 1.00 22.57 824 GLU A N 1
ATOM 11973 C CA . GLU A 1 763 ? -2.277 -21.234 -24.758 1.00 23.17 824 GLU A CA 1
ATOM 11974 C C . GLU A 1 763 ? -1.441 -21.273 -26.031 1.00 21.45 824 GLU A C 1
ATOM 11975 O O . GLU A 1 763 ? -0.301 -21.754 -26.018 1.00 20.50 824 GLU A O 1
ATOM 11987 N N . ALA A 1 764 ? -1.984 -20.764 -27.139 1.00 17.33 825 ALA A N 1
ATOM 11988 C CA . ALA A 1 764 ? -1.230 -20.755 -28.387 1.00 20.89 825 ALA A CA 1
ATOM 11989 C C . ALA A 1 764 ? 0.057 -19.953 -28.246 1.00 20.01 825 ALA A C 1
ATOM 11990 O O . ALA A 1 764 ? 1.106 -20.354 -28.764 1.00 24.82 825 ALA A O 1
ATOM 11997 N N . ASP A 1 765 ? -0.002 -18.820 -27.541 1.00 18.88 826 ASP A N 1
ATOM 11998 C CA . ASP A 1 765 ? 1.183 -17.985 -27.372 1.00 19.02 826 ASP A CA 1
ATOM 11999 C C . ASP A 1 765 ? 2.298 -18.753 -26.673 1.00 19.72 826 ASP A C 1
ATOM 12000 O O . ASP A 1 765 ? 3.463 -18.698 -27.087 1.00 20.52 826 ASP A O 1
ATOM 12009 N N . LYS A 1 766 ? 1.960 -19.470 -25.600 1.00 20.75 827 LYS A N 1
ATOM 12010 C CA . LYS A 1 766 ? 2.975 -20.221 -24.869 1.00 22.55 827 LYS A CA 1
ATOM 12011 C C . LYS A 1 766 ? 3.574 -21.317 -25.739 1.00 22.83 827 LYS A C 1
ATOM 12012 O O . LYS A 1 766 ? 4.791 -21.536 -25.727 1.00 24.14 827 LYS A O 1
ATOM 12031 N N . LEU A 1 767 ? 2.733 -22.020 -26.498 1.00 20.94 828 LEU A N 1
ATOM 12032 C CA . LEU A 1 767 ? 3.242 -23.060 -27.384 1.00 20.97 828 LEU A CA 1
ATOM 12033 C C . LEU A 1 767 ? 4.101 -22.465 -28.491 1.00 18.70 828 LEU A C 1
ATOM 12034 O O . LEU A 1 767 ? 5.182 -22.983 -28.791 1.00 19.74 828 LEU A O 1
ATOM 12050 N N . ARG A 1 768 ? 3.634 -21.374 -29.104 1.00 18.65 829 ARG A N 1
ATOM 12051 C CA . ARG A 1 768 ? 4.394 -20.718 -30.163 1.00 19.77 829 ARG A CA 1
ATOM 12052 C C . ARG A 1 768 ? 5.796 -20.357 -29.693 1.00 19.61 829 ARG A C 1
ATOM 12053 O O . ARG A 1 768 ? 6.771 -20.521 -30.436 1.00 18.50 829 ARG A O 1
ATOM 12074 N N . ALA A 1 769 ? 5.921 -19.875 -28.455 1.00 20.05 830 ALA A N 1
ATOM 12075 C CA . ALA A 1 769 ? 7.230 -19.475 -27.951 1.00 20.14 830 ALA A CA 1
ATOM 12076 C C . ALA A 1 769 ? 8.085 -20.687 -27.603 1.00 22.04 830 ALA A C 1
ATOM 12077 O O . ALA A 1 769 ? 9.297 -20.690 -27.850 1.00 24.94 830 ALA A O 1
ATOM 12084 N N . ALA A 1 770 ? 7.473 -21.725 -27.029 1.00 20.36 831 ALA A N 1
ATOM 12085 C CA . ALA A 1 770 ? 8.237 -22.899 -26.622 1.00 22.32 831 ALA A CA 1
ATOM 12086 C C . ALA A 1 770 ? 8.762 -23.679 -27.821 1.00 22.10 831 ALA A C 1
ATOM 12087 O O . ALA A 1 770 ? 9.805 -24.335 -27.721 1.00 17.01 831 ALA A O 1
ATOM 12094 N N . LEU A 1 771 ? 8.055 -23.634 -28.953 1.00 20.42 832 LEU A N 1
ATOM 12095 C CA . LEU A 1 771 ? 8.529 -24.340 -30.136 1.00 18.58 832 LEU A CA 1
ATOM 12096 C C . LEU A 1 771 ? 9.858 -23.788 -30.631 1.00 18.42 832 LEU A C 1
ATOM 12097 O O . LEU A 1 771 ? 10.582 -24.489 -31.346 1.00 16.88 832 LEU A O 1
ATOM 12113 N N . ALA A 1 772 ? 10.199 -22.555 -30.262 1.00 20.70 833 ALA A N 1
ATOM 12114 C CA . ALA A 1 772 ? 11.461 -21.954 -30.671 1.00 23.74 833 ALA A CA 1
ATOM 12115 C C . ALA A 1 772 ? 12.632 -22.372 -29.792 1.00 26.85 833 ALA A C 1
ATOM 12116 O O . ALA A 1 772 ? 13.766 -21.968 -30.069 1.00 25.80 833 ALA A O 1
ATOM 12123 N N . CYS A 1 773 ? 12.396 -23.161 -28.747 1.00 25.94 834 CYS A N 1
ATOM 12124 C CA . CYS A 1 773 ? 13.464 -23.609 -27.867 1.00 25.42 834 CYS A CA 1
ATOM 12125 C C . CYS A 1 773 ? 14.098 -24.920 -28.326 1.00 23.21 834 CYS A C 1
ATOM 12126 O O . CYS A 1 773 ? 14.939 -25.474 -27.609 1.00 25.19 834 CYS A O 1
ATOM 12133 N N . SER A 1 774 ? 13.712 -25.431 -29.493 1.00 22.56 835 SER A N 1
ATOM 12134 C CA . SER A 1 774 ? 14.295 -26.669 -29.989 1.00 22.51 835 SER A CA 1
ATOM 12135 C C . SER A 1 774 ? 15.802 -26.524 -30.157 1.00 21.93 835 SER A C 1
ATOM 12136 O O . SER A 1 774 ? 16.302 -25.469 -30.556 1.00 21.27 835 SER A O 1
ATOM 12144 N N . LYS A 1 775 ? 16.525 -27.598 -29.856 1.00 23.69 836 LYS A N 1
ATOM 12145 C CA . LYS A 1 775 ? 17.969 -27.644 -30.038 1.00 28.12 836 LYS A CA 1
ATOM 12146 C C . LYS A 1 775 ? 18.373 -28.173 -31.408 1.00 29.41 836 LYS A C 1
ATOM 12147 O O . LYS A 1 775 ? 19.570 -28.220 -31.710 1.00 32.10 836 LYS A O 1
ATOM 12166 N N . GLU A 1 776 ? 17.411 -28.575 -32.238 1.00 22.28 837 GLU A N 1
ATOM 12167 C CA . GLU A 1 776 ? 17.698 -29.119 -33.559 1.00 19.29 837 GLU A CA 1
ATOM 12168 C C . GLU A 1 776 ? 17.654 -27.995 -34.588 1.00 22.03 837 GLU A C 1
ATOM 12169 O O . GLU A 1 776 ? 16.596 -27.401 -34.824 1.00 26.76 837 GLU A O 1
ATOM 12181 N N . LEU A 1 777 ? 18.803 -27.714 -35.207 1.00 20.11 838 LEU A N 1
ATOM 12182 C CA . LEU A 1 777 ? 18.878 -26.615 -36.163 1.00 20.35 838 LEU A CA 1
ATOM 12183 C C . LEU A 1 777 ? 17.900 -26.810 -37.315 1.00 21.79 838 LEU A C 1
ATOM 12184 O O . LEU A 1 777 ? 17.286 -25.844 -37.783 1.00 21.78 838 LEU A O 1
ATOM 12200 N N . TRP A 1 778 ? 17.732 -28.051 -37.785 1.00 19.97 839 TRP A N 1
ATOM 12201 C CA . TRP A 1 778 ? 16.803 -28.286 -38.887 1.00 21.74 839 TRP A CA 1
ATOM 12202 C C . TRP A 1 778 ? 15.362 -28.003 -38.477 1.00 19.74 839 TRP A C 1
ATOM 12203 O O . TRP A 1 778 ? 14.564 -27.543 -39.303 1.00 16.39 839 TRP A O 1
ATOM 12224 N N . ILE A 1 779 ? 15.015 -28.255 -37.213 1.00 16.54 840 ILE A N 1
ATOM 12225 C CA . ILE A 1 779 ? 13.681 -27.913 -36.732 1.00 19.68 840 ILE A CA 1
ATOM 12226 C C . ILE A 1 779 ? 13.506 -26.400 -36.684 1.00 17.89 840 ILE A C 1
ATOM 12227 O O . ILE A 1 779 ? 12.460 -25.869 -37.076 1.00 19.57 840 ILE A O 1
ATOM 12243 N N . LEU A 1 780 ? 14.527 -25.680 -36.213 1.00 14.59 841 LEU A N 1
ATOM 12244 C CA . LEU A 1 780 ? 14.425 -24.227 -36.139 1.00 15.89 841 LEU A CA 1
ATOM 12245 C C . LEU A 1 780 ? 14.331 -23.609 -37.528 1.00 20.67 841 LEU A C 1
ATOM 12246 O O . LEU A 1 780 ? 13.627 -22.611 -37.723 1.00 18.80 841 LEU A O 1
ATOM 12262 N N . ASN A 1 781 ? 15.038 -24.182 -38.505 1.00 23.44 842 ASN A N 1
ATOM 12263 C CA . ASN A 1 781 ? 14.943 -23.674 -39.870 1.00 27.38 842 ASN A CA 1
ATOM 12264 C C . ASN A 1 781 ? 13.552 -23.908 -40.446 1.00 25.02 842 ASN A C 1
ATOM 12265 O O . ASN A 1 781 ? 12.988 -23.023 -41.102 1.00 22.34 842 ASN A O 1
ATOM 12276 N N . ARG A 1 782 ? 12.985 -25.094 -40.215 1.00 19.23 843 ARG A N 1
ATOM 12277 C CA . ARG A 1 782 ? 11.628 -25.361 -40.678 1.00 22.38 843 ARG A CA 1
ATOM 12278 C C . ARG A 1 782 ? 10.629 -24.426 -40.007 1.00 21.27 843 ARG A C 1
ATOM 12279 O O . ARG A 1 782 ? 9.719 -23.903 -40.662 1.00 23.23 843 ARG A O 1
ATOM 12300 N N . TYR A 1 783 ? 10.782 -24.207 -38.698 1.00 17.01 844 TYR A N 1
ATOM 12301 C CA . TYR A 1 783 ? 9.887 -23.302 -37.982 1.00 17.48 844 TYR A CA 1
ATOM 12302 C C . TYR A 1 783 ? 9.987 -21.887 -38.532 1.00 18.71 844 TYR A C 1
ATOM 12303 O O . TYR A 1 783 ? 8.974 -21.189 -38.658 1.00 15.76 844 TYR A O 1
ATOM 12321 N N . LEU A 1 784 ? 11.200 -21.448 -38.872 1.00 21.56 845 LEU A N 1
ATOM 12322 C CA . LEU A 1 784 ? 11.367 -20.116 -39.442 1.00 24.27 845 LEU A CA 1
ATOM 12323 C C . LEU A 1 784 ? 10.551 -19.960 -40.719 1.00 25.13 845 LEU A C 1
ATOM 12324 O O . LEU A 1 784 ? 9.946 -18.907 -40.954 1.00 26.25 845 LEU A O 1
ATOM 12340 N N . SER A 1 785 ? 10.515 -21.000 -41.556 1.00 21.83 846 SER A N 1
ATOM 12341 C CA . SER A 1 785 ? 9.727 -20.920 -42.781 1.00 25.66 846 SER A CA 1
ATOM 12342 C C . SER A 1 785 ? 8.236 -20.853 -42.479 1.00 23.43 846 SER A C 1
ATOM 12343 O O . SER A 1 785 ? 7.465 -20.315 -43.283 1.00 25.79 846 SER A O 1
ATOM 12351 N N . TYR A 1 786 ? 7.815 -21.380 -41.328 1.00 20.24 847 TYR A N 1
ATOM 12352 C CA . TYR A 1 786 ? 6.409 -21.299 -40.953 1.00 25.24 847 TYR A CA 1
ATOM 12353 C C . TYR A 1 786 ? 6.010 -19.877 -40.576 1.00 28.21 847 TYR A C 1
ATOM 12354 O O . TYR A 1 786 ? 4.864 -19.473 -40.811 1.00 29.46 847 TYR A O 1
ATOM 12372 N N . THR A 1 787 ? 6.931 -19.109 -39.981 1.00 25.85 848 THR A N 1
ATOM 12373 C CA . THR A 1 787 ? 6.570 -17.804 -39.434 1.00 21.84 848 THR A CA 1
ATOM 12374 C C . THR A 1 787 ? 6.073 -16.852 -40.514 1.00 22.52 848 THR A C 1
ATOM 12375 O O . THR A 1 787 ? 5.324 -15.915 -40.216 1.00 24.90 848 THR A O 1
ATOM 12386 N N . LEU A 1 788 ? 6.484 -17.062 -41.762 1.00 20.04 849 LEU A N 1
ATOM 12387 C CA . LEU A 1 788 ? 6.094 -16.199 -42.869 1.00 26.22 849 LEU A CA 1
ATOM 12388 C C . LEU A 1 788 ? 4.971 -16.797 -43.706 1.00 26.51 849 LEU A C 1
ATOM 12389 O O . LEU A 1 788 ? 4.627 -16.241 -44.753 1.00 27.83 849 LEU A O 1
ATOM 12405 N N . ASN A 1 789 ? 4.394 -17.914 -43.268 1.00 26.11 850 ASN A N 1
ATOM 12406 C CA . ASN A 1 789 ? 3.245 -18.501 -43.934 1.00 26.46 850 ASN A CA 1
ATOM 12407 C C . ASN A 1 789 ? 1.986 -18.120 -43.169 1.00 23.46 850 ASN A C 1
ATOM 12408 O O . ASN A 1 789 ? 1.744 -18.672 -42.083 1.00 20.84 850 ASN A O 1
ATOM 12419 N N . PRO A 1 790 ? 1.157 -17.204 -43.680 1.00 23.36 851 PRO A N 1
ATOM 12420 C CA . PRO A 1 790 ? -0.006 -16.749 -42.894 1.00 24.42 851 PRO A CA 1
ATOM 12421 C C . PRO A 1 790 ? -0.990 -17.854 -42.547 1.00 22.84 851 PRO A C 1
ATOM 12422 O O . PRO A 1 790 ? -1.803 -17.672 -41.632 1.00 25.79 851 PRO A O 1
ATOM 12433 N N . ASP A 1 791 ? -0.959 -18.985 -43.248 1.00 23.71 852 ASP A N 1
ATOM 12434 C CA . ASP A 1 791 ? -1.866 -20.082 -42.937 1.00 30.10 852 ASP A CA 1
ATOM 12435 C C . ASP A 1 791 ? -1.385 -20.938 -41.774 1.00 28.03 852 ASP A C 1
ATOM 12436 O O . ASP A 1 791 ? -2.163 -21.746 -41.258 1.00 28.50 852 ASP A O 1
ATOM 12445 N N . LEU A 1 792 ? -0.133 -20.781 -41.352 1.00 21.46 853 LEU A N 1
ATOM 12446 C CA . LEU A 1 792 ? 0.426 -21.521 -40.229 1.00 21.85 853 LEU A CA 1
ATOM 12447 C C . LEU A 1 792 ? 0.664 -20.651 -39.007 1.00 23.58 853 LEU A C 1
ATOM 12448 O O . LEU A 1 792 ? 0.445 -21.103 -37.882 1.00 25.71 853 LEU A O 1
ATOM 12464 N N . ILE A 1 793 ? 1.104 -19.409 -39.204 1.00 20.14 854 ILE A N 1
ATOM 12465 C CA . ILE A 1 793 ? 1.304 -18.453 -38.122 1.00 16.63 854 ILE A CA 1
ATOM 12466 C C . ILE A 1 793 ? 0.733 -17.120 -38.581 1.00 20.80 854 ILE A C 1
ATOM 12467 O O . ILE A 1 793 ? 1.125 -16.603 -39.634 1.00 24.97 854 ILE A O 1
ATOM 12483 N N . ARG A 1 794 ? -0.199 -16.570 -37.806 1.00 18.19 855 ARG A N 1
ATOM 12484 C CA . ARG A 1 794 ? -0.820 -15.306 -38.177 1.00 23.69 855 ARG A CA 1
ATOM 12485 C C . ARG A 1 794 ? 0.238 -14.225 -38.355 1.00 23.26 855 ARG A C 1
ATOM 12486 O O . ARG A 1 794 ? 1.245 -14.192 -37.642 1.00 25.19 855 ARG A O 1
ATOM 12507 N N . LYS A 1 795 ? -0.004 -13.326 -39.312 1.00 21.34 856 LYS A N 1
ATOM 12508 C CA . LYS A 1 795 ? 0.937 -12.239 -39.559 1.00 22.14 856 LYS A CA 1
ATOM 12509 C C . LYS A 1 795 ? 1.180 -11.410 -38.304 1.00 22.61 856 LYS A C 1
ATOM 12510 O O . LYS A 1 795 ? 2.275 -10.864 -38.124 1.00 24.13 856 LYS A O 1
ATOM 12529 N N . GLN A 1 796 ? 0.184 -11.318 -37.420 1.00 20.90 857 GLN A N 1
ATOM 12530 C CA . GLN A 1 796 ? 0.352 -10.563 -36.184 1.00 22.27 857 GLN A CA 1
ATOM 12531 C C . GLN A 1 796 ? 1.375 -11.196 -35.248 1.00 21.04 857 GLN A C 1
ATOM 12532 O O . GLN A 1 796 ? 1.822 -10.536 -34.303 1.00 24.02 857 GLN A O 1
ATOM 12546 N N . ASP A 1 797 ? 1.745 -12.455 -35.475 1.00 17.45 858 ASP A N 1
ATOM 12547 C CA . ASP A 1 797 ? 2.691 -13.158 -34.619 1.00 15.45 858 ASP A CA 1
ATOM 12548 C C . ASP A 1 797 ? 3.995 -13.488 -35.333 1.00 18.38 858 ASP A C 1
ATOM 12549 O O . ASP A 1 797 ? 4.848 -14.176 -34.760 1.00 20.65 858 ASP A O 1
ATOM 12558 N N . ALA A 1 798 ? 4.178 -13.002 -36.561 1.00 20.22 859 ALA A N 1
ATOM 12559 C CA . ALA A 1 798 ? 5.336 -13.396 -37.357 1.00 20.30 859 ALA A CA 1
ATOM 12560 C C . ALA A 1 798 ? 6.637 -12.949 -36.702 1.00 19.51 859 ALA A C 1
ATOM 12561 O O . ALA A 1 798 ? 7.494 -13.773 -36.362 1.00 23.97 859 ALA A O 1
ATOM 12568 N N . THR A 1 799 ? 6.809 -11.637 -36.527 1.00 20.48 860 THR A N 1
ATOM 12569 C CA . THR A 1 799 ? 8.075 -11.131 -36.007 1.00 23.62 860 THR A CA 1
ATOM 12570 C C . THR A 1 799 ? 8.304 -11.598 -34.575 1.00 21.74 860 THR A C 1
ATOM 12571 O O . THR A 1 799 ? 9.441 -11.886 -34.183 1.00 21.83 860 THR A O 1
ATOM 12582 N N . SER A 1 800 ? 7.237 -11.674 -33.778 1.00 18.89 861 SER A N 1
ATOM 12583 C CA . SER A 1 800 ? 7.374 -12.162 -32.410 1.00 19.68 861 SER A CA 1
ATOM 12584 C C . SER A 1 800 ? 7.936 -13.579 -32.386 1.00 20.22 861 SER A C 1
ATOM 12585 O O . SER A 1 800 ? 8.781 -13.906 -31.545 1.00 21.09 861 SER A O 1
ATOM 12593 N N . THR A 1 801 ? 7.477 -14.435 -33.301 1.00 19.92 862 THR A N 1
ATOM 12594 C CA . THR A 1 801 ? 7.990 -15.800 -33.353 1.00 20.54 862 THR A CA 1
ATOM 12595 C C . THR A 1 801 ? 9.435 -15.825 -33.836 1.00 18.08 862 THR A C 1
ATOM 12596 O O . THR A 1 801 ? 10.257 -16.586 -33.312 1.00 14.85 862 THR A O 1
ATOM 12607 N N . ILE A 1 802 ? 9.766 -15.004 -34.835 1.00 17.67 863 ILE A N 1
ATOM 12608 C CA . ILE A 1 802 ? 11.146 -14.946 -35.309 1.00 17.88 863 ILE A CA 1
ATOM 12609 C C . ILE A 1 802 ? 12.070 -14.492 -34.187 1.00 18.06 863 ILE A C 1
ATOM 12610 O O . ILE A 1 802 ? 13.208 -14.963 -34.069 1.00 17.82 863 ILE A O 1
ATOM 12626 N N . ILE A 1 803 ? 11.596 -13.573 -33.343 1.00 21.08 864 ILE A N 1
ATOM 12627 C CA . ILE A 1 803 ? 12.400 -13.116 -32.214 1.00 21.51 864 ILE A CA 1
ATOM 12628 C C . ILE A 1 803 ? 12.595 -14.245 -31.206 1.00 22.27 864 ILE A C 1
ATOM 12629 O O . ILE A 1 803 ? 13.648 -14.359 -30.570 1.00 24.76 864 ILE A O 1
ATOM 12645 N N . SER A 1 804 ? 11.587 -15.096 -31.034 1.00 17.86 865 SER A N 1
ATOM 12646 C CA . SER A 1 804 ? 11.768 -16.244 -30.152 1.00 14.99 865 SER A CA 1
ATOM 12647 C C . SER A 1 804 ? 12.851 -17.176 -30.684 1.00 17.85 865 SER A C 1
ATOM 12648 O O . SER A 1 804 ? 13.612 -17.767 -29.908 1.00 19.25 865 SER A O 1
ATOM 12656 N N . ILE A 1 805 ? 12.939 -17.315 -32.008 1.00 18.16 866 ILE A N 1
ATOM 12657 C CA . ILE A 1 805 ? 13.954 -18.182 -32.595 1.00 18.80 866 ILE A CA 1
ATOM 12658 C C . ILE A 1 805 ? 15.342 -17.584 -32.401 1.00 20.59 866 ILE A C 1
ATOM 12659 O O . ILE A 1 805 ? 16.295 -18.293 -32.054 1.00 23.11 866 ILE A O 1
ATOM 12675 N N . THR A 1 806 ? 15.482 -16.273 -32.609 1.00 21.23 867 THR A N 1
ATOM 12676 C CA . THR A 1 806 ? 16.792 -15.648 -32.462 1.00 23.72 867 THR A CA 1
ATOM 12677 C C . THR A 1 806 ? 17.265 -15.659 -31.013 1.00 23.77 867 THR A C 1
ATOM 12678 O O . THR A 1 806 ? 18.474 -15.627 -30.761 1.00 22.26 867 THR A O 1
ATOM 12689 N N . ASN A 1 807 ? 16.341 -15.709 -30.050 1.00 22.41 868 ASN A N 1
ATOM 12690 C CA . ASN A 1 807 ? 16.753 -15.806 -28.652 1.00 19.26 868 ASN A CA 1
ATOM 12691 C C . ASN A 1 807 ? 17.383 -17.160 -28.352 1.00 18.61 868 ASN A C 1
ATOM 12692 O O . ASN A 1 807 ? 18.196 -17.274 -27.429 1.00 21.39 868 ASN A O 1
ATOM 12703 N N . ASN A 1 808 ? 17.002 -18.193 -29.101 1.00 15.92 869 ASN A N 1
ATOM 12704 C CA . ASN A 1 808 ? 17.683 -19.478 -29.033 1.00 18.50 869 ASN A CA 1
ATOM 12705 C C . ASN A 1 808 ? 19.101 -19.332 -29.572 1.00 19.86 869 ASN A C 1
ATOM 12706 O O . ASN A 1 808 ? 19.301 -18.855 -30.693 1.00 19.90 869 ASN A O 1
ATOM 12717 N N . VAL A 1 809 ? 20.089 -19.742 -28.773 1.00 20.42 870 VAL A N 1
ATOM 12718 C CA . VAL A 1 809 ? 21.482 -19.580 -29.184 1.00 20.17 870 VAL A CA 1
ATOM 12719 C C . VAL A 1 809 ? 21.742 -20.286 -30.507 1.00 20.48 870 VAL A C 1
ATOM 12720 O O . VAL A 1 809 ? 22.575 -19.839 -31.305 1.00 20.48 870 VAL A O 1
ATOM 12733 N N . ILE A 1 810 ? 21.031 -21.385 -30.771 1.00 22.75 871 ILE A N 1
ATOM 12734 C CA . ILE A 1 810 ? 21.171 -22.072 -32.051 1.00 21.92 871 ILE A CA 1
ATOM 12735 C C . ILE A 1 810 ? 20.478 -21.292 -33.161 1.00 21.42 871 ILE A C 1
ATOM 12736 O O . ILE A 1 810 ? 20.843 -21.412 -34.337 1.00 21.92 871 ILE A O 1
ATOM 12752 N N . GLY A 1 811 ? 19.465 -20.497 -32.821 1.00 21.40 872 GLY A N 1
ATOM 12753 C CA . GLY A 1 811 ? 18.766 -19.721 -33.828 1.00 24.69 872 GLY A CA 1
ATOM 12754 C C . GLY A 1 811 ? 19.414 -18.404 -34.190 1.00 23.30 872 GLY A C 1
ATOM 12755 O O . GLY A 1 811 ? 19.042 -17.804 -35.203 1.00 20.49 872 GLY A O 1
ATOM 12759 N N . GLN A 1 812 ? 20.383 -17.953 -33.391 1.00 21.92 873 GLN A N 1
ATOM 12760 C CA . GLN A 1 812 ? 20.991 -16.643 -33.601 1.00 22.33 873 GLN A CA 1
ATOM 12761 C C . GLN A 1 812 ? 21.559 -16.516 -35.011 1.00 21.94 873 GLN A C 1
ATOM 12762 O O . GLN A 1 812 ? 21.220 -15.585 -35.750 1.00 24.09 873 GLN A O 1
ATOM 12776 N N . GLY A 1 813 ? 22.444 -17.437 -35.396 1.00 17.67 874 GLY A N 1
ATOM 12777 C CA . GLY A 1 813 ? 23.048 -17.359 -36.715 1.00 15.44 874 GLY A CA 1
ATOM 12778 C C . GLY A 1 813 ? 22.059 -17.582 -37.838 1.00 18.53 874 GLY A C 1
ATOM 12779 O O . GLY A 1 813 ? 22.198 -17.002 -38.919 1.00 20.02 874 GLY A O 1
ATOM 12783 N N . LEU A 1 814 ? 21.050 -18.421 -37.603 1.00 19.46 875 LEU A N 1
ATOM 12784 C CA . LEU A 1 814 ? 20.032 -18.665 -38.616 1.00 18.83 875 LEU A CA 1
ATOM 12785 C C . LEU A 1 814 ? 19.270 -17.388 -38.942 1.00 17.32 875 LEU A C 1
ATOM 12786 O O . LEU A 1 814 ? 19.085 -17.043 -40.114 1.00 14.62 875 LEU A O 1
ATOM 12802 N N . VAL A 1 815 ? 18.834 -16.661 -37.911 1.00 16.36 876 VAL A N 1
ATOM 12803 C CA . VAL A 1 815 ? 17.992 -15.491 -38.137 1.00 20.57 876 VAL A CA 1
ATOM 12804 C C . VAL A 1 815 ? 18.813 -14.332 -38.693 1.00 24.23 876 VAL A C 1
ATOM 12805 O O . VAL A 1 815 ? 18.379 -13.639 -39.621 1.00 26.62 876 VAL A O 1
ATOM 12818 N N . TRP A 1 816 ? 19.999 -14.091 -38.130 1.00 21.06 877 TRP A N 1
ATOM 12819 C CA . TRP A 1 816 ? 20.850 -13.015 -38.633 1.00 18.68 877 TRP A CA 1
ATOM 12820 C C . TRP A 1 816 ? 21.166 -13.221 -40.109 1.00 21.75 877 TRP A C 1
ATOM 12821 O O . TRP A 1 816 ? 21.075 -12.285 -40.912 1.00 23.30 877 TRP A O 1
ATOM 12842 N N . ASP A 1 817 ? 21.534 -14.448 -40.487 1.00 23.62 878 ASP A N 1
ATOM 12843 C CA . ASP A 1 817 ? 21.725 -14.754 -41.901 1.00 22.56 878 ASP A CA 1
ATOM 12844 C C . ASP A 1 817 ? 20.446 -14.502 -42.687 1.00 22.03 878 ASP A C 1
ATOM 12845 O O . ASP A 1 817 ? 20.481 -13.946 -43.791 1.00 23.93 878 ASP A O 1
ATOM 12854 N N . PHE A 1 818 ? 19.303 -14.905 -42.130 1.00 21.23 879 PHE A N 1
ATOM 12855 C CA . PHE A 1 818 ? 18.030 -14.696 -42.809 1.00 23.41 879 PHE A CA 1
ATOM 12856 C C . PHE A 1 818 ? 17.734 -13.211 -42.981 1.00 22.35 879 PHE A C 1
ATOM 12857 O O . PHE A 1 818 ? 17.254 -12.783 -44.037 1.00 24.29 879 PHE A O 1
ATOM 12874 N N . VAL A 1 819 ? 18.022 -12.407 -41.956 1.00 20.59 880 VAL A N 1
ATOM 12875 C CA . VAL A 1 819 ? 17.755 -10.975 -42.042 1.00 23.11 880 VAL A CA 1
ATOM 12876 C C . VAL A 1 819 ? 18.659 -10.324 -43.080 1.00 24.41 880 VAL A C 1
ATOM 12877 O O . VAL A 1 819 ? 18.212 -9.490 -43.877 1.00 24.94 880 VAL A O 1
ATOM 12890 N N . GLN A 1 820 ? 19.943 -10.685 -43.087 1.00 22.16 881 GLN A N 1
ATOM 12891 C CA . GLN A 1 820 ? 20.852 -10.130 -44.084 1.00 23.09 881 GLN A CA 1
ATOM 12892 C C . GLN A 1 820 ? 20.440 -10.544 -45.489 1.00 28.10 881 GLN A C 1
ATOM 12893 O O . GLN A 1 820 ? 20.552 -9.758 -46.438 1.00 27.61 881 GLN A O 1
ATOM 12907 N N . SER A 1 821 ? 19.963 -11.779 -45.640 1.00 28.18 882 SER A N 1
ATOM 12908 C CA . SER A 1 821 ? 19.691 -12.319 -46.964 1.00 30.02 882 SER A CA 1
ATOM 12909 C C . SER A 1 821 ? 18.398 -11.768 -47.546 1.00 29.34 882 SER A C 1
ATOM 12910 O O . SER A 1 821 ? 18.307 -11.551 -48.760 1.00 29.90 882 SER A O 1
ATOM 12918 N N . ASN A 1 822 ? 17.392 -11.525 -46.705 1.00 30.13 883 ASN A N 1
ATOM 12919 C CA . ASN A 1 822 ? 16.039 -11.271 -47.185 1.00 31.05 883 ASN A CA 1
ATOM 12920 C C . ASN A 1 822 ? 15.514 -9.886 -46.838 1.00 32.17 883 ASN A C 1
ATOM 12921 O O . ASN A 1 822 ? 14.310 -9.644 -46.988 1.00 34.04 883 ASN A O 1
ATOM 12932 N N . TRP A 1 823 ? 16.370 -8.965 -46.392 1.00 32.38 884 TRP A N 1
ATOM 12933 C CA . TRP A 1 823 ? 15.867 -7.672 -45.943 1.00 31.51 884 TRP A CA 1
ATOM 12934 C C . TRP A 1 823 ? 15.098 -6.961 -47.052 1.00 34.01 884 TRP A C 1
ATOM 12935 O O . TRP A 1 823 ? 13.976 -6.487 -46.837 1.00 37.25 884 TRP A O 1
ATOM 12956 N N . LYS A 1 824 ? 15.691 -6.864 -48.245 1.00 39.98 885 LYS A N 1
ATOM 12957 C CA . LYS A 1 824 ? 15.020 -6.181 -49.349 1.00 48.28 885 LYS A CA 1
ATOM 12958 C C . LYS A 1 824 ? 13.648 -6.790 -49.612 1.00 50.31 885 LYS A C 1
ATOM 12959 O O . LYS A 1 824 ? 12.636 -6.080 -49.647 1.00 51.85 885 LYS A O 1
ATOM 12978 N N . LYS A 1 825 ? 13.594 -8.112 -49.795 1.00 54.96 886 LYS A N 1
ATOM 12979 C CA . LYS A 1 825 ? 12.313 -8.786 -49.978 1.00 58.35 886 LYS A CA 1
ATOM 12980 C C . LYS A 1 825 ? 11.404 -8.558 -48.778 1.00 52.83 886 LYS A C 1
ATOM 12981 O O . LYS A 1 825 ? 10.224 -8.220 -48.929 1.00 51.82 886 LYS A O 1
ATOM 13000 N N . LEU A 1 826 ? 11.944 -8.729 -47.572 1.00 51.66 887 LEU A N 1
ATOM 13001 C CA . LEU A 1 826 ? 11.141 -8.561 -46.367 1.00 54.15 887 LEU A CA 1
ATOM 13002 C C . LEU A 1 826 ? 10.506 -7.178 -46.312 1.00 59.52 887 LEU A C 1
ATOM 13003 O O . LEU A 1 826 ? 9.308 -7.043 -46.040 1.00 59.89 887 LEU A O 1
ATOM 13019 N N . PHE A 1 827 ? 11.300 -6.135 -46.573 1.00 62.93 888 PHE A N 1
ATOM 13020 C CA . PHE A 1 827 ? 10.912 -4.781 -46.181 1.00 67.43 888 PHE A CA 1
ATOM 13021 C C . PHE A 1 827 ? 9.534 -4.403 -46.709 1.00 73.57 888 PHE A C 1
ATOM 13022 O O . PHE A 1 827 ? 8.773 -3.703 -46.031 1.00 75.76 888 PHE A O 1
ATOM 13039 N N . ASN A 1 828 ? 9.196 -4.849 -47.919 1.00 76.01 889 ASN A N 1
ATOM 13040 C CA . ASN A 1 828 ? 7.897 -4.510 -48.493 1.00 76.21 889 ASN A CA 1
ATOM 13041 C C . ASN A 1 828 ? 6.760 -4.955 -47.579 1.00 77.30 889 ASN A C 1
ATOM 13042 O O . ASN A 1 828 ? 5.866 -4.166 -47.251 1.00 79.79 889 ASN A O 1
ATOM 13053 N N . ASP A 1 829 ? 6.783 -6.213 -47.151 1.00 73.74 890 ASP A N 1
ATOM 13054 C CA . ASP A 1 829 ? 5.736 -6.746 -46.288 1.00 69.10 890 ASP A CA 1
ATOM 13055 C C . ASP A 1 829 ? 6.316 -7.715 -45.264 1.00 60.97 890 ASP A C 1
ATOM 13056 O O . ASP A 1 829 ? 5.754 -7.902 -44.186 1.00 56.97 890 ASP A O 1
ATOM 13065 N N . SER A 1 834 ? 2.423 -4.287 -39.999 1.00 65.18 895 SER A N 1
ATOM 13066 C CA . SER A 1 834 ? 2.170 -5.657 -39.570 1.00 65.84 895 SER A CA 1
ATOM 13067 C C . SER A 1 834 ? 3.449 -6.343 -39.097 1.00 66.96 895 SER A C 1
ATOM 13068 O O . SER A 1 834 ? 3.401 -7.338 -38.373 1.00 66.79 895 SER A O 1
ATOM 13075 N N . PHE A 1 835 ? 4.592 -5.795 -39.506 1.00 64.28 896 PHE A N 1
ATOM 13076 C CA . PHE A 1 835 ? 5.896 -6.421 -39.308 1.00 57.64 896 PHE A CA 1
ATOM 13077 C C . PHE A 1 835 ? 6.827 -5.399 -38.669 1.00 50.03 896 PHE A C 1
ATOM 13078 O O . PHE A 1 835 ? 7.199 -4.409 -39.308 1.00 49.51 896 PHE A O 1
ATOM 13095 N N . SER A 1 836 ? 7.210 -5.640 -37.416 1.00 42.81 897 SER A N 1
ATOM 13096 C CA . SER A 1 836 ? 8.041 -4.694 -36.672 1.00 40.14 897 SER A CA 1
ATOM 13097 C C . SER A 1 836 ? 9.499 -4.894 -37.063 1.00 39.28 897 SER A C 1
ATOM 13098 O O . SER A 1 836 ? 10.216 -5.719 -36.494 1.00 39.48 897 SER A O 1
ATOM 13106 N N . PHE A 1 837 ? 9.946 -4.118 -38.051 1.00 37.21 898 PHE A N 1
ATOM 13107 C CA . PHE A 1 837 ? 11.354 -4.118 -38.420 1.00 37.79 898 PHE A CA 1
ATOM 13108 C C . PHE A 1 837 ? 12.238 -3.580 -37.302 1.00 38.46 898 PHE A C 1
ATOM 13109 O O . PHE A 1 837 ? 13.417 -3.940 -37.234 1.00 36.14 898 PHE A O 1
ATOM 13126 N N . SER A 1 838 ? 11.681 -2.762 -36.407 1.00 36.70 899 SER A N 1
ATOM 13127 C CA . SER A 1 838 ? 12.470 -2.198 -35.318 1.00 33.77 899 SER A CA 1
ATOM 13128 C C . SER A 1 838 ? 12.775 -3.249 -34.257 1.00 32.57 899 SER A C 1
ATOM 13129 O O . SER A 1 838 ? 13.929 -3.409 -33.842 1.00 28.83 899 SER A O 1
ATOM 13137 N N . ASN A 1 839 ? 11.751 -3.981 -33.806 1.00 31.73 900 ASN A N 1
ATOM 13138 C CA . ASN A 1 839 ? 11.967 -4.972 -32.754 1.00 30.42 900 ASN A CA 1
ATOM 13139 C C . ASN A 1 839 ? 12.905 -6.079 -33.219 1.00 28.41 900 ASN A C 1
ATOM 13140 O O . ASN A 1 839 ? 13.730 -6.573 -32.441 1.00 28.20 900 ASN A O 1
ATOM 13151 N N . LEU A 1 840 ? 12.775 -6.502 -34.479 1.00 21.16 901 LEU A N 1
ATOM 13152 C CA . LEU A 1 840 ? 13.624 -7.574 -34.985 1.00 22.60 901 LEU A CA 1
ATOM 13153 C C . LEU A 1 840 ? 15.086 -7.150 -35.018 1.00 23.21 901 LEU A C 1
ATOM 13154 O O . LEU A 1 840 ? 15.970 -7.923 -34.632 1.00 21.62 901 LEU A O 1
ATOM 13170 N N . ILE A 1 841 ? 15.363 -5.926 -35.471 1.00 24.19 902 ILE A N 1
ATOM 13171 C CA . ILE A 1 841 ? 16.737 -5.433 -35.451 1.00 26.21 902 ILE A CA 1
ATOM 13172 C C . ILE A 1 841 ? 17.275 -5.441 -34.027 1.00 25.98 902 ILE A C 1
ATOM 13173 O O . ILE A 1 841 ? 18.410 -5.864 -33.776 1.00 23.16 902 ILE A O 1
ATOM 13189 N N . GLN A 1 842 ? 16.469 -4.969 -33.074 1.00 25.10 903 GLN A N 1
ATOM 13190 C CA . GLN A 1 842 ? 16.894 -4.960 -31.680 1.00 30.36 903 GLN A CA 1
ATOM 13191 C C . GLN A 1 842 ? 17.227 -6.364 -31.197 1.00 29.64 903 GLN A C 1
ATOM 13192 O O . GLN A 1 842 ? 18.230 -6.571 -30.503 1.00 25.61 903 GLN A O 1
ATOM 13206 N N . ALA A 1 843 ? 16.404 -7.346 -31.566 1.00 27.74 904 ALA A N 1
ATOM 13207 C CA . ALA A 1 843 ? 16.558 -8.692 -31.031 1.00 24.14 904 ALA A CA 1
ATOM 13208 C C . ALA A 1 843 ? 17.729 -9.428 -31.669 1.00 21.93 904 ALA A C 1
ATOM 13209 O O . ALA A 1 843 ? 18.489 -10.110 -30.974 1.00 19.53 904 ALA A O 1
ATOM 13216 N N . VAL A 1 844 ? 17.886 -9.310 -32.988 1.00 16.41 905 VAL A N 1
ATOM 13217 C CA . VAL A 1 844 ? 18.896 -10.095 -33.683 1.00 18.50 905 VAL A CA 1
ATOM 13218 C C . VAL A 1 844 ? 20.301 -9.546 -33.478 1.00 21.62 905 VAL A C 1
ATOM 13219 O O . VAL A 1 844 ? 21.276 -10.256 -33.749 1.00 23.45 905 VAL A O 1
ATOM 13232 N N . THR A 1 845 ? 20.437 -8.316 -32.982 1.00 20.21 906 THR A N 1
ATOM 13233 C CA . THR A 1 845 ? 21.747 -7.697 -32.842 1.00 21.46 906 THR A CA 1
ATOM 13234 C C . THR A 1 845 ? 22.249 -7.641 -31.405 1.00 22.79 906 THR A C 1
ATOM 13235 O O . THR A 1 845 ? 23.431 -7.349 -31.196 1.00 25.88 906 THR A O 1
ATOM 13246 N N . ARG A 1 846 ? 21.399 -7.894 -30.408 1.00 21.98 907 ARG A N 1
ATOM 13247 C CA . ARG A 1 846 ? 21.836 -7.650 -29.038 1.00 26.47 907 ARG A CA 1
ATOM 13248 C C . ARG A 1 846 ? 22.921 -8.615 -28.577 1.00 22.44 907 ARG A C 1
ATOM 13249 O O . ARG A 1 846 ? 23.574 -8.341 -27.564 1.00 18.71 907 ARG A O 1
ATOM 13270 N N . ARG A 1 847 ? 23.146 -9.715 -29.296 1.00 22.30 908 ARG A N 1
ATOM 13271 C CA . ARG A 1 847 ? 24.258 -10.608 -28.993 1.00 24.58 908 ARG A CA 1
ATOM 13272 C C . ARG A 1 847 ? 25.584 -10.123 -29.570 1.00 23.25 908 ARG A C 1
ATOM 13273 O O . ARG A 1 847 ? 26.636 -10.640 -29.178 1.00 23.24 908 ARG A O 1
ATOM 13294 N N . PHE A 1 848 ? 25.565 -9.154 -30.483 1.00 20.93 909 PHE A N 1
ATOM 13295 C CA . PHE A 1 848 ? 26.783 -8.759 -31.182 1.00 21.34 909 PHE A CA 1
ATOM 13296 C C . PHE A 1 848 ? 27.824 -8.237 -30.198 1.00 22.78 909 PHE A C 1
ATOM 13297 O O . PHE A 1 848 ? 27.564 -7.297 -29.439 1.00 22.86 909 PHE A O 1
ATOM 13314 N N . SER A 1 849 ? 29.017 -8.852 -30.219 1.00 22.93 910 SER A N 1
ATOM 13315 C CA . SER A 1 849 ? 30.091 -8.412 -29.334 1.00 25.67 910 SER A CA 1
ATOM 13316 C C . SER A 1 849 ? 31.474 -8.568 -29.961 1.00 25.07 910 SER A C 1
ATOM 13317 O O . SER A 1 849 ? 32.468 -8.603 -29.225 1.00 24.30 910 SER A O 1
ATOM 13325 N N . THR A 1 850 ? 31.571 -8.671 -31.283 1.00 25.67 911 THR A N 1
ATOM 13326 C CA . THR A 1 850 ? 32.847 -8.823 -31.964 1.00 28.37 911 THR A CA 1
ATOM 13327 C C . THR A 1 850 ? 32.941 -7.823 -33.107 1.00 29.89 911 THR A C 1
ATOM 13328 O O . THR A 1 850 ? 31.930 -7.346 -33.631 1.00 26.62 911 THR A O 1
ATOM 13339 N N . GLU A 1 851 ? 34.182 -7.514 -33.496 1.00 32.00 912 GLU A N 1
ATOM 13340 C CA . GLU A 1 851 ? 34.397 -6.653 -34.654 1.00 31.67 912 GLU A CA 1
ATOM 13341 C C . GLU A 1 851 ? 33.801 -7.264 -35.916 1.00 24.49 912 GLU A C 1
ATOM 13342 O O . GLU A 1 851 ? 33.323 -6.536 -36.792 1.00 26.18 912 GLU A O 1
ATOM 13354 N N . TYR A 1 852 ? 33.817 -8.594 -36.025 1.00 25.47 913 TYR A N 1
ATOM 13355 C CA . TYR A 1 852 ? 33.228 -9.251 -37.187 1.00 25.18 913 TYR A CA 1
ATOM 13356 C C . TYR A 1 852 ? 31.731 -8.976 -37.267 1.00 25.39 913 TYR A C 1
ATOM 13357 O O . TYR A 1 852 ? 31.210 -8.607 -38.326 1.00 26.24 913 TYR A O 1
ATOM 13375 N N . GLU A 1 853 ? 31.019 -9.145 -36.151 1.00 24.76 914 GLU A N 1
ATOM 13376 C CA . GLU A 1 853 ? 29.585 -8.876 -36.153 1.00 20.68 914 GLU A CA 1
ATOM 13377 C C . GLU A 1 853 ? 29.307 -7.402 -36.414 1.00 19.26 914 GLU A C 1
ATOM 13378 O O . GLU A 1 853 ? 28.353 -7.058 -37.122 1.00 20.12 914 GLU A O 1
ATOM 13390 N N . LEU A 1 854 ? 30.134 -6.516 -35.854 1.00 20.16 915 LEU A N 1
ATOM 13391 C CA . LEU A 1 854 ? 29.998 -5.094 -36.152 1.00 18.71 915 LEU A CA 1
ATOM 13392 C C . LEU A 1 854 ? 30.194 -4.830 -37.638 1.00 24.01 915 LEU A C 1
ATOM 13393 O O . LEU A 1 854 ? 29.482 -4.009 -38.229 1.00 28.46 915 LEU A O 1
ATOM 13409 N N . GLN A 1 855 ? 31.161 -5.511 -38.257 1.00 29.69 916 GLN A N 1
ATOM 13410 C CA . GLN A 1 855 ? 31.373 -5.360 -39.692 1.00 34.25 916 GLN A CA 1
ATOM 13411 C C . GLN A 1 855 ? 30.117 -5.735 -40.466 1.00 27.67 916 GLN A C 1
ATOM 13412 O O . GLN A 1 855 ? 29.675 -4.999 -41.357 1.00 27.18 916 GLN A O 1
ATOM 13426 N N . GLN A 1 856 ? 29.530 -6.888 -40.141 1.00 23.38 917 GLN A N 1
ATOM 13427 C CA . GLN A 1 856 ? 28.309 -7.312 -40.819 1.00 22.26 917 GLN A CA 1
ATOM 13428 C C . GLN A 1 856 ? 27.192 -6.295 -40.630 1.00 21.42 917 GLN A C 1
ATOM 13429 O O . GLN A 1 856 ? 26.471 -5.969 -41.580 1.00 24.46 917 GLN A O 1
ATOM 13443 N N . LEU A 1 857 ? 27.025 -5.785 -39.407 1.00 23.24 918 LEU A N 1
ATOM 13444 C CA . LEU A 1 857 ? 25.977 -4.800 -39.162 1.00 24.77 918 LEU A CA 1
ATOM 13445 C C . LEU A 1 857 ? 26.217 -3.534 -39.972 1.00 25.48 918 LEU A C 1
ATOM 13446 O O . LEU A 1 857 ? 25.281 -2.978 -40.558 1.00 24.55 918 LEU A O 1
ATOM 13462 N N . GLU A 1 858 ? 27.468 -3.065 -40.023 1.00 28.40 919 GLU A N 1
ATOM 13463 C CA . GLU A 1 858 ? 27.788 -1.899 -40.843 1.00 27.96 919 GLU A CA 1
ATOM 13464 C C . GLU A 1 858 ? 27.469 -2.163 -42.310 1.00 28.31 919 GLU A C 1
ATOM 13465 O O . GLU A 1 858 ? 26.861 -1.325 -42.987 1.00 28.23 919 GLU A O 1
ATOM 13477 N N . GLN A 1 859 ? 27.880 -3.326 -42.822 1.00 29.62 920 GLN A N 1
ATOM 13478 C CA . GLN A 1 859 ? 27.592 -3.666 -44.213 1.00 28.53 920 GLN A CA 1
ATOM 13479 C C . GLN A 1 859 ? 26.092 -3.810 -44.441 1.00 23.55 920 GLN A C 1
ATOM 13480 O O . GLN A 1 859 ? 25.575 -3.411 -45.491 1.00 26.62 920 GLN A O 1
ATOM 13494 N N . PHE A 1 860 ? 25.382 -4.384 -43.467 1.00 20.93 921 PHE A N 1
ATOM 13495 C CA . PHE A 1 860 ? 23.926 -4.451 -43.537 1.00 24.66 921 PHE A CA 1
ATOM 13496 C C . PHE A 1 860 ? 23.325 -3.059 -43.694 1.00 28.65 921 PHE A C 1
ATOM 13497 O O . PHE A 1 860 ? 22.381 -2.864 -44.468 1.00 27.33 921 PHE A O 1
ATOM 13514 N N . LYS A 1 861 ? 23.874 -2.074 -42.982 1.00 27.35 922 LYS A N 1
ATOM 13515 C CA . LYS A 1 861 ? 23.402 -0.703 -43.137 1.00 31.62 922 LYS A CA 1
ATOM 13516 C C . LYS A 1 861 ? 23.659 -0.196 -44.551 1.00 30.28 922 LYS A C 1
ATOM 13517 O O . LYS A 1 861 ? 22.760 0.349 -45.202 1.00 30.43 922 LYS A O 1
ATOM 13536 N N . LYS A 1 862 ? 24.885 -0.375 -45.048 1.00 31.19 923 LYS A N 1
ATOM 13537 C CA . LYS A 1 862 ? 25.219 0.128 -46.377 1.00 36.02 923 LYS A CA 1
ATOM 13538 C C . LYS A 1 862 ? 24.392 -0.562 -47.456 1.00 33.37 923 LYS A C 1
ATOM 13539 O O . LYS A 1 862 ? 23.892 0.092 -48.378 1.00 36.18 923 LYS A O 1
ATOM 13558 N N . ASP A 1 863 ? 24.227 -1.883 -47.355 1.00 29.56 924 ASP A N 1
ATOM 13559 C CA . ASP A 1 863 ? 23.551 -2.626 -48.412 1.00 32.19 924 ASP A CA 1
ATOM 13560 C C . ASP A 1 863 ? 22.080 -2.253 -48.547 1.00 31.66 924 ASP A C 1
ATOM 13561 O O . ASP A 1 863 ? 21.481 -2.519 -49.595 1.00 29.70 924 ASP A O 1
ATOM 13570 N N . ASN A 1 864 ? 21.482 -1.652 -47.515 1.00 31.61 925 ASN A N 1
ATOM 13571 C CA . ASN A 1 864 ? 20.061 -1.324 -47.531 1.00 35.45 925 ASN A CA 1
ATOM 13572 C C . ASN A 1 864 ? 19.815 0.150 -47.230 1.00 38.97 925 ASN A C 1
ATOM 13573 O O . ASN A 1 864 ? 18.678 0.536 -46.937 1.00 38.69 925 ASN A O 1
ATOM 13584 N N . GLU A 1 865 ? 20.852 0.983 -47.317 1.00 48.47 926 GLU A N 1
ATOM 13585 C CA . GLU A 1 865 ? 20.738 2.362 -46.853 1.00 58.15 926 GLU A CA 1
ATOM 13586 C C . GLU A 1 865 ? 19.735 3.155 -47.681 1.00 60.24 926 GLU A C 1
ATOM 13587 O O . GLU A 1 865 ? 18.930 3.916 -47.131 1.00 58.51 926 GLU A O 1
ATOM 13599 N N . GLU A 1 866 ? 19.770 3.000 -49.005 1.00 63.80 927 GLU A N 1
ATOM 13600 C CA . GLU A 1 866 ? 18.951 3.848 -49.865 1.00 68.81 927 GLU A CA 1
ATOM 13601 C C . GLU A 1 866 ? 17.479 3.452 -49.815 1.00 65.10 927 GLU A C 1
ATOM 13602 O O . GLU A 1 866 ? 16.602 4.323 -49.826 1.00 66.13 927 GLU A O 1
ATOM 13614 N N . THR A 1 867 ? 17.185 2.151 -49.764 1.00 61.48 928 THR A N 1
ATOM 13615 C CA . THR A 1 867 ? 15.804 1.730 -49.553 1.00 62.29 928 THR A CA 1
ATOM 13616 C C . THR A 1 867 ? 15.283 2.244 -48.216 1.00 63.57 928 THR A C 1
ATOM 13617 O O . THR A 1 867 ? 14.141 2.711 -48.121 1.00 67.12 928 THR A O 1
ATOM 13628 N N . GLY A 1 868 ? 16.106 2.169 -47.176 1.00 55.78 929 GLY A N 1
ATOM 13629 C CA . GLY A 1 868 ? 15.772 2.719 -45.880 1.00 48.04 929 GLY A CA 1
ATOM 13630 C C . GLY A 1 868 ? 15.327 1.653 -44.893 1.00 40.80 929 GLY A C 1
ATOM 13631 O O . GLY A 1 868 ? 15.074 0.495 -45.236 1.00 41.64 929 GLY A O 1
ATOM 13635 N N . PHE A 1 869 ? 15.228 2.075 -43.634 1.00 34.18 930 PHE A N 1
ATOM 13636 C CA . PHE A 1 869 ? 14.814 1.198 -42.550 1.00 34.09 930 PHE A CA 1
ATOM 13637 C C . PHE A 1 869 ? 13.519 1.641 -41.888 1.00 31.71 930 PHE A C 1
ATOM 13638 O O . PHE A 1 869 ? 13.085 1.001 -40.923 1.00 31.93 930 PHE A O 1
ATOM 13655 N N . GLY A 1 870 ? 12.887 2.698 -42.387 1.00 28.30 931 GLY A N 1
ATOM 13656 C CA . GLY A 1 870 ? 11.590 3.096 -41.869 1.00 25.62 931 GLY A CA 1
ATOM 13657 C C . GLY A 1 870 ? 11.618 3.292 -40.373 1.00 23.84 931 GLY A C 1
ATOM 13658 O O . GLY A 1 870 ? 12.507 3.953 -39.823 1.00 26.06 931 GLY A O 1
ATOM 13662 N N . SER A 1 871 ? 10.643 2.705 -39.694 1.00 22.37 932 SER A N 1
ATOM 13663 C CA . SER A 1 871 ? 10.539 2.845 -38.246 1.00 25.80 932 SER A CA 1
ATOM 13664 C C . SER A 1 871 ? 11.594 2.046 -37.495 1.00 25.45 932 SER A C 1
ATOM 13665 O O . SER A 1 871 ? 11.533 2.004 -36.260 1.00 27.12 932 SER A O 1
ATOM 13673 N N . GLY A 1 872 ? 12.544 1.421 -38.185 1.00 22.99 933 GLY A N 1
ATOM 13674 C CA . GLY A 1 872 ? 13.676 0.780 -37.553 1.00 23.50 933 GLY A CA 1
ATOM 13675 C C . GLY A 1 872 ? 14.962 1.575 -37.612 1.00 22.88 933 GLY A C 1
ATOM 13676 O O . GLY A 1 872 ? 16.020 1.040 -37.259 1.00 25.06 933 GLY A O 1
ATOM 13680 N N . THR A 1 873 ? 14.904 2.840 -38.033 1.00 20.22 934 THR A N 1
ATOM 13681 C CA . THR A 1 873 ? 16.119 3.625 -38.229 1.00 23.46 934 THR A CA 1
ATOM 13682 C C . THR A 1 873 ? 16.841 3.866 -36.910 1.00 28.45 934 THR A C 1
ATOM 13683 O O . THR A 1 873 ? 18.053 3.645 -36.806 1.00 27.32 934 THR A O 1
ATOM 13694 N N . ARG A 1 874 ? 16.117 4.334 -35.889 1.00 31.01 935 ARG A N 1
ATOM 13695 C CA . ARG A 1 874 ? 16.746 4.533 -34.587 1.00 28.72 935 ARG A CA 1
ATOM 13696 C C . ARG A 1 874 ? 17.252 3.214 -34.021 1.00 28.04 935 ARG A C 1
ATOM 13697 O O . ARG A 1 874 ? 18.355 3.151 -33.468 1.00 28.37 935 ARG A O 1
ATOM 13718 N N . ALA A 1 875 ? 16.461 2.146 -34.157 1.00 30.59 936 ALA A N 1
ATOM 13719 C CA . ALA A 1 875 ? 16.875 0.846 -33.637 1.00 31.61 936 ALA A CA 1
ATOM 13720 C C . ALA A 1 875 ? 18.240 0.441 -34.180 1.00 25.20 936 ALA A C 1
ATOM 13721 O O . ALA A 1 875 ? 19.085 -0.074 -33.440 1.00 20.34 936 ALA A O 1
ATOM 13728 N N . LEU A 1 876 ? 18.475 0.673 -35.472 1.00 27.83 937 LEU A N 1
ATOM 13729 C CA . LEU A 1 876 ? 19.752 0.301 -36.074 1.00 24.86 937 LEU A CA 1
ATOM 13730 C C . LEU A 1 876 ? 20.893 1.131 -35.501 1.00 25.85 937 LEU A C 1
ATOM 13731 O O . LEU A 1 876 ? 21.936 0.589 -35.117 1.00 26.47 937 LEU A O 1
ATOM 13747 N N . GLU A 1 877 ? 20.716 2.454 -35.439 1.00 24.37 938 GLU A N 1
ATOM 13748 C CA . GLU A 1 877 ? 21.749 3.303 -34.854 1.00 28.46 938 GLU A CA 1
ATOM 13749 C C . GLU A 1 877 ? 22.053 2.888 -33.419 1.00 26.75 938 GLU A C 1
ATOM 13750 O O . GLU A 1 877 ? 23.216 2.881 -32.999 1.00 25.64 938 GLU A O 1
ATOM 13762 N N . GLN A 1 878 ? 21.018 2.542 -32.650 1.00 22.33 939 GLN A N 1
ATOM 13763 C CA . GLN A 1 878 ? 21.244 2.086 -31.283 1.00 23.76 939 GLN A CA 1
ATOM 13764 C C . GLN A 1 878 ? 21.932 0.728 -31.254 1.00 22.17 939 GLN A C 1
ATOM 13765 O O . GLN A 1 878 ? 22.722 0.454 -30.343 1.00 20.03 939 GLN A O 1
ATOM 13779 N N . ALA A 1 879 ? 21.647 -0.134 -32.232 1.00 22.39 940 ALA A N 1
ATOM 13780 C CA . ALA A 1 879 ? 22.345 -1.412 -32.310 1.00 25.96 940 ALA A CA 1
ATOM 13781 C C . ALA A 1 879 ? 23.831 -1.205 -32.576 1.00 27.59 940 ALA A C 1
ATOM 13782 O O . ALA A 1 879 ? 24.676 -1.917 -32.020 1.00 25.43 940 ALA A O 1
ATOM 13789 N N . LEU A 1 880 ? 24.170 -0.231 -33.421 1.00 26.01 941 LEU A N 1
ATOM 13790 C CA . LEU A 1 880 ? 25.575 0.063 -33.684 1.00 28.26 941 LEU A CA 1
ATOM 13791 C C . LEU A 1 880 ? 26.269 0.570 -32.426 1.00 27.48 941 LEU A C 1
ATOM 13792 O O . LEU A 1 880 ? 27.365 0.115 -32.079 1.00 27.39 941 LEU A O 1
ATOM 13808 N N . GLU A 1 881 ? 25.639 1.514 -31.723 1.00 26.38 942 GLU A N 1
ATOM 13809 C CA . GLU A 1 881 ? 26.229 2.042 -30.498 1.00 26.38 942 GLU A CA 1
ATOM 13810 C C . GLU A 1 881 ? 26.442 0.939 -29.468 1.00 27.42 942 GLU A C 1
ATOM 13811 O O . GLU A 1 881 ? 27.501 0.869 -28.832 1.00 27.23 942 GLU A O 1
ATOM 13823 N N . LYS A 1 882 ? 25.448 0.067 -29.289 1.00 26.66 943 LYS A N 1
ATOM 13824 C CA . LYS A 1 882 ? 25.563 -0.983 -28.284 1.00 30.28 943 LYS A CA 1
ATOM 13825 C C . LYS A 1 882 ? 26.584 -2.037 -28.695 1.00 28.84 943 LYS A C 1
ATOM 13826 O O . LYS A 1 882 ? 27.304 -2.575 -27.846 1.00 27.48 943 LYS A O 1
ATOM 13845 N N . THR A 1 883 ? 26.660 -2.349 -29.991 1.00 25.73 944 THR A N 1
ATOM 13846 C CA . THR A 1 883 ? 27.621 -3.346 -30.452 1.00 25.79 944 THR A CA 1
ATOM 13847 C C . THR A 1 883 ? 29.051 -2.884 -30.200 1.00 24.26 944 THR A C 1
ATOM 13848 O O . THR A 1 883 ? 29.897 -3.670 -29.755 1.00 21.59 944 THR A O 1
ATOM 13859 N N . LYS A 1 884 ? 29.339 -1.610 -30.473 1.00 22.91 945 LYS A N 1
ATOM 13860 C CA . LYS A 1 884 ? 30.671 -1.083 -30.201 1.00 23.70 945 LYS A CA 1
ATOM 13861 C C . LYS A 1 884 ? 30.987 -1.134 -28.712 1.00 26.57 945 LYS A C 1
ATOM 13862 O O . LYS A 1 884 ? 32.111 -1.468 -28.318 1.00 29.54 945 LYS A O 1
ATOM 13881 N N . ALA A 1 885 ? 30.008 -0.805 -27.866 1.00 24.96 946 ALA A N 1
ATOM 13882 C CA . ALA A 1 885 ? 30.222 -0.895 -26.425 1.00 25.85 946 ALA A CA 1
ATOM 13883 C C . ALA A 1 885 ? 30.414 -2.341 -25.990 1.00 31.22 946 ALA A C 1
ATOM 13884 O O . ALA A 1 885 ? 31.228 -2.628 -25.104 1.00 34.86 946 ALA A O 1
ATOM 13891 N N . ASN A 1 886 ? 29.670 -3.267 -26.600 1.00 29.20 947 ASN A N 1
ATOM 13892 C CA . ASN A 1 886 ? 29.797 -4.673 -26.234 1.00 26.44 947 ASN A CA 1
ATOM 13893 C C . ASN A 1 886 ? 31.197 -5.193 -26.528 1.00 26.17 947 ASN A C 1
ATOM 13894 O O . ASN A 1 886 ? 31.758 -5.967 -25.743 1.00 23.95 947 ASN A O 1
ATOM 13905 N N . ILE A 1 887 ? 31.777 -4.780 -27.657 1.00 23.54 948 ILE A N 1
ATOM 13906 C CA . ILE A 1 887 ? 33.136 -5.199 -27.989 1.00 25.80 948 ILE A CA 1
ATOM 13907 C C . ILE A 1 887 ? 34.095 -4.793 -26.878 1.00 26.76 948 ILE A C 1
ATOM 13908 O O . ILE A 1 887 ? 34.855 -5.616 -26.355 1.00 28.84 948 ILE A O 1
ATOM 13924 N N . LYS A 1 888 ? 34.068 -3.515 -26.495 1.00 27.72 949 LYS A N 1
ATOM 13925 C CA . LYS A 1 888 ? 34.963 -3.043 -25.444 1.00 33.20 949 LYS A CA 1
ATOM 13926 C C . LYS A 1 888 ? 34.643 -3.704 -24.109 1.00 34.42 949 LYS A C 1
ATOM 13927 O O . LYS A 1 888 ? 35.552 -4.035 -23.338 1.00 34.29 949 LYS A O 1
ATOM 13946 N N . TRP A 1 889 ? 33.355 -3.909 -23.817 1.00 32.96 950 TRP A N 1
ATOM 13947 C CA . TRP A 1 889 ? 32.974 -4.467 -22.523 1.00 31.02 950 TRP A CA 1
ATOM 13948 C C . TRP A 1 889 ? 33.477 -5.897 -22.367 1.00 29.84 950 TRP A C 1
ATOM 13949 O O . TRP A 1 889 ? 33.928 -6.287 -21.283 1.00 28.15 950 TRP A O 1
ATOM 13970 N N . VAL A 1 890 ? 33.414 -6.691 -23.437 1.00 30.14 951 VAL A N 1
ATOM 13971 C CA . VAL A 1 890 ? 33.804 -8.093 -23.340 1.00 26.28 951 VAL A CA 1
ATOM 13972 C C . VAL A 1 890 ? 35.314 -8.224 -23.183 1.00 27.16 951 VAL A C 1
ATOM 13973 O O . VAL A 1 890 ? 35.800 -9.047 -22.399 1.00 25.01 951 VAL A O 1
ATOM 13986 N N . LYS A 1 891 ? 36.084 -7.423 -23.923 1.00 33.35 952 LYS A N 1
ATOM 13987 C CA . LYS A 1 891 ? 37.537 -7.499 -23.797 1.00 40.61 952 LYS A CA 1
ATOM 13988 C C . LYS A 1 891 ? 37.983 -7.134 -22.388 1.00 38.61 952 LYS A C 1
ATOM 13989 O O . LYS A 1 891 ? 38.908 -7.747 -21.841 1.00 38.56 952 LYS A O 1
ATOM 14008 N N . GLU A 1 892 ? 37.376 -6.115 -21.818 1.00 36.97 953 GLU A N 1
ATOM 14009 C CA . GLU A 1 892 ? 37.694 -5.594 -20.478 1.00 37.04 953 GLU A CA 1
ATOM 14010 C C . GLU A 1 892 ? 37.164 -6.455 -19.342 1.00 33.29 953 GLU A C 1
ATOM 14011 O O . GLU A 1 892 ? 37.744 -6.371 -18.326 1.00 35.49 953 GLU A O 1
ATOM 14023 N N . ASN A 1 893 ? 36.150 -7.277 -19.528 1.00 29.57 954 ASN A N 1
ATOM 14024 C CA . ASN A 1 893 ? 35.490 -7.982 -18.440 1.00 26.63 954 ASN A CA 1
ATOM 14025 C C . ASN A 1 893 ? 35.528 -9.498 -18.557 1.00 27.18 954 ASN A C 1
ATOM 14026 O O . ASN A 1 893 ? 35.236 -10.178 -17.566 1.00 29.89 954 ASN A O 1
ATOM 14037 N N . LYS A 1 894 ? 35.879 -10.047 -19.722 1.00 24.10 955 LYS A N 1
ATOM 14038 C CA . LYS A 1 894 ? 35.797 -11.490 -19.928 1.00 28.37 955 LYS A CA 1
ATOM 14039 C C . LYS A 1 894 ? 36.545 -12.253 -18.840 1.00 29.97 955 LYS A C 1
ATOM 14040 O O . LYS A 1 894 ? 35.979 -13.123 -18.168 1.00 29.04 955 LYS A O 1
ATOM 14059 N N . GLU A 1 895 ? 37.832 -11.952 -18.663 1.00 30.97 956 GLU A N 1
ATOM 14060 C CA . GLU A 1 895 ? 38.633 -12.729 -17.723 1.00 34.12 956 GLU A CA 1
ATOM 14061 C C . GLU A 1 895 ? 38.213 -12.462 -16.284 1.00 28.78 956 GLU A C 1
ATOM 14062 O O . GLU A 1 895 ? 38.170 -13.388 -15.465 1.00 24.96 956 GLU A O 1
ATOM 14074 N N . VAL A 1 896 ? 37.899 -11.208 -15.955 1.00 32.81 957 VAL A N 1
ATOM 14075 C CA . VAL A 1 896 ? 37.405 -10.893 -14.615 1.00 35.25 957 VAL A CA 1
ATOM 14076 C C . VAL A 1 896 ? 36.161 -11.719 -14.307 1.00 32.98 957 VAL A C 1
ATOM 14077 O O . VAL A 1 896 ? 36.065 -12.373 -13.261 1.00 29.95 957 VAL A O 1
ATOM 14090 N N . VAL A 1 897 ? 35.176 -11.670 -15.199 1.00 28.93 958 VAL A N 1
ATOM 14091 C CA . VAL A 1 897 ? 33.864 -12.360 -15.035 1.00 27.33 958 VAL A CA 1
ATOM 14092 C C . VAL A 1 897 ? 34.064 -13.877 -14.979 1.00 28.45 958 VAL A C 1
ATOM 14093 O O . VAL A 1 897 ? 33.450 -14.506 -14.120 1.00 28.59 958 VAL A O 1
ATOM 14106 N N . LEU A 1 898 ? 34.864 -14.442 -15.880 1.00 28.25 959 LEU A N 1
ATOM 14107 C CA . LEU A 1 898 ? 35.121 -15.902 -15.938 1.00 29.36 959 LEU A CA 1
ATOM 14108 C C . LEU A 1 898 ? 35.635 -16.384 -14.582 1.00 27.49 959 LEU A C 1
ATOM 14109 O O . LEU A 1 898 ? 35.131 -17.382 -14.087 1.00 25.87 959 LEU A O 1
ATOM 14125 N N . GLN A 1 899 ? 36.608 -15.674 -14.025 1.00 32.07 960 GLN A N 1
ATOM 14126 C CA . GLN A 1 899 ? 37.256 -15.994 -12.729 1.00 39.52 960 GLN A CA 1
ATOM 14127 C C . GLN A 1 899 ? 36.252 -15.842 -11.584 1.00 33.29 960 GLN A C 1
ATOM 14128 O O . GLN A 1 899 ? 36.207 -16.735 -10.743 1.00 33.88 960 GLN A O 1
ATOM 14142 N N . TRP A 1 900 ? 35.481 -14.755 -11.564 1.00 29.64 961 TRP A N 1
ATOM 14143 C CA . TRP A 1 900 ? 34.468 -14.499 -10.510 1.00 28.39 961 TRP A CA 1
ATOM 14144 C C . TRP A 1 900 ? 33.467 -15.657 -10.471 1.00 28.12 961 TRP A C 1
ATOM 14145 O O . TRP A 1 900 ? 33.253 -16.191 -9.382 1.00 28.71 961 TRP A O 1
ATOM 14166 N N . PHE A 1 901 ? 32.895 -16.048 -11.610 1.00 25.48 962 PHE A N 1
ATOM 14167 C CA . PHE A 1 901 ? 31.923 -17.136 -11.637 1.00 25.36 962 PHE A CA 1
ATOM 14168 C C . PHE A 1 901 ? 32.555 -18.445 -11.183 1.00 30.28 962 PHE A C 1
ATOM 14169 O O . PHE A 1 901 ? 31.951 -19.203 -10.415 1.00 30.75 962 PHE A O 1
ATOM 14186 N N . THR A 1 902 ? 33.772 -18.730 -11.651 1.00 34.18 963 THR A N 1
ATOM 14187 C CA . THR A 1 902 ? 34.435 -19.979 -11.286 1.00 35.81 963 THR A CA 1
ATOM 14188 C C . THR A 1 902 ? 34.674 -20.060 -9.783 1.00 37.72 963 THR A C 1
ATOM 14189 O O . THR A 1 902 ? 34.486 -21.118 -9.173 1.00 40.39 963 THR A O 1
ATOM 14200 N N . GLU A 1 903 ? 35.081 -18.949 -9.170 1.00 36.81 964 GLU A N 1
ATOM 14201 C CA . GLU A 1 903 ? 35.392 -18.959 -7.744 1.00 43.55 964 GLU A CA 1
ATOM 14202 C C . GLU A 1 903 ? 34.131 -18.998 -6.890 1.00 42.54 964 GLU A C 1
ATOM 14203 O O . GLU A 1 903 ? 34.070 -19.739 -5.904 1.00 43.33 964 GLU A O 1
ATOM 14215 N N . ASN A 1 904 ? 33.118 -18.214 -7.249 1.00 40.68 965 ASN A N 1
ATOM 14216 C CA . ASN A 1 904 ? 31.886 -18.137 -6.477 1.00 39.40 965 ASN A CA 1
ATOM 14217 C C . ASN A 1 904 ? 30.889 -19.225 -6.852 1.00 38.19 965 ASN A C 1
ATOM 14218 O O . ASN A 1 904 ? 29.766 -19.225 -6.336 1.00 36.87 965 ASN A O 1
ATOM 14229 N N . SER A 1 905 ? 31.277 -20.153 -7.723 1.00 40.43 966 SER A N 1
ATOM 14230 C CA . SER A 1 905 ? 30.409 -21.244 -8.141 1.00 47.03 966 SER A CA 1
ATOM 14231 C C . SER A 1 905 ? 30.610 -22.512 -7.322 1.00 50.23 966 SER A C 1
ATOM 14232 O O . SER A 1 905 ? 29.859 -23.476 -7.508 1.00 49.26 966 SER A O 1
ATOM 14240 N N . LYS A 1 906 ? 31.587 -22.532 -6.423 1.00 53.66 967 LYS A N 1
ATOM 14241 C CA . LYS A 1 906 ? 31.941 -23.748 -5.704 1.00 57.82 967 LYS A CA 1
ATOM 14242 C C . LYS A 1 906 ? 31.075 -23.954 -4.467 1.00 59.38 967 LYS A C 1
ATOM 14243 O O . LYS A 1 906 ? 31.013 -25.058 -3.925 1.00 60.78 967 LYS A O 1
ATOM 14263 N N . ASP B 1 5 ? 70.078 -16.608 -67.796 1.00 74.09 66 ASP B N 1
ATOM 14264 C CA . ASP B 1 5 ? 70.256 -17.636 -66.779 1.00 71.49 66 ASP B CA 1
ATOM 14265 C C . ASP B 1 5 ? 70.302 -19.026 -67.404 1.00 69.18 66 ASP B C 1
ATOM 14266 O O . ASP B 1 5 ? 71.301 -19.739 -67.299 1.00 68.54 66 ASP B O 1
ATOM 14274 N N . GLN B 1 6 ? 69.205 -19.400 -68.067 1.00 66.92 67 GLN B N 1
ATOM 14275 C CA . GLN B 1 6 ? 69.028 -20.770 -68.534 1.00 65.37 67 GLN B CA 1
ATOM 14276 C C . GLN B 1 6 ? 70.067 -21.193 -69.562 1.00 60.62 67 GLN B C 1
ATOM 14277 O O . GLN B 1 6 ? 70.149 -22.386 -69.874 1.00 57.93 67 GLN B O 1
ATOM 14291 N N . SER B 1 7 ? 70.860 -20.261 -70.095 1.00 59.18 68 SER B N 1
ATOM 14292 C CA . SER B 1 7 ? 71.940 -20.656 -70.992 1.00 57.94 68 SER B CA 1
ATOM 14293 C C . SER B 1 7 ? 72.968 -21.518 -70.270 1.00 56.25 68 SER B C 1
ATOM 14294 O O . SER B 1 7 ? 73.598 -22.384 -70.889 1.00 57.79 68 SER B O 1
ATOM 14302 N N . LYS B 1 8 ? 73.148 -21.301 -68.969 1.00 51.94 69 LYS B N 1
ATOM 14303 C CA . LYS B 1 8 ? 74.133 -22.035 -68.189 1.00 51.35 69 LYS B CA 1
ATOM 14304 C C . LYS B 1 8 ? 73.494 -23.264 -67.557 1.00 43.83 69 LYS B C 1
ATOM 14305 O O . LYS B 1 8 ? 72.384 -23.199 -67.019 1.00 38.03 69 LYS B O 1
ATOM 14324 N N . ALA B 1 9 ? 74.212 -24.389 -67.626 1.00 42.99 70 ALA B N 1
ATOM 14325 C CA . ALA B 1 9 ? 73.655 -25.660 -67.173 1.00 41.14 70 ALA B CA 1
ATOM 14326 C C . ALA B 1 9 ? 73.288 -25.616 -65.695 1.00 41.85 70 ALA B C 1
ATOM 14327 O O . ALA B 1 9 ? 72.238 -26.134 -65.294 1.00 42.42 70 ALA B O 1
ATOM 14334 N N . TRP B 1 10 ? 74.134 -24.999 -64.870 1.00 41.60 71 TRP B N 1
ATOM 14335 C CA . TRP B 1 10 ? 73.895 -24.970 -63.431 1.00 39.28 71 TRP B CA 1
ATOM 14336 C C . TRP B 1 10 ? 72.705 -24.104 -63.042 1.00 37.42 71 TRP B C 1
ATOM 14337 O O . TRP B 1 10 ? 72.377 -24.039 -61.852 1.00 39.03 71 TRP B O 1
ATOM 14358 N N . ASN B 1 11 ? 72.060 -23.433 -63.991 1.00 37.43 72 ASN B N 1
ATOM 14359 C CA . ASN B 1 11 ? 70.835 -22.697 -63.720 1.00 37.04 72 ASN B CA 1
ATOM 14360 C C . ASN B 1 11 ? 69.592 -23.448 -64.180 1.00 35.12 72 ASN B C 1
ATOM 14361 O O . ASN B 1 11 ? 68.476 -22.957 -63.983 1.00 32.57 72 ASN B O 1
ATOM 14372 N N . ARG B 1 12 ? 69.760 -24.625 -64.776 1.00 37.49 73 ARG B N 1
ATOM 14373 C CA . ARG B 1 12 ? 68.656 -25.477 -65.188 1.00 41.40 73 ARG B CA 1
ATOM 14374 C C . ARG B 1 12 ? 68.463 -26.602 -64.177 1.00 40.64 73 ARG B C 1
ATOM 14375 O O . ARG B 1 12 ? 69.418 -27.080 -63.559 1.00 37.59 73 ARG B O 1
ATOM 14396 N N . TYR B 1 13 ? 67.211 -27.031 -64.023 1.00 39.92 74 TYR B N 1
ATOM 14397 C CA . TYR B 1 13 ? 66.853 -27.869 -62.884 1.00 38.08 74 TYR B CA 1
ATOM 14398 C C . TYR B 1 13 ? 67.205 -29.337 -63.085 1.00 36.74 74 TYR B C 1
ATOM 14399 O O . TYR B 1 13 ? 67.462 -30.041 -62.101 1.00 36.27 74 TYR B O 1
ATOM 14417 N N . ARG B 1 14 ? 67.219 -29.822 -64.322 1.00 32.22 75 ARG B N 1
ATOM 14418 C CA . ARG B 1 14 ? 67.591 -31.202 -64.592 1.00 27.74 75 ARG B CA 1
ATOM 14419 C C . ARG B 1 14 ? 69.103 -31.311 -64.739 1.00 31.38 75 ARG B C 1
ATOM 14420 O O . ARG B 1 14 ? 69.751 -30.426 -65.308 1.00 33.06 75 ARG B O 1
ATOM 14441 N N . LEU B 1 15 ? 69.662 -32.402 -64.223 1.00 31.54 76 LEU B N 1
ATOM 14442 C CA . LEU B 1 15 ? 71.099 -32.592 -64.251 1.00 31.54 76 LEU B CA 1
ATOM 14443 C C . LEU B 1 15 ? 71.595 -32.755 -65.685 1.00 33.64 76 LEU B C 1
ATOM 14444 O O . LEU B 1 15 ? 70.840 -33.155 -66.574 1.00 32.68 76 LEU B O 1
ATOM 14460 N N . PRO B 1 16 ? 72.864 -32.441 -65.936 1.00 37.22 77 PRO B N 1
ATOM 14461 C CA . PRO B 1 16 ? 73.453 -32.754 -67.244 1.00 40.86 77 PRO B CA 1
ATOM 14462 C C . PRO B 1 16 ? 73.568 -34.257 -67.455 1.00 46.66 77 PRO B C 1
ATOM 14463 O O . PRO B 1 16 ? 73.462 -35.059 -66.524 1.00 49.38 77 PRO B O 1
ATOM 14474 N N . ASN B 1 17 ? 73.796 -34.630 -68.711 1.00 49.88 78 ASN B N 1
ATOM 14475 C CA . ASN B 1 17 ? 74.001 -36.019 -69.095 1.00 55.14 78 ASN B CA 1
ATOM 14476 C C . ASN B 1 17 ? 75.477 -36.385 -69.171 1.00 52.90 78 ASN B C 1
ATOM 14477 O O . ASN B 1 17 ? 75.811 -37.494 -69.602 1.00 52.68 78 ASN B O 1
ATOM 14488 N N . THR B 1 18 ? 76.363 -35.481 -68.753 1.00 49.98 79 THR B N 1
ATOM 14489 C CA . THR B 1 18 ? 77.789 -35.665 -69.002 1.00 49.39 79 THR B CA 1
ATOM 14490 C C . THR B 1 18 ? 78.428 -36.636 -68.017 1.00 48.33 79 THR B C 1
ATOM 14491 O O . THR B 1 18 ? 79.315 -37.407 -68.397 1.00 48.47 79 THR B O 1
ATOM 14502 N N . LEU B 1 19 ? 78.009 -36.608 -66.753 1.00 43.72 80 LEU B N 1
ATOM 14503 C CA . LEU B 1 19 ? 78.638 -37.425 -65.716 1.00 41.92 80 LEU B CA 1
ATOM 14504 C C . LEU B 1 19 ? 77.599 -38.316 -65.044 1.00 39.90 80 LEU B C 1
ATOM 14505 O O . LEU B 1 19 ? 76.493 -37.866 -64.729 1.00 39.70 80 LEU B O 1
ATOM 14521 N N . LYS B 1 20 ? 77.964 -39.581 -64.858 1.00 38.29 81 LYS B N 1
ATOM 14522 C CA . LYS B 1 20 ? 77.074 -40.599 -64.309 1.00 38.05 81 LYS B CA 1
ATOM 14523 C C . LYS B 1 20 ? 77.823 -41.304 -63.189 1.00 34.32 81 LYS B C 1
ATOM 14524 O O . LYS B 1 20 ? 78.886 -41.910 -63.447 1.00 36.11 81 LYS B O 1
ATOM 14543 N N . PRO B 1 21 ? 77.332 -41.267 -61.953 1.00 32.22 82 PRO B N 1
ATOM 14544 C CA . PRO B 1 21 ? 78.067 -41.899 -60.854 1.00 33.32 82 PRO B CA 1
ATOM 14545 C C . PRO B 1 21 ? 78.020 -43.417 -60.939 1.00 35.35 82 PRO B C 1
ATOM 14546 O O . PRO B 1 21 ? 77.112 -44.016 -61.522 1.00 31.52 82 PRO B O 1
ATOM 14557 N N . ASP B 1 22 ? 79.033 -44.037 -60.336 1.00 37.66 83 ASP B N 1
ATOM 14558 C CA . ASP B 1 22 ? 79.144 -45.487 -60.252 1.00 39.05 83 ASP B CA 1
ATOM 14559 C C . ASP B 1 22 ? 79.049 -45.993 -58.821 1.00 38.62 83 ASP B C 1
ATOM 14560 O O . ASP B 1 22 ? 78.321 -46.952 -58.547 1.00 38.49 83 ASP B O 1
ATOM 14569 N N . SER B 1 23 ? 79.773 -45.367 -57.898 1.00 39.32 84 SER B N 1
ATOM 14570 C CA . SER B 1 23 ? 79.827 -45.825 -56.520 1.00 41.72 84 SER B CA 1
ATOM 14571 C C . SER B 1 23 ? 80.031 -44.625 -55.611 1.00 38.59 84 SER B C 1
ATOM 14572 O O . SER B 1 23 ? 80.713 -43.661 -55.971 1.00 40.88 84 SER B O 1
ATOM 14580 N N . TYR B 1 24 ? 79.424 -44.691 -54.432 1.00 34.58 85 TYR B N 1
ATOM 14581 C CA . TYR B 1 24 ? 79.553 -43.646 -53.431 1.00 32.16 85 TYR B CA 1
ATOM 14582 C C . TYR B 1 24 ? 80.163 -44.213 -52.156 1.00 36.97 85 TYR B C 1
ATOM 14583 O O . TYR B 1 24 ? 79.965 -45.383 -51.818 1.00 38.86 85 TYR B O 1
ATOM 14601 N N . ARG B 1 25 ? 80.883 -43.355 -51.438 1.00 36.03 86 ARG B N 1
ATOM 14602 C CA . ARG B 1 25 ? 81.366 -43.626 -50.090 1.00 37.34 86 ARG B CA 1
ATOM 14603 C C . ARG B 1 25 ? 80.907 -42.456 -49.236 1.00 32.45 86 ARG B C 1
ATOM 14604 O O . ARG B 1 25 ? 81.190 -41.303 -49.572 1.00 33.03 86 ARG B O 1
ATOM 14625 N N . VAL B 1 26 ? 80.159 -42.737 -48.172 1.00 27.84 87 VAL B N 1
ATOM 14626 C CA . VAL B 1 26 ? 79.571 -41.684 -47.349 1.00 29.88 87 VAL B CA 1
ATOM 14627 C C . VAL B 1 26 ? 79.751 -42.030 -45.878 1.00 32.39 87 VAL B C 1
ATOM 14628 O O . VAL B 1 26 ? 79.471 -43.158 -45.460 1.00 35.54 87 VAL B O 1
ATOM 14641 N N . THR B 1 27 ? 80.203 -41.052 -45.094 1.00 32.90 88 THR B N 1
ATOM 14642 C CA . THR B 1 27 ? 80.301 -41.166 -43.645 1.00 33.07 88 THR B CA 1
ATOM 14643 C C . THR B 1 27 ? 79.539 -40.005 -43.026 1.00 31.83 88 THR B C 1
ATOM 14644 O O . THR B 1 27 ? 79.750 -38.851 -43.412 1.00 31.40 88 THR B O 1
ATOM 14655 N N . LEU B 1 28 ? 78.657 -40.307 -42.076 1.00 32.53 89 LEU B N 1
ATOM 14656 C CA . LEU B 1 28 ? 77.848 -39.294 -41.416 1.00 29.67 89 LEU B CA 1
ATOM 14657 C C . LEU B 1 28 ? 77.930 -39.466 -39.907 1.00 30.70 89 LEU B C 1
ATOM 14658 O O . LEU B 1 28 ? 78.030 -40.585 -39.397 1.00 30.27 89 LEU B O 1
ATOM 14674 N N . ARG B 1 29 ? 77.873 -38.341 -39.197 1.00 32.59 90 ARG B N 1
ATOM 14675 C CA . ARG B 1 29 ? 78.034 -38.321 -37.745 1.00 30.66 90 ARG B CA 1
ATOM 14676 C C . ARG B 1 29 ? 77.056 -37.321 -37.143 1.00 29.91 90 ARG B C 1
ATOM 14677 O O . ARG B 1 29 ? 77.340 -36.112 -37.100 1.00 29.64 90 ARG B O 1
ATOM 14698 N N . PRO B 1 30 ? 75.901 -37.781 -36.663 1.00 28.28 91 PRO B N 1
ATOM 14699 C CA . PRO B 1 30 ? 74.948 -36.854 -36.041 1.00 30.48 91 PRO B CA 1
ATOM 14700 C C . PRO B 1 30 ? 75.354 -36.499 -34.619 1.00 32.88 91 PRO B C 1
ATOM 14701 O O . PRO B 1 30 ? 75.864 -37.333 -33.867 1.00 34.53 91 PRO B O 1
ATOM 14712 N N . TYR B 1 31 ? 75.121 -35.239 -34.256 1.00 31.71 92 TYR B N 1
ATOM 14713 C CA . TYR B 1 31 ? 75.319 -34.748 -32.897 1.00 30.95 92 TYR B CA 1
ATOM 14714 C C . TYR B 1 31 ? 73.941 -34.462 -32.313 1.00 36.52 92 TYR B C 1
ATOM 14715 O O . TYR B 1 31 ? 73.304 -33.466 -32.669 1.00 37.96 92 TYR B O 1
ATOM 14733 N N . LEU B 1 32 ? 73.480 -35.342 -31.427 1.00 36.08 93 LEU B N 1
ATOM 14734 C CA . LEU B 1 32 ? 72.138 -35.258 -30.873 1.00 36.01 93 LEU B CA 1
ATOM 14735 C C . LEU B 1 32 ? 72.069 -34.387 -29.622 1.00 37.30 93 LEU B C 1
ATOM 14736 O O . LEU B 1 32 ? 71.095 -34.478 -28.867 1.00 40.19 93 LEU B O 1
ATOM 14752 N N . THR B 1 33 ? 73.075 -33.550 -29.392 1.00 37.50 94 THR B N 1
ATOM 14753 C CA . THR B 1 33 ? 73.033 -32.481 -28.409 1.00 38.52 94 THR B CA 1
ATOM 14754 C C . THR B 1 33 ? 73.459 -31.187 -29.084 1.00 38.97 94 THR B C 1
ATOM 14755 O O . THR B 1 33 ? 74.315 -31.202 -29.976 1.00 38.69 94 THR B O 1
ATOM 14766 N N . PRO B 1 34 ? 72.878 -30.055 -28.691 1.00 35.48 95 PRO B N 1
ATOM 14767 C CA . PRO B 1 34 ? 73.196 -28.796 -29.374 1.00 34.39 95 PRO B CA 1
ATOM 14768 C C . PRO B 1 34 ? 74.575 -28.281 -28.993 1.00 33.49 95 PRO B C 1
ATOM 14769 O O . PRO B 1 34 ? 75.126 -28.599 -27.937 1.00 35.23 95 PRO B O 1
ATOM 14780 N N . ASN B 1 35 ? 75.131 -27.463 -29.884 1.00 35.75 96 ASN B N 1
ATOM 14781 C CA . ASN B 1 35 ? 76.468 -26.921 -29.712 1.00 35.29 96 ASN B CA 1
ATOM 14782 C C . ASN B 1 35 ? 76.395 -25.593 -28.962 1.00 37.29 96 ASN B C 1
ATOM 14783 O O . ASN B 1 35 ? 75.344 -25.200 -28.447 1.00 38.74 96 ASN B O 1
ATOM 14794 N N . ASP B 1 36 ? 77.522 -24.876 -28.917 1.00 41.91 97 ASP B N 1
ATOM 14795 C CA . ASP B 1 36 ? 77.591 -23.611 -28.191 1.00 47.15 97 ASP B CA 1
ATOM 14796 C C . ASP B 1 36 ? 76.468 -22.659 -28.581 1.00 39.78 97 ASP B C 1
ATOM 14797 O O . ASP B 1 36 ? 76.024 -21.850 -27.758 1.00 32.95 97 ASP B O 1
ATOM 14806 N N . ARG B 1 37 ? 76.010 -22.723 -29.829 1.00 42.31 98 ARG B N 1
ATOM 14807 C CA . ARG B 1 37 ? 75.050 -21.767 -30.361 1.00 43.45 98 ARG B CA 1
ATOM 14808 C C . ARG B 1 37 ? 73.630 -22.314 -30.395 1.00 40.28 98 ARG B C 1
ATOM 14809 O O . ARG B 1 37 ? 72.734 -21.649 -30.925 1.00 42.45 98 ARG B O 1
ATOM 14830 N N . GLY B 1 38 ? 73.402 -23.496 -29.831 1.00 39.85 99 GLY B N 1
ATOM 14831 C CA . GLY B 1 38 ? 72.075 -24.073 -29.790 1.00 39.44 99 GLY B CA 1
ATOM 14832 C C . GLY B 1 38 ? 71.678 -24.849 -31.021 1.00 37.83 99 GLY B C 1
ATOM 14833 O O . GLY B 1 38 ? 70.482 -25.092 -31.223 1.00 36.33 99 GLY B O 1
ATOM 14837 N N . LEU B 1 39 ? 72.639 -25.263 -31.837 1.00 36.53 100 LEU B N 1
ATOM 14838 C CA . LEU B 1 39 ? 72.374 -25.895 -33.120 1.00 35.31 100 LEU B CA 1
ATOM 14839 C C . LEU B 1 39 ? 72.707 -27.377 -33.049 1.00 33.70 100 LEU B C 1
ATOM 14840 O O . LEU B 1 39 ? 73.780 -27.756 -32.565 1.00 35.77 100 LEU B O 1
ATOM 14856 N N . TYR B 1 40 ? 71.784 -28.208 -33.524 1.00 32.68 101 TYR B N 1
ATOM 14857 C CA . TYR B 1 40 ? 72.085 -29.606 -33.789 1.00 33.39 101 TYR B CA 1
ATOM 14858 C C . TYR B 1 40 ? 72.731 -29.707 -35.163 1.00 35.43 101 TYR B C 1
ATOM 14859 O O . TYR B 1 40 ? 72.216 -29.152 -36.140 1.00 33.69 101 TYR B O 1
ATOM 14877 N N . VAL B 1 41 ? 73.862 -30.406 -35.243 1.00 32.82 102 VAL B N 1
ATOM 14878 C CA . VAL B 1 41 ? 74.597 -30.528 -36.493 1.00 30.91 102 VAL B CA 1
ATOM 14879 C C . VAL B 1 41 ? 74.920 -31.994 -36.746 1.00 29.38 102 VAL B C 1
ATOM 14880 O O . VAL B 1 41 ? 74.846 -32.838 -35.852 1.00 27.86 102 VAL B O 1
ATOM 14893 N N . PHE B 1 42 ? 75.265 -32.286 -37.998 1.00 32.67 103 PHE B N 1
ATOM 14894 C CA . PHE B 1 42 ? 75.872 -33.551 -38.382 1.00 32.41 103 PHE B CA 1
ATOM 14895 C C . PHE B 1 42 ? 77.096 -33.237 -39.229 1.00 32.12 103 PHE B C 1
ATOM 14896 O O . PHE B 1 42 ? 77.092 -32.280 -40.008 1.00 26.66 103 PHE B O 1
ATOM 14913 N N . LYS B 1 43 ? 78.148 -34.026 -39.049 1.00 34.05 104 LYS B N 1
ATOM 14914 C CA . LYS B 1 43 ? 79.379 -33.897 -39.811 1.00 36.03 104 LYS B CA 1
ATOM 14915 C C . LYS B 1 43 ? 79.524 -35.120 -40.702 1.00 36.80 104 LYS B C 1
ATOM 14916 O O . LYS B 1 43 ? 79.174 -36.235 -40.302 1.00 37.66 104 LYS B O 1
ATOM 14935 N N . GLY B 1 44 ? 80.015 -34.908 -41.918 1.00 34.67 105 GLY B N 1
ATOM 14936 C CA . GLY B 1 44 ? 80.115 -35.996 -42.868 1.00 34.94 105 GLY B CA 1
ATOM 14937 C C . GLY B 1 44 ? 81.220 -35.781 -43.876 1.00 37.35 105 GLY B C 1
ATOM 14938 O O . GLY B 1 44 ? 81.742 -34.674 -44.045 1.00 40.75 105 GLY B O 1
ATOM 14942 N N . SER B 1 45 ? 81.576 -36.876 -44.541 1.00 37.79 106 SER B N 1
ATOM 14943 C CA . SER B 1 45 ? 82.511 -36.870 -45.652 1.00 38.41 106 SER B CA 1
ATOM 14944 C C . SER B 1 45 ? 81.949 -37.781 -46.732 1.00 40.23 106 SER B C 1
ATOM 14945 O O . SER B 1 45 ? 81.088 -38.625 -46.471 1.00 39.94 106 SER B O 1
ATOM 14953 N N . SER B 1 46 ? 82.439 -37.609 -47.956 1.00 39.64 107 SER B N 1
ATOM 14954 C CA . SER B 1 46 ? 81.954 -38.450 -49.038 1.00 38.32 107 SER B CA 1
ATOM 14955 C C . SER B 1 46 ? 82.958 -38.477 -50.178 1.00 37.56 107 SER B C 1
ATOM 14956 O O . SER B 1 46 ? 83.614 -37.473 -50.466 1.00 38.04 107 SER B O 1
ATOM 14964 N N . THR B 1 47 ? 83.071 -39.644 -50.806 1.00 36.19 108 THR B N 1
ATOM 14965 C CA . THR B 1 47 ? 83.781 -39.823 -52.061 1.00 37.15 108 THR B CA 1
ATOM 14966 C C . THR B 1 47 ? 82.804 -40.421 -53.061 1.00 38.81 108 THR B C 1
ATOM 14967 O O . THR B 1 47 ? 82.128 -41.409 -52.754 1.00 40.22 108 THR B O 1
ATOM 14978 N N . VAL B 1 48 ? 82.712 -39.815 -54.241 1.00 34.73 109 VAL B N 1
ATOM 14979 C CA . VAL B 1 48 ? 81.856 -40.312 -55.312 1.00 36.73 109 VAL B CA 1
ATOM 14980 C C . VAL B 1 48 ? 82.740 -40.633 -56.509 1.00 36.56 109 VAL B C 1
ATOM 14981 O O . VAL B 1 48 ? 83.496 -39.774 -56.978 1.00 35.79 109 VAL B O 1
ATOM 14994 N N . ARG B 1 49 ? 82.655 -41.871 -56.988 1.00 36.16 110 ARG B N 1
ATOM 14995 C CA . ARG B 1 49 ? 83.307 -42.291 -58.221 1.00 38.72 110 ARG B CA 1
ATOM 14996 C C . ARG B 1 49 ? 82.286 -42.191 -59.347 1.00 37.01 110 ARG B C 1
ATOM 14997 O O . ARG B 1 49 ? 81.204 -42.783 -59.261 1.00 35.22 110 ARG B O 1
ATOM 15018 N N . PHE B 1 50 ? 82.618 -41.433 -60.388 1.00 37.60 111 PHE B N 1
ATOM 15019 C CA . PHE B 1 50 ? 81.720 -41.239 -61.515 1.00 39.96 111 PHE B CA 1
ATOM 15020 C C . PHE B 1 50 ? 82.485 -41.413 -62.819 1.00 40.93 111 PHE B C 1
ATOM 15021 O O . PHE B 1 50 ? 83.717 -41.375 -62.854 1.00 42.24 111 PHE B O 1
ATOM 15038 N N . THR B 1 51 ? 81.726 -41.611 -63.893 1.00 41.52 112 THR B N 1
ATOM 15039 C CA . THR B 1 51 ? 82.268 -41.808 -65.228 1.00 41.56 112 THR B CA 1
ATOM 15040 C C . THR B 1 51 ? 81.862 -40.643 -66.120 1.00 42.22 112 THR B C 1
ATOM 15041 O O . THR B 1 51 ? 80.718 -40.179 -66.068 1.00 40.28 112 THR B O 1
ATOM 15052 N N . CYS B 1 52 ? 82.802 -40.175 -66.936 1.00 46.30 113 CYS B N 1
ATOM 15053 C CA . CYS B 1 52 ? 82.535 -39.113 -67.900 1.00 51.15 113 CYS B CA 1
ATOM 15054 C C . CYS B 1 52 ? 82.039 -39.752 -69.192 1.00 51.95 113 CYS B C 1
ATOM 15055 O O . CYS B 1 52 ? 82.805 -40.414 -69.899 1.00 55.05 113 CYS B O 1
ATOM 15063 N N . LYS B 1 53 ? 80.756 -39.564 -69.495 1.00 51.20 114 LYS B N 1
ATOM 15064 C CA . LYS B 1 53 ? 80.186 -40.069 -70.737 1.00 51.30 114 LYS B CA 1
ATOM 15065 C C . LYS B 1 53 ? 80.350 -39.096 -71.897 1.00 52.36 114 LYS B C 1
ATOM 15066 O O . LYS B 1 53 ? 80.252 -39.512 -73.056 1.00 51.11 114 LYS B O 1
ATOM 15085 N N . GLU B 1 54 ? 80.599 -37.821 -71.610 1.00 55.97 115 GLU B N 1
ATOM 15086 C CA . GLU B 1 54 ? 80.804 -36.805 -72.631 1.00 60.59 115 GLU B CA 1
ATOM 15087 C C . GLU B 1 54 ? 81.711 -35.733 -72.046 1.00 56.49 115 GLU B C 1
ATOM 15088 O O . GLU B 1 54 ? 81.522 -35.311 -70.902 1.00 57.24 115 GLU B O 1
ATOM 15100 N N . ALA B 1 55 ? 82.698 -35.306 -72.832 1.00 50.41 116 ALA B N 1
ATOM 15101 C CA . ALA B 1 55 ? 83.660 -34.321 -72.359 1.00 47.92 116 ALA B CA 1
ATOM 15102 C C . ALA B 1 55 ? 82.944 -33.091 -71.816 1.00 45.27 116 ALA B C 1
ATOM 15103 O O . ALA B 1 55 ? 81.991 -32.589 -72.417 1.00 47.06 116 ALA B O 1
ATOM 15110 N N . THR B 1 56 ? 83.410 -32.611 -70.665 1.00 42.04 117 THR B N 1
ATOM 15111 C CA . THR B 1 56 ? 82.821 -31.448 -70.019 1.00 36.08 117 THR B CA 1
ATOM 15112 C C . THR B 1 56 ? 83.875 -30.815 -69.123 1.00 35.39 117 THR B C 1
ATOM 15113 O O . THR B 1 56 ? 84.802 -31.488 -68.665 1.00 33.55 117 THR B O 1
ATOM 15124 N N . ASP B 1 57 ? 83.724 -29.512 -68.883 1.00 38.99 118 ASP B N 1
ATOM 15125 C CA . ASP B 1 57 ? 84.671 -28.753 -68.077 1.00 45.39 118 ASP B CA 1
ATOM 15126 C C . ASP B 1 57 ? 84.070 -28.307 -66.749 1.00 44.57 118 ASP B C 1
ATOM 15127 O O . ASP B 1 57 ? 84.618 -27.414 -66.092 1.00 43.54 118 ASP B O 1
ATOM 15136 N N . VAL B 1 58 ? 82.961 -28.915 -66.337 1.00 43.16 119 VAL B N 1
ATOM 15137 C CA . VAL B 1 58 ? 82.269 -28.519 -65.115 1.00 39.20 119 VAL B CA 1
ATOM 15138 C C . VAL B 1 58 ? 81.606 -29.747 -64.511 1.00 40.14 119 VAL B C 1
ATOM 15139 O O . VAL B 1 58 ? 80.983 -30.544 -65.217 1.00 40.91 119 VAL B O 1
ATOM 15152 N N . ILE B 1 59 ? 81.743 -29.894 -63.197 1.00 40.40 120 ILE B N 1
ATOM 15153 C CA . ILE B 1 59 ? 81.075 -30.949 -62.444 1.00 42.41 120 ILE B CA 1
ATOM 15154 C C . ILE B 1 59 ? 79.883 -30.316 -61.737 1.00 40.94 120 ILE B C 1
ATOM 15155 O O . ILE B 1 59 ? 80.051 -29.475 -60.848 1.00 39.36 120 ILE B O 1
ATOM 15171 N N . ILE B 1 60 ? 78.675 -30.714 -62.127 1.00 40.24 121 ILE B N 1
ATOM 15172 C CA . ILE B 1 60 ? 77.444 -30.217 -61.523 1.00 41.58 121 ILE B CA 1
ATOM 15173 C C . ILE B 1 60 ? 76.819 -31.355 -60.727 1.00 39.27 121 ILE B C 1
ATOM 15174 O O . ILE B 1 60 ? 76.422 -32.379 -61.297 1.00 38.35 121 ILE B O 1
ATOM 15190 N N . ILE B 1 61 ? 76.733 -31.170 -59.409 1.00 36.68 122 ILE B N 1
ATOM 15191 C CA . ILE B 1 61 ? 76.226 -32.179 -58.489 1.00 35.11 122 ILE B CA 1
ATOM 15192 C C . ILE B 1 61 ? 75.310 -31.489 -57.489 1.00 30.97 122 ILE B C 1
ATOM 15193 O O . ILE B 1 61 ? 75.463 -30.299 -57.199 1.00 29.84 122 ILE B O 1
ATOM 15209 N N . HIS B 1 62 ? 74.345 -32.239 -56.965 1.00 32.01 123 HIS B N 1
ATOM 15210 C CA . HIS B 1 62 ? 73.352 -31.667 -56.067 1.00 31.68 123 HIS B CA 1
ATOM 15211 C C . HIS B 1 62 ? 73.935 -31.463 -54.674 1.00 24.96 123 HIS B C 1
ATOM 15212 O O . HIS B 1 62 ? 74.708 -32.288 -54.181 1.00 25.32 123 HIS B O 1
ATOM 15226 N N . SER B 1 63 ? 73.544 -30.362 -54.036 1.00 26.15 124 SER B N 1
ATOM 15227 C CA . SER B 1 63 ? 73.952 -30.066 -52.668 1.00 30.25 124 SER B CA 1
ATOM 15228 C C . SER B 1 63 ? 72.979 -29.045 -52.104 1.00 30.87 124 SER B C 1
ATOM 15229 O O . SER B 1 63 ? 72.669 -28.055 -52.773 1.00 32.03 124 SER B O 1
ATOM 15237 N N . LYS B 1 64 ? 72.507 -29.279 -50.880 1.00 31.78 125 LYS B N 1
ATOM 15238 C CA . LYS B 1 64 ? 71.456 -28.456 -50.288 1.00 32.59 125 LYS B CA 1
ATOM 15239 C C . LYS B 1 64 ? 71.793 -28.163 -48.836 1.00 33.75 125 LYS B C 1
ATOM 15240 O O . LYS B 1 64 ? 71.844 -29.080 -48.010 1.00 30.72 125 LYS B O 1
ATOM 15259 N N . LYS B 1 65 ? 72.016 -26.883 -48.535 1.00 36.08 126 LYS B N 1
ATOM 15260 C CA . LYS B 1 65 ? 72.248 -26.405 -47.173 1.00 35.85 126 LYS B CA 1
ATOM 15261 C C . LYS B 1 65 ? 73.368 -27.191 -46.493 1.00 31.72 126 LYS B C 1
ATOM 15262 O O . LYS B 1 65 ? 73.250 -27.634 -45.349 1.00 29.48 126 LYS B O 1
ATOM 15281 N N . LEU B 1 66 ? 74.474 -27.349 -47.214 1.00 31.92 127 LEU B N 1
ATOM 15282 C CA . LEU B 1 66 ? 75.674 -27.993 -46.701 1.00 35.35 127 LEU B CA 1
ATOM 15283 C C . LEU B 1 66 ? 76.830 -27.001 -46.731 1.00 34.79 127 LEU B C 1
ATOM 15284 O O . LEU B 1 66 ? 76.980 -26.240 -47.693 1.00 33.57 127 LEU B O 1
ATOM 15300 N N . ASN B 1 67 ? 77.643 -27.011 -45.677 1.00 33.74 128 ASN B N 1
ATOM 15301 C CA . ASN B 1 67 ? 78.833 -26.171 -45.578 1.00 34.07 128 ASN B CA 1
ATOM 15302 C C . ASN B 1 67 ? 80.062 -27.054 -45.744 1.00 35.84 128 ASN B C 1
ATOM 15303 O O . ASN B 1 67 ? 80.267 -27.989 -44.962 1.00 36.51 128 ASN B O 1
ATOM 15313 N N . TYR B 1 68 ? 80.880 -26.752 -46.748 1.00 32.21 129 TYR B N 1
ATOM 15314 C CA . TYR B 1 68 ? 82.004 -27.606 -47.102 1.00 33.65 129 TYR B CA 1
ATOM 15315 C C . TYR B 1 68 ? 83.291 -27.134 -46.442 1.00 35.03 129 TYR B C 1
ATOM 15316 O O . TYR B 1 68 ? 83.539 -25.931 -46.313 1.00 34.50 129 TYR B O 1
ATOM 15334 N N . THR B 1 69 ? 84.107 -28.099 -46.023 1.00 36.79 130 THR B N 1
ATOM 15335 C CA . THR B 1 69 ? 85.425 -27.816 -45.472 1.00 37.50 130 THR B CA 1
ATOM 15336 C C . THR B 1 69 ? 86.406 -27.607 -46.619 1.00 41.50 130 THR B C 1
ATOM 15337 O O . THR B 1 69 ? 86.663 -28.532 -47.398 1.00 40.21 130 THR B O 1
ATOM 15348 N N . LEU B 1 70 ? 86.950 -26.397 -46.728 1.00 46.52 131 LEU B N 1
ATOM 15349 C CA . LEU B 1 70 ? 87.872 -26.096 -47.815 1.00 51.78 131 LEU B CA 1
ATOM 15350 C C . LEU B 1 70 ? 89.126 -26.952 -47.694 1.00 48.10 131 LEU B C 1
ATOM 15351 O O . LEU B 1 70 ? 89.754 -27.012 -46.633 1.00 51.49 131 LEU B O 1
ATOM 15367 N N . SER B 1 71 ? 89.478 -27.628 -48.785 1.00 47.20 132 SER B N 1
ATOM 15368 C CA . SER B 1 71 ? 90.637 -28.511 -48.835 1.00 50.74 132 SER B CA 1
ATOM 15369 C C . SER B 1 71 ? 91.446 -28.160 -50.072 1.00 51.84 132 SER B C 1
ATOM 15370 O O . SER B 1 71 ? 90.930 -28.225 -51.193 1.00 51.41 132 SER B O 1
ATOM 15378 N N . GLN B 1 72 ? 92.709 -27.783 -49.868 1.00 50.71 133 GLN B N 1
ATOM 15379 C CA . GLN B 1 72 ? 93.572 -27.332 -50.957 1.00 51.52 133 GLN B CA 1
ATOM 15380 C C . GLN B 1 72 ? 92.963 -26.128 -51.670 1.00 47.83 133 GLN B C 1
ATOM 15381 O O . GLN B 1 72 ? 93.081 -25.974 -52.887 1.00 52.73 133 GLN B O 1
ATOM 15395 N N . GLY B 1 73 ? 92.289 -25.275 -50.903 1.00 44.15 134 GLY B N 1
ATOM 15396 C CA . GLY B 1 73 ? 91.764 -24.028 -51.413 1.00 42.18 134 GLY B CA 1
ATOM 15397 C C . GLY B 1 73 ? 90.385 -24.093 -52.032 1.00 48.10 134 GLY B C 1
ATOM 15398 O O . GLY B 1 73 ? 89.857 -23.044 -52.423 1.00 48.93 134 GLY B O 1
ATOM 15402 N N . HIS B 1 74 ? 89.779 -25.275 -52.133 1.00 51.16 135 HIS B N 1
ATOM 15403 C CA . HIS B 1 74 ? 88.486 -25.403 -52.790 1.00 52.21 135 HIS B CA 1
ATOM 15404 C C . HIS B 1 74 ? 87.599 -26.383 -52.033 1.00 47.72 135 HIS B C 1
ATOM 15405 O O . HIS B 1 74 ? 88.066 -27.189 -51.224 1.00 45.75 135 HIS B O 1
ATOM 15419 N N . ARG B 1 75 ? 86.297 -26.297 -52.318 1.00 42.87 136 ARG B N 1
ATOM 15420 C CA . ARG B 1 75 ? 85.302 -27.022 -51.539 1.00 38.25 136 ARG B CA 1
ATOM 15421 C C . ARG B 1 75 ? 85.384 -28.530 -51.729 1.00 37.07 136 ARG B C 1
ATOM 15422 O O . ARG B 1 75 ? 84.804 -29.272 -50.928 1.00 41.63 136 ARG B O 1
ATOM 15443 N N . VAL B 1 76 ? 86.078 -29.005 -52.762 1.00 31.74 137 VAL B N 1
ATOM 15444 C CA . VAL B 1 76 ? 86.212 -30.432 -53.022 1.00 32.25 137 VAL B CA 1
ATOM 15445 C C . VAL B 1 76 ? 87.625 -30.717 -53.512 1.00 37.92 137 VAL B C 1
ATOM 15446 O O . VAL B 1 76 ? 88.401 -29.810 -53.817 1.00 39.24 137 VAL B O 1
ATOM 15459 N N . VAL B 1 77 ? 87.950 -32.007 -53.578 1.00 41.17 138 VAL B N 1
ATOM 15460 C CA . VAL B 1 77 ? 89.195 -32.497 -54.154 1.00 39.99 138 VAL B CA 1
ATOM 15461 C C . VAL B 1 77 ? 88.842 -33.460 -55.280 1.00 41.45 138 VAL B C 1
ATOM 15462 O O . VAL B 1 77 ? 87.927 -34.277 -55.141 1.00 40.01 138 VAL B O 1
ATOM 15475 N N . LEU B 1 78 ? 89.564 -33.364 -56.395 1.00 44.37 139 LEU B N 1
ATOM 15476 C CA . LEU B 1 78 ? 89.311 -34.184 -57.572 1.00 45.20 139 LEU B CA 1
ATOM 15477 C C . LEU B 1 78 ? 90.536 -35.041 -57.852 1.00 47.02 139 LEU B C 1
ATOM 15478 O O . LEU B 1 78 ? 91.647 -34.516 -57.988 1.00 48.46 139 LEU B O 1
ATOM 15494 N N . ARG B 1 79 ? 90.330 -36.354 -57.936 1.00 46.17 140 ARG B N 1
ATOM 15495 C CA . ARG B 1 79 ? 91.393 -37.309 -58.208 1.00 45.20 140 ARG B CA 1
ATOM 15496 C C . ARG B 1 79 ? 90.983 -38.205 -59.368 1.00 44.21 140 ARG B C 1
ATOM 15497 O O . ARG B 1 79 ? 89.805 -38.298 -59.724 1.00 43.90 140 ARG B O 1
ATOM 15518 N N . GLY B 1 80 ? 91.976 -38.870 -59.956 1.00 44.70 141 GLY B N 1
ATOM 15519 C CA . GLY B 1 80 ? 91.753 -39.748 -61.080 1.00 45.57 141 GLY B CA 1
ATOM 15520 C C . GLY B 1 80 ? 91.650 -41.206 -60.674 1.00 45.42 141 GLY B C 1
ATOM 15521 O O . GLY B 1 80 ? 92.024 -41.593 -59.570 1.00 43.96 141 GLY B O 1
ATOM 15525 N N . VAL B 1 81 ? 91.138 -42.018 -61.597 1.00 47.64 142 VAL B N 1
ATOM 15526 C CA . VAL B 1 81 ? 90.942 -43.446 -61.378 1.00 48.69 142 VAL B CA 1
ATOM 15527 C C . VAL B 1 81 ? 91.591 -44.206 -62.525 1.00 49.15 142 VAL B C 1
ATOM 15528 O O . VAL B 1 81 ? 91.406 -43.850 -63.695 1.00 48.72 142 VAL B O 1
ATOM 15541 N N . GLY B 1 82 ? 92.348 -45.246 -62.190 1.00 50.01 143 GLY B N 1
ATOM 15542 C CA . GLY B 1 82 ? 92.931 -46.112 -63.203 1.00 53.23 143 GLY B CA 1
ATOM 15543 C C . GLY B 1 82 ? 93.800 -45.400 -64.215 1.00 57.90 143 GLY B C 1
ATOM 15544 O O . GLY B 1 82 ? 93.737 -45.710 -65.411 1.00 59.76 143 GLY B O 1
ATOM 15548 N N . GLY B 1 83 ? 94.623 -44.459 -63.762 1.00 61.10 144 GLY B N 1
ATOM 15549 C CA . GLY B 1 83 ? 95.492 -43.706 -64.638 1.00 61.65 144 GLY B CA 1
ATOM 15550 C C . GLY B 1 83 ? 94.936 -42.373 -65.088 1.00 58.02 144 GLY B C 1
ATOM 15551 O O . GLY B 1 83 ? 95.675 -41.586 -65.694 1.00 57.05 144 GLY B O 1
ATOM 15555 N N . SER B 1 84 ? 93.662 -42.105 -64.821 1.00 54.21 145 SER B N 1
ATOM 15556 C CA . SER B 1 84 ? 93.085 -40.808 -65.139 1.00 51.89 145 SER B CA 1
ATOM 15557 C C . SER B 1 84 ? 93.869 -39.697 -64.449 1.00 50.83 145 SER B C 1
ATOM 15558 O O . SER B 1 84 ? 94.418 -39.877 -63.359 1.00 46.92 145 SER B O 1
ATOM 15566 N N . GLN B 1 85 ? 93.912 -38.534 -65.094 1.00 53.18 146 GLN B N 1
ATOM 15567 C CA . GLN B 1 85 ? 94.580 -37.356 -64.545 1.00 57.12 146 GLN B CA 1
ATOM 15568 C C . GLN B 1 85 ? 93.648 -36.155 -64.690 1.00 54.92 146 GLN B C 1
ATOM 15569 O O . GLN B 1 85 ? 93.604 -35.523 -65.753 1.00 54.95 146 GLN B O 1
ATOM 15583 N N . PRO B 1 86 ? 92.898 -35.819 -63.627 1.00 54.37 147 PRO B N 1
ATOM 15584 C CA . PRO B 1 86 ? 91.886 -34.769 -63.789 1.00 53.74 147 PRO B CA 1
ATOM 15585 C C . PRO B 1 86 ? 92.533 -33.388 -63.854 1.00 56.01 147 PRO B C 1
ATOM 15586 O O . PRO B 1 86 ? 93.597 -33.164 -63.275 1.00 56.10 147 PRO B O 1
ATOM 15597 N N . PRO B 1 87 ? 91.895 -32.457 -64.561 1.00 57.59 148 PRO B N 1
ATOM 15598 C CA . PRO B 1 87 ? 92.405 -31.073 -64.556 1.00 58.38 148 PRO B CA 1
ATOM 15599 C C . PRO B 1 87 ? 92.280 -30.451 -63.173 1.00 57.87 148 PRO B C 1
ATOM 15600 O O . PRO B 1 87 ? 91.712 -31.023 -62.241 1.00 57.72 148 PRO B O 1
ATOM 15611 N N . ASP B 1 88 ? 92.830 -29.248 -63.050 1.00 56.18 149 ASP B N 1
ATOM 15612 C CA . ASP B 1 88 ? 92.789 -28.535 -61.786 1.00 54.43 149 ASP B CA 1
ATOM 15613 C C . ASP B 1 88 ? 91.446 -27.835 -61.609 1.00 49.18 149 ASP B C 1
ATOM 15614 O O . ASP B 1 88 ? 90.746 -27.513 -62.573 1.00 44.71 149 ASP B O 1
ATOM 15623 N N . ILE B 1 89 ? 91.092 -27.603 -60.350 1.00 49.05 150 ILE B N 1
ATOM 15624 C CA . ILE B 1 89 ? 89.892 -26.846 -60.024 1.00 49.40 150 ILE B CA 1
ATOM 15625 C C . ILE B 1 89 ? 90.206 -25.363 -60.142 1.00 50.25 150 ILE B C 1
ATOM 15626 O O . ILE B 1 89 ? 91.155 -24.865 -59.524 1.00 52.06 150 ILE B O 1
ATOM 15642 N N . ASP B 1 90 ? 89.411 -24.652 -60.935 1.00 49.42 151 ASP B N 1
ATOM 15643 C CA . ASP B 1 90 ? 89.556 -23.208 -61.054 1.00 51.70 151 ASP B CA 1
ATOM 15644 C C . ASP B 1 90 ? 88.652 -22.468 -60.077 1.00 53.89 151 ASP B C 1
ATOM 15645 O O . ASP B 1 90 ? 89.063 -21.456 -59.497 1.00 54.28 151 ASP B O 1
ATOM 15654 N N . LYS B 1 91 ? 87.438 -22.970 -59.865 1.00 53.70 152 LYS B N 1
ATOM 15655 C CA . LYS B 1 91 ? 86.440 -22.273 -59.071 1.00 52.50 152 LYS B CA 1
ATOM 15656 C C . LYS B 1 91 ? 85.360 -23.263 -58.661 1.00 48.78 152 LYS B C 1
ATOM 15657 O O . LYS B 1 91 ? 85.098 -24.241 -59.367 1.00 48.98 152 LYS B O 1
ATOM 15676 N N . THR B 1 92 ? 84.737 -22.999 -57.514 1.00 42.58 153 THR B N 1
ATOM 15677 C CA . THR B 1 92 ? 83.544 -23.716 -57.090 1.00 39.01 153 THR B CA 1
ATOM 15678 C C . THR B 1 92 ? 82.529 -22.708 -56.575 1.00 37.46 153 THR B C 1
ATOM 15679 O O . THR B 1 92 ? 82.890 -21.637 -56.079 1.00 36.06 153 THR B O 1
ATOM 15690 N N . GLU B 1 93 ? 81.251 -23.055 -56.701 1.00 37.97 154 GLU B N 1
ATOM 15691 C CA . GLU B 1 93 ? 80.187 -22.175 -56.247 1.00 41.47 154 GLU B CA 1
ATOM 15692 C C . GLU B 1 93 ? 78.966 -23.007 -55.887 1.00 37.82 154 GLU B C 1
ATOM 15693 O O . GLU B 1 93 ? 78.821 -24.155 -56.315 1.00 36.00 154 GLU B O 1
ATOM 15705 N N . LEU B 1 94 ? 78.092 -22.409 -55.087 1.00 34.69 155 LEU B N 1
ATOM 15706 C CA . LEU B 1 94 ? 76.820 -23.006 -54.707 1.00 36.71 155 LEU B CA 1
ATOM 15707 C C . LEU B 1 94 ? 75.703 -22.186 -55.337 1.00 39.36 155 LEU B C 1
ATOM 15708 O O . LEU B 1 94 ? 75.632 -20.970 -55.134 1.00 42.13 155 LEU B O 1
ATOM 15724 N N . VAL B 1 95 ? 74.844 -22.847 -56.109 1.00 35.06 156 VAL B N 1
ATOM 15725 C CA . VAL B 1 95 ? 73.682 -22.218 -56.725 1.00 34.82 156 VAL B CA 1
ATOM 15726 C C . VAL B 1 95 ? 72.447 -22.764 -56.024 1.00 36.54 156 VAL B C 1
ATOM 15727 O O . VAL B 1 95 ? 72.148 -23.961 -56.116 1.00 38.42 156 VAL B O 1
ATOM 15740 N N . GLU B 1 96 ? 71.730 -21.888 -55.334 1.00 36.34 157 GLU B N 1
ATOM 15741 C CA . GLU B 1 96 ? 70.714 -22.313 -54.383 1.00 38.47 157 GLU B CA 1
ATOM 15742 C C . GLU B 1 96 ? 69.407 -22.720 -55.051 1.00 39.97 157 GLU B C 1
ATOM 15743 O O . GLU B 1 96 ? 68.849 -23.769 -54.705 1.00 39.37 157 GLU B O 1
ATOM 15755 N N . PRO B 1 97 ? 68.882 -21.941 -56.000 1.00 42.28 158 PRO B N 1
ATOM 15756 C CA . PRO B 1 97 ? 67.591 -22.322 -56.604 1.00 38.95 158 PRO B CA 1
ATOM 15757 C C . PRO B 1 97 ? 67.589 -23.732 -57.172 1.00 33.53 158 PRO B C 1
ATOM 15758 O O . PRO B 1 97 ? 66.616 -24.475 -56.985 1.00 29.20 158 PRO B O 1
ATOM 15769 N N . THR B 1 98 ? 68.655 -24.121 -57.865 1.00 32.34 159 THR B N 1
ATOM 15770 C CA . THR B 1 98 ? 68.778 -25.458 -58.429 1.00 30.90 159 THR B CA 1
ATOM 15771 C C . THR B 1 98 ? 69.453 -26.436 -57.477 1.00 29.17 159 THR B C 1
ATOM 15772 O O . THR B 1 98 ? 69.602 -27.613 -57.823 1.00 29.44 159 THR B O 1
ATOM 15783 N N . GLU B 1 99 ? 69.868 -25.978 -56.297 1.00 28.12 160 GLU B N 1
ATOM 15784 C CA . GLU B 1 99 ? 70.479 -26.837 -55.284 1.00 30.11 160 GLU B CA 1
ATOM 15785 C C . GLU B 1 99 ? 71.669 -27.600 -55.862 1.00 28.50 160 GLU B C 1
ATOM 15786 O O . GLU B 1 99 ? 71.756 -28.828 -55.780 1.00 26.82 160 GLU B O 1
ATOM 15798 N N . TYR B 1 100 ? 72.606 -26.852 -56.440 1.00 30.79 161 TYR B N 1
ATOM 15799 C CA . TYR B 1 100 ? 73.777 -27.425 -57.087 1.00 33.16 161 TYR B CA 1
ATOM 15800 C C . TYR B 1 100 ? 75.058 -26.994 -56.383 1.00 35.93 161 TYR B C 1
ATOM 15801 O O . TYR B 1 100 ? 75.154 -25.882 -55.854 1.00 37.49 161 TYR B O 1
ATOM 15819 N N . LEU B 1 101 ? 76.047 -27.887 -56.395 1.00 35.24 162 LEU B N 1
ATOM 15820 C CA . LEU B 1 101 ? 77.447 -27.546 -56.165 1.00 34.18 162 LEU B CA 1
ATOM 15821 C C . LEU B 1 101 ? 78.151 -27.648 -57.511 1.00 35.36 162 LEU B C 1
ATOM 15822 O O . LEU B 1 101 ? 78.116 -28.705 -58.151 1.00 35.75 162 LEU B O 1
ATOM 15838 N N . VAL B 1 102 ? 78.778 -26.556 -57.945 1.00 35.32 163 VAL B N 1
ATOM 15839 C CA . VAL B 1 102 ? 79.346 -26.452 -59.287 1.00 36.32 163 VAL B CA 1
ATOM 15840 C C . VAL B 1 102 ? 80.855 -26.306 -59.163 1.00 35.86 163 VAL B C 1
ATOM 15841 O O . VAL B 1 102 ? 81.342 -25.353 -58.543 1.00 37.57 163 VAL B O 1
ATOM 15854 N N . VAL B 1 103 ? 81.590 -27.235 -59.765 1.00 38.47 164 VAL B N 1
ATOM 15855 C CA . VAL B 1 103 ? 83.048 -27.239 -59.735 1.00 41.21 164 VAL B CA 1
ATOM 15856 C C . VAL B 1 103 ? 83.529 -26.909 -61.143 1.00 45.58 164 VAL B C 1
ATOM 15857 O O . VAL B 1 103 ? 83.587 -27.784 -62.014 1.00 45.21 164 VAL B O 1
ATOM 15870 N N . HIS B 1 104 ? 83.878 -25.646 -61.371 1.00 45.97 165 HIS B N 1
ATOM 15871 C CA . HIS B 1 104 ? 84.428 -25.231 -62.654 1.00 44.09 165 HIS B CA 1
ATOM 15872 C C . HIS B 1 104 ? 85.883 -25.666 -62.752 1.00 40.38 165 HIS B C 1
ATOM 15873 O O . HIS B 1 104 ? 86.690 -25.370 -61.865 1.00 40.50 165 HIS B O 1
ATOM 15887 N N . LEU B 1 105 ? 86.215 -26.368 -63.828 1.00 41.21 166 LEU B N 1
ATOM 15888 C CA . LEU B 1 105 ? 87.541 -26.933 -64.021 1.00 46.63 166 LEU B CA 1
ATOM 15889 C C . LEU B 1 105 ? 88.364 -26.076 -64.977 1.00 52.85 166 LEU B C 1
ATOM 15890 O O . LEU B 1 105 ? 87.832 -25.297 -65.771 1.00 52.36 166 LEU B O 1
ATOM 15906 N N . LYS B 1 106 ? 89.687 -26.229 -64.880 1.00 55.88 167 LYS B N 1
ATOM 15907 C CA . LYS B 1 106 ? 90.586 -25.546 -65.803 1.00 62.54 167 LYS B CA 1
ATOM 15908 C C . LYS B 1 106 ? 90.649 -26.252 -67.151 1.00 65.53 167 LYS B C 1
ATOM 15909 O O . LYS B 1 106 ? 90.815 -25.595 -68.185 1.00 66.84 167 LYS B O 1
ATOM 15928 N N . GLY B 1 107 ? 90.527 -27.577 -67.156 1.00 67.07 168 GLY B N 1
ATOM 15929 C CA . GLY B 1 107 ? 90.463 -28.335 -68.387 1.00 65.44 168 GLY B CA 1
ATOM 15930 C C . GLY B 1 107 ? 89.179 -29.131 -68.484 1.00 63.79 168 GLY B C 1
ATOM 15931 O O . GLY B 1 107 ? 88.286 -28.979 -67.646 1.00 67.52 168 GLY B O 1
ATOM 15935 N N . SER B 1 108 ? 89.070 -29.978 -69.502 1.00 57.32 169 SER B N 1
ATOM 15936 C CA . SER B 1 108 ? 87.905 -30.825 -69.704 1.00 52.07 169 SER B CA 1
ATOM 15937 C C . SER B 1 108 ? 88.260 -32.264 -69.360 1.00 51.25 169 SER B C 1
ATOM 15938 O O . SER B 1 108 ? 89.369 -32.725 -69.647 1.00 47.60 169 SER B O 1
ATOM 15946 N N . LEU B 1 109 ? 87.318 -32.972 -68.745 1.00 51.66 170 LEU B N 1
ATOM 15947 C CA . LEU B 1 109 ? 87.543 -34.372 -68.430 1.00 54.12 170 LEU B CA 1
ATOM 15948 C C . LEU B 1 109 ? 87.333 -35.227 -69.675 1.00 53.53 170 LEU B C 1
ATOM 15949 O O . LEU B 1 109 ? 86.671 -34.824 -70.636 1.00 48.28 170 LEU B O 1
ATOM 15965 N N . VAL B 1 110 ? 87.908 -36.420 -69.645 1.00 55.24 171 VAL B N 1
ATOM 15966 C CA . VAL B 1 110 ? 88.034 -37.255 -70.833 1.00 56.36 171 VAL B CA 1
ATOM 15967 C C . VAL B 1 110 ? 86.868 -38.231 -70.897 1.00 55.81 171 VAL B C 1
ATOM 15968 O O . VAL B 1 110 ? 86.521 -38.872 -69.897 1.00 54.30 171 VAL B O 1
ATOM 15981 N N . LYS B 1 111 ? 86.271 -38.347 -72.080 1.00 55.75 172 LYS B N 1
ATOM 15982 C CA . LYS B 1 111 ? 85.158 -39.263 -72.285 1.00 55.34 172 LYS B CA 1
ATOM 15983 C C . LYS B 1 111 ? 85.567 -40.688 -71.937 1.00 55.92 172 LYS B C 1
ATOM 15984 O O . LYS B 1 111 ? 86.633 -41.160 -72.346 1.00 55.11 172 LYS B O 1
ATOM 16003 N N . ASP B 1 112 ? 84.715 -41.365 -71.171 1.00 54.97 173 ASP B N 1
ATOM 16004 C CA . ASP B 1 112 ? 84.828 -42.762 -70.763 1.00 55.49 173 ASP B CA 1
ATOM 16005 C C . ASP B 1 112 ? 85.860 -42.974 -69.659 1.00 51.15 173 ASP B C 1
ATOM 16006 O O . ASP B 1 112 ? 86.024 -44.116 -69.207 1.00 53.44 173 ASP B O 1
ATOM 16015 N N . SER B 1 113 ? 86.556 -41.936 -69.209 1.00 46.07 174 SER B N 1
ATOM 16016 C CA . SER B 1 113 ? 87.469 -42.055 -68.082 1.00 44.32 174 SER B CA 1
ATOM 16017 C C . SER B 1 113 ? 86.720 -41.810 -66.777 1.00 43.99 174 SER B C 1
ATOM 16018 O O . SER B 1 113 ? 85.713 -41.099 -66.741 1.00 42.19 174 SER B O 1
ATOM 16026 N N . GLN B 1 114 ? 87.224 -42.406 -65.702 1.00 47.39 175 GLN B N 1
ATOM 16027 C CA . GLN B 1 114 ? 86.607 -42.302 -64.389 1.00 49.25 175 GLN B CA 1
ATOM 16028 C C . GLN B 1 114 ? 87.344 -41.287 -63.521 1.00 48.53 175 GLN B C 1
ATOM 16029 O O . GLN B 1 114 ? 88.523 -40.990 -63.730 1.00 47.19 175 GLN B O 1
ATOM 16043 N N . TYR B 1 115 ? 86.623 -40.758 -62.533 1.00 46.55 176 TYR B N 1
ATOM 16044 C CA . TYR B 1 115 ? 87.178 -39.788 -61.600 1.00 48.48 176 TYR B CA 1
ATOM 16045 C C . TYR B 1 115 ? 86.524 -39.984 -60.240 1.00 48.68 176 TYR B C 1
ATOM 16046 O O . TYR B 1 115 ? 85.486 -40.640 -60.118 1.00 51.38 176 TYR B O 1
ATOM 16064 N N . GLU B 1 116 ? 87.146 -39.407 -59.213 1.00 44.95 177 GLU B N 1
ATOM 16065 C CA . GLU B 1 116 ? 86.624 -39.439 -57.854 1.00 44.43 177 GLU B CA 1
ATOM 16066 C C . GLU B 1 116 ? 86.683 -38.038 -57.265 1.00 43.51 177 GLU B C 1
ATOM 16067 O O . GLU B 1 116 ? 87.639 -37.295 -57.506 1.00 45.20 177 GLU B O 1
ATOM 16079 N N . MET B 1 117 ? 85.655 -37.676 -56.499 1.00 42.17 178 MET B N 1
ATOM 16080 C CA . MET B 1 117 ? 85.552 -36.350 -55.900 1.00 45.28 178 MET B CA 1
ATOM 16081 C C . MET B 1 117 ? 85.293 -36.494 -54.410 1.00 44.10 178 MET B C 1
ATOM 16082 O O . MET B 1 117 ? 84.268 -37.054 -54.007 1.00 47.55 178 MET B O 1
ATOM 16096 N N . ASP B 1 118 ? 86.212 -35.978 -53.599 1.00 39.99 179 ASP B N 1
ATOM 16097 C CA . ASP B 1 118 ? 86.113 -36.044 -52.149 1.00 36.54 179 ASP B CA 1
ATOM 16098 C C . ASP B 1 118 ? 85.552 -34.739 -51.602 1.00 37.49 179 ASP B C 1
ATOM 16099 O O . ASP B 1 118 ? 85.832 -33.658 -52.130 1.00 35.50 179 ASP B O 1
ATOM 16108 N N . SER B 1 119 ? 84.767 -34.847 -50.532 1.00 38.19 180 SER B N 1
ATOM 16109 C CA . SER B 1 119 ? 84.204 -33.680 -49.871 1.00 34.94 180 SER B CA 1
ATOM 16110 C C . SER B 1 119 ? 84.119 -33.950 -48.376 1.00 33.75 180 SER B C 1
ATOM 16111 O O . SER B 1 119 ? 84.062 -35.099 -47.934 1.00 34.96 180 SER B O 1
ATOM 16119 N N . GLU B 1 120 ? 84.124 -32.869 -47.602 1.00 36.05 181 GLU B N 1
ATOM 16120 C CA . GLU B 1 120 ? 83.866 -32.908 -46.170 1.00 37.56 181 GLU B CA 1
ATOM 16121 C C . GLU B 1 120 ? 82.956 -31.735 -45.849 1.00 34.55 181 GLU B C 1
ATOM 16122 O O . GLU B 1 120 ? 83.143 -30.637 -46.381 1.00 33.64 181 GLU B O 1
ATOM 16134 N N . PHE B 1 121 ? 81.970 -31.966 -44.989 1.00 34.40 182 PHE B N 1
ATOM 16135 C CA . PHE B 1 121 ? 80.879 -31.013 -44.868 1.00 33.38 182 PHE B CA 1
ATOM 16136 C C . PHE B 1 121 ? 80.194 -31.168 -43.522 1.00 33.98 182 PHE B C 1
ATOM 16137 O O . PHE B 1 121 ? 80.357 -32.175 -42.828 1.00 33.39 182 PHE B O 1
ATOM 16154 N N . GLU B 1 122 ? 79.418 -30.146 -43.171 1.00 34.39 183 GLU B N 1
AT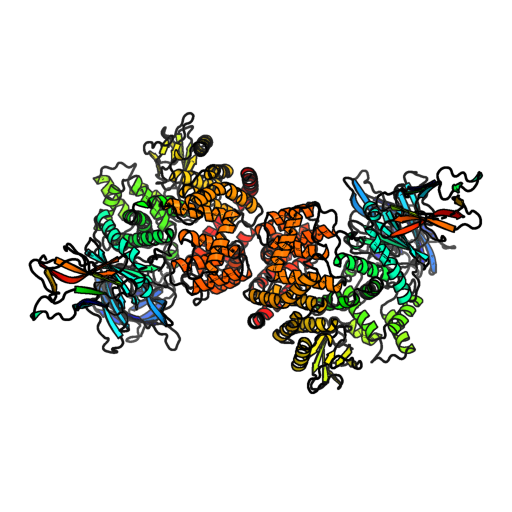OM 16155 C CA . GLU B 1 122 ? 78.528 -30.171 -42.023 1.00 35.42 183 GLU B CA 1
ATOM 16156 C C . GLU B 1 122 ? 77.185 -29.595 -42.443 1.00 32.03 183 GLU B C 1
ATOM 16157 O O . GLU B 1 122 ? 77.102 -28.781 -43.367 1.00 36.05 183 GLU B O 1
ATOM 16169 N N . GLY B 1 123 ? 76.129 -30.029 -41.757 1.00 26.16 184 GLY B N 1
ATOM 16170 C CA . GLY B 1 123 ? 74.803 -29.492 -41.986 1.00 24.16 184 GLY B CA 1
ATOM 16171 C C . GLY B 1 123 ? 74.025 -29.511 -40.691 1.00 29.40 184 GLY B C 1
ATOM 16172 O O . GLY B 1 123 ? 74.439 -30.123 -39.703 1.00 33.26 184 GLY B O 1
ATOM 16176 N N . GLU B 1 124 ? 72.887 -28.822 -40.698 1.00 30.70 185 GLU B N 1
ATOM 16177 C CA . GLU B 1 124 ? 72.031 -28.793 -39.522 1.00 32.30 185 GLU B CA 1
ATOM 16178 C C . GLU B 1 124 ? 71.182 -30.057 -39.471 1.00 32.57 185 GLU B C 1
ATOM 16179 O O . GLU B 1 124 ? 70.507 -30.402 -40.446 1.00 33.27 185 GLU B O 1
ATOM 16191 N N . LEU B 1 125 ? 71.232 -30.757 -38.336 1.00 35.94 186 LEU B N 1
ATOM 16192 C CA . LEU B 1 125 ? 70.331 -31.876 -38.062 1.00 33.33 186 LEU B CA 1
ATOM 16193 C C . LEU B 1 125 ? 69.031 -31.301 -37.500 1.00 32.43 186 LEU B C 1
ATOM 16194 O O . LEU B 1 125 ? 68.716 -31.398 -36.312 1.00 32.92 186 LEU B O 1
ATOM 16210 N N . ALA B 1 126 ? 68.275 -30.669 -38.393 1.00 31.15 187 ALA B N 1
ATOM 16211 C CA . ALA B 1 126 ? 67.140 -29.857 -37.989 1.00 30.61 187 ALA B CA 1
ATOM 16212 C C . ALA B 1 126 ? 65.917 -30.723 -37.695 1.00 29.4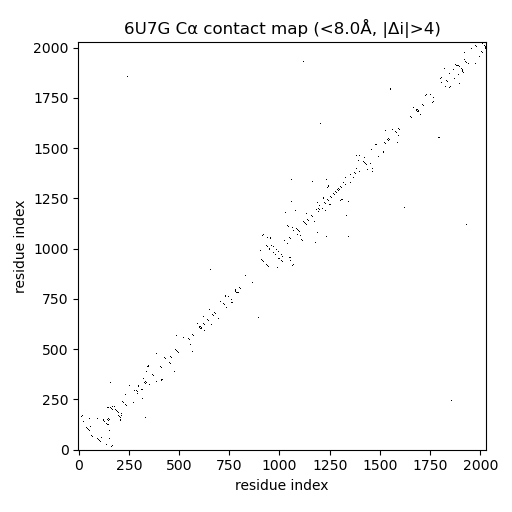5 187 ALA B C 1
ATOM 16213 O O . ALA B 1 126 ? 65.883 -31.926 -37.965 1.00 28.39 187 ALA B O 1
ATOM 16220 N N . ASP B 1 127 ? 64.903 -30.080 -37.122 1.00 30.29 188 ASP B N 1
ATOM 16221 C CA . ASP B 1 127 ? 63.610 -30.710 -36.861 1.00 34.83 188 ASP B CA 1
ATOM 16222 C C . ASP B 1 127 ? 62.650 -30.412 -38.014 1.00 32.03 188 ASP B C 1
ATOM 16223 O O . ASP B 1 127 ? 61.568 -29.855 -37.838 1.00 34.06 188 ASP B O 1
ATOM 16232 N N . ASP B 1 128 ? 63.076 -30.794 -39.221 1.00 33.79 189 ASP B N 1
ATOM 16233 C CA . ASP B 1 128 ? 62.386 -30.396 -40.442 1.00 32.12 189 ASP B CA 1
ATOM 16234 C C . ASP B 1 128 ? 61.964 -31.555 -41.335 1.00 32.07 189 ASP B C 1
ATOM 16235 O O . ASP B 1 128 ? 61.461 -31.310 -42.438 1.00 31.25 189 ASP B O 1
ATOM 16244 N N . LEU B 1 129 ? 62.151 -32.800 -40.903 1.00 35.80 190 LEU B N 1
ATOM 16245 C CA . LEU B 1 129 ? 61.668 -33.972 -41.634 1.00 36.02 190 LEU B CA 1
ATOM 16246 C C . LEU B 1 129 ? 62.198 -34.020 -43.067 1.00 30.52 190 LEU B C 1
ATOM 16247 O O . LEU B 1 129 ? 61.510 -34.481 -43.981 1.00 25.75 190 LEU B O 1
ATOM 16263 N N . ALA B 1 130 ? 63.424 -33.552 -43.278 1.00 28.11 191 ALA B N 1
ATOM 16264 C CA . ALA B 1 130 ? 64.008 -33.511 -44.611 1.00 26.85 191 ALA B CA 1
ATOM 16265 C C . ALA B 1 130 ? 65.477 -33.891 -44.537 1.00 25.22 191 ALA B C 1
ATOM 16266 O O . ALA B 1 130 ? 66.209 -33.390 -43.677 1.00 25.49 191 ALA B O 1
ATOM 16273 N N . GLY B 1 131 ? 65.903 -34.764 -45.446 1.00 26.57 192 GLY B N 1
ATOM 16274 C CA . GLY B 1 131 ? 67.284 -35.215 -45.440 1.00 26.53 192 GLY B CA 1
ATOM 16275 C C . GLY B 1 131 ? 67.617 -35.940 -44.151 1.00 25.53 192 GLY B C 1
ATOM 16276 O O . GLY B 1 131 ? 66.812 -36.709 -43.618 1.00 25.00 192 GLY B O 1
ATOM 16280 N N . PHE B 1 132 ? 68.828 -35.703 -43.650 1.00 23.71 193 PHE B N 1
ATOM 16281 C CA . PHE B 1 132 ? 69.251 -36.200 -42.344 1.00 23.54 193 PHE B CA 1
ATOM 16282 C C . PHE B 1 132 ? 68.744 -35.224 -41.288 1.00 27.30 193 PHE B C 1
ATOM 16283 O O . PHE B 1 132 ? 69.277 -34.117 -41.151 1.00 31.70 193 PHE B O 1
ATOM 16300 N N . TYR B 1 133 ? 67.701 -35.616 -40.560 1.00 23.78 194 TYR B N 1
ATOM 16301 C CA . TYR B 1 133 ? 67.051 -34.744 -39.590 1.00 25.87 194 TYR B CA 1
ATOM 16302 C C . TYR B 1 133 ? 66.935 -35.465 -38.250 1.00 28.56 194 TYR B C 1
ATOM 16303 O O . TYR B 1 133 ? 67.307 -36.633 -38.111 1.00 31.32 194 TYR B O 1
ATOM 16321 N N . ARG B 1 134 ? 66.419 -34.751 -37.253 1.00 29.05 195 ARG B N 1
ATOM 16322 C CA . ARG B 1 134 ? 66.239 -35.290 -35.914 1.00 30.40 195 ARG B CA 1
ATOM 16323 C C . ARG B 1 134 ? 64.756 -35.369 -35.577 1.00 31.12 195 ARG B C 1
ATOM 16324 O O . ARG B 1 134 ? 63.994 -34.434 -35.845 1.00 28.33 195 ARG B O 1
ATOM 16345 N N . SER B 1 135 ? 64.354 -36.499 -35.002 1.00 35.83 196 SER B N 1
ATOM 16346 C CA . SER B 1 135 ? 62.992 -36.722 -34.538 1.00 40.40 196 SER B CA 1
ATOM 16347 C C . SER B 1 135 ? 63.023 -36.871 -33.025 1.00 43.39 196 SER B C 1
ATOM 16348 O O . SER B 1 135 ? 63.793 -37.678 -32.493 1.00 43.23 196 SER B O 1
ATOM 16356 N N . GLU B 1 136 ? 62.196 -36.092 -32.336 1.00 42.95 197 GLU B N 1
ATOM 16357 C CA . GLU B 1 136 ? 62.186 -36.052 -30.883 1.00 45.66 197 GLU B CA 1
ATOM 16358 C C . GLU B 1 136 ? 60.896 -36.654 -30.342 1.00 40.35 197 GLU B C 1
ATOM 16359 O O . GLU B 1 136 ? 59.857 -36.649 -31.008 1.00 39.27 197 GLU B O 1
ATOM 16371 N N . TYR B 1 137 ? 60.980 -37.180 -29.123 1.00 36.85 198 TYR B N 1
ATOM 16372 C CA . TYR B 1 137 ? 59.827 -37.757 -28.448 1.00 33.03 198 TYR B CA 1
ATOM 16373 C C . TYR B 1 137 ? 60.160 -37.899 -26.972 1.00 35.43 198 TYR B C 1
ATOM 16374 O O . TYR B 1 137 ? 61.329 -37.974 -26.584 1.00 37.04 198 TYR B O 1
ATOM 16392 N N . MET B 1 138 ? 59.114 -37.940 -26.154 1.00 40.12 199 MET B N 1
ATOM 16393 C CA . MET B 1 138 ? 59.254 -38.030 -24.707 1.00 42.10 199 MET B CA 1
ATOM 16394 C C . MET B 1 138 ? 59.047 -39.469 -24.251 1.00 43.65 199 MET B C 1
ATOM 16395 O O . MET B 1 138 ? 58.092 -40.129 -24.673 1.00 41.69 199 MET B O 1
ATOM 16409 N N . GLU B 1 139 ? 59.925 -39.918 -23.380 1.00 49.70 200 GLU B N 1
ATOM 16410 C CA . GLU B 1 139 ? 59.754 -41.170 -22.627 1.00 56.90 200 GLU B CA 1
ATOM 16411 C C . GLU B 1 139 ? 59.846 -40.724 -21.173 1.00 53.69 200 GLU B C 1
ATOM 16412 O O . GLU B 1 139 ? 60.931 -40.497 -20.707 1.00 52.42 200 GLU B O 1
ATOM 16424 N N . GLY B 1 140 ? 58.707 -40.521 -20.524 1.00 54.03 201 GLY B N 1
ATOM 16425 C CA . GLY B 1 140 ? 58.685 -39.974 -19.182 1.00 55.51 201 GLY B CA 1
ATOM 16426 C C . GLY B 1 140 ? 58.908 -38.476 -19.181 1.00 57.73 201 GLY B C 1
ATOM 16427 O O . GLY B 1 140 ? 58.125 -37.724 -19.769 1.00 55.49 201 GLY B O 1
ATOM 16431 N N . ASN B 1 141 ? 59.979 -38.033 -18.524 1.00 62.77 202 ASN B N 1
ATOM 16432 C CA . ASN B 1 141 ? 60.360 -36.627 -18.493 1.00 64.58 202 ASN B CA 1
ATOM 16433 C C . ASN B 1 141 ? 61.629 -36.356 -19.292 1.00 60.10 202 ASN B C 1
ATOM 16434 O O . ASN B 1 141 ? 62.189 -35.257 -19.196 1.00 60.50 202 ASN B O 1
ATOM 16445 N N . VAL B 1 142 ? 62.096 -37.326 -20.075 1.00 54.67 203 VAL B N 1
ATOM 16446 C CA . VAL B 1 142 ? 63.346 -37.224 -20.819 1.00 49.32 203 VAL B CA 1
ATOM 16447 C C . VAL B 1 142 ? 63.017 -37.073 -22.298 1.00 50.33 203 VAL B C 1
ATOM 16448 O O . VAL B 1 142 ? 62.240 -37.861 -22.852 1.00 47.09 203 VAL B O 1
ATOM 16461 N N . ARG B 1 143 ? 63.608 -36.065 -22.935 1.00 54.21 204 ARG B N 1
ATOM 16462 C CA . ARG B 1 143 ? 63.413 -35.824 -24.361 1.00 56.75 204 ARG B CA 1
ATOM 16463 C C . ARG B 1 143 ? 64.442 -36.638 -25.135 1.00 53.81 204 ARG B C 1
ATOM 16464 O O . ARG B 1 143 ? 65.638 -36.328 -25.109 1.00 55.73 204 ARG B O 1
ATOM 16485 N N . LYS B 1 144 ? 63.981 -37.682 -25.818 1.00 49.36 205 LYS B N 1
ATOM 16486 C CA . LYS B 1 144 ? 64.847 -38.519 -26.634 1.00 44.97 205 LYS B CA 1
ATOM 16487 C C . LYS B 1 144 ? 64.947 -37.942 -28.039 1.00 43.63 205 LYS B C 1
ATOM 16488 O O . LYS B 1 144 ? 63.959 -37.452 -28.595 1.00 46.10 205 LYS B O 1
ATOM 16507 N N . VAL B 1 145 ? 66.149 -37.993 -28.606 1.00 38.14 206 VAL B N 1
ATOM 16508 C CA . VAL B 1 145 ? 66.427 -37.433 -29.923 1.00 33.08 206 VAL B CA 1
ATOM 16509 C C . VAL B 1 145 ? 66.937 -38.555 -30.815 1.00 31.14 206 VAL B C 1
ATOM 16510 O O . VAL B 1 145 ? 67.950 -39.193 -30.503 1.00 27.25 206 VAL B O 1
ATOM 16523 N N . VAL B 1 146 ? 66.237 -38.791 -31.921 1.00 31.76 207 VAL B N 1
ATOM 16524 C CA . VAL B 1 146 ? 66.611 -39.798 -32.905 1.00 33.95 207 VAL B CA 1
ATOM 16525 C C . VAL B 1 146 ? 67.117 -39.088 -34.152 1.00 30.20 207 VAL B C 1
ATOM 16526 O O . VAL B 1 146 ? 66.547 -38.076 -34.573 1.00 29.08 207 VAL B O 1
ATOM 16539 N N . ALA B 1 147 ? 68.189 -39.616 -34.737 1.00 28.53 208 ALA B N 1
ATOM 16540 C CA . ALA B 1 147 ? 68.677 -39.176 -36.038 1.00 27.09 208 ALA B CA 1
ATOM 16541 C C . ALA B 1 147 ? 68.131 -40.132 -37.092 1.00 30.85 208 ALA B C 1
ATOM 16542 O O . ALA B 1 147 ? 68.357 -41.343 -37.008 1.00 31.19 208 ALA B O 1
ATOM 16549 N N . THR B 1 148 ? 67.406 -39.593 -38.072 1.00 32.41 209 THR B N 1
ATOM 16550 C CA . THR B 1 148 ? 66.741 -40.410 -39.078 1.00 30.14 209 THR B CA 1
ATOM 16551 C C . THR B 1 148 ? 66.706 -39.629 -40.386 1.00 32.48 209 THR B C 1
ATOM 16552 O O . THR B 1 148 ? 67.188 -38.495 -40.467 1.00 30.94 209 THR B O 1
ATOM 16563 N N . THR B 1 149 ? 66.122 -40.238 -41.418 1.00 32.81 210 THR B N 1
ATOM 16564 C CA . THR B 1 149 ? 66.212 -39.699 -42.767 1.00 29.56 210 THR B CA 1
ATOM 16565 C C . THR B 1 149 ? 64.859 -39.683 -43.464 1.00 28.19 210 THR B C 1
ATOM 16566 O O . THR B 1 149 ? 63.979 -40.502 -43.186 1.00 28.13 210 THR B O 1
ATOM 16577 N N . GLN B 1 150 ? 64.719 -38.732 -44.391 1.00 26.88 211 GLN B N 1
ATOM 16578 C CA . GLN B 1 150 ? 63.575 -38.668 -45.300 1.00 27.50 211 GLN B CA 1
ATOM 16579 C C . GLN B 1 150 ? 64.087 -38.035 -46.593 1.00 26.79 211 GLN B C 1
ATOM 16580 O O . GLN B 1 150 ? 64.163 -36.807 -46.696 1.00 23.57 211 GLN B O 1
ATOM 16594 N N . MET B 1 151 ? 64.446 -38.874 -47.564 1.00 28.30 212 MET B N 1
ATOM 16595 C CA . MET B 1 151 ? 65.095 -38.388 -48.777 1.00 26.22 212 MET B CA 1
ATOM 16596 C C . MET B 1 151 ? 64.113 -38.020 -49.887 1.00 31.18 212 MET B C 1
ATOM 16597 O O . MET B 1 151 ? 64.421 -37.148 -50.708 1.00 31.81 212 MET B O 1
ATOM 16611 N N . GLN B 1 152 ? 62.950 -38.665 -49.951 1.00 30.07 213 GLN B N 1
ATOM 16612 C CA . GLN B 1 152 ? 62.027 -38.434 -51.055 1.00 29.56 213 GLN B CA 1
ATOM 16613 C C . GLN B 1 152 ? 61.452 -37.020 -51.007 1.00 25.15 213 GLN B C 1
ATOM 16614 O O . GLN B 1 152 ? 61.038 -36.544 -49.947 1.00 23.28 213 GLN B O 1
ATOM 16628 N N . ALA B 1 153 ? 61.425 -36.338 -52.154 1.00 24.91 214 ALA B N 1
ATOM 16629 C CA . ALA B 1 153 ? 61.898 -36.858 -53.437 1.00 25.21 214 ALA B CA 1
ATOM 16630 C C . ALA B 1 153 ? 63.338 -36.448 -53.702 1.00 23.59 214 ALA B C 1
ATOM 16631 O O . ALA B 1 153 ? 64.117 -37.203 -54.288 1.00 27.95 214 ALA B O 1
ATOM 16638 N N . ALA B 1 154 ? 63.684 -35.242 -53.259 1.00 23.46 215 ALA B N 1
ATOM 16639 C CA . ALA B 1 154 ? 64.917 -34.571 -53.654 1.00 28.30 215 ALA B CA 1
ATOM 16640 C C . ALA B 1 154 ? 65.626 -33.979 -52.446 1.00 27.16 215 ALA B C 1
ATOM 16641 O O . ALA B 1 154 ? 66.042 -32.818 -52.445 1.00 25.96 215 ALA B O 1
ATOM 16648 N N . ASP B 1 155 ? 65.804 -34.789 -51.403 1.00 24.83 216 ASP B N 1
ATOM 16649 C CA . ASP B 1 155 ? 66.436 -34.326 -50.179 1.00 26.76 216 ASP B CA 1
ATOM 16650 C C . ASP B 1 155 ? 67.652 -35.145 -49.770 1.00 29.14 216 ASP B C 1
ATOM 16651 O O . ASP B 1 155 ? 68.259 -34.842 -48.736 1.00 33.75 216 ASP B O 1
ATOM 16660 N N . ALA B 1 156 ? 68.024 -36.177 -50.533 1.00 25.77 217 ALA B N 1
ATOM 16661 C CA . ALA B 1 156 ? 69.309 -36.826 -50.290 1.00 25.59 217 ALA B CA 1
ATOM 16662 C C . ALA B 1 156 ? 70.451 -35.825 -50.403 1.00 27.74 217 ALA B C 1
ATOM 16663 O O . ALA B 1 156 ? 71.445 -35.925 -49.674 1.00 26.58 217 ALA B O 1
ATOM 16670 N N . ARG B 1 157 ? 70.320 -34.853 -51.309 1.00 29.74 218 ARG B N 1
ATOM 16671 C CA . ARG B 1 157 ? 71.312 -33.796 -51.457 1.00 25.28 218 ARG B CA 1
ATOM 16672 C C . ARG B 1 157 ? 71.470 -32.969 -50.189 1.00 27.64 218 ARG B C 1
ATOM 16673 O O . ARG B 1 157 ? 72.482 -32.277 -50.034 1.00 26.86 218 ARG B O 1
ATOM 16694 N N . LYS B 1 158 ? 70.489 -33.015 -49.288 1.00 27.40 219 LYS B N 1
ATOM 16695 C CA . LYS B 1 158 ? 70.569 -32.306 -48.019 1.00 26.32 219 LYS B CA 1
ATOM 16696 C C . LYS B 1 158 ? 71.485 -32.992 -47.016 1.00 27.62 219 LYS B C 1
ATOM 16697 O O . LYS B 1 158 ? 71.824 -32.382 -45.997 1.00 29.97 219 LYS B O 1
ATOM 16716 N N . SER B 1 159 ? 71.888 -34.238 -47.276 1.00 26.83 220 SER B N 1
ATOM 16717 C CA . SER B 1 159 ? 72.725 -34.986 -46.349 1.00 29.00 220 SER B CA 1
ATOM 16718 C C . SER B 1 159 ? 74.131 -35.254 -46.869 1.00 29.48 220 SER B C 1
ATOM 16719 O O . SER B 1 159 ? 75.031 -35.490 -46.057 1.00 30.98 220 SER B O 1
ATOM 16727 N N . PHE B 1 160 ? 74.342 -35.226 -48.180 1.00 27.70 221 PHE B N 1
ATOM 16728 C CA . PHE B 1 160 ? 75.674 -35.323 -48.763 1.00 25.21 221 PHE B CA 1
ATOM 16729 C C . PHE B 1 160 ? 75.569 -35.012 -50.255 1.00 30.23 221 PHE B C 1
ATOM 16730 O O . PHE B 1 160 ? 74.498 -35.174 -50.848 1.00 27.97 221 PHE B O 1
ATOM 16747 N N . PRO B 1 161 ? 76.658 -34.548 -50.870 1.00 32.28 222 PRO B N 1
ATOM 16748 C CA . PRO B 1 161 ? 76.613 -34.233 -52.307 1.00 31.65 222 PRO B CA 1
ATOM 16749 C C . PRO B 1 161 ? 76.453 -35.495 -53.143 1.00 29.90 222 PRO B C 1
ATOM 16750 O O . PRO B 1 161 ? 77.184 -36.472 -52.965 1.00 31.90 222 PRO B O 1
ATOM 16761 N N . CYS B 1 162 ? 75.496 -35.462 -54.069 1.00 29.76 223 CYS B N 1
ATOM 16762 C CA . CYS B 1 162 ? 75.209 -36.618 -54.907 1.00 30.39 223 CYS B CA 1
ATOM 16763 C C . CYS B 1 162 ? 74.483 -36.160 -56.164 1.00 26.51 223 CYS B C 1
ATOM 16764 O O . CYS B 1 162 ? 73.984 -35.037 -56.241 1.00 26.64 223 CYS B O 1
ATOM 16772 N N . PHE B 1 163 ? 74.446 -37.046 -57.156 1.00 27.22 224 PHE B N 1
ATOM 16773 C CA . PHE B 1 163 ? 73.616 -36.856 -58.345 1.00 30.08 224 PHE B CA 1
ATOM 16774 C C . PHE B 1 163 ? 72.219 -37.342 -57.979 1.00 29.61 224 PHE B C 1
ATOM 16775 O O . PHE B 1 163 ? 71.889 -38.522 -58.107 1.00 26.18 224 PHE B O 1
ATOM 16792 N N . ASP B 1 164 ? 71.394 -36.408 -57.501 1.00 25.63 225 ASP B N 1
ATOM 16793 C CA . ASP B 1 164 ? 70.151 -36.739 -56.797 1.00 27.45 225 ASP B CA 1
ATOM 16794 C C . ASP B 1 164 ? 68.972 -36.756 -57.773 1.00 26.53 225 ASP B C 1
ATOM 16795 O O . ASP B 1 164 ? 68.066 -35.923 -57.732 1.00 21.59 225 ASP B O 1
ATOM 16804 N N . GLU B 1 165 ? 68.995 -37.756 -58.655 1.00 25.64 226 GLU B N 1
ATOM 16805 C CA . GLU B 1 165 ? 67.904 -38.049 -59.573 1.00 25.06 226 GLU B CA 1
ATOM 16806 C C . GLU B 1 165 ? 67.722 -39.561 -59.581 1.00 24.14 226 GLU B C 1
ATOM 16807 O O . GLU B 1 165 ? 68.715 -40.302 -59.511 1.00 26.97 226 GLU B O 1
ATOM 16819 N N . PRO B 1 166 ? 66.482 -40.051 -59.657 1.00 22.94 227 PRO B N 1
ATOM 16820 C CA . PRO B 1 166 ? 66.262 -41.500 -59.486 1.00 23.97 227 PRO B CA 1
ATOM 16821 C C . PRO B 1 166 ? 66.955 -42.365 -60.527 1.00 25.21 227 PRO B C 1
ATOM 16822 O O . PRO B 1 166 ? 67.153 -43.561 -60.277 1.00 23.46 227 PRO B O 1
ATOM 16833 N N . ALA B 1 167 ? 67.331 -41.814 -61.680 1.00 26.61 228 ALA B N 1
ATOM 16834 C CA . ALA B 1 167 ? 68.020 -42.589 -62.704 1.00 30.24 228 ALA B CA 1
ATOM 16835 C C . ALA B 1 167 ? 69.531 -42.619 -62.514 1.00 34.49 228 ALA B C 1
ATOM 16836 O O . ALA B 1 167 ? 70.207 -43.411 -63.181 1.00 37.42 228 ALA B O 1
ATOM 16843 N N . MET B 1 168 ? 70.078 -41.784 -61.629 1.00 36.61 229 MET B N 1
ATOM 16844 C CA . MET B 1 168 ? 71.509 -41.803 -61.323 1.00 36.62 229 MET B CA 1
ATOM 16845 C C . MET B 1 168 ? 71.802 -42.869 -60.263 1.00 35.18 229 MET B C 1
ATOM 16846 O O . MET B 1 168 ? 72.274 -42.588 -59.162 1.00 37.78 229 MET B O 1
ATOM 16860 N N . LYS B 1 169 ? 71.500 -44.116 -60.615 1.00 33.66 230 LYS B N 1
ATOM 16861 C CA . LYS B 1 169 ? 71.675 -45.219 -59.682 1.00 33.61 230 LYS B CA 1
ATOM 16862 C C . LYS B 1 169 ? 73.155 -45.507 -59.459 1.00 35.44 230 LYS B C 1
ATOM 16863 O O . LYS B 1 169 ? 73.994 -45.301 -60.341 1.00 34.97 230 LYS B O 1
ATOM 16882 N N . ALA B 1 170 ? 73.474 -45.986 -58.258 1.00 37.16 231 ALA B N 1
ATOM 16883 C CA . ALA B 1 170 ? 74.856 -46.274 -57.896 1.00 40.07 231 ALA B CA 1
ATOM 16884 C C . ALA B 1 170 ? 74.877 -47.110 -56.625 1.00 39.27 231 ALA B C 1
ATOM 16885 O O . ALA B 1 170 ? 73.873 -47.225 -55.917 1.00 40.23 231 ALA B O 1
ATOM 16892 N N . GLU B 1 171 ? 76.037 -47.708 -56.357 1.00 38.69 232 GLU B N 1
ATOM 16893 C CA . GLU B 1 171 ? 76.267 -48.405 -55.101 1.00 40.01 232 GLU B CA 1
ATOM 16894 C C . GLU B 1 171 ? 76.677 -47.409 -54.024 1.00 34.95 232 GLU B C 1
ATOM 16895 O O . GLU B 1 171 ? 77.281 -46.372 -54.309 1.00 36.90 232 GLU B O 1
ATOM 16907 N N . PHE B 1 172 ? 76.348 -47.732 -52.775 1.00 30.48 233 PHE B N 1
ATOM 16908 C CA . PHE B 1 172 ? 76.618 -46.839 -51.655 1.00 29.88 233 PHE B CA 1
ATOM 16909 C C . PHE B 1 172 ? 77.270 -47.602 -50.514 1.00 32.65 233 PHE B C 1
ATOM 16910 O O . PHE B 1 172 ? 76.744 -48.624 -50.060 1.00 32.02 233 PHE B O 1
ATOM 16927 N N . ASN B 1 173 ? 78.415 -47.096 -50.057 1.00 27.22 234 ASN B N 1
ATOM 16928 C CA . ASN B 1 173 ? 79.136 -47.620 -48.901 1.00 27.85 234 ASN B CA 1
ATOM 16929 C C . ASN B 1 173 ? 78.903 -46.642 -47.756 1.00 32.45 234 ASN B C 1
ATOM 16930 O O . ASN B 1 173 ? 79.496 -45.560 -47.722 1.00 34.75 234 ASN B O 1
ATOM 16940 N N . ILE B 1 174 ? 78.042 -47.024 -46.819 1.00 33.23 235 ILE B N 1
ATOM 16941 C CA . ILE B 1 174 ? 77.586 -46.129 -45.761 1.00 31.32 235 ILE B CA 1
ATOM 16942 C C . ILE B 1 174 ? 78.334 -46.438 -44.473 1.00 32.88 235 ILE B C 1
ATOM 16943 O O . ILE B 1 174 ? 78.554 -47.607 -44.129 1.00 35.51 235 ILE B O 1
ATOM 16959 N N . THR B 1 175 ? 78.717 -45.384 -43.755 1.00 31.67 236 THR B N 1
ATOM 16960 C CA . THR B 1 175 ? 79.352 -45.496 -42.449 1.00 31.63 236 THR B CA 1
ATOM 16961 C C . THR B 1 175 ? 78.718 -44.466 -41.529 1.00 32.81 236 THR B C 1
ATOM 16962 O O . THR B 1 175 ? 78.601 -43.294 -41.897 1.00 33.43 236 THR B O 1
ATOM 16973 N N . LEU B 1 176 ? 78.301 -44.901 -40.344 1.00 32.24 237 LEU B N 1
ATOM 16974 C CA . LEU B 1 176 ? 77.680 -44.023 -39.363 1.00 35.03 237 LEU B CA 1
ATOM 16975 C C . LEU B 1 176 ? 78.525 -44.001 -38.098 1.00 34.83 237 LEU B C 1
ATOM 16976 O O . LEU B 1 176 ? 78.937 -45.055 -37.604 1.00 36.57 237 LEU B O 1
ATOM 16992 N N . ILE B 1 177 ? 78.789 -42.800 -37.592 1.00 34.08 238 ILE B N 1
ATOM 16993 C CA . ILE B 1 177 ? 79.493 -42.591 -36.332 1.00 33.61 238 ILE B CA 1
ATOM 16994 C C . ILE B 1 177 ? 78.477 -42.037 -35.347 1.00 32.87 238 ILE B C 1
ATOM 16995 O O . ILE B 1 177 ? 77.864 -40.993 -35.603 1.00 36.34 238 ILE B O 1
ATOM 17011 N N . HIS B 1 178 ? 78.295 -42.730 -34.232 1.00 32.95 239 HIS B N 1
ATOM 17012 C CA . HIS B 1 178 ? 77.168 -42.513 -33.340 1.00 31.09 239 HIS B CA 1
ATOM 17013 C C . HIS B 1 178 ? 77.600 -42.702 -31.905 1.00 31.55 239 HIS B C 1
ATOM 17014 O O . HIS B 1 178 ? 78.662 -43.286 -31.633 1.00 37.07 239 HIS B O 1
ATOM 17028 N N . PRO B 1 179 ? 76.813 -42.220 -30.940 1.00 29.67 240 PRO B N 1
ATOM 17029 C CA . PRO B 1 179 ? 77.093 -42.530 -29.535 1.00 31.93 240 PRO B CA 1
ATOM 17030 C C . PRO B 1 179 ? 77.160 -44.033 -29.314 1.00 35.57 240 PRO B C 1
ATOM 17031 O O . PRO B 1 179 ? 76.374 -44.799 -29.876 1.00 34.29 240 PRO B O 1
ATOM 17042 N N . LYS B 1 180 ? 78.117 -44.449 -28.481 1.00 36.63 241 LYS B N 1
ATOM 17043 C CA . LYS B 1 180 ? 78.326 -45.870 -28.229 1.00 39.79 241 LYS B CA 1
ATOM 17044 C C . LYS B 1 180 ? 77.087 -46.552 -27.668 1.00 42.15 241 LYS B C 1
ATOM 17045 O O . LYS B 1 180 ? 76.947 -47.770 -27.817 1.00 45.51 241 LYS B O 1
ATOM 17064 N N . ASP B 1 181 ? 76.192 -45.803 -27.031 1.00 47.33 242 ASP B N 1
ATOM 17065 C CA . ASP B 1 181 ? 75.000 -46.362 -26.408 1.00 53.92 242 ASP B CA 1
ATOM 17066 C C . ASP B 1 181 ? 73.815 -46.452 -27.363 1.00 50.91 242 ASP B C 1
ATOM 17067 O O . ASP B 1 181 ? 72.714 -46.804 -26.928 1.00 48.30 242 ASP B O 1
ATOM 17076 N N . LEU B 1 182 ? 74.009 -46.149 -28.645 1.00 47.54 243 LEU B N 1
ATOM 17077 C CA . LEU B 1 182 ? 72.924 -46.132 -29.613 1.00 41.85 243 LEU B CA 1
ATOM 17078 C C . LEU B 1 182 ? 73.241 -47.051 -30.785 1.00 37.82 243 LEU B C 1
ATOM 17079 O O . LEU B 1 182 ? 74.406 -47.316 -31.094 1.00 35.46 243 LEU B O 1
ATOM 17095 N N . THR B 1 183 ? 72.186 -47.533 -31.435 1.00 35.57 244 THR B N 1
ATOM 17096 C CA . THR B 1 183 ? 72.303 -48.431 -32.574 1.00 40.29 244 THR B CA 1
ATOM 17097 C C . THR B 1 183 ? 72.202 -47.642 -33.874 1.00 37.28 244 THR B C 1
ATOM 17098 O O . THR B 1 183 ? 71.401 -46.711 -33.986 1.00 35.83 244 THR B O 1
ATOM 17109 N N . ALA B 1 184 ? 73.017 -48.025 -34.853 1.00 36.21 245 ALA B N 1
ATOM 17110 C CA . ALA B 1 184 ? 73.004 -47.423 -36.177 1.00 36.89 245 ALA B CA 1
ATOM 17111 C C . ALA B 1 184 ? 72.385 -48.393 -37.173 1.00 36.29 245 ALA B C 1
ATOM 17112 O O . ALA B 1 184 ? 72.694 -49.589 -37.163 1.00 36.99 245 ALA B O 1
ATOM 17119 N N . LEU B 1 185 ? 71.512 -47.873 -38.034 1.00 36.28 246 LEU B N 1
ATOM 17120 C CA . LEU B 1 185 ? 70.823 -48.679 -39.029 1.00 33.48 246 LEU B CA 1
ATOM 17121 C C . LEU B 1 185 ? 70.917 -48.016 -40.395 1.00 33.01 246 LEU B C 1
ATOM 17122 O O . LEU B 1 185 ? 70.910 -46.788 -40.511 1.00 35.26 246 LEU B O 1
ATOM 17138 N N . SER B 1 186 ? 71.001 -48.845 -41.431 1.00 30.57 247 SER B N 1
ATOM 17139 C CA . SER B 1 186 ? 71.004 -48.357 -42.803 1.00 31.00 247 SER B CA 1
ATOM 17140 C C . SER B 1 186 ? 70.322 -49.397 -43.686 1.00 31.12 247 SER B C 1
ATOM 17141 O O . SER B 1 186 ? 69.667 -50.322 -43.196 1.00 34.61 247 SER B O 1
ATOM 17149 N N . ASN B 1 187 ? 70.489 -49.248 -45.002 1.00 27.03 248 ASN B N 1
ATOM 17150 C CA . ASN B 1 187 ? 69.779 -50.108 -45.944 1.00 28.37 248 ASN B CA 1
ATOM 17151 C C . ASN B 1 187 ? 70.267 -51.548 -45.866 1.00 28.63 248 ASN B C 1
ATOM 17152 O O . ASN B 1 187 ? 69.463 -52.486 -45.942 1.00 29.03 248 ASN B O 1
ATOM 17163 N N . MET B 1 188 ? 71.572 -51.747 -45.724 1.00 28.81 249 MET B N 1
ATOM 17164 C CA . MET B 1 188 ? 72.148 -53.080 -45.659 1.00 30.13 249 MET B CA 1
ATOM 17165 C C . MET B 1 188 ? 72.538 -53.420 -44.220 1.00 32.46 249 MET B C 1
ATOM 17166 O O . MET B 1 188 ? 72.315 -52.649 -43.284 1.00 32.27 249 MET B O 1
ATOM 17180 N N . LEU B 1 189 ? 73.148 -54.587 -44.050 1.00 32.26 250 LEU B N 1
ATOM 17181 C CA . LEU B 1 189 ? 73.618 -55.032 -42.748 1.00 36.42 250 LEU B CA 1
ATOM 17182 C C . LEU B 1 189 ? 75.012 -54.493 -42.467 1.00 35.13 250 LEU B C 1
ATOM 17183 O O . LEU B 1 189 ? 75.741 -54.104 -43.387 1.00 31.89 250 LEU B O 1
ATOM 17199 N N . PRO B 1 190 ? 75.409 -54.446 -41.197 1.00 36.61 251 PRO B N 1
ATOM 17200 C CA . PRO B 1 190 ? 76.786 -54.043 -40.876 1.00 39.10 251 PRO B CA 1
ATOM 17201 C C . PRO B 1 190 ? 77.801 -55.012 -41.465 1.00 47.98 251 PRO B C 1
ATOM 17202 O O . PRO B 1 190 ? 77.578 -56.224 -41.507 1.00 49.61 251 PRO B O 1
ATOM 17213 N N . LYS B 1 191 ? 78.930 -54.463 -41.920 1.00 53.33 252 LYS B N 1
ATOM 17214 C CA . LYS B 1 191 ? 80.031 -55.312 -42.367 1.00 59.22 252 LYS B CA 1
ATOM 17215 C C . LYS B 1 191 ? 80.574 -56.145 -41.213 1.00 64.57 252 LYS B C 1
ATOM 17216 O O . LYS B 1 191 ? 80.864 -57.336 -41.375 1.00 68.10 252 LYS B O 1
ATOM 17235 N N . GLY B 1 192 ? 80.722 -55.529 -40.043 1.00 64.58 253 GLY B N 1
ATOM 17236 C CA . GLY B 1 192 ? 81.134 -56.221 -38.846 1.00 64.82 253 GLY B CA 1
ATOM 17237 C C . GLY B 1 192 ? 80.486 -55.598 -37.628 1.00 61.55 253 GLY B C 1
ATOM 17238 O O . GLY B 1 192 ? 79.574 -54.774 -37.743 1.00 63.62 253 GLY B O 1
ATOM 17242 N N . PRO B 1 193 ? 80.939 -55.976 -36.435 1.00 58.99 254 PRO B N 1
ATOM 17243 C CA . PRO B 1 193 ? 80.390 -55.363 -35.219 1.00 54.62 254 PRO B CA 1
ATOM 17244 C C . PRO B 1 193 ? 80.802 -53.903 -35.105 1.00 51.27 254 PRO B C 1
ATOM 17245 O O . PRO B 1 193 ? 81.813 -53.462 -35.657 1.00 47.59 254 PRO B O 1
ATOM 17256 N N . SER B 1 194 ? 79.989 -53.146 -34.373 1.00 52.76 255 SER B N 1
ATOM 17257 C CA . SER B 1 194 ? 80.236 -51.722 -34.193 1.00 52.83 255 SER B CA 1
ATOM 17258 C C . SER B 1 194 ? 81.479 -51.513 -33.333 1.00 54.40 255 SER B C 1
ATOM 17259 O O . SER B 1 194 ? 81.544 -51.989 -32.195 1.00 51.65 255 SER B O 1
ATOM 17267 N N . THR B 1 195 ? 82.468 -50.802 -33.884 1.00 57.76 256 THR B N 1
ATOM 17268 C CA . THR B 1 195 ? 83.729 -50.525 -33.216 1.00 59.44 256 THR B CA 1
ATOM 17269 C C . THR B 1 195 ? 83.674 -49.183 -32.502 1.00 60.16 256 THR B C 1
ATOM 17270 O O . THR B 1 195 ? 82.852 -48.323 -32.833 1.00 60.71 256 THR B O 1
ATOM 17281 N N . PRO B 1 196 ? 84.536 -48.968 -31.511 1.00 60.49 257 PRO B N 1
ATOM 17282 C CA . PRO B 1 196 ? 84.688 -47.620 -30.952 1.00 57.78 257 PRO B CA 1
ATOM 17283 C C . PRO B 1 196 ? 85.552 -46.752 -31.854 1.00 54.26 257 PRO B C 1
ATOM 17284 O O . PRO B 1 196 ? 86.460 -47.229 -32.538 1.00 53.02 257 PRO B O 1
ATOM 17295 N N . LEU B 1 197 ? 85.240 -45.462 -31.869 1.00 55.06 258 LEU B N 1
ATOM 17296 C CA . LEU B 1 197 ? 86.012 -44.513 -32.661 1.00 57.21 258 LEU B CA 1
ATOM 17297 C C . LEU B 1 197 ? 87.326 -44.214 -31.949 1.00 52.70 258 LEU B C 1
ATOM 17298 O O . LEU B 1 197 ? 87.306 -43.802 -30.783 1.00 52.87 258 LEU B O 1
ATOM 17314 N N . PRO B 1 198 ? 88.478 -44.405 -32.599 1.00 48.70 259 PRO B N 1
ATOM 17315 C CA . PRO B 1 198 ? 89.751 -44.163 -31.895 1.00 47.80 259 PRO B CA 1
ATOM 17316 C C . PRO B 1 198 ? 89.856 -42.771 -31.298 1.00 51.70 259 PRO B C 1
ATOM 17317 O O . PRO B 1 198 ? 90.387 -42.611 -30.193 1.00 52.02 259 PRO B O 1
ATOM 17328 N N . GLU B 1 199 ? 89.359 -41.753 -32.003 1.00 57.31 260 GLU B N 1
ATOM 17329 C CA . GLU B 1 199 ? 89.495 -40.385 -31.516 1.00 63.15 260 GLU B CA 1
ATOM 17330 C C . GLU B 1 199 ? 88.769 -40.181 -30.191 1.00 61.37 260 GLU B C 1
ATOM 17331 O O . GLU B 1 199 ? 89.172 -39.330 -29.390 1.00 60.28 260 GLU B O 1
ATOM 17343 N N . ASP B 1 200 ? 87.704 -40.946 -29.943 1.00 59.93 261 ASP B N 1
ATOM 17344 C CA . ASP B 1 200 ? 86.850 -40.737 -28.779 1.00 55.97 261 ASP B CA 1
ATOM 17345 C C . ASP B 1 200 ? 86.039 -41.996 -28.492 1.00 55.96 261 ASP B C 1
ATOM 17346 O O . ASP B 1 200 ? 85.062 -42.277 -29.199 1.00 57.16 261 ASP B O 1
ATOM 17355 N N . PRO B 1 201 ? 86.406 -42.774 -27.470 1.00 56.98 262 PRO B N 1
ATOM 17356 C CA . PRO B 1 201 ? 85.645 -44.003 -27.179 1.00 53.43 262 PRO B CA 1
ATOM 17357 C C . PRO B 1 201 ? 84.163 -43.777 -26.931 1.00 48.74 262 PRO B C 1
ATOM 17358 O O . PRO B 1 201 ? 83.385 -44.732 -27.043 1.00 47.55 262 PRO B O 1
ATOM 17369 N N . ASN B 1 202 ? 83.742 -42.557 -26.591 1.00 49.19 263 ASN B N 1
ATOM 17370 C CA . ASN B 1 202 ? 82.321 -42.305 -26.378 1.00 49.85 263 ASN B CA 1
ATOM 17371 C C . ASN B 1 202 ? 81.500 -42.544 -27.638 1.00 44.05 263 ASN B C 1
ATOM 17372 O O . ASN B 1 202 ? 80.277 -42.703 -27.548 1.00 44.13 263 ASN B O 1
ATOM 17383 N N . TRP B 1 203 ? 82.138 -42.570 -28.805 1.00 39.14 264 TRP B N 1
ATOM 17384 C CA . TRP B 1 203 ? 81.463 -42.777 -30.076 1.00 37.92 264 TRP B CA 1
ATOM 17385 C C . TRP B 1 203 ? 81.833 -44.137 -30.654 1.00 36.74 264 TRP B C 1
ATOM 17386 O O . TRP B 1 203 ? 82.907 -44.678 -30.377 1.00 37.26 264 TRP B O 1
ATOM 17407 N N . ASN B 1 204 ? 80.931 -44.680 -31.468 1.00 38.51 265 ASN B N 1
ATOM 17408 C CA . ASN B 1 204 ? 81.136 -45.952 -32.143 1.00 44.74 265 ASN B CA 1
ATOM 17409 C C . ASN B 1 204 ? 81.045 -45.754 -33.650 1.00 46.14 265 ASN B C 1
ATOM 17410 O O . ASN B 1 204 ? 80.360 -44.847 -34.133 1.00 46.83 265 ASN B O 1
ATOM 17420 N N . VAL B 1 205 ? 81.739 -46.615 -34.388 1.00 45.93 266 VAL B N 1
ATOM 17421 C CA . VAL B 1 205 ? 81.752 -46.582 -35.846 1.00 43.93 266 VAL B CA 1
ATOM 17422 C C . VAL B 1 205 ? 81.087 -47.853 -36.353 1.00 43.02 266 VAL B C 1
ATOM 17423 O O . VAL B 1 205 ? 81.524 -48.964 -36.029 1.00 43.26 266 VAL B O 1
ATOM 17436 N N . THR B 1 206 ? 80.038 -47.689 -37.155 1.00 42.28 267 THR B N 1
ATOM 17437 C CA . THR B 1 206 ? 79.335 -48.801 -37.781 1.00 41.68 267 THR B CA 1
ATOM 17438 C C . THR B 1 206 ? 79.417 -48.632 -39.291 1.00 39.24 267 THR B C 1
ATOM 17439 O O . THR B 1 206 ? 78.913 -47.644 -39.835 1.00 36.72 267 THR B O 1
ATOM 17450 N N . GLU B 1 207 ? 80.063 -49.582 -39.960 1.00 41.57 268 GLU B N 1
ATOM 17451 C CA . GLU B 1 207 ? 80.128 -49.609 -41.414 1.00 43.56 268 GLU B CA 1
ATOM 17452 C C . GLU B 1 207 ? 79.161 -50.660 -41.940 1.00 41.87 268 GLU B C 1
ATOM 17453 O O . GLU B 1 207 ? 78.998 -51.725 -41.338 1.00 42.96 268 GLU B O 1
ATOM 17465 N N . PHE B 1 208 ? 78.524 -50.356 -43.065 1.00 38.69 269 PHE B N 1
ATOM 17466 C CA . PHE B 1 208 ? 77.494 -51.205 -43.639 1.00 36.06 269 PHE B CA 1
ATOM 17467 C C . PHE B 1 208 ? 77.946 -51.755 -44.985 1.00 38.33 269 PHE B C 1
ATOM 17468 O O . PHE B 1 208 ? 78.706 -51.113 -45.717 1.00 36.59 269 PHE B O 1
ATOM 17485 N N . HIS B 1 209 ? 77.477 -52.962 -45.295 1.00 39.34 270 HIS B N 1
ATOM 17486 C CA . HIS B 1 209 ? 77.800 -53.590 -46.565 1.00 38.02 270 HIS B CA 1
ATOM 17487 C C . HIS B 1 209 ? 77.377 -52.693 -47.725 1.00 37.79 270 HIS B C 1
ATOM 17488 O O . HIS B 1 209 ? 76.491 -51.842 -47.602 1.00 42.93 270 HIS B O 1
ATOM 17502 N N . THR B 1 210 ? 78.031 -52.894 -48.865 1.00 35.14 271 THR B N 1
ATOM 17503 C CA . THR B 1 210 ? 77.716 -52.118 -50.056 1.00 35.45 271 THR B CA 1
ATOM 17504 C C . THR B 1 210 ? 76.294 -52.410 -50.519 1.00 34.70 271 THR B C 1
ATOM 17505 O O . THR B 1 210 ? 75.884 -53.570 -50.614 1.00 37.61 271 THR B O 1
ATOM 17516 N N . THR B 1 211 ? 75.539 -51.355 -50.801 1.00 34.53 272 THR B N 1
ATOM 17517 C CA . THR B 1 211 ? 74.208 -51.536 -51.354 1.00 38.11 272 THR B CA 1
ATOM 17518 C C . THR B 1 211 ? 74.300 -51.937 -52.823 1.00 36.52 272 THR B C 1
ATOM 17519 O O . THR B 1 211 ? 75.298 -51.657 -53.491 1.00 34.23 272 THR B O 1
ATOM 17530 N N . PRO B 1 212 ? 73.268 -52.586 -53.358 1.00 36.05 273 PRO B N 1
ATOM 17531 C CA . PRO B 1 212 ? 73.173 -52.711 -54.818 1.00 35.05 273 PRO B CA 1
ATOM 17532 C C . PRO B 1 212 ? 73.009 -51.331 -55.439 1.00 37.79 273 PRO B C 1
ATOM 17533 O O . PRO B 1 212 ? 72.826 -50.327 -54.747 1.00 36.86 273 PRO B O 1
ATOM 17544 N N . LYS B 1 213 ? 73.090 -51.277 -56.765 1.00 39.44 274 LYS B N 1
ATOM 17545 C CA . LYS B 1 213 ? 72.827 -50.023 -57.459 1.00 44.77 274 LYS B CA 1
ATOM 17546 C C . LYS B 1 213 ? 71.388 -49.599 -57.191 1.00 40.29 274 LYS B C 1
ATOM 17547 O O . LYS B 1 213 ? 70.449 -50.369 -57.417 1.00 41.88 274 LYS B O 1
ATOM 17566 N N . MET B 1 214 ? 71.218 -48.382 -56.677 1.00 34.91 275 MET B N 1
ATOM 17567 C CA . MET B 1 214 ? 69.918 -47.923 -56.212 1.00 32.13 275 MET B CA 1
ATOM 17568 C C . MET B 1 214 ? 69.852 -46.408 -56.335 1.00 32.27 275 MET B C 1
ATOM 17569 O O . MET B 1 214 ? 70.846 -45.744 -56.634 1.00 32.10 275 MET B O 1
ATOM 17583 N N . SER B 1 215 ? 68.661 -45.869 -56.090 1.00 28.81 276 SER B N 1
ATOM 17584 C CA . SER B 1 215 ? 68.418 -44.438 -56.183 1.00 28.58 276 SER B CA 1
ATOM 17585 C C . SER B 1 215 ? 68.715 -43.755 -54.853 1.00 30.35 276 SER B C 1
ATOM 17586 O O . SER B 1 215 ? 68.502 -44.321 -53.777 1.00 32.24 276 SER B O 1
ATOM 17594 N N . THR B 1 216 ? 69.202 -42.515 -54.941 1.00 25.08 277 THR B N 1
ATOM 17595 C CA . THR B 1 216 ? 69.536 -41.767 -53.734 1.00 24.15 277 THR B CA 1
ATOM 17596 C C . THR B 1 216 ? 68.310 -41.523 -52.863 1.00 25.51 277 THR B C 1
ATOM 17597 O O . THR B 1 216 ? 68.432 -41.419 -51.638 1.00 25.60 277 THR B O 1
ATOM 17608 N N . TYR B 1 217 ? 67.126 -41.422 -53.468 1.00 24.71 278 TYR B N 1
ATOM 17609 C CA . TYR B 1 217 ? 65.924 -41.130 -52.694 1.00 24.80 278 TYR B CA 1
ATOM 17610 C C . TYR B 1 217 ? 65.473 -42.305 -51.838 1.00 29.24 278 TYR B C 1
ATOM 17611 O O . TYR B 1 217 ? 64.533 -42.144 -51.051 1.00 27.99 278 TYR B O 1
ATOM 17629 N N . LEU B 1 218 ? 66.129 -43.461 -51.944 1.00 28.73 279 LEU B N 1
ATOM 17630 C CA . LEU B 1 218 ? 65.784 -44.634 -51.153 1.00 28.97 279 LEU B CA 1
ATOM 17631 C C . LEU B 1 218 ? 66.813 -44.938 -50.071 1.00 29.90 279 LEU B C 1
ATOM 17632 O O . LEU B 1 218 ? 66.705 -45.971 -49.400 1.00 29.12 279 LEU B O 1
ATOM 17648 N N . LEU B 1 219 ? 67.803 -44.069 -49.884 1.00 29.81 280 LEU B N 1
ATOM 17649 C CA . LEU B 1 219 ? 68.785 -44.264 -48.828 1.00 29.29 280 LEU B CA 1
ATOM 17650 C C . LEU B 1 219 ? 68.185 -43.928 -47.467 1.00 28.09 280 LEU B C 1
ATOM 17651 O O . LEU B 1 219 ? 67.285 -43.092 -47.346 1.00 28.52 280 LEU B O 1
ATOM 17667 N N . ALA B 1 220 ? 68.700 -44.587 -46.430 1.00 28.32 281 ALA B N 1
ATOM 17668 C CA . ALA B 1 220 ? 68.189 -44.393 -45.079 1.00 29.13 281 ALA B CA 1
ATOM 17669 C C . ALA B 1 220 ? 69.321 -44.536 -44.073 1.00 30.25 281 ALA B C 1
ATOM 17670 O O . ALA B 1 220 ? 70.097 -45.494 -44.139 1.00 31.36 281 ALA B O 1
ATOM 17677 N N . PHE B 1 221 ? 69.414 -43.574 -43.153 1.00 30.74 282 PHE B N 1
ATOM 17678 C CA . PHE B 1 221 ? 70.375 -43.603 -42.055 1.00 31.32 282 PHE B CA 1
ATOM 17679 C C . PHE B 1 221 ? 69.623 -43.298 -40.768 1.00 30.26 282 PHE B C 1
ATOM 17680 O O . PHE B 1 221 ? 68.985 -42.246 -40.659 1.00 30.65 282 PHE B O 1
ATOM 17697 N N . ILE B 1 222 ? 69.700 -44.201 -39.794 1.00 28.60 283 ILE B N 1
ATOM 17698 C CA . ILE B 1 222 ? 68.964 -44.045 -38.544 1.00 31.39 283 ILE B CA 1
ATOM 17699 C C . ILE B 1 222 ? 69.876 -44.373 -37.371 1.00 29.02 283 ILE B C 1
ATOM 17700 O O . ILE B 1 222 ? 70.616 -45.363 -37.400 1.00 31.94 283 ILE B O 1
ATOM 17716 N N . VAL B 1 223 ? 69.813 -43.539 -36.335 1.00 26.35 284 VAL B N 1
ATOM 17717 C CA . VAL B 1 223 ? 70.521 -43.761 -35.080 1.00 27.12 284 VAL B CA 1
ATOM 17718 C C . VAL B 1 223 ? 69.502 -43.637 -33.957 1.00 28.07 284 VAL B C 1
ATOM 17719 O O . VAL B 1 223 ? 68.938 -42.556 -33.744 1.00 27.41 284 VAL B O 1
ATOM 17732 N N . SER B 1 224 ? 69.266 -44.735 -33.243 1.00 32.54 285 SER B N 1
ATOM 17733 C CA . SER B 1 224 ? 68.211 -44.782 -32.242 1.00 35.50 285 SER B CA 1
ATOM 17734 C C . SER B 1 224 ? 68.644 -45.663 -31.080 1.00 35.99 285 SER B C 1
ATOM 17735 O O . SER B 1 224 ? 69.650 -46.373 -31.151 1.00 33.46 285 SER B O 1
ATOM 17743 N N . GLU B 1 225 ? 67.862 -45.607 -29.999 1.00 38.73 286 GLU B N 1
ATOM 17744 C CA . GLU B 1 225 ? 67.963 -46.557 -28.899 1.00 45.49 286 GLU B CA 1
ATOM 17745 C C . GLU B 1 225 ? 66.840 -47.591 -28.942 1.00 41.93 286 GLU B C 1
ATOM 17746 O O . GLU B 1 225 ? 66.531 -48.215 -27.921 1.00 43.01 286 GLU B O 1
ATOM 17758 N N . PHE B 1 226 ? 66.239 -47.789 -30.112 1.00 35.91 287 PHE B N 1
ATOM 17759 C CA . PHE B 1 226 ? 65.124 -48.709 -30.259 1.00 33.95 287 PHE B CA 1
ATOM 17760 C C . PHE B 1 226 ? 65.573 -50.155 -30.049 1.00 32.71 287 PHE B C 1
ATOM 17761 O O . PHE B 1 226 ? 66.748 -50.500 -30.199 1.00 32.89 287 PHE B O 1
ATOM 17778 N N . ASP B 1 227 ? 64.610 -51.001 -29.696 1.00 33.31 288 ASP B N 1
ATOM 17779 C CA . ASP B 1 227 ? 64.754 -52.450 -29.670 1.00 36.47 288 ASP B CA 1
ATOM 17780 C C . ASP B 1 227 ? 63.911 -53.040 -30.795 1.00 36.46 288 ASP B C 1
ATOM 17781 O O . ASP B 1 227 ? 63.205 -52.322 -31.511 1.00 36.35 288 ASP B O 1
ATOM 17790 N N . TYR B 1 228 ? 63.971 -54.363 -30.952 1.00 33.83 289 TYR B N 1
ATOM 17791 C CA . TYR B 1 228 ? 63.258 -54.981 -32.060 1.00 32.47 289 TYR B CA 1
ATOM 17792 C C . TYR B 1 228 ? 62.907 -56.431 -31.759 1.00 32.75 289 TYR B C 1
ATOM 17793 O O . TYR B 1 228 ? 63.443 -57.052 -30.838 1.00 30.56 289 TYR B O 1
ATOM 17811 N N . VAL B 1 229 ? 61.970 -56.948 -32.556 1.00 32.33 290 VAL B N 1
ATOM 17812 C CA . VAL B 1 229 ? 61.630 -58.363 -32.622 1.00 35.50 290 VAL B CA 1
ATOM 17813 C C . VAL B 1 229 ? 61.985 -58.842 -34.021 1.00 36.76 290 VAL B C 1
ATOM 17814 O O . VAL B 1 229 ? 61.898 -58.082 -34.991 1.00 36.29 290 VAL B O 1
ATOM 17827 N N . GLU B 1 230 ? 62.384 -60.107 -34.132 1.00 38.38 291 GLU B N 1
ATOM 17828 C CA . GLU B 1 230 ? 62.881 -60.631 -35.396 1.00 39.93 291 GLU B CA 1
ATOM 17829 C C . GLU B 1 230 ? 62.206 -61.950 -35.744 1.00 40.31 291 GLU B C 1
ATOM 17830 O O . GLU B 1 230 ? 61.619 -62.624 -34.895 1.00 39.15 291 GLU B O 1
ATOM 17842 N N . LYS B 1 231 ? 62.312 -62.305 -37.024 1.00 42.02 292 LYS B N 1
ATOM 17843 C CA . LYS B 1 231 ? 61.891 -63.602 -37.534 1.00 46.19 292 LYS B CA 1
ATOM 17844 C C . LYS B 1 231 ? 62.800 -63.951 -38.703 1.00 47.10 292 LYS B C 1
ATOM 17845 O O . LYS B 1 231 ? 63.035 -63.110 -39.575 1.00 45.57 292 LYS B O 1
ATOM 17864 N N . GLN B 1 232 ? 63.321 -65.175 -38.709 1.00 50.86 293 GLN B N 1
ATOM 17865 C CA . GLN B 1 232 ? 64.165 -65.667 -39.794 1.00 54.63 293 GLN B CA 1
ATOM 17866 C C . GLN B 1 232 ? 63.285 -66.457 -40.757 1.00 54.65 293 GLN B C 1
ATOM 17867 O O . GLN B 1 232 ? 62.867 -67.578 -40.450 1.00 54.99 293 GLN B O 1
ATOM 17881 N N . ALA B 1 233 ? 63.003 -65.871 -41.917 1.00 55.94 294 ALA B N 1
ATOM 17882 C CA . ALA B 1 233 ? 62.122 -66.511 -42.882 1.00 57.56 294 ALA B CA 1
ATOM 17883 C C . ALA B 1 233 ? 62.819 -67.685 -43.559 1.00 58.68 294 ALA B C 1
ATOM 17884 O O . ALA B 1 233 ? 64.044 -67.715 -43.700 1.00 56.25 294 ALA B O 1
ATOM 17891 N N . SER B 1 234 ? 62.014 -68.667 -43.981 1.00 62.99 295 SER B N 1
ATOM 17892 C CA . SER B 1 234 ? 62.549 -69.791 -44.742 1.00 65.16 295 SER B CA 1
ATOM 17893 C C . SER B 1 234 ? 63.306 -69.311 -45.969 1.00 66.35 295 SER B C 1
ATOM 17894 O O . SER B 1 234 ? 64.267 -69.958 -46.404 1.00 68.68 295 SER B O 1
ATOM 17902 N N . ASN B 1 235 ? 62.893 -68.174 -46.538 1.00 66.05 296 ASN B N 1
ATOM 17903 C CA . ASN B 1 235 ? 63.627 -67.578 -47.647 1.00 65.36 296 ASN B CA 1
ATOM 17904 C C . ASN B 1 235 ? 65.072 -67.274 -47.280 1.00 59.13 296 ASN B C 1
ATOM 17905 O O . ASN B 1 235 ? 65.895 -67.052 -48.174 1.00 57.95 296 ASN B O 1
ATOM 17916 N N . GLY B 1 236 ? 65.394 -67.249 -45.989 1.00 56.08 297 GLY B N 1
ATOM 17917 C CA . GLY B 1 236 ? 66.661 -66.737 -45.521 1.00 56.22 297 GLY B CA 1
ATOM 17918 C C . GLY B 1 236 ? 66.655 -65.256 -45.221 1.00 53.36 297 GLY B C 1
ATOM 17919 O O . GLY B 1 236 ? 67.662 -64.734 -44.723 1.00 53.30 297 GLY B O 1
ATOM 17923 N N . VAL B 1 237 ? 65.555 -64.569 -45.501 1.00 51.35 298 VAL B N 1
ATOM 17924 C CA . VAL B 1 237 ? 65.468 -63.130 -45.293 1.00 50.08 298 VAL B CA 1
ATOM 17925 C C . VAL B 1 237 ? 65.309 -62.851 -43.805 1.00 42.60 298 VAL B C 1
ATOM 17926 O O . VAL B 1 237 ? 64.483 -63.474 -43.127 1.00 39.75 298 VAL B O 1
ATOM 17939 N N . LEU B 1 238 ? 66.102 -61.915 -43.294 1.00 39.93 299 LEU B N 1
ATOM 17940 C CA . LEU B 1 238 ? 65.974 -61.475 -41.913 1.00 35.94 299 LEU B CA 1
ATOM 17941 C C . LEU B 1 238 ? 64.897 -60.401 -41.821 1.00 34.75 299 LEU B C 1
ATOM 17942 O O . LEU B 1 238 ? 64.914 -59.425 -42.578 1.00 31.22 299 LEU B O 1
ATOM 17958 N N . ILE B 1 239 ? 63.956 -60.589 -40.900 1.00 38.81 300 ILE B N 1
ATOM 17959 C CA . ILE B 1 239 ? 62.834 -59.679 -40.705 1.00 39.88 300 ILE B CA 1
ATOM 17960 C C . ILE B 1 239 ? 62.936 -59.097 -39.304 1.00 39.69 300 ILE B C 1
ATOM 17961 O O . ILE B 1 239 ? 63.093 -59.842 -38.330 1.00 40.20 300 ILE B O 1
ATOM 17977 N N . ARG B 1 240 ? 62.836 -57.772 -39.199 1.00 37.13 301 ARG B N 1
ATOM 17978 C CA . ARG B 1 240 ? 62.927 -57.100 -37.911 1.00 34.77 301 ARG B CA 1
ATOM 17979 C C . ARG B 1 240 ? 61.956 -55.931 -37.854 1.00 32.40 301 ARG B C 1
ATOM 17980 O O . ARG B 1 240 ? 61.819 -55.177 -38.822 1.00 29.17 301 ARG B O 1
ATOM 18001 N N . ILE B 1 241 ? 61.296 -55.786 -36.707 1.00 31.62 302 ILE B N 1
ATOM 18002 C CA . ILE B 1 241 ? 60.398 -54.672 -36.425 1.00 28.46 302 ILE B CA 1
ATOM 18003 C C . ILE B 1 241 ? 61.018 -53.868 -35.293 1.00 29.79 302 ILE B C 1
ATOM 18004 O O . ILE B 1 241 ? 61.197 -54.386 -34.184 1.00 31.36 302 ILE B O 1
ATOM 18020 N N . TRP B 1 242 ? 61.345 -52.607 -35.567 1.00 29.61 303 TRP B N 1
ATOM 18021 C CA . TRP B 1 242 ? 62.015 -51.736 -34.611 1.00 29.75 303 TRP B CA 1
ATOM 18022 C C . TRP B 1 242 ? 61.033 -50.719 -34.042 1.00 32.44 303 TRP B C 1
ATOM 18023 O O . TRP B 1 242 ? 60.163 -50.214 -34.758 1.00 32.47 303 TRP B O 1
ATOM 18044 N N . ALA B 1 243 ? 61.187 -50.405 -32.759 1.00 31.69 304 ALA B N 1
ATOM 18045 C CA . ALA B 1 243 ? 60.330 -49.424 -32.098 1.00 29.87 304 ALA B CA 1
ATOM 18046 C C . ALA B 1 243 ? 60.914 -49.114 -30.722 1.00 31.07 304 ALA B C 1
ATOM 18047 O O . ALA B 1 243 ? 61.944 -49.665 -30.322 1.00 26.13 304 ALA B O 1
ATOM 18054 N N . ARG B 1 244 ? 60.244 -48.215 -30.007 1.00 34.48 305 ARG B N 1
ATOM 18055 C CA . ARG B 1 244 ? 60.634 -47.891 -28.644 1.00 34.43 305 ARG B CA 1
ATOM 18056 C C . ARG B 1 244 ? 60.727 -49.171 -27.816 1.00 30.44 305 ARG B C 1
ATOM 18057 O O . ARG B 1 244 ? 59.892 -50.072 -27.975 1.00 30.73 305 ARG B O 1
ATOM 18078 N N . PRO B 1 245 ? 61.722 -49.295 -26.931 1.00 29.99 306 PRO B N 1
ATOM 18079 C CA . PRO B 1 245 ? 61.823 -50.528 -26.126 1.00 31.18 306 PRO B CA 1
ATOM 18080 C C . PRO B 1 245 ? 60.549 -50.855 -25.367 1.00 35.35 306 PRO B C 1
ATOM 18081 O O . PRO B 1 245 ? 60.196 -52.033 -25.231 1.00 37.02 306 PRO B O 1
ATOM 18092 N N . SER B 1 246 ? 59.845 -49.836 -24.870 1.00 40.93 307 SER B N 1
ATOM 18093 C CA . SER B 1 246 ? 58.601 -50.078 -24.147 1.00 43.79 307 SER B CA 1
ATOM 18094 C C . SER B 1 246 ? 57.565 -50.748 -25.041 1.00 40.98 307 SER B C 1
ATOM 18095 O O . SER B 1 246 ? 56.860 -51.667 -24.605 1.00 37.83 307 SER B O 1
ATOM 18103 N N . ALA B 1 247 ? 57.456 -50.301 -26.294 1.00 38.52 308 ALA B N 1
ATOM 18104 C CA . ALA B 1 247 ? 56.448 -50.855 -27.192 1.00 35.35 308 ALA B CA 1
ATOM 18105 C C . ALA B 1 247 ? 56.829 -52.248 -27.672 1.00 32.04 308 ALA B C 1
ATOM 18106 O O . ALA B 1 247 ? 55.951 -53.095 -27.873 1.00 29.60 308 ALA B O 1
ATOM 18113 N N . ILE B 1 248 ? 58.123 -52.504 -27.864 1.00 31.52 309 ILE B N 1
ATOM 18114 C CA . ILE B 1 248 ? 58.559 -53.830 -28.288 1.00 29.64 309 ILE B CA 1
ATOM 18115 C C . ILE B 1 248 ? 58.292 -54.850 -27.189 1.00 36.05 309 ILE B C 1
ATOM 18116 O O . ILE B 1 248 ? 57.744 -55.931 -27.439 1.00 37.44 309 ILE B O 1
ATOM 18132 N N . ALA B 1 249 ? 58.671 -54.520 -25.951 1.00 38.31 310 ALA B N 1
ATOM 18133 C CA . ALA B 1 249 ? 58.463 -55.447 -24.844 1.00 38.71 310 ALA B CA 1
ATOM 18134 C C . ALA B 1 249 ? 56.982 -55.739 -24.643 1.00 34.61 310 ALA B C 1
ATOM 18135 O O . ALA B 1 249 ? 56.601 -56.872 -24.325 1.00 35.61 310 ALA B O 1
ATOM 18142 N N . ALA B 1 250 ? 56.129 -54.730 -24.825 1.00 31.62 311 ALA B N 1
ATOM 18143 C CA . ALA B 1 250 ? 54.694 -54.942 -24.685 1.00 32.32 311 ALA B CA 1
ATOM 18144 C C . ALA B 1 250 ? 54.134 -55.836 -25.784 1.00 33.05 311 ALA B C 1
ATOM 18145 O O . ALA B 1 250 ? 53.029 -56.366 -25.631 1.00 34.88 311 ALA B O 1
ATOM 18152 N N . GLY B 1 251 ? 54.867 -56.018 -26.877 1.00 33.16 312 GLY B N 1
ATOM 18153 C CA . GLY B 1 251 ? 54.384 -56.796 -27.997 1.00 35.08 312 GLY B CA 1
ATOM 18154 C C . GLY B 1 251 ? 53.609 -56.013 -29.030 1.00 32.70 312 GLY B C 1
ATOM 18155 O O . GLY B 1 251 ? 52.967 -56.625 -29.893 1.00 30.26 312 GLY B O 1
ATOM 18159 N N . HIS B 1 252 ? 53.652 -54.681 -28.978 1.00 32.58 313 HIS B N 1
ATOM 18160 C CA . HIS B 1 252 ? 52.887 -53.857 -29.902 1.00 31.87 313 HIS B CA 1
ATOM 18161 C C . HIS B 1 252 ? 53.417 -53.916 -31.326 1.00 29.00 313 HIS B C 1
ATOM 18162 O O . HIS B 1 252 ? 52.730 -53.452 -32.243 1.00 28.14 313 HIS B O 1
ATOM 18176 N N . GLY B 1 253 ? 54.611 -54.460 -31.534 1.00 26.80 314 GLY B N 1
ATOM 18177 C CA . GLY B 1 253 ? 55.125 -54.717 -32.859 1.00 28.02 314 GLY B CA 1
ATOM 18178 C C . GLY B 1 253 ? 54.977 -56.148 -33.310 1.00 33.49 314 GLY B C 1
ATOM 18179 O O . GLY B 1 253 ? 55.401 -56.483 -34.421 1.00 34.20 314 GLY B O 1
ATOM 18183 N N . ASP B 1 254 ? 54.374 -57.004 -32.483 1.00 34.67 315 ASP B N 1
ATOM 18184 C CA . ASP B 1 254 ? 54.283 -58.421 -32.813 1.00 31.83 315 ASP B CA 1
ATOM 18185 C C . ASP B 1 254 ? 53.394 -58.654 -34.026 1.00 33.43 315 ASP B C 1
ATOM 18186 O O . ASP B 1 254 ? 53.680 -59.531 -34.851 1.00 34.39 315 ASP B O 1
ATOM 18195 N N . TYR B 1 255 ? 52.307 -57.891 -34.153 1.00 29.18 316 TYR B N 1
ATOM 18196 C CA . TYR B 1 255 ? 51.406 -58.118 -35.277 1.00 28.08 316 TYR B CA 1
ATOM 18197 C C . TYR B 1 255 ? 52.078 -57.769 -36.599 1.00 27.28 316 TYR B C 1
ATOM 18198 O O . TYR B 1 255 ? 51.909 -58.482 -37.595 1.00 27.74 316 TYR B O 1
ATOM 18216 N N . ALA B 1 256 ? 52.835 -56.669 -36.631 1.00 26.08 317 ALA B N 1
ATOM 18217 C CA . ALA B 1 256 ? 53.578 -56.326 -37.838 1.00 26.58 317 ALA B CA 1
ATOM 18218 C C . ALA B 1 256 ? 54.564 -57.428 -38.200 1.00 27.65 317 ALA B C 1
ATOM 18219 O O . ALA B 1 256 ? 54.731 -57.761 -39.379 1.00 28.94 317 ALA B O 1
ATOM 18226 N N . LEU B 1 257 ? 55.228 -58.008 -37.197 1.00 26.81 318 LEU B N 1
ATOM 18227 C CA . LEU B 1 257 ? 56.106 -59.144 -37.456 1.00 29.20 318 LEU B CA 1
ATOM 18228 C C . LEU B 1 257 ? 55.324 -60.313 -38.039 1.00 30.72 318 LEU B C 1
ATOM 18229 O O . LEU B 1 257 ? 55.781 -60.969 -38.982 1.00 28.48 318 LEU B O 1
ATOM 18245 N N . ASN B 1 258 ? 54.131 -60.574 -37.501 1.00 34.52 319 ASN B N 1
ATOM 18246 C CA . ASN B 1 258 ? 53.351 -61.723 -37.944 1.00 34.95 319 ASN B CA 1
ATOM 18247 C C . ASN B 1 258 ? 53.001 -61.622 -39.421 1.00 37.13 319 ASN B C 1
ATOM 18248 O O . ASN B 1 258 ? 53.085 -62.613 -40.155 1.00 42.04 319 ASN B O 1
ATOM 18258 N N . VAL B 1 259 ? 52.601 -60.435 -39.880 1.00 31.11 320 VAL B N 1
ATOM 18259 C CA . VAL B 1 259 ? 52.144 -60.298 -41.259 1.00 31.56 320 VAL B CA 1
ATOM 18260 C C . VAL B 1 259 ? 53.277 -60.073 -42.255 1.00 31.52 320 VAL B C 1
ATOM 18261 O O . VAL B 1 259 ? 53.069 -60.252 -43.462 1.00 32.99 320 VAL B O 1
ATOM 18274 N N . THR B 1 260 ? 54.468 -59.685 -41.791 1.00 30.77 321 THR B N 1
ATOM 18275 C CA . THR B 1 260 ? 55.543 -59.363 -42.725 1.00 30.62 321 THR B CA 1
ATOM 18276 C C . THR B 1 260 ? 56.052 -60.612 -43.434 1.00 31.67 321 THR B C 1
ATOM 18277 O O . THR B 1 260 ? 56.345 -60.573 -44.635 1.00 31.50 321 THR B O 1
ATOM 18288 N N . GLY B 1 261 ? 56.162 -61.727 -42.716 1.00 34.84 322 GLY B N 1
ATOM 18289 C CA . GLY B 1 261 ? 56.598 -62.970 -43.306 1.00 33.45 322 GLY B CA 1
ATOM 18290 C C . GLY B 1 261 ? 55.721 -63.384 -44.469 1.00 30.11 322 GLY B C 1
ATOM 18291 O O . GLY B 1 261 ? 56.174 -63.499 -45.613 1.00 30.36 322 GLY B O 1
ATOM 18295 N N . PRO B 1 262 ? 54.439 -63.624 -44.191 1.00 32.51 323 PRO B N 1
ATOM 18296 C CA . PRO B 1 262 ? 53.509 -63.970 -45.283 1.00 33.83 323 PRO B CA 1
ATOM 18297 C C . PRO B 1 262 ? 53.535 -62.991 -46.447 1.00 32.62 323 PRO B C 1
ATOM 18298 O O . PRO B 1 262 ? 53.552 -63.416 -47.609 1.00 33.51 323 PRO B O 1
ATOM 18309 N N . ILE B 1 263 ? 53.537 -61.686 -46.171 1.00 29.72 324 ILE B N 1
ATOM 18310 C CA . ILE B 1 263 ? 53.484 -60.706 -47.252 1.00 31.25 324 ILE B CA 1
ATOM 18311 C C . ILE B 1 263 ? 54.729 -60.806 -48.124 1.00 32.87 324 ILE B C 1
ATOM 18312 O O . ILE B 1 263 ? 54.643 -60.781 -49.358 1.00 35.60 324 ILE B O 1
ATOM 18328 N N . LEU B 1 264 ? 55.906 -60.916 -47.505 1.00 30.97 325 LEU B N 1
ATOM 18329 C CA . LEU B 1 264 ? 57.125 -61.085 -48.290 1.00 34.35 325 LEU B CA 1
ATOM 18330 C C . LEU B 1 264 ? 57.073 -62.372 -49.105 1.00 35.22 325 LEU B C 1
ATOM 18331 O O . LEU B 1 264 ? 57.536 -62.409 -50.252 1.00 32.61 325 LEU B O 1
ATOM 18347 N N . ASN B 1 265 ? 56.509 -63.438 -48.530 1.00 38.87 326 ASN B N 1
ATOM 18348 C CA . ASN B 1 265 ? 56.329 -64.673 -49.285 1.00 37.69 326 ASN B CA 1
ATOM 18349 C C . ASN B 1 265 ? 55.437 -64.445 -50.497 1.00 35.49 326 ASN B C 1
ATOM 18350 O O . ASN B 1 265 ? 55.741 -64.914 -51.601 1.00 34.57 326 ASN B O 1
ATOM 18361 N N . PHE B 1 266 ? 54.330 -63.721 -50.314 1.00 31.61 327 PHE B N 1
ATOM 18362 C CA . PHE B 1 266 ? 53.401 -63.515 -51.420 1.00 29.85 327 PHE B CA 1
ATOM 18363 C C . PHE B 1 266 ? 54.060 -62.742 -52.554 1.00 30.11 327 PHE B C 1
ATOM 18364 O O . PHE B 1 266 ? 53.947 -63.118 -53.726 1.00 33.17 327 PHE B O 1
ATOM 18381 N N . PHE B 1 267 ? 54.742 -61.643 -52.226 1.00 30.22 328 PHE B N 1
ATOM 18382 C CA . PHE B 1 267 ? 55.339 -60.820 -53.272 1.00 32.95 328 PHE B CA 1
ATOM 18383 C C . PHE B 1 267 ? 56.494 -61.536 -53.960 1.00 31.32 328 PHE B C 1
ATOM 18384 O O . PHE B 1 267 ? 56.760 -61.284 -55.140 1.00 35.31 328 PHE B O 1
ATOM 18401 N N . ALA B 1 268 ? 57.187 -62.430 -53.249 1.00 30.58 329 ALA B N 1
ATOM 18402 C CA . ALA B 1 268 ? 58.234 -63.219 -53.889 1.00 36.78 329 ALA B CA 1
ATOM 18403 C C . ALA B 1 268 ? 57.663 -64.062 -55.021 1.00 39.87 329 ALA B C 1
ATOM 18404 O O . ALA B 1 268 ? 58.277 -64.185 -56.088 1.00 41.80 329 ALA B O 1
ATOM 18411 N N . GLY B 1 269 ? 56.486 -64.644 -54.811 1.00 40.80 330 GLY B N 1
ATOM 18412 C CA . GLY B 1 269 ? 55.853 -65.457 -55.829 1.00 43.08 330 GLY B CA 1
ATOM 18413 C C . GLY B 1 269 ? 55.086 -64.635 -56.842 1.00 43.40 330 GLY B C 1
ATOM 18414 O O . GLY B 1 269 ? 55.150 -64.902 -58.046 1.00 46.44 330 GLY B O 1
ATOM 18418 N N . HIS B 1 270 ? 54.349 -63.630 -56.363 1.00 38.70 331 HIS B N 1
ATOM 18419 C CA . HIS B 1 270 ? 53.615 -62.753 -57.269 1.00 37.05 331 HIS B CA 1
ATOM 18420 C C . HIS B 1 270 ? 54.547 -62.147 -58.308 1.00 36.62 331 HIS B C 1
ATOM 18421 O O . HIS B 1 270 ? 54.207 -62.072 -59.495 1.00 39.36 331 HIS B O 1
ATOM 18435 N N . TYR B 1 271 ? 55.732 -61.716 -57.879 1.00 36.18 332 TYR B N 1
ATOM 18436 C CA . TYR B 1 271 ? 56.727 -61.147 -58.776 1.00 34.12 332 TYR B CA 1
ATOM 18437 C C . TYR B 1 271 ? 57.611 -62.200 -59.434 1.00 35.71 332 TYR B C 1
ATOM 18438 O O . TYR B 1 271 ? 58.352 -61.866 -60.366 1.00 36.92 332 TYR B O 1
ATOM 18456 N N . ASP B 1 272 ? 57.567 -63.450 -58.971 1.00 36.97 333 ASP B N 1
ATOM 18457 C CA . ASP B 1 272 ? 58.465 -64.497 -59.464 1.00 41.45 333 ASP B CA 1
ATOM 18458 C C . ASP B 1 272 ? 59.925 -64.069 -59.317 1.00 38.82 333 ASP B C 1
ATOM 18459 O O . ASP B 1 272 ? 60.745 -64.266 -60.215 1.00 36.34 333 ASP B O 1
ATOM 18468 N N . THR B 1 273 ? 60.249 -63.473 -58.172 1.00 39.95 334 THR B N 1
ATOM 18469 C CA . THR B 1 273 ? 61.578 -62.932 -57.920 1.00 40.76 334 THR B CA 1
ATOM 18470 C C . THR B 1 273 ? 61.831 -62.887 -56.418 1.00 40.10 334 THR B C 1
ATOM 18471 O O . THR B 1 273 ? 61.002 -62.351 -55.670 1.00 40.26 334 THR B O 1
ATOM 18482 N N . PRO B 1 274 ? 62.945 -63.434 -55.932 1.00 36.94 335 PRO B N 1
ATOM 18483 C CA . PRO B 1 274 ? 63.211 -63.386 -54.489 1.00 36.97 335 PRO B CA 1
ATOM 18484 C C . PRO B 1 274 ? 63.451 -61.960 -54.009 1.00 34.93 335 PRO B C 1
ATOM 18485 O O . PRO B 1 274 ? 63.765 -61.054 -54.782 1.00 36.98 335 PRO B O 1
ATOM 18496 N N . TYR B 1 275 ? 63.284 -61.773 -52.705 1.00 31.85 336 TYR B N 1
ATOM 18497 C CA . TYR B 1 275 ? 63.517 -60.483 -52.070 1.00 32.33 336 TYR B CA 1
ATOM 18498 C C . TYR B 1 275 ? 64.964 -60.058 -52.298 1.00 29.29 336 TYR B C 1
ATOM 18499 O O . TYR B 1 275 ? 65.885 -60.793 -51.909 1.00 30.46 336 TYR B O 1
ATOM 18517 N N . PRO B 1 276 ? 65.214 -58.899 -52.915 1.00 28.86 337 PRO B N 1
ATOM 18518 C CA . PRO B 1 276 ? 66.563 -58.601 -53.417 1.00 30.42 337 PRO B CA 1
ATOM 18519 C C . PRO B 1 276 ? 67.576 -58.176 -52.363 1.00 33.62 337 PRO B C 1
ATOM 18520 O O . PRO B 1 276 ? 68.737 -57.952 -52.719 1.00 38.29 337 PRO B O 1
ATOM 18531 N N . LEU B 1 277 ? 67.199 -58.056 -51.098 1.00 35.13 338 LEU B N 1
ATOM 18532 C CA . LEU B 1 277 ? 68.108 -57.612 -50.055 1.00 34.76 338 LEU B CA 1
ATOM 18533 C C . LEU B 1 277 ? 68.255 -58.686 -48.986 1.00 35.04 338 LEU B C 1
ATOM 18534 O O . LEU B 1 277 ? 67.413 -59.585 -48.876 1.00 38.40 338 LEU B O 1
ATOM 18550 N N . PRO B 1 278 ? 69.322 -58.630 -48.183 1.00 35.33 339 PRO B N 1
ATOM 18551 C CA . PRO B 1 278 ? 69.513 -59.671 -47.154 1.00 36.58 339 PRO B CA 1
ATOM 18552 C C . PRO B 1 278 ? 68.588 -59.534 -45.956 1.00 38.54 339 PRO B C 1
ATOM 18553 O O . PRO B 1 278 ? 68.393 -60.520 -45.235 1.00 42.93 339 PRO B O 1
ATOM 18564 N N . LYS B 1 279 ? 68.017 -58.356 -45.713 1.00 35.24 340 LYS B N 1
ATOM 18565 C CA . LYS B 1 279 ? 67.123 -58.175 -44.578 1.00 35.01 340 LYS B CA 1
ATOM 18566 C C . LYS B 1 279 ? 66.091 -57.112 -44.913 1.00 34.16 340 LYS B C 1
ATOM 18567 O O . LYS B 1 279 ? 66.274 -56.303 -45.825 1.00 35.29 340 LYS B O 1
ATOM 18586 N N . SER B 1 280 ? 64.999 -57.123 -44.153 1.00 35.08 341 SER B N 1
ATOM 18587 C CA . SER B 1 280 ? 63.979 -56.082 -44.222 1.00 36.74 341 SER B CA 1
ATOM 18588 C C . SER B 1 280 ? 63.775 -55.536 -42.816 1.00 33.93 341 SER B C 1
ATOM 18589 O O . SER B 1 280 ? 63.314 -56.260 -41.927 1.00 33.52 341 SER B O 1
ATOM 18597 N N . ASP B 1 281 ? 64.135 -54.273 -42.613 1.00 33.92 342 ASP B N 1
ATOM 18598 C CA . ASP B 1 281 ? 63.859 -53.565 -41.372 1.00 30.50 342 ASP B CA 1
ATOM 18599 C C . ASP B 1 281 ? 62.614 -52.707 -41.555 1.00 33.57 342 ASP B C 1
ATOM 18600 O O . ASP B 1 281 ? 62.403 -52.125 -42.623 1.00 31.52 342 ASP B O 1
ATOM 18609 N N . GLN B 1 282 ? 61.789 -52.640 -40.514 1.00 32.88 343 GLN B N 1
ATOM 18610 C CA . GLN B 1 282 ? 60.653 -51.731 -40.461 1.00 28.20 343 GLN B CA 1
ATOM 18611 C C . GLN B 1 282 ? 60.663 -51.085 -39.086 1.00 30.21 343 GLN B C 1
ATOM 18612 O O . GLN B 1 282 ? 60.749 -51.787 -38.073 1.00 28.94 343 GLN B O 1
ATOM 18626 N N . ILE B 1 283 ? 60.596 -49.757 -39.049 1.00 25.80 344 ILE B N 1
ATOM 18627 C CA . ILE B 1 283 ? 60.806 -48.995 -37.825 1.00 27.61 344 ILE B CA 1
ATOM 18628 C C . ILE B 1 283 ? 59.673 -47.993 -37.665 1.00 26.96 344 ILE B C 1
ATOM 18629 O O . ILE B 1 283 ? 59.323 -47.284 -38.616 1.00 29.01 344 ILE B O 1
ATOM 18645 N N . GLY B 1 284 ? 59.099 -47.940 -36.464 1.00 24.87 345 GLY B N 1
ATOM 18646 C CA . GLY B 1 284 ? 58.041 -47.008 -36.154 1.00 26.70 345 GLY B CA 1
ATOM 18647 C C . GLY B 1 284 ? 58.567 -45.853 -35.329 1.00 29.74 345 GLY B C 1
ATOM 18648 O O . GLY B 1 284 ? 59.088 -46.050 -34.229 1.00 32.08 345 GLY B O 1
ATOM 18652 N N . LEU B 1 285 ? 58.429 -44.641 -35.869 1.00 28.46 346 LEU B N 1
ATOM 18653 C CA . LEU B 1 285 ? 58.907 -43.434 -35.207 1.00 28.54 346 LEU B CA 1
ATOM 18654 C C . LEU B 1 285 ? 57.737 -42.681 -34.597 1.00 29.93 346 LEU B C 1
ATOM 18655 O O . LEU B 1 285 ? 56.719 -42.483 -35.278 1.00 30.67 346 LEU B O 1
ATOM 18671 N N . PRO B 1 286 ? 57.828 -42.255 -33.332 1.00 32.44 347 PRO B N 1
ATOM 18672 C CA . PRO B 1 286 ? 56.656 -41.622 -32.696 1.00 35.03 347 PRO B CA 1
ATOM 18673 C C . PRO B 1 286 ? 56.037 -40.498 -33.511 1.00 40.18 347 PRO B C 1
ATOM 18674 O O . PRO B 1 286 ? 54.806 -40.442 -33.631 1.00 41.97 347 PRO B O 1
ATOM 18685 N N . ASP B 1 287 ? 56.841 -39.597 -34.070 1.00 44.17 348 ASP B N 1
ATOM 18686 C CA . ASP B 1 287 ? 56.335 -38.536 -34.931 1.00 50.14 348 ASP B CA 1
ATOM 18687 C C . ASP B 1 287 ? 56.958 -38.665 -36.314 1.00 47.47 348 ASP B C 1
ATOM 18688 O O . ASP B 1 287 ? 58.185 -38.725 -36.447 1.00 50.64 348 ASP B O 1
ATOM 18697 N N . PHE B 1 288 ? 56.104 -38.698 -37.337 1.00 42.52 349 PHE B N 1
ATOM 18698 C CA . PHE B 1 288 ? 56.540 -38.915 -38.718 1.00 40.00 349 PHE B CA 1
ATOM 18699 C C . PHE B 1 288 ? 55.358 -38.481 -39.593 1.00 44.10 349 PHE B C 1
ATOM 18700 O O . PHE B 1 288 ? 54.482 -39.287 -39.907 1.00 42.36 349 PHE B O 1
ATOM 18717 N N . ASN B 1 289 ? 55.336 -37.193 -39.948 1.00 50.53 350 ASN B N 1
ATOM 18718 C CA . ASN B 1 289 ? 54.171 -36.639 -40.634 1.00 51.56 350 ASN B CA 1
ATOM 18719 C C . ASN B 1 289 ? 53.978 -37.256 -42.013 1.00 47.33 350 ASN B C 1
ATOM 18720 O O . ASN B 1 289 ? 52.839 -37.391 -42.472 1.00 44.93 350 ASN B O 1
ATOM 18731 N N . ALA B 1 290 ? 55.063 -37.625 -42.689 1.00 48.32 351 ALA B N 1
ATOM 18732 C CA . ALA B 1 290 ? 54.936 -38.503 -43.840 1.00 50.27 351 ALA B CA 1
ATOM 18733 C C . ALA B 1 290 ? 54.294 -39.813 -43.398 1.00 54.07 351 ALA B C 1
ATOM 18734 O O . ALA B 1 290 ? 54.483 -40.272 -42.269 1.00 55.83 351 ALA B O 1
ATOM 18741 N N . GLY B 1 291 ? 53.504 -40.405 -44.283 1.00 53.05 352 GLY B N 1
ATOM 18742 C CA . GLY B 1 291 ? 52.823 -41.634 -43.928 1.00 55.97 352 GLY B CA 1
ATOM 18743 C C . GLY B 1 291 ? 53.790 -42.765 -43.647 1.00 49.12 352 GLY B C 1
ATOM 18744 O O . GLY B 1 291 ? 53.869 -43.280 -42.527 1.00 47.53 352 GLY B O 1
ATOM 18748 N N . ALA B 1 292 ? 54.535 -43.150 -44.678 1.00 37.46 353 ALA B N 1
ATOM 18749 C CA . ALA B 1 292 ? 55.512 -44.223 -44.617 1.00 30.64 353 ALA B CA 1
ATOM 18750 C C . ALA B 1 292 ? 56.387 -44.104 -45.853 1.00 27.91 353 ALA B C 1
ATOM 18751 O O . ALA B 1 292 ? 55.895 -43.739 -46.923 1.00 32.81 353 ALA B O 1
ATOM 18758 N N . MET B 1 293 ? 57.675 -44.394 -45.703 1.00 23.45 354 MET B N 1
ATOM 18759 C CA . MET B 1 293 ? 58.636 -44.276 -46.791 1.00 27.48 354 MET B CA 1
ATOM 18760 C C . MET B 1 293 ? 59.275 -45.632 -47.046 1.00 28.63 354 MET B C 1
ATOM 18761 O O . MET B 1 293 ? 59.711 -46.304 -46.106 1.00 27.95 354 MET B O 1
ATOM 18775 N N . GLU B 1 294 ? 59.347 -46.018 -48.318 1.00 28.27 355 GLU B N 1
ATOM 18776 C CA . GLU B 1 294 ? 59.772 -47.355 -48.730 1.00 30.77 355 GLU B CA 1
ATOM 18777 C C . GLU B 1 294 ? 61.284 -47.480 -48.882 1.00 30.16 355 GLU B C 1
ATOM 18778 O O . GLU B 1 294 ? 61.747 -48.193 -49.779 1.00 26.49 355 GLU B O 1
ATOM 18790 N N . ASN B 1 295 ? 62.076 -46.819 -48.038 1.00 30.89 356 ASN B N 1
ATOM 18791 C CA . ASN B 1 295 ? 63.528 -46.935 -48.132 1.00 30.26 356 ASN B CA 1
ATOM 18792 C C . ASN B 1 295 ? 63.927 -48.402 -48.239 1.00 29.24 356 ASN B C 1
ATOM 18793 O O . ASN B 1 295 ? 63.444 -49.244 -47.478 1.00 31.34 356 ASN B O 1
ATOM 18804 N N . TRP B 1 296 ? 64.810 -48.704 -49.194 1.00 26.25 357 TRP B N 1
ATOM 18805 C CA . TRP B 1 296 ? 65.139 -50.087 -49.522 1.00 26.46 357 TRP B CA 1
ATOM 18806 C C . TRP B 1 296 ? 65.773 -50.808 -48.341 1.00 25.65 357 TRP B C 1
ATOM 18807 O O . TRP B 1 296 ? 66.933 -50.556 -47.997 1.00 27.66 357 TRP B O 1
ATOM 18828 N N . GLY B 1 297 ? 65.021 -51.715 -47.724 1.00 28.39 358 GLY B N 1
ATOM 18829 C CA . GLY B 1 297 ? 65.516 -52.507 -46.622 1.00 28.77 358 GLY B CA 1
ATOM 18830 C C . GLY B 1 297 ? 65.345 -51.891 -45.252 1.00 29.28 358 GLY B C 1
ATOM 18831 O O . GLY B 1 297 ? 65.658 -52.552 -44.253 1.00 31.30 358 GLY B O 1
ATOM 18835 N N . LEU B 1 298 ? 64.852 -50.651 -45.166 1.00 27.43 359 LEU B N 1
ATOM 18836 C CA . LEU B 1 298 ? 64.716 -49.960 -43.882 1.00 29.50 359 LEU B CA 1
ATOM 18837 C C . LEU B 1 298 ? 63.537 -48.990 -44.003 1.00 27.87 359 LEU B C 1
ATOM 18838 O O . LEU B 1 298 ? 63.696 -47.775 -44.139 1.00 26.13 359 LEU B O 1
ATOM 18854 N N . VAL B 1 299 ? 62.333 -49.545 -43.932 1.00 29.06 360 VAL B N 1
ATOM 18855 C CA . VAL B 1 299 ? 61.115 -48.775 -44.168 1.00 28.11 360 VAL B CA 1
ATOM 18856 C C . VAL B 1 299 ? 60.712 -48.053 -42.889 1.00 27.02 360 VAL B C 1
ATOM 18857 O O . VAL B 1 299 ? 60.666 -48.654 -41.808 1.00 31.25 360 VAL B O 1
ATOM 18870 N N . THR B 1 300 ? 60.402 -46.768 -43.015 1.00 25.46 361 THR B N 1
ATOM 18871 C CA . THR B 1 300 ? 60.031 -45.927 -41.886 1.00 27.13 361 THR B CA 1
ATOM 18872 C C . THR B 1 300 ? 58.522 -45.723 -41.855 1.00 26.59 361 THR B C 1
ATOM 18873 O O . THR B 1 300 ? 57.892 -45.505 -42.895 1.00 29.24 361 THR B O 1
ATOM 18884 N N . TYR B 1 301 ? 57.951 -45.792 -40.655 1.00 24.03 362 TYR B N 1
ATOM 18885 C CA . TYR B 1 301 ? 56.517 -45.647 -40.458 1.00 23.04 362 TYR B CA 1
ATOM 18886 C C . TYR B 1 301 ? 56.234 -44.666 -39.329 1.00 26.07 362 TYR B C 1
ATOM 18887 O O . TYR B 1 301 ? 57.022 -44.534 -38.390 1.00 24.04 362 TYR B O 1
ATOM 18905 N N . ARG B 1 302 ? 55.082 -44.001 -39.412 1.00 28.25 363 ARG B N 1
ATOM 18906 C CA . ARG B 1 302 ? 54.505 -43.381 -38.227 1.00 27.14 363 ARG B CA 1
ATOM 18907 C C . ARG B 1 302 ? 54.125 -44.478 -37.239 1.00 25.57 363 ARG B C 1
ATOM 18908 O O . ARG B 1 302 ? 53.516 -45.482 -37.617 1.00 21.06 363 ARG B O 1
ATOM 18929 N N . GLU B 1 303 ? 54.498 -44.290 -35.973 1.00 30.56 364 GLU B N 1
ATOM 18930 C CA . GLU B 1 303 ? 54.335 -45.348 -34.978 1.00 32.39 364 GLU B CA 1
ATOM 18931 C C . GLU B 1 303 ? 52.929 -45.936 -35.001 1.00 32.55 364 GLU B C 1
ATOM 18932 O O . GLU B 1 303 ? 52.755 -47.158 -35.072 1.00 34.61 364 GLU B O 1
ATOM 18944 N N . ASN B 1 304 ? 51.908 -45.080 -34.945 1.00 31.55 365 ASN B N 1
ATOM 18945 C CA . ASN B 1 304 ? 50.536 -45.566 -34.841 1.00 34.91 365 ASN B CA 1
ATOM 18946 C C . ASN B 1 304 ? 50.058 -46.286 -36.096 1.00 33.58 365 ASN B C 1
ATOM 18947 O O . ASN B 1 304 ? 48.954 -46.841 -36.080 1.00 34.31 365 ASN B O 1
ATOM 18958 N N . SER B 1 305 ? 50.843 -46.288 -37.173 1.00 30.18 366 SER B N 1
ATOM 18959 C CA . SER B 1 305 ? 50.507 -47.036 -38.377 1.00 33.37 366 SER B CA 1
ATOM 18960 C C . SER B 1 305 ? 51.286 -48.338 -38.505 1.00 33.48 366 SER B C 1
ATOM 18961 O O . SER B 1 305 ? 50.994 -49.132 -39.405 1.00 35.27 366 SER B O 1
ATOM 18969 N N . LEU B 1 306 ? 52.275 -48.565 -37.645 1.00 32.05 367 LEU B N 1
ATOM 18970 C CA . LEU B 1 306 ? 53.034 -49.808 -37.607 1.00 29.11 367 LEU B CA 1
ATOM 18971 C C . LEU B 1 306 ? 52.719 -50.652 -36.386 1.00 28.79 367 LEU B C 1
ATOM 18972 O O . LEU B 1 306 ? 52.670 -51.880 -36.484 1.00 31.55 367 LEU B O 1
ATOM 18988 N N . LEU B 1 307 ? 52.490 -50.018 -35.240 1.00 28.12 368 LEU B N 1
ATOM 18989 C CA . LEU B 1 307 ? 52.205 -50.739 -34.013 1.00 26.26 368 LEU B CA 1
ATOM 18990 C C . LEU B 1 307 ? 50.720 -51.071 -33.909 1.00 26.12 368 LEU B C 1
ATOM 18991 O O . LEU B 1 307 ? 49.861 -50.415 -34.505 1.00 29.31 368 LEU B O 1
ATOM 19007 N N . PHE B 1 308 ? 50.425 -52.107 -33.128 1.00 27.97 369 PHE B N 1
ATOM 19008 C CA . PHE B 1 308 ? 49.055 -52.514 -32.854 1.00 30.39 369 PHE B CA 1
ATOM 19009 C C . PHE B 1 308 ? 48.963 -52.977 -31.409 1.00 34.14 369 PHE B C 1
ATOM 19010 O O . PHE B 1 308 ? 49.742 -53.834 -30.980 1.00 35.01 369 PHE B O 1
ATOM 19027 N N . ASP B 1 309 ? 48.020 -52.404 -30.665 1.00 33.53 370 ASP B N 1
ATOM 19028 C CA . ASP B 1 309 ? 47.769 -52.802 -29.284 1.00 37.53 370 ASP B CA 1
ATOM 19029 C C . ASP B 1 309 ? 46.493 -53.627 -29.230 1.00 40.20 370 ASP B C 1
ATOM 19030 O O . ASP B 1 309 ? 45.395 -53.065 -29.380 1.00 37.50 370 ASP B O 1
ATOM 19039 N N . PRO B 1 310 ? 46.570 -54.943 -29.010 1.00 42.31 371 PRO B N 1
ATOM 19040 C CA . PRO B 1 310 ? 45.336 -55.749 -28.986 1.00 44.23 371 PRO B CA 1
ATOM 19041 C C . PRO B 1 310 ? 44.309 -55.262 -27.978 1.00 49.81 371 PRO B C 1
ATOM 19042 O O . PRO B 1 310 ? 43.134 -55.634 -28.086 1.00 51.16 371 PRO B O 1
ATOM 19053 N N . LEU B 1 311 ? 44.708 -54.442 -27.007 1.00 54.13 372 LEU B N 1
ATOM 19054 C CA . LEU B 1 311 ? 43.795 -54.008 -25.960 1.00 56.56 372 LEU B CA 1
ATOM 19055 C C . LEU B 1 311 ? 43.081 -52.703 -26.282 1.00 54.48 372 LEU B C 1
ATOM 19056 O O . LEU B 1 311 ? 42.003 -52.454 -25.729 1.00 57.05 372 LEU B O 1
ATOM 19072 N N . SER B 1 312 ? 43.644 -51.871 -27.158 1.00 51.45 373 SER B N 1
ATOM 19073 C CA . SER B 1 312 ? 43.085 -50.545 -27.394 1.00 50.31 373 SER B CA 1
ATOM 19074 C C . SER B 1 312 ? 42.861 -50.261 -28.874 1.00 45.23 373 SER B C 1
ATOM 19075 O O . SER B 1 312 ? 42.002 -49.447 -29.229 1.00 47.72 373 SER B O 1
ATOM 19083 N N . SER B 1 313 ? 43.628 -50.913 -29.741 1.00 38.98 374 SER B N 1
ATOM 19084 C CA . SER B 1 313 ? 43.515 -50.675 -31.171 1.00 32.85 374 SER B CA 1
ATOM 19085 C C . SER B 1 313 ? 42.311 -51.412 -31.742 1.00 29.49 374 SER B C 1
ATOM 19086 O O . SER B 1 313 ? 41.979 -52.521 -31.313 1.00 32.57 374 SER B O 1
ATOM 19094 N N . SER B 1 314 ? 41.665 -50.790 -32.720 1.00 29.99 375 SER B N 1
ATOM 19095 C CA . SER B 1 314 ? 40.468 -51.344 -33.331 1.00 32.21 375 SER B CA 1
ATOM 19096 C C . SER B 1 314 ? 40.821 -52.210 -34.537 1.00 30.29 375 SER B C 1
ATOM 19097 O O . SER B 1 314 ? 41.958 -52.236 -35.013 1.00 27.99 375 SER B O 1
ATOM 19105 N N . SER B 1 315 ? 39.808 -52.916 -35.044 1.00 28.50 376 SER B N 1
ATOM 19106 C CA . SER B 1 315 ? 39.982 -53.675 -36.277 1.00 28.55 376 SER B CA 1
ATOM 19107 C C . SER B 1 315 ? 40.352 -52.757 -37.435 1.00 28.96 376 SER B C 1
ATOM 19108 O O . SER B 1 315 ? 41.144 -53.134 -38.308 1.00 31.24 376 SER B O 1
ATOM 19116 N N . SER B 1 316 ? 39.789 -51.547 -37.464 1.00 29.14 377 SER B N 1
ATOM 19117 C CA . SER B 1 316 ? 40.155 -50.596 -38.509 1.00 31.36 377 SER B CA 1
ATOM 19118 C C . SER B 1 316 ? 41.610 -50.169 -38.375 1.00 25.71 377 SER B C 1
ATOM 19119 O O . SER B 1 316 ? 42.295 -49.952 -39.382 1.00 24.25 377 SER B O 1
ATOM 19127 N N . ASN B 1 317 ? 42.098 -50.034 -37.139 1.00 24.42 378 ASN B N 1
ATOM 19128 C CA . ASN B 1 317 ? 43.518 -49.766 -36.938 1.00 25.44 378 ASN B CA 1
ATOM 19129 C C . ASN B 1 317 ? 44.364 -50.919 -37.463 1.00 25.23 378 ASN B C 1
ATOM 19130 O O . ASN B 1 317 ? 45.418 -50.701 -38.072 1.00 28.42 378 ASN B O 1
ATOM 19141 N N . LYS B 1 318 ? 43.912 -52.156 -37.243 1.00 25.69 379 LYS B N 1
ATOM 19142 C CA . LYS B 1 318 ? 44.663 -53.319 -37.707 1.00 26.79 379 LYS B CA 1
ATOM 19143 C C . LYS B 1 318 ? 44.710 -53.371 -39.228 1.00 26.71 379 LYS B C 1
ATOM 19144 O O . LYS B 1 318 ? 45.769 -53.613 -39.818 1.00 25.36 379 LYS B O 1
ATOM 19163 N N . GLU B 1 319 ? 43.565 -53.158 -39.882 1.00 27.71 380 GLU B N 1
ATOM 19164 C CA . GLU B 1 319 ? 43.544 -53.162 -41.341 1.00 27.44 380 GLU B CA 1
ATOM 19165 C C . GLU B 1 319 ? 44.551 -52.167 -41.901 1.00 27.70 380 GLU B C 1
ATOM 19166 O O . GLU B 1 319 ? 45.229 -52.451 -42.895 1.00 30.70 380 GLU B O 1
ATOM 19178 N N . ARG B 1 320 ? 44.650 -50.988 -41.280 1.00 27.23 381 ARG B N 1
ATOM 19179 C CA . ARG B 1 320 ? 45.579 -49.969 -41.758 1.00 29.01 381 ARG B CA 1
ATOM 19180 C C . ARG B 1 320 ? 47.021 -50.445 -41.646 1.00 25.99 381 ARG B C 1
ATOM 19181 O O . ARG B 1 320 ? 47.830 -50.216 -42.552 1.00 26.43 381 ARG B O 1
ATOM 19202 N N . VAL B 1 321 ? 47.359 -51.119 -40.546 1.00 24.66 382 VAL B N 1
ATOM 19203 C CA . VAL B 1 321 ? 48.735 -51.565 -40.339 1.00 26.88 382 VAL B CA 1
ATOM 19204 C C . VAL B 1 321 ? 49.149 -52.549 -41.427 1.00 28.76 382 VAL B C 1
ATOM 19205 O O . VAL B 1 321 ? 50.190 -52.385 -42.076 1.00 28.44 382 VAL B O 1
ATOM 19218 N N . VAL B 1 322 ? 48.352 -53.601 -41.629 1.00 26.00 383 VAL B N 1
ATOM 19219 C CA . VAL B 1 322 ? 48.724 -54.624 -42.601 1.00 28.29 383 VAL B CA 1
ATOM 19220 C C . VAL B 1 322 ? 48.678 -54.065 -44.017 1.00 27.99 383 VAL B C 1
ATOM 19221 O O . VAL B 1 322 ? 49.476 -54.461 -44.876 1.00 26.40 383 VAL B O 1
ATOM 19234 N N . THR B 1 323 ? 47.761 -53.132 -44.281 1.00 28.40 384 THR B N 1
ATOM 19235 C CA . THR B 1 323 ? 47.640 -52.563 -45.619 1.00 28.75 384 THR B CA 1
ATOM 19236 C C . THR B 1 323 ? 48.821 -51.655 -45.946 1.00 26.29 384 THR B C 1
ATOM 19237 O O . THR B 1 323 ? 49.371 -51.719 -47.051 1.00 26.92 384 THR B O 1
ATOM 19248 N N . VAL B 1 324 ? 49.223 -50.798 -45.005 1.00 24.49 385 VAL B N 1
ATOM 19249 C CA . VAL B 1 324 ? 50.360 -49.923 -45.267 1.00 25.52 385 VAL B CA 1
ATOM 19250 C C . VAL B 1 324 ? 51.651 -50.730 -45.327 1.00 26.43 385 VAL B C 1
ATOM 19251 O O . VAL B 1 324 ? 52.570 -50.390 -46.082 1.00 24.44 385 VAL B O 1
ATOM 19264 N N . ILE B 1 325 ? 51.744 -51.811 -44.549 1.00 27.65 386 ILE B N 1
ATOM 19265 C CA . ILE B 1 325 ? 52.914 -52.682 -44.631 1.00 27.01 386 ILE B CA 1
ATOM 19266 C C . ILE B 1 325 ? 52.998 -53.317 -46.012 1.00 29.11 386 ILE B C 1
ATOM 19267 O O . ILE B 1 325 ? 54.052 -53.306 -46.660 1.00 29.69 386 ILE B O 1
ATOM 19283 N N . ALA B 1 326 ? 51.887 -53.889 -46.482 1.00 29.99 387 ALA B N 1
ATOM 19284 C CA . ALA B 1 326 ? 51.875 -54.486 -47.812 1.00 30.67 387 ALA B CA 1
ATOM 19285 C C . ALA B 1 326 ? 52.244 -53.460 -48.875 1.00 30.57 387 ALA B C 1
ATOM 19286 O O . ALA B 1 326 ? 52.956 -53.777 -49.836 1.00 30.54 387 ALA B O 1
ATOM 19293 N N . HIS B 1 327 ? 51.776 -52.220 -48.717 1.00 29.20 388 HIS B N 1
ATOM 19294 C CA . HIS B 1 327 ? 52.100 -51.178 -49.686 1.00 26.06 388 HIS B CA 1
ATOM 19295 C C . HIS B 1 327 ? 53.600 -50.919 -49.728 1.00 27.30 388 HIS B C 1
ATOM 19296 O O . HIS B 1 327 ? 54.212 -50.910 -50.802 1.00 31.06 388 HIS B O 1
ATOM 19310 N N . GLU B 1 328 ? 54.213 -50.699 -48.563 1.00 25.12 389 GLU B N 1
ATOM 19311 C CA . GLU B 1 328 ? 55.636 -50.379 -48.531 1.00 24.25 389 GLU B CA 1
ATOM 19312 C C . GLU B 1 328 ? 56.481 -51.568 -48.973 1.00 26.60 389 GLU B C 1
ATOM 19313 O O . GLU B 1 328 ? 57.501 -51.393 -49.649 1.00 22.64 389 GLU B O 1
ATOM 19325 N N . LEU B 1 329 ? 56.081 -52.784 -48.593 1.00 30.55 390 LEU B N 1
ATOM 19326 C CA . LEU B 1 329 ? 56.862 -53.959 -48.962 1.00 30.80 390 LEU B CA 1
ATOM 19327 C C . LEU B 1 329 ? 56.734 -54.274 -50.447 1.00 31.51 390 LEU B C 1
ATOM 19328 O O . LEU B 1 329 ? 57.642 -54.875 -51.032 1.00 36.64 390 LEU B O 1
ATOM 19344 N N . ALA B 1 330 ? 55.624 -53.877 -51.075 1.00 27.61 391 ALA B N 1
ATOM 19345 C CA . ALA B 1 330 ? 55.504 -54.027 -52.522 1.00 26.86 391 ALA B CA 1
ATOM 19346 C C . ALA B 1 330 ? 56.591 -53.239 -53.242 1.00 25.43 391 ALA B C 1
ATOM 19347 O O . ALA B 1 330 ? 57.114 -53.683 -54.271 1.00 27.00 391 ALA B O 1
ATOM 19354 N N . HIS B 1 331 ? 56.948 -52.070 -52.705 1.00 24.81 392 HIS B N 1
ATOM 19355 C CA . HIS B 1 331 ? 57.935 -51.212 -53.349 1.00 24.19 392 HIS B CA 1
ATOM 19356 C C . HIS B 1 331 ? 59.320 -51.842 -53.390 1.00 27.81 392 HIS B C 1
ATOM 19357 O O . HIS B 1 331 ? 60.130 -51.471 -54.247 1.00 27.09 392 HIS B O 1
ATOM 19371 N N . GLN B 1 332 ? 59.627 -52.760 -52.468 1.00 28.17 393 GLN B N 1
ATOM 19372 C CA . GLN B 1 332 ? 60.964 -53.345 -52.433 1.00 30.15 393 GLN B CA 1
ATOM 19373 C C . GLN B 1 332 ? 61.313 -54.032 -53.747 1.00 33.47 393 GLN B C 1
ATOM 19374 O O . GLN B 1 332 ? 62.499 -54.167 -54.070 1.00 31.48 393 GLN B O 1
ATOM 19388 N N . TRP B 1 333 ? 60.307 -54.473 -54.503 1.00 36.59 394 TRP B N 1
ATOM 19389 C CA . TRP B 1 333 ? 60.502 -54.927 -55.874 1.00 31.41 394 TRP B CA 1
ATOM 19390 C C . TRP B 1 333 ? 60.143 -53.799 -56.838 1.00 32.53 394 TRP B C 1
ATOM 19391 O O . TRP B 1 333 ? 61.020 -53.197 -57.468 1.00 31.12 394 TRP B O 1
ATOM 19412 N N . PHE B 1 334 ? 58.848 -53.500 -56.943 1.00 32.22 395 PHE B N 1
ATOM 19413 C CA . PHE B 1 334 ? 58.329 -52.535 -57.912 1.00 31.79 395 PHE B CA 1
ATOM 19414 C C . PHE B 1 334 ? 58.505 -5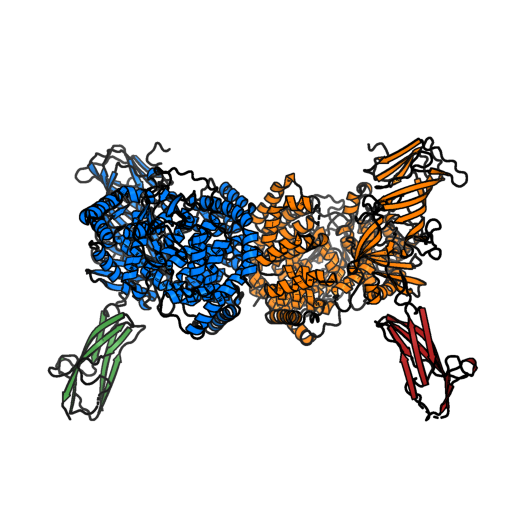1.129 -57.356 1.00 29.04 395 PHE B C 1
ATOM 19415 O O . PHE B 1 334 ? 57.698 -50.657 -56.552 1.00 28.85 395 PHE B O 1
ATOM 19432 N N . GLY B 1 335 ? 59.559 -50.451 -57.801 1.00 28.99 396 GLY B N 1
ATOM 19433 C CA . GLY B 1 335 ? 59.877 -49.126 -57.314 1.00 26.75 396 GLY B CA 1
ATOM 19434 C C . GLY B 1 335 ? 61.335 -48.989 -56.931 1.00 31.90 396 GLY B C 1
ATOM 19435 O O . GLY B 1 335 ? 62.001 -48.027 -57.328 1.00 31.07 396 GLY B O 1
ATOM 19439 N N . ASN B 1 336 ? 61.846 -49.954 -56.166 1.00 31.42 397 ASN B N 1
ATOM 19440 C CA . ASN B 1 336 ? 63.213 -49.917 -55.658 1.00 28.64 397 ASN B CA 1
ATOM 19441 C C . ASN B 1 336 ? 64.168 -50.765 -56.491 1.00 28.62 397 ASN B C 1
ATOM 19442 O O . ASN B 1 336 ? 65.241 -50.292 -56.875 1.00 30.49 397 ASN B O 1
ATOM 19453 N N . LEU B 1 337 ? 63.806 -52.018 -56.769 1.00 27.28 398 LEU B N 1
ATOM 19454 C CA . LEU B 1 337 ? 64.619 -52.836 -57.663 1.00 31.91 398 LEU B CA 1
ATOM 19455 C C . LEU B 1 337 ? 64.516 -52.330 -59.096 1.00 32.53 398 LEU B C 1
ATOM 19456 O O . LEU B 1 337 ? 65.527 -52.214 -59.800 1.00 28.90 398 LEU B O 1
ATOM 19472 N N . VAL B 1 338 ? 63.299 -52.033 -59.545 1.00 30.19 399 VAL B N 1
ATOM 19473 C CA . VAL B 1 338 ? 63.051 -51.345 -60.807 1.00 27.29 399 VAL B CA 1
ATOM 19474 C C . VAL B 1 338 ? 62.438 -49.997 -60.460 1.00 25.17 399 VAL B C 1
ATOM 19475 O O . VAL B 1 338 ? 61.415 -49.935 -59.767 1.00 24.10 399 VAL B O 1
ATOM 19488 N N . THR B 1 339 ? 63.062 -48.921 -60.933 1.00 28.71 400 THR B N 1
ATOM 19489 C CA . THR B 1 339 ? 62.727 -47.568 -60.514 1.00 29.60 400 THR B CA 1
ATOM 19490 C C . THR B 1 339 ? 62.287 -46.733 -61.707 1.00 28.99 400 THR B C 1
ATOM 19491 O O . THR B 1 339 ? 62.721 -46.959 -62.840 1.00 30.96 400 THR B O 1
ATOM 19502 N N . ILE B 1 340 ? 61.413 -45.760 -61.443 1.00 31.45 401 ILE B N 1
ATOM 19503 C CA . ILE B 1 340 ? 60.944 -44.895 -62.513 1.00 33.29 401 ILE B CA 1
ATOM 19504 C C . ILE B 1 340 ? 62.114 -44.074 -63.050 1.00 33.39 401 ILE B C 1
ATOM 19505 O O . ILE B 1 340 ? 63.069 -43.757 -62.329 1.00 32.84 401 ILE B O 1
ATOM 19521 N N . GLU B 1 341 ? 62.036 -43.727 -64.336 1.00 31.95 402 GLU B N 1
ATOM 19522 C CA . GLU B 1 341 ? 63.092 -42.928 -64.951 1.00 30.70 402 GLU B CA 1
ATOM 19523 C C . GLU B 1 341 ? 63.089 -41.504 -64.410 1.00 29.14 402 GLU B C 1
ATOM 19524 O O . GLU B 1 341 ? 64.150 -40.944 -64.108 1.00 25.37 402 GLU B O 1
ATOM 19536 N N . TRP B 1 342 ? 61.906 -40.904 -64.290 1.00 27.94 403 TRP B N 1
ATOM 19537 C CA . TRP B 1 342 ? 61.741 -39.559 -63.765 1.00 25.83 403 TRP B CA 1
ATOM 19538 C C . TRP B 1 342 ? 60.391 -39.505 -63.065 1.00 27.49 403 TRP B C 1
ATOM 19539 O O . TRP B 1 342 ? 59.529 -40.3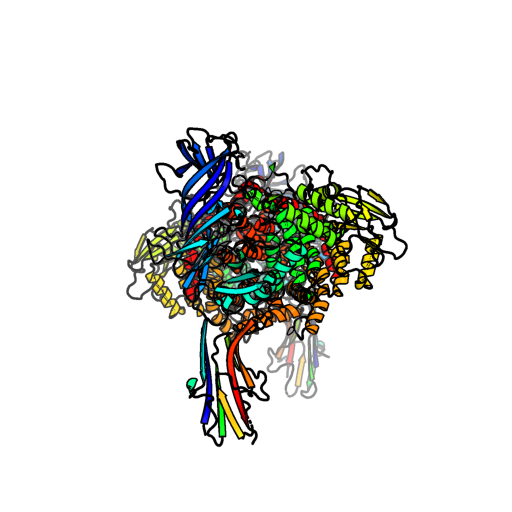62 -63.273 1.00 29.17 403 TRP B O 1
ATOM 19560 N N . TRP B 1 343 ? 60.215 -38.487 -62.223 1.00 25.67 404 TRP B N 1
ATOM 19561 C CA . TRP B 1 343 ? 59.047 -38.424 -61.352 1.00 27.98 404 TRP B CA 1
ATOM 19562 C C . TRP B 1 343 ? 57.736 -38.284 -62.110 1.00 27.27 404 TRP B C 1
ATOM 19563 O O . TRP B 1 343 ? 56.676 -38.497 -61.511 1.00 25.25 404 TRP B O 1
ATOM 19584 N N . ASN B 1 344 ? 57.771 -37.941 -63.400 1.00 25.49 405 ASN B N 1
ATOM 19585 C CA . ASN B 1 344 ? 56.534 -37.861 -64.167 1.00 24.99 405 ASN B CA 1
ATOM 19586 C C . ASN B 1 344 ? 55.831 -39.210 -64.261 1.00 26.71 405 ASN B C 1
ATOM 19587 O O . ASN B 1 344 ? 54.640 -39.254 -64.589 1.00 28.77 405 ASN B O 1
ATOM 19598 N N . ASP B 1 345 ? 56.537 -40.308 -63.981 1.00 22.76 406 ASP B N 1
ATOM 19599 C CA . ASP B 1 345 ? 55.962 -41.646 -64.000 1.00 25.38 406 ASP B CA 1
ATOM 19600 C C . ASP B 1 345 ? 55.644 -42.161 -62.600 1.00 26.96 406 ASP B C 1
ATOM 19601 O O . ASP B 1 345 ? 55.478 -43.373 -62.412 1.00 25.22 406 ASP B O 1
ATOM 19610 N N . LEU B 1 346 ? 55.552 -41.266 -61.614 1.00 26.88 407 LEU B N 1
ATOM 19611 C CA . LEU B 1 346 ? 55.284 -41.696 -60.245 1.00 28.09 407 LEU B CA 1
ATOM 19612 C C . LEU B 1 346 ? 54.027 -42.552 -60.166 1.00 27.89 407 LEU B C 1
ATOM 19613 O O . LEU B 1 346 ? 53.991 -43.549 -59.435 1.00 29.05 407 LEU B O 1
ATOM 19629 N N . TRP B 1 347 ? 52.985 -42.180 -60.916 1.00 25.66 408 TRP B N 1
ATOM 19630 C CA . TRP B 1 347 ? 51.712 -42.890 -60.825 1.00 22.96 408 TRP B CA 1
ATOM 19631 C C . TRP B 1 347 ? 51.875 -44.389 -61.043 1.00 24.58 408 TRP B C 1
ATOM 19632 O O . TRP B 1 347 ? 51.136 -45.185 -60.454 1.00 25.12 408 TRP B O 1
ATOM 19653 N N . LEU B 1 348 ? 52.829 -44.799 -61.883 1.00 24.00 409 LEU B N 1
ATOM 19654 C CA . LEU B 1 348 ? 53.021 -46.227 -62.114 1.00 25.27 409 LEU B CA 1
ATOM 19655 C C . LEU B 1 348 ? 53.547 -46.919 -60.864 1.00 27.41 409 LEU B C 1
ATOM 19656 O O . LEU B 1 348 ? 53.098 -48.018 -60.517 1.00 29.16 409 LEU B O 1
ATOM 19672 N N . ASN B 1 349 ? 54.504 -46.292 -60.178 1.00 27.10 410 ASN B N 1
ATOM 19673 C CA . ASN B 1 349 ? 55.056 -46.881 -58.964 1.00 22.94 410 ASN B CA 1
ATOM 19674 C C . ASN B 1 349 ? 54.037 -46.855 -57.833 1.00 21.27 410 ASN B C 1
ATOM 19675 O O . ASN B 1 349 ? 53.731 -47.893 -57.234 1.00 23.49 410 ASN B O 1
ATOM 19686 N N . GLU B 1 350 ? 53.488 -45.676 -57.533 1.00 21.08 411 GLU B N 1
ATOM 19687 C CA . GLU B 1 350 ? 52.561 -45.557 -56.413 1.00 23.26 411 GLU B CA 1
ATOM 19688 C C . GLU B 1 350 ? 51.209 -46.180 -56.730 1.00 22.36 411 GLU B C 1
ATOM 19689 O O . GLU B 1 350 ? 50.561 -46.738 -55.837 1.00 23.88 411 GLU B O 1
ATOM 19701 N N . GLY B 1 351 ? 50.763 -46.091 -57.983 1.00 24.43 412 GLY B N 1
ATOM 19702 C CA . GLY B 1 351 ? 49.520 -46.746 -58.356 1.00 21.87 412 GLY B CA 1
ATOM 19703 C C . GLY B 1 351 ? 49.602 -48.253 -58.211 1.00 22.91 412 GLY B C 1
ATOM 19704 O O . GLY B 1 351 ? 48.698 -48.890 -57.666 1.00 23.76 412 GLY B O 1
ATOM 19708 N N . PHE B 1 352 ? 50.698 -48.844 -58.691 1.00 24.05 413 PHE B N 1
ATOM 19709 C CA . PHE B 1 352 ? 50.863 -50.290 -58.584 1.00 25.87 413 PHE B CA 1
ATOM 19710 C C . PHE B 1 352 ? 50.857 -50.734 -57.126 1.00 26.97 413 PHE B C 1
ATOM 19711 O O . PHE B 1 352 ? 50.157 -51.685 -56.758 1.00 26.92 413 PHE B O 1
ATOM 19728 N N . ALA B 1 353 ? 51.642 -50.062 -56.281 1.00 26.54 414 ALA B N 1
ATOM 19729 C CA . ALA B 1 353 ? 51.682 -50.424 -54.867 1.00 24.58 414 ALA B CA 1
ATOM 19730 C C . ALA B 1 353 ? 50.320 -50.229 -54.214 1.00 24.09 414 ALA B C 1
ATOM 19731 O O . ALA B 1 353 ? 49.910 -51.028 -53.365 1.00 26.67 414 ALA B O 1
ATOM 19738 N N . SER B 1 354 ? 49.604 -49.168 -54.594 1.00 25.33 415 SER B N 1
ATOM 19739 C CA . SER B 1 354 ? 48.279 -48.932 -54.035 1.00 25.38 415 SER B CA 1
ATOM 19740 C C . SER B 1 354 ? 47.284 -50.015 -54.432 1.00 28.75 415 SER B C 1
ATOM 19741 O O . SER B 1 354 ? 46.291 -50.215 -53.728 1.00 27.13 415 SER B O 1
ATOM 19749 N N . TYR B 1 355 ? 47.528 -50.714 -55.540 1.00 31.03 416 TYR B N 1
ATOM 19750 C CA . TYR B 1 355 ? 46.675 -51.826 -55.947 1.00 30.58 416 TYR B CA 1
ATOM 19751 C C . TYR B 1 355 ? 47.086 -53.124 -55.262 1.00 25.24 416 TYR B C 1
ATOM 19752 O O . TYR B 1 355 ? 46.262 -53.769 -54.608 1.00 24.33 416 TYR B O 1
ATOM 19770 N N . VAL B 1 356 ? 48.359 -53.511 -55.386 1.00 24.11 417 VAL B N 1
ATOM 19771 C CA . VAL B 1 356 ? 48.793 -54.809 -54.875 1.00 27.73 417 VAL B CA 1
ATOM 19772 C C . VAL B 1 356 ? 48.926 -54.841 -53.363 1.00 27.24 417 VAL B C 1
ATOM 19773 O O . VAL B 1 356 ? 49.087 -55.927 -52.794 1.00 27.32 417 VAL B O 1
ATOM 19786 N N . GLU B 1 357 ? 48.847 -53.689 -52.692 1.00 24.34 418 GLU B N 1
ATOM 19787 C CA . GLU B 1 357 ? 48.762 -53.701 -51.236 1.00 25.71 418 GLU B CA 1
ATOM 19788 C C . GLU B 1 357 ? 47.584 -54.549 -50.771 1.00 25.18 418 GLU B C 1
ATOM 19789 O O . GLU B 1 357 ? 47.657 -55.218 -49.733 1.00 23.13 418 GLU B O 1
ATOM 19801 N N . TYR B 1 358 ? 46.482 -54.525 -51.525 1.00 27.44 419 TYR B N 1
ATOM 19802 C CA . TYR B 1 358 ? 45.332 -55.353 -51.179 1.00 28.91 419 TYR B CA 1
ATOM 19803 C C . TYR B 1 358 ? 45.633 -56.826 -51.405 1.00 28.16 419 TYR B C 1
ATOM 19804 O O . TYR B 1 358 ? 45.227 -57.680 -50.609 1.00 28.37 419 TYR B O 1
ATOM 19822 N N . LEU B 1 359 ? 46.341 -57.142 -52.489 1.00 28.34 420 LEU B N 1
ATOM 19823 C CA . LEU B 1 359 ? 46.720 -58.524 -52.748 1.00 27.31 420 LEU B CA 1
ATOM 19824 C C . LEU B 1 359 ? 47.626 -59.050 -51.644 1.00 28.39 420 LEU B C 1
ATOM 19825 O O . LEU B 1 359 ? 47.381 -60.122 -51.078 1.00 34.38 420 LEU B O 1
ATOM 19841 N N . GLY B 1 360 ? 48.677 -58.300 -51.316 1.00 32.08 421 GLY B N 1
ATOM 19842 C CA . GLY B 1 360 ? 49.572 -58.731 -50.256 1.00 31.78 421 GLY B CA 1
ATOM 19843 C C . GLY B 1 360 ? 48.868 -58.876 -48.921 1.00 29.87 421 GLY B C 1
ATOM 19844 O O . GLY B 1 360 ? 49.130 -59.818 -48.170 1.00 29.87 421 GLY B O 1
ATOM 19848 N N . ALA B 1 361 ? 47.962 -57.945 -48.608 1.00 27.15 422 ALA B N 1
ATOM 19849 C CA . ALA B 1 361 ? 47.256 -58.008 -47.333 1.00 27.61 422 ALA B CA 1
ATOM 19850 C C . ALA B 1 361 ? 46.220 -59.124 -47.319 1.00 30.63 422 ALA B C 1
ATOM 19851 O O . ALA B 1 361 ? 45.984 -59.735 -46.270 1.00 33.07 422 ALA B O 1
ATOM 19858 N N . ASP B 1 362 ? 45.589 -59.401 -48.463 1.00 35.97 423 ASP B N 1
ATOM 19859 C CA . ASP B 1 362 ? 44.647 -60.513 -48.535 1.00 37.87 423 ASP B CA 1
ATOM 19860 C C . ASP B 1 362 ? 45.334 -61.831 -48.203 1.00 36.28 423 ASP B C 1
ATOM 19861 O O . ASP B 1 362 ? 44.762 -62.684 -47.516 1.00 34.86 423 ASP B O 1
ATOM 19870 N N . TYR B 1 363 ? 46.570 -62.011 -48.675 1.00 38.44 424 TYR B N 1
ATOM 19871 C CA . TYR B 1 363 ? 47.303 -63.237 -48.380 1.00 36.28 424 TYR B CA 1
ATOM 19872 C C . TYR B 1 363 ? 47.620 -63.346 -46.893 1.00 37.21 424 TYR B C 1
ATOM 19873 O O . TYR B 1 363 ? 47.627 -64.449 -46.333 1.00 40.60 424 TYR B O 1
ATOM 19891 N N . ALA B 1 364 ? 47.888 -62.214 -46.237 1.00 36.84 425 ALA B N 1
ATOM 19892 C CA . ALA B 1 364 ? 48.203 -62.248 -44.814 1.00 35.67 425 ALA B CA 1
ATOM 19893 C C . ALA B 1 364 ? 46.956 -62.474 -43.969 1.00 35.01 425 ALA B C 1
ATOM 19894 O O . ALA B 1 364 ? 47.029 -63.123 -42.919 1.00 33.92 425 ALA B O 1
ATOM 19901 N N . GLU B 1 365 ? 45.812 -61.944 -44.400 1.00 36.37 426 GLU B N 1
ATOM 19902 C CA . GLU B 1 365 ? 44.541 -62.092 -43.689 1.00 37.34 426 GLU B CA 1
ATOM 19903 C C . GLU B 1 365 ? 43.492 -62.539 -44.699 1.00 36.46 426 GLU B C 1
ATOM 19904 O O . GLU B 1 365 ? 42.651 -61.742 -45.138 1.00 37.49 426 GLU B O 1
ATOM 19916 N N . PRO B 1 366 ? 43.512 -63.817 -45.092 1.00 33.75 427 PRO B N 1
ATOM 19917 C CA . PRO B 1 366 ? 42.612 -64.270 -46.169 1.00 37.07 427 PRO B CA 1
ATOM 19918 C C . PRO B 1 366 ? 41.137 -64.287 -45.792 1.00 40.42 427 PRO B C 1
ATOM 19919 O O . PRO B 1 366 ? 40.294 -64.402 -46.691 1.00 40.90 427 PRO B O 1
ATOM 19930 N N . THR B 1 367 ? 40.794 -64.170 -44.510 1.00 40.87 428 THR B N 1
ATOM 19931 C CA . THR B 1 367 ? 39.398 -64.238 -44.094 1.00 39.90 428 THR B CA 1
ATOM 19932 C C . THR B 1 367 ? 38.663 -62.913 -44.236 1.00 39.94 428 THR B C 1
ATOM 19933 O O . THR B 1 367 ? 37.446 -62.873 -44.024 1.00 43.19 428 THR B O 1
ATOM 19944 N N . TRP B 1 368 ? 39.356 -61.835 -44.591 1.00 39.62 429 TRP B N 1
ATOM 19945 C CA . TRP B 1 368 ? 38.753 -60.511 -44.561 1.00 38.17 429 TRP B CA 1
ATOM 19946 C C . TRP B 1 368 ? 38.073 -60.118 -45.867 1.00 38.86 429 TRP B C 1
ATOM 19947 O O . TRP B 1 368 ? 37.225 -59.218 -45.854 1.00 39.20 429 TRP B O 1
ATOM 19968 N N . ASN B 1 369 ? 38.415 -60.760 -46.985 1.00 41.73 430 ASN B N 1
ATOM 19969 C CA . ASN B 1 369 ? 37.962 -60.310 -48.302 1.00 42.99 430 ASN B CA 1
ATOM 19970 C C . ASN B 1 369 ? 38.365 -58.854 -48.527 1.00 40.32 430 ASN B C 1
ATOM 19971 O O . ASN B 1 369 ? 37.601 -58.047 -49.059 1.00 37.56 430 ASN B O 1
ATOM 19982 N N . LEU B 1 370 ? 39.588 -58.523 -48.112 1.00 40.13 431 LEU B N 1
ATOM 19983 C CA . LEU B 1 370 ? 40.027 -57.133 -48.089 1.00 40.53 431 LEU B CA 1
ATOM 19984 C C . LEU B 1 370 ? 40.106 -56.529 -49.484 1.00 38.66 431 LEU B C 1
ATOM 19985 O O . LEU B 1 370 ? 40.012 -55.306 -49.633 1.00 40.11 431 LEU B O 1
ATOM 20001 N N . LYS B 1 371 ? 40.284 -57.356 -50.515 1.00 34.52 432 LYS B N 1
ATOM 20002 C CA . LYS B 1 371 ? 40.422 -56.814 -51.862 1.00 35.06 432 LYS B CA 1
ATOM 20003 C C . LYS B 1 371 ? 39.155 -56.100 -52.312 1.00 33.60 432 LYS B C 1
ATOM 20004 O O . LYS B 1 371 ? 39.225 -55.148 -53.098 1.00 30.24 432 LYS B O 1
ATOM 20023 N N . ASP B 1 372 ? 38.016 -56.537 -51.820 1.00 33.92 433 ASP B N 1
ATOM 20024 C CA . ASP B 1 372 ? 36.710 -55.965 -52.180 1.00 38.87 433 ASP B CA 1
ATOM 20025 C C . ASP B 1 372 ? 36.682 -54.474 -51.829 1.00 39.31 433 ASP B C 1
ATOM 20026 O O . ASP B 1 372 ? 36.243 -53.712 -52.633 1.00 43.41 433 ASP B O 1
ATOM 20035 N N . LEU B 1 373 ? 37.279 -54.068 -50.732 1.00 30.54 434 LEU B N 1
ATOM 20036 C CA . LEU B 1 373 ? 37.162 -52.696 -50.259 1.00 30.65 434 LEU B CA 1
ATOM 20037 C C . LEU B 1 373 ? 37.968 -51.707 -51.086 1.00 29.89 434 LEU B C 1
ATOM 20038 O O . LEU B 1 373 ? 37.805 -50.495 -50.900 1.00 27.78 434 LEU B O 1
ATOM 20054 N N . MET B 1 374 ? 38.831 -52.181 -51.985 1.00 26.99 435 MET B N 1
ATOM 20055 C CA . MET B 1 374 ? 39.518 -51.252 -52.874 1.00 30.06 435 MET B CA 1
ATOM 20056 C C . MET B 1 374 ? 38.522 -50.442 -53.693 1.00 25.97 435 MET B C 1
ATOM 20057 O O . MET B 1 374 ? 38.818 -49.309 -54.091 1.00 23.19 435 MET B O 1
ATOM 20071 N N . VAL B 1 375 ? 37.363 -50.997 -53.969 1.00 23.78 436 VAL B N 1
ATOM 20072 C CA . VAL B 1 375 ? 36.326 -50.329 -54.781 1.00 23.08 436 VAL B CA 1
ATOM 20073 C C . VAL B 1 375 ? 35.820 -49.082 -54.043 1.00 26.60 436 VAL B C 1
ATOM 20074 O O . VAL B 1 375 ? 35.583 -48.100 -54.670 1.00 25.59 436 VAL B O 1
ATOM 20087 N N . LEU B 1 376 ? 35.653 -49.134 -52.745 1.00 28.79 437 LEU B N 1
ATOM 20088 C CA . LEU B 1 376 ? 35.187 -47.962 -52.014 1.00 33.10 437 LEU B CA 1
ATOM 20089 C C . LEU B 1 376 ? 36.336 -47.030 -51.650 1.00 33.61 437 LEU B C 1
ATOM 20090 O O . LEU B 1 376 ? 36.219 -45.809 -51.801 1.00 36.84 437 LEU B O 1
ATOM 20106 N N . ASN B 1 377 ? 37.453 -47.585 -51.179 1.00 32.53 438 ASN B N 1
ATOM 20107 C CA . ASN B 1 377 ? 38.524 -46.758 -50.636 1.00 31.13 438 ASN B CA 1
ATOM 20108 C C . ASN B 1 377 ? 39.328 -46.055 -51.721 1.00 31.80 438 ASN B C 1
ATOM 20109 O O . ASN B 1 377 ? 39.847 -44.958 -51.484 1.00 37.36 438 ASN B O 1
ATOM 20120 N N . ASP B 1 378 ? 39.447 -46.656 -52.903 1.00 28.56 439 ASP B N 1
ATOM 20121 C CA . ASP B 1 378 ? 40.272 -46.101 -53.969 1.00 30.10 439 ASP B CA 1
ATOM 20122 C C . ASP B 1 378 ? 39.471 -45.739 -55.209 1.00 29.74 439 ASP B C 1
ATOM 20123 O O . ASP B 1 378 ? 39.564 -44.604 -55.690 1.00 33.64 439 ASP B O 1
ATOM 20132 N N . VAL B 1 379 ? 38.692 -46.676 -55.750 1.00 25.83 440 VAL B N 1
ATOM 20133 C CA . VAL B 1 379 ? 38.018 -46.436 -57.024 1.00 25.15 440 VAL B CA 1
ATOM 20134 C C . VAL B 1 379 ? 37.021 -45.291 -56.888 1.00 27.17 440 VAL B C 1
ATOM 20135 O O . VAL B 1 379 ? 37.117 -44.274 -57.583 1.00 30.03 440 VAL B O 1
ATOM 20148 N N . TYR B 1 380 ? 36.049 -45.437 -55.984 1.00 23.30 441 TYR B N 1
ATOM 20149 C CA . TYR B 1 380 ? 35.028 -44.404 -55.845 1.00 25.24 441 TYR B CA 1
ATOM 20150 C C . TYR B 1 380 ? 35.599 -43.127 -55.242 1.00 25.97 441 TYR B C 1
ATOM 20151 O O . TYR B 1 380 ? 35.099 -42.032 -55.529 1.00 27.38 441 TYR B O 1
ATOM 20169 N N . ARG B 1 381 ? 36.642 -43.238 -54.418 1.00 24.91 442 ARG B N 1
ATOM 20170 C CA . ARG B 1 381 ? 37.275 -42.042 -53.870 1.00 26.58 442 ARG B CA 1
ATOM 20171 C C . ARG B 1 381 ? 37.837 -41.168 -54.984 1.00 26.39 442 ARG B C 1
ATOM 20172 O O . ARG B 1 381 ? 37.643 -39.947 -54.991 1.00 24.08 442 ARG B O 1
ATOM 20193 N N . VAL B 1 382 ? 38.541 -41.779 -55.937 1.00 23.61 443 VAL B N 1
ATOM 20194 C CA . VAL B 1 382 ? 39.180 -40.990 -56.984 1.00 21.12 443 VAL B CA 1
ATOM 20195 C C . VAL B 1 382 ? 38.182 -40.601 -58.071 1.00 21.23 443 VAL B C 1
ATOM 20196 O O . VAL B 1 382 ? 38.334 -39.553 -58.707 1.00 23.39 443 VAL B O 1
ATOM 20209 N N . MET B 1 383 ? 37.148 -41.414 -58.302 1.00 22.18 444 MET B N 1
ATOM 20210 C CA . MET B 1 383 ? 36.139 -41.046 -59.289 1.00 28.13 444 MET B CA 1
ATOM 20211 C C . MET B 1 383 ? 35.385 -39.785 -58.887 1.00 28.37 444 MET B C 1
ATOM 20212 O O . MET B 1 383 ? 34.852 -39.089 -59.758 1.00 28.49 444 MET B O 1
ATOM 20226 N N . ALA B 1 384 ? 35.333 -39.470 -57.590 1.00 26.32 445 ALA B N 1
ATOM 20227 C CA . ALA B 1 384 ? 34.789 -38.184 -57.169 1.00 27.12 445 ALA B CA 1
ATOM 20228 C C . ALA B 1 384 ? 35.648 -37.038 -57.686 1.00 31.87 445 ALA B C 1
ATOM 20229 O O . ALA B 1 384 ? 35.127 -35.992 -58.094 1.00 31.79 445 ALA B O 1
ATOM 20236 N N . VAL B 1 385 ? 36.968 -37.223 -57.687 1.00 29.99 446 VAL B N 1
ATOM 20237 C CA . VAL B 1 385 ? 37.880 -36.176 -58.134 1.00 28.77 446 VAL B CA 1
ATOM 20238 C C . VAL B 1 385 ? 38.052 -36.215 -59.648 1.00 25.70 446 VAL B C 1
ATOM 20239 O O . VAL B 1 385 ? 38.187 -35.171 -60.294 1.00 26.58 446 VAL B O 1
ATOM 20252 N N . ASP B 1 386 ? 38.061 -37.412 -60.234 1.00 23.46 447 ASP B N 1
ATOM 20253 C CA . ASP B 1 386 ? 38.283 -37.562 -61.666 1.00 25.43 447 ASP B CA 1
ATOM 20254 C C . ASP B 1 386 ? 37.054 -37.215 -62.495 1.00 25.20 447 ASP B C 1
ATOM 20255 O O . ASP B 1 386 ? 37.157 -37.149 -63.725 1.00 24.74 447 ASP B O 1
ATOM 20264 N N . ALA B 1 387 ? 35.904 -36.996 -61.858 1.00 27.25 448 ALA B N 1
ATOM 20265 C CA . ALA B 1 387 ? 34.681 -36.623 -62.554 1.00 28.76 448 ALA B CA 1
ATOM 20266 C C . ALA B 1 387 ? 34.507 -35.113 -62.655 1.00 30.37 448 ALA B C 1
ATOM 20267 O O . ALA B 1 387 ? 33.404 -34.640 -62.957 1.00 34.00 448 ALA B O 1
ATOM 20274 N N . LEU B 1 388 ? 35.568 -34.351 -62.408 1.00 27.78 449 LEU B N 1
ATOM 20275 C CA . LEU B 1 388 ? 35.542 -32.900 -62.480 1.00 23.15 449 LEU B CA 1
ATOM 20276 C C . LEU B 1 388 ? 36.383 -32.428 -63.658 1.00 23.20 449 LEU B C 1
ATOM 20277 O O . LEU B 1 388 ? 37.346 -33.089 -64.059 1.00 22.54 449 LEU B O 1
ATOM 20293 N N . ALA B 1 389 ? 36.010 -31.272 -64.211 1.00 22.70 450 ALA B N 1
ATOM 20294 C CA . ALA B 1 389 ? 36.764 -30.695 -65.317 1.00 24.96 450 ALA B CA 1
ATOM 20295 C C . ALA B 1 389 ? 38.154 -30.239 -64.900 1.00 26.32 450 ALA B C 1
ATOM 20296 O O . ALA B 1 389 ? 38.976 -29.934 -65.772 1.00 28.59 450 ALA B O 1
ATOM 20303 N N . SER B 1 390 ? 38.434 -30.194 -63.600 1.00 21.62 451 SER B N 1
ATOM 20304 C CA . SER B 1 390 ? 39.719 -29.756 -63.079 1.00 18.36 451 SER B CA 1
ATOM 20305 C C . SER B 1 390 ? 40.676 -30.913 -62.823 1.00 20.94 451 SER B C 1
ATOM 20306 O O . SER B 1 390 ? 41.710 -30.714 -62.178 1.00 21.24 451 SER B O 1
ATOM 20314 N N . SER B 1 391 ? 40.357 -32.110 -63.303 1.00 22.73 452 SER B N 1
ATOM 20315 C CA . SER B 1 391 ? 41.226 -33.262 -63.103 1.00 23.46 452 SER B CA 1
ATOM 20316 C C . SER B 1 391 ? 42.410 -33.183 -64.068 1.00 23.68 452 SER B C 1
ATOM 20317 O O . SER B 1 391 ? 42.601 -32.194 -64.781 1.00 21.18 452 SER B O 1
ATOM 20325 N N . HIS B 1 392 ? 43.220 -34.239 -64.107 1.00 23.59 453 HIS B N 1
ATOM 20326 C CA . HIS B 1 392 ? 44.392 -34.294 -64.965 1.00 23.22 453 HIS B CA 1
ATOM 20327 C C . HIS B 1 392 ? 44.707 -35.750 -65.263 1.00 24.48 453 HIS B C 1
ATOM 20328 O O . HIS B 1 392 ? 44.416 -36.625 -64.439 1.00 28.41 453 HIS B O 1
ATOM 20343 N N . PRO B 1 393 ? 45.297 -36.042 -66.420 1.00 21.57 454 PRO B N 1
ATOM 20344 C CA . PRO B 1 393 ? 45.583 -37.439 -66.765 1.00 24.21 454 PRO B CA 1
ATOM 20345 C C . PRO B 1 393 ? 46.726 -38.004 -65.936 1.00 24.36 454 PRO B C 1
ATOM 20346 O O . PRO B 1 393 ? 47.537 -37.280 -65.355 1.00 25.10 454 PRO B O 1
ATOM 20357 N N . LEU B 1 394 ? 46.776 -39.336 -65.889 1.00 23.97 455 LEU B N 1
ATOM 20358 C CA . LEU B 1 394 ? 47.838 -40.009 -65.151 1.00 23.82 455 LEU B CA 1
ATOM 20359 C C . LEU B 1 394 ? 49.209 -39.626 -65.696 1.00 27.02 455 LEU B C 1
ATOM 20360 O O . LEU B 1 394 ? 50.125 -39.298 -64.934 1.00 24.81 455 LEU B O 1
ATOM 20376 N N . SER B 1 395 ? 49.365 -39.659 -67.017 1.00 32.97 456 SER B N 1
ATOM 20377 C CA . SER B 1 395 ? 50.663 -39.420 -67.631 1.00 40.54 456 SER B CA 1
ATOM 20378 C C . SER B 1 395 ? 50.944 -37.927 -67.751 1.00 37.85 456 SER B C 1
ATOM 20379 O O . SER B 1 395 ? 50.050 -37.131 -68.050 1.00 42.31 456 SER B O 1
ATOM 20387 N N . THR B 1 396 ? 52.199 -37.555 -67.507 1.00 35.26 457 THR B N 1
ATOM 20388 C CA . THR B 1 396 ? 52.698 -36.203 -67.682 1.00 32.29 457 THR B CA 1
ATOM 20389 C C . THR B 1 396 ? 54.004 -36.271 -68.462 1.00 30.13 457 THR B C 1
ATOM 20390 O O . THR B 1 396 ? 54.845 -37.132 -68.177 1.00 30.30 457 THR B O 1
ATOM 20401 N N . PRO B 1 397 ? 54.209 -35.397 -69.447 1.00 35.09 458 PRO B N 1
ATOM 20402 C CA . PRO B 1 397 ? 55.498 -35.399 -70.153 1.00 40.03 458 PRO B CA 1
ATOM 20403 C C . PRO B 1 397 ? 56.623 -34.973 -69.221 1.00 37.97 458 PRO B C 1
ATOM 20404 O O . PRO B 1 397 ? 56.477 -34.045 -68.420 1.00 35.08 458 PRO B O 1
ATOM 20415 N N . ALA B 1 398 ? 57.754 -35.677 -69.324 1.00 33.51 459 ALA B N 1
ATOM 20416 C CA . ALA B 1 398 ? 58.859 -35.442 -68.400 1.00 33.16 459 ALA B CA 1
ATOM 20417 C C . ALA B 1 398 ? 59.308 -33.987 -68.412 1.00 33.61 459 ALA B C 1
ATOM 20418 O O . ALA B 1 398 ? 59.767 -33.471 -67.386 1.00 32.81 459 ALA B O 1
ATOM 20425 N N . SER B 1 399 ? 59.176 -33.310 -69.553 1.00 33.83 460 SER B N 1
ATOM 20426 C CA . SER B 1 399 ? 59.658 -31.940 -69.672 1.00 34.97 460 SER B CA 1
ATOM 20427 C C . SER B 1 399 ? 58.870 -30.964 -68.811 1.00 32.18 460 SER B C 1
ATOM 20428 O O . SER B 1 399 ? 59.330 -29.838 -68.599 1.00 33.70 460 SER B O 1
ATOM 20436 N N . GLU B 1 400 ? 57.700 -31.362 -68.314 1.00 33.60 461 GLU B N 1
ATOM 20437 C CA . GLU B 1 400 ? 56.884 -30.486 -67.482 1.00 32.29 461 GLU B CA 1
ATOM 20438 C C . GLU B 1 400 ? 57.167 -30.641 -65.993 1.00 31.87 461 GLU B C 1
ATOM 20439 O O . GLU B 1 400 ? 56.632 -29.863 -65.195 1.00 32.67 461 GLU B O 1
ATOM 20451 N N . ILE B 1 401 ? 57.988 -31.613 -65.605 1.00 33.92 462 ILE B N 1
ATOM 20452 C CA . ILE B 1 401 ? 58.299 -31.894 -64.207 1.00 30.57 462 ILE B CA 1
ATOM 20453 C C . ILE B 1 401 ? 59.778 -31.597 -64.002 1.00 24.87 462 ILE B C 1
ATOM 20454 O O . ILE B 1 401 ? 60.640 -32.365 -64.445 1.00 23.27 462 ILE B O 1
ATOM 20470 N N . ASN B 1 402 ? 60.080 -30.493 -63.318 1.00 27.32 463 ASN B N 1
ATOM 20471 C CA . ASN B 1 402 ? 61.470 -30.071 -63.187 1.00 34.68 463 ASN B CA 1
ATOM 20472 C C . ASN B 1 402 ? 61.830 -29.629 -61.773 1.00 33.05 463 ASN B C 1
ATOM 20473 O O . ASN B 1 402 ? 62.876 -30.024 -61.250 1.00 36.09 463 ASN B O 1
ATOM 20484 N N . THR B 1 403 ? 60.989 -28.816 -61.153 1.00 29.99 464 THR B N 1
ATOM 20485 C CA . THR B 1 403 ? 61.301 -28.279 -59.839 1.00 32.56 464 THR B CA 1
ATOM 20486 C C . THR B 1 403 ? 60.784 -29.195 -58.739 1.00 33.61 464 THR B C 1
ATOM 20487 O O . THR B 1 403 ? 59.840 -29.967 -58.943 1.00 31.40 464 THR B O 1
ATOM 20498 N N . PRO B 1 404 ? 61.389 -29.134 -57.549 1.00 34.89 465 PRO B N 1
ATOM 20499 C CA . PRO B 1 404 ? 60.855 -29.926 -56.425 1.00 33.25 465 PRO B CA 1
ATOM 20500 C C . PRO B 1 404 ? 59.374 -29.698 -56.174 1.00 31.65 465 PRO B C 1
ATOM 20501 O O . PRO B 1 404 ? 58.662 -30.639 -55.804 1.00 30.98 465 PRO B O 1
ATOM 20512 N N . ALA B 1 405 ? 58.885 -28.470 -56.367 1.00 31.88 466 ALA B N 1
ATOM 20513 C CA . ALA B 1 405 ? 57.468 -28.200 -56.144 1.00 28.29 466 ALA B CA 1
ATOM 20514 C C . ALA B 1 405 ? 56.601 -28.898 -57.185 1.00 27.26 466 ALA B C 1
ATOM 20515 O O . ALA B 1 405 ? 55.494 -29.353 -56.875 1.00 31.71 466 ALA B O 1
ATOM 20522 N N . GLN B 1 406 ? 57.081 -28.985 -58.427 1.00 28.32 467 GLN B N 1
ATOM 20523 C CA . GLN B 1 406 ? 56.341 -29.718 -59.449 1.00 30.59 467 GLN B CA 1
ATOM 20524 C C . GLN B 1 406 ? 56.373 -31.217 -59.184 1.00 27.50 467 GLN B C 1
ATOM 20525 O O . GLN B 1 406 ? 55.418 -31.926 -59.520 1.00 25.65 467 GLN B O 1
ATOM 20539 N N . ILE B 1 407 ? 57.456 -31.713 -58.583 1.00 27.10 468 ILE B N 1
ATOM 20540 C CA . ILE B 1 407 ? 57.525 -33.123 -58.214 1.00 24.09 468 ILE B CA 1
ATOM 20541 C C . ILE B 1 407 ? 56.474 -33.442 -57.160 1.00 23.05 468 ILE B C 1
ATOM 20542 O O . ILE B 1 407 ? 55.719 -34.415 -57.280 1.00 22.78 468 ILE B O 1
ATOM 20558 N N . SER B 1 408 ? 56.409 -32.621 -56.108 1.00 24.70 469 SER B N 1
ATOM 20559 C CA . SER B 1 408 ? 55.502 -32.905 -55.000 1.00 26.42 469 SER B CA 1
ATOM 20560 C C . SER B 1 408 ? 54.048 -32.930 -55.450 1.00 25.94 469 SER B C 1
ATOM 20561 O O . SER B 1 408 ? 53.233 -33.654 -54.867 1.00 26.42 469 SER B O 1
ATOM 20569 N N . GLU B 1 409 ? 53.701 -32.153 -56.478 1.00 30.40 470 GLU B N 1
ATOM 20570 C CA . GLU B 1 409 ? 52.309 -32.087 -56.910 1.00 33.11 470 GLU B CA 1
ATOM 20571 C C . GLU B 1 409 ? 51.807 -33.435 -57.412 1.00 28.11 470 GLU B C 1
ATOM 20572 O O . GLU B 1 409 ? 50.599 -33.700 -57.374 1.00 26.21 470 GLU B O 1
ATOM 20584 N N . LEU B 1 410 ? 52.707 -34.298 -57.887 1.00 24.20 471 LEU B N 1
ATOM 20585 C CA . LEU B 1 410 ? 52.284 -35.582 -58.434 1.00 23.83 471 LEU B CA 1
ATOM 20586 C C . LEU B 1 410 ? 51.862 -36.574 -57.358 1.00 26.53 471 LEU B C 1
ATOM 20587 O O . LEU B 1 410 ? 51.237 -37.588 -57.688 1.00 24.93 471 LEU B O 1
ATOM 20603 N N . PHE B 1 411 ? 52.184 -36.315 -56.090 1.00 27.62 472 PHE B N 1
ATOM 20604 C CA . PHE B 1 411 ? 51.780 -37.190 -54.990 1.00 26.34 472 PHE B CA 1
ATOM 20605 C C . PHE B 1 411 ? 50.345 -36.837 -54.605 1.00 23.51 472 PHE B C 1
ATOM 20606 O O . PHE B 1 411 ? 50.077 -36.156 -53.612 1.00 22.94 472 PHE B O 1
ATOM 20623 N N . ASP B 1 412 ? 49.402 -37.315 -55.418 1.00 24.07 473 ASP B N 1
ATOM 20624 C CA . ASP B 1 412 ? 47.997 -36.968 -55.260 1.00 23.00 473 ASP B CA 1
ATOM 20625 C C . ASP B 1 412 ? 47.133 -38.189 -55.554 1.00 22.97 473 ASP B C 1
ATOM 20626 O O . ASP B 1 412 ? 47.630 -39.259 -55.920 1.00 23.67 473 ASP B O 1
ATOM 20635 N N . ALA B 1 413 ? 45.818 -38.012 -55.401 1.00 24.65 474 ALA B N 1
ATOM 20636 C CA . ALA B 1 413 ? 44.898 -39.142 -55.492 1.00 22.77 474 ALA B CA 1
ATOM 20637 C C . ALA B 1 413 ? 44.865 -39.745 -56.889 1.00 21.23 474 ALA B C 1
ATOM 20638 O O . ALA B 1 413 ? 44.609 -40.946 -57.035 1.00 24.81 474 ALA B O 1
ATOM 20645 N N . ILE B 1 414 ? 45.109 -38.941 -57.926 1.00 21.28 475 ILE B N 1
ATOM 20646 C CA . ILE B 1 414 ? 45.123 -39.479 -59.285 1.00 19.83 475 ILE B CA 1
ATOM 20647 C C . ILE B 1 414 ? 46.271 -40.468 -59.447 1.00 20.95 475 ILE B C 1
ATOM 20648 O O . ILE B 1 414 ? 46.082 -41.599 -59.910 1.00 21.49 475 ILE B O 1
ATOM 20664 N N . SER B 1 415 ? 47.482 -40.055 -59.067 1.00 21.69 476 SER B N 1
ATOM 20665 C CA . SER B 1 415 ? 48.632 -40.946 -59.178 1.00 25.01 476 SER B CA 1
ATOM 20666 C C . SER B 1 415 ? 48.421 -42.219 -58.368 1.00 28.69 476 SER B C 1
ATOM 20667 O O . SER B 1 415 ? 48.751 -43.319 -58.827 1.00 30.35 476 SER B O 1
ATOM 20675 N N . TYR B 1 416 ? 47.867 -42.090 -57.162 1.00 29.44 477 TYR B N 1
ATOM 20676 C CA . TYR B 1 416 ? 47.735 -43.235 -56.267 1.00 25.45 477 TYR B CA 1
ATOM 20677 C C . TYR B 1 416 ? 46.512 -44.082 -56.613 1.00 24.71 477 TYR B C 1
ATOM 20678 O O . TYR B 1 416 ? 46.633 -45.274 -56.917 1.00 22.28 477 TYR B O 1
ATOM 20696 N N . SER B 1 417 ? 45.322 -43.480 -56.568 1.00 26.14 478 SER B N 1
ATOM 20697 C CA . SER B 1 417 ? 44.082 -44.248 -56.607 1.00 24.35 478 SER B CA 1
ATOM 20698 C C . SER B 1 417 ? 43.570 -44.513 -58.015 1.00 22.33 478 SER B C 1
ATOM 20699 O O . SER B 1 417 ? 42.980 -45.573 -58.254 1.00 23.17 478 SER B O 1
ATOM 20707 N N . LYS B 1 418 ? 43.754 -43.583 -58.955 1.00 23.46 479 LYS B N 1
ATOM 20708 C CA . LYS B 1 418 ? 43.438 -43.912 -60.342 1.00 24.67 479 LYS B CA 1
ATOM 20709 C C . LYS B 1 418 ? 44.502 -44.828 -60.931 1.00 23.31 479 LYS B C 1
ATOM 20710 O O . LYS B 1 418 ? 44.183 -45.772 -61.663 1.00 22.53 479 LYS B O 1
ATOM 20729 N N . GLY B 1 419 ? 45.773 -44.561 -60.626 1.00 24.64 480 GLY B N 1
ATOM 20730 C CA . GLY B 1 419 ? 46.824 -45.474 -61.039 1.00 24.02 480 GLY B CA 1
ATOM 20731 C C . GLY B 1 419 ? 46.553 -46.895 -60.592 1.00 23.96 480 GLY B C 1
ATOM 20732 O O . GLY B 1 419 ? 46.723 -47.843 -61.361 1.00 24.86 480 GLY B O 1
ATOM 20736 N N . ALA B 1 420 ? 46.109 -47.059 -59.344 1.00 22.37 481 ALA B N 1
ATOM 20737 C CA . ALA B 1 420 ? 45.763 -48.387 -58.854 1.00 25.10 481 ALA B CA 1
ATOM 20738 C C . ALA B 1 420 ? 44.549 -48.948 -59.585 1.00 25.42 481 ALA B C 1
ATOM 20739 O O . ALA B 1 420 ? 44.536 -50.125 -59.965 1.00 21.84 481 ALA B O 1
ATOM 20746 N N . SER B 1 421 ? 43.515 -48.125 -59.783 1.00 24.00 482 SER B N 1
ATOM 20747 C CA . SER B 1 421 ? 42.303 -48.613 -60.434 1.00 26.50 482 SER B CA 1
ATOM 20748 C C . SER B 1 421 ? 42.554 -48.973 -61.892 1.00 25.25 482 SER B C 1
ATOM 20749 O O . SER B 1 421 ? 41.943 -49.914 -62.412 1.00 22.24 482 SER B O 1
ATOM 20757 N N . VAL B 1 422 ? 43.442 -48.240 -62.564 1.00 23.24 483 VAL B N 1
ATOM 20758 C CA . VAL B 1 422 ? 43.723 -48.509 -63.968 1.00 22.92 483 VAL B CA 1
ATOM 20759 C C . VAL B 1 422 ? 44.581 -49.758 -64.116 1.00 23.54 483 VAL B C 1
ATOM 20760 O O . VAL B 1 422 ? 44.420 -50.525 -65.071 1.00 25.03 483 VAL B O 1
ATOM 20773 N N . LEU B 1 423 ? 45.502 -49.987 -63.177 1.00 26.13 484 LEU B N 1
ATOM 20774 C CA . LEU B 1 423 ? 46.331 -51.186 -63.240 1.00 26.23 484 LEU B CA 1
ATOM 20775 C C . LEU B 1 423 ? 45.533 -52.430 -62.864 1.00 25.35 484 LEU B C 1
ATOM 20776 O O . LEU B 1 423 ? 45.717 -53.496 -63.464 1.00 26.18 484 LEU B O 1
ATOM 20792 N N . ARG B 1 424 ? 44.603 -52.307 -61.922 1.00 23.32 485 ARG B N 1
ATOM 20793 C CA . ARG B 1 424 ? 43.720 -53.427 -61.523 1.00 24.48 485 ARG B CA 1
ATOM 20794 C C . ARG B 1 424 ? 42.844 -53.779 -62.730 1.00 30.59 485 ARG B C 1
ATOM 20795 O O . ARG B 1 424 ? 42.577 -54.966 -62.915 1.00 30.64 485 ARG B O 1
ATOM 20816 N N . MET B 1 425 ? 42.430 -52.776 -63.513 1.00 30.54 486 MET B N 1
ATOM 20817 C CA . MET B 1 425 ? 41.614 -52.959 -64.740 1.00 31.80 486 MET B CA 1
ATOM 20818 C C . MET B 1 425 ? 42.460 -53.722 -65.765 1.00 30.45 486 MET B C 1
ATOM 20819 O O . MET B 1 425 ? 41.971 -54.728 -66.272 1.00 28.66 486 MET B O 1
ATOM 20833 N N . LEU B 1 426 ? 43.717 -53.317 -65.953 1.00 28.46 487 LEU B N 1
ATOM 20834 C CA . LEU B 1 426 ? 44.691 -53.928 -66.896 1.00 29.85 487 LEU B CA 1
ATOM 20835 C C . LEU B 1 426 ? 44.915 -55.407 -66.560 1.00 32.39 487 LEU B C 1
ATOM 20836 O O . LEU B 1 426 ? 44.907 -56.218 -67.484 1.00 35.61 487 LEU B O 1
ATOM 20852 N N . SER B 1 427 ? 45.030 -55.746 -65.277 1.00 32.17 488 SER B N 1
ATOM 20853 C CA . SER B 1 427 ? 45.264 -57.124 -64.775 1.00 38.16 488 SER B CA 1
ATOM 20854 C C . SER B 1 427 ? 43.992 -57.975 -64.857 1.00 44.77 488 SER B C 1
ATOM 20855 O O . SER B 1 427 ? 44.098 -59.177 -64.678 1.00 48.59 488 SER B O 1
ATOM 20863 N N . SER B 1 428 ? 42.830 -57.353 -65.026 1.00 45.57 489 SER B N 1
ATOM 20864 C CA . SER B 1 428 ? 41.506 -58.001 -65.164 1.00 40.40 489 SER B CA 1
ATOM 20865 C C . SER B 1 428 ? 41.173 -58.266 -66.639 1.00 32.11 489 SER B C 1
ATOM 20866 O O . SER B 1 428 ? 40.625 -59.331 -66.895 1.00 30.19 489 SER B O 1
ATOM 20874 N N . PHE B 1 429 ? 41.547 -57.384 -67.574 1.00 31.31 490 PHE B N 1
ATOM 20875 C CA . PHE B 1 429 ? 41.226 -57.531 -69.021 1.00 33.36 490 PHE B CA 1
ATOM 20876 C C . PHE B 1 429 ? 42.240 -58.503 -69.628 1.00 41.16 490 PHE B C 1
ATOM 20877 O O . PHE B 1 429 ? 41.901 -59.251 -70.544 1.00 44.27 490 PHE B O 1
ATOM 20894 N N . LEU B 1 430 ? 43.456 -58.502 -69.094 1.00 44.23 491 LEU B N 1
ATOM 20895 C CA . LEU B 1 430 ? 44.449 -59.581 -69.344 1.00 44.75 491 LEU B CA 1
ATOM 20896 C C . LEU B 1 430 ? 44.183 -60.647 -68.268 1.00 47.37 491 LEU B C 1
ATOM 20897 O O . LEU B 1 430 ? 43.415 -60.419 -67.349 1.00 54.79 491 LEU B O 1
ATOM 20913 N N . SER B 1 431 ? 44.792 -61.813 -68.301 1.00 45.40 492 SER B N 1
ATOM 20914 C CA . SER B 1 431 ? 44.600 -62.742 -67.156 1.00 44.33 492 SER B CA 1
ATOM 20915 C C . SER B 1 431 ? 45.532 -62.263 -66.034 1.00 41.66 492 SER B C 1
ATOM 20916 O O . SER B 1 431 ? 46.542 -61.632 -66.344 1.00 42.36 492 SER B O 1
ATOM 20924 N N . GLU B 1 432 ? 45.237 -62.533 -64.764 1.00 40.80 493 GLU B N 1
ATOM 20925 C CA . GLU B 1 432 ? 46.183 -62.176 -63.675 1.00 41.90 493 GLU B CA 1
ATOM 20926 C C . GLU B 1 432 ? 47.485 -62.938 -63.955 1.00 42.92 493 GLU B C 1
ATOM 20927 O O . GLU B 1 432 ? 48.554 -62.322 -63.896 1.00 41.04 493 GLU B O 1
ATOM 20939 N N . ASP B 1 433 ? 47.374 -64.233 -64.273 1.00 47.05 494 ASP B N 1
ATOM 20940 C CA . ASP B 1 433 ? 48.505 -65.117 -64.646 1.00 48.45 494 ASP B CA 1
ATOM 20941 C C . ASP B 1 433 ? 49.297 -64.453 -65.779 1.00 44.71 494 ASP B C 1
ATOM 20942 O O . ASP B 1 433 ? 50.522 -64.419 -65.674 1.00 46.86 494 ASP B O 1
ATOM 20951 N N . VAL B 1 434 ? 48.628 -63.922 -66.804 1.00 40.74 495 VAL B N 1
ATOM 20952 C CA . VAL B 1 434 ? 49.309 -63.290 -67.972 1.00 40.91 495 VAL B CA 1
ATOM 20953 C C . VAL B 1 434 ? 49.892 -61.940 -67.549 1.00 42.85 495 VAL B C 1
ATOM 20954 O O . VAL B 1 434 ? 50.945 -61.568 -68.067 1.00 44.31 495 VAL B O 1
ATOM 20967 N N . PHE B 1 435 ? 49.222 -61.243 -66.636 1.00 39.85 496 PHE B N 1
ATOM 20968 C CA . PHE B 1 435 ? 49.673 -59.948 -66.079 1.00 36.71 496 PHE B CA 1
ATOM 20969 C C . PHE B 1 435 ? 50.923 -60.246 -65.259 1.00 34.52 496 PHE B C 1
ATOM 20970 O O . PHE B 1 435 ? 51.925 -59.551 -65.439 1.00 32.58 496 PHE B O 1
ATOM 20987 N N . LYS B 1 436 ? 50.860 -61.267 -64.399 1.00 35.01 497 LYS B N 1
ATOM 20988 C CA . LYS B 1 436 ? 52.029 -61.675 -63.630 1.00 35.87 497 LYS B CA 1
ATOM 20989 C C . LYS B 1 436 ? 53.185 -62.079 -64.535 1.00 35.46 497 LYS B C 1
ATOM 20990 O O . LYS B 1 436 ? 54.350 -61.852 -64.191 1.00 35.83 497 LYS B O 1
ATOM 21009 N N . GLN B 1 437 ? 52.889 -62.677 -65.691 1.00 34.57 498 GLN B N 1
ATOM 21010 C CA . GLN B 1 437 ? 53.955 -63.148 -66.569 1.00 35.48 498 GLN B CA 1
ATOM 21011 C C . GLN B 1 437 ? 54.756 -61.982 -67.132 1.00 36.15 498 GLN B C 1
ATOM 21012 O O . GLN B 1 437 ? 55.991 -61.964 -67.049 1.00 34.98 498 GLN B O 1
ATOM 21026 N N . GLY B 1 438 ? 54.071 -61.003 -67.727 1.00 34.62 499 GLY B N 1
ATOM 21027 C CA . GLY B 1 438 ? 54.762 -59.815 -68.194 1.00 34.19 499 GLY B CA 1
ATOM 21028 C C . GLY B 1 438 ? 55.399 -59.031 -67.066 1.00 39.32 499 GLY B C 1
ATOM 21029 O O . GLY B 1 438 ? 56.421 -58.369 -67.262 1.00 40.15 499 GLY B O 1
ATOM 21033 N N . LEU B 1 439 ? 54.809 -59.095 -65.870 1.00 40.70 500 LEU B N 1
ATOM 21034 C CA . LEU B 1 439 ? 55.389 -58.413 -64.720 1.00 42.46 500 LEU B CA 1
ATOM 21035 C C . LEU B 1 439 ? 56.737 -59.019 -64.355 1.00 41.34 500 LEU B C 1
ATOM 21036 O O . LEU B 1 439 ? 57.711 -58.297 -64.111 1.00 37.27 500 LEU B O 1
ATOM 21052 N N . ALA B 1 440 ? 56.814 -60.351 -64.319 1.00 43.64 501 ALA B N 1
ATOM 21053 C CA . ALA B 1 440 ? 58.071 -61.009 -63.979 1.00 44.39 501 ALA B CA 1
ATOM 21054 C C . ALA B 1 440 ? 59.136 -60.749 -65.037 1.00 43.30 501 ALA B C 1
ATOM 21055 O O . ALA B 1 440 ? 60.309 -60.539 -64.707 1.00 46.33 501 ALA B O 1
ATOM 21062 N N . SER B 1 441 ? 58.750 -60.765 -66.315 1.00 40.54 502 SER B N 1
ATOM 21063 C CA . SER B 1 441 ? 59.710 -60.477 -67.377 1.00 41.39 502 SER B CA 1
ATOM 21064 C C . SER B 1 441 ? 60.199 -59.035 -67.301 1.00 38.25 502 SER B C 1
ATOM 21065 O O . SER B 1 441 ? 61.370 -58.753 -67.580 1.00 33.53 502 SER B O 1
ATOM 21073 N N . TYR B 1 442 ? 59.312 -58.112 -66.925 1.00 38.10 503 TYR B N 1
ATOM 21074 C CA . TYR B 1 442 ? 59.684 -56.707 -66.784 1.00 38.36 503 TYR B CA 1
ATOM 21075 C C . TYR B 1 442 ? 60.702 -56.522 -65.665 1.00 37.59 503 TYR B C 1
ATOM 21076 O O . TYR B 1 442 ? 61.724 -55.848 -65.844 1.00 32.76 503 TYR B O 1
ATOM 21094 N N . LEU B 1 443 ? 60.453 -57.135 -64.508 1.00 38.81 504 LEU B N 1
ATOM 21095 C CA . LEU B 1 443 ? 61.375 -56.996 -63.387 1.00 39.87 504 LEU B CA 1
ATOM 21096 C C . LEU B 1 443 ? 62.729 -57.615 -63.710 1.00 42.79 504 LEU B C 1
ATOM 21097 O O . LEU B 1 443 ? 63.779 -57.005 -63.475 1.00 45.97 504 LEU B O 1
ATOM 21113 N N . HIS B 1 444 ? 62.725 -58.837 -64.244 1.00 42.52 505 HIS B N 1
ATOM 21114 C CA . HIS B 1 444 ? 63.982 -59.511 -64.548 1.00 43.18 505 HIS B CA 1
ATOM 21115 C C . HIS B 1 444 ? 64.810 -58.710 -65.544 1.00 40.84 505 HIS B C 1
ATOM 21116 O O . HIS B 1 444 ? 66.033 -58.595 -65.397 1.00 40.31 505 HIS B O 1
ATOM 21130 N N . THR B 1 445 ? 64.159 -58.133 -66.554 1.00 40.92 506 THR B N 1
ATOM 21131 C CA . THR B 1 445 ? 64.891 -57.429 -67.602 1.00 42.61 506 THR B CA 1
ATOM 21132 C C . THR B 1 445 ? 65.529 -56.151 -67.070 1.00 44.65 506 THR B C 1
ATOM 21133 O O . THR B 1 445 ? 66.709 -55.883 -67.324 1.00 46.58 506 THR B O 1
ATOM 21144 N N . PHE B 1 446 ? 64.767 -55.348 -66.327 1.00 42.86 507 PHE B N 1
ATOM 21145 C CA . PHE B 1 446 ? 65.208 -54.022 -65.915 1.00 40.81 507 PHE B CA 1
ATOM 21146 C C . PHE B 1 446 ? 65.648 -53.970 -64.454 1.00 34.79 507 PHE B C 1
ATOM 21147 O O . PHE B 1 446 ? 65.713 -52.881 -63.874 1.00 33.94 507 PHE B O 1
ATOM 21164 N N . ALA B 1 447 ? 65.962 -55.115 -63.853 1.00 30.26 508 ALA B N 1
ATOM 21165 C CA . ALA B 1 447 ? 66.394 -55.132 -62.462 1.00 30.89 508 ALA B CA 1
ATOM 21166 C C . ALA B 1 447 ? 67.608 -54.231 -62.269 1.00 35.36 508 ALA B C 1
ATOM 21167 O O . ALA B 1 447 ? 68.560 -54.271 -63.056 1.00 37.29 508 ALA B O 1
ATOM 21174 N N . TYR B 1 448 ? 67.567 -53.410 -61.219 1.00 35.17 509 TYR B N 1
ATOM 21175 C CA . TYR B 1 448 ? 68.628 -52.465 -60.888 1.00 34.53 509 TYR B CA 1
ATOM 21176 C C . TYR B 1 448 ? 68.778 -51.367 -61.929 1.00 33.10 509 TYR B C 1
ATOM 21177 O O . TYR B 1 448 ? 69.831 -50.725 -62.009 1.00 35.45 509 TYR B O 1
ATOM 21195 N N . GLN B 1 449 ? 67.735 -51.131 -62.724 1.00 30.48 510 GLN B N 1
ATOM 21196 C CA . GLN B 1 449 ? 67.756 -50.086 -63.739 1.00 30.55 510 GLN B CA 1
ATOM 21197 C C . GLN B 1 449 ? 66.514 -49.210 -63.617 1.00 31.67 510 GLN B C 1
ATOM 21198 O O . GLN B 1 449 ? 65.781 -49.299 -62.626 1.00 27.02 510 GLN B O 1
ATOM 21212 N N . ASN B 1 450 ? 66.263 -48.372 -64.620 1.00 34.71 511 ASN B N 1
ATOM 21213 C CA . ASN B 1 450 ? 65.139 -47.450 -64.618 1.00 34.24 511 ASN B CA 1
ATOM 21214 C C . ASN B 1 450 ? 64.298 -47.652 -65.870 1.00 36.87 511 ASN B C 1
ATOM 21215 O O . ASN B 1 450 ? 64.808 -48.039 -66.927 1.00 35.57 511 ASN B O 1
ATOM 21226 N N . THR B 1 451 ? 63.002 -47.378 -65.744 1.00 37.76 512 THR B N 1
ATOM 21227 C CA . THR B 1 451 ? 62.060 -47.643 -66.819 1.00 36.59 512 THR B CA 1
ATOM 21228 C C . THR B 1 451 ? 61.061 -46.503 -66.947 1.00 34.73 512 THR B C 1
ATOM 21229 O O . THR B 1 451 ? 60.844 -45.727 -66.014 1.00 29.08 512 THR B O 1
ATOM 21240 N N . ILE B 1 452 ? 60.454 -46.417 -68.126 1.00 35.47 513 ILE B N 1
ATOM 21241 C CA . ILE B 1 452 ? 59.236 -45.654 -68.323 1.00 34.34 513 ILE B CA 1
ATOM 21242 C C . ILE B 1 452 ? 58.077 -46.642 -68.393 1.00 32.05 513 ILE B C 1
ATOM 21243 O O . ILE B 1 452 ? 58.271 -47.845 -68.551 1.00 33.39 513 ILE B O 1
ATOM 21259 N N . TYR B 1 453 ? 56.847 -46.134 -68.276 1.00 35.20 514 TYR B N 1
ATOM 21260 C CA . TYR B 1 453 ? 55.710 -47.049 -68.187 1.00 38.21 514 TYR B CA 1
ATOM 21261 C C . TYR B 1 453 ? 55.499 -47.820 -69.487 1.00 40.16 514 TYR B C 1
ATOM 21262 O O . TYR B 1 453 ? 54.953 -48.929 -69.462 1.00 42.98 514 TYR B O 1
ATOM 21280 N N . LEU B 1 454 ? 55.941 -47.275 -70.625 1.00 39.31 515 LEU B N 1
ATOM 21281 C CA . LEU B 1 454 ? 55.794 -48.001 -71.882 1.00 38.58 515 LEU B CA 1
ATOM 21282 C C . LEU B 1 454 ? 56.655 -49.256 -71.924 1.00 39.00 515 LEU B C 1
ATOM 21283 O O . LEU B 1 454 ? 56.358 -50.169 -72.701 1.00 38.77 515 LEU B O 1
ATOM 21299 N N . ASN B 1 455 ? 57.715 -49.326 -71.112 1.00 40.40 516 ASN B N 1
ATOM 21300 C CA . ASN B 1 455 ? 58.465 -50.574 -71.001 1.00 38.17 516 ASN B CA 1
ATOM 21301 C C . ASN B 1 455 ? 57.586 -51.683 -70.437 1.00 35.83 516 ASN B C 1
ATOM 21302 O O . ASN B 1 455 ? 57.611 -52.818 -70.926 1.00 38.07 516 ASN B O 1
ATOM 21313 N N . LEU B 1 456 ? 56.802 -51.373 -69.402 1.00 33.38 517 LEU B N 1
ATOM 21314 C CA . LEU B 1 456 ? 55.899 -52.369 -68.837 1.00 30.97 517 LEU B CA 1
ATOM 21315 C C . LEU B 1 456 ? 54.869 -52.810 -69.867 1.00 29.80 517 LEU B C 1
ATOM 21316 O O . LEU B 1 456 ? 54.602 -54.008 -70.023 1.00 30.34 517 LEU B O 1
ATOM 21332 N N . TRP B 1 457 ? 54.270 -51.852 -70.581 1.00 31.89 518 TRP B N 1
ATOM 21333 C CA . TRP B 1 457 ? 53.331 -52.216 -71.636 1.00 32.23 518 TRP B CA 1
ATOM 21334 C C . TRP B 1 457 ? 53.979 -53.179 -72.626 1.00 31.33 518 TRP B C 1
ATOM 21335 O O . TRP B 1 457 ? 53.353 -54.153 -73.062 1.00 31.73 518 TRP B O 1
ATOM 21356 N N . ASP B 1 458 ? 55.241 -52.923 -72.990 1.00 35.08 519 ASP B N 1
ATOM 21357 C CA . ASP B 1 458 ? 55.920 -53.766 -73.972 1.00 36.48 519 ASP B CA 1
ATOM 21358 C C . ASP B 1 458 ? 56.035 -55.205 -73.484 1.00 37.46 519 ASP B C 1
ATOM 21359 O O . ASP B 1 458 ? 55.813 -56.149 -74.250 1.00 41.16 519 ASP B O 1
ATOM 21368 N N . HIS B 1 459 ? 56.397 -55.396 -72.215 1.00 37.57 520 HIS B N 1
ATOM 21369 C CA . HIS B 1 459 ? 56.545 -56.743 -71.684 1.00 41.36 520 HIS B CA 1
ATOM 21370 C C . HIS B 1 459 ? 55.205 -57.407 -71.401 1.00 40.54 520 HIS B C 1
ATOM 21371 O O . HIS B 1 459 ? 55.130 -58.640 -71.397 1.00 44.96 520 HIS B O 1
ATOM 21385 N N . LEU B 1 460 ? 54.148 -56.624 -71.177 1.00 35.61 521 LEU B N 1
ATOM 21386 C CA . LEU B 1 460 ? 52.813 -57.206 -71.107 1.00 32.67 521 LEU B CA 1
ATOM 21387 C C . LEU B 1 460 ? 52.321 -57.595 -72.495 1.00 33.17 521 LEU B C 1
ATOM 21388 O O . LEU B 1 460 ? 51.635 -58.611 -72.657 1.00 32.45 521 LEU B O 1
ATOM 21404 N N . GLN B 1 461 ? 52.674 -56.803 -73.511 1.00 34.32 522 GLN B N 1
ATOM 21405 C CA . GLN B 1 461 ? 52.358 -57.174 -74.887 1.00 39.77 522 GLN B CA 1
ATOM 21406 C C . GLN B 1 461 ? 53.050 -58.475 -75.273 1.00 43.94 522 GLN B C 1
ATOM 21407 O O . GLN B 1 461 ? 52.483 -59.296 -76.004 1.00 45.53 522 GLN B O 1
ATOM 21421 N N . GLU B 1 462 ? 54.279 -58.681 -74.793 1.00 47.39 523 GLU B N 1
ATOM 21422 C CA . GLU B 1 462 ? 54.991 -59.918 -75.099 1.00 47.04 523 GLU B CA 1
ATOM 21423 C C . GLU B 1 462 ? 54.340 -61.108 -74.406 1.00 45.20 523 GLU B C 1
ATOM 21424 O O . GLU B 1 462 ? 54.263 -62.200 -74.979 1.00 45.79 523 GLU B O 1
ATOM 21436 N N . ALA B 1 463 ? 53.873 -60.919 -73.170 1.00 45.96 524 ALA B N 1
ATOM 21437 C CA . ALA B 1 463 ? 53.116 -61.976 -72.509 1.00 42.25 524 ALA B CA 1
ATOM 21438 C C . ALA B 1 463 ? 51.779 -62.206 -73.198 1.00 42.12 524 ALA B C 1
ATOM 21439 O O . ALA B 1 463 ? 51.309 -63.346 -73.272 1.00 41.54 524 ALA B O 1
ATOM 21446 N N . VAL B 1 464 ? 51.161 -61.141 -73.712 1.00 42.48 525 VAL B N 1
ATOM 21447 C CA . VAL B 1 464 ? 49.899 -61.279 -74.434 1.00 40.69 525 VAL B CA 1
ATOM 21448 C C . VAL B 1 464 ? 50.106 -62.099 -75.702 1.00 45.25 525 VAL B C 1
ATOM 21449 O O . VAL B 1 464 ? 49.353 -63.038 -75.989 1.00 45.69 525 VAL B O 1
ATOM 21462 N N . ASN B 1 465 ? 51.129 -61.751 -76.483 1.00 46.94 526 ASN B N 1
ATOM 21463 C CA . ASN B 1 465 ? 51.392 -62.473 -77.723 1.00 50.05 526 ASN B CA 1
ATOM 21464 C C . ASN B 1 465 ? 51.726 -63.932 -77.441 1.00 52.95 526 ASN B C 1
ATOM 21465 O O . ASN B 1 465 ? 51.170 -64.842 -78.066 1.00 53.39 526 ASN B O 1
ATOM 21476 N N . ASN B 1 466 ? 52.624 -64.173 -76.488 1.00 56.93 527 ASN B N 1
ATOM 21477 C CA . ASN B 1 466 ? 53.086 -65.524 -76.199 1.00 61.67 527 ASN B CA 1
ATOM 21478 C C . ASN B 1 466 ? 52.028 -66.395 -75.533 1.00 60.00 527 ASN B C 1
ATOM 21479 O O . ASN B 1 466 ? 52.298 -67.581 -75.312 1.00 61.27 527 ASN B O 1
ATOM 21490 N N . ARG B 1 467 ? 50.840 -65.866 -75.216 1.00 58.90 528 ARG B N 1
ATOM 21491 C CA . ARG B 1 467 ? 49.871 -66.609 -74.416 1.00 57.51 528 ARG B CA 1
ATOM 21492 C C . ARG B 1 467 ? 48.490 -66.720 -75.057 1.00 52.41 528 ARG B C 1
ATOM 21493 O O . ARG B 1 467 ? 47.557 -67.206 -74.403 1.00 51.91 528 ARG B O 1
ATOM 21514 N N . SER B 1 468 ? 48.326 -66.279 -76.301 1.00 51.78 529 SER B N 1
ATOM 21515 C CA . SER B 1 468 ? 47.112 -66.467 -77.093 1.00 58.87 529 SER B CA 1
ATOM 21516 C C . SER B 1 468 ? 45.997 -65.485 -76.743 1.00 55.85 529 SER B C 1
ATOM 21517 O O . SER B 1 468 ? 44.817 -65.795 -76.952 1.00 56.02 529 SER B O 1
ATOM 21525 N N . ILE B 1 469 ? 46.325 -64.308 -76.224 1.00 53.94 530 ILE B N 1
ATOM 21526 C CA . ILE B 1 469 ? 45.321 -63.370 -75.733 1.00 48.60 530 ILE B CA 1
ATOM 21527 C C . ILE B 1 469 ? 44.934 -62.420 -76.859 1.00 48.82 530 ILE B C 1
ATOM 21528 O O . ILE B 1 469 ? 45.786 -61.716 -77.413 1.00 44.71 530 ILE B O 1
ATOM 21544 N N . GLN B 1 470 ? 43.644 -62.387 -77.186 1.00 51.55 531 GLN B N 1
ATOM 21545 C CA . GLN B 1 470 ? 43.122 -61.543 -78.252 1.00 53.25 531 GLN B CA 1
ATOM 21546 C C . GLN B 1 470 ? 42.608 -60.238 -77.659 1.00 48.59 531 GLN B C 1
ATOM 21547 O O . GLN B 1 470 ? 41.798 -60.246 -76.725 1.00 46.77 531 GLN B O 1
ATOM 21561 N N . LEU B 1 471 ? 43.082 -59.126 -78.199 1.00 48.07 532 LEU B N 1
ATOM 21562 C CA . LEU B 1 471 ? 42.695 -57.790 -77.781 1.00 45.31 532 LEU B CA 1
ATOM 21563 C C . LEU B 1 471 ? 42.298 -56.983 -79.004 1.00 43.05 532 LEU B C 1
ATOM 21564 O O . LEU B 1 471 ? 42.736 -57.278 -80.122 1.00 43.53 532 LEU B O 1
ATOM 21580 N N . PRO B 1 472 ? 41.455 -55.960 -78.830 1.00 40.02 533 PRO B N 1
ATOM 21581 C CA . PRO B 1 472 ? 41.090 -55.113 -79.980 1.00 40.63 533 PRO B CA 1
ATOM 21582 C C . PRO B 1 472 ? 42.257 -54.323 -80.554 1.00 38.81 533 PRO B C 1
ATOM 21583 O O . PRO B 1 472 ? 42.127 -53.788 -81.664 1.00 37.15 533 PRO B O 1
ATOM 21594 N N . THR B 1 473 ? 43.385 -54.232 -79.847 1.00 35.67 534 THR B N 1
ATOM 21595 C CA . THR B 1 473 ? 44.546 -53.507 -80.348 1.00 35.10 534 THR B CA 1
ATOM 21596 C C . THR B 1 473 ? 45.761 -53.773 -79.467 1.00 38.13 534 THR B C 1
ATOM 21597 O O . THR B 1 473 ? 45.786 -54.754 -78.714 1.00 36.47 534 THR B O 1
ATOM 21608 N N . THR B 1 474 ? 46.778 -52.920 -79.564 1.00 37.60 535 THR B N 1
ATOM 21609 C CA . THR B 1 474 ? 47.943 -53.054 -78.703 1.00 37.73 535 THR B CA 1
ATOM 21610 C C . THR B 1 474 ? 47.568 -52.774 -77.252 1.00 37.03 535 THR B C 1
ATOM 21611 O O . THR B 1 474 ? 46.662 -51.989 -76.960 1.00 33.77 535 THR B O 1
ATOM 21622 N N . VAL B 1 475 ? 48.277 -53.433 -76.331 1.00 38.54 536 VAL B N 1
ATOM 21623 C CA . VAL B 1 475 ? 48.174 -53.055 -74.925 1.00 36.06 536 VAL B CA 1
ATOM 21624 C C . VAL B 1 475 ? 48.433 -51.562 -74.777 1.00 35.09 536 VAL B C 1
ATOM 21625 O O . VAL B 1 475 ? 47.721 -50.852 -74.056 1.00 34.92 536 VAL B O 1
ATOM 21638 N N . ARG B 1 476 ? 49.451 -51.064 -75.481 1.00 35.98 537 ARG B N 1
ATOM 21639 C CA . ARG B 1 476 ? 49.820 -49.657 -75.391 1.00 34.88 537 ARG B CA 1
ATOM 21640 C C . ARG B 1 476 ? 48.679 -48.749 -75.832 1.00 36.92 537 ARG B C 1
ATOM 21641 O O . ARG B 1 476 ? 48.406 -47.729 -75.188 1.00 33.28 537 ARG B O 1
ATOM 21662 N N . ASP B 1 477 ? 47.998 -49.097 -76.926 1.00 40.19 538 ASP B N 1
ATOM 21663 C CA . ASP B 1 477 ? 46.933 -48.229 -77.419 1.00 44.46 538 ASP B CA 1
ATOM 21664 C C . ASP B 1 477 ? 45.702 -48.280 -76.523 1.00 35.30 538 ASP B C 1
ATOM 21665 O O . ASP B 1 477 ? 44.981 -47.281 -76.407 1.00 34.28 538 ASP B O 1
ATOM 21674 N N . ILE B 1 478 ? 45.436 -49.427 -75.895 1.00 30.49 539 ILE B N 1
ATOM 21675 C CA . ILE B 1 478 ? 44.351 -49.496 -74.921 1.00 30.36 539 ILE B CA 1
ATOM 21676 C C . ILE B 1 478 ? 44.642 -48.563 -73.753 1.00 32.88 539 ILE B C 1
ATOM 21677 O O . ILE B 1 478 ? 43.820 -47.713 -73.388 1.00 30.25 539 ILE B O 1
ATOM 21693 N N . MET B 1 479 ? 45.829 -48.701 -73.158 1.00 32.30 540 MET B N 1
ATOM 21694 C CA . MET B 1 479 ? 46.162 -47.926 -71.970 1.00 32.42 540 MET B CA 1
ATOM 21695 C C . MET B 1 479 ? 46.329 -46.444 -72.284 1.00 35.01 540 MET B C 1
ATOM 21696 O O . MET B 1 479 ? 46.100 -45.602 -71.408 1.00 32.58 540 MET B O 1
ATOM 21710 N N . ASN B 1 480 ? 46.719 -46.101 -73.515 1.00 32.54 541 ASN B N 1
ATOM 21711 C CA . ASN B 1 480 ? 46.821 -44.691 -73.878 1.00 31.48 541 ASN B CA 1
ATOM 21712 C C . ASN B 1 480 ? 45.503 -43.967 -73.631 1.00 33.73 541 ASN B C 1
ATOM 21713 O O . ASN B 1 480 ? 45.492 -42.803 -73.212 1.00 31.28 541 ASN B O 1
ATOM 21724 N N . ARG B 1 481 ? 44.379 -44.641 -73.889 1.00 33.57 542 ARG B N 1
ATOM 21725 C CA . ARG B 1 481 ? 43.078 -44.040 -73.621 1.00 34.86 542 ARG B CA 1
ATOM 21726 C C . ARG B 1 481 ? 42.876 -43.757 -72.139 1.00 30.84 542 ARG B C 1
ATOM 21727 O O . ARG B 1 481 ? 42.074 -42.884 -71.787 1.00 29.96 542 ARG B O 1
ATOM 21748 N N . TRP B 1 482 ? 43.582 -44.473 -71.265 1.00 25.64 543 TRP B N 1
ATOM 21749 C CA . TRP B 1 482 ? 43.388 -44.355 -69.828 1.00 27.93 543 TRP B CA 1
ATOM 21750 C C . TRP B 1 482 ? 44.496 -43.578 -69.129 1.00 26.18 543 TRP B C 1
ATOM 21751 O O . TRP B 1 482 ? 44.330 -43.223 -67.957 1.00 29.52 543 TRP B O 1
ATOM 21772 N N . THR B 1 483 ? 45.607 -43.294 -69.812 1.00 24.30 544 THR B N 1
ATOM 21773 C CA . THR B 1 483 ? 46.701 -42.534 -69.221 1.00 26.72 544 THR B CA 1
ATOM 21774 C C . THR B 1 483 ? 46.920 -41.172 -69.862 1.00 29.25 544 THR B C 1
ATOM 21775 O O . THR B 1 483 ? 47.427 -40.270 -69.194 1.00 28.87 544 THR B O 1
ATOM 21786 N N . LEU B 1 484 ? 46.554 -40.996 -71.131 1.00 31.88 545 LEU B N 1
ATOM 21787 C CA . LEU B 1 484 ? 46.826 -39.750 -71.838 1.00 31.75 545 LEU B CA 1
ATOM 21788 C C . LEU B 1 484 ? 45.685 -38.745 -71.752 1.00 31.50 545 LEU B C 1
ATOM 21789 O O . LEU B 1 484 ? 45.864 -37.593 -72.163 1.00 33.69 545 LEU B O 1
ATOM 21805 N N . GLN B 1 485 ? 44.521 -39.145 -71.246 1.00 26.93 546 GLN B N 1
ATOM 21806 C CA . GLN B 1 485 ? 43.403 -38.238 -71.047 1.00 26.30 546 GLN B CA 1
ATOM 21807 C C . GLN B 1 485 ? 42.834 -38.454 -69.654 1.00 25.74 546 GLN B C 1
ATOM 21808 O O . GLN B 1 485 ? 42.899 -39.555 -69.102 1.00 28.88 546 GLN B O 1
ATOM 21822 N N . MET B 1 486 ? 42.289 -37.386 -69.085 1.00 25.30 547 MET B N 1
ATOM 21823 C CA . MET B 1 486 ? 41.723 -37.455 -67.750 1.00 27.18 547 MET B CA 1
ATOM 21824 C C . MET B 1 486 ? 40.319 -38.050 -67.799 1.00 26.51 547 MET B C 1
ATOM 21825 O O . MET B 1 486 ? 39.749 -38.294 -68.865 1.00 26.24 547 MET B O 1
ATOM 21839 N N . GLY B 1 487 ? 39.759 -38.269 -66.618 1.00 25.49 548 GLY B N 1
ATOM 21840 C CA . GLY B 1 487 ? 38.379 -38.679 -66.508 1.00 24.89 548 GLY B CA 1
ATOM 21841 C C . GLY B 1 487 ? 38.150 -40.134 -66.868 1.00 22.78 548 GLY B C 1
ATOM 21842 O O . GLY B 1 487 ? 39.071 -40.937 -67.041 1.00 20.16 548 GLY B O 1
ATOM 21846 N N . PHE B 1 488 ? 36.869 -40.465 -66.983 1.00 22.50 549 PHE B N 1
ATOM 21847 C CA . PHE B 1 488 ? 36.431 -41.822 -67.266 1.00 24.92 549 PHE B CA 1
ATOM 21848 C C . PHE B 1 488 ? 35.026 -41.755 -67.837 1.00 26.08 549 PHE B C 1
ATOM 21849 O O . PHE B 1 488 ? 34.328 -40.748 -67.664 1.00 20.82 549 PHE B O 1
ATOM 21866 N N . PRO B 1 489 ? 34.576 -42.805 -68.513 1.00 27.10 550 PRO B N 1
ATOM 21867 C CA . PRO B 1 489 ? 33.263 -42.762 -69.156 1.00 26.54 550 PRO B CA 1
ATOM 21868 C C . PRO B 1 489 ? 32.155 -43.320 -68.274 1.00 29.04 550 PRO B C 1
ATOM 21869 O O . PRO B 1 489 ? 32.386 -44.049 -67.306 1.00 31.17 550 PRO B O 1
ATOM 21880 N N . VAL B 1 490 ? 30.934 -42.937 -68.624 1.00 29.36 551 VAL B N 1
ATOM 21881 C CA . VAL B 1 490 ? 29.729 -43.630 -68.195 1.00 28.05 551 VAL B CA 1
ATOM 21882 C C . VAL B 1 490 ? 29.220 -44.414 -69.396 1.00 26.72 551 VAL B C 1
ATOM 21883 O O . VAL B 1 490 ? 29.070 -43.854 -70.489 1.00 28.72 551 VAL B O 1
ATOM 21896 N N . ILE B 1 491 ? 28.994 -45.709 -69.206 1.00 25.45 552 ILE B N 1
ATOM 21897 C CA . ILE B 1 491 ? 28.451 -46.577 -70.243 1.00 27.86 552 ILE B CA 1
ATOM 21898 C C . ILE B 1 491 ? 26.957 -46.712 -69.991 1.00 28.87 552 ILE B C 1
ATOM 21899 O O . ILE B 1 491 ? 26.544 -47.193 -68.930 1.00 26.65 552 ILE B O 1
ATOM 21915 N N . THR B 1 492 ? 26.144 -46.279 -70.951 1.00 34.81 553 THR B N 1
ATOM 21916 C CA . THR B 1 492 ? 24.692 -46.331 -70.829 1.00 38.33 553 THR B CA 1
ATOM 21917 C C . THR B 1 492 ? 24.160 -47.486 -71.668 1.00 39.55 553 THR B C 1
ATOM 21918 O O . THR B 1 492 ? 24.386 -47.533 -72.883 1.00 39.40 553 THR B O 1
ATOM 21929 N N . VAL B 1 493 ? 23.447 -48.405 -71.021 1.00 37.37 554 VAL B N 1
ATOM 21930 C CA . VAL B 1 493 ? 22.929 -49.607 -71.663 1.00 37.16 554 VAL B CA 1
ATOM 21931 C C . VAL B 1 493 ? 21.465 -49.397 -72.018 1.00 38.02 554 VAL B C 1
ATOM 21932 O O . VAL B 1 493 ? 20.685 -48.872 -71.214 1.00 36.41 554 VAL B O 1
ATOM 21945 N N . ASP B 1 494 ? 21.092 -49.811 -73.226 1.00 39.24 555 ASP B N 1
ATOM 21946 C CA . ASP B 1 494 ? 19.701 -49.865 -73.667 1.00 39.21 555 ASP B CA 1
ATOM 21947 C C . ASP B 1 494 ? 19.379 -51.340 -73.889 1.00 39.01 555 ASP B C 1
ATOM 21948 O O . ASP B 1 494 ? 19.678 -51.896 -74.951 1.00 36.63 555 ASP B O 1
ATOM 21957 N N . THR B 1 495 ? 18.780 -51.978 -72.882 1.00 40.63 556 THR B N 1
ATOM 21958 C CA . THR B 1 495 ? 18.542 -53.418 -72.938 1.00 42.37 556 THR B CA 1
ATOM 21959 C C . THR B 1 495 ? 17.442 -53.807 -73.917 1.00 46.63 556 THR B C 1
ATOM 21960 O O . THR B 1 495 ? 17.196 -55.006 -74.090 1.00 51.42 556 THR B O 1
ATOM 21971 N N . SER B 1 496 ? 16.770 -52.843 -74.547 1.00 46.22 557 SER B N 1
ATOM 21972 C CA . SER B 1 496 ? 15.766 -53.184 -75.548 1.00 48.59 557 SER B CA 1
ATOM 21973 C C . SER B 1 496 ? 16.409 -53.455 -76.903 1.00 48.37 557 SER B C 1
ATOM 21974 O O . SER B 1 496 ? 16.010 -54.390 -77.606 1.00 52.53 557 SER B O 1
ATOM 21982 N N . THR B 1 497 ? 17.411 -52.657 -77.278 1.00 46.10 558 THR B N 1
ATOM 21983 C CA . THR B 1 497 ? 18.138 -52.851 -78.525 1.00 48.60 558 THR B CA 1
ATOM 21984 C C . THR B 1 497 ? 19.530 -53.432 -78.327 1.00 48.45 558 THR B C 1
ATOM 21985 O O . THR B 1 497 ? 20.176 -53.798 -79.316 1.00 46.03 558 THR B O 1
ATOM 21996 N N . GLY B 1 498 ? 20.009 -53.527 -77.089 1.00 48.17 559 GLY B N 1
ATOM 21997 C CA . GLY B 1 498 ? 21.354 -54.013 -76.849 1.00 47.92 559 GLY B CA 1
ATOM 21998 C C . GLY B 1 498 ? 22.432 -53.026 -77.226 1.00 48.16 559 GLY B C 1
ATOM 21999 O O . GLY B 1 498 ? 23.518 -53.433 -77.651 1.00 51.41 559 GLY B O 1
ATOM 22003 N N . THR B 1 499 ? 22.163 -51.734 -77.074 1.00 46.99 560 THR B N 1
ATOM 22004 C CA . THR B 1 499 ? 23.060 -50.682 -77.526 1.00 47.23 560 THR B CA 1
ATOM 22005 C C . THR B 1 499 ? 23.845 -50.123 -76.348 1.00 42.91 560 THR B C 1
ATOM 22006 O O . THR B 1 499 ? 23.263 -49.768 -75.317 1.00 42.56 560 THR B O 1
ATOM 22017 N N . LEU B 1 500 ? 25.161 -50.053 -76.505 1.00 40.50 561 LEU B N 1
ATOM 22018 C CA . LEU B 1 500 ? 26.037 -49.398 -75.548 1.00 39.02 561 LEU B CA 1
ATOM 22019 C C . LEU B 1 500 ? 26.447 -48.037 -76.093 1.00 39.16 561 LEU B C 1
ATOM 22020 O O . LEU B 1 500 ? 26.669 -47.883 -77.297 1.00 39.51 561 LEU B O 1
ATOM 22036 N N . SER B 1 501 ? 26.548 -47.052 -75.204 1.00 34.62 562 SER B N 1
ATOM 22037 C CA . SER B 1 501 ? 27.031 -45.728 -75.567 1.00 34.41 562 SER B CA 1
ATOM 22038 C C . SER B 1 501 ? 27.844 -45.170 -74.410 1.00 33.33 562 SER B C 1
ATOM 22039 O O . SER B 1 501 ? 27.442 -45.277 -73.248 1.00 31.51 562 SER B O 1
ATOM 22047 N N . GLN B 1 502 ? 28.991 -44.583 -74.736 1.00 29.31 563 GLN B N 1
ATOM 22048 C CA . GLN B 1 502 ? 29.901 -44.035 -73.745 1.00 29.19 563 GLN B CA 1
ATOM 22049 C C . GLN B 1 502 ? 30.017 -42.527 -73.911 1.00 31.08 563 GLN B C 1
ATOM 22050 O O . GLN B 1 502 ? 29.864 -41.989 -75.012 1.00 31.83 563 GLN B O 1
ATOM 22064 N N . GLU B 1 503 ? 30.295 -41.850 -72.802 1.00 31.29 564 GLU B N 1
ATOM 22065 C CA . GLU B 1 503 ? 30.615 -40.432 -72.838 1.00 31.00 564 GLU B CA 1
ATOM 22066 C C . GLU B 1 503 ? 31.351 -40.075 -71.557 1.00 28.60 564 GLU B C 1
ATOM 22067 O O . GLU B 1 503 ? 31.235 -40.761 -70.538 1.00 28.28 564 GLU B O 1
ATOM 22079 N N . HIS B 1 504 ? 32.128 -39.001 -71.635 1.00 26.74 565 HIS B N 1
ATOM 22080 C CA . HIS B 1 504 ? 32.829 -38.473 -70.474 1.00 21.94 565 HIS B CA 1
ATOM 22081 C C . HIS B 1 504 ? 31.854 -38.245 -69.330 1.00 25.74 565 HIS B C 1
ATOM 22082 O O . HIS B 1 504 ? 30.873 -37.508 -69.474 1.00 24.88 565 HIS B O 1
ATOM 22096 N N . PHE B 1 505 ? 32.106 -38.894 -68.196 1.00 23.94 566 PHE B N 1
ATOM 22097 C CA . PHE B 1 505 ? 31.251 -38.723 -67.029 1.00 23.20 566 PHE B CA 1
ATOM 22098 C C . PHE B 1 505 ? 31.706 -37.496 -66.246 1.00 25.17 566 PHE B C 1
ATOM 22099 O O . PHE B 1 505 ? 32.872 -37.403 -65.849 1.00 26.38 566 PHE B O 1
ATOM 22116 N N . LEU B 1 506 ? 30.781 -36.569 -66.010 1.00 27.83 567 LEU B N 1
ATOM 22117 C CA . LEU B 1 506 ? 31.066 -35.329 -65.297 1.00 27.14 567 LEU B CA 1
ATOM 22118 C C . LEU B 1 506 ? 29.971 -35.111 -64.266 1.00 28.79 567 LEU B C 1
ATOM 22119 O O . LEU B 1 506 ? 28.786 -35.076 -64.615 1.00 29.70 567 LEU B O 1
ATOM 22135 N N . LEU B 1 507 ? 30.366 -34.979 -62.998 1.00 27.37 568 LEU B N 1
ATOM 22136 C CA . LEU B 1 507 ? 29.384 -34.877 -61.923 1.00 27.10 568 LEU B CA 1
ATOM 22137 C C . LEU B 1 507 ? 28.537 -33.617 -62.056 1.00 29.26 568 LEU B C 1
ATOM 22138 O O . LEU B 1 507 ? 27.327 -33.645 -61.806 1.00 30.86 568 LEU B O 1
ATOM 22154 N N . ASP B 1 508 ? 29.157 -32.502 -62.430 1.00 29.96 569 ASP B N 1
ATOM 22155 C CA . ASP B 1 508 ? 28.461 -31.236 -62.621 1.00 26.50 569 ASP B CA 1
ATOM 22156 C C . ASP B 1 508 ? 27.826 -31.217 -64.006 1.00 25.00 569 ASP B C 1
ATOM 22157 O O . ASP B 1 508 ? 28.545 -31.168 -65.014 1.00 26.24 569 ASP B O 1
ATOM 22166 N N . PRO B 1 509 ? 26.493 -31.246 -64.108 1.00 26.37 570 PRO B N 1
ATOM 22167 C CA . PRO B 1 509 ? 25.867 -31.216 -65.442 1.00 26.54 570 PRO B CA 1
ATOM 22168 C C . PRO B 1 509 ? 26.180 -29.952 -66.225 1.00 31.84 570 PRO B C 1
ATOM 22169 O O . PRO B 1 509 ? 25.863 -29.892 -67.420 1.00 34.12 570 PRO B O 1
ATOM 22180 N N . ASP B 1 510 ? 26.782 -28.944 -65.592 1.00 33.52 571 ASP B N 1
ATOM 22181 C CA . ASP B 1 510 ? 27.159 -27.700 -66.251 1.00 34.57 571 ASP B CA 1
ATOM 22182 C C . ASP B 1 510 ? 28.674 -27.522 -66.285 1.00 32.39 571 ASP B C 1
ATOM 22183 O O . ASP B 1 510 ? 29.176 -26.397 -66.312 1.00 37.38 571 ASP B O 1
ATOM 22192 N N . SER B 1 511 ? 29.409 -28.631 -66.284 1.00 31.27 572 SER B N 1
ATOM 22193 C CA . SER B 1 511 ? 30.861 -28.569 -66.353 1.00 34.26 572 SER B CA 1
ATOM 22194 C C . SER B 1 511 ? 31.308 -27.882 -67.637 1.00 33.47 572 SER B C 1
ATOM 22195 O O . SER B 1 511 ? 30.617 -27.907 -68.659 1.00 34.52 572 SER B O 1
ATOM 22203 N N . ASN B 1 512 ? 32.481 -27.257 -67.576 1.00 37.08 573 ASN B N 1
ATOM 22204 C CA . ASN B 1 512 ? 33.117 -26.635 -68.735 1.00 42.53 573 ASN B CA 1
ATOM 22205 C C . ASN B 1 512 ? 34.492 -27.279 -68.892 1.00 41.01 573 ASN B C 1
ATOM 22206 O O . ASN B 1 512 ? 35.481 -26.801 -68.332 1.00 41.80 573 ASN B O 1
ATOM 22217 N N . VAL B 1 513 ? 34.551 -28.372 -69.645 1.00 39.36 574 VAL B N 1
ATOM 22218 C CA . VAL B 1 513 ? 35.816 -29.055 -69.898 1.00 32.32 574 VAL B CA 1
ATOM 22219 C C . VAL B 1 513 ? 36.576 -28.280 -70.966 1.00 30.10 574 VAL B C 1
ATOM 22220 O O . VAL B 1 513 ? 36.062 -28.051 -72.066 1.00 28.77 574 VAL B O 1
ATOM 22233 N N . THR B 1 514 ? 37.803 -27.873 -70.644 1.00 29.47 575 THR B N 1
ATOM 22234 C CA . THR B 1 514 ? 38.648 -27.150 -71.581 1.00 29.06 575 THR B CA 1
ATOM 22235 C C . THR B 1 514 ? 39.944 -27.875 -71.915 1.00 26.70 575 THR B C 1
ATOM 22236 O O . THR B 1 514 ? 40.602 -27.505 -72.892 1.00 29.39 575 THR B O 1
ATOM 22247 N N . ARG B 1 515 ? 40.327 -28.883 -71.146 1.00 26.99 576 ARG B N 1
ATOM 22248 C CA . ARG B 1 515 ? 41.551 -29.623 -71.425 1.00 30.01 576 ARG B CA 1
ATOM 22249 C C . ARG B 1 515 ? 41.361 -30.483 -72.668 1.00 31.47 576 ARG B C 1
ATOM 22250 O O . ARG B 1 515 ? 40.522 -31.393 -72.656 1.00 28.83 576 ARG B O 1
ATOM 22271 N N . PRO B 1 516 ? 42.100 -30.242 -73.749 1.00 34.31 577 PRO B N 1
ATOM 22272 C CA . PRO B 1 516 ? 41.932 -31.071 -74.948 1.00 33.00 577 PRO B CA 1
ATOM 22273 C C . PRO B 1 516 ? 42.465 -32.481 -74.744 1.00 32.87 577 PRO B C 1
ATOM 22274 O O . PRO B 1 516 ? 43.336 -32.741 -73.911 1.00 35.12 577 PRO B O 1
ATOM 22285 N N . SER B 1 517 ? 41.915 -33.403 -75.533 1.00 31.85 578 SER B N 1
ATOM 22286 C CA . SER B 1 517 ? 42.357 -34.788 -75.561 1.00 30.28 578 SER B CA 1
ATOM 22287 C C . SER B 1 517 ? 42.490 -35.238 -77.007 1.00 28.30 578 SER B C 1
ATOM 22288 O O . SER B 1 517 ? 41.654 -34.898 -77.850 1.00 29.60 578 SER B O 1
ATOM 22296 N N . GLU B 1 518 ? 43.541 -36.012 -77.287 1.00 24.18 579 GLU B N 1
ATOM 22297 C CA . GLU B 1 518 ? 43.725 -36.558 -78.626 1.00 27.62 579 GLU B CA 1
ATOM 22298 C C . GLU B 1 518 ? 42.653 -37.575 -78.997 1.00 26.90 579 GLU B C 1
ATOM 22299 O O . GLU B 1 518 ? 42.629 -38.030 -80.146 1.00 25.06 579 GLU B O 1
ATOM 22311 N N . PHE B 1 519 ? 41.778 -37.945 -78.058 1.00 26.85 580 PHE B N 1
ATOM 22312 C CA . PHE B 1 519 ? 40.702 -38.892 -78.314 1.00 26.57 580 PHE B CA 1
ATOM 22313 C C . PHE B 1 519 ? 39.322 -38.320 -78.022 1.00 30.20 580 PHE B C 1
ATOM 22314 O O . PHE B 1 519 ? 38.332 -39.056 -78.108 1.00 31.40 580 PHE B O 1
ATOM 22331 N N . ASN B 1 520 ? 39.225 -37.036 -77.676 1.00 30.85 581 ASN B N 1
ATOM 22332 C CA . ASN B 1 520 ? 37.939 -36.398 -77.389 1.00 34.71 581 ASN B CA 1
ATOM 22333 C C . ASN B 1 520 ? 37.156 -37.178 -76.338 1.00 30.48 581 ASN B C 1
ATOM 22334 O O . ASN B 1 520 ? 35.925 -37.259 -76.386 1.00 33.76 581 ASN B O 1
ATOM 22345 N N . TYR B 1 521 ? 37.876 -37.767 -75.382 1.00 28.10 582 TYR B N 1
ATOM 22346 C CA . TYR B 1 521 ? 37.269 -38.437 -74.235 1.00 28.88 582 TYR B CA 1
ATOM 22347 C C . TYR B 1 521 ? 36.400 -39.610 -74.681 1.00 32.44 582 TYR B C 1
ATOM 22348 O O . TYR B 1 521 ? 35.237 -39.749 -74.292 1.00 33.27 582 TYR B O 1
ATOM 22366 N N . VAL B 1 522 ? 36.994 -40.456 -75.517 1.00 34.28 583 VAL B N 1
ATOM 22367 C CA . VAL B 1 522 ? 36.452 -41.753 -75.892 1.00 30.00 583 VAL B CA 1
ATOM 22368 C C . VAL B 1 522 ? 37.458 -42.804 -75.449 1.00 29.90 583 VAL B C 1
ATOM 22369 O O . VAL B 1 522 ? 38.671 -42.601 -75.575 1.00 29.91 583 VAL B O 1
ATOM 22382 N N . TRP B 1 523 ? 36.960 -43.922 -74.932 1.00 29.48 584 TRP B N 1
ATOM 22383 C CA . TRP B 1 523 ? 37.812 -44.945 -74.349 1.00 29.48 584 TRP B CA 1
ATOM 22384 C C . TRP B 1 523 ? 37.615 -46.283 -75.050 1.00 29.33 584 TRP B C 1
ATOM 22385 O O . TRP B 1 523 ? 36.617 -46.512 -75.738 1.00 31.45 584 TRP B O 1
ATOM 22406 N N . ILE B 1 524 ? 38.597 -47.161 -74.868 1.00 27.92 585 ILE B N 1
ATOM 22407 C CA . ILE B 1 524 ? 38.496 -48.571 -75.225 1.00 27.49 585 ILE B CA 1
ATOM 22408 C C . ILE B 1 524 ? 38.249 -49.320 -73.922 1.00 28.93 585 ILE B C 1
ATOM 22409 O O . ILE B 1 524 ? 39.130 -49.389 -73.058 1.00 27.65 585 ILE B O 1
ATOM 22425 N N . VAL B 1 525 ? 37.052 -49.874 -73.770 1.00 30.37 586 VAL B N 1
ATOM 22426 C CA . VAL B 1 525 ? 36.529 -50.288 -72.475 1.00 30.94 586 VAL B CA 1
ATOM 22427 C C . VAL B 1 525 ? 36.341 -51.801 -72.459 1.00 29.67 586 VAL B C 1
ATOM 22428 O O . VAL B 1 525 ? 35.574 -52.336 -73.266 1.00 27.92 586 VAL B O 1
ATOM 22441 N N . PRO B 1 526 ? 37.004 -52.533 -71.559 1.00 27.37 587 PRO B N 1
ATOM 22442 C CA . PRO B 1 526 ? 36.652 -53.946 -71.355 1.00 29.42 587 PRO B CA 1
ATOM 22443 C C . PRO B 1 526 ? 35.356 -54.048 -70.562 1.00 30.53 587 PRO B C 1
ATOM 22444 O O . PRO B 1 526 ? 35.208 -53.423 -69.509 1.00 33.02 587 PRO B O 1
ATOM 22455 N N . ILE B 1 527 ? 34.415 -54.836 -71.075 1.00 35.07 588 ILE B N 1
ATOM 22456 C CA . ILE B 1 527 ? 33.061 -54.900 -70.532 1.00 35.14 588 ILE B CA 1
ATOM 22457 C C . ILE B 1 527 ? 32.788 -56.334 -70.098 1.00 35.66 588 ILE B C 1
ATOM 22458 O O . ILE B 1 527 ? 32.674 -57.234 -70.941 1.00 35.39 588 ILE B O 1
ATOM 22474 N N . THR B 1 528 ? 32.696 -56.589 -68.794 1.00 34.52 589 THR B N 1
ATOM 22475 C CA . THR B 1 528 ? 32.240 -57.867 -68.224 1.00 35.90 589 THR B CA 1
ATOM 22476 C C . THR B 1 528 ? 30.761 -57.713 -67.883 1.00 35.24 589 THR B C 1
ATOM 22477 O O . THR B 1 528 ? 30.307 -56.625 -67.740 1.00 34.43 589 THR B O 1
ATOM 22488 N N . SER B 1 529 ? 30.013 -58.790 -67.809 1.00 36.69 590 SER B N 1
ATOM 22489 C CA . SER B 1 529 ? 28.554 -58.701 -67.621 1.00 37.41 590 SER B CA 1
ATOM 22490 C C . SER B 1 529 ? 27.966 -59.938 -66.981 1.00 38.77 590 SER B C 1
ATOM 22491 O O . SER B 1 529 ? 28.608 -60.929 -66.966 1.00 41.25 590 SER B O 1
ATOM 22499 N N . ILE B 1 530 ? 26.797 -59.811 -66.383 1.00 39.86 591 ILE B N 1
ATOM 22500 C CA . ILE B 1 530 ? 26.025 -60.964 -65.875 1.00 41.03 591 ILE B CA 1
ATOM 22501 C C . ILE B 1 530 ? 24.598 -60.815 -66.417 1.00 40.50 591 ILE B C 1
ATOM 22502 O O . ILE B 1 530 ? 24.173 -59.721 -66.627 1.00 40.66 591 ILE B O 1
ATOM 22518 N N . ARG B 1 531 ? 23.951 -61.914 -66.768 1.00 44.42 592 ARG B N 1
ATOM 22519 C CA . ARG B 1 531 ? 22.549 -61.958 -67.175 1.00 43.36 592 ARG B CA 1
ATOM 22520 C C . ARG B 1 531 ? 21.824 -62.891 -66.216 1.00 44.59 592 ARG B C 1
ATOM 22521 O O . ARG B 1 531 ? 22.078 -64.099 -66.210 1.00 46.49 592 ARG B O 1
ATOM 22542 N N . ASP B 1 532 ? 20.927 -62.333 -65.405 1.00 46.70 593 ASP B N 1
ATOM 22543 C CA . ASP B 1 532 ? 20.194 -63.109 -64.406 1.00 51.55 593 ASP B CA 1
ATOM 22544 C C . ASP B 1 532 ? 21.143 -63.807 -63.437 1.00 52.92 593 ASP B C 1
ATOM 22545 O O . ASP B 1 532 ? 20.856 -64.902 -62.945 1.00 53.07 593 ASP B O 1
ATOM 22554 N N . GLY B 1 533 ? 22.289 -63.187 -63.169 1.00 53.50 594 GLY B N 1
ATOM 22555 C CA . GLY B 1 533 ? 23.204 -63.667 -62.157 1.00 52.88 594 GLY B CA 1
ATOM 22556 C C . GLY B 1 533 ? 24.339 -64.536 -62.648 1.00 52.10 594 GLY B C 1
ATOM 22557 O O . GLY B 1 533 ? 25.205 -64.896 -61.841 1.00 49.16 594 GLY B O 1
ATOM 22561 N N . ARG B 1 534 ? 24.366 -64.893 -63.928 1.00 55.93 595 ARG B N 1
ATOM 22562 C CA . ARG B 1 534 ? 25.420 -65.729 -64.483 1.00 60.74 595 ARG B CA 1
ATOM 22563 C C . ARG B 1 534 ? 26.249 -64.927 -65.476 1.00 54.31 595 ARG B C 1
ATOM 22564 O O . ARG B 1 534 ? 25.706 -64.195 -66.309 1.00 51.11 595 ARG B O 1
ATOM 22585 N N . GLN B 1 535 ? 27.572 -65.062 -65.391 1.00 47.97 596 GLN B N 1
ATOM 22586 C CA . GLN B 1 535 ? 28.529 -64.267 -66.149 1.00 43.11 596 GLN B CA 1
ATOM 22587 C C . GLN B 1 535 ? 28.374 -64.541 -67.638 1.00 40.82 596 GLN B C 1
ATOM 22588 O O . GLN B 1 535 ? 28.237 -65.678 -67.991 1.00 40.24 596 GLN B O 1
ATOM 22602 N N . GLN B 1 536 ? 28.352 -63.504 -68.459 1.00 40.84 597 GLN B N 1
ATOM 22603 C CA . GLN B 1 536 ? 28.315 -63.620 -69.905 1.00 41.88 597 GLN B CA 1
ATOM 22604 C C . GLN B 1 536 ? 29.732 -63.526 -70.467 1.00 44.42 597 GLN B C 1
ATOM 22605 O O . GLN B 1 536 ? 30.719 -63.410 -69.735 1.00 44.39 597 GLN B O 1
ATOM 22619 N N . GLN B 1 537 ? 29.827 -63.563 -71.791 1.00 45.50 598 GLN B N 1
ATOM 22620 C CA . GLN B 1 537 ? 31.107 -63.392 -72.459 1.00 47.10 598 GLN B CA 1
ATOM 22621 C C . GLN B 1 537 ? 31.557 -61.937 -72.386 1.00 44.07 598 GLN B C 1
ATOM 22622 O O . GLN B 1 537 ? 30.746 -61.008 -72.418 1.00 43.46 598 GLN B O 1
ATOM 22636 N N . ASP B 1 538 ? 32.869 -61.746 -72.286 1.00 41.36 599 ASP B N 1
ATOM 22637 C CA . ASP B 1 538 ? 33.431 -60.406 -72.264 1.00 39.43 599 ASP B CA 1
ATOM 22638 C C . ASP B 1 538 ? 33.214 -59.714 -73.607 1.00 41.30 599 ASP B C 1
ATOM 22639 O O . ASP B 1 538 ? 33.049 -60.355 -74.650 1.00 43.40 599 ASP B O 1
ATOM 22648 N N . TYR B 1 539 ? 33.215 -58.383 -73.569 1.00 39.43 600 TYR B N 1
ATOM 22649 C CA . TYR B 1 539 ? 33.006 -57.566 -74.755 1.00 37.57 600 TYR B CA 1
ATOM 22650 C C . TYR B 1 539 ? 33.897 -56.337 -74.672 1.00 39.03 600 TYR B C 1
ATOM 22651 O O . TYR B 1 539 ? 34.190 -55.835 -73.583 1.00 40.27 600 TYR B O 1
ATOM 22669 N N . TRP B 1 540 ? 34.325 -55.857 -75.837 1.00 36.95 601 TRP B N 1
ATOM 22670 C CA . TRP B 1 540 ? 35.215 -54.705 -75.942 1.00 37.28 601 TRP B CA 1
ATOM 22671 C C . TRP B 1 540 ? 34.478 -53.579 -76.655 1.00 38.69 601 TRP B C 1
ATOM 22672 O O . TRP B 1 540 ? 34.188 -53.682 -77.852 1.00 42.38 601 TRP B O 1
ATOM 22693 N N . LEU B 1 541 ? 34.179 -52.508 -75.927 1.00 39.88 602 LEU B N 1
ATOM 22694 C CA . LEU B 1 541 ? 33.626 -51.296 -76.521 1.00 38.06 602 LEU B CA 1
ATOM 22695 C C . LEU B 1 541 ? 34.790 -50.443 -77.010 1.00 40.15 602 LEU B C 1
ATOM 22696 O O . LEU B 1 541 ? 35.594 -49.958 -76.207 1.00 39.34 602 LEU B O 1
ATOM 22712 N N . ILE B 1 542 ? 34.891 -50.271 -78.327 1.00 42.24 603 ILE B N 1
ATOM 22713 C CA . ILE B 1 542 ? 35.942 -49.464 -78.930 1.00 41.58 603 ILE B CA 1
ATOM 22714 C C . ILE B 1 542 ? 35.399 -48.245 -79.656 1.00 41.12 603 ILE B C 1
ATOM 22715 O O . ILE B 1 542 ? 36.187 -47.435 -80.155 1.00 42.60 603 ILE B O 1
ATOM 22731 N N . ASP B 1 543 ? 34.082 -48.092 -79.736 1.00 39.35 604 ASP B N 1
ATOM 22732 C CA . ASP B 1 543 ? 33.456 -46.946 -80.373 1.00 40.66 604 ASP B CA 1
ATOM 22733 C C . ASP B 1 543 ? 32.553 -46.237 -79.373 1.00 38.72 604 ASP B C 1
ATOM 22734 O O . ASP B 1 543 ? 32.273 -46.739 -78.281 1.00 35.93 604 ASP B O 1
ATOM 22743 N N . VAL B 1 544 ? 32.094 -45.047 -79.767 1.00 37.60 605 VAL B N 1
ATOM 22744 C CA . VAL B 1 544 ? 31.200 -44.276 -78.911 1.00 39.52 605 VAL B CA 1
ATOM 22745 C C . VAL B 1 544 ? 29.877 -45.007 -78.729 1.00 41.49 605 VAL B C 1
ATOM 22746 O O . VAL B 1 544 ? 29.266 -44.958 -77.655 1.00 41.90 605 VAL B O 1
ATOM 22759 N N . ARG B 1 545 ? 29.413 -45.689 -79.774 1.00 44.88 606 ARG B N 1
ATOM 22760 C CA . ARG B 1 545 ? 28.128 -46.373 -79.773 1.00 47.08 606 ARG B CA 1
ATOM 22761 C C . ARG B 1 545 ? 28.295 -47.720 -80.458 1.00 42.95 606 ARG B C 1
ATOM 22762 O O . ARG B 1 545 ? 29.000 -47.828 -81.466 1.00 44.72 606 ARG B O 1
ATOM 22783 N N . ALA B 1 546 ? 27.651 -48.745 -79.908 1.00 36.40 607 ALA B N 1
ATOM 22784 C CA . ALA B 1 546 ? 27.762 -50.082 -80.471 1.00 33.70 607 ALA B CA 1
ATOM 22785 C C . ALA B 1 546 ? 26.536 -50.892 -80.081 1.00 36.14 607 ALA B C 1
ATOM 22786 O O . ALA B 1 546 ? 25.854 -50.589 -79.099 1.00 39.67 607 ALA B O 1
ATOM 22793 N N . GLN B 1 547 ? 26.267 -51.927 -80.872 1.00 35.14 608 GLN B N 1
ATOM 22794 C CA . GLN B 1 547 ? 25.187 -52.866 -80.612 1.00 35.10 608 GLN B CA 1
ATOM 22795 C C . GLN B 1 547 ? 25.767 -54.266 -80.470 1.00 38.09 608 GLN B C 1
ATOM 22796 O O . GLN B 1 547 ? 26.695 -54.641 -81.193 1.00 36.95 608 GLN B O 1
ATOM 22810 N N . ASN B 1 548 ? 25.218 -55.029 -79.528 1.00 41.63 609 ASN B N 1
ATOM 22811 C CA . ASN B 1 548 ? 25.581 -56.429 -79.348 1.00 41.67 609 ASN B CA 1
ATOM 22812 C C . ASN B 1 548 ? 24.480 -57.083 -78.530 1.00 46.70 609 ASN B C 1
ATOM 22813 O O . ASN B 1 548 ? 24.060 -56.531 -77.508 1.00 51.28 609 ASN B O 1
ATOM 22824 N N . ASP B 1 549 ? 24.004 -58.244 -78.980 1.00 48.61 610 ASP B N 1
ATOM 22825 C CA . ASP B 1 549 ? 22.893 -58.896 -78.298 1.00 51.91 610 ASP B CA 1
ATOM 22826 C C . ASP B 1 549 ? 23.270 -59.410 -76.915 1.00 47.22 610 ASP B C 1
ATOM 22827 O O . ASP B 1 549 ? 22.388 -59.881 -76.188 1.00 45.25 610 ASP B O 1
ATOM 22836 N N . LEU B 1 550 ? 24.546 -59.335 -76.532 1.00 43.48 611 LEU B N 1
ATOM 22837 C CA . LEU B 1 550 ? 24.917 -59.623 -75.153 1.00 43.49 611 LEU B CA 1
ATOM 22838 C C . LEU B 1 550 ? 24.232 -58.677 -74.176 1.00 41.91 611 LEU B C 1
ATOM 22839 O O . LEU B 1 550 ? 24.122 -58.999 -72.987 1.00 43.42 611 LEU B O 1
ATOM 22855 N N . PHE B 1 551 ? 23.764 -57.523 -74.653 1.00 38.78 612 PHE B N 1
ATOM 22856 C CA . PHE B 1 551 ? 23.179 -56.497 -73.800 1.00 38.94 612 PHE B CA 1
ATOM 22857 C C . PHE B 1 551 ? 21.709 -56.246 -74.105 1.00 44.20 612 PHE B C 1
ATOM 22858 O O . PHE B 1 551 ? 21.135 -55.286 -73.579 1.00 47.04 612 PHE B O 1
ATOM 22875 N N . SER B 1 552 ? 21.084 -57.085 -74.924 1.00 43.93 613 SER B N 1
ATOM 22876 C CA . SER B 1 552 ? 19.657 -57.011 -75.191 1.00 43.61 613 SER B CA 1
ATOM 22877 C C . SER B 1 552 ? 18.926 -58.024 -74.323 1.00 42.72 613 SER B C 1
ATOM 22878 O O . SER B 1 552 ? 19.407 -59.143 -74.119 1.00 40.81 613 SER B O 1
ATOM 22886 N N . THR B 1 553 ? 17.766 -57.627 -73.809 1.00 44.31 614 THR B N 1
ATOM 22887 C CA . THR B 1 553 ? 16.974 -58.482 -72.938 1.00 48.34 614 THR B CA 1
ATOM 22888 C C . THR B 1 553 ? 15.538 -58.549 -73.437 1.00 49.69 614 THR B C 1
ATOM 22889 O O . THR B 1 553 ? 15.077 -57.691 -74.194 1.00 45.91 614 THR B O 1
ATOM 22900 N N . SER B 1 554 ? 14.832 -59.586 -72.991 1.00 55.78 615 SER B N 1
ATOM 22901 C CA . SER B 1 554 ? 13.409 -59.744 -73.248 1.00 60.69 615 SER B CA 1
ATOM 22902 C C . SER B 1 554 ? 12.770 -60.382 -72.024 1.00 60.62 615 SER B C 1
ATOM 22903 O O . SER B 1 554 ? 13.428 -61.097 -71.264 1.00 60.98 615 SER B O 1
ATOM 22911 N N . GLY B 1 555 ? 11.484 -60.112 -71.836 1.00 61.90 616 GLY B N 1
ATOM 22912 C CA . GLY B 1 555 ? 10.795 -60.658 -70.678 1.00 63.60 616 GLY B CA 1
ATOM 22913 C C . GLY B 1 555 ? 11.293 -60.002 -69.407 1.00 64.38 616 GLY B C 1
ATOM 22914 O O . GLY B 1 555 ? 11.431 -58.776 -69.329 1.00 67.07 616 GLY B O 1
ATOM 22918 N N . ASN B 1 556 ? 11.572 -60.821 -68.393 1.00 62.62 617 ASN B N 1
ATOM 22919 C CA . ASN B 1 556 ? 12.057 -60.335 -67.109 1.00 62.60 617 ASN B CA 1
ATOM 22920 C C . ASN B 1 556 ? 13.560 -60.534 -66.941 1.00 55.10 617 ASN B C 1
ATOM 22921 O O . ASN B 1 556 ? 14.072 -60.443 -65.819 1.00 50.86 617 ASN B O 1
ATOM 22932 N N . GLU B 1 557 ? 14.273 -60.806 -68.030 1.00 53.12 618 GLU B N 1
ATOM 22933 C CA . GLU B 1 557 ? 15.725 -60.857 -67.975 1.00 51.77 618 GLU B CA 1
ATOM 22934 C C . GLU B 1 557 ? 16.287 -59.485 -67.621 1.00 47.46 618 GLU B C 1
ATOM 22935 O O . GLU B 1 557 ? 15.740 -58.448 -68.002 1.00 47.04 618 GLU B O 1
ATOM 22947 N N . TRP B 1 558 ? 17.398 -59.483 -66.888 1.00 43.63 619 TRP B N 1
ATOM 22948 C CA . TRP B 1 558 ? 18.132 -58.258 -66.615 1.00 40.77 619 TRP B CA 1
ATOM 22949 C C . TRP B 1 558 ? 19.618 -58.513 -66.814 1.00 39.18 619 TRP B C 1
ATOM 22950 O O . TRP B 1 558 ? 20.097 -59.639 -66.657 1.00 39.56 619 TRP B O 1
ATOM 22971 N N . VAL B 1 559 ? 20.341 -57.454 -67.175 1.00 35.87 620 VAL B N 1
ATOM 22972 C CA . VAL B 1 559 ? 21.785 -57.512 -67.345 1.00 36.72 620 VAL B CA 1
ATOM 22973 C C . VAL B 1 559 ? 22.424 -56.522 -66.380 1.00 35.98 620 VAL B C 1
ATOM 22974 O O . VAL B 1 559 ? 21.774 -55.615 -65.854 1.00 34.93 620 VAL B O 1
ATOM 22987 N N . LEU B 1 560 ? 23.722 -56.709 -66.155 1.00 36.34 621 LEU B N 1
ATOM 22988 C CA . LEU B 1 560 ? 24.491 -55.871 -65.245 1.00 34.24 621 LEU B CA 1
ATOM 22989 C C . LEU B 1 560 ? 25.934 -55.881 -65.718 1.00 30.65 621 LEU B C 1
ATOM 22990 O O . LEU B 1 560 ? 26.503 -56.954 -65.937 1.00 32.53 621 LEU B O 1
ATOM 23006 N N . LEU B 1 561 ? 26.522 -54.725 -66.022 1.00 30.93 622 LEU B N 1
ATOM 23007 C CA . LEU B 1 561 ? 27.900 -54.638 -66.527 1.00 30.88 622 LEU B CA 1
ATOM 23008 C C . LEU B 1 561 ? 28.889 -54.336 -65.404 1.00 32.20 622 LEU B C 1
ATOM 23009 O O . LEU B 1 561 ? 28.474 -53.952 -64.337 1.00 32.32 622 LEU B O 1
ATOM 23025 N N . ASN B 1 562 ? 30.162 -54.593 -65.674 1.00 32.68 623 ASN B N 1
ATOM 23026 C CA . ASN B 1 562 ? 31.329 -54.270 -64.828 1.00 31.56 623 ASN B CA 1
ATOM 23027 C C . ASN B 1 562 ? 31.271 -55.090 -63.544 1.00 30.80 623 ASN B C 1
ATOM 23028 O O . ASN B 1 562 ? 31.052 -54.564 -62.500 1.00 29.11 623 ASN B O 1
ATOM 23039 N N . LEU B 1 563 ? 31.473 -56.385 -63.685 1.00 32.61 624 LEU B N 1
ATOM 23040 C CA . LEU B 1 563 ? 31.445 -57.370 -62.595 1.00 36.71 624 LEU B CA 1
ATOM 23041 C C . LEU B 1 563 ? 32.542 -57.036 -61.583 1.00 33.91 624 LEU B C 1
ATOM 23042 O O . LEU B 1 563 ? 33.682 -56.940 -61.995 1.00 33.91 624 LEU B O 1
ATOM 23058 N N . ASN B 1 564 ? 32.204 -56.852 -60.312 1.00 30.30 625 ASN B N 1
ATOM 23059 C CA . ASN B 1 564 ? 33.076 -56.445 -59.178 1.00 29.82 625 ASN B CA 1
ATOM 23060 C C . ASN B 1 564 ? 33.782 -55.096 -59.394 1.00 30.76 625 ASN B C 1
ATOM 23061 O O . ASN B 1 564 ? 34.801 -54.893 -58.786 1.00 29.87 625 ASN B O 1
ATOM 23071 N N . VAL B 1 565 ? 33.249 -54.217 -60.233 1.00 27.69 626 VAL B N 1
ATOM 23072 C CA . VAL B 1 565 ? 33.810 -52.913 -60.653 1.00 24.89 626 VAL B CA 1
ATOM 23073 C C . VAL B 1 565 ? 35.297 -53.055 -60.970 1.00 29.96 626 VAL B C 1
ATOM 23074 O O . VAL B 1 565 ? 36.048 -52.198 -60.628 1.00 25.37 626 VAL B O 1
ATOM 23087 N N . THR B 1 566 ? 35.679 -54.059 -61.743 1.00 31.34 627 THR B N 1
ATOM 23088 C CA . THR B 1 566 ? 37.070 -54.243 -62.140 1.00 31.39 627 THR B CA 1
ATOM 23089 C C . THR B 1 566 ? 37.359 -53.104 -63.088 1.00 29.20 627 THR B C 1
ATOM 23090 O O . THR B 1 566 ? 38.479 -52.713 -63.188 1.00 25.98 627 THR B O 1
ATOM 23101 N N . GLY B 1 567 ? 36.394 -52.557 -63.881 1.00 29.56 628 GLY B N 1
ATOM 23102 C CA . GLY B 1 567 ? 36.589 -51.508 -64.863 1.00 26.93 628 GLY B CA 1
ATOM 23103 C C . GLY B 1 567 ? 36.401 -50.127 -64.258 1.00 27.09 628 GLY B C 1
ATOM 23104 O O . GLY B 1 567 ? 35.534 -49.912 -63.412 1.00 29.83 628 GLY B O 1
ATOM 23108 N N . TYR B 1 568 ? 37.221 -49.187 -64.725 1.00 24.25 629 TYR B N 1
ATOM 23109 C CA . TYR B 1 568 ? 37.204 -47.811 -64.232 1.00 24.11 629 TYR B CA 1
ATOM 23110 C C . TYR B 1 568 ? 36.179 -46.999 -65.026 1.00 24.71 629 TYR B C 1
ATOM 23111 O O . TYR B 1 568 ? 36.499 -46.072 -65.772 1.00 25.07 629 TYR B O 1
ATOM 23129 N N . TYR B 1 569 ? 34.915 -47.374 -64.850 1.00 22.59 630 TYR B N 1
ATOM 23130 C CA . TYR B 1 569 ? 33.826 -46.672 -65.513 1.00 24.40 630 TYR B CA 1
ATOM 23131 C C . TYR B 1 569 ? 32.541 -46.895 -64.731 1.00 23.68 630 TYR B C 1
ATOM 23132 O O . TYR B 1 569 ? 32.424 -47.840 -63.947 1.00 22.67 630 TYR B O 1
ATOM 23150 N N . ARG B 1 570 ? 31.582 -46.000 -64.949 1.00 21.14 631 ARG B N 1
ATOM 23151 C CA . ARG B 1 570 ? 30.253 -46.111 -64.369 1.00 24.30 631 ARG B CA 1
ATOM 23152 C C . ARG B 1 570 ? 29.267 -46.610 -65.420 1.00 26.07 631 ARG B C 1
ATOM 23153 O O . ARG B 1 570 ? 29.506 -46.515 -66.627 1.00 22.18 631 ARG B O 1
ATOM 23174 N N . VAL B 1 571 ? 28.142 -47.143 -64.944 1.00 26.19 632 VAL B N 1
ATOM 23175 C CA . VAL B 1 571 ? 27.159 -47.800 -65.797 1.00 29.57 632 VAL B CA 1
ATOM 23176 C C . VAL B 1 571 ? 25.776 -47.234 -65.498 1.00 31.36 632 VAL B C 1
ATOM 23177 O O . VAL B 1 571 ? 25.386 -47.111 -64.332 1.00 22.46 632 VAL B O 1
ATOM 23190 N N . ASN B 1 572 ? 25.037 -46.902 -66.555 1.00 34.31 633 ASN B N 1
ATOM 23191 C CA . ASN B 1 572 ? 23.638 -46.519 -66.468 1.00 33.05 633 ASN B CA 1
ATOM 23192 C C . ASN B 1 572 ? 22.823 -47.438 -67.367 1.00 33.35 633 ASN B C 1
ATOM 23193 O O . ASN B 1 572 ? 23.319 -47.935 -68.384 1.00 32.24 633 ASN B O 1
ATOM 23204 N N . TYR B 1 573 ? 21.571 -47.672 -66.984 1.00 31.37 634 TYR B N 1
ATOM 23205 C CA . TYR B 1 573 ? 20.673 -48.524 -67.748 1.00 28.61 634 TYR B CA 1
ATOM 23206 C C . TYR B 1 573 ? 19.391 -47.775 -68.088 1.00 29.41 634 TYR B C 1
ATOM 23207 O O . TYR B 1 573 ? 19.059 -46.755 -67.478 1.00 27.76 634 TYR B O 1
ATOM 23225 N N . ASP B 1 574 ? 18.669 -48.300 -69.078 1.00 32.00 635 ASP B N 1
ATOM 23226 C CA . ASP B 1 574 ? 17.291 -47.886 -69.291 1.00 31.29 635 ASP B CA 1
ATOM 23227 C C . ASP B 1 574 ? 16.478 -48.190 -68.039 1.00 34.07 635 ASP B C 1
ATOM 23228 O O . ASP B 1 574 ? 16.768 -49.134 -67.299 1.00 36.47 635 ASP B O 1
ATOM 23237 N N . GLU B 1 575 ? 15.443 -47.383 -67.804 1.00 39.07 636 GLU B N 1
ATOM 23238 C CA . GLU B 1 575 ? 14.784 -47.415 -66.503 1.00 46.71 636 GLU B CA 1
ATOM 23239 C C . GLU B 1 575 ? 14.135 -48.765 -66.216 1.00 40.28 636 GLU B C 1
ATOM 23240 O O . GLU B 1 575 ? 13.974 -49.133 -65.047 1.00 39.05 636 GLU B O 1
ATOM 23252 N N . GLU B 1 576 ? 13.760 -49.525 -67.247 1.00 37.63 637 GLU B N 1
ATOM 23253 C CA . GLU B 1 576 ? 13.105 -50.798 -66.967 1.00 43.11 637 GLU B CA 1
ATOM 23254 C C . GLU B 1 576 ? 14.103 -51.891 -66.604 1.00 41.76 637 GLU B C 1
ATOM 23255 O O . GLU B 1 576 ? 13.758 -52.804 -65.845 1.00 39.97 637 GLU B O 1
ATOM 23267 N N . ASN B 1 577 ? 15.332 -51.832 -67.122 1.00 40.82 638 ASN B N 1
ATOM 23268 C CA . ASN B 1 577 ? 16.369 -52.712 -66.594 1.00 37.50 638 ASN B CA 1
ATOM 23269 C C . ASN B 1 577 ? 16.687 -52.355 -65.148 1.00 33.80 638 ASN B C 1
ATOM 23270 O O . ASN B 1 577 ? 16.865 -53.243 -64.305 1.00 32.18 638 ASN B O 1
ATOM 23281 N N . TRP B 1 578 ? 16.761 -51.055 -64.845 1.00 32.58 639 TRP B N 1
ATOM 23282 C CA . TRP B 1 578 ? 16.871 -50.617 -63.457 1.00 32.35 639 TRP B CA 1
ATOM 23283 C C . TRP B 1 578 ? 15.776 -51.249 -62.607 1.00 35.71 639 TRP B C 1
ATOM 23284 O O . TRP B 1 578 ? 16.042 -51.807 -61.536 1.00 35.86 639 TRP B O 1
ATOM 23305 N N . ARG B 1 579 ? 14.528 -51.163 -63.075 1.00 41.18 640 ARG B N 1
ATOM 23306 C CA . ARG B 1 579 ? 13.410 -51.709 -62.312 1.00 44.04 640 ARG B CA 1
ATOM 23307 C C . ARG B 1 579 ? 13.577 -53.207 -62.093 1.00 41.05 640 ARG B C 1
ATOM 23308 O O . ARG B 1 579 ? 13.266 -53.722 -61.012 1.00 38.18 640 ARG B O 1
ATOM 23329 N N . LYS B 1 580 ? 14.077 -53.922 -63.103 1.00 39.90 641 LYS B N 1
ATOM 23330 C CA . LYS B 1 580 ? 14.288 -55.357 -62.949 1.00 41.24 641 LYS B CA 1
ATOM 23331 C C . LYS B 1 580 ? 15.421 -55.645 -61.971 1.00 40.72 641 LYS B C 1
ATOM 23332 O O . LYS B 1 580 ? 15.374 -56.634 -61.229 1.00 41.40 641 LYS B O 1
ATOM 23351 N N . ILE B 1 581 ? 16.451 -54.799 -61.958 1.00 34.59 642 ILE B N 1
ATOM 23352 C CA . ILE B 1 581 ? 17.488 -54.942 -60.944 1.00 33.56 642 ILE B CA 1
ATOM 23353 C C . ILE B 1 581 ? 16.912 -54.657 -59.564 1.00 31.57 642 ILE B C 1
ATOM 23354 O O . ILE B 1 581 ? 17.268 -55.311 -58.576 1.00 30.74 642 ILE B O 1
ATOM 23370 N N . GLN B 1 582 ? 16.010 -53.678 -59.475 1.00 34.58 643 GLN B N 1
ATOM 23371 C CA . GLN B 1 582 ? 15.414 -53.325 -58.191 1.00 35.79 643 GLN B CA 1
ATOM 23372 C C . GLN B 1 582 ? 14.572 -54.470 -57.642 1.00 38.38 643 GLN B C 1
ATOM 23373 O O . GLN B 1 582 ? 14.663 -54.807 -56.455 1.00 37.87 643 GLN B O 1
ATOM 23387 N N . THR B 1 583 ? 13.745 -55.086 -58.492 1.00 38.74 644 THR B N 1
ATOM 23388 C CA . THR B 1 583 ? 12.921 -56.198 -58.027 1.00 40.05 644 THR B CA 1
ATOM 23389 C C . THR B 1 583 ? 13.784 -57.394 -57.645 1.00 39.58 644 THR B C 1
ATOM 23390 O O . THR B 1 583 ? 13.493 -58.088 -56.664 1.00 39.24 644 THR B O 1
ATOM 23401 N N . GLN B 1 584 ? 14.854 -57.649 -58.403 1.00 38.62 645 GLN B N 1
ATOM 23402 C CA . GLN B 1 584 ? 15.788 -58.704 -58.023 1.00 38.83 645 GLN B CA 1
ATOM 23403 C C . GLN B 1 584 ? 16.365 -58.447 -56.637 1.00 38.02 645 GLN B C 1
ATOM 23404 O O . GLN B 1 584 ? 16.500 -59.373 -55.829 1.00 36.03 645 GLN B O 1
ATOM 23418 N N . LEU B 1 585 ? 16.713 -57.192 -56.345 1.00 37.17 646 LEU B N 1
ATOM 23419 C CA . LEU B 1 585 ? 17.272 -56.870 -55.038 1.00 35.28 646 LEU B CA 1
ATOM 23420 C C . LEU B 1 585 ? 16.277 -57.148 -53.919 1.00 37.28 646 LEU B C 1
ATOM 23421 O O . LEU B 1 585 ? 16.679 -57.518 -52.810 1.00 35.93 646 LEU B O 1
ATOM 23437 N N . GLN B 1 586 ? 14.980 -56.985 -54.184 1.00 41.35 647 GLN B N 1
ATOM 23438 C CA . GLN B 1 586 ? 13.987 -57.242 -53.146 1.00 46.34 647 GLN B CA 1
ATOM 23439 C C . GLN B 1 586 ? 13.709 -58.732 -52.991 1.00 45.32 647 GLN B C 1
ATOM 23440 O O . GLN B 1 586 ? 13.584 -59.227 -51.865 1.00 47.09 647 GLN B O 1
ATOM 23454 N N . ARG B 1 587 ? 13.572 -59.468 -54.084 1.00 46.03 648 ARG B N 1
ATOM 23455 C CA . ARG B 1 587 ? 13.269 -60.916 -54.025 1.00 49.07 648 ARG B CA 1
ATOM 23456 C C . ARG B 1 587 ? 14.498 -61.679 -53.543 1.00 49.19 648 ARG B C 1
ATOM 23457 O O . ARG B 1 587 ? 14.362 -62.473 -52.646 1.00 50.11 648 ARG B O 1
ATOM 23478 N N . ASP B 1 588 ? 15.657 -61.452 -54.134 1.00 49.80 649 ASP B N 1
ATOM 23479 C CA . ASP B 1 588 ? 16.882 -62.177 -53.734 1.00 51.89 649 ASP B CA 1
ATOM 23480 C C . ASP B 1 588 ? 18.137 -61.399 -54.121 1.00 45.83 649 ASP B C 1
ATOM 23481 O O . ASP B 1 588 ? 18.635 -61.626 -55.192 1.00 43.00 649 ASP B O 1
ATOM 23490 N N . HIS B 1 589 ? 18.678 -60.596 -53.216 1.00 43.00 650 HIS B N 1
ATOM 23491 C CA . HIS B 1 589 ? 19.832 -59.708 -53.469 1.00 41.38 650 HIS B CA 1
ATOM 23492 C C . HIS B 1 589 ? 21.125 -60.510 -53.601 1.00 42.49 650 HIS B C 1
ATOM 23493 O O . HIS B 1 589 ? 21.976 -60.076 -54.318 1.00 41.24 650 HIS B O 1
ATOM 23507 N N . SER B 1 590 ? 21.187 -61.723 -53.072 1.00 43.62 651 SER B N 1
ATOM 23508 C CA . SER B 1 590 ? 22.356 -62.634 -53.156 1.00 44.49 651 SER B CA 1
ATOM 23509 C C . SER B 1 590 ? 22.686 -62.994 -54.605 1.00 43.74 651 SER B C 1
ATOM 23510 O O . SER B 1 590 ? 23.826 -63.210 -54.864 1.00 42.53 651 SER B O 1
ATOM 23518 N N . ALA B 1 591 ? 21.752 -62.970 -55.550 1.00 44.10 652 ALA B N 1
ATOM 23519 C CA . ALA B 1 591 ? 22.042 -63.232 -56.968 1.00 44.09 652 ALA B CA 1
ATOM 23520 C C . ALA B 1 591 ? 23.053 -62.223 -57.499 1.00 41.97 652 ALA B C 1
ATOM 23521 O O . ALA B 1 591 ? 23.783 -62.576 -58.363 1.00 46.68 652 ALA B O 1
ATOM 23528 N N . ILE B 1 592 ? 23.017 -60.972 -57.076 1.00 39.54 653 ILE B N 1
ATOM 23529 C CA . ILE B 1 592 ? 23.988 -59.949 -57.527 1.00 37.72 653 ILE B CA 1
ATOM 23530 C C . ILE B 1 592 ? 25.205 -60.010 -56.613 1.00 38.13 653 ILE B C 1
ATOM 23531 O O . ILE B 1 592 ? 25.020 -60.015 -55.455 1.00 38.83 653 ILE B O 1
ATOM 23547 N N . PRO B 1 593 ? 26.450 -60.064 -57.106 1.00 36.22 654 PRO B N 1
ATOM 23548 C CA . PRO B 1 593 ? 27.605 -60.029 -56.227 1.00 33.18 654 PRO B CA 1
ATOM 23549 C C . PRO B 1 593 ? 27.625 -58.760 -55.348 1.00 33.93 654 PRO B C 1
ATOM 23550 O O . PRO B 1 593 ? 27.289 -57.727 -55.805 1.00 30.58 654 PRO B O 1
ATOM 23561 N N . VAL B 1 594 ? 28.093 -58.881 -54.114 1.00 32.32 655 VAL B N 1
ATOM 23562 C CA . VAL B 1 594 ? 28.089 -57.812 -53.089 1.00 29.15 655 VAL B CA 1
ATOM 23563 C C . VAL B 1 594 ? 28.801 -56.556 -53.599 1.00 32.01 655 VAL B C 1
ATOM 23564 O O . VAL B 1 594 ? 28.312 -55.507 -53.347 1.00 33.56 655 VAL B O 1
ATOM 23577 N N . ILE B 1 595 ? 29.884 -56.652 -54.349 1.00 31.98 656 ILE B N 1
ATOM 23578 C CA . ILE B 1 595 ? 30.545 -55.429 -54.859 1.00 29.36 656 ILE B CA 1
ATOM 23579 C C . ILE B 1 595 ? 29.564 -54.768 -55.817 1.00 24.63 656 ILE B C 1
ATOM 23580 O O . ILE B 1 595 ? 29.484 -53.594 -55.805 1.00 26.25 656 ILE B O 1
ATOM 23596 N N . ASN B 1 596 ? 28.811 -55.544 -56.569 1.00 25.41 657 ASN B N 1
ATOM 23597 C CA . ASN B 1 596 ? 27.856 -55.014 -57.566 1.00 26.79 657 ASN B CA 1
ATOM 23598 C C . ASN B 1 596 ? 26.639 -54.396 -56.887 1.00 30.50 657 ASN B C 1
ATOM 23599 O O . ASN B 1 596 ? 26.021 -53.580 -57.457 1.00 32.62 657 ASN B O 1
ATOM 23610 N N . ARG B 1 597 ? 26.291 -54.843 -55.706 1.00 30.49 658 ARG B N 1
ATOM 23611 C CA . ARG B 1 597 ? 25.235 -54.203 -54.932 1.00 32.22 658 ARG B CA 1
ATOM 23612 C C . ARG B 1 597 ? 25.666 -52.809 -54.491 1.00 30.95 658 ARG B C 1
ATOM 23613 O O . ARG B 1 597 ? 24.861 -51.871 -54.503 1.00 31.13 658 ARG B O 1
ATOM 23634 N N . ALA B 1 598 ? 26.939 -52.652 -54.120 1.00 28.63 659 ALA B N 1
ATOM 23635 C CA . ALA B 1 598 ? 27.462 -51.326 -53.807 1.00 26.46 659 ALA B CA 1
ATOM 23636 C C . ALA B 1 598 ? 27.552 -50.460 -55.058 1.00 26.71 659 ALA B C 1
ATOM 23637 O O . ALA B 1 598 ? 27.314 -49.248 -55.000 1.00 27.12 659 ALA B O 1
ATOM 23644 N N . GLN B 1 599 ? 27.903 -51.063 -56.196 1.00 27.81 660 GLN B N 1
ATOM 23645 C CA . GLN B 1 599 ? 27.968 -50.316 -57.449 1.00 26.92 660 GLN B CA 1
ATOM 23646 C C . GLN B 1 599 ? 26.603 -49.742 -57.810 1.00 26.93 660 GLN B C 1
ATOM 23647 O O . GLN B 1 599 ? 26.482 -48.558 -58.143 1.00 27.47 660 GLN B O 1
ATOM 23661 N N . ILE B 1 600 ? 25.561 -50.576 -57.759 1.00 26.88 661 ILE B N 1
ATOM 23662 C CA . ILE B 1 600 ? 24.214 -50.108 -58.075 1.00 28.38 661 ILE B CA 1
ATOM 23663 C C . ILE B 1 600 ? 23.881 -48.864 -57.263 1.00 30.82 661 ILE B C 1
ATOM 23664 O O . ILE B 1 600 ? 23.310 -47.896 -57.780 1.00 26.67 661 ILE B O 1
ATOM 23680 N N . ILE B 1 601 ? 24.242 -48.866 -55.979 1.00 30.67 662 ILE B N 1
ATOM 23681 C CA . ILE B 1 601 ? 23.945 -47.722 -55.124 1.00 26.37 662 ILE B CA 1
ATOM 23682 C C . ILE B 1 601 ? 24.815 -46.533 -55.510 1.00 27.10 662 ILE B C 1
ATOM 23683 O O . ILE B 1 601 ? 24.313 -45.433 -55.772 1.00 29.99 662 ILE B O 1
ATOM 23699 N N . ASN B 1 602 ? 26.133 -46.735 -55.557 1.00 25.31 663 ASN B N 1
ATOM 23700 C CA . ASN B 1 602 ? 27.039 -45.615 -55.784 1.00 20.45 663 ASN B CA 1
ATOM 23701 C C . ASN B 1 602 ? 26.851 -45.019 -57.173 1.00 20.19 663 ASN B C 1
ATOM 23702 O O . ASN B 1 602 ? 26.822 -43.793 -57.327 1.00 23.85 663 ASN B O 1
ATOM 23713 N N . ASP B 1 603 ? 26.732 -45.868 -58.196 1.00 21.55 664 ASP B N 1
ATOM 23714 C CA . ASP B 1 603 ? 26.540 -45.367 -59.554 1.00 25.64 664 ASP B CA 1
ATOM 23715 C C . ASP B 1 603 ? 25.275 -44.521 -59.650 1.00 26.25 664 ASP B C 1
ATOM 23716 O O . ASP B 1 603 ? 25.285 -43.427 -60.226 1.00 27.23 664 ASP B O 1
ATOM 23725 N N . ALA B 1 604 ? 24.170 -45.018 -59.090 1.00 24.85 665 ALA B N 1
ATOM 23726 C CA . ALA B 1 604 ? 22.892 -44.331 -59.249 1.00 23.14 665 ALA B CA 1
ATOM 23727 C C . ALA B 1 604 ? 22.909 -42.963 -58.581 1.00 23.33 665 ALA B C 1
ATOM 23728 O O . ALA B 1 604 ? 22.420 -41.980 -59.151 1.00 24.32 665 ALA B O 1
ATOM 23735 N N . PHE B 1 605 ? 23.469 -42.875 -57.373 1.00 21.39 666 PHE B N 1
ATOM 23736 C CA . PHE B 1 605 ? 23.515 -41.591 -56.682 1.00 22.79 666 PHE B CA 1
ATOM 23737 C C . PHE B 1 605 ? 24.381 -40.590 -57.437 1.00 24.07 666 PHE B C 1
ATOM 23738 O O . PHE B 1 605 ? 24.059 -39.397 -57.493 1.00 24.48 666 PHE B O 1
ATOM 23755 N N . ASN B 1 606 ? 25.485 -41.054 -58.026 1.00 20.10 667 ASN B N 1
ATOM 23756 C CA . ASN B 1 606 ? 26.336 -40.147 -58.789 1.00 19.05 667 ASN B CA 1
ATOM 23757 C C . ASN B 1 606 ? 25.690 -39.777 -60.116 1.00 19.29 667 ASN B C 1
ATOM 23758 O O . ASN B 1 606 ? 25.764 -38.621 -60.548 1.00 19.48 667 ASN B O 1
ATOM 23769 N N . LEU B 1 607 ? 25.050 -40.743 -60.777 1.00 20.03 668 LEU B N 1
ATOM 23770 C CA . LEU B 1 607 ? 24.288 -40.425 -61.979 1.00 19.98 668 LEU B CA 1
ATOM 23771 C C . LEU B 1 607 ? 23.191 -39.412 -61.675 1.00 22.14 668 LEU B C 1
ATOM 23772 O O . LEU B 1 607 ? 22.917 -38.519 -62.486 1.00 25.16 668 LEU B O 1
ATOM 23788 N N . ALA B 1 608 ? 22.557 -39.527 -60.505 1.00 21.91 669 ALA B N 1
ATOM 23789 C CA . ALA B 1 608 ? 21.507 -38.583 -60.135 1.00 23.90 669 ALA B CA 1
ATOM 23790 C C . ALA B 1 608 ? 22.050 -37.161 -60.058 1.00 23.93 669 ALA B C 1
ATOM 23791 O O . ALA B 1 608 ? 21.455 -36.226 -60.607 1.00 27.70 669 ALA B O 1
ATOM 23798 N N . SER B 1 609 ? 23.183 -36.977 -59.376 1.00 24.65 670 SER B N 1
ATOM 23799 C CA . SER B 1 609 ? 23.787 -35.651 -59.307 1.00 27.74 670 SER B CA 1
ATOM 23800 C C . SER B 1 609 ? 24.198 -35.155 -60.686 1.00 26.66 670 SER B C 1
ATOM 23801 O O . SER B 1 609 ? 24.147 -33.950 -60.954 1.00 27.99 670 SER B O 1
ATOM 23809 N N . ALA B 1 610 ? 24.607 -36.063 -61.570 1.00 27.47 671 ALA B N 1
ATOM 23810 C CA . ALA B 1 610 ? 24.964 -35.704 -62.935 1.00 27.16 671 ALA B CA 1
ATOM 23811 C C . ALA B 1 610 ? 23.747 -35.455 -63.814 1.00 26.99 671 ALA B C 1
ATOM 23812 O O . ALA B 1 610 ? 23.912 -35.106 -64.988 1.00 27.12 671 ALA B O 1
ATOM 23819 N N . HIS B 1 611 ? 22.539 -35.628 -63.278 1.00 30.24 672 HIS B N 1
ATOM 23820 C CA . HIS B 1 611 ? 21.299 -35.419 -64.024 1.00 32.51 672 HIS B CA 1
ATOM 23821 C C . HIS B 1 611 ? 21.137 -36.446 -65.145 1.00 31.39 672 HIS B C 1
ATOM 23822 O O . HIS B 1 611 ? 20.636 -36.131 -66.226 1.00 32.55 672 HIS B O 1
ATOM 23836 N N . LYS B 1 612 ? 21.553 -37.685 -64.882 1.00 27.24 673 LYS B N 1
ATOM 23837 C CA . LYS B 1 612 ? 21.398 -38.777 -65.830 1.00 28.25 673 LYS B CA 1
ATOM 23838 C C . LYS B 1 612 ? 20.376 -39.811 -65.380 1.00 30.29 673 LYS B C 1
ATOM 23839 O O . LYS B 1 612 ? 19.962 -40.645 -66.193 1.00 29.11 673 LYS B O 1
ATOM 23858 N N . VAL B 1 613 ? 19.970 -39.784 -64.113 1.00 30.43 674 VAL B N 1
ATOM 23859 C CA . VAL B 1 613 ? 18.800 -40.531 -63.648 1.00 31.83 674 VAL B CA 1
ATOM 23860 C C . VAL B 1 613 ? 18.043 -39.681 -62.648 1.00 30.26 674 VAL B C 1
ATOM 23861 O O . VAL B 1 613 ? 18.614 -38.804 -61.986 1.00 35.99 674 VAL B O 1
ATOM 23874 N N . PRO B 1 614 ? 16.736 -39.906 -62.530 1.00 25.85 675 PRO B N 1
ATOM 23875 C CA . PRO B 1 614 ? 15.967 -39.165 -61.520 1.00 22.68 675 PRO B CA 1
ATOM 23876 C C . PRO B 1 614 ? 16.387 -39.584 -60.120 1.00 23.48 675 PRO B C 1
ATOM 23877 O O . PRO B 1 614 ? 16.719 -40.745 -59.872 1.00 28.28 675 PRO B O 1
ATOM 23888 N N . VAL B 1 615 ? 16.386 -38.616 -59.201 1.00 23.22 676 VAL B N 1
ATOM 23889 C CA . VAL B 1 615 ? 16.913 -38.868 -57.864 1.00 23.42 676 VAL B CA 1
ATOM 23890 C C . VAL B 1 615 ? 16.156 -39.998 -57.182 1.00 28.08 676 VAL B C 1
ATOM 23891 O O . VAL B 1 615 ? 16.726 -40.731 -56.362 1.00 25.31 676 VAL B O 1
ATOM 23904 N N . THR B 1 616 ? 14.869 -40.163 -57.499 1.00 32.65 677 THR B N 1
ATOM 23905 C CA . THR B 1 616 ? 14.088 -41.226 -56.877 1.00 29.86 677 THR B CA 1
ATOM 23906 C C . THR B 1 616 ? 14.554 -42.609 -57.311 1.00 30.88 677 THR B C 1
ATOM 23907 O O . THR B 1 616 ? 14.301 -43.588 -56.600 1.00 28.17 677 THR B O 1
ATOM 23918 N N . LEU B 1 617 ? 15.219 -42.717 -58.463 1.00 30.81 678 LEU B N 1
ATOM 23919 C CA . LEU B 1 617 ? 15.796 -43.999 -58.849 1.00 31.56 678 LEU B CA 1
ATOM 23920 C C . LEU B 1 617 ? 16.934 -44.385 -57.913 1.00 31.08 678 LEU B C 1
ATOM 23921 O O . LEU B 1 617 ? 17.044 -45.546 -57.505 1.00 33.31 678 LEU B O 1
ATOM 23937 N N . ALA B 1 618 ? 17.791 -43.423 -57.561 1.00 29.31 679 ALA B N 1
ATOM 23938 C CA . ALA B 1 618 ? 18.883 -43.711 -56.639 1.00 27.96 679 ALA B CA 1
ATOM 23939 C C . ALA B 1 618 ? 18.354 -44.058 -55.254 1.00 29.36 679 ALA B C 1
ATOM 23940 O O . ALA B 1 618 ? 18.820 -45.017 -54.627 1.00 30.71 679 ALA B O 1
ATOM 23947 N N . LEU B 1 619 ? 17.383 -43.289 -54.758 1.00 24.66 680 LEU B N 1
ATOM 23948 C CA . LEU B 1 619 ? 16.808 -43.592 -53.452 1.00 26.07 680 LEU B CA 1
ATOM 23949 C C . LEU B 1 619 ? 16.137 -44.960 -53.458 1.00 25.78 680 LEU B C 1
ATOM 23950 O O . LEU B 1 619 ? 16.189 -45.691 -52.461 1.00 24.96 680 LEU B O 1
ATOM 23966 N N . ASN B 1 620 ? 15.513 -45.331 -54.579 1.00 24.77 681 ASN B N 1
ATOM 23967 C CA . ASN B 1 620 ? 14.880 -46.642 -54.671 1.00 28.22 681 ASN B CA 1
ATOM 23968 C C . ASN B 1 620 ? 15.893 -47.768 -54.515 1.00 28.20 681 ASN B C 1
ATOM 23969 O O . ASN B 1 620 ? 15.572 -48.819 -53.949 1.00 29.92 681 ASN B O 1
ATOM 23979 N N . ASN B 1 621 ? 17.114 -47.574 -55.015 1.00 28.81 682 ASN B N 1
ATOM 23980 C CA . ASN B 1 621 ? 18.153 -48.590 -54.908 1.00 28.90 682 ASN B CA 1
ATOM 23981 C C . ASN B 1 621 ? 18.615 -48.817 -53.475 1.00 30.79 682 ASN B C 1
ATOM 23982 O O . ASN B 1 621 ? 19.428 -49.720 -53.247 1.00 30.84 682 ASN B O 1
ATOM 23993 N N . THR B 1 622 ? 18.121 -48.038 -52.511 1.00 31.73 683 THR B N 1
ATOM 23994 C CA . THR B 1 622 ? 18.439 -48.245 -51.105 1.00 31.12 683 THR B CA 1
ATOM 23995 C C . THR B 1 622 ? 17.342 -48.985 -50.349 1.00 30.50 683 THR B C 1
ATOM 23996 O O . THR B 1 622 ? 17.552 -49.352 -49.187 1.00 30.39 683 THR B O 1
ATOM 24007 N N . LEU B 1 623 ? 16.186 -49.219 -50.973 1.00 27.28 684 LEU B N 1
ATOM 24008 C CA . LEU B 1 623 ? 15.080 -49.852 -50.261 1.00 27.90 684 LEU B CA 1
ATOM 24009 C C . LEU B 1 623 ? 15.424 -51.268 -49.819 1.00 31.25 684 LEU B C 1
ATOM 24010 O O . LEU B 1 623 ? 14.943 -51.725 -48.775 1.00 31.79 684 LEU B O 1
ATOM 24026 N N . PHE B 1 624 ? 16.250 -51.979 -50.592 1.00 33.04 685 PHE B N 1
ATOM 24027 C CA . PHE B 1 624 ? 16.569 -53.365 -50.265 1.00 29.57 685 PHE B CA 1
ATOM 24028 C C . PHE B 1 624 ? 17.463 -53.486 -49.038 1.00 27.18 685 PHE B C 1
ATOM 24029 O O . PHE B 1 624 ? 17.583 -54.582 -48.482 1.00 25.45 685 PHE B O 1
ATOM 24046 N N . LEU B 1 625 ? 18.091 -52.392 -48.602 1.00 29.69 686 LEU B N 1
ATOM 24047 C CA . LEU B 1 625 ? 19.068 -52.483 -47.523 1.00 27.82 686 LEU B CA 1
ATOM 24048 C C . LEU B 1 625 ? 18.447 -52.926 -46.206 1.00 28.71 686 LEU B C 1
ATOM 24049 O O . LEU B 1 625 ? 19.168 -53.422 -45.331 1.00 30.89 686 LEU B O 1
ATOM 24065 N N . ILE B 1 626 ? 17.133 -52.764 -46.039 1.00 29.79 687 ILE B N 1
ATOM 24066 C CA . ILE B 1 626 ? 16.489 -53.174 -44.797 1.00 32.60 687 ILE B CA 1
ATOM 24067 C C . ILE B 1 626 ? 16.708 -54.656 -44.521 1.00 31.59 687 ILE B C 1
ATOM 24068 O O . ILE B 1 626 ? 16.610 -55.090 -43.368 1.00 31.46 687 ILE B O 1
ATOM 24084 N N . GLU B 1 627 ? 17.014 -55.445 -45.552 1.00 33.29 688 GLU B N 1
ATOM 24085 C CA . GLU B 1 627 ? 17.334 -56.859 -45.396 1.00 37.19 688 GLU B CA 1
ATOM 24086 C C . GLU B 1 627 ? 18.798 -57.161 -45.695 1.00 35.66 688 GLU B C 1
ATOM 24087 O O . GLU B 1 627 ? 19.190 -58.333 -45.709 1.00 34.13 688 GLU B O 1
ATOM 24099 N N . GLU B 1 628 ? 19.612 -56.137 -45.938 1.00 36.38 689 GLU B N 1
ATOM 24100 C CA . GLU B 1 628 ? 21.026 -56.322 -46.228 1.00 36.47 689 GLU B CA 1
ATOM 24101 C C . GLU B 1 628 ? 21.822 -56.319 -44.929 1.00 35.23 689 GLU B C 1
ATOM 24102 O O . GLU B 1 628 ? 21.625 -55.451 -44.073 1.00 34.84 689 GLU B O 1
ATOM 24114 N N . ARG B 1 629 ? 22.726 -57.290 -44.791 1.00 34.61 690 ARG B N 1
ATOM 24115 C CA . ARG B 1 629 ? 23.596 -57.375 -43.630 1.00 35.70 690 ARG B CA 1
ATOM 24116 C C . ARG B 1 629 ? 25.069 -57.195 -43.961 1.00 30.99 690 ARG B C 1
ATOM 24117 O O . ARG B 1 629 ? 25.878 -57.065 -43.035 1.00 28.27 690 ARG B O 1
ATOM 24138 N N . GLN B 1 630 ? 25.440 -57.168 -45.237 1.00 29.40 691 GLN B N 1
ATOM 24139 C CA . GLN B 1 630 ? 26.834 -56.994 -45.605 1.00 33.92 691 GLN B CA 1
ATOM 24140 C C . GLN B 1 630 ? 27.273 -55.548 -45.390 1.00 32.62 691 GLN B C 1
ATOM 24141 O O . GLN B 1 630 ? 26.469 -54.612 -45.384 1.00 36.38 691 GLN B O 1
ATOM 24155 N N . TYR B 1 631 ? 28.584 -55.376 -45.224 1.00 29.75 692 TYR B N 1
ATOM 24156 C CA . TYR B 1 631 ? 29.131 -54.058 -44.925 1.00 27.00 692 TYR B CA 1
ATOM 24157 C C . TYR B 1 631 ? 29.110 -53.158 -46.153 1.00 23.58 692 TYR B C 1
ATOM 24158 O O . TYR B 1 631 ? 28.706 -51.994 -46.077 1.00 24.91 692 TYR B O 1
ATOM 24176 N N . MET B 1 632 ? 29.529 -53.685 -47.299 1.00 25.71 693 MET B N 1
ATOM 24177 C CA . MET B 1 632 ? 29.809 -52.821 -48.443 1.00 27.30 693 MET B CA 1
ATOM 24178 C C . MET B 1 632 ? 28.575 -52.111 -48.974 1.00 24.94 693 MET B C 1
ATOM 24179 O O . MET B 1 632 ? 28.629 -50.881 -49.154 1.00 26.15 693 MET B O 1
ATOM 24193 N N . PRO B 1 633 ? 27.460 -52.789 -49.259 1.00 27.34 694 PRO B N 1
ATOM 24194 C CA . PRO B 1 633 ? 26.286 -52.049 -49.761 1.00 27.78 694 PRO B CA 1
ATOM 24195 C C . PRO B 1 633 ? 25.831 -50.967 -48.800 1.00 24.32 694 PRO B C 1
ATOM 24196 O O . PRO B 1 633 ? 25.527 -49.845 -49.223 1.00 27.25 694 PRO B O 1
ATOM 24207 N N . TRP B 1 634 ? 25.794 -51.274 -47.503 1.00 23.00 695 TRP B N 1
ATOM 24208 C CA . TRP B 1 634 ? 25.417 -50.269 -46.516 1.00 27.63 695 TRP B CA 1
ATOM 24209 C C . TRP B 1 634 ? 26.397 -49.103 -46.526 1.00 22.91 695 TRP B C 1
ATOM 24210 O O . TRP B 1 634 ? 25.991 -47.936 -46.515 1.00 22.84 695 TRP B O 1
ATOM 24231 N N . GLU B 1 635 ? 27.698 -49.401 -46.558 1.00 21.48 696 GLU B N 1
ATOM 24232 C CA . GLU B 1 635 ? 28.694 -48.335 -46.553 1.00 21.56 696 GLU B CA 1
ATOM 24233 C C . GLU B 1 635 ? 28.565 -47.457 -47.792 1.00 21.26 696 GLU B C 1
ATOM 24234 O O . GLU B 1 635 ? 28.683 -46.230 -47.706 1.00 21.86 696 GLU B O 1
ATOM 24246 N N . ALA B 1 636 ? 28.327 -48.067 -48.956 1.00 21.18 697 ALA B N 1
ATOM 24247 C CA . ALA B 1 636 ? 28.156 -47.281 -50.172 1.00 20.22 697 ALA B CA 1
ATOM 24248 C C . ALA B 1 636 ? 26.953 -46.353 -50.058 1.00 23.28 697 ALA B C 1
ATOM 24249 O O . ALA B 1 636 ? 27.014 -45.189 -50.472 1.00 26.34 697 ALA B O 1
ATOM 24256 N N . ALA B 1 637 ? 25.854 -46.847 -49.484 1.00 24.36 698 ALA B N 1
ATOM 24257 C CA . ALA B 1 637 ? 24.668 -46.014 -49.311 1.00 27.41 698 ALA B CA 1
ATOM 24258 C C . ALA B 1 637 ? 24.933 -44.876 -48.333 1.00 23.02 698 ALA B C 1
ATOM 24259 O O . ALA B 1 637 ? 24.600 -43.717 -48.606 1.00 20.99 698 ALA B O 1
ATOM 24266 N N . LEU B 1 638 ? 25.531 -45.186 -47.183 1.00 22.73 699 LEU B N 1
ATOM 24267 C CA . LEU B 1 638 ? 25.801 -44.146 -46.198 1.00 22.36 699 LEU B CA 1
ATOM 24268 C C . LEU B 1 638 ? 26.740 -43.088 -46.760 1.00 26.01 699 LEU B C 1
ATOM 24269 O O . LEU B 1 638 ? 26.559 -41.889 -46.512 1.00 32.08 699 LEU B O 1
ATOM 24285 N N . SER B 1 639 ? 27.747 -43.510 -47.526 1.00 26.18 700 SER B N 1
ATOM 24286 C CA . SER B 1 639 ? 28.685 -42.554 -48.103 1.00 29.94 700 SER B CA 1
ATOM 24287 C C . SER B 1 639 ? 28.004 -41.672 -49.143 1.00 24.52 700 SER B C 1
ATOM 24288 O O . SER B 1 639 ? 28.265 -40.466 -49.208 1.00 22.28 700 SER B O 1
ATOM 24296 N N . SER B 1 640 ? 27.132 -42.253 -49.968 1.00 24.00 701 SER B N 1
ATOM 24297 C CA . SER B 1 640 ? 26.424 -41.454 -50.962 1.00 24.98 701 SER B CA 1
ATOM 24298 C C . SER B 1 640 ? 25.430 -40.508 -50.299 1.00 23.30 701 SER B C 1
ATOM 24299 O O . SER B 1 640 ? 25.317 -39.341 -50.691 1.00 23.83 701 SER B O 1
ATOM 24307 N N . LEU B 1 641 ? 24.703 -40.992 -49.291 1.00 21.02 702 LEU B N 1
ATOM 24308 C CA . LEU B 1 641 ? 23.745 -40.153 -48.583 1.00 19.46 702 LEU B CA 1
ATOM 24309 C C . LEU B 1 641 ? 24.416 -39.075 -47.746 1.00 22.86 702 LEU B C 1
ATOM 24310 O O . LEU B 1 641 ? 23.729 -38.159 -47.283 1.00 23.49 702 LEU B O 1
ATOM 24326 N N . SER B 1 642 ? 25.730 -39.163 -47.534 1.00 24.28 703 SER B N 1
ATOM 24327 C CA . SER B 1 642 ? 26.442 -38.077 -46.873 1.00 28.67 703 SER B CA 1
ATOM 24328 C C . SER B 1 642 ? 26.204 -36.755 -47.587 1.00 25.62 703 SER B C 1
ATOM 24329 O O . SER B 1 642 ? 26.124 -35.705 -46.943 1.00 25.77 703 SER B O 1
ATOM 24337 N N . TYR B 1 643 ? 26.076 -36.790 -48.915 1.00 27.21 704 TYR B N 1
ATOM 24338 C CA . TYR B 1 643 ? 25.775 -35.574 -49.660 1.00 25.53 704 TYR B CA 1
ATOM 24339 C C . TYR B 1 643 ? 24.377 -35.062 -49.335 1.00 22.93 704 TYR B C 1
ATOM 24340 O O . TYR B 1 643 ? 24.172 -33.851 -49.199 1.00 20.28 704 TYR B O 1
ATOM 24358 N N . PHE B 1 644 ? 23.401 -35.965 -49.214 1.00 18.82 705 PHE B N 1
ATOM 24359 C CA . PHE B 1 644 ? 22.053 -35.541 -48.850 1.00 19.10 705 PHE B CA 1
ATOM 24360 C C . PHE B 1 644 ? 22.042 -34.907 -47.465 1.00 19.34 705 PHE B C 1
ATOM 24361 O O . PHE B 1 644 ? 21.345 -33.912 -47.232 1.00 25.43 705 PHE B O 1
ATOM 24378 N N . LYS B 1 645 ? 22.821 -35.462 -46.536 1.00 16.28 706 LYS B N 1
ATOM 24379 C CA . LYS B 1 645 ? 22.926 -34.872 -45.206 1.00 19.25 706 LYS B CA 1
ATOM 24380 C C . LYS B 1 645 ? 23.537 -33.478 -45.267 1.00 23.44 706 LYS B C 1
ATOM 24381 O O . LYS B 1 645 ? 23.090 -32.565 -44.563 1.00 22.75 706 LYS B O 1
ATOM 24400 N N . LEU B 1 646 ? 24.563 -33.292 -46.100 1.00 18.63 707 LEU B N 1
ATOM 24401 C CA . LEU B 1 646 ? 25.174 -31.972 -46.216 1.00 18.15 707 LEU B CA 1
ATOM 24402 C C . LEU B 1 646 ? 24.200 -30.967 -46.817 1.00 18.25 707 LEU B C 1
ATOM 24403 O O . LEU B 1 646 ? 24.160 -29.803 -46.399 1.00 19.26 707 LEU B O 1
ATOM 24419 N N . MET B 1 647 ? 23.409 -31.395 -47.798 1.00 18.70 708 MET B N 1
ATOM 24420 C CA . MET B 1 647 ? 22.478 -30.476 -48.439 1.00 18.17 708 MET B CA 1
ATOM 24421 C C . MET B 1 647 ? 21.259 -30.195 -47.570 1.00 19.13 708 MET B C 1
ATOM 24422 O O . MET B 1 647 ? 20.670 -29.113 -47.677 1.00 21.54 708 MET B O 1
ATOM 24436 N N . PHE B 1 648 ? 20.879 -31.130 -46.693 1.00 18.12 709 PHE B N 1
ATOM 24437 C CA . PHE B 1 648 ? 19.559 -31.094 -46.081 1.00 21.33 709 PHE B CA 1
ATOM 24438 C C . PHE B 1 648 ? 19.529 -31.096 -44.557 1.00 21.36 709 PHE B C 1
ATOM 24439 O O . PHE B 1 648 ? 18.445 -30.914 -43.991 1.00 24.62 709 PHE B O 1
ATOM 24456 N N . ASP B 1 649 ? 20.651 -31.301 -43.869 1.00 19.04 710 ASP B N 1
ATOM 24457 C CA . ASP B 1 649 ? 20.592 -31.433 -42.416 1.00 16.10 710 ASP B CA 1
ATOM 24458 C C . ASP B 1 649 ? 20.367 -30.102 -41.701 1.00 19.57 710 ASP B C 1
ATOM 24459 O O . ASP B 1 649 ? 20.441 -30.054 -40.467 1.00 21.89 710 ASP B O 1
ATOM 24468 N N . ARG B 1 650 ? 20.077 -29.032 -42.440 1.00 16.13 711 ARG B N 1
ATOM 24469 C CA . ARG B 1 650 ? 19.622 -27.774 -41.861 1.00 16.27 711 ARG B CA 1
ATOM 24470 C C . ARG B 1 650 ? 18.279 -27.354 -42.455 1.00 22.40 711 ARG B C 1
ATOM 24471 O O . ARG B 1 650 ? 17.984 -26.161 -42.559 1.00 22.40 711 ARG B O 1
ATOM 24492 N N . SER B 1 651 ? 17.453 -28.325 -42.855 1.00 21.74 712 SER B N 1
ATOM 24493 C CA . SER B 1 651 ? 16.201 -28.031 -43.537 1.00 17.68 712 SER B CA 1
ATOM 24494 C C . SER B 1 651 ? 15.121 -29.018 -43.114 1.00 21.23 712 SER B C 1
ATOM 24495 O O . SER B 1 651 ? 15.380 -30.010 -42.428 1.00 18.25 712 SER B O 1
ATOM 24503 N N . GLU B 1 652 ? 13.892 -28.736 -43.560 1.00 23.48 713 GLU B N 1
ATOM 24504 C CA . GLU B 1 652 ? 12.746 -29.573 -43.222 1.00 27.00 713 GLU B CA 1
ATOM 24505 C C . GLU B 1 652 ? 12.877 -30.986 -43.768 1.00 27.80 713 GLU B C 1
ATOM 24506 O O . GLU B 1 652 ? 12.128 -31.875 -43.347 1.00 25.05 713 GLU B O 1
ATOM 24518 N N . VAL B 1 653 ? 13.796 -31.211 -44.706 1.00 26.87 714 VAL B N 1
ATOM 24519 C CA . VAL B 1 653 ? 13.927 -32.529 -45.311 1.00 25.57 714 VAL B CA 1
ATOM 24520 C C . VAL B 1 653 ? 14.613 -33.525 -44.387 1.00 21.52 714 VAL B C 1
ATOM 24521 O O . VAL B 1 653 ? 14.441 -34.737 -44.561 1.00 24.44 714 VAL B O 1
ATOM 24534 N N . TYR B 1 654 ? 15.374 -33.053 -43.396 1.00 21.63 715 TYR B N 1
ATOM 24535 C CA . TYR B 1 654 ? 16.216 -33.962 -42.625 1.00 24.63 715 TYR B CA 1
ATOM 24536 C C . TYR B 1 654 ? 15.400 -34.871 -41.716 1.00 25.04 715 TYR B C 1
ATOM 24537 O O . TYR B 1 654 ? 15.835 -35.987 -41.412 1.00 25.49 715 TYR B O 1
ATOM 24555 N N . GLY B 1 655 ? 14.233 -34.420 -41.265 1.00 25.89 716 GLY B N 1
ATOM 24556 C CA . GLY B 1 655 ? 13.388 -35.229 -40.419 1.00 27.08 716 GLY B CA 1
ATOM 24557 C C . GLY B 1 655 ? 12.946 -36.499 -41.115 1.00 25.32 716 GLY B C 1
ATOM 24558 O O . GLY B 1 655 ? 13.194 -37.616 -40.648 1.00 26.13 716 GLY B O 1
ATOM 24562 N N . PRO B 1 656 ? 12.259 -36.349 -42.249 1.00 22.91 717 PRO B N 1
ATOM 24563 C CA . PRO B 1 656 ? 11.906 -37.538 -43.045 1.00 23.49 717 PRO B CA 1
ATOM 24564 C C . PRO B 1 656 ? 13.112 -38.368 -43.453 1.00 25.20 717 PRO B C 1
ATOM 24565 O O . PRO B 1 656 ? 13.004 -39.598 -43.540 1.00 27.07 717 PRO B O 1
ATOM 24576 N N . MET B 1 657 ? 14.261 -37.738 -43.708 1.00 25.45 718 MET B N 1
ATOM 24577 C CA . MET B 1 657 ? 15.455 -38.501 -44.059 1.00 26.40 718 MET B CA 1
ATOM 24578 C C . MET B 1 657 ? 15.889 -39.392 -42.902 1.00 29.43 718 MET B C 1
ATOM 24579 O O . MET B 1 657 ? 16.139 -40.589 -43.082 1.00 29.42 718 MET B O 1
ATOM 24593 N N . LYS B 1 658 ? 15.994 -38.817 -41.701 1.00 27.39 719 LYS B N 1
ATOM 24594 C CA . LYS B 1 658 ? 16.375 -39.610 -40.537 1.00 25.93 719 LYS B CA 1
ATOM 24595 C C . LYS B 1 658 ? 15.357 -40.709 -40.268 1.00 24.86 719 LYS B C 1
ATOM 24596 O O . LYS B 1 658 ? 15.722 -41.821 -39.870 1.00 29.81 719 LYS B O 1
ATOM 24615 N N . ASN B 1 659 ? 14.072 -40.411 -40.469 1.00 24.89 720 ASN B N 1
ATOM 24616 C CA . ASN B 1 659 ? 13.040 -41.416 -40.243 1.00 29.93 720 ASN B CA 1
ATOM 24617 C C . ASN B 1 659 ? 13.156 -42.555 -41.246 1.00 28.16 720 ASN B C 1
ATOM 24618 O O . ASN B 1 659 ? 12.901 -43.716 -40.906 1.00 28.67 720 ASN B O 1
ATOM 24629 N N . TYR B 1 660 ? 13.540 -42.247 -42.485 1.00 27.19 721 TYR B N 1
ATOM 24630 C CA . TYR B 1 660 ? 13.774 -43.306 -43.460 1.00 26.49 721 TYR B CA 1
ATOM 24631 C C . TYR B 1 660 ? 14.941 -44.187 -43.033 1.00 24.37 721 TYR B C 1
ATOM 24632 O O . TYR B 1 660 ? 14.827 -45.418 -42.999 1.00 25.14 721 TYR B O 1
ATOM 24650 N N . LEU B 1 661 ? 16.080 -43.571 -42.706 1.00 26.17 722 LEU B N 1
ATOM 24651 C CA . LEU B 1 661 ? 17.242 -44.349 -42.288 1.00 28.32 722 LEU B CA 1
ATOM 24652 C C . LEU B 1 661 ? 16.951 -45.125 -41.009 1.00 30.56 722 LEU B C 1
ATOM 24653 O O . LEU B 1 661 ? 17.409 -46.262 -40.847 1.00 32.52 722 LEU B O 1
ATOM 24669 N N . LYS B 1 662 ? 16.195 -44.524 -40.087 1.00 33.60 723 LYS B N 1
ATOM 24670 C CA . LYS B 1 662 ? 15.773 -45.243 -38.890 1.00 35.80 723 LYS B CA 1
ATOM 24671 C C . LYS B 1 662 ? 15.063 -46.539 -39.263 1.00 32.91 723 LYS B C 1
ATOM 24672 O O . LYS B 1 662 ? 15.331 -47.600 -38.689 1.00 33.26 723 LYS B O 1
ATOM 24691 N N . LYS B 1 663 ? 14.163 -46.470 -40.244 1.00 29.93 724 LYS B N 1
ATOM 24692 C CA . LYS B 1 663 ? 13.394 -47.647 -40.633 1.00 33.72 724 LYS B CA 1
ATOM 24693 C C . LYS B 1 663 ? 14.278 -48.699 -41.291 1.00 34.64 724 LYS B C 1
ATOM 24694 O O . LYS B 1 663 ? 14.099 -49.900 -41.060 1.00 35.52 724 LYS B O 1
ATOM 24713 N N . GLN B 1 664 ? 15.236 -48.271 -42.114 1.00 32.20 725 GLN B N 1
ATOM 24714 C CA . GLN B 1 664 ? 16.033 -49.233 -42.866 1.00 30.58 725 GLN B CA 1
ATOM 24715 C C . GLN B 1 664 ? 17.048 -49.947 -41.983 1.00 30.00 725 GLN B C 1
ATOM 24716 O O . GLN B 1 664 ? 17.376 -51.110 -42.240 1.00 31.72 725 GLN B O 1
ATOM 24730 N N . VAL B 1 665 ? 17.551 -49.284 -40.942 1.00 32.39 726 VAL B N 1
ATOM 24731 C CA . VAL B 1 665 ? 18.648 -49.840 -40.158 1.00 30.74 726 VAL B CA 1
ATOM 24732 C C . VAL B 1 665 ? 18.191 -50.564 -38.898 1.00 31.73 726 VAL B C 1
ATOM 24733 O O . VAL B 1 665 ? 18.937 -51.415 -38.387 1.00 32.06 726 VAL B O 1
ATOM 24746 N N . THR B 1 666 ? 17.004 -50.258 -38.379 1.00 31.92 727 THR B N 1
ATOM 24747 C CA . THR B 1 666 ? 16.600 -50.841 -37.101 1.00 34.67 727 THR B CA 1
ATOM 24748 C C . THR B 1 666 ? 16.644 -52.361 -37.123 1.00 33.67 727 THR B C 1
ATOM 24749 O O . THR B 1 666 ? 17.191 -52.954 -36.176 1.00 35.18 727 THR B O 1
ATOM 24760 N N . PRO B 1 667 ? 16.105 -53.051 -38.134 1.00 32.47 728 PRO B N 1
ATOM 24761 C CA . PRO B 1 667 ? 16.262 -54.518 -38.168 1.00 30.73 728 PRO B CA 1
ATOM 24762 C C . PRO B 1 667 ? 17.714 -54.963 -38.087 1.00 31.36 728 PRO B C 1
ATOM 24763 O O . PRO B 1 667 ? 18.028 -55.922 -37.371 1.00 32.61 728 PRO B O 1
ATOM 24774 N N . LEU B 1 668 ? 18.616 -54.288 -38.804 1.00 33.25 729 LEU B N 1
ATOM 24775 C CA . LEU B 1 668 ? 20.031 -54.626 -38.705 1.00 32.98 729 LEU B CA 1
ATOM 24776 C C . LEU B 1 668 ? 20.550 -54.390 -37.294 1.00 33.41 729 LEU B C 1
ATOM 24777 O O . LEU B 1 668 ? 21.333 -55.190 -36.768 1.00 35.24 729 LEU B O 1
ATOM 24793 N N . PHE B 1 669 ? 20.126 -53.292 -36.664 1.00 34.05 730 PHE B N 1
ATOM 24794 C CA . PHE B 1 669 ? 20.542 -53.028 -35.292 1.00 35.29 730 PHE B CA 1
ATOM 24795 C C . PHE B 1 669 ? 20.057 -54.126 -34.355 1.00 37.90 730 PHE B C 1
ATOM 24796 O O . PHE B 1 669 ? 20.782 -54.542 -33.443 1.00 34.92 730 PHE B O 1
ATOM 24813 N N . ILE B 1 670 ? 18.831 -54.607 -34.566 1.00 39.88 731 ILE B N 1
ATOM 24814 C CA . ILE B 1 670 ? 18.287 -55.669 -33.724 1.00 38.70 731 ILE B CA 1
ATOM 24815 C C . ILE B 1 670 ? 19.067 -56.960 -33.930 1.00 37.46 731 ILE B C 1
ATOM 24816 O O . ILE B 1 670 ? 19.465 -57.626 -32.967 1.00 37.67 731 ILE B O 1
ATOM 24832 N N . HIS B 1 671 ? 19.287 -57.338 -35.191 1.00 36.33 732 HIS B N 1
ATOM 24833 C CA . HIS B 1 671 ? 20.019 -58.565 -35.484 1.00 41.18 732 HIS B CA 1
ATOM 24834 C C . HIS B 1 671 ? 21.363 -58.590 -34.767 1.00 43.08 732 HIS B C 1
ATOM 24835 O O . HIS B 1 671 ? 21.790 -59.635 -34.264 1.00 48.89 732 HIS B O 1
ATOM 24849 N N . PHE B 1 672 ? 22.039 -57.442 -34.699 1.00 38.22 733 PHE B N 1
ATOM 24850 C CA . PHE B 1 672 ? 23.342 -57.389 -34.048 1.00 38.69 733 PHE B CA 1
ATOM 24851 C C . PHE B 1 672 ? 23.222 -57.366 -32.531 1.00 39.08 733 PHE B C 1
ATOM 24852 O O . PHE B 1 672 ? 24.114 -57.871 -31.838 1.00 36.12 733 PHE B O 1
ATOM 24869 N N . ARG B 1 673 ? 22.145 -56.788 -31.993 1.00 41.11 734 ARG B N 1
ATOM 24870 C CA . ARG B 1 673 ? 21.927 -56.863 -30.552 1.00 43.42 734 ARG B CA 1
ATOM 24871 C C . ARG B 1 673 ? 21.858 -58.312 -30.093 1.00 45.79 734 ARG B C 1
ATOM 24872 O O . ARG B 1 673 ? 22.368 -58.659 -29.021 1.00 47.15 734 ARG B O 1
ATOM 24893 N N . ASN B 1 674 ? 21.236 -59.176 -30.899 1.00 50.29 735 ASN B N 1
ATOM 24894 C CA . ASN B 1 674 ? 21.129 -60.589 -30.551 1.00 51.17 735 ASN B CA 1
ATOM 24895 C C . ASN B 1 674 ? 22.390 -61.355 -30.934 1.00 48.37 735 ASN B C 1
ATOM 24896 O O . ASN B 1 674 ? 22.849 -62.217 -30.177 1.00 47.54 735 ASN B O 1
ATOM 24907 N N . ASN B 1 675 ? 22.964 -61.054 -32.102 1.00 49.13 736 ASN B N 1
ATOM 24908 C CA . ASN B 1 675 ? 24.167 -61.757 -32.534 1.00 49.12 736 ASN B CA 1
ATOM 24909 C C . ASN B 1 675 ? 25.327 -61.522 -31.577 1.00 46.47 736 ASN B C 1
ATOM 24910 O O . ASN B 1 675 ? 26.148 -62.421 -31.363 1.00 46.43 736 ASN B O 1
ATOM 24921 N N . THR B 1 676 ? 25.416 -60.328 -30.998 1.00 46.32 737 THR B N 1
ATOM 24922 C CA . THR B 1 676 ? 26.483 -59.991 -30.066 1.00 47.18 737 THR B CA 1
ATOM 24923 C C . THR B 1 676 ? 26.147 -60.356 -28.627 1.00 47.92 737 THR B C 1
ATOM 24924 O O . THR B 1 676 ? 26.982 -60.145 -27.739 1.00 48.02 737 THR B O 1
ATOM 24935 N N . ASN B 1 677 ? 24.957 -60.895 -28.377 1.00 45.94 738 ASN B N 1
ATOM 24936 C CA . ASN B 1 677 ? 24.459 -61.133 -27.025 1.00 46.72 738 ASN B CA 1
ATOM 24937 C C . ASN B 1 677 ? 24.586 -59.866 -26.178 1.00 48.04 738 ASN B C 1
ATOM 24938 O O . ASN B 1 677 ? 25.329 -59.803 -25.197 1.00 48.05 738 ASN B O 1
ATOM 24949 N N . ASN B 1 678 ? 23.845 -58.840 -26.597 1.00 50.48 739 ASN B N 1
ATOM 24950 C CA . ASN B 1 678 ? 23.782 -57.563 -25.886 1.00 55.52 739 ASN B CA 1
ATOM 24951 C C . ASN B 1 678 ? 25.149 -56.880 -25.846 1.00 52.39 739 ASN B C 1
ATOM 24952 O O . ASN B 1 678 ? 25.615 -56.422 -24.801 1.00 55.99 739 ASN B O 1
ATOM 24963 N N . TRP B 1 679 ? 25.793 -56.814 -27.010 1.00 45.06 740 TRP B N 1
ATOM 24964 C CA . TRP B 1 679 ? 27.001 -56.013 -27.196 1.00 42.71 740 TRP B CA 1
ATOM 24965 C C . TRP B 1 679 ? 28.150 -56.485 -26.314 1.00 41.96 740 TRP B C 1
ATOM 24966 O O . TRP B 1 679 ? 29.051 -55.708 -25.988 1.00 43.47 740 TRP B O 1
ATOM 24987 N N . ARG B 1 680 ? 28.138 -57.760 -25.928 1.00 43.56 741 ARG B N 1
ATOM 24988 C CA . ARG B 1 680 ? 29.234 -58.330 -25.159 1.00 48.49 741 ARG B CA 1
ATOM 24989 C C . ARG B 1 680 ? 30.265 -59.038 -26.026 1.00 52.40 741 ARG B C 1
ATOM 24990 O O . ARG B 1 680 ? 31.406 -59.213 -25.585 1.00 50.00 741 ARG B O 1
ATOM 25011 N N . GLU B 1 681 ? 29.895 -59.440 -27.239 1.00 57.35 742 GLU B N 1
ATOM 25012 C CA . GLU B 1 681 ? 30.813 -60.037 -28.195 1.00 61.32 742 GLU B CA 1
ATOM 25013 C C . GLU B 1 681 ? 30.824 -59.202 -29.469 1.00 57.66 742 GLU B C 1
ATOM 25014 O O . GLU B 1 681 ? 29.884 -58.454 -29.753 1.00 58.66 742 GLU B O 1
ATOM 25026 N N . ILE B 1 682 ? 31.904 -59.327 -30.233 1.00 51.65 743 ILE B N 1
ATOM 25027 C CA . ILE B 1 682 ? 31.974 -58.719 -31.560 1.00 47.01 743 ILE B CA 1
ATOM 25028 C C . ILE B 1 682 ? 31.946 -59.846 -32.586 1.00 39.03 743 ILE B C 1
ATOM 25029 O O . ILE B 1 682 ? 32.369 -60.969 -32.276 1.00 36.30 743 ILE B O 1
ATOM 25045 N N . PRO B 1 683 ? 31.462 -59.607 -33.805 1.00 35.50 744 PRO B N 1
ATOM 25046 C CA . PRO B 1 683 ? 31.463 -60.674 -34.814 1.00 35.52 744 PRO B CA 1
ATOM 25047 C C . PRO B 1 683 ? 32.877 -61.150 -35.110 1.00 37.07 744 PRO B C 1
ATOM 25048 O O . PRO B 1 683 ? 33.864 -60.459 -34.850 1.00 39.41 744 PRO B O 1
ATOM 25059 N N . GLU B 1 684 ? 32.968 -62.358 -35.669 1.00 36.95 745 GLU B N 1
ATOM 25060 C CA . GLU B 1 684 ? 34.278 -62.924 -35.968 1.00 41.69 745 GLU B CA 1
ATOM 25061 C C . GLU B 1 684 ? 34.834 -62.392 -37.283 1.00 39.30 745 GLU B C 1
ATOM 25062 O O . GLU B 1 684 ? 36.029 -62.091 -37.376 1.00 35.85 745 GLU B O 1
ATOM 25074 N N . ASN B 1 685 ? 33.993 -62.271 -38.306 1.00 39.71 746 ASN B N 1
ATOM 25075 C CA . ASN B 1 685 ? 34.448 -61.800 -39.606 1.00 43.72 746 ASN B CA 1
ATOM 25076 C C . ASN B 1 685 ? 34.647 -60.288 -39.594 1.00 41.78 746 ASN B C 1
ATOM 25077 O O . ASN B 1 685 ? 33.929 -59.547 -38.915 1.00 39.75 746 ASN B O 1
ATOM 25088 N N . LEU B 1 686 ? 35.636 -59.833 -40.366 1.00 38.08 747 LEU B N 1
ATOM 25089 C CA . LEU B 1 686 ? 36.005 -58.421 -40.344 1.00 34.95 747 LEU B CA 1
ATOM 25090 C C . LEU B 1 686 ? 34.889 -57.546 -40.902 1.00 34.87 747 LEU B C 1
ATOM 25091 O O . LEU B 1 686 ? 34.548 -56.511 -40.316 1.00 27.57 747 LEU B O 1
ATOM 25107 N N . MET B 1 687 ? 34.321 -57.930 -42.048 1.00 36.86 748 MET B N 1
ATOM 25108 C CA . MET B 1 687 ? 33.283 -57.102 -42.651 1.00 37.22 748 MET B CA 1
ATOM 25109 C C . MET B 1 687 ? 32.006 -57.120 -41.823 1.00 39.20 748 MET B C 1
ATOM 25110 O O . MET B 1 687 ? 31.238 -56.150 -41.851 1.00 41.24 748 MET B O 1
ATOM 25124 N N . ASP B 1 688 ? 31.753 -58.206 -41.088 1.00 37.70 749 ASP B N 1
ATOM 25125 C CA . ASP B 1 688 ? 30.640 -58.202 -40.146 1.00 36.16 749 ASP B CA 1
ATOM 25126 C C . ASP B 1 688 ? 30.916 -57.249 -38.990 1.00 34.66 749 ASP B C 1
ATOM 25127 O O . ASP B 1 688 ? 30.001 -56.582 -38.493 1.00 33.79 749 ASP B O 1
ATOM 25136 N N . GLN B 1 689 ? 32.175 -57.166 -38.553 1.00 31.91 750 GLN B N 1
ATOM 25137 C CA . GLN B 1 689 ? 32.536 -56.204 -37.518 1.00 31.07 750 GLN B CA 1
ATOM 25138 C C . GLN B 1 689 ? 32.279 -54.780 -37.991 1.00 32.11 750 GLN B C 1
ATOM 25139 O O . GLN B 1 689 ? 31.704 -53.963 -37.263 1.00 33.52 750 GLN B O 1
ATOM 25153 N N . TYR B 1 690 ? 32.710 -54.463 -39.215 1.00 32.03 751 TYR B N 1
ATOM 25154 C CA . TYR B 1 690 ? 32.471 -53.132 -39.760 1.00 27.38 751 TYR B CA 1
ATOM 25155 C C . TYR B 1 690 ? 30.980 -52.875 -39.939 1.00 28.69 751 TYR B C 1
ATOM 25156 O O . TYR B 1 690 ? 30.492 -51.773 -39.658 1.00 32.52 751 TYR B O 1
ATOM 25174 N N . SER B 1 691 ? 30.238 -53.882 -40.407 1.00 29.99 752 SER B N 1
ATOM 25175 C CA . SER B 1 691 ? 28.798 -53.723 -40.580 1.00 32.55 752 SER B CA 1
ATOM 25176 C C . SER B 1 691 ? 28.115 -53.422 -39.252 1.00 33.91 752 SER B C 1
ATOM 25177 O O . SER B 1 691 ? 27.168 -52.628 -39.198 1.00 30.49 752 SER B O 1
ATOM 25185 N N . GLU B 1 692 ? 28.578 -54.051 -38.169 1.00 35.26 753 GLU B N 1
ATOM 25186 C CA . GLU B 1 692 ? 28.004 -53.777 -36.855 1.00 36.89 753 GLU B CA 1
ATOM 25187 C C . GLU B 1 692 ? 28.226 -52.322 -36.463 1.00 33.00 753 GLU B C 1
ATOM 25188 O O . GLU B 1 692 ? 27.299 -51.637 -36.015 1.00 33.65 753 GLU B O 1
ATOM 25200 N N . VAL B 1 693 ? 29.455 -51.829 -36.632 1.00 29.87 754 VAL B N 1
ATOM 25201 C CA . VAL B 1 693 ? 29.759 -50.451 -36.258 1.00 28.27 754 VAL B CA 1
ATOM 25202 C C . VAL B 1 693 ? 28.898 -49.479 -37.053 1.00 26.11 754 VAL B C 1
ATOM 25203 O O . VAL B 1 693 ? 28.375 -48.501 -36.507 1.00 28.13 754 VAL B O 1
ATOM 25216 N N . ASN B 1 694 ? 28.741 -49.725 -38.356 1.00 28.74 755 ASN B N 1
ATOM 25217 C CA . ASN B 1 694 ? 27.890 -48.860 -39.165 1.00 26.83 755 ASN B CA 1
ATOM 25218 C C . ASN B 1 694 ? 26.434 -48.938 -38.722 1.00 25.53 755 ASN B C 1
ATOM 25219 O O . ASN B 1 694 ? 25.712 -47.936 -38.781 1.00 22.68 755 ASN B O 1
ATOM 25230 N N . ALA B 1 695 ? 25.987 -50.113 -38.271 1.00 26.17 756 ALA B N 1
ATOM 25231 C CA . ALA B 1 695 ? 24.613 -50.248 -37.794 1.00 27.27 756 ALA B CA 1
ATOM 25232 C C . ALA B 1 695 ? 24.390 -49.439 -36.522 1.00 30.17 756 ALA B C 1
ATOM 25233 O O . ALA B 1 695 ? 23.341 -48.805 -36.356 1.00 29.26 756 ALA B O 1
ATOM 25240 N N . ILE B 1 696 ? 25.364 -49.448 -35.612 1.00 29.02 757 ILE B N 1
ATOM 25241 C CA . ILE B 1 696 ? 25.242 -48.656 -34.393 1.00 28.57 757 ILE B CA 1
ATOM 25242 C C . ILE B 1 696 ? 25.283 -47.171 -34.725 1.00 28.05 757 ILE B C 1
ATOM 25243 O O . ILE B 1 696 ? 24.458 -46.385 -34.247 1.00 26.36 757 ILE B O 1
ATOM 25259 N N . SER B 1 697 ? 26.250 -46.765 -35.551 1.00 28.25 758 SER B N 1
ATOM 25260 C CA . SER B 1 697 ? 26.386 -45.356 -35.897 1.00 27.65 758 SER B CA 1
ATOM 25261 C C . SER B 1 697 ? 25.137 -44.835 -36.598 1.00 28.17 758 SER B C 1
ATOM 25262 O O . SER B 1 697 ? 24.650 -43.741 -36.285 1.00 29.02 758 SER B O 1
ATOM 25270 N N . THR B 1 698 ? 24.603 -45.601 -37.549 1.00 28.35 759 THR B N 1
ATOM 25271 C CA . THR B 1 698 ? 23.412 -45.158 -38.266 1.00 25.80 759 THR B CA 1
ATOM 25272 C C . THR B 1 698 ? 22.183 -45.183 -37.365 1.00 25.27 759 THR B C 1
ATOM 25273 O O . THR B 1 698 ? 21.348 -44.272 -37.417 1.00 22.50 759 THR B O 1
ATOM 25284 N N . ALA B 1 699 ? 22.052 -46.216 -36.531 1.00 27.13 760 ALA B N 1
ATOM 25285 C CA . ALA B 1 699 ? 20.905 -46.299 -35.633 1.00 28.00 760 ALA B CA 1
ATOM 25286 C C . ALA B 1 699 ? 20.877 -45.118 -34.670 1.00 29.07 760 ALA B C 1
ATOM 25287 O O . ALA B 1 699 ? 19.835 -44.481 -34.476 1.00 25.86 760 ALA B O 1
ATOM 25294 N N . CYS B 1 700 ? 22.017 -44.813 -34.055 1.00 32.30 761 CYS B N 1
ATOM 25295 C CA . CYS B 1 700 ? 22.067 -43.729 -33.082 1.00 41.22 761 CYS B CA 1
ATOM 25296 C C . CYS B 1 700 ? 21.975 -42.367 -33.762 1.00 38.37 761 CYS B C 1
ATOM 25297 O O . CYS B 1 700 ? 21.328 -41.449 -33.242 1.00 38.81 761 CYS B O 1
ATOM 25304 N N . SER B 1 701 ? 22.597 -42.221 -34.933 1.00 34.81 762 SER B N 1
ATOM 25305 C CA . SER B 1 701 ? 22.587 -40.933 -35.618 1.00 30.46 762 SER B CA 1
ATOM 25306 C C . SER B 1 701 ? 21.177 -40.505 -35.999 1.00 28.12 762 SER B C 1
ATOM 25307 O O . SER B 1 701 ? 20.887 -39.305 -36.056 1.00 27.78 762 SER B O 1
ATOM 25315 N N . ASN B 1 702 ? 20.291 -41.461 -36.268 1.00 26.78 763 ASN B N 1
ATOM 25316 C CA . ASN B 1 702 ? 18.976 -41.160 -36.814 1.00 28.17 763 ASN B CA 1
ATOM 25317 C C . ASN B 1 702 ? 17.849 -41.421 -35.826 1.00 30.10 763 ASN B C 1
ATOM 25318 O O . ASN B 1 702 ? 16.683 -41.476 -36.231 1.00 32.01 763 ASN B O 1
ATOM 25329 N N . GLY B 1 703 ? 18.165 -41.579 -34.545 1.00 32.95 764 GLY B N 1
ATOM 25330 C CA . GLY B 1 703 ? 17.150 -41.538 -33.515 1.00 35.75 764 GLY B CA 1
ATOM 25331 C C . GLY B 1 703 ? 16.547 -42.859 -33.101 1.00 38.90 764 GLY B C 1
ATOM 25332 O O . GLY B 1 703 ? 15.364 -42.896 -32.749 1.00 42.07 764 GLY B O 1
ATOM 25336 N N . VAL B 1 704 ? 17.315 -43.943 -33.122 1.00 35.71 765 VAL B N 1
ATOM 25337 C CA . VAL B 1 704 ? 16.842 -45.220 -32.595 1.00 32.63 765 VAL B CA 1
ATOM 25338 C C . VAL B 1 704 ? 17.039 -45.192 -31.084 1.00 31.81 765 VAL B C 1
ATOM 25339 O O . VAL B 1 704 ? 18.179 -45.302 -30.609 1.00 33.11 765 VAL B O 1
ATOM 25352 N N . PRO B 1 705 ? 15.974 -45.047 -30.290 1.00 32.16 766 PRO B N 1
ATOM 25353 C CA . PRO B 1 705 ? 16.178 -44.823 -28.846 1.00 34.28 766 PRO B CA 1
ATOM 25354 C C . PRO B 1 705 ? 16.962 -45.925 -28.151 1.00 36.67 766 PRO B C 1
ATOM 25355 O O . PRO B 1 705 ? 17.684 -45.637 -27.188 1.00 36.95 766 PRO B O 1
ATOM 25366 N N . GLU B 1 706 ? 16.849 -47.176 -28.601 1.00 37.33 767 GLU B N 1
ATOM 25367 C CA . GLU B 1 706 ? 17.554 -48.259 -27.923 1.00 38.85 767 GLU B CA 1
ATOM 25368 C C . GLU B 1 706 ? 19.066 -48.114 -28.066 1.00 36.31 767 GLU B C 1
ATOM 25369 O O . GLU B 1 706 ? 19.812 -48.394 -27.120 1.00 34.48 767 GLU B O 1
ATOM 25381 N N . CYS B 1 707 ? 19.538 -47.686 -29.242 1.00 34.28 768 CYS B N 1
ATOM 25382 C CA . CYS B 1 707 ? 20.968 -47.433 -29.405 1.00 35.48 768 CYS B CA 1
ATOM 25383 C C . CYS B 1 707 ? 21.394 -46.208 -28.611 1.00 33.77 768 CYS B C 1
ATOM 25384 O O . CYS B 1 707 ? 22.476 -46.195 -28.011 1.00 33.05 768 CYS B O 1
ATOM 25391 N N . GLU B 1 708 ? 20.568 -45.158 -28.612 1.00 35.89 769 GLU B N 1
ATOM 25392 C CA . GLU B 1 708 ? 20.859 -43.984 -27.798 1.00 38.47 769 GLU B CA 1
ATOM 25393 C C . GLU B 1 708 ? 21.078 -44.381 -26.343 1.00 36.80 769 GLU B C 1
ATOM 25394 O O . GLU B 1 708 ? 22.030 -43.928 -25.697 1.00 35.23 769 GLU B O 1
ATOM 25406 N N . GLU B 1 709 ? 20.206 -45.243 -25.814 1.00 34.97 770 GLU B N 1
ATOM 25407 C CA . GLU B 1 709 ? 20.350 -45.688 -24.432 1.00 36.04 770 GLU B CA 1
ATOM 25408 C C . GLU B 1 709 ? 21.607 -46.532 -24.252 1.00 34.69 770 GLU B C 1
ATOM 25409 O O . GLU B 1 709 ? 22.315 -46.398 -23.247 1.00 36.82 770 GLU B O 1
ATOM 25421 N N . MET B 1 710 ? 21.901 -47.405 -25.217 1.00 32.66 771 MET B N 1
ATOM 25422 C CA . MET B 1 710 ? 23.040 -48.305 -25.080 1.00 34.27 771 MET B CA 1
ATOM 25423 C C . MET B 1 710 ? 24.351 -47.529 -25.039 1.00 35.48 771 MET B C 1
ATOM 25424 O O . MET B 1 710 ? 25.194 -47.758 -24.164 1.00 35.40 771 MET B O 1
ATOM 25438 N N . VAL B 1 711 ? 24.548 -46.611 -25.987 1.00 32.25 772 VAL B N 1
ATOM 25439 C CA . VAL B 1 711 ? 25.812 -45.882 -26.039 1.00 31.35 772 VAL B CA 1
ATOM 25440 C C . VAL B 1 711 ? 25.948 -44.969 -24.827 1.00 31.17 772 VAL B C 1
ATOM 25441 O O . VAL B 1 711 ? 27.043 -44.809 -24.273 1.00 28.26 772 VAL B O 1
ATOM 25454 N N . SER B 1 712 ? 24.845 -44.354 -24.395 1.00 31.02 773 SER B N 1
ATOM 25455 C CA . SER B 1 712 ? 24.890 -43.519 -23.200 1.00 34.95 773 SER B CA 1
ATOM 25456 C C . SER B 1 712 ? 25.234 -44.347 -21.968 1.00 36.99 773 SER B C 1
ATOM 25457 O O . SER B 1 712 ? 25.995 -43.901 -21.102 1.00 40.69 773 SER B O 1
ATOM 25465 N N . GLY B 1 713 ? 24.686 -45.559 -21.876 1.00 34.78 774 GLY B N 1
ATOM 25466 C CA . GLY B 1 713 ? 24.963 -46.397 -20.722 1.00 34.08 774 GLY B CA 1
ATOM 25467 C C . GLY B 1 713 ? 26.399 -46.880 -20.678 1.00 34.93 774 GLY B C 1
ATOM 25468 O O . GLY B 1 713 ? 27.013 -46.930 -19.609 1.00 33.77 774 GLY B O 1
ATOM 25472 N N . LEU B 1 714 ? 26.953 -47.248 -21.834 1.00 36.09 775 LEU B N 1
ATOM 25473 C CA . LEU B 1 714 ? 28.339 -47.703 -21.872 1.00 35.92 775 LEU B CA 1
ATOM 25474 C C . LEU B 1 714 ? 29.286 -46.596 -21.427 1.00 38.80 775 LEU B C 1
ATOM 25475 O O . LEU B 1 714 ? 30.206 -46.829 -20.634 1.00 42.38 775 LEU B O 1
ATOM 25491 N N . PHE B 1 715 ? 29.076 -45.379 -21.933 1.00 38.42 776 PHE B N 1
ATOM 25492 C CA . PHE B 1 715 ? 29.937 -44.264 -21.553 1.00 37.10 776 PHE B CA 1
ATOM 25493 C C . PHE B 1 715 ? 29.840 -43.983 -20.059 1.00 38.27 776 PHE B C 1
ATOM 25494 O O . PHE B 1 715 ? 30.852 -43.697 -19.407 1.00 38.30 776 PHE B O 1
ATOM 25511 N N . LYS B 1 716 ? 28.632 -44.059 -19.497 1.00 37.46 777 LYS B N 1
ATOM 25512 C CA . LYS B 1 716 ? 28.478 -43.835 -18.063 1.00 43.50 777 LYS B CA 1
ATOM 25513 C C . LYS B 1 716 ? 29.270 -44.860 -17.262 1.00 42.16 777 LYS B C 1
ATOM 25514 O O . LYS B 1 716 ? 29.886 -44.523 -16.244 1.00 42.73 777 LYS B O 1
ATOM 25533 N N . GLN B 1 717 ? 29.271 -46.119 -17.708 1.00 42.96 778 GLN B N 1
ATOM 25534 C CA . GLN B 1 717 ? 30.073 -47.139 -17.039 1.00 46.32 778 GLN B CA 1
ATOM 25535 C C . GLN B 1 717 ? 31.544 -46.741 -17.013 1.00 45.33 778 GLN B C 1
ATOM 25536 O O . GLN B 1 717 ? 32.214 -46.854 -15.980 1.00 45.76 778 GLN B O 1
ATOM 25550 N N . TRP B 1 718 ? 32.066 -46.283 -18.153 1.00 41.18 779 TRP B N 1
ATOM 25551 C CA . TRP B 1 718 ? 33.467 -45.883 -18.218 1.00 39.23 779 TRP B CA 1
ATOM 25552 C C . TRP B 1 718 ? 33.754 -44.737 -17.257 1.00 36.88 779 TRP B C 1
ATOM 25553 O O . TRP B 1 718 ? 34.771 -44.747 -16.555 1.00 36.44 779 TRP B O 1
ATOM 25574 N N . MET B 1 719 ? 32.866 -43.742 -17.206 1.00 35.66 780 MET B N 1
ATOM 25575 C CA . MET B 1 719 ? 33.057 -42.633 -16.278 1.00 38.14 780 MET B CA 1
ATOM 25576 C C . MET B 1 719 ? 33.080 -43.124 -14.835 1.00 39.90 780 MET B C 1
ATOM 25577 O O . MET B 1 719 ? 33.870 -42.636 -14.017 1.00 39.13 780 MET B O 1
ATOM 25591 N N . GLU B 1 720 ? 32.226 -44.096 -14.504 1.00 42.98 781 GLU B N 1
ATOM 25592 C CA . GLU B 1 720 ? 32.191 -44.629 -13.148 1.00 48.86 781 GLU B CA 1
ATOM 25593 C C . GLU B 1 720 ? 33.371 -45.548 -12.855 1.00 52.77 781 GLU B C 1
ATOM 25594 O O . GLU B 1 720 ? 33.658 -45.811 -11.683 1.00 53.66 781 GLU B O 1
ATOM 25606 N N . ASN B 1 721 ? 34.053 -46.042 -13.887 1.00 53.99 782 ASN B N 1
ATOM 25607 C CA . ASN B 1 721 ? 35.217 -46.917 -13.733 1.00 54.22 782 ASN B CA 1
ATOM 25608 C C . ASN B 1 721 ? 36.272 -46.483 -14.741 1.00 48.16 782 ASN B C 1
ATOM 25609 O O . ASN B 1 721 ? 36.589 -47.206 -15.693 1.00 45.24 782 ASN B O 1
ATOM 25620 N N . PRO B 1 722 ? 36.851 -45.296 -14.548 1.00 47.51 783 PRO B N 1
ATOM 25621 C CA . PRO B 1 722 ? 37.681 -44.703 -15.616 1.00 46.63 783 PRO B CA 1
ATOM 25622 C C . PRO B 1 722 ? 38.789 -45.607 -16.133 1.00 50.92 783 PRO B C 1
ATOM 25623 O O . PRO B 1 722 ? 39.076 -45.594 -17.337 1.00 50.14 783 PRO B O 1
ATOM 25634 N N . ASN B 1 723 ? 39.426 -46.384 -15.264 1.00 55.23 784 ASN B N 1
ATOM 25635 C CA . ASN B 1 723 ? 40.609 -47.146 -15.640 1.00 60.55 784 ASN B CA 1
ATOM 25636 C C . ASN B 1 723 ? 40.286 -48.509 -16.238 1.00 59.59 784 ASN B C 1
ATOM 25637 O O . ASN B 1 723 ? 41.210 -49.232 -16.625 1.00 58.52 784 ASN B O 1
ATOM 25648 N N . ASN B 1 724 ? 39.011 -48.875 -16.331 1.00 61.89 785 ASN B N 1
ATOM 25649 C CA . ASN B 1 724 ? 38.586 -50.127 -16.957 1.00 65.35 785 ASN B CA 1
ATOM 25650 C C . ASN B 1 724 ? 37.575 -49.771 -18.043 1.00 58.13 785 ASN B C 1
ATOM 25651 O O . ASN B 1 724 ? 36.363 -49.848 -17.835 1.00 58.32 785 ASN B O 1
ATOM 25662 N N . ASN B 1 725 ? 38.082 -49.368 -19.205 1.00 52.06 786 ASN B N 1
ATOM 25663 C CA . ASN B 1 725 ? 37.229 -49.006 -20.330 1.00 43.70 786 ASN B CA 1
ATOM 25664 C C . ASN B 1 725 ? 36.413 -50.215 -20.775 1.00 41.25 786 ASN B C 1
ATOM 25665 O O . ASN B 1 725 ? 36.987 -51.205 -21.253 1.00 40.19 786 ASN B O 1
ATOM 25676 N N . PRO B 1 726 ? 35.086 -50.183 -20.640 1.00 42.40 787 PRO B N 1
ATOM 25677 C CA . PRO B 1 726 ? 34.267 -51.329 -21.056 1.00 42.19 787 PRO B CA 1
ATOM 25678 C C . PRO B 1 726 ? 33.854 -51.321 -22.520 1.00 43.88 787 PRO B C 1
ATOM 25679 O O . PRO B 1 726 ? 33.141 -52.239 -22.944 1.00 46.65 787 PRO B O 1
ATOM 25690 N N . ILE B 1 727 ? 34.277 -50.330 -23.296 1.00 42.44 788 ILE B N 1
ATOM 25691 C CA . ILE B 1 727 ? 33.867 -50.202 -24.689 1.00 38.04 788 ILE B CA 1
ATOM 25692 C C . ILE B 1 727 ? 34.922 -50.866 -25.563 1.00 38.14 788 ILE B C 1
ATOM 25693 O O . ILE B 1 727 ? 36.108 -50.526 -25.484 1.00 39.78 788 ILE B O 1
ATOM 25709 N N . HIS B 1 728 ? 34.494 -51.807 -26.397 1.00 34.56 789 HIS B N 1
ATOM 25710 C CA . HIS B 1 728 ? 35.424 -52.473 -27.295 1.00 34.82 789 HIS B CA 1
ATOM 25711 C C . HIS B 1 728 ? 35.985 -51.468 -28.299 1.00 33.74 789 HIS B C 1
ATOM 25712 O O . HIS B 1 728 ? 35.254 -50.589 -28.771 1.00 34.47 789 HIS B O 1
ATOM 25726 N N . PRO B 1 729 ? 37.271 -51.566 -28.648 1.00 33.97 790 PRO B N 1
ATOM 25727 C CA . PRO B 1 729 ? 37.860 -50.561 -29.555 1.00 32.59 790 PRO B CA 1
ATOM 25728 C C . PRO B 1 729 ? 37.060 -50.318 -30.825 1.00 29.75 790 PRO B C 1
ATOM 25729 O O . PRO B 1 729 ? 36.970 -49.169 -31.276 1.00 27.57 790 PRO B O 1
ATOM 25740 N N . ASN B 1 730 ? 36.476 -51.362 -31.416 1.00 32.83 791 ASN B N 1
ATOM 25741 C CA . ASN B 1 730 ? 35.698 -51.177 -32.637 1.00 30.72 791 ASN B CA 1
ATOM 25742 C C . ASN B 1 730 ? 34.603 -50.136 -32.446 1.00 32.72 791 ASN B C 1
ATOM 25743 O O . ASN B 1 730 ? 34.278 -49.383 -33.372 1.00 34.40 791 ASN B O 1
ATOM 25754 N N . LEU B 1 731 ? 34.018 -50.082 -31.252 1.00 34.36 792 LEU B N 1
ATOM 25755 C CA . LEU B 1 731 ? 32.850 -49.254 -30.987 1.00 32.33 792 LEU B CA 1
ATOM 25756 C C . LEU B 1 731 ? 33.192 -47.917 -30.346 1.00 32.94 792 LEU B C 1
ATOM 25757 O O . LEU B 1 731 ? 32.291 -47.104 -30.124 1.00 32.07 792 LEU B O 1
ATOM 25773 N N . ARG B 1 732 ? 34.466 -47.666 -30.044 1.00 33.44 793 ARG B N 1
ATOM 25774 C CA . ARG B 1 732 ? 34.813 -46.504 -29.235 1.00 30.84 793 ARG B CA 1
ATOM 25775 C C . ARG B 1 732 ? 34.474 -45.205 -29.955 1.00 32.11 793 ARG B C 1
ATOM 25776 O O . ARG B 1 732 ? 33.877 -44.296 -29.368 1.00 32.58 793 ARG B O 1
ATOM 25797 N N . SER B 1 733 ? 34.838 -45.099 -31.233 1.00 31.01 794 SER B N 1
ATOM 25798 C CA . SER B 1 733 ? 34.592 -43.854 -31.952 1.00 29.05 794 SER B CA 1
ATOM 25799 C C . SER B 1 733 ? 33.105 -43.520 -31.989 1.00 28.84 794 SER B C 1
ATOM 25800 O O . SER B 1 733 ? 32.717 -42.364 -31.785 1.00 28.09 794 SER B O 1
ATOM 25808 N N . THR B 1 734 ? 32.255 -44.519 -32.239 1.00 29.93 795 THR B N 1
ATOM 25809 C CA . THR B 1 734 ? 30.823 -44.251 -32.331 1.00 30.65 795 THR B CA 1
ATOM 25810 C C . THR B 1 734 ? 30.214 -43.998 -30.956 1.00 29.77 795 THR B C 1
ATOM 25811 O O . THR B 1 734 ? 29.324 -43.153 -30.813 1.00 32.99 795 THR B O 1
ATOM 25822 N N . VAL B 1 735 ? 30.669 -44.725 -29.935 1.00 29.26 796 VAL B N 1
ATOM 25823 C CA . VAL B 1 735 ? 30.106 -44.544 -28.601 1.00 28.69 796 VAL B CA 1
ATOM 25824 C C . VAL B 1 735 ? 30.542 -43.208 -28.017 1.00 27.73 796 VAL B C 1
ATOM 25825 O O . VAL B 1 735 ? 29.736 -42.485 -27.417 1.00 28.95 796 VAL B O 1
ATOM 25838 N N . TYR B 1 736 ? 31.818 -42.853 -28.184 1.00 25.75 797 TYR B N 1
ATOM 25839 C CA . TYR B 1 736 ? 32.298 -41.569 -27.683 1.00 25.68 797 TYR B CA 1
ATOM 25840 C C . TYR B 1 736 ? 31.510 -40.414 -28.293 1.00 27.53 797 TYR B C 1
ATOM 25841 O O . TYR B 1 736 ? 31.079 -39.496 -27.586 1.00 28.00 797 TYR B O 1
ATOM 25859 N N . CYS B 1 737 ? 31.322 -40.439 -29.615 1.00 30.79 798 CYS B N 1
ATOM 25860 C CA . CYS B 1 737 ? 30.698 -39.306 -30.293 1.00 32.95 798 CYS B CA 1
ATOM 25861 C C . CYS B 1 737 ? 29.221 -39.188 -29.937 1.00 28.40 798 CYS B C 1
ATOM 25862 O O . CYS B 1 737 ? 28.725 -38.083 -29.693 1.00 26.04 798 CYS B O 1
ATOM 25869 N N . ASN B 1 738 ? 28.504 -40.312 -29.893 1.00 28.16 799 ASN B N 1
ATOM 25870 C CA . ASN B 1 738 ? 27.077 -40.253 -29.597 1.00 33.78 799 ASN B CA 1
ATOM 25871 C C . ASN B 1 738 ? 26.827 -39.973 -28.120 1.00 30.70 799 ASN B C 1
ATOM 25872 O O . ASN B 1 738 ? 25.892 -39.243 -27.772 1.00 32.09 799 ASN B O 1
ATOM 25883 N N . ALA B 1 739 ? 27.652 -40.538 -27.236 1.00 26.13 800 ALA B N 1
ATOM 25884 C CA . ALA B 1 739 ? 27.491 -40.267 -25.811 1.00 26.16 800 ALA B CA 1
ATOM 25885 C C . ALA B 1 739 ? 27.759 -38.801 -25.501 1.00 28.06 800 ALA B C 1
ATOM 25886 O O . ALA B 1 739 ? 27.049 -38.188 -24.695 1.00 29.67 800 ALA B O 1
ATOM 25893 N N . ILE B 1 740 ? 28.784 -38.222 -26.128 1.00 26.52 801 ILE B N 1
ATOM 25894 C CA . ILE B 1 740 ? 29.051 -36.799 -25.950 1.00 24.58 801 ILE B CA 1
ATOM 25895 C C . ILE B 1 740 ? 27.909 -35.972 -26.527 1.00 27.23 801 ILE B C 1
ATOM 25896 O O . ILE B 1 740 ? 27.472 -34.984 -25.924 1.00 27.78 801 ILE B O 1
ATOM 25912 N N . ALA B 1 741 ? 27.410 -36.359 -27.703 1.00 26.31 802 ALA B N 1
ATOM 25913 C CA . ALA B 1 741 ? 26.299 -35.628 -28.302 1.00 30.31 802 ALA B CA 1
ATOM 25914 C C . ALA B 1 741 ? 25.061 -35.677 -27.417 1.00 32.78 802 ALA B C 1
ATOM 25915 O O . ALA B 1 741 ? 24.307 -34.701 -27.354 1.00 29.34 802 ALA B O 1
ATOM 25922 N N . GLN B 1 742 ? 24.842 -36.791 -26.715 1.00 34.62 803 GLN B N 1
ATOM 25923 C CA . GLN B 1 742 ? 23.658 -36.912 -25.870 1.00 36.94 803 GLN B CA 1
ATOM 25924 C C . GLN B 1 742 ? 23.855 -36.280 -24.498 1.00 36.26 803 GLN B C 1
ATOM 25925 O O . GLN B 1 742 ? 22.875 -35.877 -23.862 1.00 36.22 803 GLN B O 1
ATOM 25939 N N . GLY B 1 743 ? 25.089 -36.195 -24.021 1.00 35.64 804 GLY B N 1
ATOM 25940 C CA . GLY B 1 743 ? 25.384 -35.665 -22.705 1.00 29.38 804 GLY B CA 1
ATOM 25941 C C . GLY B 1 743 ? 25.572 -34.165 -22.705 1.00 30.24 804 GLY B C 1
ATOM 25942 O O . GLY B 1 743 ? 24.961 -33.435 -23.493 1.00 30.70 804 GLY B O 1
ATOM 25946 N N . GLY B 1 744 ? 26.432 -33.697 -21.809 1.00 33.13 805 GLY B N 1
ATOM 25947 C CA . GLY B 1 744 ? 26.726 -32.275 -21.689 1.00 34.25 805 GLY B CA 1
ATOM 25948 C C . GLY B 1 744 ? 28.101 -32.029 -21.133 1.00 35.21 805 GLY B C 1
ATOM 25949 O O . GLY B 1 744 ? 29.057 -32.745 -21.464 1.00 37.73 805 GLY B O 1
ATOM 25953 N N . GLU B 1 745 ? 28.211 -31.009 -20.279 1.00 34.32 806 GLU B N 1
ATOM 25954 C CA . GLU B 1 745 ? 29.504 -30.608 -19.734 1.00 31.47 806 GLU B CA 1
ATOM 25955 C C . GLU B 1 745 ? 30.239 -31.780 -19.097 1.00 31.85 806 GLU B C 1
ATOM 25956 O O . GLU B 1 745 ? 31.447 -31.946 -19.297 1.00 35.87 806 GLU B O 1
ATOM 25968 N N . GLU B 1 746 ? 29.529 -32.599 -18.319 1.00 35.60 807 GLU B N 1
ATOM 25969 C CA . GLU B 1 746 ? 30.190 -33.659 -17.564 1.00 40.49 807 GLU B CA 1
ATOM 25970 C C . GLU B 1 746 ? 30.843 -34.674 -18.494 1.00 32.09 807 GLU B C 1
ATOM 25971 O O . GLU B 1 746 ? 32.018 -35.019 -18.329 1.00 27.46 807 GLU B O 1
ATOM 25983 N N . GLU B 1 747 ? 30.090 -35.168 -19.479 1.00 30.58 808 GLU B N 1
ATOM 25984 C CA . GLU B 1 747 ? 30.635 -36.159 -20.400 1.00 28.33 808 GLU B CA 1
ATOM 25985 C C . GLU B 1 747 ? 31.766 -35.572 -21.237 1.00 28.11 808 GLU B C 1
ATOM 25986 O O . GLU B 1 747 ? 32.751 -36.260 -21.531 1.00 27.74 808 GLU B O 1
ATOM 25998 N N . TRP B 1 748 ? 31.647 -34.302 -21.625 1.00 24.50 809 TRP B N 1
ATOM 25999 C CA . TRP B 1 748 ? 32.665 -33.690 -22.472 1.00 26.87 809 TRP B CA 1
ATOM 26000 C C . TRP B 1 748 ? 33.966 -33.490 -21.706 1.00 29.32 809 TRP B C 1
ATOM 26001 O O . TRP B 1 748 ? 35.049 -33.818 -22.205 1.00 29.92 809 TRP B O 1
ATOM 26022 N N . ASP B 1 749 ? 33.880 -32.943 -20.491 1.00 29.79 810 ASP B N 1
ATOM 26023 C CA . ASP B 1 749 ? 35.083 -32.703 -19.702 1.00 27.38 810 ASP B CA 1
ATOM 26024 C C . ASP B 1 749 ? 35.808 -34.003 -19.380 1.00 26.95 810 ASP B C 1
ATOM 26025 O O . ASP B 1 749 ? 37.043 -34.025 -19.311 1.00 24.40 810 ASP B O 1
ATOM 26034 N N . PHE B 1 750 ? 35.065 -35.092 -19.174 1.00 25.30 811 PHE B N 1
ATOM 26035 C CA . PHE B 1 750 ? 35.699 -36.384 -18.940 1.00 28.25 811 PHE B CA 1
ATOM 26036 C C . PHE B 1 750 ? 36.458 -36.843 -20.178 1.00 30.91 811 PHE B C 1
ATOM 26037 O O . PHE B 1 750 ? 37.617 -37.263 -20.090 1.00 32.04 811 PHE B O 1
ATOM 26054 N N . ALA B 1 751 ? 35.821 -36.755 -21.349 1.00 30.72 812 ALA B N 1
ATOM 26055 C CA . ALA B 1 751 ? 36.496 -37.127 -22.587 1.00 27.47 812 ALA B CA 1
ATOM 26056 C C . ALA B 1 751 ? 37.726 -36.261 -22.823 1.00 28.10 812 ALA B C 1
ATOM 26057 O O . ALA B 1 751 ? 38.771 -36.756 -23.265 1.00 27.11 812 ALA B O 1
ATOM 26064 N N . TRP B 1 752 ? 37.622 -34.962 -22.536 1.00 25.51 813 TRP B N 1
ATOM 26065 C CA . TRP B 1 752 ? 38.762 -34.070 -22.720 1.00 26.68 813 TRP B CA 1
ATOM 26066 C C . TRP B 1 752 ? 39.918 -34.460 -21.808 1.00 28.79 813 TRP B C 1
ATOM 26067 O O . TRP B 1 752 ? 41.085 -34.405 -22.216 1.00 27.86 813 TRP B O 1
ATOM 26088 N N . GLU B 1 753 ? 39.620 -34.853 -20.567 1.00 28.08 814 GLU B N 1
ATOM 26089 C CA . GLU B 1 753 ? 40.684 -35.285 -19.667 1.00 32.50 814 GLU B CA 1
ATOM 26090 C C . GLU B 1 753 ? 41.308 -36.590 -20.146 1.00 29.54 814 GLU B C 1
ATOM 26091 O O . GLU B 1 753 ? 42.533 -36.753 -20.101 1.00 30.29 814 GLU B O 1
ATOM 26103 N N . GLN B 1 754 ? 40.485 -37.532 -20.614 1.00 30.27 815 GLN B N 1
ATOM 26104 C CA . GLN B 1 754 ? 41.028 -38.762 -21.183 1.00 28.33 815 GLN B CA 1
ATOM 26105 C C . GLN B 1 754 ? 41.905 -38.472 -22.393 1.00 30.59 815 GLN B C 1
ATOM 26106 O O . GLN B 1 754 ? 42.901 -39.169 -22.620 1.00 34.34 815 GLN B O 1
ATOM 26120 N N . PHE B 1 755 ? 41.559 -37.448 -23.176 1.00 27.71 816 PHE B N 1
ATOM 26121 C CA . PHE B 1 755 ? 42.378 -37.098 -24.331 1.00 28.74 816 PHE B CA 1
ATOM 26122 C C . PHE B 1 755 ? 43.711 -36.504 -23.895 1.00 30.65 816 PHE B C 1
ATOM 26123 O O . PHE B 1 755 ? 44.771 -36.881 -24.410 1.00 28.03 816 PHE B O 1
ATOM 26140 N N . ARG B 1 756 ? 43.677 -35.566 -22.948 1.00 34.35 817 ARG B N 1
ATOM 26141 C CA . ARG B 1 756 ? 44.910 -34.944 -22.480 1.00 35.73 817 ARG B CA 1
ATOM 26142 C C . ARG B 1 756 ? 45.876 -35.982 -21.924 1.00 37.41 817 ARG B C 1
ATOM 26143 O O . ARG B 1 756 ? 47.094 -35.864 -22.100 1.00 37.52 817 ARG B O 1
ATOM 26164 N N . ASN B 1 757 ? 45.352 -37.005 -21.253 1.00 38.37 818 ASN B N 1
ATOM 26165 C CA . ASN B 1 757 ? 46.167 -38.035 -20.624 1.00 42.10 818 ASN B CA 1
ATOM 26166 C C . ASN B 1 757 ? 46.320 -39.274 -21.496 1.00 42.01 818 ASN B C 1
ATOM 26167 O O . ASN B 1 757 ? 46.755 -40.319 -21.000 1.00 42.83 818 ASN B O 1
ATOM 26178 N N . ALA B 1 758 ? 45.977 -39.186 -22.777 1.00 40.68 819 ALA B N 1
ATOM 26179 C CA . ALA B 1 758 ? 46.076 -40.343 -23.654 1.00 42.35 819 ALA B CA 1
ATOM 26180 C C . ALA B 1 758 ? 47.537 -40.662 -23.948 1.00 44.90 819 ALA B C 1
ATOM 26181 O O . ALA B 1 758 ? 48.322 -39.774 -24.295 1.00 45.19 819 ALA B O 1
ATOM 26188 N N . THR B 1 759 ? 47.902 -41.935 -23.803 1.00 46.38 820 THR B N 1
ATOM 26189 C CA . THR B 1 759 ? 49.239 -42.402 -24.144 1.00 53.60 820 THR B CA 1
ATOM 26190 C C . THR B 1 759 ? 49.320 -42.983 -25.547 1.00 55.06 820 THR B C 1
ATOM 26191 O O . THR B 1 759 ? 50.380 -42.909 -26.178 1.00 57.60 820 THR B O 1
ATOM 26202 N N . LEU B 1 760 ? 48.226 -43.549 -26.051 1.00 53.40 821 LEU B N 1
ATOM 26203 C CA . LEU B 1 760 ? 48.176 -44.068 -27.409 1.00 51.95 821 LEU B CA 1
ATOM 26204 C C . LEU B 1 760 ? 47.589 -43.015 -28.340 1.00 57.01 821 LEU B C 1
ATOM 26205 O O . LEU B 1 760 ? 46.533 -42.441 -28.052 1.00 56.81 821 LEU B O 1
ATOM 26221 N N . VAL B 1 761 ? 48.278 -42.763 -29.454 1.00 57.80 822 VAL B N 1
ATOM 26222 C CA . VAL B 1 761 ? 47.748 -41.840 -30.452 1.00 55.84 822 VAL B CA 1
ATOM 26223 C C . VAL B 1 761 ? 46.462 -42.388 -31.053 1.00 54.29 822 VAL B C 1
ATOM 26224 O O . VAL B 1 761 ? 45.565 -41.622 -31.429 1.00 44.65 822 VAL B O 1
ATOM 26237 N N . ASN B 1 762 ? 46.345 -43.716 -31.153 1.00 56.26 823 ASN B N 1
ATOM 26238 C CA . ASN B 1 762 ? 45.130 -44.312 -31.699 1.00 51.88 823 ASN B CA 1
ATOM 26239 C C . ASN B 1 762 ? 43.917 -43.962 -30.846 1.00 44.37 823 ASN B C 1
ATOM 26240 O O . ASN B 1 762 ? 42.838 -43.673 -31.377 1.00 46.31 823 ASN B O 1
ATOM 26251 N N . GLU B 1 763 ? 44.072 -43.985 -29.520 1.00 36.25 824 GLU B N 1
ATOM 26252 C CA . GLU B 1 763 ? 42.964 -43.614 -28.646 1.00 33.39 824 GLU B CA 1
ATOM 26253 C C . GLU B 1 763 ? 42.733 -42.108 -28.664 1.00 29.11 824 GLU B C 1
ATOM 26254 O O . GLU B 1 763 ? 41.585 -41.650 -28.690 1.00 31.84 824 GLU B O 1
ATOM 26266 N N . ALA B 1 764 ? 43.812 -41.321 -28.651 1.00 26.11 825 ALA B N 1
ATOM 26267 C CA . ALA B 1 764 ? 43.669 -39.869 -28.667 1.00 28.01 825 ALA B CA 1
ATOM 26268 C C . ALA B 1 764 ? 42.897 -39.404 -29.896 1.00 30.95 825 ALA B C 1
ATOM 26269 O O . ALA B 1 764 ? 42.073 -38.486 -29.810 1.00 34.15 825 ALA B O 1
ATOM 26276 N N . ASP B 1 765 ? 43.151 -40.026 -31.049 1.00 28.51 826 ASP B N 1
ATOM 26277 C CA . ASP B 1 765 ? 42.480 -39.604 -32.274 1.00 28.99 826 ASP B CA 1
ATOM 26278 C C . ASP B 1 765 ? 40.974 -39.815 -32.178 1.00 28.35 826 ASP B C 1
ATOM 26279 O O . ASP B 1 765 ? 40.191 -38.955 -32.597 1.00 26.84 826 ASP B O 1
ATOM 26288 N N . LYS B 1 766 ? 40.549 -40.958 -31.632 1.00 30.37 827 LYS B N 1
ATOM 26289 C CA . LYS B 1 766 ? 39.121 -41.219 -31.489 1.00 27.16 827 LYS B CA 1
ATOM 26290 C C . LYS B 1 766 ? 38.465 -40.192 -30.576 1.00 28.42 827 LYS B C 1
ATOM 26291 O O . LYS B 1 766 ? 37.360 -39.713 -30.857 1.00 28.87 827 LYS B O 1
ATOM 26310 N N . LEU B 1 767 ? 39.129 -39.843 -29.473 1.00 30.34 828 LEU B N 1
ATOM 26311 C CA . LEU B 1 767 ? 38.567 -38.858 -28.555 1.00 26.47 828 LEU B CA 1
ATOM 26312 C C . LEU B 1 767 ? 38.530 -37.472 -29.186 1.00 28.16 828 LEU B C 1
ATOM 26313 O O . LEU B 1 767 ? 37.551 -36.734 -29.022 1.00 28.47 828 LEU B O 1
ATOM 26329 N N . ARG B 1 768 ? 39.591 -37.098 -29.908 1.00 29.47 829 ARG B N 1
ATOM 26330 C CA . ARG B 1 768 ? 39.640 -35.772 -30.516 1.00 28.97 829 ARG B CA 1
ATOM 26331 C C . ARG B 1 768 ? 38.457 -35.552 -31.448 1.00 24.36 829 ARG B C 1
ATOM 26332 O O . ARG B 1 768 ? 37.872 -34.463 -31.475 1.00 25.66 829 ARG B O 1
ATOM 26353 N N . ALA B 1 769 ? 38.084 -36.578 -32.216 1.00 24.21 830 ALA B N 1
ATOM 26354 C CA . ALA B 1 769 ? 36.950 -36.447 -33.124 1.00 29.41 830 ALA B CA 1
ATOM 26355 C C . ALA B 1 769 ? 35.623 -36.501 -32.378 1.00 27.22 830 ALA B C 1
ATOM 26356 O O . ALA B 1 769 ? 34.662 -35.831 -32.773 1.00 30.25 830 ALA B O 1
ATOM 26363 N N . ALA B 1 770 ? 35.545 -37.296 -31.309 1.00 23.97 831 ALA B N 1
ATOM 26364 C CA . ALA B 1 770 ? 34.296 -37.399 -30.561 1.00 22.92 831 ALA B CA 1
ATOM 26365 C C . ALA B 1 770 ? 33.966 -36.092 -29.853 1.00 20.40 831 ALA B C 1
ATOM 26366 O O . ALA B 1 770 ? 32.793 -35.722 -29.733 1.00 21.45 831 ALA B O 1
ATOM 26373 N N . LEU B 1 771 ? 34.989 -35.376 -29.378 1.00 20.58 832 LEU B N 1
ATOM 26374 C CA . LEU B 1 771 ? 34.756 -34.111 -28.694 1.00 23.44 832 LEU B CA 1
ATOM 26375 C C . LEU B 1 771 ? 34.088 -33.087 -29.598 1.00 24.17 832 LEU B C 1
ATOM 26376 O O . LEU B 1 771 ? 33.532 -32.102 -29.098 1.00 20.63 832 LEU B O 1
ATOM 26392 N N . ALA B 1 772 ? 34.118 -33.302 -30.912 1.00 26.13 833 ALA B N 1
ATOM 26393 C CA . ALA B 1 772 ? 33.507 -32.377 -31.854 1.00 29.06 833 ALA B CA 1
ATOM 26394 C C . ALA B 1 772 ? 32.017 -32.624 -32.052 1.00 28.83 833 ALA B C 1
ATOM 26395 O O . ALA B 1 772 ? 31.370 -31.841 -32.755 1.00 27.72 833 ALA B O 1
ATOM 26402 N N . CYS B 1 773 ? 31.458 -33.677 -31.460 1.00 26.75 834 CYS B N 1
ATOM 26403 C CA . CYS B 1 773 ? 30.046 -33.989 -31.634 1.00 25.44 834 CYS B CA 1
ATOM 26404 C C . CYS B 1 773 ? 29.158 -33.356 -30.564 1.00 24.54 834 CYS B C 1
ATOM 26405 O O . CYS B 1 773 ? 27.966 -33.673 -30.502 1.00 24.68 834 CYS B O 1
ATOM 26412 N N . SER B 1 774 ? 29.707 -32.500 -29.706 1.00 25.83 835 SER B N 1
ATOM 26413 C CA . SER B 1 774 ? 28.872 -31.822 -28.725 1.00 29.13 835 SER B CA 1
ATOM 26414 C C . SER B 1 774 ? 27.755 -31.058 -29.426 1.00 30.52 835 SER B C 1
ATOM 26415 O O . SER B 1 774 ? 27.929 -30.532 -30.528 1.00 25.52 835 SER B O 1
ATOM 26423 N N . LYS B 1 775 ? 26.594 -31.010 -28.777 1.00 32.07 836 LYS B N 1
ATOM 26424 C CA . LYS B 1 775 ? 25.460 -30.236 -29.266 1.00 33.73 836 LYS B CA 1
ATOM 26425 C C . LYS B 1 775 ? 25.373 -28.856 -28.628 1.00 30.74 836 LYS B C 1
ATOM 26426 O O . LYS B 1 775 ? 24.479 -28.080 -28.981 1.00 34.22 836 LYS B O 1
ATOM 26445 N N . GLU B 1 776 ? 26.260 -28.541 -27.688 1.00 30.34 837 GLU B N 1
ATOM 26446 C CA . GLU B 1 776 ? 26.266 -27.246 -27.020 1.00 30.96 837 GLU B CA 1
ATOM 26447 C C . GLU B 1 776 ? 27.183 -26.300 -27.786 1.00 27.61 837 GLU B C 1
ATOM 26448 O O . GLU B 1 776 ? 28.382 -26.563 -27.921 1.00 32.38 837 GLU B O 1
ATOM 26460 N N . LEU B 1 777 ? 26.617 -25.201 -28.284 1.00 23.79 838 LEU B N 1
ATOM 26461 C CA . LEU B 1 777 ? 27.393 -24.287 -29.114 1.00 24.16 838 LEU B CA 1
ATOM 26462 C C . LEU B 1 777 ? 28.573 -23.705 -28.348 1.00 19.33 838 LEU B C 1
ATOM 26463 O O . LEU B 1 777 ? 29.667 -23.559 -28.903 1.00 18.94 838 LEU B O 1
ATOM 26479 N N . TRP B 1 778 ? 28.376 -23.363 -27.073 1.00 19.39 839 TRP B N 1
ATOM 26480 C CA . TRP B 1 778 ? 29.465 -22.763 -26.310 1.00 21.62 839 TRP B CA 1
ATOM 26481 C C . TRP B 1 778 ? 30.590 -23.761 -26.059 1.00 23.26 839 TRP B C 1
ATOM 26482 O O . TRP B 1 778 ? 31.746 -23.357 -25.894 1.00 21.71 839 TRP B O 1
ATOM 26503 N N . ILE B 1 779 ? 30.279 -25.059 -26.037 1.00 25.11 840 ILE B N 1
ATOM 26504 C CA . ILE B 1 779 ? 31.319 -26.072 -25.886 1.00 23.20 840 ILE B CA 1
ATOM 26505 C C . ILE B 1 779 ? 32.085 -26.249 -27.191 1.00 20.65 840 ILE B C 1
ATOM 26506 O O . ILE B 1 779 ? 33.312 -26.391 -27.189 1.00 24.45 840 ILE B O 1
ATOM 26522 N N . LEU B 1 780 ? 31.382 -26.240 -28.324 1.00 21.73 841 LEU B N 1
ATOM 26523 C CA . LEU B 1 780 ? 32.070 -26.320 -29.607 1.00 22.91 841 LEU B CA 1
ATOM 26524 C C . LEU B 1 780 ? 33.006 -25.135 -29.804 1.00 25.01 841 LEU B C 1
ATOM 26525 O O . LEU B 1 780 ? 34.136 -25.298 -30.282 1.00 21.12 841 LEU B O 1
ATOM 26541 N N . ASN B 1 781 ? 32.554 -23.930 -29.446 1.00 27.49 842 ASN B N 1
ATOM 26542 C CA . ASN B 1 781 ? 33.398 -22.754 -29.634 1.00 33.92 842 ASN B CA 1
ATOM 26543 C C . ASN B 1 781 ? 34.578 -22.752 -28.673 1.00 29.27 842 ASN B C 1
ATOM 26544 O O . ASN B 1 781 ? 35.657 -22.256 -29.020 1.00 27.59 842 ASN B O 1
ATOM 26555 N N . ARG B 1 782 ? 34.398 -23.287 -27.464 1.00 30.49 843 ARG B N 1
ATOM 26556 C CA . ARG B 1 782 ? 35.535 -23.454 -26.567 1.00 31.40 843 ARG B CA 1
ATOM 26557 C C . ARG B 1 782 ? 36.510 -24.486 -27.119 1.00 25.60 843 ARG B C 1
ATOM 26558 O O . ARG B 1 782 ? 37.729 -24.300 -27.043 1.00 25.87 843 ARG B O 1
ATOM 26579 N N . TYR B 1 783 ? 35.989 -25.576 -27.689 1.00 23.86 844 TYR B N 1
ATOM 26580 C CA . TYR B 1 783 ? 36.854 -26.568 -28.318 1.00 24.11 844 TYR B CA 1
ATOM 26581 C C . TYR B 1 783 ? 37.600 -25.970 -29.504 1.00 26.69 844 TYR B C 1
ATOM 26582 O O . TYR B 1 783 ? 38.799 -26.219 -29.681 1.00 26.56 844 TYR B O 1
ATOM 26600 N N . LEU B 1 784 ? 36.911 -25.173 -30.326 1.00 28.69 845 LEU B N 1
ATOM 26601 C CA . LEU B 1 784 ? 37.591 -24.475 -31.413 1.00 29.73 845 LEU B CA 1
ATOM 26602 C C . LEU B 1 784 ? 38.710 -23.594 -30.873 1.00 30.00 845 LEU B C 1
ATOM 26603 O O . LEU B 1 784 ? 39.777 -23.483 -31.487 1.00 28.11 845 LEU B O 1
ATOM 26619 N N . SER B 1 785 ? 38.483 -22.965 -29.718 1.00 29.22 846 SER B N 1
ATOM 26620 C CA . SER B 1 785 ? 39.556 -22.235 -29.051 1.00 33.31 846 SER B CA 1
ATOM 26621 C C . SER B 1 785 ? 40.756 -23.136 -28.796 1.00 33.36 846 SER B C 1
ATOM 26622 O O . SER B 1 785 ? 41.905 -22.727 -28.996 1.00 33.33 846 SER B O 1
ATOM 26630 N N . TYR B 1 786 ? 40.507 -24.373 -28.358 1.00 30.53 847 TYR B N 1
ATOM 26631 C CA . TYR B 1 786 ? 41.602 -25.266 -27.997 1.00 29.02 847 TYR B CA 1
ATOM 26632 C C . TYR B 1 786 ? 42.402 -25.691 -29.222 1.00 31.29 847 TYR B C 1
ATOM 26633 O O . TYR B 1 786 ? 43.628 -25.830 -29.151 1.00 33.46 847 TYR B O 1
ATOM 26651 N N . THR B 1 787 ? 41.728 -25.913 -30.355 1.00 30.65 848 THR B N 1
ATOM 26652 C CA . THR B 1 787 ? 42.417 -26.442 -31.528 1.00 29.58 848 THR B CA 1
ATOM 26653 C C . THR B 1 787 ? 43.504 -25.501 -32.029 1.00 32.91 848 THR B C 1
ATOM 26654 O O . THR B 1 787 ? 44.445 -25.954 -32.691 1.00 34.64 848 THR B O 1
ATOM 26665 N N . LEU B 1 788 ? 43.390 -24.207 -31.746 1.00 34.76 849 LEU B N 1
ATOM 26666 C CA . LEU B 1 788 ? 44.385 -23.228 -32.163 1.00 40.66 849 LEU B CA 1
ATOM 26667 C C . LEU B 1 788 ? 45.519 -23.078 -31.157 1.00 41.65 849 LEU B C 1
ATOM 26668 O O . LEU B 1 788 ? 46.455 -22.311 -31.408 1.00 41.99 849 LEU B O 1
ATOM 26684 N N . ASN B 1 789 ? 45.463 -23.798 -30.037 1.00 36.88 850 ASN B N 1
ATOM 26685 C CA . ASN B 1 789 ? 46.494 -23.729 -29.015 1.00 34.41 850 ASN B CA 1
ATOM 26686 C C . ASN B 1 789 ? 47.397 -24.946 -29.143 1.00 33.64 850 ASN B C 1
ATOM 26687 O O . ASN B 1 789 ? 46.969 -26.060 -28.799 1.00 27.95 850 ASN B O 1
ATOM 26698 N N . PRO B 1 790 ? 48.641 -24.797 -29.610 1.00 35.30 851 PRO B N 1
ATOM 26699 C CA . PRO B 1 790 ? 49.490 -25.987 -29.800 1.00 35.54 851 PRO B CA 1
ATOM 26700 C C . PRO B 1 790 ? 49.769 -26.744 -28.513 1.00 35.94 851 PRO B C 1
ATOM 26701 O O . PRO B 1 790 ? 50.119 -27.930 -28.575 1.00 34.42 851 PRO B O 1
ATOM 26712 N N . ASP B 1 791 ? 49.628 -26.104 -27.350 1.00 36.25 852 ASP B N 1
ATOM 26713 C CA . ASP B 1 791 ? 49.824 -26.811 -26.089 1.00 43.59 852 ASP B CA 1
ATOM 26714 C C . ASP B 1 791 ? 48.723 -27.829 -25.821 1.00 40.49 852 ASP B C 1
ATOM 26715 O O . ASP B 1 791 ? 48.941 -28.772 -25.053 1.00 42.19 852 ASP B O 1
ATOM 26724 N N . LEU B 1 792 ? 47.551 -27.656 -26.427 1.00 36.11 853 LEU B N 1
ATOM 26725 C CA . LEU B 1 792 ? 46.395 -28.515 -26.192 1.00 33.42 853 LEU B CA 1
ATOM 26726 C C . LEU B 1 792 ? 46.092 -29.441 -27.358 1.00 29.88 853 LEU B C 1
ATOM 26727 O O . LEU B 1 792 ? 45.800 -30.618 -27.144 1.00 30.95 853 LEU B O 1
ATOM 26743 N N . ILE B 1 793 ? 46.148 -28.931 -28.584 1.00 30.90 854 ILE B N 1
ATOM 26744 C CA . ILE B 1 793 ? 45.980 -29.722 -29.796 1.00 29.38 854 ILE B CA 1
ATOM 26745 C C . ILE B 1 793 ? 47.230 -29.511 -30.639 1.00 33.62 854 ILE B C 1
ATOM 26746 O O . ILE B 1 793 ? 47.589 -28.368 -30.947 1.00 31.91 854 ILE B O 1
ATOM 26762 N N . ARG B 1 794 ? 47.904 -30.602 -30.992 1.00 35.75 855 ARG B N 1
ATOM 26763 C CA . ARG B 1 794 ? 49.130 -30.490 -31.770 1.00 40.55 855 ARG B CA 1
ATOM 26764 C C . ARG B 1 794 ? 48.840 -29.865 -33.129 1.00 38.88 855 ARG B C 1
ATOM 26765 O O . ARG B 1 794 ? 47.822 -30.156 -33.762 1.00 36.72 855 ARG B O 1
ATOM 26786 N N . LYS B 1 795 ? 49.746 -28.984 -33.567 1.00 39.33 856 LYS B N 1
ATOM 26787 C CA . LYS B 1 795 ? 49.545 -28.260 -34.819 1.00 41.46 856 LYS B CA 1
ATOM 26788 C C . LYS B 1 795 ? 49.238 -29.210 -35.968 1.00 39.72 856 LYS B C 1
ATOM 26789 O O . LYS B 1 795 ? 48.431 -28.892 -36.849 1.00 40.72 856 LYS B O 1
ATOM 26808 N N . GLN B 1 796 ? 49.867 -30.386 -35.971 1.00 38.62 857 GLN B N 1
ATOM 26809 C CA . GLN B 1 796 ? 49.594 -31.379 -37.003 1.00 40.15 857 GLN B CA 1
ATOM 26810 C C . GLN B 1 796 ? 48.148 -31.856 -36.975 1.00 36.35 857 GLN B C 1
ATOM 26811 O O . GLN B 1 796 ? 47.682 -32.441 -37.959 1.00 33.51 857 GLN B O 1
ATOM 26825 N N . ASP B 1 797 ? 47.429 -31.624 -35.877 1.00 32.35 858 ASP B N 1
ATOM 26826 C CA . ASP B 1 797 ? 46.047 -32.067 -35.743 1.00 37.46 858 ASP B CA 1
ATOM 26827 C C . ASP B 1 797 ? 45.051 -30.914 -35.787 1.00 32.70 858 ASP B C 1
ATOM 26828 O O . ASP B 1 797 ? 43.851 -31.136 -35.591 1.00 31.14 858 ASP B O 1
ATOM 26837 N N . ALA B 1 798 ? 45.514 -29.692 -36.056 1.00 28.68 859 ALA B N 1
ATOM 26838 C CA . ALA B 1 798 ? 44.635 -28.530 -35.970 1.00 30.45 859 ALA B CA 1
ATOM 26839 C C . ALA B 1 798 ? 43.532 -28.585 -37.022 1.00 30.24 859 ALA B C 1
ATOM 26840 O O . ALA B 1 798 ? 42.344 -28.483 -36.692 1.00 28.56 859 ALA B O 1
ATOM 26847 N N . THR B 1 799 ? 43.900 -28.741 -38.298 1.00 32.36 860 THR B N 1
ATOM 26848 C CA . THR B 1 799 ? 42.886 -28.783 -39.348 1.00 36.13 860 THR B CA 1
ATOM 26849 C C . THR B 1 799 ? 41.940 -29.959 -39.152 1.00 35.03 860 THR B C 1
ATOM 26850 O O . THR B 1 799 ? 40.725 -29.828 -39.341 1.00 37.13 860 THR B O 1
ATOM 26861 N N . SER B 1 800 ? 42.486 -31.126 -38.804 1.00 34.39 861 SER B N 1
ATOM 26862 C CA . SER B 1 800 ? 41.649 -32.305 -38.609 1.00 31.69 861 SER B CA 1
ATOM 26863 C C . SER B 1 800 ? 40.567 -32.042 -37.571 1.00 26.65 861 SER B C 1
ATOM 26864 O O . SER B 1 800 ? 39.410 -32.434 -37.757 1.00 27.92 861 SER B O 1
ATOM 26872 N N . THR B 1 801 ? 40.923 -31.372 -36.472 1.00 24.71 862 THR B N 1
ATOM 26873 C CA . THR B 1 801 ? 39.945 -31.107 -35.423 1.00 24.98 862 THR B CA 1
ATOM 26874 C C . THR B 1 801 ? 38.948 -30.042 -35.860 1.00 25.53 862 THR B C 1
ATOM 26875 O O . THR B 1 801 ? 37.747 -30.162 -35.594 1.00 24.23 862 THR B O 1
ATOM 26886 N N . ILE B 1 802 ? 39.424 -28.993 -36.534 1.00 23.56 863 ILE B N 1
ATOM 26887 C CA . ILE B 1 802 ? 38.516 -27.962 -37.024 1.00 23.02 863 ILE B CA 1
ATOM 26888 C C . ILE B 1 802 ? 37.541 -28.553 -38.032 1.00 23.63 863 ILE B C 1
ATOM 26889 O O . ILE B 1 802 ? 36.349 -28.219 -38.037 1.00 27.99 863 ILE B O 1
ATOM 26905 N N . ILE B 1 803 ? 38.027 -29.443 -38.900 1.00 22.26 864 ILE B N 1
ATOM 26906 C CA . ILE B 1 803 ? 37.143 -30.096 -39.862 1.00 19.45 864 ILE B CA 1
ATOM 26907 C C . ILE B 1 803 ? 36.113 -30.951 -39.137 1.00 21.14 864 ILE B C 1
ATOM 26908 O O . ILE B 1 803 ? 34.943 -31.013 -39.533 1.00 17.68 864 ILE B O 1
ATOM 26924 N N . SER B 1 804 ? 36.533 -31.629 -38.065 1.00 24.38 865 SER B N 1
ATOM 26925 C CA . SER B 1 804 ? 35.594 -32.428 -37.285 1.00 25.22 865 SER B CA 1
ATOM 26926 C C . SER B 1 804 ? 34.504 -31.554 -36.678 1.00 20.77 865 SER B C 1
ATOM 26927 O O . SER B 1 804 ? 33.337 -31.956 -36.613 1.00 19.68 865 SER B O 1
ATOM 26935 N N . ILE B 1 805 ? 34.865 -30.352 -36.227 1.00 21.23 866 ILE B N 1
ATOM 26936 C CA . ILE B 1 805 ? 33.861 -29.424 -35.718 1.00 25.13 866 ILE B CA 1
ATOM 26937 C C . ILE B 1 805 ? 32.928 -28.989 -36.841 1.00 27.84 866 ILE B C 1
ATOM 26938 O O . ILE B 1 805 ? 31.705 -28.931 -36.666 1.00 26.35 866 ILE B O 1
ATOM 26954 N N . THR B 1 806 ? 33.487 -28.689 -38.016 1.00 27.52 867 THR B N 1
ATOM 26955 C CA . THR B 1 806 ? 32.659 -28.287 -39.149 1.00 28.59 867 THR B CA 1
ATOM 26956 C C . THR B 1 806 ? 31.649 -29.371 -39.509 1.00 28.42 867 THR B C 1
ATOM 26957 O O . THR B 1 806 ? 30.514 -29.067 -39.893 1.00 23.99 867 THR B O 1
ATOM 26968 N N . ASN B 1 807 ? 32.046 -30.642 -39.407 1.00 27.43 868 ASN B N 1
ATOM 26969 C CA . ASN B 1 807 ? 31.120 -31.725 -39.725 1.00 26.23 868 ASN B CA 1
ATOM 26970 C C . ASN B 1 807 ? 29.897 -31.696 -38.816 1.00 23.72 868 ASN B C 1
ATOM 26971 O O . ASN B 1 807 ? 28.824 -32.172 -39.202 1.00 17.32 868 ASN B O 1
ATOM 26982 N N . ASN B 1 808 ? 30.045 -31.157 -37.607 1.00 22.38 869 ASN B N 1
ATOM 26983 C CA . ASN B 1 808 ? 28.914 -30.972 -36.711 1.00 23.14 869 ASN B CA 1
ATOM 26984 C C . ASN B 1 808 ? 28.007 -29.874 -37.253 1.00 20.74 869 ASN B C 1
ATOM 26985 O O . ASN B 1 808 ? 28.458 -28.753 -37.512 1.00 18.58 869 ASN B O 1
ATOM 26996 N N . VAL B 1 809 ? 26.723 -30.198 -37.427 1.00 19.82 870 VAL B N 1
ATOM 26997 C CA . VAL B 1 809 ? 25.786 -29.227 -37.986 1.00 21.56 870 VAL B CA 1
ATOM 26998 C C . VAL B 1 809 ? 25.771 -27.951 -37.155 1.00 16.50 870 VAL B C 1
ATOM 26999 O O . VAL B 1 809 ? 25.545 -26.857 -37.687 1.00 16.24 870 VAL B O 1
ATOM 27012 N N . ILE B 1 810 ? 26.018 -28.059 -35.848 1.00 18.76 871 ILE B N 1
ATOM 27013 C CA . ILE B 1 810 ? 26.083 -26.863 -35.015 1.00 21.44 871 ILE B CA 1
ATOM 27014 C C . ILE B 1 810 ? 27.413 -26.140 -35.203 1.00 22.26 871 ILE B C 1
ATOM 27015 O O . ILE B 1 810 ? 27.491 -24.919 -35.019 1.00 23.62 871 ILE B O 1
ATOM 27031 N N . GLY B 1 811 ? 28.478 -26.867 -35.553 1.00 21.81 872 GLY B N 1
ATOM 27032 C CA . GLY B 1 811 ? 29.772 -26.240 -35.758 1.00 22.15 872 GLY B CA 1
ATOM 27033 C C . GLY B 1 811 ? 29.939 -25.572 -37.104 1.00 21.02 872 GLY B C 1
ATOM 27034 O O . GLY B 1 811 ? 30.859 -24.766 -37.273 1.00 22.75 872 GLY B O 1
ATOM 27038 N N . GLN B 1 812 ? 29.064 -25.885 -38.061 1.00 21.55 873 GLN B N 1
ATOM 27039 C CA . GLN B 1 812 ? 29.149 -25.289 -39.389 1.00 19.68 873 GLN B CA 1
ATOM 27040 C C . GLN B 1 812 ? 29.248 -23.771 -39.309 1.00 19.50 873 GLN B C 1
ATOM 27041 O O . GLN B 1 812 ? 30.242 -23.173 -39.735 1.00 20.65 873 GLN B O 1
ATOM 27055 N N . GLY B 1 813 ? 28.210 -23.126 -38.773 1.00 18.27 874 GLY B N 1
ATOM 27056 C CA . GLY B 1 813 ? 28.208 -21.674 -38.719 1.00 12.71 874 GLY B CA 1
ATOM 27057 C C . GLY B 1 813 ? 29.372 -21.110 -37.933 1.00 18.21 874 GLY B C 1
ATOM 27058 O O . GLY B 1 813 ? 29.887 -20.035 -38.256 1.00 21.02 874 GLY B O 1
ATOM 27062 N N . LEU B 1 814 ? 29.810 -21.827 -36.900 1.00 18.33 875 LEU B N 1
ATOM 27063 C CA . LEU B 1 814 ? 30.892 -21.329 -36.062 1.00 23.28 875 LEU B CA 1
ATOM 27064 C C . LEU B 1 814 ? 32.220 -21.325 -36.809 1.00 23.47 875 LEU B C 1
ATOM 27065 O O . LEU B 1 814 ? 32.987 -20.360 -36.714 1.00 18.02 875 LEU B O 1
ATOM 27081 N N . VAL B 1 815 ? 32.511 -22.388 -37.557 1.00 23.52 876 VAL B N 1
ATOM 27082 C CA . VAL B 1 815 ? 33.788 -22.457 -38.257 1.00 20.54 876 VAL B CA 1
ATOM 27083 C C . VAL B 1 815 ? 33.783 -21.551 -39.483 1.00 17.30 876 VAL B C 1
ATOM 27084 O O . VAL B 1 815 ? 34.791 -20.909 -39.795 1.00 20.42 876 VAL B O 1
ATOM 27097 N N . TRP B 1 816 ? 32.654 -21.475 -40.191 1.00 21.40 877 TRP B N 1
ATOM 27098 C CA . TRP B 1 816 ? 32.564 -20.581 -41.342 1.00 23.29 877 TRP B CA 1
ATOM 27099 C C . TRP B 1 816 ? 32.707 -19.125 -40.916 1.00 25.14 877 TRP B C 1
ATOM 27100 O O . TRP B 1 816 ? 33.358 -18.330 -41.605 1.00 26.44 877 TRP B O 1
ATOM 27121 N N . ASP B 1 817 ? 32.155 -18.749 -39.768 1.00 25.32 878 ASP B N 1
ATOM 27122 C CA . ASP B 1 817 ? 32.308 -17.375 -39.230 1.00 26.06 878 ASP B CA 1
ATOM 27123 C C . ASP B 1 817 ? 33.769 -17.192 -38.842 1.00 23.47 878 ASP B C 1
ATOM 27124 O O . ASP B 1 817 ? 34.292 -16.159 -39.159 1.00 23.94 878 ASP B O 1
ATOM 27133 N N . PHE B 1 818 ? 34.384 -18.200 -38.243 1.00 19.68 879 PHE B N 1
ATOM 27134 C CA . PHE B 1 818 ? 35.792 -18.106 -37.872 1.00 22.31 879 PHE B CA 1
ATOM 27135 C C . PHE B 1 818 ? 36.673 -17.920 -39.101 1.00 22.39 879 PHE B C 1
ATOM 27136 O O . PHE B 1 818 ? 37.603 -17.104 -39.091 1.00 24.92 879 PHE B O 1
ATOM 27153 N N . VAL B 1 819 ? 36.383 -18.651 -40.178 1.00 20.88 880 VAL B N 1
ATOM 27154 C CA . VAL B 1 819 ? 37.224 -18.590 -41.369 1.00 24.02 880 VAL B CA 1
ATOM 27155 C C . VAL B 1 819 ? 37.121 -17.219 -42.026 1.00 24.08 880 VAL B C 1
ATOM 27156 O O . VAL B 1 819 ? 38.136 -16.592 -42.352 1.00 22.57 880 VAL B O 1
ATOM 27169 N N . GLN B 1 820 ? 35.896 -16.737 -42.247 1.00 24.33 881 GLN B N 1
ATOM 27170 C CA . GLN B 1 820 ? 35.735 -15.410 -42.832 1.00 26.68 881 GLN B CA 1
ATOM 27171 C C . GLN B 1 820 ? 36.388 -14.341 -41.967 1.00 29.94 881 GLN B C 1
ATOM 27172 O O . GLN B 1 820 ? 36.869 -13.326 -42.485 1.00 26.19 881 GLN B O 1
ATOM 27186 N N . SER B 1 821 ? 36.414 -14.551 -40.654 1.00 32.24 882 SER B N 1
ATOM 27187 C CA . SER B 1 821 ? 36.868 -13.533 -39.718 1.00 31.16 882 SER B CA 1
ATOM 27188 C C . SER B 1 821 ? 38.370 -13.559 -39.490 1.00 29.73 882 SER B C 1
ATOM 27189 O O . SER B 1 821 ? 38.949 -12.522 -39.144 1.00 28.86 882 SER B O 1
ATOM 27197 N N . ASN B 1 822 ? 39.022 -14.710 -39.687 1.00 27.55 883 ASN B N 1
ATOM 27198 C CA . ASN B 1 822 ? 40.404 -14.877 -39.254 1.00 29.43 883 ASN B CA 1
ATOM 27199 C C . ASN B 1 822 ? 41.312 -15.421 -40.350 1.00 29.96 883 ASN B C 1
ATOM 27200 O O . ASN B 1 822 ? 42.383 -15.955 -40.041 1.00 30.47 883 ASN B O 1
ATOM 27211 N N . TRP B 1 823 ? 40.929 -15.294 -41.621 1.00 29.86 884 TRP B N 1
ATOM 27212 C CA . TRP B 1 823 ? 41.718 -15.932 -42.671 1.00 31.66 884 TRP B CA 1
ATOM 27213 C C . TRP B 1 823 ? 43.156 -15.428 -42.665 1.00 33.88 884 TRP B C 1
ATOM 27214 O O . TRP B 1 823 ? 44.103 -16.220 -42.749 1.00 32.23 884 TRP B O 1
ATOM 27235 N N . LYS B 1 824 ? 43.340 -14.108 -42.585 1.00 40.89 885 LYS B N 1
ATOM 27236 C CA . LYS B 1 824 ? 44.686 -13.543 -42.603 1.00 47.42 885 LYS B CA 1
ATOM 27237 C C . LYS B 1 824 ? 45.539 -14.143 -41.493 1.00 50.25 885 LYS B C 1
ATOM 27238 O O . LYS B 1 824 ? 46.612 -14.702 -41.746 1.00 51.54 885 LYS B O 1
ATOM 27257 N N . LYS B 1 825 ? 45.068 -14.040 -40.249 1.00 53.49 886 LYS B N 1
ATOM 27258 C CA . LYS B 1 825 ? 45.793 -14.641 -39.135 1.00 56.73 886 LYS B CA 1
ATOM 27259 C C . LYS B 1 825 ? 46.019 -16.130 -39.366 1.00 52.93 886 LYS B C 1
ATOM 27260 O O . LYS B 1 825 ? 47.115 -16.644 -39.119 1.00 54.50 886 LYS B O 1
ATOM 27279 N N . LEU B 1 826 ? 44.994 -16.840 -39.843 1.00 51.02 887 LEU B N 1
ATOM 27280 C CA . LEU B 1 826 ? 45.140 -18.272 -40.081 1.00 50.18 887 LEU B CA 1
ATOM 27281 C C . LEU B 1 826 ? 46.197 -18.555 -41.142 1.00 49.13 887 LEU B C 1
ATOM 27282 O O . LEU B 1 826 ? 46.978 -19.505 -41.014 1.00 51.46 887 LEU B O 1
ATOM 27298 N N . PHE B 1 827 ? 46.230 -17.746 -42.203 1.00 44.61 888 PHE B N 1
ATOM 27299 C CA . PHE B 1 827 ? 47.135 -17.994 -43.321 1.00 44.26 888 PHE B CA 1
ATOM 27300 C C . PHE B 1 827 ? 48.572 -17.626 -42.969 1.00 47.70 888 PHE B C 1
ATOM 27301 O O . PHE B 1 827 ? 49.506 -18.360 -43.310 1.00 46.26 888 PHE B O 1
ATOM 27318 N N . ASN B 1 828 ? 48.765 -16.498 -42.284 1.00 52.07 889 ASN B N 1
ATOM 27319 C CA . ASN B 1 828 ? 50.099 -16.124 -41.826 1.00 57.88 889 ASN B CA 1
ATOM 27320 C C . ASN B 1 828 ? 50.667 -17.178 -40.885 1.00 62.96 889 ASN B C 1
ATOM 27321 O O . ASN B 1 828 ? 51.807 -17.628 -41.046 1.00 68.03 889 ASN B O 1
ATOM 27332 N N . ASP B 1 829 ? 49.877 -17.585 -39.891 1.00 64.42 890 ASP B N 1
ATOM 27333 C CA . ASP B 1 829 ? 50.407 -18.365 -38.779 1.00 66.93 890 ASP B CA 1
ATOM 27334 C C . ASP B 1 829 ? 50.657 -19.816 -39.171 1.00 70.59 890 ASP B C 1
ATOM 27335 O O . ASP B 1 829 ? 51.728 -20.364 -38.888 1.00 74.87 890 ASP B O 1
ATOM 27344 N N . TYR B 1 830 ? 49.682 -20.456 -39.815 1.00 71.03 891 TYR B N 1
ATOM 27345 C CA . TYR B 1 830 ? 49.749 -21.879 -40.116 1.00 72.55 891 TYR B CA 1
ATOM 27346 C C . TYR B 1 830 ? 50.150 -22.152 -41.562 1.00 74.50 891 TYR B C 1
ATOM 27347 O O . TYR B 1 830 ? 49.962 -23.272 -42.051 1.00 74.95 891 TYR B O 1
ATOM 27365 N N . GLY B 1 831 ? 50.710 -21.156 -42.251 1.00 74.05 892 GLY B N 1
ATOM 27366 C CA . GLY B 1 831 ? 51.177 -21.368 -43.607 1.00 76.60 892 GLY B CA 1
ATOM 27367 C C . GLY B 1 831 ? 52.488 -22.114 -43.708 1.00 81.74 892 GLY B C 1
ATOM 27368 O O . GLY B 1 831 ? 52.813 -22.627 -44.783 1.00 78.95 892 GLY B O 1
ATOM 27372 N N . PHE B 1 835 ? 49.263 -27.786 -41.978 1.00 91.30 896 PHE B N 1
ATOM 27373 C CA . PHE B 1 835 ? 47.943 -27.168 -42.083 1.00 75.20 896 PHE B CA 1
ATOM 27374 C C . PHE B 1 835 ? 47.504 -27.164 -43.540 1.00 60.05 896 PHE B C 1
ATOM 27375 O O . PHE B 1 835 ? 48.088 -26.455 -44.365 1.00 56.36 896 PHE B O 1
ATOM 27392 N N . SER B 1 836 ? 46.461 -27.932 -43.847 1.00 48.99 897 SER B N 1
ATOM 27393 C CA . SER B 1 836 ? 45.926 -28.017 -45.204 1.00 43.06 897 SER B CA 1
ATOM 27394 C C . SER B 1 836 ? 44.808 -26.993 -45.351 1.00 42.14 897 SER B C 1
ATOM 27395 O O . SER B 1 836 ? 43.668 -27.235 -44.945 1.00 41.75 897 SER B O 1
ATOM 27403 N N . PHE B 1 837 ? 45.136 -25.839 -45.937 1.00 35.58 898 PHE B N 1
ATOM 27404 C CA . PHE B 1 837 ? 44.102 -24.861 -46.252 1.00 33.57 898 PHE B CA 1
ATOM 27405 C C . PHE B 1 837 ? 43.106 -25.423 -47.252 1.00 34.57 898 PHE B C 1
ATOM 27406 O O . PHE B 1 837 ? 41.930 -25.038 -47.248 1.00 35.56 898 PHE B O 1
ATOM 27423 N N . SER B 1 838 ? 43.560 -26.337 -48.112 1.00 34.60 899 SER B N 1
ATOM 27424 C CA . SER B 1 838 ? 42.668 -26.916 -49.114 1.00 33.44 899 SER B CA 1
ATOM 27425 C C . SER B 1 838 ? 41.578 -27.761 -48.467 1.00 31.70 899 SER B C 1
ATOM 27426 O O . SER B 1 838 ? 40.400 -27.628 -48.820 1.00 31.03 899 SER B O 1
ATOM 27434 N N . ASN B 1 839 ? 41.936 -28.646 -47.524 1.00 33.17 900 ASN B N 1
ATOM 27435 C CA . ASN B 1 839 ? 40.890 -29.484 -46.956 1.00 36.71 900 ASN B CA 1
ATOM 27436 C C . ASN B 1 839 ? 39.976 -28.672 -46.060 1.00 30.09 900 ASN B C 1
ATOM 27437 O O . ASN B 1 839 ? 38.771 -28.951 -45.977 1.00 34.56 900 ASN B O 1
ATOM 27448 N N . LEU B 1 840 ? 40.515 -27.657 -45.360 1.00 25.35 901 LEU B N 1
ATOM 27449 C CA . LEU B 1 840 ? 39.651 -26.788 -44.571 1.00 25.12 901 LEU B CA 1
ATOM 27450 C C . LEU B 1 840 ? 38.614 -26.117 -45.462 1.00 27.74 901 LEU B C 1
ATOM 27451 O O . LEU B 1 840 ? 37.428 -26.068 -45.111 1.00 27.45 901 LEU B O 1
ATOM 27467 N N . ILE B 1 841 ? 39.031 -25.590 -46.617 1.00 26.58 902 ILE B N 1
ATOM 27468 C CA . ILE B 1 841 ? 38.100 -24.889 -47.497 1.00 23.20 902 ILE B CA 1
ATOM 27469 C C . ILE B 1 841 ? 37.048 -25.847 -48.041 1.00 29.41 902 ILE B C 1
ATOM 27470 O O . ILE B 1 841 ? 35.872 -25.486 -48.178 1.00 26.59 902 ILE B O 1
ATOM 27486 N N . GLN B 1 842 ? 37.447 -27.078 -48.365 1.00 31.32 903 GLN B N 1
ATOM 27487 C CA . GLN B 1 842 ? 36.478 -28.052 -48.853 1.00 33.23 903 GLN B CA 1
ATOM 27488 C C . GLN B 1 842 ? 35.467 -28.398 -47.768 1.00 25.25 903 GLN B C 1
ATOM 27489 O O . GLN B 1 842 ? 34.256 -28.432 -48.018 1.00 24.67 903 GLN B O 1
ATOM 27503 N N . ALA B 1 843 ? 35.947 -28.650 -46.549 1.00 21.60 904 ALA B N 1
ATOM 27504 C CA . ALA B 1 843 ? 35.051 -29.063 -45.474 1.00 19.36 904 ALA B CA 1
ATOM 27505 C C . ALA B 1 843 ? 34.043 -27.972 -45.137 1.00 21.15 904 ALA B C 1
ATOM 27506 O O . ALA B 1 843 ? 32.855 -28.254 -44.944 1.00 19.22 904 ALA B O 1
ATOM 27513 N N . VAL B 1 844 ? 34.493 -26.719 -45.061 1.00 22.76 905 VAL B N 1
ATOM 27514 C CA . VAL B 1 844 ? 33.612 -25.661 -44.579 1.00 24.32 905 VAL B CA 1
ATOM 27515 C C . VAL B 1 844 ? 32.576 -25.280 -45.630 1.00 23.79 905 VAL B C 1
ATOM 27516 O O . VAL B 1 844 ? 31.493 -24.787 -45.289 1.00 25.08 905 VAL B O 1
ATOM 27529 N N . THR B 1 845 ? 32.866 -25.512 -46.912 1.00 18.20 906 THR B N 1
ATOM 27530 C CA . THR B 1 845 ? 31.974 -25.076 -47.980 1.00 17.08 906 THR B CA 1
ATOM 27531 C C . THR B 1 845 ? 31.067 -26.176 -48.518 1.00 18.82 906 THR B C 1
ATOM 27532 O O . THR B 1 845 ? 30.171 -25.875 -49.314 1.00 23.45 906 THR B O 1
ATOM 27543 N N . ARG B 1 846 ? 31.268 -27.436 -48.129 1.00 18.64 907 ARG B N 1
ATOM 27544 C CA . ARG B 1 846 ? 30.524 -28.500 -48.796 1.00 21.37 907 ARG B CA 1
ATOM 27545 C C . ARG B 1 846 ? 29.052 -28.547 -48.400 1.00 20.30 907 ARG B C 1
ATOM 27546 O O . ARG B 1 846 ? 28.279 -29.255 -49.053 1.00 24.60 907 ARG B O 1
ATOM 27567 N N . ARG B 1 847 ? 28.642 -27.813 -47.367 1.00 19.95 908 ARG B N 1
ATOM 27568 C CA . ARG B 1 847 ? 27.223 -27.682 -47.059 1.00 19.15 908 ARG B CA 1
ATOM 27569 C C . ARG B 1 847 ? 26.537 -26.603 -47.888 1.00 16.67 908 ARG B C 1
ATOM 27570 O O . ARG B 1 847 ? 25.302 -26.552 -47.908 1.00 19.85 908 ARG B O 1
ATOM 27591 N N . PHE B 1 848 ? 27.298 -25.749 -48.570 1.00 15.38 909 PHE B N 1
ATOM 27592 C CA . PHE B 1 848 ? 26.715 -24.578 -49.212 1.00 19.07 909 PHE B CA 1
ATOM 27593 C C . PHE B 1 848 ? 25.746 -24.992 -50.311 1.00 24.39 909 PHE B C 1
ATOM 27594 O O . PHE B 1 848 ? 26.081 -25.795 -51.187 1.00 24.11 909 PHE B O 1
ATOM 27611 N N . SER B 1 849 ? 24.533 -24.425 -50.267 1.00 26.33 910 SER B N 1
ATOM 27612 C CA . SER B 1 849 ? 23.512 -24.790 -51.243 1.00 26.19 910 SER B CA 1
ATOM 27613 C C . SER B 1 849 ? 22.551 -23.643 -51.542 1.00 25.25 910 SER B C 1
ATOM 27614 O O . SER B 1 849 ? 21.471 -23.890 -52.091 1.00 22.51 910 SER B O 1
ATOM 27622 N N . THR B 1 850 ? 22.901 -22.409 -51.193 1.00 22.92 911 THR B N 1
ATOM 27623 C CA . THR B 1 850 ? 22.033 -21.263 -51.401 1.00 23.02 911 THR B CA 1
ATOM 27624 C C . THR B 1 850 ? 22.827 -20.133 -52.040 1.00 23.88 911 THR B C 1
ATOM 27625 O O . THR B 1 850 ? 24.057 -20.082 -51.958 1.00 24.00 911 THR B O 1
ATOM 27636 N N . GLU B 1 851 ? 22.098 -19.221 -52.685 1.00 22.75 912 GLU B N 1
ATOM 27637 C CA . GLU B 1 851 ? 22.739 -18.053 -53.280 1.00 22.82 912 GLU B CA 1
ATOM 27638 C C . GLU B 1 851 ? 23.447 -17.217 -52.223 1.00 20.16 912 GLU B C 1
ATOM 27639 O O . GLU B 1 851 ? 24.513 -16.648 -52.483 1.00 25.89 912 GLU B O 1
ATOM 27651 N N . TYR B 1 852 ? 22.872 -17.136 -51.020 1.00 19.10 913 TYR B N 1
ATOM 27652 C CA . TYR B 1 852 ? 23.490 -16.345 -49.960 1.00 22.88 913 TYR B CA 1
ATOM 27653 C C . TYR B 1 852 ? 24.861 -16.898 -49.594 1.00 21.85 913 TYR B C 1
ATOM 27654 O O . TYR B 1 852 ? 25.827 -16.144 -49.437 1.00 23.88 913 TYR B O 1
ATOM 27672 N N . GLU B 1 853 ? 24.962 -18.218 -49.439 1.00 22.26 914 GLU B N 1
ATOM 27673 C CA . GLU B 1 853 ? 26.255 -18.819 -49.130 1.00 22.17 914 GLU B CA 1
ATOM 27674 C C . GLU B 1 853 ? 27.237 -18.616 -50.277 1.00 21.42 914 GLU B C 1
ATOM 27675 O O . GLU B 1 853 ? 28.430 -18.385 -50.051 1.00 22.33 914 GLU B O 1
ATOM 27687 N N . LEU B 1 854 ? 26.749 -18.677 -51.518 1.00 21.39 915 LEU B N 1
ATOM 27688 C CA . LEU B 1 854 ? 27.628 -18.448 -52.660 1.00 21.92 915 LEU B CA 1
ATOM 27689 C C . LEU B 1 854 ? 28.203 -17.038 -52.638 1.00 26.05 915 LEU B C 1
ATOM 27690 O O . LEU B 1 854 ? 29.400 -16.846 -52.883 1.00 30.69 915 LEU B O 1
ATOM 27706 N N . GLN B 1 855 ? 27.366 -16.035 -52.355 1.00 25.26 916 GLN B N 1
ATOM 27707 C CA . GLN B 1 855 ? 27.857 -14.661 -52.340 1.00 30.65 916 GLN B CA 1
ATOM 27708 C C . GLN B 1 855 ? 28.819 -14.439 -51.180 1.00 22.79 916 GLN B C 1
ATOM 27709 O O . GLN B 1 855 ? 29.802 -13.700 -51.314 1.00 22.17 916 GLN B O 1
ATOM 27723 N N . GLN B 1 856 ? 28.559 -15.074 -50.036 1.00 22.28 917 GLN B N 1
ATOM 27724 C CA . GLN B 1 856 ? 29.535 -15.061 -48.952 1.00 24.32 917 GLN B CA 1
ATOM 27725 C C . GLN B 1 856 ? 30.879 -15.596 -49.430 1.00 22.33 917 GLN B C 1
ATOM 27726 O O . GLN B 1 856 ? 31.932 -15.009 -49.155 1.00 22.83 917 GLN B O 1
ATOM 27740 N N . LEU B 1 857 ? 30.858 -16.726 -50.144 1.00 21.53 918 LEU B N 1
ATOM 27741 C CA . LEU B 1 857 ? 32.100 -17.334 -50.612 1.00 23.57 918 LEU B CA 1
ATOM 27742 C C . LEU B 1 857 ? 32.792 -16.449 -51.640 1.00 23.52 918 LEU B C 1
ATOM 27743 O O . LEU B 1 857 ? 34.022 -16.325 -51.631 1.00 23.20 918 LEU B O 1
ATOM 27759 N N . GLU B 1 858 ? 32.020 -15.824 -52.534 1.00 24.92 919 GLU B N 1
ATOM 27760 C CA . GLU B 1 858 ? 32.606 -14.862 -53.462 1.00 27.02 919 GLU B CA 1
ATOM 27761 C C . GLU B 1 858 ? 33.232 -13.694 -52.710 1.00 27.59 919 GLU B C 1
ATOM 27762 O O . GLU B 1 858 ? 34.318 -13.223 -53.067 1.00 26.62 919 GLU B O 1
ATOM 27774 N N . GLN B 1 859 ? 32.558 -13.213 -51.662 1.00 30.36 920 GLN B N 1
ATOM 27775 C CA . GLN B 1 859 ? 33.102 -12.112 -50.874 1.00 31.51 920 GLN B CA 1
ATOM 27776 C C . GLN B 1 859 ? 34.348 -12.544 -50.110 1.00 27.05 920 GLN B C 1
ATOM 27777 O O . GLN B 1 859 ? 35.300 -11.767 -49.976 1.00 25.15 920 GLN B O 1
ATOM 27791 N N . PHE B 1 860 ? 34.354 -13.777 -49.596 1.00 27.47 921 PHE B N 1
ATOM 27792 C CA . PHE B 1 860 ? 35.540 -14.308 -48.930 1.00 25.79 921 PHE B CA 1
ATOM 27793 C C . PHE B 1 860 ? 36.732 -14.333 -49.880 1.00 29.94 921 PHE B C 1
ATOM 27794 O O . PHE B 1 860 ? 37.862 -14.027 -49.482 1.00 29.26 921 PHE B O 1
ATOM 27811 N N . LYS B 1 861 ? 36.493 -14.669 -51.149 1.00 30.99 922 LYS B N 1
ATOM 27812 C CA . LYS B 1 861 ? 37.578 -14.701 -52.123 1.00 29.28 922 LYS B CA 1
ATOM 27813 C C . LYS B 1 861 ? 38.104 -13.301 -52.410 1.00 33.46 922 LYS B C 1
ATOM 27814 O O . LYS B 1 861 ? 39.321 -13.089 -52.463 1.00 34.77 922 LYS B O 1
ATOM 27833 N N . LYS B 1 862 ? 37.206 -12.332 -52.604 1.00 36.88 923 LYS B N 1
ATOM 27834 C CA . LYS B 1 862 ? 37.648 -10.981 -52.937 1.00 43.39 923 LYS B CA 1
ATOM 27835 C C . LYS B 1 862 ? 38.232 -10.274 -51.720 1.00 38.87 923 LYS B C 1
ATOM 27836 O O . LYS B 1 862 ? 39.229 -9.551 -51.836 1.00 37.43 923 LYS B O 1
ATOM 27855 N N . ASP B 1 863 ? 37.635 -10.474 -50.543 1.00 36.31 924 ASP B N 1
ATOM 27856 C CA . ASP B 1 863 ? 38.139 -9.815 -49.343 1.00 35.82 924 ASP B CA 1
ATOM 27857 C C . ASP B 1 863 ? 39.573 -10.225 -49.032 1.00 35.19 924 ASP B C 1
ATOM 27858 O O . ASP B 1 863 ? 40.322 -9.450 -48.425 1.00 35.93 924 ASP B O 1
ATOM 27867 N N . ASN B 1 864 ? 39.975 -11.434 -49.430 1.00 35.26 925 ASN B N 1
ATOM 27868 C CA . ASN B 1 864 ? 41.295 -11.964 -49.110 1.00 34.11 925 ASN B CA 1
ATOM 27869 C C . ASN B 1 864 ? 42.173 -12.137 -50.347 1.00 39.10 925 ASN B C 1
ATOM 27870 O O . ASN B 1 864 ? 43.156 -12.885 -50.306 1.00 35.96 925 ASN B O 1
ATOM 27881 N N . GLU B 1 865 ? 41.835 -11.463 -51.447 1.00 50.44 926 GLU B N 1
ATOM 27882 C CA . GLU B 1 865 ? 42.660 -11.521 -52.648 1.00 62.58 926 GLU B CA 1
ATOM 27883 C C . GLU B 1 865 ? 44.105 -11.152 -52.336 1.00 63.16 926 GLU B C 1
ATOM 27884 O O . GLU B 1 865 ? 45.035 -11.906 -52.637 1.00 64.05 926 GLU B O 1
ATOM 27896 N N . GLU B 1 866 ? 44.302 -9.977 -51.733 1.00 64.64 927 GLU B N 1
ATOM 27897 C CA . GLU B 1 866 ? 45.630 -9.529 -51.321 1.00 66.73 927 GLU B CA 1
ATOM 27898 C C . GLU B 1 866 ? 46.410 -10.639 -50.625 1.00 59.96 927 GLU B C 1
ATOM 27899 O O . GLU B 1 866 ? 47.531 -10.975 -51.020 1.00 61.36 927 GLU B O 1
ATOM 27911 N N . THR B 1 867 ? 45.822 -11.213 -49.576 1.00 53.74 928 THR B N 1
ATOM 27912 C CA . THR B 1 867 ? 46.531 -12.203 -48.773 1.00 50.47 928 THR B CA 1
ATOM 27913 C C . THR B 1 867 ? 46.822 -13.466 -49.573 1.00 47.78 928 THR B C 1
ATOM 27914 O O . THR B 1 867 ? 47.909 -14.043 -49.465 1.00 48.09 928 THR B O 1
ATOM 27925 N N . GLY B 1 868 ? 45.865 -13.905 -50.380 1.00 44.67 929 GLY B N 1
ATOM 27926 C CA . GLY B 1 868 ? 46.008 -15.144 -51.112 1.00 42.02 929 GLY B CA 1
ATOM 27927 C C . GLY B 1 868 ? 45.481 -16.330 -50.335 1.00 38.98 929 GLY B C 1
ATOM 27928 O O . GLY B 1 868 ? 45.022 -16.233 -49.193 1.00 35.63 929 GLY B O 1
ATOM 27932 N N . PHE B 1 869 ? 45.558 -17.490 -50.983 1.00 35.53 930 PHE B N 1
ATOM 27933 C CA . PHE B 1 869 ? 45.101 -18.735 -50.391 1.00 32.87 930 PHE B CA 1
ATOM 27934 C C . PHE B 1 869 ? 46.113 -19.861 -50.505 1.00 35.69 930 PHE B C 1
ATOM 27935 O O . PHE B 1 869 ? 45.881 -20.933 -49.936 1.00 31.81 930 PHE B O 1
ATOM 27952 N N . GLY B 1 870 ? 47.225 -19.647 -51.199 1.00 38.94 931 GLY B N 1
ATOM 27953 C CA . GLY B 1 870 ? 48.310 -20.613 -51.199 1.00 36.48 931 GLY B CA 1
ATOM 27954 C C . GLY B 1 870 ? 47.845 -21.983 -51.640 1.00 37.13 931 GLY B C 1
ATOM 27955 O O . GLY B 1 870 ? 47.280 -22.157 -52.727 1.00 36.48 931 GLY B O 1
ATOM 27959 N N . SER B 1 871 ? 48.087 -22.975 -50.780 1.00 38.97 932 SER B N 1
ATOM 27960 C CA . SER B 1 871 ? 47.721 -24.350 -51.099 1.00 42.93 932 SER B CA 1
ATOM 27961 C C . SER B 1 871 ? 46.243 -24.482 -51.433 1.00 41.20 932 SER B C 1
ATOM 27962 O O . SER B 1 871 ? 45.858 -25.370 -52.202 1.00 45.55 932 SER B O 1
ATOM 27970 N N . GLY B 1 872 ? 45.402 -23.623 -50.866 1.00 34.37 933 GLY B N 1
ATOM 27971 C CA . GLY B 1 872 ? 43.968 -23.724 -51.026 1.00 30.98 933 GLY B CA 1
ATOM 27972 C C . GLY B 1 872 ? 43.376 -22.921 -52.160 1.00 30.21 933 GLY B C 1
ATOM 27973 O O . GLY B 1 872 ? 42.148 -22.798 -52.233 1.00 33.08 933 GLY B O 1
ATOM 27977 N N . THR B 1 873 ? 44.201 -22.376 -53.054 1.00 28.81 934 THR B N 1
ATOM 27978 C CA . THR B 1 873 ? 43.667 -21.560 -54.139 1.00 30.61 934 THR B CA 1
ATOM 27979 C C . THR B 1 873 ? 42.763 -22.380 -55.053 1.00 31.11 934 THR B C 1
ATOM 27980 O O . THR B 1 873 ? 41.697 -21.910 -55.466 1.00 32.23 934 THR B O 1
ATOM 27991 N N . ARG B 1 874 ? 43.170 -23.609 -55.379 1.00 34.85 935 ARG B N 1
ATOM 27992 C CA . ARG B 1 874 ? 42.367 -24.439 -56.273 1.00 34.61 935 ARG B CA 1
ATOM 27993 C C . ARG B 1 874 ? 41.145 -25.018 -55.572 1.00 23.77 935 ARG B C 1
ATOM 27994 O O . ARG B 1 874 ? 40.104 -25.209 -56.209 1.00 22.30 935 ARG B O 1
ATOM 28015 N N . ALA B 1 875 ? 41.251 -25.314 -54.275 1.00 24.17 936 ALA B N 1
ATOM 28016 C CA . ALA B 1 875 ? 40.082 -25.763 -53.528 1.00 21.16 936 ALA B CA 1
ATOM 28017 C C . ALA B 1 875 ? 39.003 -24.690 -53.494 1.00 25.95 936 ALA B C 1
ATOM 28018 O O . ALA B 1 875 ? 37.809 -25.008 -53.508 1.00 27.78 936 ALA B O 1
ATOM 28025 N N . LEU B 1 876 ? 39.403 -23.416 -53.458 1.00 27.81 937 LEU B N 1
ATOM 28026 C CA . LEU B 1 876 ? 38.431 -22.327 -53.446 1.00 29.07 937 LEU B CA 1
ATOM 28027 C C . LEU B 1 876 ? 37.672 -22.256 -54.765 1.00 29.93 937 LEU B C 1
ATOM 28028 O O . LEU B 1 876 ? 36.439 -22.159 -54.778 1.00 31.14 937 LEU B O 1
ATOM 28044 N N . GLU B 1 877 ? 38.394 -22.294 -55.889 1.00 27.92 938 GLU B N 1
ATOM 28045 C CA . GLU B 1 877 ? 37.726 -22.308 -57.186 1.00 32.35 938 GLU B CA 1
ATOM 28046 C C . GLU B 1 877 ? 36.785 -23.501 -57.303 1.00 28.76 938 GLU B C 1
ATOM 28047 O O . GLU B 1 877 ? 35.669 -23.374 -57.820 1.00 27.57 938 GLU B O 1
ATOM 28059 N N . GLN B 1 878 ? 37.216 -24.670 -56.822 1.00 26.06 939 GLN B N 1
ATOM 28060 C CA . GLN B 1 878 ? 36.355 -25.848 -56.864 1.00 27.17 939 GLN B CA 1
ATOM 28061 C C . GLN B 1 878 ? 35.122 -25.662 -55.987 1.00 23.77 939 GLN B C 1
ATOM 28062 O O . GLN B 1 878 ? 34.007 -26.018 -56.387 1.00 21.67 939 GLN B O 1
ATOM 28076 N N . ALA B 1 879 ? 35.301 -25.103 -54.787 1.00 20.94 940 ALA B N 1
ATOM 28077 C CA . ALA B 1 879 ? 34.159 -24.880 -53.905 1.00 23.47 940 ALA B CA 1
ATOM 28078 C C . ALA B 1 879 ? 33.134 -23.960 -54.556 1.00 22.32 940 ALA B C 1
ATOM 28079 O O . ALA B 1 879 ? 31.923 -24.171 -54.419 1.00 20.66 940 ALA B O 1
ATOM 28086 N N . LEU B 1 880 ? 33.597 -22.934 -55.271 1.00 24.65 941 LEU B N 1
ATOM 28087 C CA . LEU B 1 880 ? 32.670 -22.034 -55.949 1.00 28.30 941 LEU B CA 1
ATOM 28088 C C . LEU B 1 880 ? 31.832 -22.791 -56.972 1.00 27.30 941 LEU B C 1
ATOM 28089 O O . LEU B 1 880 ? 30.601 -22.673 -56.995 1.00 32.12 941 LEU B O 1
ATOM 28105 N N . GLU B 1 881 ? 32.485 -23.582 -57.826 1.00 22.87 942 GLU B N 1
ATOM 28106 C CA . GLU B 1 881 ? 31.749 -24.346 -58.828 1.00 29.91 942 GLU B CA 1
ATOM 28107 C C . GLU B 1 881 ? 30.782 -25.325 -58.172 1.00 21.71 942 GLU B C 1
ATOM 28108 O O . GLU B 1 881 ? 29.644 -25.485 -58.629 1.00 21.20 942 GLU B O 1
ATOM 28120 N N . LYS B 1 882 ? 31.214 -25.985 -57.096 1.00 15.89 943 LYS B N 1
ATOM 28121 C CA . LYS B 1 882 ? 30.350 -26.964 -56.445 1.00 24.26 943 LYS B CA 1
ATOM 28122 C C . LYS B 1 882 ? 29.156 -26.291 -55.782 1.00 23.48 943 LYS B C 1
ATOM 28123 O O . LYS B 1 882 ? 28.040 -26.823 -55.816 1.00 26.07 943 LYS B O 1
ATOM 28142 N N . THR B 1 883 ? 29.367 -25.122 -55.173 1.00 23.23 944 THR B N 1
ATOM 28143 C CA . THR B 1 883 ? 28.250 -24.400 -54.572 1.00 21.57 944 THR B CA 1
ATOM 28144 C C . THR B 1 883 ? 27.188 -24.072 -55.614 1.00 23.65 944 THR B C 1
ATOM 28145 O O . THR B 1 883 ? 25.986 -24.185 -55.344 1.00 24.43 944 THR B O 1
ATOM 28156 N N . LYS B 1 884 ? 27.610 -23.666 -56.814 1.00 21.02 945 LYS B N 1
ATOM 28157 C CA . LYS B 1 884 ? 26.645 -23.372 -57.869 1.00 19.70 945 LYS B CA 1
ATOM 28158 C C . LYS B 1 884 ? 25.899 -24.629 -58.296 1.00 22.20 945 LYS B C 1
ATOM 28159 O O . LYS B 1 884 ? 24.689 -24.584 -58.547 1.00 25.85 945 LYS B O 1
ATOM 28178 N N . ALA B 1 885 ? 26.600 -25.761 -58.389 1.00 22.02 946 ALA B N 1
ATOM 28179 C CA . ALA B 1 885 ? 25.926 -27.012 -58.716 1.00 18.24 946 ALA B CA 1
ATOM 28180 C C . ALA B 1 885 ? 24.988 -27.434 -57.592 1.00 18.54 946 ALA B C 1
ATOM 28181 O O . ALA B 1 885 ? 23.884 -27.928 -57.849 1.00 20.37 946 ALA B O 1
ATOM 28188 N N . ASN B 1 886 ? 25.408 -27.240 -56.340 1.00 19.99 947 ASN B N 1
ATOM 28189 C CA . ASN B 1 886 ? 24.543 -27.573 -55.213 1.00 21.22 947 ASN B CA 1
ATOM 28190 C C . ASN B 1 886 ? 23.275 -26.729 -55.228 1.00 20.55 947 ASN B C 1
ATOM 28191 O O . ASN B 1 886 ? 22.176 -27.243 -54.991 1.00 26.70 947 ASN B O 1
ATOM 28202 N N . ILE B 1 887 ? 23.408 -25.430 -55.505 1.00 23.30 948 ILE B N 1
ATOM 28203 C CA . ILE B 1 887 ? 22.242 -24.551 -55.556 1.00 22.82 948 ILE B CA 1
ATOM 28204 C C . ILE B 1 887 ? 21.244 -25.060 -56.588 1.00 24.66 948 ILE B C 1
ATOM 28205 O O . ILE B 1 887 ? 20.039 -25.153 -56.324 1.00 24.99 948 ILE B O 1
ATOM 28221 N N . LYS B 1 888 ? 21.737 -25.392 -57.782 1.00 24.98 949 LYS B N 1
ATOM 28222 C CA . LYS B 1 888 ? 20.867 -25.906 -58.835 1.00 27.64 949 LYS B CA 1
ATOM 28223 C C . LYS B 1 888 ? 20.221 -27.223 -58.426 1.00 29.89 949 LYS B C 1
ATOM 28224 O O . LYS B 1 888 ? 19.027 -27.439 -58.667 1.00 31.06 949 LYS B O 1
ATOM 28243 N N . TRP B 1 889 ? 20.992 -28.115 -57.799 1.00 27.70 950 TRP B N 1
ATOM 28244 C CA . TRP B 1 889 ? 20.488 -29.453 -57.507 1.00 23.24 950 TRP B CA 1
ATOM 28245 C C . TRP B 1 889 ? 19.431 -29.424 -56.411 1.00 25.47 950 TRP B C 1
ATOM 28246 O O . TRP B 1 889 ? 18.435 -30.154 -56.483 1.00 26.03 950 TRP B O 1
ATOM 28267 N N . VAL B 1 890 ? 19.623 -28.589 -55.389 1.00 24.86 951 VAL B N 1
ATOM 28268 C CA . VAL B 1 890 ? 18.652 -28.537 -54.302 1.00 22.77 951 VAL B CA 1
ATOM 28269 C C . VAL B 1 890 ? 17.324 -27.979 -54.799 1.00 22.35 951 VAL B C 1
ATOM 28270 O O . VAL B 1 890 ? 16.253 -28.497 -54.462 1.00 21.05 951 VAL B O 1
ATOM 28283 N N . LYS B 1 891 ? 17.367 -26.917 -55.608 1.00 28.11 952 LYS B N 1
ATOM 28284 C CA . LYS B 1 891 ? 16.125 -26.326 -56.096 1.00 36.48 952 LYS B CA 1
ATOM 28285 C C . LYS B 1 891 ? 15.322 -27.332 -56.911 1.00 36.37 952 LYS B C 1
ATOM 28286 O O . LYS B 1 891 ? 14.088 -27.357 -56.841 1.00 40.16 952 LYS B O 1
ATOM 28305 N N . GLU B 1 892 ? 16.004 -28.182 -57.679 1.00 33.96 953 GLU B N 1
ATOM 28306 C CA . GLU B 1 892 ? 15.301 -29.119 -58.546 1.00 34.10 953 GLU B CA 1
ATOM 28307 C C . GLU B 1 892 ? 14.766 -30.328 -57.787 1.00 29.43 953 GLU B C 1
ATOM 28308 O O . GLU B 1 892 ? 13.764 -30.918 -58.207 1.00 33.00 953 GLU B O 1
ATOM 28320 N N . ASN B 1 893 ? 15.396 -30.705 -56.672 1.00 26.02 954 ASN B N 1
ATOM 28321 C CA . ASN B 1 893 ? 15.157 -32.014 -56.080 1.00 26.01 954 ASN B CA 1
ATOM 28322 C C . ASN B 1 893 ? 14.616 -32.008 -54.656 1.00 23.02 954 ASN B C 1
ATOM 28323 O O . ASN B 1 893 ? 14.192 -33.069 -54.181 1.00 24.25 954 ASN B O 1
ATOM 28334 N N . LYS B 1 894 ? 14.617 -30.875 -53.954 1.00 20.60 955 LYS B N 1
ATOM 28335 C CA . LYS B 1 894 ? 14.311 -30.924 -52.527 1.00 28.43 955 LYS B CA 1
ATOM 28336 C C . LYS B 1 894 ? 12.872 -31.370 -52.277 1.00 27.94 955 LYS B C 1
ATOM 28337 O O . LYS B 1 894 ? 12.601 -32.084 -51.304 1.00 30.71 955 LYS B O 1
ATOM 28356 N N . GLU B 1 895 ? 11.937 -30.972 -53.144 1.00 29.68 956 GLU B N 1
ATOM 28357 C CA . GLU B 1 895 ? 10.547 -31.377 -52.947 1.00 34.25 956 GLU B CA 1
ATOM 28358 C C . GLU B 1 895 ? 10.361 -32.860 -53.247 1.00 31.47 956 GLU B C 1
ATOM 28359 O O . GLU B 1 895 ? 9.679 -33.571 -52.500 1.00 32.85 956 GLU B O 1
ATOM 28371 N N . VAL B 1 896 ? 10.959 -33.345 -54.337 1.00 30.45 957 VAL B N 1
ATOM 28372 C CA . VAL B 1 896 ? 10.885 -34.770 -54.650 1.00 30.10 957 VAL B CA 1
ATOM 28373 C C . VAL B 1 896 ? 11.514 -35.592 -53.533 1.00 29.46 957 VAL B C 1
ATOM 28374 O O . VAL B 1 896 ? 10.980 -36.633 -53.129 1.00 26.21 957 VAL B O 1
ATOM 28387 N N . VAL B 1 897 ? 12.663 -35.142 -53.020 1.00 29.11 958 VAL B N 1
ATOM 28388 C CA . VAL B 1 897 ? 13.354 -35.882 -51.969 1.00 25.15 958 VAL B CA 1
ATOM 28389 C C . VAL B 1 897 ? 12.542 -35.864 -50.682 1.00 24.33 958 VAL B C 1
ATOM 28390 O O . VAL B 1 897 ? 12.444 -36.877 -49.979 1.00 23.29 958 VAL B O 1
ATOM 28403 N N . LEU B 1 898 ? 11.955 -34.713 -50.346 1.00 27.48 959 LEU B N 1
ATOM 28404 C CA . LEU B 1 898 ? 11.089 -34.638 -49.175 1.00 28.98 959 LEU B CA 1
ATOM 28405 C C . LEU B 1 898 ? 9.936 -35.626 -49.292 1.00 28.26 959 LEU B C 1
ATOM 28406 O O . LEU B 1 898 ? 9.652 -36.384 -48.357 1.00 28.93 959 LEU B O 1
ATOM 28422 N N . GLN B 1 899 ? 9.260 -35.629 -50.442 1.00 27.52 960 GLN B N 1
ATOM 28423 C CA . GLN B 1 899 ? 8.135 -36.535 -50.640 1.00 28.34 960 GLN B CA 1
ATOM 28424 C C . GLN B 1 899 ? 8.589 -37.988 -50.615 1.00 26.43 960 GLN B C 1
ATOM 28425 O O . GLN B 1 899 ? 7.886 -38.855 -50.083 1.00 29.98 960 GLN B O 1
ATOM 28439 N N . TRP B 1 900 ? 9.763 -38.277 -51.179 1.00 24.39 961 TRP B N 1
ATOM 28440 C CA . TRP B 1 900 ? 10.217 -39.663 -51.232 1.00 24.49 961 TRP B CA 1
ATOM 28441 C C . TRP B 1 900 ? 10.520 -40.197 -49.838 1.00 25.41 961 TRP B C 1
ATOM 28442 O O . TRP B 1 900 ? 10.073 -41.290 -49.470 1.00 25.31 961 TRP B O 1
ATOM 28463 N N . PHE B 1 901 ? 11.298 -39.449 -49.051 1.00 26.32 962 PHE B N 1
ATOM 28464 C CA . PHE B 1 901 ? 11.597 -39.888 -47.692 1.00 29.80 962 PHE B CA 1
ATOM 28465 C C . PHE B 1 901 ? 10.322 -40.005 -46.866 1.00 29.20 962 PHE B C 1
ATOM 28466 O O . PHE B 1 901 ? 10.166 -40.945 -46.079 1.00 27.83 962 PHE B O 1
ATOM 28483 N N . THR B 1 902 ? 9.394 -39.061 -47.039 1.00 32.51 963 THR B N 1
ATOM 28484 C CA . THR B 1 902 ? 8.134 -39.110 -46.301 1.00 33.25 963 THR B CA 1
ATOM 28485 C C . THR B 1 902 ? 7.350 -40.373 -46.638 1.00 32.73 963 THR B C 1
ATOM 28486 O O . THR B 1 902 ? 6.880 -41.085 -45.742 1.00 34.25 963 THR B O 1
ATOM 28497 N N . GLU B 1 903 ? 7.203 -40.669 -47.933 1.00 32.97 964 GLU B N 1
ATOM 28498 C CA . GLU B 1 903 ? 6.421 -41.832 -48.341 1.00 38.65 964 GLU B CA 1
ATOM 28499 C C . GLU B 1 903 ? 7.053 -43.126 -47.850 1.00 38.81 964 GLU B C 1
ATOM 28500 O O . GLU B 1 903 ? 6.349 -44.041 -47.406 1.00 37.21 964 GLU B O 1
ATOM 28512 N N . ASN B 1 904 ? 8.378 -43.222 -47.911 1.00 38.85 965 ASN B N 1
ATOM 28513 C CA . ASN B 1 904 ? 9.075 -44.458 -47.582 1.00 36.61 965 ASN B CA 1
ATOM 28514 C C . ASN B 1 904 ? 9.518 -44.530 -46.126 1.00 38.86 965 ASN B C 1
ATOM 28515 O O . ASN B 1 904 ? 10.159 -45.514 -45.739 1.00 36.11 965 ASN B O 1
ATOM 28526 N N . SER B 1 905 ? 9.182 -43.533 -45.312 1.00 44.94 966 SER B N 1
ATOM 28527 C CA . SER B 1 905 ? 9.486 -43.549 -43.888 1.00 50.13 966 SER B CA 1
ATOM 28528 C C . SER B 1 905 ? 8.366 -44.160 -43.054 1.00 56.67 966 SER B C 1
ATOM 28529 O O . SER B 1 905 ? 8.521 -44.292 -41.836 1.00 58.09 966 SER B O 1
ATOM 28537 N N . LYS B 1 906 ? 7.252 -44.532 -43.675 1.00 61.08 967 LYS B N 1
ATOM 28538 C CA . LYS B 1 906 ? 6.102 -45.047 -42.943 1.00 65.58 967 LYS B CA 1
ATOM 28539 C C . LYS B 1 906 ? 6.316 -46.490 -42.501 1.00 68.05 967 LYS B C 1
ATOM 28540 O O . LYS B 1 906 ? 5.888 -46.885 -41.416 1.00 68.23 967 LYS B O 1
ATOM 28560 N N . HIS C 2 11 ? -51.519 -42.246 -5.789 1.00 86.88 299 HIS C N 1
ATOM 28561 C CA . HIS C 2 11 ? -50.256 -41.531 -5.925 1.00 86.91 299 HIS C CA 1
ATOM 28562 C C . HIS C 2 11 ? -50.323 -40.537 -7.082 1.00 90.52 299 HIS C C 1
ATOM 28563 O O . HIS C 2 11 ? -51.094 -40.721 -8.025 1.00 89.61 299 HIS C O 1
ATOM 28576 N N . MET C 2 12 ? -49.511 -39.485 -7.002 1.00 95.03 300 MET C N 1
ATOM 28577 C CA . MET C 2 12 ? -49.503 -38.439 -8.016 1.00 98.99 300 MET C CA 1
ATOM 28578 C C . MET C 2 12 ? -48.147 -37.747 -7.997 1.00 95.48 300 MET C C 1
ATOM 28579 O O . MET C 2 12 ? -47.521 -37.607 -6.943 1.00 95.57 300 MET C O 1
ATOM 28593 N N . PHE C 2 13 ? -47.704 -37.321 -9.177 1.00 91.10 301 PHE C N 1
ATOM 28594 C CA . PHE C 2 13 ? -46.480 -36.545 -9.322 1.00 85.69 301 PHE C CA 1
ATOM 28595 C C . PHE C 2 13 ? -46.822 -35.065 -9.444 1.00 80.30 301 PHE C C 1
ATOM 28596 O O . PHE C 2 13 ? -47.815 -34.698 -10.079 1.00 80.50 301 PHE C O 1
ATOM 28613 N N . ILE C 2 14 ? -45.996 -34.220 -8.834 1.00 73.41 302 ILE C N 1
ATOM 28614 C CA . ILE C 2 14 ? -46.078 -32.771 -8.988 1.00 64.13 302 ILE C CA 1
ATOM 28615 C C . ILE C 2 14 ? -44.851 -32.345 -9.781 1.00 56.06 302 ILE C C 1
ATOM 28616 O O . ILE C 2 14 ? -43.729 -32.360 -9.260 1.00 55.76 302 ILE C O 1
ATOM 28632 N N . VAL C 2 15 ? -45.057 -31.967 -11.040 1.00 49.97 303 VAL C N 1
ATOM 28633 C CA . VAL C 2 15 ? -43.970 -31.744 -11.988 1.00 49.55 303 VAL C CA 1
ATOM 28634 C C . VAL C 2 15 ? -43.960 -30.274 -12.382 1.00 46.88 303 VAL C C 1
ATOM 28635 O O . VAL C 2 15 ? -44.964 -29.753 -12.884 1.00 46.61 303 VAL C O 1
ATOM 28648 N N . LEU C 2 16 ? -42.822 -29.616 -12.171 1.00 43.59 304 LEU C N 1
ATOM 28649 C CA . LEU C 2 16 ? -42.605 -28.238 -12.598 1.00 45.66 304 LEU C CA 1
ATOM 28650 C C . LEU C 2 16 ? -41.576 -28.251 -13.723 1.00 46.46 304 LEU C C 1
ATOM 28651 O O . LEU C 2 16 ? -40.409 -28.593 -13.500 1.00 46.82 304 LEU C O 1
ATOM 28667 N N . TYR C 2 17 ? -42.009 -27.882 -14.926 1.00 43.93 305 TYR C N 1
ATOM 28668 C CA . TYR C 2 17 ? -41.120 -27.784 -16.075 1.00 42.17 305 TYR C CA 1
ATOM 28669 C C . TYR C 2 17 ? -40.604 -26.356 -16.193 1.00 36.53 305 TYR C C 1
ATOM 28670 O O . TYR C 2 17 ? -41.381 -25.400 -16.104 1.00 36.05 305 TYR C O 1
ATOM 28688 N N . VAL C 2 18 ? -39.297 -26.212 -16.394 1.00 35.67 306 VAL C N 1
ATOM 28689 C CA . VAL C 2 18 ? -38.678 -24.906 -16.589 1.00 38.16 306 VAL C CA 1
ATOM 28690 C C . VAL C 2 18 ? -37.744 -24.993 -17.788 1.00 40.18 306 VAL C C 1
ATOM 28691 O O . VAL C 2 18 ? -36.762 -25.744 -17.762 1.00 43.40 306 VAL C O 1
ATOM 28704 N N . ASN C 2 19 ? -38.048 -24.223 -18.829 1.00 38.32 307 ASN C N 1
ATOM 28705 C CA . ASN C 2 19 ? -37.233 -24.152 -20.030 1.00 40.19 307 ASN C CA 1
ATOM 28706 C C . ASN C 2 19 ? -37.022 -22.690 -20.397 1.00 39.50 307 ASN C C 1
ATOM 28707 O O . ASN C 2 19 ? -37.883 -21.841 -20.149 1.00 43.26 307 ASN C O 1
ATOM 28718 N N . PHE C 2 20 ? -35.860 -22.396 -20.975 1.00 37.81 308 PHE C N 1
ATOM 28719 C CA . PHE C 2 20 ? -35.603 -21.062 -21.493 1.00 36.50 308 PHE C CA 1
ATOM 28720 C C . PHE C 2 20 ? -34.597 -21.157 -22.630 1.00 37.74 308 PHE C C 1
ATOM 28721 O O . PHE C 2 20 ? -33.829 -22.118 -22.734 1.00 36.13 308 PHE C O 1
ATOM 28738 N N . GLU C 2 21 ? -34.630 -20.147 -23.494 1.00 41.32 309 GLU C N 1
ATOM 28739 C CA . GLU C 2 21 ? -33.744 -20.056 -24.643 1.00 45.68 309 GLU C CA 1
ATOM 28740 C C . GLU C 2 21 ? -33.114 -18.672 -24.682 1.00 42.21 309 GLU C C 1
ATOM 28741 O O . GLU C 2 21 ? -33.710 -17.688 -24.239 1.00 41.09 309 GLU C O 1
ATOM 28753 N N . LEU C 2 22 ? -31.902 -18.606 -25.220 1.00 40.75 310 LEU C N 1
ATOM 28754 C CA . LEU C 2 22 ? -31.244 -17.333 -25.461 1.00 40.15 310 LEU C CA 1
ATOM 28755 C C . LEU C 2 22 ? -31.651 -16.791 -26.826 1.00 39.41 310 LEU C C 1
ATOM 28756 O O . LEU C 2 22 ? -32.028 -17.546 -27.726 1.00 36.00 310 LEU C O 1
ATOM 28772 N N . ARG C 2 23 ? -31.580 -15.469 -26.970 1.00 41.10 311 ARG C N 1
ATOM 28773 C CA . ARG C 2 23 ? -31.836 -14.854 -28.264 1.00 43.82 311 ARG C CA 1
ATOM 28774 C C . ARG C 2 23 ? -30.817 -15.351 -29.284 1.00 44.64 311 ARG C C 1
ATOM 28775 O O . ARG C 2 23 ? -29.632 -15.504 -28.979 1.00 40.44 311 ARG C O 1
ATOM 28796 N N . ARG C 2 24 ? -31.289 -15.617 -30.498 1.00 51.11 312 ARG C N 1
ATOM 28797 C CA . ARG C 2 24 ? -30.409 -16.088 -31.557 1.00 55.88 312 ARG C CA 1
ATOM 28798 C C . ARG C 2 24 ? -29.439 -14.989 -31.979 1.00 50.36 312 ARG C C 1
ATOM 28799 O O . ARG C 2 24 ? -29.732 -13.794 -31.876 1.00 44.98 312 ARG C O 1
ATOM 28820 N N . GLY C 2 25 ? -28.267 -15.407 -32.453 1.00 50.73 313 GLY C N 1
ATOM 28821 C CA . GLY C 2 25 ? -27.318 -14.492 -33.040 1.00 50.22 313 GLY C CA 1
ATOM 28822 C C . GLY C 2 25 ? -27.857 -13.924 -34.337 1.00 50.80 313 GLY C C 1
ATOM 28823 O O . GLY C 2 25 ? -28.919 -14.332 -34.816 1.00 49.06 313 GLY C O 1
ATOM 28827 N N . PRO C 2 26 ? -27.136 -12.970 -34.946 1.00 50.84 314 PRO C N 1
ATOM 28828 C CA . PRO C 2 26 ? -25.826 -12.439 -34.544 1.00 44.67 314 PRO C CA 1
ATOM 28829 C C . PRO C 2 26 ? -25.902 -11.453 -33.389 1.00 38.76 314 PRO C C 1
ATOM 28830 O O . PRO C 2 26 ? -26.973 -10.931 -33.098 1.00 41.63 314 PRO C O 1
ATOM 28841 N N . GLY C 2 27 ? -24.767 -11.204 -32.746 1.00 36.49 315 GLY C N 1
ATOM 28842 C CA . GLY C 2 27 ? -24.721 -10.218 -31.679 1.00 34.73 315 GLY C CA 1
ATOM 28843 C C . GLY C 2 27 ? -25.674 -10.495 -30.538 1.00 34.77 315 GLY C C 1
ATOM 28844 O O . GLY C 2 27 ? -26.359 -9.579 -30.068 1.00 33.94 315 GLY C O 1
ATOM 28848 N N . ARG C 2 28 ? -25.732 -11.740 -30.077 1.00 37.17 316 ARG C N 1
ATOM 28849 C CA . ARG C 2 28 ? -26.557 -12.079 -28.929 1.00 38.27 316 ARG C CA 1
ATOM 28850 C C . ARG C 2 28 ? -25.808 -11.779 -27.637 1.00 35.91 316 ARG C C 1
ATOM 28851 O O . ARG C 2 28 ? -24.590 -11.959 -27.550 1.00 37.02 316 ARG C O 1
ATOM 28872 N N . CYS C 2 29 ? -26.546 -11.310 -26.633 1.00 34.53 317 CYS C N 1
ATOM 28873 C CA . CYS C 2 29 ? -26.001 -11.049 -25.305 1.00 31.40 317 CYS C CA 1
ATOM 28874 C C . CYS C 2 29 ? -26.082 -12.341 -24.502 1.00 30.32 317 CYS C C 1
ATOM 28875 O O . CYS C 2 29 ? -27.175 -12.780 -24.127 1.00 37.17 317 CYS C O 1
ATOM 28882 N N . TYR C 2 30 ? -24.928 -12.953 -24.235 1.00 28.58 318 TYR C N 1
ATOM 28883 C CA . TYR C 2 30 ? -24.940 -14.307 -23.696 1.00 25.33 318 TYR C CA 1
ATOM 28884 C C . TYR C 2 30 ? -25.375 -14.348 -22.238 1.00 25.79 318 TYR C C 1
ATOM 28885 O O . TYR C 2 30 ? -25.881 -15.377 -21.778 1.00 27.87 318 TYR C O 1
ATOM 28903 N N . ASN C 2 31 ? -25.171 -13.263 -21.494 1.00 26.83 319 ASN C N 1
ATOM 28904 C CA . ASN C 2 31 ? -25.470 -13.235 -20.069 1.00 26.98 319 ASN C CA 1
ATOM 28905 C C . ASN C 2 31 ? -26.741 -12.464 -19.745 1.00 31.78 319 ASN C C 1
ATOM 28906 O O . ASN C 2 31 ? -27.072 -12.311 -18.564 1.00 30.92 319 ASN C O 1
ATOM 28917 N N . CYS C 2 32 ? -27.457 -11.977 -20.753 1.00 34.87 320 CYS C N 1
ATOM 28918 C CA . CYS C 2 32 ? -28.706 -11.272 -20.513 1.00 40.32 320 CYS C CA 1
ATOM 28919 C C . CYS C 2 32 ? -29.802 -12.254 -20.105 1.00 37.12 320 CYS C C 1
ATOM 28920 O O . CYS C 2 32 ? -29.687 -13.469 -20.282 1.00 35.50 320 CYS C O 1
ATOM 28927 N N . ARG C 2 33 ? -30.872 -11.708 -19.541 1.00 41.18 321 ARG C N 1
ATOM 28928 C CA . ARG C 2 33 ? -32.032 -12.514 -19.192 1.00 43.89 321 ARG C CA 1
ATOM 28929 C C . ARG C 2 33 ? -32.520 -13.271 -20.424 1.00 38.89 321 ARG C C 1
ATOM 28930 O O . ARG C 2 33 ? -32.697 -12.662 -21.488 1.00 38.72 321 ARG C O 1
ATOM 28951 N N . PRO C 2 34 ? -32.732 -14.586 -20.332 1.00 38.52 322 PRO C N 1
ATOM 28952 C CA . PRO C 2 34 ? -33.150 -15.346 -21.517 1.00 38.84 322 PRO C CA 1
ATOM 28953 C C . PRO C 2 34 ? -34.341 -14.700 -22.210 1.00 42.16 322 PRO C C 1
ATOM 28954 O O . PRO C 2 34 ? -35.313 -14.290 -21.570 1.00 41.72 322 PRO C O 1
ATOM 28965 N N . ALA C 2 35 ? -34.261 -14.623 -23.540 1.00 41.91 323 ALA C N 1
ATOM 28966 C CA . ALA C 2 35 ? -35.323 -13.979 -24.306 1.00 43.72 323 ALA C CA 1
ATOM 28967 C C . ALA C 2 35 ? -36.616 -14.780 -24.262 1.00 47.05 323 ALA C C 1
ATOM 28968 O O . ALA C 2 35 ? -37.705 -14.196 -24.286 1.00 46.05 323 ALA C O 1
ATOM 28975 N N . VAL C 2 36 ? -36.521 -16.107 -24.207 1.00 48.88 324 VAL C N 1
ATOM 28976 C CA . VAL C 2 36 ? -37.682 -16.987 -24.183 1.00 50.85 324 VAL C CA 1
ATOM 28977 C C . VAL C 2 36 ? -37.683 -17.747 -22.866 1.00 49.90 324 VAL C C 1
ATOM 28978 O O . VAL C 2 36 ? -36.643 -18.251 -22.428 1.00 51.98 324 VAL C O 1
ATOM 28991 N N . VAL C 2 37 ? -38.855 -17.832 -22.240 1.00 47.35 325 VAL C N 1
ATOM 28992 C CA . VAL C 2 37 ? -39.019 -18.500 -20.954 1.00 44.00 325 VAL C CA 1
ATOM 28993 C C . VAL C 2 37 ? -40.335 -19.262 -20.989 1.00 44.55 325 VAL C C 1
ATOM 28994 O O . VAL C 2 37 ? -41.390 -18.670 -21.242 1.00 45.79 325 VAL C O 1
ATOM 29007 N N . ASN C 2 38 ? -40.278 -20.570 -20.740 1.00 41.58 326 ASN C N 1
ATOM 29008 C CA . ASN C 2 38 ? -41.469 -21.419 -20.701 1.00 41.80 326 ASN C CA 1
ATOM 29009 C C . ASN C 2 38 ? -41.460 -22.176 -19.377 1.00 40.21 326 ASN C C 1
ATOM 29010 O O . ASN C 2 38 ? -40.718 -23.149 -19.214 1.00 39.94 326 ASN C O 1
ATOM 29020 N N . ILE C 2 39 ? -42.283 -21.726 -18.434 1.00 41.11 327 ILE C N 1
ATOM 29021 C CA . ILE C 2 39 ? -42.441 -22.372 -17.137 1.00 41.24 327 ILE C CA 1
ATOM 29022 C C . ILE C 2 39 ? -43.829 -22.992 -17.094 1.00 40.93 327 ILE C C 1
ATOM 29023 O O . ILE C 2 39 ? -44.839 -22.283 -17.191 1.00 37.29 327 ILE C O 1
ATOM 29039 N N . THR C 2 40 ? -43.879 -24.313 -16.950 1.00 43.59 328 THR C N 1
ATOM 29040 C CA . THR C 2 40 ? -45.129 -25.058 -16.946 1.00 47.71 328 THR C CA 1
ATOM 29041 C C . THR C 2 40 ? -45.201 -25.906 -15.687 1.00 49.34 328 THR C C 1
ATOM 29042 O O . THR C 2 40 ? -44.291 -26.695 -15.417 1.00 49.90 328 THR C O 1
ATOM 29053 N N . LEU C 2 41 ? -46.278 -25.748 -14.922 1.00 50.97 329 LEU C N 1
ATOM 29054 C CA . LEU C 2 41 ? -46.601 -26.659 -13.830 1.00 50.42 329 LEU C CA 1
ATOM 29055 C C . LEU C 2 41 ? -47.676 -27.618 -14.329 1.00 47.00 329 LEU C C 1
ATOM 29056 O O . LEU C 2 41 ? -48.769 -27.186 -14.708 1.00 48.62 329 LEU C O 1
ATOM 29072 N N . ALA C 2 42 ? -47.358 -28.909 -14.335 1.00 46.31 330 ALA C N 1
ATOM 29073 C CA . ALA C 2 42 ? -48.210 -29.889 -14.995 1.00 48.64 330 ALA C CA 1
ATOM 29074 C C . ALA C 2 42 ? -49.584 -29.960 -14.344 1.00 48.47 330 ALA C C 1
ATOM 29075 O O . ALA C 2 42 ? -49.712 -29.955 -13.117 1.00 49.73 330 ALA C O 1
ATOM 29082 N N . ASN C 2 43 ? -50.616 -30.029 -15.185 1.00 52.78 331 ASN C N 1
ATOM 29083 C CA . ASN C 2 43 ? -51.997 -30.201 -14.735 1.00 56.67 331 ASN C CA 1
ATOM 29084 C C . ASN C 2 43 ? -52.467 -29.012 -13.903 1.00 55.00 331 ASN C C 1
ATOM 29085 O O . ASN C 2 43 ? -53.232 -29.163 -12.948 1.00 55.37 331 ASN C O 1
ATOM 29096 N N . PHE C 2 44 ? -52.014 -27.817 -14.270 1.00 55.30 332 PHE C N 1
ATOM 29097 C CA . PHE C 2 44 ? -52.381 -26.590 -13.576 1.00 52.78 332 PHE C CA 1
ATOM 29098 C C . PHE C 2 44 ? -53.056 -25.640 -14.554 1.00 50.90 332 PHE C C 1
ATOM 29099 O O . PHE C 2 44 ? -52.528 -25.384 -15.641 1.00 49.31 332 PHE C O 1
ATOM 29116 N N . ASN C 2 45 ? -54.220 -25.122 -14.165 1.00 54.23 333 ASN C N 1
ATOM 29117 C CA . ASN C 2 45 ? -54.963 -24.144 -14.951 1.00 54.88 333 ASN C CA 1
ATOM 29118 C C . ASN C 2 45 ? -55.102 -22.880 -14.115 1.00 55.29 333 ASN C C 1
ATOM 29119 O O . ASN C 2 45 ? -55.691 -22.907 -13.029 1.00 52.87 333 ASN C O 1
ATOM 29129 N N . GLU C 2 46 ? -54.557 -21.776 -14.631 1.00 61.07 334 GLU C N 1
ATOM 29130 C CA . GLU C 2 46 ? -54.493 -20.533 -13.870 1.00 67.20 334 GLU C CA 1
ATOM 29131 C C . GLU C 2 46 ? -55.868 -20.100 -13.379 1.00 69.99 334 GLU C C 1
ATOM 29132 O O . GLU C 2 46 ? -56.014 -19.641 -12.240 1.00 68.39 334 GLU C O 1
ATOM 29144 N N . THR C 2 47 ? -56.890 -20.239 -14.218 1.00 70.72 335 THR C N 1
ATOM 29145 C CA . THR C 2 47 ? -58.231 -19.748 -13.887 1.00 68.62 335 THR C CA 1
ATOM 29146 C C . THR C 2 47 ? -58.985 -20.682 -12.954 1.00 68.69 335 THR C C 1
ATOM 29147 O O . THR C 2 47 ? -60.084 -20.330 -12.536 1.00 73.74 335 THR C O 1
ATOM 29158 N N . LYS C 2 48 ? -58.443 -21.847 -12.609 1.00 64.18 336 LYS C N 1
ATOM 29159 C CA . LYS C 2 48 ? -59.073 -22.682 -11.595 1.00 61.19 336 LYS C CA 1
ATOM 29160 C C . LYS C 2 48 ? -58.404 -22.560 -10.237 1.00 64.54 336 LYS C C 1
ATOM 29161 O O . LYS C 2 48 ? -59.057 -22.776 -9.211 1.00 65.58 336 LYS C O 1
ATOM 29180 N N . GLY C 2 49 ? -57.119 -22.220 -10.206 1.00 65.99 337 GLY C N 1
ATOM 29181 C CA . GLY C 2 49 ? -56.439 -21.957 -8.964 1.00 67.23 337 GLY C CA 1
ATOM 29182 C C . GLY C 2 49 ? -55.392 -22.994 -8.621 1.00 66.67 337 GLY C C 1
ATOM 29183 O O . GLY C 2 49 ? -55.009 -23.830 -9.445 1.00 69.78 337 GLY C O 1
ATOM 29187 N N . PRO C 2 50 ? -54.914 -22.956 -7.378 1.00 63.37 338 PRO C N 1
ATOM 29188 C CA . PRO C 2 50 ? -53.815 -23.847 -6.979 1.00 60.14 338 PRO C CA 1
ATOM 29189 C C . PRO C 2 50 ? -54.104 -25.311 -7.282 1.00 59.79 338 PRO C C 1
ATOM 29190 O O . PRO C 2 50 ? -55.213 -25.807 -7.071 1.00 59.48 338 PRO C O 1
ATOM 29201 N N . LEU C 2 51 ? -53.081 -26.003 -7.783 1.00 61.26 339 LEU C N 1
ATOM 29202 C CA . LEU C 2 51 ? -53.115 -27.451 -7.956 1.00 63.47 339 LEU C CA 1
ATOM 29203 C C . LEU C 2 51 ? -52.822 -28.076 -6.598 1.00 64.07 339 LEU C C 1
ATOM 29204 O O . LEU C 2 51 ? -51.676 -28.085 -6.140 1.00 62.79 339 LEU C O 1
ATOM 29220 N N . CYS C 2 52 ? -53.850 -28.595 -5.949 1.00 69.08 340 CYS C N 1
ATOM 29221 C CA . CYS C 2 52 ? -53.724 -29.143 -4.609 1.00 73.61 340 CYS C CA 1
ATOM 29222 C C . CYS C 2 52 ? -53.615 -30.663 -4.653 1.00 75.79 340 CYS C C 1
ATOM 29223 O O . CYS C 2 52 ? -53.960 -31.312 -5.644 1.00 74.18 340 CYS C O 1
ATOM 29230 N N . VAL C 2 53 ? -53.128 -31.224 -3.552 1.00 80.20 341 VAL C N 1
ATOM 29231 C CA . VAL C 2 53 ? -52.772 -32.636 -3.503 1.00 86.85 341 VAL C CA 1
ATOM 29232 C C . VAL C 2 53 ? -54.023 -33.468 -3.254 1.00 95.81 341 VAL C C 1
ATOM 29233 O O . VAL C 2 53 ? -54.821 -33.171 -2.356 1.00 96.64 341 VAL C O 1
ATOM 29246 N N . ASP C 2 54 ? -54.206 -34.503 -4.074 1.00 100.91 342 ASP C N 1
ATOM 29247 C CA . ASP C 2 54 ? -55.322 -35.433 -3.965 1.00 102.75 342 ASP C CA 1
ATOM 29248 C C . ASP C 2 54 ? -54.833 -36.828 -3.604 1.00 105.34 342 ASP C C 1
ATOM 29249 O O . ASP C 2 54 ? -55.483 -37.826 -3.933 1.00 107.10 342 ASP C O 1
ATOM 29253 N N . THR C 2 55 ? -53.708 -36.913 -2.896 1.00 104.99 343 THR C N 1
ATOM 29254 C CA . THR C 2 55 ? -52.977 -38.164 -2.743 1.00 105.15 343 THR C CA 1
ATOM 29255 C C . THR C 2 55 ? -53.042 -38.692 -1.318 1.00 104.21 343 THR C C 1
ATOM 29256 O O . THR C 2 55 ? -53.472 -38.011 -0.382 1.00 104.59 343 THR C O 1
ATOM 29267 N N . SER C 2 56 ? -52.601 -39.943 -1.179 1.00 104.23 344 SER C N 1
ATOM 29268 C CA . SER C 2 56 ? -52.062 -40.453 0.072 1.00 102.95 344 SER C CA 1
ATOM 29269 C C . SER C 2 56 ? -50.562 -40.188 0.178 1.00 99.85 344 SER C C 1
ATOM 29270 O O . SER C 2 56 ? -50.034 -40.036 1.288 1.00 102.09 344 SER C O 1
ATOM 29274 N N . HIS C 2 57 ? -49.874 -40.157 -0.962 1.00 90.66 345 HIS C N 1
ATOM 29275 C CA . HIS C 2 57 ? -48.466 -39.799 -1.054 1.00 82.71 345 HIS C CA 1
ATOM 29276 C C . HIS C 2 57 ? -48.227 -39.172 -2.421 1.00 81.05 345 HIS C C 1
ATOM 29277 O O . HIS C 2 57 ? -48.868 -39.548 -3.404 1.00 81.75 345 HIS C O 1
ATOM 29281 N N . PHE C 2 58 ? -47.298 -38.217 -2.485 1.00 76.78 346 PHE C N 1
ATOM 29282 C CA . PHE C 2 58 ? -47.005 -37.521 -3.733 1.00 74.22 346 PHE C CA 1
ATOM 29283 C C . PHE C 2 58 ? -45.503 -37.307 -3.851 1.00 74.37 346 PHE C C 1
ATOM 29284 O O . PHE C 2 58 ? -44.774 -37.315 -2.857 1.00 74.66 346 PHE C O 1
ATOM 29301 N N . THR C 2 59 ? -45.049 -37.111 -5.089 1.00 73.61 347 THR C N 1
ATOM 29302 C CA . THR C 2 59 ? -43.634 -36.960 -5.401 1.00 71.45 347 THR C CA 1
ATOM 29303 C C . THR C 2 59 ? -43.445 -35.727 -6.270 1.00 70.15 347 THR C C 1
ATOM 29304 O O . THR C 2 59 ? -44.115 -35.581 -7.298 1.00 68.41 347 THR C O 1
ATOM 29315 N N . THR C 2 60 ? -42.535 -34.846 -5.860 1.00 68.13 348 THR C N 1
ATOM 29316 C CA . THR C 2 60 ? -42.218 -33.654 -6.633 1.00 62.62 348 THR C CA 1
ATOM 29317 C C . THR C 2 60 ? -41.064 -33.944 -7.584 1.00 59.34 348 THR C C 1
ATOM 29318 O O . THR C 2 60 ? -40.077 -34.583 -7.209 1.00 61.78 348 THR C O 1
ATOM 29329 N N . GLN C 2 61 ? -41.198 -33.471 -8.821 1.00 54.19 349 GLN C N 1
ATOM 29330 C CA . GLN C 2 61 ? -40.172 -33.631 -9.842 1.00 54.44 349 GLN C CA 1
ATOM 29331 C C . GLN C 2 61 ? -39.871 -32.270 -10.450 1.00 54.40 349 GLN C C 1
ATOM 29332 O O . GLN C 2 61 ? -40.791 -31.557 -10.865 1.00 55.33 349 GLN C O 1
ATOM 29346 N N . PHE C 2 62 ? -38.592 -31.909 -10.495 1.00 52.15 350 PHE C N 1
ATOM 29347 C CA . PHE C 2 62 ? -38.142 -30.675 -11.126 1.00 48.47 350 PHE C CA 1
ATOM 29348 C C . PHE C 2 62 ? -37.471 -31.028 -12.446 1.00 48.26 350 PHE C C 1
ATOM 29349 O O . PHE C 2 62 ? -36.532 -31.831 -12.473 1.00 51.02 350 PHE C O 1
ATOM 29366 N N . VAL C 2 63 ? -37.953 -30.435 -13.530 1.00 46.51 351 VAL C N 1
ATOM 29367 C CA . VAL C 2 63 ? -37.449 -30.707 -14.875 1.00 46.33 351 VAL C CA 1
ATOM 29368 C C . VAL C 2 63 ? -36.918 -29.385 -15.415 1.00 47.37 351 VAL C C 1
ATOM 29369 O O . VAL C 2 63 ? -37.632 -28.628 -16.080 1.00 48.14 351 VAL C O 1
ATOM 29382 N N . GLY C 2 64 ? -35.649 -29.100 -15.132 1.00 45.84 352 GLY C N 1
ATOM 29383 C CA . GLY C 2 64 ? -35.027 -27.843 -15.501 1.00 46.49 352 GLY C CA 1
ATOM 29384 C C . GLY C 2 64 ? -34.049 -28.016 -16.646 1.00 46.94 352 GLY C C 1
ATOM 29385 O O . GLY C 2 64 ? -33.369 -29.040 -16.752 1.00 49.36 352 GLY C O 1
ATOM 29389 N N . VAL C 2 65 ? -33.974 -27.002 -17.500 1.00 46.46 353 VAL C N 1
ATOM 29390 C CA . VAL C 2 65 ? -33.098 -27.046 -18.664 1.00 43.55 353 VAL C CA 1
ATOM 29391 C C . VAL C 2 65 ? -31.656 -26.834 -18.225 1.00 39.40 353 VAL C C 1
ATOM 29392 O O . VAL C 2 65 ? -31.376 -26.177 -17.216 1.00 36.07 353 VAL C O 1
ATOM 29405 N N . LYS C 2 66 ? -30.727 -27.396 -18.996 1.00 38.79 354 LYS C N 1
ATOM 29406 C CA . LYS C 2 66 ? -29.302 -27.267 -18.704 1.00 41.40 354 LYS C CA 1
ATOM 29407 C C . LYS C 2 66 ? -28.545 -27.409 -20.016 1.00 38.05 354 LYS C C 1
ATOM 29408 O O . LYS C 2 66 ? -28.531 -28.492 -20.609 1.00 39.51 354 LYS C O 1
ATOM 29427 N N . PHE C 2 67 ? -27.930 -26.320 -20.474 1.00 33.96 355 PHE C N 1
ATOM 29428 C CA . PHE C 2 67 ? -27.087 -26.345 -21.662 1.00 31.64 355 PHE C CA 1
ATOM 29429 C C . PHE C 2 67 ? -25.855 -25.492 -21.404 1.00 33.88 355 PHE C C 1
ATOM 29430 O O . PHE C 2 67 ? -25.974 -24.330 -21.006 1.00 33.08 355 PHE C O 1
ATOM 29447 N N . ASP C 2 68 ? -24.677 -26.075 -21.622 1.00 36.31 356 ASP C N 1
ATOM 29448 C CA . ASP C 2 68 ? -23.396 -25.398 -21.394 1.00 34.79 356 ASP C CA 1
ATOM 29449 C C . ASP C 2 68 ? -23.424 -24.834 -19.973 1.00 32.68 356 ASP C C 1
ATOM 29450 O O . ASP C 2 68 ? -23.740 -25.579 -19.035 1.00 32.46 356 ASP C O 1
ATOM 29459 N N . ARG C 2 69 ? -23.117 -23.557 -19.768 1.00 30.25 357 ARG C N 1
ATOM 29460 C CA . ARG C 2 69 ? -23.044 -22.984 -18.432 1.00 31.27 357 ARG C CA 1
ATOM 29461 C C . ARG C 2 69 ? -24.384 -22.459 -17.934 1.00 28.21 357 ARG C C 1
ATOM 29462 O O . ARG C 2 69 ? -24.453 -21.946 -16.812 1.00 26.99 357 ARG C O 1
ATOM 29483 N N . TRP C 2 70 ? -25.444 -22.580 -18.728 1.00 29.09 358 TRP C N 1
ATOM 29484 C CA . TRP C 2 70 ? -26.769 -22.134 -18.324 1.00 29.30 358 TRP C CA 1
ATOM 29485 C C . TRP C 2 70 ? -27.549 -23.289 -17.711 1.00 29.16 358 TRP C C 1
ATOM 29486 O O . TRP C 2 70 ? -27.465 -24.430 -18.176 1.00 28.29 358 TRP C O 1
ATOM 29507 N N . SER C 2 71 ? -28.321 -22.985 -16.670 1.00 29.53 359 SER C N 1
ATOM 29508 C CA . SER C 2 71 ? -29.140 -23.998 -16.020 1.00 33.39 359 SER C CA 1
ATOM 29509 C C . SER C 2 71 ? -30.300 -23.320 -15.309 1.00 33.88 359 SER C C 1
ATOM 29510 O O . SER C 2 71 ? -30.193 -22.172 -14.870 1.00 35.37 359 SER C O 1
ATOM 29518 N N . ALA C 2 72 ? -31.411 -24.043 -15.212 1.00 33.98 360 ALA C N 1
ATOM 29519 C CA . ALA C 2 72 ? -32.566 -23.608 -14.446 1.00 35.25 360 ALA C CA 1
ATOM 29520 C C . ALA C 2 72 ? -32.518 -24.224 -13.054 1.00 37.99 360 ALA C C 1
ATOM 29521 O O . ALA C 2 72 ? -32.026 -25.339 -12.863 1.00 35.96 360 ALA C O 1
ATOM 29528 N N . SER C 2 73 ? -33.034 -23.483 -12.079 1.00 39.18 361 SER C N 1
ATOM 29529 C CA . SER C 2 73 ? -33.105 -23.974 -10.712 1.00 40.98 361 SER C CA 1
ATOM 29530 C C . SER C 2 73 ? -34.318 -23.361 -10.033 1.00 40.81 361 SER C C 1
ATOM 29531 O O . SER C 2 73 ? -34.824 -22.314 -10.445 1.00 39.30 361 SER C O 1
ATOM 29539 N N . ILE C 2 74 ? -34.787 -24.037 -8.989 1.00 44.95 362 ILE C N 1
ATOM 29540 C CA . ILE C 2 74 ? -35.834 -23.527 -8.114 1.00 48.10 362 ILE C CA 1
ATOM 29541 C C . ILE C 2 74 ? -35.220 -23.331 -6.736 1.00 49.58 362 ILE C C 1
ATOM 29542 O O . ILE C 2 74 ? -34.622 -24.260 -6.180 1.00 47.07 362 ILE C O 1
ATOM 29558 N N . ASN C 2 75 ? -35.342 -22.122 -6.202 1.00 50.72 363 ASN C N 1
ATOM 29559 C CA . ASN C 2 75 ? -34.767 -21.797 -4.908 1.00 51.44 363 ASN C CA 1
ATOM 29560 C C . ASN C 2 75 ? -35.764 -22.095 -3.792 1.00 54.62 363 ASN C C 1
ATOM 29561 O O . ASN C 2 75 ? -36.935 -22.401 -4.029 1.00 56.17 363 ASN C O 1
ATOM 29572 N N . THR C 2 76 ? -35.281 -22.005 -2.553 1.00 52.41 364 THR C N 1
ATOM 29573 C CA . THR C 2 76 ? -36.151 -22.238 -1.408 1.00 54.65 364 THR C CA 1
ATOM 29574 C C . THR C 2 76 ? -36.978 -21.006 -1.064 1.00 48.41 364 THR C C 1
ATOM 29575 O O . THR C 2 76 ? -38.088 -21.140 -0.537 1.00 54.49 364 THR C O 1
ATOM 29586 N N . GLY C 2 77 ? -36.468 -19.812 -1.357 1.00 38.21 365 GLY C N 1
ATOM 29587 C CA . GLY C 2 77 ? -37.199 -18.600 -1.048 1.00 40.65 365 GLY C CA 1
ATOM 29588 C C . GLY C 2 77 ? -37.504 -18.490 0.435 1.00 51.35 365 GLY C C 1
ATOM 29589 O O . GLY C 2 77 ? -36.725 -18.911 1.297 1.00 52.62 365 GLY C O 1
ATOM 29593 N N . ASN C 2 78 ? -38.662 -17.904 0.738 1.00 57.03 366 ASN C N 1
ATOM 29594 C CA . ASN C 2 78 ? -39.141 -17.756 2.114 1.00 65.97 366 ASN C CA 1
ATOM 29595 C C . ASN C 2 78 ? -39.975 -18.948 2.559 1.00 75.03 366 ASN C C 1
ATOM 29596 O O . ASN C 2 78 ? -41.017 -18.783 3.202 1.00 73.46 366 ASN C O 1
ATOM 29607 N N . CYS C 2 79 ? -39.541 -20.163 2.227 1.00 85.31 367 CYS C N 1
ATOM 29608 C CA . CYS C 2 79 ? -40.315 -21.374 2.432 1.00 93.71 367 CYS C CA 1
ATOM 29609 C C . CYS C 2 79 ? -39.637 -22.264 3.463 1.00 87.72 367 CYS C C 1
ATOM 29610 O O . CYS C 2 79 ? -38.450 -22.584 3.307 1.00 91.90 367 CYS C O 1
ATOM 29617 N N . PRO C 2 80 ? -40.334 -22.667 4.533 1.00 76.76 368 PRO C N 1
ATOM 29618 C CA . PRO C 2 80 ? -39.699 -23.553 5.529 1.00 70.51 368 PRO C CA 1
ATOM 29619 C C . PRO C 2 80 ? -39.199 -24.868 4.954 1.00 65.22 368 PRO C C 1
ATOM 29620 O O . PRO C 2 80 ? -38.560 -25.636 5.686 1.00 62.91 368 PRO C O 1
ATOM 29631 N N . PHE C 2 81 ? -39.471 -25.158 3.686 1.00 63.48 369 PHE C N 1
ATOM 29632 C CA . PHE C 2 81 ? -39.032 -26.392 3.054 1.00 64.21 369 PHE C CA 1
ATOM 29633 C C . PHE C 2 81 ? -38.514 -26.048 1.662 1.00 67.53 369 PHE C C 1
ATOM 29634 O O . PHE C 2 81 ? -38.419 -24.875 1.288 1.00 66.96 369 PHE C O 1
ATOM 29651 N N . SER C 2 82 ? -38.181 -27.077 0.885 1.00 69.78 370 SER C N 1
ATOM 29652 C CA . SER C 2 82 ? -37.659 -26.891 -0.460 1.00 71.25 370 SER C CA 1
ATOM 29653 C C . SER C 2 82 ? -38.313 -27.887 -1.405 1.00 69.44 370 SER C C 1
ATOM 29654 O O . SER C 2 82 ? -38.601 -29.024 -1.019 1.00 68.44 370 SER C O 1
ATOM 29662 N N . PHE C 2 83 ? -38.547 -27.447 -2.641 1.00 66.30 371 PHE C N 1
ATOM 29663 C CA . PHE C 2 83 ? -39.057 -28.323 -3.687 1.00 67.20 371 PHE C CA 1
ATOM 29664 C C . PHE C 2 83 ? -38.152 -29.538 -3.833 1.00 78.02 371 PHE C C 1
ATOM 29665 O O . PHE C 2 83 ? -36.999 -29.411 -4.260 1.00 81.60 371 PHE C O 1
ATOM 29682 N N . GLY C 2 84 ? -38.659 -30.713 -3.469 1.00 83.64 372 GLY C N 1
ATOM 29683 C CA . GLY C 2 84 ? -37.886 -31.933 -3.587 1.00 85.67 372 GLY C CA 1
ATOM 29684 C C . GLY C 2 84 ? -37.720 -32.670 -2.276 1.00 84.61 372 GLY C C 1
ATOM 29685 O O . GLY C 2 84 ? -37.822 -33.899 -2.231 1.00 87.87 372 GLY C O 1
ATOM 29689 N N . LYS C 2 85 ? -37.467 -31.931 -1.200 1.00 78.95 373 LYS C N 1
ATOM 29690 C CA . LYS C 2 85 ? -37.285 -32.526 0.116 1.00 75.16 373 LYS C CA 1
ATOM 29691 C C . LYS C 2 85 ? -38.595 -32.672 0.880 1.00 72.81 373 LYS C C 1
ATOM 29692 O O . LYS C 2 85 ? -38.592 -33.227 1.985 1.00 75.20 373 LYS C O 1
ATOM 29696 N N . VAL C 2 86 ? -39.705 -32.170 0.340 1.00 67.65 374 VAL C N 1
ATOM 29697 C CA . VAL C 2 86 ? -41.013 -32.405 0.949 1.00 67.62 374 VAL C CA 1
ATOM 29698 C C . VAL C 2 86 ? -41.477 -33.811 0.577 1.00 68.76 374 VAL C C 1
ATOM 29699 O O . VAL C 2 86 ? -42.290 -34.421 1.271 1.00 71.28 374 VAL C O 1
ATOM 29712 N N . VAL C 2 90 ? -42.262 -36.015 4.502 1.00 84.58 378 VAL C N 1
ATOM 29713 C CA . VAL C 2 90 ? -42.731 -34.812 5.180 1.00 85.34 378 VAL C CA 1
ATOM 29714 C C . VAL C 2 90 ? -44.256 -34.839 5.271 1.00 92.62 378 VAL C C 1
ATOM 29715 O O . VAL C 2 90 ? -44.948 -34.910 4.253 1.00 95.24 378 VAL C O 1
ATOM 29727 N N . LYS C 2 91 ? -44.770 -34.778 6.498 1.00 94.51 379 LYS C N 1
ATOM 29728 C CA . LYS C 2 91 ? -46.198 -34.921 6.732 1.00 94.14 379 LYS C CA 1
ATOM 29729 C C . LYS C 2 91 ? -46.960 -33.699 6.228 1.00 97.99 379 LYS C C 1
ATOM 29730 O O . LYS C 2 91 ? -46.418 -32.597 6.096 1.00 95.89 379 LYS C O 1
ATOM 29734 N N . PHE C 2 92 ? -48.248 -33.909 5.967 1.00 104.71 380 PHE C N 1
ATOM 29735 C CA . PHE C 2 92 ? -49.075 -32.913 5.307 1.00 108.44 380 PHE C CA 1
ATOM 29736 C C . PHE C 2 92 ? -50.513 -33.044 5.783 1.00 105.84 380 PHE C C 1
ATOM 29737 O O . PHE C 2 92 ? -50.993 -34.144 6.067 1.00 106.60 380 PHE C O 1
ATOM 29754 N N . GLY C 2 93 ? -51.193 -31.907 5.867 1.00 101.39 381 GLY C N 1
ATOM 29755 C CA . GLY C 2 93 ? -52.639 -31.918 5.912 1.00 99.33 381 GLY C CA 1
ATOM 29756 C C . GLY C 2 93 ? -53.156 -31.950 4.487 1.00 97.02 381 GLY C C 1
ATOM 29757 O O . GLY C 2 93 ? -54.021 -32.758 4.140 1.00 98.71 381 GLY C O 1
ATOM 29761 N N . SER C 2 94 ? -52.585 -31.083 3.649 1.00 94.73 382 SER C N 1
ATOM 29762 C CA . SER C 2 94 ? -52.916 -30.957 2.235 1.00 92.38 382 SER C CA 1
ATOM 29763 C C . SER C 2 94 ? -52.046 -29.844 1.671 1.00 88.08 382 SER C C 1
ATOM 29764 O O . SER C 2 94 ? -52.045 -28.732 2.215 1.00 88.88 382 SER C O 1
ATOM 29772 N N . VAL C 2 95 ? -51.295 -30.105 0.601 1.00 82.07 383 VAL C N 1
ATOM 29773 C CA . VAL C 2 95 ? -50.363 -29.129 0.046 1.00 71.55 383 VAL C CA 1
ATOM 29774 C C . VAL C 2 95 ? -50.841 -28.705 -1.337 1.00 67.88 383 VAL C C 1
ATOM 29775 O O . VAL C 2 95 ? -51.336 -29.527 -2.118 1.00 65.51 383 VAL C O 1
ATOM 29788 N N . CYS C 2 96 ? -50.692 -27.415 -1.637 1.00 66.95 384 CYS C N 1
ATOM 29789 C CA . CYS C 2 96 ? -51.137 -26.833 -2.895 1.00 66.01 384 CYS C CA 1
ATOM 29790 C C . CYS C 2 96 ? -49.973 -26.134 -3.588 1.00 59.11 384 CYS C C 1
ATOM 29791 O O . CYS C 2 96 ? -49.092 -25.564 -2.937 1.00 57.89 384 CYS C O 1
ATOM 29798 N N . PHE C 2 97 ? -49.983 -26.182 -4.920 1.00 55.45 385 PHE C N 1
ATOM 29799 C CA . PHE C 2 97 ? -48.938 -25.596 -5.748 1.00 51.78 385 PHE C CA 1
ATOM 29800 C C . PHE C 2 97 ? -49.572 -24.733 -6.828 1.00 51.42 385 PHE C C 1
ATOM 29801 O O . PHE C 2 97 ? -50.633 -25.072 -7.362 1.00 49.28 385 PHE C O 1
ATOM 29818 N N . SER C 2 98 ? -48.917 -23.621 -7.157 1.00 51.40 386 SER C N 1
ATOM 29819 C CA . SER C 2 98 ? -49.433 -22.733 -8.189 1.00 50.11 386 SER C CA 1
ATOM 29820 C C . SER C 2 98 ? -48.319 -21.830 -8.697 1.00 49.18 386 SER C C 1
ATOM 29821 O O . SER C 2 98 ? -47.295 -21.640 -8.037 1.00 48.90 386 SER C O 1
ATOM 29829 N N . LEU C 2 99 ? -48.543 -21.271 -9.886 1.00 49.66 387 LEU C N 1
ATOM 29830 C CA . LEU C 2 99 ? -47.666 -20.261 -10.461 1.00 50.23 387 LEU C CA 1
ATOM 29831 C C . LEU C 2 99 ? -48.245 -18.856 -10.338 1.00 49.99 387 LEU C C 1
ATOM 29832 O O . LEU C 2 99 ? -47.723 -17.921 -10.954 1.00 48.04 387 LEU C O 1
ATOM 29848 N N . LYS C 2 100 ? -49.320 -18.693 -9.569 1.00 53.77 388 LYS C N 1
ATOM 29849 C CA . LYS C 2 100 ? -49.856 -17.393 -9.198 1.00 59.50 388 LYS C CA 1
ATOM 29850 C C . LYS C 2 100 ? -49.891 -17.294 -7.678 1.00 58.43 388 LYS C C 1
ATOM 29851 O O . LYS C 2 100 ? -49.816 -18.301 -6.968 1.00 56.52 388 LYS C O 1
ATOM 29870 N N . ASP C 2 101 ? -50.007 -16.066 -7.180 1.00 60.45 389 ASP C N 1
ATOM 29871 C CA . ASP C 2 101 ? -49.885 -15.826 -5.748 1.00 66.39 389 ASP C CA 1
ATOM 29872 C C . ASP C 2 101 ? -50.952 -16.582 -4.966 1.00 64.34 389 ASP C C 1
ATOM 29873 O O . ASP C 2 101 ? -52.143 -16.519 -5.288 1.00 65.16 389 ASP C O 1
ATOM 29882 N N . ILE C 2 102 ? -50.516 -17.297 -3.934 1.00 64.34 390 ILE C N 1
ATOM 29883 C CA . ILE C 2 102 ? -51.418 -17.888 -2.949 1.00 67.42 390 ILE C CA 1
ATOM 29884 C C . ILE C 2 102 ? -51.239 -17.126 -1.640 1.00 80.06 390 ILE C C 1
ATOM 29885 O O . ILE C 2 102 ? -50.352 -17.477 -0.847 1.00 79.89 390 ILE C O 1
ATOM 29901 N N . PRO C 2 103 ? -52.023 -16.082 -1.377 1.00 91.36 391 PRO C N 1
ATOM 29902 C CA . PRO C 2 103 ? -51.881 -15.356 -0.106 1.00 94.73 391 PRO C CA 1
ATOM 29903 C C . PRO C 2 103 ? -51.866 -16.299 1.089 1.00 88.75 391 PRO C C 1
ATOM 29904 O O . PRO C 2 103 ? -52.770 -17.119 1.271 1.00 90.51 391 PRO C O 1
ATOM 29915 N N . GLY C 2 104 ? -50.823 -16.180 1.904 1.00 79.82 392 GLY C N 1
ATOM 29916 C CA . GLY C 2 104 ? -50.633 -17.050 3.042 1.00 72.55 392 GLY C CA 1
ATOM 29917 C C . GLY C 2 104 ? -49.723 -18.233 2.808 1.00 68.47 392 GLY C C 1
ATOM 29918 O O . GLY C 2 104 ? -49.681 -19.132 3.656 1.00 66.97 392 GLY C O 1
ATOM 29922 N N . GLY C 2 105 ? -48.992 -18.261 1.696 1.00 67.92 393 GLY C N 1
ATOM 29923 C CA . GLY C 2 105 ? -48.117 -19.374 1.387 1.00 70.62 393 GLY C CA 1
ATOM 29924 C C . GLY C 2 105 ? -46.669 -18.969 1.205 1.00 71.49 393 GLY C C 1
ATOM 29925 O O . GLY C 2 105 ? -46.284 -17.848 1.555 1.00 71.08 393 GLY C O 1
ATOM 29929 N N . CYS C 2 106 ? -45.855 -19.872 0.673 1.00 76.08 394 CYS C N 1
ATOM 29930 C CA . CYS C 2 106 ? -44.446 -19.617 0.435 1.00 79.23 394 CYS C CA 1
ATOM 29931 C C . CYS C 2 106 ? -44.189 -19.324 -1.034 1.00 75.88 394 CYS C C 1
ATOM 29932 O O . CYS C 2 106 ? -45.006 -19.633 -1.904 1.00 75.34 394 CYS C O 1
ATOM 29939 N N . ALA C 2 107 ? -43.043 -18.697 -1.303 1.00 69.42 395 ALA C N 1
ATOM 29940 C CA . ALA C 2 107 ? -42.659 -18.304 -2.655 1.00 61.92 395 ALA C CA 1
ATOM 29941 C C . ALA C 2 107 ? -41.286 -18.888 -2.959 1.00 57.47 395 ALA C C 1
ATOM 29942 O O . ALA C 2 107 ? -40.291 -18.507 -2.334 1.00 59.11 395 ALA C O 1
ATOM 29949 N N . MET C 2 108 ? -41.238 -19.810 -3.919 1.00 51.86 396 MET C N 1
ATOM 29950 C CA . MET C 2 108 ? -39.988 -20.421 -4.339 1.00 52.75 396 MET C CA 1
ATOM 29951 C C . MET C 2 108 ? -39.525 -19.760 -5.627 1.00 54.18 396 MET C C 1
ATOM 29952 O O . MET C 2 108 ? -40.136 -19.993 -6.683 1.00 49.98 396 MET C O 1
ATOM 29966 N N . PRO C 2 109 ? -38.475 -18.939 -5.606 1.00 57.89 397 PRO C N 1
ATOM 29967 C CA . PRO C 2 109 ? -38.035 -18.290 -6.850 1.00 56.79 397 PRO C CA 1
ATOM 29968 C C . PRO C 2 109 ? -37.501 -19.300 -7.855 1.00 50.27 397 PRO C C 1
ATOM 29969 O O . PRO C 2 109 ? -36.845 -20.280 -7.495 1.00 51.07 397 PRO C O 1
ATOM 29980 N N . ILE C 2 110 ? -37.790 -19.043 -9.129 1.00 44.34 398 ILE C N 1
ATOM 29981 C CA . ILE C 2 110 ? -37.309 -19.853 -10.243 1.00 39.87 398 ILE C CA 1
ATOM 29982 C C . ILE C 2 110 ? -36.284 -19.019 -10.997 1.00 37.47 398 ILE C C 1
ATOM 29983 O O . ILE C 2 110 ? -36.596 -17.919 -11.471 1.00 34.86 398 ILE C O 1
ATOM 29999 N N . MET C 2 111 ? -35.063 -19.535 -11.107 1.00 36.05 399 MET C N 1
ATOM 30000 C CA . MET C 2 111 ? -33.945 -18.769 -11.635 1.00 39.06 399 MET C CA 1
ATOM 30001 C C . MET C 2 111 ? -33.371 -19.411 -12.890 1.00 36.75 399 MET C C 1
ATOM 30002 O O . MET C 2 111 ? -33.398 -20.634 -13.055 1.00 37.86 399 MET C O 1
ATOM 30016 N N . ALA C 2 112 ? -32.841 -18.560 -13.767 1.00 32.12 400 ALA C N 1
ATOM 30017 C CA . ALA C 2 112 ? -31.970 -18.962 -14.865 1.00 33.20 400 ALA C CA 1
ATOM 30018 C C . ALA C 2 112 ? -30.558 -18.522 -14.501 1.00 30.03 400 ALA C C 1
ATOM 30019 O O . ALA C 2 112 ? -30.297 -17.321 -14.365 1.00 29.89 400 ALA C O 1
ATOM 30026 N N . ASN C 2 113 ? -29.656 -19.484 -14.332 1.00 29.73 401 ASN C N 1
ATOM 30027 C CA . ASN C 2 113 ? -28.339 -19.228 -13.761 1.00 30.25 401 ASN C CA 1
ATOM 30028 C C . ASN C 2 113 ? -27.255 -19.448 -14.808 1.00 31.88 401 ASN C C 1
ATOM 30029 O O . ASN C 2 113 ? -27.171 -20.527 -15.406 1.00 32.46 401 ASN C O 1
ATOM 30040 N N . LEU C 2 114 ? -26.408 -18.441 -14.994 1.00 28.03 402 LEU C N 1
ATOM 30041 C CA . LEU C 2 114 ? -25.208 -18.534 -15.858 1.00 31.21 402 LEU C CA 1
ATOM 30042 C C . LEU C 2 114 ? -24.027 -18.801 -14.913 1.00 31.71 402 LEU C C 1
ATOM 30043 O O . LEU C 2 114 ? -23.691 -17.880 -14.166 1.00 35.54 402 LEU C O 1
ATOM 30059 N N . ALA C 2 115 ? -23.453 -20.011 -14.913 1.00 35.31 403 ALA C N 1
ATOM 30060 C CA . ALA C 2 115 ? -22.337 -20.446 -14.040 1.00 38.18 403 ALA C CA 1
ATOM 30061 C C . ALA C 2 115 ? -21.283 -19.335 -13.887 1.00 35.76 403 ALA C C 1
ATOM 30062 O O . ALA C 2 115 ? -20.807 -18.887 -14.927 1.00 32.47 403 ALA C O 1
ATOM 30069 N N . ASN C 2 116 ? -21.017 -18.847 -12.663 1.00 35.13 404 ASN C N 1
ATOM 30070 C CA . ASN C 2 116 ? -19.982 -17.842 -12.294 1.00 38.07 404 ASN C CA 1
ATOM 30071 C C . ASN C 2 116 ? -20.288 -16.448 -12.840 1.00 42.07 404 ASN C C 1
ATOM 30072 O O . ASN C 2 116 ? -19.365 -15.630 -12.838 1.00 42.55 404 ASN C O 1
ATOM 30083 N N . LEU C 2 117 ? -21.534 -16.160 -13.217 1.00 41.73 405 LEU C N 1
ATOM 30084 C CA . LEU C 2 117 ? -21.925 -14.825 -13.730 1.00 41.96 405 LEU C CA 1
ATOM 30085 C C . LEU C 2 117 ? -23.351 -14.501 -13.276 1.00 43.66 405 LEU C C 1
ATOM 30086 O O . LEU C 2 117 ? -23.658 -14.785 -12.119 1.00 49.01 405 LEU C O 1
ATOM 30102 N N . ASN C 2 118 ? -24.189 -13.962 -14.160 1.00 42.89 406 ASN C N 1
ATOM 30103 C CA . ASN C 2 118 ? -25.514 -13.471 -13.804 1.00 38.83 406 ASN C CA 1
ATOM 30104 C C . ASN C 2 118 ? -26.452 -14.598 -13.377 1.00 37.60 406 ASN C C 1
ATOM 30105 O O . ASN C 2 118 ? -26.314 -15.751 -13.792 1.00 35.94 406 ASN C O 1
ATOM 30116 N N . SER C 2 119 ? -27.421 -14.238 -12.533 1.00 38.44 407 SER C N 1
ATOM 30117 C CA . SER C 2 119 ? -28.588 -15.054 -12.231 1.00 38.06 407 SER C CA 1
ATOM 30118 C C . SER C 2 119 ? -29.823 -14.207 -12.496 1.00 39.02 407 SER C C 1
ATOM 30119 O O . SER C 2 119 ? -29.835 -13.012 -12.189 1.00 41.66 407 SER C O 1
ATOM 30127 N N . HIS C 2 120 ? -30.855 -14.818 -13.074 1.00 43.00 408 HIS C N 1
ATOM 30128 C CA . HIS C 2 120 ? -32.061 -14.097 -13.461 1.00 44.87 408 HIS C CA 1
ATOM 30129 C C . HIS C 2 120 ? -33.292 -14.805 -12.917 1.00 46.25 408 HIS C C 1
ATOM 30130 O O . HIS C 2 120 ? -33.479 -16.003 -13.154 1.00 45.61 408 HIS C O 1
ATOM 30144 N N . ASN C 2 121 ? -34.127 -14.062 -12.193 1.00 47.15 409 ASN C N 1
ATOM 30145 C CA . ASN C 2 121 ? -35.417 -14.570 -11.746 1.00 44.10 409 ASN C CA 1
ATOM 30146 C C . ASN C 2 121 ? -36.378 -14.579 -12.928 1.00 40.95 409 ASN C C 1
ATOM 30147 O O . ASN C 2 121 ? -36.661 -13.526 -13.512 1.00 40.08 409 ASN C O 1
ATOM 30158 N N . ILE C 2 122 ? -36.869 -15.763 -13.290 1.00 40.14 410 ILE C N 1
ATOM 30159 C CA . ILE C 2 122 ? -37.720 -15.934 -14.461 1.00 38.61 410 ILE C CA 1
ATOM 30160 C C . ILE C 2 122 ? -39.107 -16.443 -14.109 1.00 41.36 410 ILE C C 1
ATOM 30161 O O . ILE C 2 122 ? -39.908 -16.697 -15.015 1.00 44.84 410 ILE C O 1
ATOM 30177 N N . GLY C 2 123 ? -39.419 -16.599 -12.831 1.00 43.80 411 GLY C N 1
ATOM 30178 C CA . GLY C 2 123 ? -40.722 -17.091 -12.436 1.00 45.18 411 GLY C CA 1
ATOM 30179 C C . GLY C 2 123 ? -40.770 -17.307 -10.941 1.00 48.50 411 GLY C C 1
ATOM 30180 O O . GLY C 2 123 ? -39.794 -17.074 -10.220 1.00 49.22 411 GLY C O 1
ATOM 30184 N N . THR C 2 124 ? -41.935 -17.767 -10.487 1.00 49.41 412 THR C N 1
ATOM 30185 C CA . THR C 2 124 ? -42.158 -18.005 -9.066 1.00 46.92 412 THR C CA 1
ATOM 30186 C C . THR C 2 124 ? -43.136 -19.154 -8.882 1.00 46.77 412 THR C C 1
ATOM 30187 O O . THR C 2 124 ? -44.233 -19.132 -9.447 1.00 49.82 412 THR C O 1
ATOM 30198 N N . LEU C 2 125 ? -42.740 -20.146 -8.090 1.00 44.38 413 LEU C N 1
ATOM 30199 C CA . LEU C 2 125 ? -43.635 -21.208 -7.652 1.00 42.93 413 LEU C CA 1
ATOM 30200 C C . LEU C 2 125 ? -44.157 -20.865 -6.264 1.00 46.83 413 LEU C C 1
ATOM 30201 O O . LEU C 2 125 ? -43.373 -20.557 -5.361 1.00 49.56 413 LEU C O 1
ATOM 30217 N N . TYR C 2 126 ? -45.475 -20.911 -6.099 1.00 45.65 414 TYR C N 1
ATOM 30218 C CA . TYR C 2 126 ? -46.121 -20.630 -4.825 1.00 47.28 414 TYR C CA 1
ATOM 30219 C C . TYR C 2 126 ? -46.642 -21.931 -4.231 1.00 50.23 414 TYR C C 1
ATOM 30220 O O . TYR C 2 126 ? -47.251 -22.740 -4.939 1.00 52.02 414 TYR C O 1
ATOM 30238 N N . VAL C 2 127 ? -46.400 -22.129 -2.938 1.00 53.79 415 VAL C N 1
ATOM 30239 C CA . VAL C 2 127 ? -46.821 -23.337 -2.241 1.00 56.81 415 VAL C CA 1
ATOM 30240 C C . VAL C 2 127 ? -47.676 -22.944 -1.045 1.00 66.53 415 VAL C C 1
ATOM 30241 O O . VAL C 2 127 ? -47.509 -21.870 -0.459 1.00 66.62 415 VAL C O 1
ATOM 30254 N N . SER C 2 128 ? -48.601 -23.833 -0.687 1.00 74.90 416 SER C N 1
ATOM 30255 C CA . SER C 2 128 ? -49.529 -23.613 0.412 1.00 78.54 416 SER C CA 1
ATOM 30256 C C . SER C 2 128 ? -49.814 -24.956 1.065 1.00 79.42 416 SER C C 1
ATOM 30257 O O . SER C 2 128 ? -49.804 -25.995 0.399 1.00 80.00 416 SER C O 1
ATOM 30265 N N . TRP C 2 129 ? -50.064 -24.933 2.372 1.00 79.17 417 TRP C N 1
ATOM 30266 C CA . TRP C 2 129 ? -50.262 -26.185 3.087 1.00 79.06 417 TRP C CA 1
ATOM 30267 C C . TRP C 2 129 ? -50.998 -25.945 4.396 1.00 82.85 417 TRP C C 1
ATOM 30268 O O . TRP C 2 129 ? -51.014 -24.836 4.935 1.00 80.93 417 TRP C O 1
ATOM 30289 N N . SER C 2 130 ? -51.607 -27.020 4.892 1.00 89.40 418 SER C N 1
ATOM 30290 C CA . SER C 2 130 ? -52.217 -27.086 6.209 1.00 93.19 418 SER C CA 1
ATOM 30291 C C . SER C 2 130 ? -51.493 -28.148 7.026 1.00 95.41 418 SER C C 1
ATOM 30292 O O . SER C 2 130 ? -50.835 -29.038 6.479 1.00 95.33 418 SER C O 1
ATOM 30300 N N . ASP C 2 131 ? -51.611 -28.046 8.345 1.00 97.13 419 ASP C N 1
ATOM 30301 C CA . ASP C 2 131 ? -50.917 -28.964 9.236 1.00 96.80 419 ASP C CA 1
ATOM 30302 C C . ASP C 2 131 ? -51.714 -30.251 9.416 1.00 89.74 419 ASP C C 1
ATOM 30303 O O . ASP C 2 131 ? -52.944 -30.229 9.515 1.00 91.78 419 ASP C O 1
ATOM 30312 N N . GLY C 2 132 ? -51.003 -31.374 9.457 1.00 79.79 420 GLY C N 1
ATOM 30313 C CA . GLY C 2 132 ? -51.636 -32.670 9.622 1.00 69.63 420 GLY C CA 1
ATOM 30314 C C . GLY C 2 132 ? -50.787 -33.835 9.153 1.00 64.91 420 GLY C C 1
ATOM 30315 O O . GLY C 2 132 ? -49.653 -33.654 8.715 1.00 65.08 420 GLY C O 1
ATOM 30319 N N . ILE D 2 14 ? 62.885 -84.226 -6.025 1.00 59.57 302 ILE D N 1
ATOM 30320 C CA . ILE D 2 14 ? 63.358 -84.007 -7.388 1.00 62.12 302 ILE D CA 1
ATOM 30321 C C . ILE D 2 14 ? 62.792 -82.691 -7.911 1.00 61.26 302 ILE D C 1
ATOM 30322 O O . ILE D 2 14 ? 61.676 -82.642 -8.426 1.00 62.29 302 ILE D O 1
ATOM 30337 N N . VAL D 2 15 ? 63.580 -81.625 -7.781 1.00 62.24 303 VAL D N 1
ATOM 30338 C CA . VAL D 2 15 ? 63.183 -80.282 -8.186 1.00 62.54 303 VAL D CA 1
ATOM 30339 C C . VAL D 2 15 ? 63.975 -79.899 -9.428 1.00 63.16 303 VAL D C 1
ATOM 30340 O O . VAL D 2 15 ? 65.193 -80.106 -9.484 1.00 63.89 303 VAL D O 1
ATOM 30353 N N . LEU D 2 16 ? 63.285 -79.338 -10.419 1.00 62.23 304 LEU D N 1
ATOM 30354 C CA . LEU D 2 16 ? 63.904 -78.858 -11.652 1.00 57.79 304 LEU D CA 1
ATOM 30355 C C . LEU D 2 16 ? 63.778 -77.338 -11.671 1.00 57.97 304 LEU D C 1
ATOM 30356 O O . LEU D 2 16 ? 62.699 -76.798 -11.934 1.00 54.63 304 LEU D O 1
ATOM 30372 N N . TYR D 2 17 ? 64.882 -76.654 -11.381 1.00 62.94 305 TYR D N 1
ATOM 30373 C CA . TYR D 2 17 ? 64.930 -75.199 -11.413 1.00 66.34 305 TYR D CA 1
ATOM 30374 C C . TYR D 2 17 ? 65.247 -74.732 -12.828 1.00 66.06 305 TYR D C 1
ATOM 30375 O O . TYR D 2 17 ? 66.169 -75.251 -13.466 1.00 69.26 305 TYR D O 1
ATOM 30393 N N . VAL D 2 18 ? 64.490 -73.749 -13.314 1.00 60.32 306 VAL D N 1
ATOM 30394 C CA . VAL D 2 18 ? 64.713 -73.170 -14.635 1.00 58.35 306 VAL D CA 1
ATOM 30395 C C . VAL D 2 18 ? 64.549 -71.659 -14.525 1.00 54.78 306 VAL D C 1
ATOM 30396 O O . VAL D 2 18 ? 63.461 -71.173 -14.198 1.00 52.46 306 VAL D O 1
ATOM 30409 N N . ASN D 2 19 ? 65.623 -70.920 -14.798 1.00 56.42 307 ASN D N 1
ATOM 30410 C CA . ASN D 2 19 ? 65.598 -69.464 -14.770 1.00 61.96 307 ASN D CA 1
ATOM 30411 C C . ASN D 2 19 ? 66.474 -68.927 -15.891 1.00 60.70 307 ASN D C 1
ATOM 30412 O O . ASN D 2 19 ? 67.521 -69.504 -16.201 1.00 61.97 307 ASN D O 1
ATOM 30423 N N . PHE D 2 20 ? 66.040 -67.825 -16.499 1.00 61.50 308 PHE D N 1
ATOM 30424 C CA . PHE D 2 20 ? 66.799 -67.192 -17.567 1.00 61.27 308 PHE D CA 1
ATOM 30425 C C . PHE D 2 20 ? 66.621 -65.684 -17.480 1.00 66.67 308 PHE D C 1
ATOM 30426 O O . PHE D 2 20 ? 65.665 -65.184 -16.882 1.00 64.32 308 PHE D O 1
ATOM 30443 N N . GLU D 2 21 ? 67.565 -64.964 -18.083 1.00 75.03 309 GLU D N 1
ATOM 30444 C CA . GLU D 2 21 ? 67.508 -63.515 -18.193 1.00 80.95 309 GLU D CA 1
ATOM 30445 C C . GLU D 2 21 ? 67.447 -63.114 -19.660 1.00 77.94 309 GLU D C 1
ATOM 30446 O O . GLU D 2 21 ? 67.812 -63.883 -20.554 1.00 78.29 309 GLU D O 1
ATOM 30458 N N . LEU D 2 22 ? 66.996 -61.887 -19.899 1.00 74.14 310 LEU D N 1
ATOM 30459 C CA . LEU D 2 22 ? 66.870 -61.361 -21.248 1.00 67.49 310 LEU D CA 1
ATOM 30460 C C . LEU D 2 22 ? 68.133 -60.608 -21.657 1.00 66.13 310 LEU D C 1
ATOM 30461 O O . LEU D 2 22 ? 68.892 -60.113 -20.820 1.00 61.64 310 LEU D O 1
ATOM 30477 N N . ARG D 2 23 ? 68.351 -60.531 -22.968 1.00 69.53 311 ARG D N 1
ATOM 30478 C CA . ARG D 2 23 ? 69.464 -59.758 -23.498 1.00 75.61 311 ARG D CA 1
ATOM 30479 C C . ARG D 2 23 ? 69.341 -58.300 -23.066 1.00 76.46 311 ARG D C 1
ATOM 30480 O O . ARG D 2 23 ? 68.246 -57.794 -22.806 1.00 74.24 311 ARG D O 1
ATOM 30501 N N . ARG D 2 24 ? 70.483 -57.627 -22.985 1.00 82.47 312 ARG D N 1
ATOM 30502 C CA . ARG D 2 24 ? 70.577 -56.287 -22.426 1.00 86.91 312 ARG D CA 1
ATOM 30503 C C . ARG D 2 24 ? 70.932 -55.278 -23.513 1.00 87.60 312 ARG D C 1
ATOM 30504 O O . ARG D 2 24 ? 71.084 -55.613 -24.692 1.00 85.22 312 ARG D O 1
ATOM 30525 N N . GLY D 2 25 ? 71.055 -54.019 -23.096 1.00 90.59 313 GLY D N 1
ATOM 30526 C CA . GLY D 2 25 ? 71.651 -52.991 -23.912 1.00 89.61 313 GLY D CA 1
ATOM 30527 C C . GLY D 2 25 ? 70.709 -52.361 -24.910 1.00 87.23 313 GLY D C 1
ATOM 30528 O O . GLY D 2 25 ? 69.498 -52.613 -24.919 1.00 88.91 313 GLY D O 1
ATOM 30532 N N . PRO D 2 26 ? 71.258 -51.511 -25.773 1.00 80.76 314 PRO D N 1
ATOM 30533 C CA . PRO D 2 26 ? 70.448 -50.908 -26.835 1.00 75.06 314 PRO D CA 1
ATOM 30534 C C . PRO D 2 26 ? 70.363 -51.815 -28.048 1.00 65.16 314 PRO D C 1
ATOM 30535 O O . PRO D 2 26 ? 71.249 -52.630 -28.313 1.00 64.86 314 PRO D O 1
ATOM 30546 N N . GLY D 2 27 ? 69.271 -51.662 -28.788 1.00 55.94 315 GLY D N 1
ATOM 30547 C CA . GLY D 2 27 ? 69.086 -52.458 -29.991 1.00 49.61 315 GLY D CA 1
ATOM 30548 C C . GLY D 2 27 ? 69.122 -53.949 -29.739 1.00 43.65 315 GLY D C 1
ATOM 30549 O O . GLY D 2 27 ? 69.752 -54.692 -30.502 1.00 39.47 315 GLY D O 1
ATOM 30553 N N . ARG D 2 28 ? 68.462 -54.403 -28.681 1.00 42.10 316 ARG D N 1
ATOM 30554 C CA . ARG D 2 28 ? 68.366 -55.823 -28.387 1.00 42.22 316 ARG D CA 1
ATOM 30555 C C . ARG D 2 28 ? 67.197 -56.441 -29.145 1.00 43.02 316 ARG D C 1
ATOM 30556 O O . ARG D 2 28 ? 66.218 -55.766 -29.473 1.00 43.22 316 ARG D O 1
ATOM 30577 N N . CYS D 2 29 ? 67.314 -57.738 -29.422 1.00 44.22 317 CYS D N 1
ATOM 30578 C CA . CYS D 2 29 ? 66.214 -58.528 -29.971 1.00 45.03 317 CYS D CA 1
ATOM 30579 C C . CYS D 2 29 ? 65.420 -59.095 -28.798 1.00 43.66 317 CYS D C 1
ATOM 30580 O O . CYS D 2 29 ? 65.919 -59.945 -28.055 1.00 45.70 317 CYS D O 1
ATOM 30587 N N . TYR D 2 30 ? 64.191 -58.609 -28.623 1.00 40.14 318 TYR D N 1
ATOM 30588 C CA . TYR D 2 30 ? 63.439 -58.930 -27.414 1.00 38.65 318 TYR D CA 1
ATOM 30589 C C . TYR D 2 30 ? 62.944 -60.370 -27.421 1.00 39.92 318 TYR D C 1
ATOM 30590 O O . TYR D 2 30 ? 62.889 -61.016 -26.368 1.00 42.78 318 TYR D O 1
ATOM 30608 N N . ASN D 2 31 ? 62.568 -60.889 -28.589 1.00 41.12 319 ASN D N 1
ATOM 30609 C CA . ASN D 2 31 ? 62.008 -62.230 -28.697 1.00 41.41 319 ASN D CA 1
ATOM 30610 C C . ASN D 2 31 ? 63.036 -63.270 -29.125 1.00 46.23 319 ASN D C 1
ATOM 30611 O O . ASN D 2 31 ? 62.655 -64.376 -29.520 1.00 46.77 319 ASN D O 1
ATOM 30622 N N . CYS D 2 32 ? 64.324 -62.947 -29.059 1.00 50.12 320 CYS D N 1
ATOM 30623 C CA . CYS D 2 32 ? 65.363 -63.893 -29.430 1.00 54.76 320 CYS D CA 1
ATOM 30624 C C . CYS D 2 32 ? 65.672 -64.819 -28.252 1.00 54.24 320 CYS D C 1
ATOM 30625 O O . CYS D 2 32 ? 65.102 -64.699 -27.165 1.00 52.92 320 CYS D O 1
ATOM 30632 N N . ARG D 2 33 ? 66.581 -65.763 -28.472 1.00 54.44 321 ARG D N 1
ATOM 30633 C CA . ARG D 2 33 ? 66.943 -66.712 -27.428 1.00 56.29 321 ARG D CA 1
ATOM 30634 C C . ARG D 2 33 ? 67.511 -65.968 -26.222 1.00 51.81 321 ARG D C 1
ATOM 30635 O O . ARG D 2 33 ? 68.401 -65.120 -26.388 1.00 51.88 321 ARG D O 1
ATOM 30656 N N . PRO D 2 34 ? 67.024 -66.241 -25.000 1.00 50.13 322 PRO D N 1
ATOM 30657 C CA . PRO D 2 34 ? 67.558 -65.534 -23.823 1.00 52.17 322 PRO D CA 1
ATOM 30658 C C . PRO D 2 34 ? 69.076 -65.607 -23.722 1.00 56.81 322 PRO D C 1
ATOM 30659 O O . PRO D 2 34 ? 69.708 -66.491 -24.308 1.00 56.08 322 PRO D O 1
ATOM 30670 N N . ALA D 2 35 ? 69.667 -64.680 -22.963 1.00 61.11 323 ALA D N 1
ATOM 30671 C CA . ALA D 2 35 ? 71.119 -64.532 -22.959 1.00 65.59 323 ALA D CA 1
ATOM 30672 C C . ALA D 2 35 ? 71.784 -65.494 -21.980 1.00 66.85 323 ALA D C 1
ATOM 30673 O O . ALA D 2 35 ? 72.791 -66.131 -22.312 1.00 67.74 323 ALA D O 1
ATOM 30680 N N . VAL D 2 36 ? 71.253 -65.598 -20.765 1.00 66.48 324 VAL D N 1
ATOM 30681 C CA . VAL D 2 36 ? 71.786 -66.493 -19.746 1.00 67.89 324 VAL D CA 1
ATOM 30682 C C . VAL D 2 36 ? 70.685 -67.460 -19.335 1.00 63.28 324 VAL D C 1
ATOM 30683 O O . VAL D 2 36 ? 69.549 -67.046 -19.079 1.00 62.47 324 VAL D O 1
ATOM 30696 N N . VAL D 2 37 ? 71.022 -68.746 -19.284 1.00 59.66 325 VAL D N 1
ATOM 30697 C CA . VAL D 2 37 ? 70.091 -69.796 -18.893 1.00 57.04 325 VAL D CA 1
ATOM 30698 C C . VAL D 2 37 ? 70.760 -70.631 -17.811 1.00 59.93 325 VAL D C 1
ATOM 30699 O O . VAL D 2 37 ? 71.909 -71.057 -17.972 1.00 58.03 325 VAL D O 1
ATOM 30712 N N . ASN D 2 38 ? 70.047 -70.856 -16.709 1.00 64.07 326 ASN D N 1
ATOM 30713 C CA . ASN D 2 38 ? 70.557 -71.635 -15.579 1.00 69.56 326 ASN D CA 1
ATOM 30714 C C . ASN D 2 38 ? 69.507 -72.690 -15.237 1.00 66.11 326 ASN D C 1
ATOM 30715 O O . ASN D 2 38 ? 68.552 -72.422 -14.504 1.00 63.54 326 ASN D O 1
ATOM 30725 N N . ILE D 2 39 ? 69.683 -73.883 -15.791 1.00 60.71 327 ILE D N 1
ATOM 30726 C CA . ILE D 2 39 ? 68.804 -75.019 -15.542 1.00 57.64 327 ILE D CA 1
ATOM 30727 C C . ILE D 2 39 ? 69.495 -75.904 -14.514 1.00 58.72 327 ILE D C 1
ATOM 30728 O O . ILE D 2 39 ? 70.556 -76.477 -14.786 1.00 62.27 327 ILE D O 1
ATOM 30744 N N . THR D 2 40 ? 68.901 -76.015 -13.330 1.00 54.76 328 THR D N 1
ATOM 30745 C CA . THR D 2 40 ? 69.477 -76.767 -12.224 1.00 56.77 328 THR D CA 1
ATOM 30746 C C . THR D 2 40 ? 68.524 -77.880 -11.814 1.00 52.11 328 THR D C 1
ATOM 30747 O O . THR D 2 40 ? 67.329 -77.638 -11.617 1.00 49.57 328 THR D O 1
ATOM 30758 N N . LEU D 2 41 ? 69.056 -79.094 -11.687 1.00 50.84 329 LEU D N 1
ATOM 30759 C CA . LEU D 2 41 ? 68.314 -80.242 -11.183 1.00 54.02 329 LEU D CA 1
ATOM 30760 C C . LEU D 2 41 ? 68.861 -80.583 -9.804 1.00 55.77 329 LEU D C 1
ATOM 30761 O O . LEU D 2 41 ? 70.056 -80.860 -9.658 1.00 53.27 329 LEU D O 1
ATOM 30777 N N . ALA D 2 42 ? 67.984 -80.565 -8.804 1.00 58.99 330 ALA D N 1
ATOM 30778 C CA . ALA D 2 42 ? 68.398 -80.709 -7.414 1.00 61.46 330 ALA D CA 1
ATOM 30779 C C . ALA D 2 42 ? 69.269 -81.940 -7.213 1.00 60.61 330 ALA D C 1
ATOM 30780 O O . ALA D 2 42 ? 68.868 -83.061 -7.538 1.00 61.44 330 ALA D O 1
ATOM 30787 N N . ASN D 2 43 ? 70.465 -81.719 -6.669 1.00 61.35 331 ASN D N 1
ATOM 30788 C CA . ASN D 2 43 ? 71.373 -82.777 -6.238 1.00 63.97 331 ASN D CA 1
ATOM 30789 C C . ASN D 2 43 ? 71.873 -83.640 -7.389 1.00 64.32 331 ASN D C 1
ATOM 30790 O O . ASN D 2 43 ? 72.269 -84.791 -7.173 1.00 67.89 331 ASN D O 1
ATOM 30801 N N . PHE D 2 44 ? 71.880 -83.107 -8.607 1.00 61.48 332 PHE D N 1
ATOM 30802 C CA . PHE D 2 44 ? 72.396 -83.814 -9.771 1.00 57.72 332 PHE D CA 1
ATOM 30803 C C . PHE D 2 44 ? 73.832 -83.367 -10.019 1.00 55.32 332 PHE D C 1
ATOM 30804 O O . PHE D 2 44 ? 74.091 -82.174 -10.209 1.00 54.39 332 PHE D O 1
ATOM 30821 N N . ASN D 2 45 ? 74.758 -84.323 -10.012 1.00 55.19 333 ASN D N 1
ATOM 30822 C CA . ASN D 2 45 ? 76.171 -84.077 -10.282 1.00 56.59 333 ASN D CA 1
ATOM 30823 C C . ASN D 2 45 ? 76.506 -84.768 -11.599 1.00 58.75 333 ASN D C 1
ATOM 30824 O O . ASN D 2 45 ? 76.446 -85.999 -11.696 1.00 56.65 333 ASN D O 1
ATOM 30834 N N . GLU D 2 46 ? 76.842 -83.968 -12.614 1.00 60.37 334 GLU D N 1
ATOM 30835 C CA . GLU D 2 46 ? 77.094 -84.518 -13.942 1.00 65.54 334 GLU D CA 1
ATOM 30836 C C . GLU D 2 46 ? 78.176 -85.590 -13.904 1.00 63.96 334 GLU D C 1
ATOM 30837 O O . GLU D 2 46 ? 78.070 -86.613 -14.590 1.00 66.53 334 GLU D O 1
ATOM 30849 N N . THR D 2 47 ? 79.224 -85.377 -13.107 1.00 59.64 335 THR D N 1
ATOM 30850 C CA . THR D 2 47 ? 80.304 -86.355 -13.047 1.00 59.67 335 THR D CA 1
ATOM 30851 C C . THR D 2 47 ? 79.841 -87.669 -12.432 1.00 61.40 335 THR D C 1
ATOM 30852 O O . THR D 2 47 ? 80.345 -88.736 -12.803 1.00 61.70 335 THR D O 1
ATOM 30863 N N . LYS D 2 48 ? 78.892 -87.617 -11.495 1.00 63.82 336 LYS D N 1
ATOM 30864 C CA . LYS D 2 48 ? 78.485 -88.815 -10.773 1.00 66.08 336 LYS D CA 1
ATOM 30865 C C . LYS D 2 48 ? 77.426 -89.621 -11.512 1.00 65.48 336 LYS D C 1
ATOM 30866 O O . LYS D 2 48 ? 77.300 -90.824 -11.263 1.00 73.03 336 LYS D O 1
ATOM 30885 N N . GLY D 2 49 ? 76.660 -88.993 -12.399 1.00 63.14 337 GLY D N 1
ATOM 30886 C CA . GLY D 2 49 ? 75.695 -89.707 -13.200 1.00 62.66 337 GLY D CA 1
ATOM 30887 C C . GLY D 2 49 ? 74.258 -89.349 -12.885 1.00 60.95 337 GLY D C 1
ATOM 30888 O O . GLY D 2 49 ? 73.972 -88.444 -12.094 1.00 58.07 337 GLY D O 1
ATOM 30892 N N . PRO D 2 50 ? 73.320 -90.062 -13.508 1.00 61.08 338 PRO D N 1
ATOM 30893 C CA . PRO D 2 50 ? 71.897 -89.769 -13.285 1.00 60.91 338 PRO D CA 1
ATOM 30894 C C . PRO D 2 50 ? 71.515 -89.861 -11.813 1.00 60.36 338 PRO D C 1
ATOM 30895 O O . PRO D 2 50 ? 72.193 -90.492 -11.000 1.00 60.80 338 PRO D O 1
ATOM 30906 N N . LEU D 2 51 ? 70.400 -89.209 -11.477 1.00 65.43 339 LEU D N 1
ATOM 30907 C CA . LEU D 2 51 ? 69.823 -89.260 -10.137 1.00 70.02 339 LEU D CA 1
ATOM 30908 C C . LEU D 2 51 ? 68.623 -90.199 -10.176 1.00 72.96 339 LEU D C 1
ATOM 30909 O O . LEU D 2 51 ? 67.612 -89.898 -10.820 1.00 71.84 339 LEU D O 1
ATOM 30925 N N . CYS D 2 52 ? 68.736 -91.332 -9.487 1.00 78.23 340 CYS D N 1
ATOM 30926 C CA . CYS D 2 52 ? 67.729 -92.382 -9.511 1.00 84.33 340 CYS D CA 1
ATOM 30927 C C . CYS D 2 52 ? 67.146 -92.579 -8.119 1.00 88.62 340 CYS D C 1
ATOM 30928 O O . CYS D 2 52 ? 67.860 -92.481 -7.116 1.00 89.80 340 CYS D O 1
ATOM 30935 N N . VAL D 2 53 ? 65.843 -92.857 -8.066 1.00 91.92 341 VAL D N 1
ATOM 30936 C CA . VAL D 2 53 ? 65.132 -93.122 -6.820 1.00 96.24 341 VAL D CA 1
ATOM 30937 C C . VAL D 2 53 ? 63.952 -94.037 -7.127 1.00 96.83 341 VAL D C 1
ATOM 30938 O O . VAL D 2 53 ? 63.633 -94.310 -8.286 1.00 96.57 341 VAL D O 1
ATOM 30951 N N . ASP D 2 54 ? 63.292 -94.507 -6.070 1.00 96.16 342 ASP D N 1
ATOM 30952 C CA . ASP D 2 54 ? 62.211 -95.470 -6.208 1.00 96.00 342 ASP D CA 1
ATOM 30953 C C . ASP D 2 54 ? 60.923 -94.784 -6.653 1.00 98.61 342 ASP D C 1
ATOM 30954 O O . ASP D 2 54 ? 60.712 -93.587 -6.438 1.00 97.21 342 ASP D O 1
ATOM 30958 N N . THR D 2 55 ? 60.046 -95.574 -7.275 1.00 106.04 343 THR D N 1
ATOM 30959 C CA . THR D 2 55 ? 58.777 -95.036 -7.752 1.00 111.77 343 THR D CA 1
ATOM 30960 C C . THR D 2 55 ? 57.913 -94.518 -6.606 1.00 113.67 343 THR D C 1
ATOM 30961 O O . THR D 2 55 ? 57.084 -93.624 -6.814 1.00 112.34 343 THR D O 1
ATOM 30972 N N . SER D 2 56 ? 58.097 -95.054 -5.395 1.00 114.89 344 SER D N 1
ATOM 30973 C CA . SER D 2 56 ? 57.256 -94.751 -4.246 1.00 113.85 344 SER D CA 1
ATOM 30974 C C . SER D 2 56 ? 57.987 -93.877 -3.241 1.00 113.74 344 SER D C 1
ATOM 30975 O O . SER D 2 56 ? 57.556 -93.779 -2.078 1.00 113.38 344 SER D O 1
ATOM 30983 N N . HIS D 2 57 ? 59.030 -93.150 -3.698 1.00 113.71 345 HIS D N 1
ATOM 30984 C CA . HIS D 2 57 ? 60.036 -92.541 -2.844 1.00 113.50 345 HIS D CA 1
ATOM 30985 C C . HIS D 2 57 ? 60.415 -91.162 -3.238 1.00 108.99 345 HIS D C 1
ATOM 30986 O O . HIS D 2 57 ? 61.489 -90.643 -2.794 1.00 110.72 345 HIS D O 1
ATOM 30990 N N . PHE D 2 58 ? 59.515 -90.426 -3.889 1.00 102.22 346 PHE D N 1
ATOM 30991 C CA . PHE D 2 58 ? 59.889 -89.104 -4.322 1.00 93.95 346 PHE D CA 1
ATOM 30992 C C . PHE D 2 58 ? 58.697 -88.390 -4.916 1.00 88.88 346 PHE D C 1
ATOM 30993 O O . PHE D 2 58 ? 57.710 -89.005 -5.309 1.00 88.16 346 PHE D O 1
ATOM 31010 N N . THR D 2 59 ? 58.807 -87.062 -4.965 1.00 83.59 347 THR D N 1
ATOM 31011 C CA . THR D 2 59 ? 57.821 -86.223 -5.629 1.00 82.92 347 THR D CA 1
ATOM 31012 C C . THR D 2 59 ? 58.517 -85.377 -6.687 1.00 81.05 347 THR D C 1
ATOM 31013 O O . THR D 2 59 ? 59.678 -84.989 -6.527 1.00 79.35 347 THR D O 1
ATOM 31024 N N . THR D 2 60 ? 57.807 -85.113 -7.781 1.00 80.17 348 THR D N 1
ATOM 31025 C CA . THR D 2 60 ? 58.342 -84.353 -8.904 1.00 78.37 348 THR D CA 1
ATOM 31026 C C . THR D 2 60 ? 57.792 -82.932 -8.867 1.00 73.50 348 THR D C 1
ATOM 31027 O O . THR D 2 60 ? 56.577 -82.734 -8.766 1.00 71.54 348 THR D O 1
ATOM 31038 N N . GLN D 2 61 ? 58.688 -81.949 -8.946 1.00 73.75 349 GLN D N 1
ATOM 31039 C CA . GLN D 2 61 ? 58.317 -80.546 -8.837 1.00 76.64 349 GLN D CA 1
ATOM 31040 C C . GLN D 2 61 ? 59.066 -79.732 -9.881 1.00 76.26 349 GLN D C 1
ATOM 31041 O O . GLN D 2 61 ? 60.233 -80.004 -10.176 1.00 76.40 349 GLN D O 1
ATOM 31055 N N . PHE D 2 62 ? 58.381 -78.734 -10.435 1.00 74.94 350 PHE D N 1
ATOM 31056 C CA . PHE D 2 62 ? 58.941 -77.827 -11.429 1.00 69.76 350 PHE D CA 1
ATOM 31057 C C . PHE D 2 62 ? 58.855 -76.399 -10.910 1.00 66.85 350 PHE D C 1
ATOM 31058 O O . PHE D 2 62 ? 57.819 -75.983 -10.378 1.00 68.79 350 PHE D O 1
ATOM 31075 N N . VAL D 2 63 ? 59.944 -75.652 -11.062 1.00 63.74 351 VAL D N 1
ATOM 31076 C CA . VAL D 2 63 ? 60.041 -74.277 -10.578 1.00 63.00 351 VAL D CA 1
ATOM 31077 C C . VAL D 2 63 ? 60.533 -73.430 -11.745 1.00 61.27 351 VAL D C 1
ATOM 31078 O O . VAL D 2 63 ? 61.732 -73.409 -12.043 1.00 64.67 351 VAL D O 1
ATOM 31091 N N . GLY D 2 64 ? 59.621 -72.725 -12.397 1.00 56.67 352 GLY D N 1
ATOM 31092 C CA . GLY D 2 64 ? 59.942 -71.944 -13.584 1.00 56.37 352 GLY D CA 1
ATOM 31093 C C . GLY D 2 64 ? 59.730 -70.460 -13.361 1.00 54.49 352 GLY D C 1
ATOM 31094 O O . GLY D 2 64 ? 58.737 -70.051 -12.756 1.00 51.66 352 GLY D O 1
ATOM 31098 N N . VAL D 2 65 ? 60.665 -69.655 -13.873 1.00 55.01 353 VAL D N 1
ATOM 31099 C CA . VAL D 2 65 ? 60.586 -68.212 -13.690 1.00 56.89 353 VAL D CA 1
ATOM 31100 C C . VAL D 2 65 ? 59.344 -67.654 -14.385 1.00 58.01 353 VAL D C 1
ATOM 31101 O O . VAL D 2 65 ? 58.749 -68.282 -15.270 1.00 56.80 353 VAL D O 1
ATOM 31114 N N . LYS D 2 66 ? 58.948 -66.454 -13.962 1.00 60.43 354 LYS D N 1
ATOM 31115 C CA . LYS D 2 66 ? 57.777 -65.779 -14.516 1.00 59.78 354 LYS D CA 1
ATOM 31116 C C . LYS D 2 66 ? 57.987 -64.279 -14.359 1.00 62.54 354 LYS D C 1
ATOM 31117 O O . LYS D 2 66 ? 58.031 -63.774 -13.233 1.00 60.68 354 LYS D O 1
ATOM 31136 N N . PHE D 2 67 ? 58.117 -63.570 -15.481 1.00 67.61 355 PHE D N 1
ATOM 31137 C CA . PHE D 2 67 ? 58.301 -62.124 -15.450 1.00 71.50 355 PHE D CA 1
ATOM 31138 C C . PHE D 2 67 ? 57.822 -61.537 -16.769 1.00 69.21 355 PHE D C 1
ATOM 31139 O O . PHE D 2 67 ? 58.180 -62.040 -17.839 1.00 69.67 355 PHE D O 1
ATOM 31156 N N . ASP D 2 68 ? 57.017 -60.477 -16.688 1.00 65.69 356 ASP D N 1
ATOM 31157 C CA . ASP D 2 68 ? 56.426 -59.827 -17.864 1.00 59.76 356 ASP D CA 1
ATOM 31158 C C . ASP D 2 68 ? 55.722 -60.916 -18.675 1.00 52.94 356 ASP D C 1
ATOM 31159 O O . ASP D 2 68 ? 54.906 -61.656 -18.109 1.00 50.65 356 ASP D O 1
ATOM 31168 N N . ARG D 2 69 ? 56.006 -61.057 -19.969 1.00 49.72 357 ARG D N 1
ATOM 31169 C CA . ARG D 2 69 ? 55.380 -62.075 -20.801 1.00 48.67 357 ARG D CA 1
ATOM 31170 C C . ARG D 2 69 ? 56.224 -63.338 -20.932 1.00 48.05 357 ARG D C 1
ATOM 31171 O O . ARG D 2 69 ? 55.847 -64.240 -21.687 1.00 45.94 357 ARG D O 1
ATOM 31192 N N . TRP D 2 70 ? 57.347 -63.429 -20.228 1.00 50.27 358 TRP D N 1
ATOM 31193 C CA . TRP D 2 70 ? 58.256 -64.560 -20.355 1.00 51.33 358 TRP D CA 1
ATOM 31194 C C . TRP D 2 70 ? 58.010 -65.569 -19.240 1.00 53.49 358 TRP D C 1
ATOM 31195 O O . TRP D 2 70 ? 57.796 -65.194 -18.084 1.00 56.62 358 TRP D O 1
ATOM 31216 N N . SER D 2 71 ? 58.045 -66.851 -19.598 1.00 54.69 359 SER D N 1
ATOM 31217 C CA . SER D 2 71 ? 57.838 -67.926 -18.637 1.00 55.79 359 SER D CA 1
ATOM 31218 C C . SER D 2 71 ? 58.658 -69.136 -19.062 1.00 56.74 359 SER D C 1
ATOM 31219 O O . SER D 2 71 ? 59.117 -69.231 -20.203 1.00 57.66 359 SER D O 1
ATOM 31227 N N . ALA D 2 72 ? 58.838 -70.063 -18.124 1.00 56.16 360 ALA D N 1
ATOM 31228 C CA . ALA D 2 72 ? 59.544 -71.313 -18.364 1.00 55.35 360 ALA D CA 1
ATOM 31229 C C . ALA D 2 72 ? 58.553 -72.470 -18.395 1.00 53.39 360 ALA D C 1
ATOM 31230 O O . ALA D 2 72 ? 57.448 -72.386 -17.850 1.00 52.77 360 ALA D O 1
ATOM 31237 N N . SER D 2 73 ? 58.961 -73.561 -19.039 1.00 50.46 361 SER D N 1
ATOM 31238 C CA . SER D 2 73 ? 58.054 -74.680 -19.252 1.00 50.36 361 SER D CA 1
ATOM 31239 C C . SER D 2 73 ? 58.852 -75.932 -19.586 1.00 53.00 361 SER D C 1
ATOM 31240 O O . SER D 2 73 ? 60.039 -75.867 -19.914 1.00 51.65 361 SER D O 1
ATOM 31248 N N . ILE D 2 74 ? 58.174 -77.075 -19.490 1.00 53.99 362 ILE D N 1
ATOM 31249 C CA . ILE D 2 74 ? 58.738 -78.375 -19.833 1.00 58.98 362 ILE D CA 1
ATOM 31250 C C . ILE D 2 74 ? 57.654 -79.187 -20.530 1.00 60.34 362 ILE D C 1
ATOM 31251 O O . ILE D 2 74 ? 56.519 -79.258 -20.046 1.00 63.17 362 ILE D O 1
ATOM 31267 N N . ASN D 2 75 ? 57.996 -79.786 -21.668 1.00 60.12 363 ASN D N 1
ATOM 31268 C CA . ASN D 2 75 ? 57.049 -80.523 -22.492 1.00 61.09 363 ASN D CA 1
ATOM 31269 C C . ASN D 2 75 ? 57.378 -82.012 -22.486 1.00 62.87 363 ASN D C 1
ATOM 31270 O O . ASN D 2 75 ? 58.473 -82.430 -22.099 1.00 60.46 363 ASN D O 1
ATOM 31281 N N . THR D 2 76 ? 56.410 -82.815 -22.938 1.00 67.83 364 THR D N 1
ATOM 31282 C CA . THR D 2 76 ? 56.584 -84.264 -22.904 1.00 74.79 364 THR D CA 1
ATOM 31283 C C . THR D 2 76 ? 57.587 -84.732 -23.951 1.00 75.87 364 THR D C 1
ATOM 31284 O O . THR D 2 76 ? 58.421 -85.598 -23.671 1.00 76.63 364 THR D O 1
ATOM 31295 N N . GLY D 2 77 ? 57.508 -84.191 -25.165 1.00 75.53 365 GLY D N 1
ATOM 31296 C CA . GLY D 2 77 ? 58.458 -84.563 -26.199 1.00 73.66 365 GLY D CA 1
ATOM 31297 C C . GLY D 2 77 ? 58.424 -86.037 -26.522 1.00 74.76 365 GLY D C 1
ATOM 31298 O O . GLY D 2 77 ? 57.374 -86.610 -26.864 1.00 74.73 365 GLY D O 1
ATOM 31302 N N . ASN D 2 78 ? 59.600 -86.655 -26.431 1.00 79.48 366 ASN D N 1
ATOM 31303 C CA . ASN D 2 78 ? 59.929 -88.053 -26.685 1.00 81.61 366 ASN D CA 1
ATOM 31304 C C . ASN D 2 78 ? 59.279 -89.053 -25.737 1.00 84.99 366 ASN D C 1
ATOM 31305 O O . ASN D 2 78 ? 59.203 -90.240 -26.076 1.00 86.12 366 ASN D O 1
ATOM 31316 N N . CYS D 2 79 ? 58.719 -88.595 -24.639 1.00 88.06 367 CYS D N 1
ATOM 31317 C CA . CYS D 2 79 ? 58.477 -89.504 -23.538 1.00 93.70 367 CYS D CA 1
ATOM 31318 C C . CYS D 2 79 ? 57.022 -89.938 -23.531 1.00 95.80 367 CYS D C 1
ATOM 31319 O O . CYS D 2 79 ? 56.138 -89.130 -23.833 1.00 92.48 367 CYS D O 1
ATOM 31326 N N . PRO D 2 80 ? 56.750 -91.205 -23.203 1.00 101.15 368 PRO D N 1
ATOM 31327 C CA . PRO D 2 80 ? 55.350 -91.642 -23.110 1.00 102.36 368 PRO D CA 1
ATOM 31328 C C . PRO D 2 80 ? 54.648 -91.119 -21.871 1.00 100.88 368 PRO D C 1
ATOM 31329 O O . PRO D 2 80 ? 53.428 -91.286 -21.753 1.00 101.64 368 PRO D O 1
ATOM 31340 N N . PHE D 2 81 ? 55.386 -90.516 -20.945 1.00 96.43 369 PHE D N 1
ATOM 31341 C CA . PHE D 2 81 ? 54.869 -89.948 -19.711 1.00 91.88 369 PHE D CA 1
ATOM 31342 C C . PHE D 2 81 ? 55.001 -88.429 -19.775 1.00 86.06 369 PHE D C 1
ATOM 31343 O O . PHE D 2 81 ? 55.423 -87.860 -20.786 1.00 84.91 369 PHE D O 1
ATOM 31360 N N . SER D 2 82 ? 54.644 -87.766 -18.678 1.00 81.59 370 SER D N 1
ATOM 31361 C CA . SER D 2 82 ? 54.929 -86.351 -18.502 1.00 75.51 370 SER D CA 1
ATOM 31362 C C . SER D 2 82 ? 55.646 -86.153 -17.175 1.00 73.16 370 SER D C 1
ATOM 31363 O O . SER D 2 82 ? 55.556 -86.982 -16.266 1.00 73.99 370 SER D O 1
ATOM 31371 N N . PHE D 2 83 ? 56.353 -85.027 -17.071 1.00 70.94 371 PHE D N 1
ATOM 31372 C CA . PHE D 2 83 ? 57.166 -84.761 -15.887 1.00 69.83 371 PHE D CA 1
ATOM 31373 C C . PHE D 2 83 ? 56.325 -84.801 -14.618 1.00 69.97 371 PHE D C 1
ATOM 31374 O O . PHE D 2 83 ? 56.713 -85.417 -13.618 1.00 70.14 371 PHE D O 1
ATOM 31391 N N . GLY D 2 84 ? 55.157 -84.154 -14.650 1.00 71.16 372 GLY D N 1
ATOM 31392 C CA . GLY D 2 84 ? 54.371 -83.922 -13.450 1.00 74.06 372 GLY D CA 1
ATOM 31393 C C . GLY D 2 84 ? 53.866 -85.176 -12.784 1.00 76.22 372 GLY D C 1
ATOM 31394 O O . GLY D 2 84 ? 53.585 -85.157 -11.580 1.00 77.09 372 GLY D O 1
ATOM 31398 N N . LYS D 2 85 ? 53.683 -86.255 -13.537 1.00 78.75 373 LYS D N 1
ATOM 31399 C CA . LYS D 2 85 ? 53.386 -87.520 -12.820 1.00 84.10 373 LYS D CA 1
ATOM 31400 C C . LYS D 2 85 ? 54.014 -88.747 -13.527 1.00 94.10 373 LYS D C 1
ATOM 31401 O O . LYS D 2 85 ? 53.570 -89.262 -14.544 1.00 93.63 373 LYS D O 1
ATOM 31405 N N . VAL D 2 86 ? 55.112 -89.154 -12.919 1.00 103.74 374 VAL D N 1
ATOM 31406 C CA . VAL D 2 86 ? 55.986 -90.163 -13.431 1.00 111.63 374 VAL D CA 1
ATOM 31407 C C . VAL D 2 86 ? 55.429 -91.482 -12.841 1.00 111.03 374 VAL D C 1
ATOM 31408 O O . VAL D 2 86 ? 55.930 -92.034 -11.860 1.00 115.43 374 VAL D O 1
ATOM 31421 N N . ASN D 2 87 ? 54.438 -92.042 -13.516 1.00 104.50 375 ASN D N 1
ATOM 31422 C CA . ASN D 2 87 ? 53.885 -93.279 -13.109 1.00 97.49 375 ASN D CA 1
ATOM 31423 C C . ASN D 2 87 ? 52.761 -93.833 -13.971 1.00 93.42 375 ASN D C 1
ATOM 31424 O O . ASN D 2 87 ? 52.906 -94.897 -14.577 1.00 93.73 375 ASN D O 1
ATOM 31435 N N . GLY D 2 93 ? 59.262 -99.203 -10.911 1.00 81.20 381 GLY D N 1
ATOM 31436 C CA . GLY D 2 93 ? 60.532 -99.765 -10.493 1.00 85.26 381 GLY D CA 1
ATOM 31437 C C . GLY D 2 93 ? 61.584 -98.720 -10.182 1.00 88.34 381 GLY D C 1
ATOM 31438 O O . GLY D 2 93 ? 61.774 -98.344 -9.025 1.00 89.55 381 GLY D O 1
ATOM 31441 N N . SER D 2 94 ? 62.268 -98.249 -11.223 1.00 88.27 382 SER D N 1
ATOM 31442 C CA . SER D 2 94 ? 63.355 -97.291 -11.077 1.00 86.98 382 SER D CA 1
ATOM 31443 C C . SER D 2 94 ? 63.248 -96.232 -12.162 1.00 84.44 382 SER D C 1
ATOM 31444 O O . SER D 2 94 ? 62.924 -96.541 -13.312 1.00 83.84 382 SER D O 1
ATOM 31452 N N . VAL D 2 95 ? 63.530 -94.984 -11.790 1.00 84.62 383 VAL D N 1
ATOM 31453 C CA . VAL D 2 95 ? 63.480 -93.856 -12.715 1.00 80.83 383 VAL D CA 1
ATOM 31454 C C . VAL D 2 95 ? 64.699 -92.983 -12.459 1.00 77.52 383 VAL D C 1
ATOM 31455 O O . VAL D 2 95 ? 64.920 -92.538 -11.327 1.00 76.15 383 VAL D O 1
ATOM 31468 N N . CYS D 2 96 ? 65.481 -92.730 -13.504 1.00 73.95 384 CYS D N 1
ATOM 31469 C CA . CYS D 2 96 ? 66.686 -91.914 -13.415 1.00 73.25 384 CYS D CA 1
ATOM 31470 C C . CYS D 2 96 ? 66.476 -90.635 -14.217 1.00 69.37 384 CYS D C 1
ATOM 31471 O O . CYS D 2 96 ? 66.175 -90.691 -15.414 1.00 67.43 384 CYS D O 1
ATOM 31478 N N . PHE D 2 97 ? 66.629 -89.492 -13.555 1.00 67.76 385 PHE D N 1
ATOM 31479 C CA . PHE D 2 97 ? 66.559 -88.191 -14.204 1.00 65.98 385 PHE D CA 1
ATOM 31480 C C . PHE D 2 97 ? 67.966 -87.624 -14.354 1.00 61.86 385 PHE D C 1
ATOM 31481 O O . PHE D 2 97 ? 68.821 -87.820 -13.485 1.00 64.23 385 PHE D O 1
ATOM 31498 N N . SER D 2 98 ? 68.203 -86.927 -15.462 1.00 58.23 386 SER D N 1
ATOM 31499 C CA . SER D 2 98 ? 69.511 -86.338 -15.718 1.00 53.63 386 SER D CA 1
ATOM 31500 C C . SER D 2 98 ? 69.357 -85.197 -16.712 1.00 52.61 386 SER D C 1
ATOM 31501 O O . SER D 2 98 ? 68.353 -85.098 -17.422 1.00 51.87 386 SER D O 1
ATOM 31509 N N . LEU D 2 99 ? 70.373 -84.337 -16.754 1.00 51.69 387 LEU D N 1
ATOM 31510 C CA . LEU D 2 99 ? 70.401 -83.210 -17.676 1.00 50.41 387 LEU D CA 1
ATOM 31511 C C . LEU D 2 99 ? 71.234 -83.482 -18.921 1.00 51.24 387 LEU D C 1
ATOM 31512 O O . LEU D 2 99 ? 71.331 -82.608 -19.787 1.00 50.61 387 LEU D O 1
ATOM 31528 N N . LYS D 2 100 ? 71.845 -84.660 -19.028 1.00 57.79 388 LYS D N 1
ATOM 31529 C CA . LYS D 2 100 ? 72.550 -85.074 -20.233 1.00 61.15 388 LYS D CA 1
ATOM 31530 C C . LYS D 2 100 ? 72.065 -86.461 -20.631 1.00 61.69 388 LYS D C 1
ATOM 31531 O O . LYS D 2 100 ? 71.491 -87.197 -19.825 1.00 57.48 388 LYS D O 1
ATOM 31550 N N . ASP D 2 101 ? 72.304 -86.810 -21.893 1.00 63.75 389 ASP D N 1
ATOM 31551 C CA . ASP D 2 101 ? 71.718 -88.011 -22.475 1.00 65.41 389 ASP D CA 1
ATOM 31552 C C . ASP D 2 101 ? 72.179 -89.284 -21.775 1.00 66.32 389 ASP D C 1
ATOM 31553 O O . ASP D 2 101 ? 73.324 -89.715 -21.946 1.00 68.39 389 ASP D O 1
ATOM 31562 N N . ILE D 2 102 ? 71.290 -89.891 -20.993 1.00 66.13 390 ILE D N 1
ATOM 31563 C CA . ILE D 2 102 ? 71.532 -91.201 -20.393 1.00 69.41 390 ILE D CA 1
ATOM 31564 C C . ILE D 2 102 ? 71.029 -92.251 -21.377 1.00 73.77 390 ILE D C 1
ATOM 31565 O O . ILE D 2 102 ? 70.066 -91.996 -22.116 1.00 70.56 390 ILE D O 1
ATOM 31581 N N . PRO D 2 103 ? 71.635 -93.437 -21.423 1.00 83.04 391 PRO D N 1
ATOM 31582 C CA . PRO D 2 103 ? 71.293 -94.390 -22.487 1.00 87.13 391 PRO D CA 1
ATOM 31583 C C . PRO D 2 103 ? 69.846 -94.855 -22.398 1.00 86.42 391 PRO D C 1
ATOM 31584 O O . PRO D 2 103 ? 69.325 -95.142 -21.317 1.00 87.41 391 PRO D O 1
ATOM 31595 N N . GLY D 2 104 ? 69.198 -94.923 -23.558 1.00 82.63 392 GLY D N 1
ATOM 31596 C CA . GLY D 2 104 ? 67.842 -95.443 -23.638 1.00 79.64 392 GLY D CA 1
ATOM 31597 C C . GLY D 2 104 ? 66.814 -94.630 -22.884 1.00 79.00 392 GLY D C 1
ATOM 31598 O O . GLY D 2 104 ? 65.866 -95.195 -22.323 1.00 78.63 392 GLY D O 1
ATOM 31602 N N . GLY D 2 105 ? 66.969 -93.311 -22.874 1.00 78.55 393 GLY D N 1
ATOM 31603 C CA . GLY D 2 105 ? 66.083 -92.436 -22.133 1.00 80.97 393 GLY D CA 1
ATOM 31604 C C . GLY D 2 105 ? 65.327 -91.486 -23.042 1.00 82.46 393 GLY D C 1
ATOM 31605 O O . GLY D 2 105 ? 65.816 -91.093 -24.103 1.00 83.27 393 GLY D O 1
ATOM 31609 N N . CYS D 2 106 ? 64.119 -91.128 -22.616 1.00 81.56 394 CYS D N 1
ATOM 31610 C CA . CYS D 2 106 ? 63.320 -90.135 -23.312 1.00 81.58 394 CYS D CA 1
ATOM 31611 C C . CYS D 2 106 ? 63.855 -88.734 -23.035 1.00 74.68 394 CYS D C 1
ATOM 31612 O O . CYS D 2 106 ? 64.495 -88.476 -22.011 1.00 70.03 394 CYS D O 1
ATOM 31619 N N . ALA D 2 107 ? 63.574 -87.819 -23.957 1.00 74.07 395 ALA D N 1
ATOM 31620 C CA . ALA D 2 107 ? 64.026 -86.436 -23.858 1.00 71.69 395 ALA D CA 1
ATOM 31621 C C . ALA D 2 107 ? 62.817 -85.518 -23.727 1.00 65.92 395 ALA D C 1
ATOM 31622 O O . ALA D 2 107 ? 61.933 -85.523 -24.590 1.00 65.34 395 ALA D O 1
ATOM 31629 N N . MET D 2 108 ? 62.785 -84.733 -22.652 1.00 61.58 396 MET D N 1
ATOM 31630 C CA . MET D 2 108 ? 61.691 -83.803 -22.394 1.00 61.16 396 MET D CA 1
ATOM 31631 C C . MET D 2 108 ? 62.207 -82.375 -22.513 1.00 61.68 396 MET D C 1
ATOM 31632 O O . MET D 2 108 ? 62.967 -81.923 -21.640 1.00 57.81 396 MET D O 1
ATOM 31646 N N . PRO D 2 109 ? 61.830 -81.627 -23.551 1.00 64.22 397 PRO D N 1
ATOM 31647 C CA . PRO D 2 109 ? 62.466 -80.320 -23.778 1.00 63.23 397 PRO D CA 1
ATOM 31648 C C . PRO D 2 109 ? 62.026 -79.264 -22.772 1.00 55.18 397 PRO D C 1
ATOM 31649 O O . PRO D 2 109 ? 60.871 -79.223 -22.340 1.00 54.15 397 PRO D O 1
ATOM 31660 N N . ILE D 2 110 ? 62.973 -78.401 -22.412 1.00 50.76 398 ILE D N 1
ATOM 31661 C CA . ILE D 2 110 ? 62.751 -77.281 -21.504 1.00 49.69 398 ILE D CA 1
ATOM 31662 C C . ILE D 2 110 ? 62.757 -76.010 -22.342 1.00 47.49 398 ILE D C 1
ATOM 31663 O O . ILE D 2 110 ? 63.737 -75.728 -23.044 1.00 44.36 398 ILE D O 1
ATOM 31679 N N . MET D 2 111 ? 61.676 -75.239 -22.269 1.00 44.54 399 MET D N 1
ATOM 31680 C CA . MET D 2 111 ? 61.492 -74.095 -23.148 1.00 48.48 399 MET D CA 1
ATOM 31681 C C . MET D 2 111 ? 61.346 -72.802 -22.355 1.00 47.95 399 MET D C 1
ATOM 31682 O O . MET D 2 111 ? 60.932 -72.804 -21.193 1.00 46.63 399 MET D O 1
ATOM 31696 N N . ALA D 2 112 ? 61.694 -71.694 -23.013 1.00 48.85 400 ALA D N 1
ATOM 31697 C CA . ALA D 2 112 ? 61.441 -70.341 -22.526 1.00 47.39 400 ALA D CA 1
ATOM 31698 C C . ALA D 2 112 ? 60.432 -69.709 -23.477 1.00 46.46 400 ALA D C 1
ATOM 31699 O O . ALA D 2 112 ? 60.748 -69.457 -24.645 1.00 47.51 400 ALA D O 1
ATOM 31706 N N . ASN D 2 113 ? 59.221 -69.462 -22.984 1.00 45.33 401 ASN D N 1
ATOM 31707 C CA . ASN D 2 113 ? 58.109 -69.030 -23.823 1.00 47.51 401 ASN D CA 1
ATOM 31708 C C . ASN D 2 113 ? 57.845 -67.541 -23.638 1.00 45.91 401 ASN D C 1
ATOM 31709 O O . ASN D 2 113 ? 57.770 -67.054 -22.505 1.00 43.18 401 ASN D O 1
ATOM 31720 N N . LEU D 2 114 ? 57.701 -66.827 -24.753 1.00 45.52 402 LEU D N 1
ATOM 31721 C CA . LEU D 2 114 ? 57.234 -65.446 -24.757 1.00 43.69 402 LEU D CA 1
ATOM 31722 C C . LEU D 2 114 ? 55.769 -65.449 -25.179 1.00 42.06 402 LEU D C 1
ATOM 31723 O O . LEU D 2 114 ? 55.436 -65.919 -26.272 1.00 38.97 402 LEU D O 1
ATOM 31739 N N . ALA D 2 115 ? 54.904 -64.928 -24.312 1.00 44.57 403 ALA D N 1
ATOM 31740 C CA . ALA D 2 115 ? 53.464 -65.057 -24.506 1.00 46.74 403 ALA D CA 1
ATOM 31741 C C . ALA D 2 115 ? 53.041 -64.565 -25.884 1.00 45.11 403 ALA D C 1
ATOM 31742 O O . ALA D 2 115 ? 53.428 -63.478 -26.320 1.00 40.90 403 ALA D O 1
ATOM 31749 N N . ASN D 2 116 ? 52.235 -65.383 -26.564 1.00 47.83 404 ASN D N 1
ATOM 31750 C CA . ASN D 2 116 ? 51.664 -65.039 -27.865 1.00 47.46 404 ASN D CA 1
ATOM 31751 C C . ASN D 2 116 ? 52.743 -64.760 -28.908 1.00 47.91 404 ASN D C 1
ATOM 31752 O O . ASN D 2 116 ? 52.551 -63.948 -29.814 1.00 47.09 404 ASN D O 1
ATOM 31763 N N . LEU D 2 117 ? 53.883 -65.435 -28.795 1.00 50.79 405 LEU D N 1
ATOM 31764 C CA . LEU D 2 117 ? 54.910 -65.374 -29.825 1.00 49.67 405 LEU D CA 1
ATOM 31765 C C . LEU D 2 117 ? 55.740 -66.651 -29.771 1.00 49.89 405 LEU D C 1
ATOM 31766 O O . LEU D 2 117 ? 55.190 -67.737 -29.552 1.00 54.90 405 LEU D O 1
ATOM 31782 N N . ASN D 2 118 ? 57.051 -66.547 -29.956 1.00 46.48 406 ASN D N 1
ATOM 31783 C CA . ASN D 2 118 ? 57.876 -67.730 -30.148 1.00 44.00 406 ASN D CA 1
ATOM 31784 C C . ASN D 2 118 ? 58.435 -68.251 -28.825 1.00 45.94 406 ASN D C 1
ATOM 31785 O O . ASN D 2 118 ? 58.464 -67.555 -27.808 1.00 44.56 406 ASN D O 1
ATOM 31796 N N . SER D 2 119 ? 58.879 -69.509 -28.861 1.00 48.47 407 SER D N 1
ATOM 31797 C CA . SER D 2 119 ? 59.469 -70.189 -27.718 1.00 52.03 407 SER D CA 1
ATOM 31798 C C . SER D 2 119 ? 60.780 -70.827 -28.149 1.00 50.40 407 SER D C 1
ATOM 31799 O O . SER D 2 119 ? 60.935 -71.243 -29.301 1.00 52.56 407 SER D O 1
ATOM 31807 N N . HIS D 2 120 ? 61.725 -70.903 -27.216 1.00 47.74 408 HIS D N 1
ATOM 31808 C CA . HIS D 2 120 ? 63.073 -71.371 -27.505 1.00 48.13 408 HIS D CA 1
ATOM 31809 C C . HIS D 2 120 ? 63.414 -72.570 -26.634 1.00 47.94 408 HIS D C 1
ATOM 31810 O O . HIS D 2 120 ? 63.205 -72.538 -25.417 1.00 49.10 408 HIS D O 1
ATOM 31824 N N . ASN D 2 121 ? 63.943 -73.620 -27.259 1.00 47.06 409 ASN D N 1
ATOM 31825 C CA . ASN D 2 121 ? 64.464 -74.758 -26.513 1.00 43.88 409 ASN D CA 1
ATOM 31826 C C . ASN D 2 121 ? 65.768 -74.355 -25.836 1.00 44.78 409 ASN D C 1
ATOM 31827 O O . ASN D 2 121 ? 66.746 -74.017 -26.511 1.00 43.71 409 ASN D O 1
ATOM 31838 N N . ILE D 2 122 ? 65.783 -74.384 -24.504 1.00 46.65 410 ILE D N 1
ATOM 31839 C CA . ILE D 2 122 ? 66.938 -73.954 -23.726 1.00 46.58 410 ILE D CA 1
ATOM 31840 C C . ILE D 2 122 ? 67.584 -75.095 -22.963 1.00 46.30 410 ILE D C 1
ATOM 31841 O O . ILE D 2 122 ? 68.605 -74.878 -22.293 1.00 49.32 410 ILE D O 1
ATOM 31857 N N . GLY D 2 123 ? 67.032 -76.299 -23.039 1.00 44.47 411 GLY D N 1
ATOM 31858 C CA . GLY D 2 123 ? 67.627 -77.432 -22.355 1.00 46.36 411 GLY D CA 1
ATOM 31859 C C . GLY D 2 123 ? 66.828 -78.688 -22.620 1.00 47.25 411 GLY D C 1
ATOM 31860 O O . GLY D 2 123 ? 65.847 -78.685 -23.371 1.00 47.72 411 GLY D O 1
ATOM 31864 N N . THR D 2 124 ? 67.261 -79.771 -21.980 1.00 50.17 412 THR D N 1
ATOM 31865 C CA . THR D 2 124 ? 66.616 -81.064 -22.149 1.00 55.02 412 THR D CA 1
ATOM 31866 C C . THR D 2 124 ? 66.657 -81.828 -20.836 1.00 56.90 412 THR D C 1
ATOM 31867 O O . THR D 2 124 ? 67.683 -81.847 -20.148 1.00 57.67 412 THR D O 1
ATOM 31878 N N . LEU D 2 125 ? 65.534 -82.459 -20.501 1.00 57.55 413 LEU D N 1
ATOM 31879 C CA . LEU D 2 125 ? 65.401 -83.320 -19.333 1.00 57.60 413 LEU D CA 1
ATOM 31880 C C . LEU D 2 125 ? 65.305 -84.760 -19.819 1.00 55.16 413 LEU D C 1
ATOM 31881 O O . LEU D 2 125 ? 64.358 -85.114 -20.529 1.00 56.01 413 LEU D O 1
ATOM 31897 N N . TYR D 2 126 ? 66.279 -85.581 -19.444 1.00 55.76 414 TYR D N 1
ATOM 31898 C CA . TYR D 2 126 ? 66.354 -86.964 -19.897 1.00 56.49 414 TYR D CA 1
ATOM 31899 C C . TYR D 2 126 ? 65.851 -87.898 -18.803 1.00 60.77 414 TYR D C 1
ATOM 31900 O O . TYR D 2 126 ? 66.287 -87.808 -17.650 1.00 61.49 414 TYR D O 1
ATOM 31918 N N . VAL D 2 127 ? 64.937 -88.794 -19.173 1.00 63.49 415 VAL D N 1
ATOM 31919 C CA . VAL D 2 127 ? 64.328 -89.751 -18.257 1.00 65.64 415 VAL D CA 1
ATOM 31920 C C . VAL D 2 127 ? 64.604 -91.155 -18.775 1.00 65.97 415 VAL D C 1
ATOM 31921 O O . VAL D 2 127 ? 64.376 -91.439 -19.956 1.00 64.48 415 VAL D O 1
ATOM 31934 N N . SER D 2 128 ? 65.078 -92.034 -17.892 1.00 67.75 416 SER D N 1
ATOM 31935 C CA . SER D 2 128 ? 65.183 -93.458 -18.180 1.00 68.52 416 SER D CA 1
ATOM 31936 C C . SER D 2 128 ? 64.484 -94.232 -17.072 1.00 71.48 416 SER D C 1
ATOM 31937 O O . SER D 2 128 ? 64.435 -93.789 -15.920 1.00 68.34 416 SER D O 1
ATOM 31945 N N . TRP D 2 129 ? 63.935 -95.389 -17.429 1.00 80.08 417 TRP D N 1
ATOM 31946 C CA . TRP D 2 129 ? 63.207 -96.213 -16.471 1.00 88.00 417 TRP D CA 1
ATOM 31947 C C . TRP D 2 129 ? 63.380 -97.698 -16.777 1.00 91.19 417 TRP D C 1
ATOM 31948 O O . TRP D 2 129 ? 63.795 -98.072 -17.873 1.00 92.18 417 TRP D O 1
#

Nearest PDB structures (foldseek):
  6u7g-assembly2_B  TM=1.001E+00  e=0.000E+00  Homo sapiens
  4fyq-assembly1_A-2  TM=9.571E-01  e=0.000E+00  Homo sapiens
  6atk-assembly3_C  TM=9.592E-01  e=0.000E+00  Homo sapiens
  7vpq-assembly1_A  TM=9.519E-01  e=0.000E+00  Homo sapiens
  7vpp-assembly1_C  TM=9.549E-01  e=0.000E+00  Sus scrofa

GO terms:
  GO:0005886 plasma membrane (C, IDA)
  GO:0016285 alanyl aminopeptidase activity (F, EXP)
  GO:0005886 plasma membrane (C, EXP)
  GO:0008237 metallopeptidase activity (F, TAS)
  GO:0038023 signaling receptor activity (F, TAS)
  GO:0004177 aminopeptidase activity (F, TAS)
  GO:0005886 plasma membrane (C, TAS)
  GO:0030667 secretory granule membrane (C, TAS)
  GO:0070062 extracellular exosome (C, IDA)
  GO:0005576 extracellular region (C, IDA)
  GO:0005793 endoplasmic reticulum-Golgi intermediate compartment (C, IDA)
  GO:0070062 extracellular exosome (C, HDA)
  GO:0005576 extracellular region (C, HDA)
  GO:0005765 lysosomal membrane (C, HDA)